Protein AF-0000000067862159 (afdb_homodimer)

InterPro domains:
  IPR000602 Glycoside hydrolase family 38, N-terminal domain [PF01074] (7-259)
  IPR011013 Galactose mutarotase-like domain superfamily [SSF74650] (370-869)
  IPR011330 Glycoside hydrolase/deacetylase, beta/alpha-barrel [SSF88713] (3-227)
  IPR011682 Glycosyl hydrolase family 38, C-terminal [PF07748] (494-708)
  IPR015341 Glycoside hydrolase family 38, central domain [SM00872] (287-357)
  IPR027291 Glycoside hydrolase 38, N-terminal domain superfamily [G3DSA:3.20.110.10] (1-276)
  IPR028995 Glycoside hydrolase families 57/38, central domain superfamily [SSF88688] (287-377)
  IPR037094 Glycoside hydrolase family 38, central domain superfamily [G3DSA:1.20.1270.50] (284-380)
  IPR041147 Glycosyl hydrolases family 38, C-terminal domain [PF17677] (812-865)

Nearest PDB structures (foldseek):
  2wyi-assembly1_A  TM=8.577E-01  e=1.475E-67  Streptococcus pyogenes M1 GAS
  2wyh-assembly1_A  TM=8.579E-01  e=8.571E-67  Streptococcus pyogenes M1 GAS
  2wyh-assembly1_B  TM=8.511E-01  e=7.339E-67  Streptococcus pyogenes M1 GAS
  5kbp-assembly1_B  TM=8.603E-01  e=1.816E-65  Enterococcus faecalis V583
  5kbp-assembly1_A  TM=8.496E-01  e=6.793E-66  Enterococcus faecalis V583

Secondary structure (DSSP, 8-state):
----EEEEEEEEEE--SSSSS-HHHHHHHHHHHHHHHHHHHHH-TT---EE-TTBSHHHHHHHHH-GGGHHHHHHHHHTTSEE--SBSS-B-SSSS-HHHHHHHHHHHHHHHHHTT----EEEESSSSSB-TTHHHHHHHTT--EEEE-SB--GGGSSSBSEEEEE-TTS-EEEEEE-TT-S-TTTT----HHHIIIIIHHHHHHHHHTBTT-SEEEEEEEEETPPP-TTHHHHHHHHHHT--SEEEEEE-HHHHHHHHTTS----EEES-B-B-SSS---TTGGGTTHHHHHHHHHHHHHIIIIIHHHHHHHHHHTPPP-HHHHHHHHHHHHHHHBHHHHHT-S-HHHHHHHHHHHHHHHHHHHHHHHHHHHHHHHHHHHHHT-SSEEEEEE-SSS-B--EEEEEEEESSS-EEEEETTEEEPEEEEEEEEE---EEEEEETTEEEEEEPPPEEEEEEEEEPPPBPTTEEEEEEEEE------B-EE-S-SEEE-SSEEEEEETTEEEEEETTTTEEESS-EEEEEEE----SS---PPTT--PEEE--EEEEEEEE-SSEEEEEEEEEEEE-SSHHHHHTT---EEEEEEEEEEEETT--SEEEEEEEE----SEEEEEEEE-S-SS--EEEEEETTEEEEEESS-TTSTTTTTTT-SS---SEEE-SSEEEEEETTEEEEEEESS--EEEEETTTTEEEEEEEE---BS--SS-SSS-SSPSS-SS---B-GGGG--SEEEEEEEEEEESSS--HHHHHHHHHHHH--EEEEE--SS-SSSSTTTTS----------SSEES--BS-TTSEEEEEEE-TTSSEEEEEEE--SSS-EEEEB--SSEEEEE-TT--EEEE-GGGEEEE-TT-EEEEEEE--/----EEEEEEEEEE--SSSSS-HHHHHHHHHHHHHHHHHHHHH-TT---EE-TTBSHHHHHHHHH-GGGHHHHHHHHHTTSEE--SBSS-B-SSSS-HHHHHHHHHHHHHHHHHTT----EEEESSSSSB-TTHHHHHHHTT--EEEE-SB--GGGSSSBSEEEEE-TTS-EEEEEE-TTTT-TTTT----HHHIIIIIHHHHHHHHHTBTT-SEEEEEEEEETPPP-TTHHHHHHHHHHT--SEEEEEE-HHHHHHHHTTS----EEES-B-B-SSS---TTGGGTTHHHHHHHHHHHHHIIIIIHHHHHHHHHHTPPP-HHHHHHHHHHHHHH-BHHHHHT-S-HHHHHHHHHHHHHHHHHHHHHHHHHHHHHHHHHHHHHT-SSEEEEEE-SSS-B--EEEEEEEESSS-EEEEETTEEEPEEEEEEEEE---EEEEEETTEEEEEEPPPEEEEEEEEEPPPBPTTEEEEEEEEE------B-EE-S-SEEE-SSEEEEEETTEEEEEETTTTEEESS-EEEEEEE----SS---PPTT--PEEE--EEEEEEEE-SSEEEEEEEEEEEE-SSHHHHHTT---EEEEEEEEEEEETT--EEEEEEEEE----SEEEEEEEE-S-SS--EEEEEETTEEEEEESS-TTGGGTTTTT-SS---SEEE-SSEEEEEETTEEEEEEESS--EEEEETTTTEEEEEEEE---BS--SS-SSS-SSPSS-SS---B-GGGG--SEEEEEEEEEEESSS--HHHHHHHHHHHH--EEEEE--SS-SSSSTTTTS----------SSEES--BS-TTSEEEEEEE-TTSSEEEEEEE--SSS-EEEEB--SSEEEEE-TT--EEEE-GGGEEEE-TT-EEEEEEE--

Sequence (1764 aa):
MKKNKIVHVVAHSHWDHEWYFTMEDSNILLIENLDYLLNVLETKDSFASYSFDGQMSVIERYLDIRPENKARVQKLIQDRRLFVGPWYTQTDSLLVKTEAVIRNLLYGYKMGEEFGHSMSIGYSPDIFGQHAYLPAIYKSFNMEHSIFQRGVYNDQVQEDLNFHWTSPDNKSIPTNNIFFGYGPGKFLSSEKSYVETRLLPILDRLAEMNTHTDVLLLPAGGDQVLVRENFPEIVAELNEMDLGYTFILSDYEAFMNDAWTSTFPNEITGELLACQKSRIHHTCRSERYDIKRLNYLVENRLVNILEPLATMANKFGIKYPKPWLDIIWKKLFDSHAHNGIGASNSDDANHDIVVRLTSALRMTDGLINLLKKQITKAVSQEMGDENIALLFNTNPVPEERTAKLTLFTPEKSFQLFSGDKEVTFSVVHQEKLDGGRKVIVTAKGEKEVAVPDYYRTEIYLKTGPIPALGYTTLQVKAVAKEMDQLISISKQTIENEKIIVQFENGKINLLNKEQQSIINDLIRFENVADAGDSFDFSPLEGDQAIYIESSELLTVEKNHLYSKMMLKHTALVPKDLEARAQKTSTETVEILTEIELFDGEEFVRVRHTIDNKVKDHRIRALIKTNVAEPKFSYADQGYSLMKRSVTNPYLANWREDKFVEAPVPIFPVENIVAVSEEDATLALLVGGIKEYEILPKTAEIALTLFRSNGLLGKDDLMWRPGRASGINNKVVPTPDGQMLEEMIFEYAVYVQPEKLNEQTLYAQSNIFEGHTETYHLQNLNTFEERLERFEVDYPIDRLPAQNSIFELDNPNVFMSTCKKSWDGTGTIIRLFNPSDKEETVRWTTNASSFEVSLAEEKIAELKENTICIPKKGFATILLEGEMKKNKIVHVVAHSHWDHEWYFTMEDSNILLIENLDYLLNVLETKDSFASYSFDGQMSVIERYLDIRPENKARVQKLIQDRRLFVGPWYTQTDSLLVKTEAVIRNLLYGYKMGEEFGHSMSIGYSPDIFGQHAYLPAIYKSFNMEHSIFQRGVYNDQVQEDLNFHWTSPDNKSIPTNNIFFGYGPGKFLSSEKSYVETRLLPILDRLAEMNTHTDVLLLPAGGDQVLVRENFPEIVAELNEMDLGYTFILSDYEAFMNDAWTSTFPNEITGELLACQKSRIHHTCRSERYDIKRLNYLVENRLVNILEPLATMANKFGIKYPKPWLDIIWKKLFDSHAHNGIGASNSDDANHDIVVRLTSALRMTDGLINLLKKQITKAVSQEMGDENIALLFNTNPVPEERTAKLTLFTPEKSFQLFSGDKEVTFSVVHQEKLDGGRKVIVTAKGEKEVAVPDYYRTEIYLKTGPIPALGYTTLQVKAVAKEMDQLISISKQTIENEKIIVQFENGKINLLNKEQQSIINDLIRFENVADAGDSFDFSPLEGDQAIYIESSELLTVEKNHLYSKMMLKHTALVPKDLEARAQKTSTETVEILTEIELFDGEEFVRVRHTIDNKVKDHRIRALIKTNVAEPKFSYADQGYSLMKRSVTNPYLANWREDKFVEAPVPIFPVENIVAVSEEDATLALLVGGIKEYEILPKTAEIALTLFRSNGLLGKDDLMWRPGRASGINNKVVPTPDGQMLEEMIFEYAVYVQPEKLNEQTLYAQSNIFEGHTETYHLQNLNTFEERLERFEVDYPIDRLPAQNSIFELDNPNVFMSTCKKSWDGTGTIIRLFNPSDKEETVRWTTNASSFEVSLAEEKIAELKENTICIPKKGFATILLEGE

Organism: Listeria monocytogenes serovar 1/2a (strain ATCC BAA-679 / EGD-e) (NCBI:txid169963)

Solvent-accessible surface area (backbone atoms only — not comparable to full-atom values): 88346 Å² total; per-residue (Å²): 124,84,73,67,25,39,34,32,33,25,38,35,27,38,71,68,64,41,30,87,45,36,48,60,58,37,50,59,51,45,45,50,44,50,55,52,42,53,50,47,56,72,72,30,78,72,49,54,36,38,36,50,54,28,23,35,49,62,54,54,56,37,36,73,67,39,56,87,45,49,66,62,52,31,51,33,22,55,68,58,33,37,40,28,11,25,22,23,44,62,50,30,53,63,83,53,59,56,63,55,53,52,49,34,34,37,53,5,33,54,52,18,47,73,39,57,40,37,41,55,40,43,68,45,64,77,30,58,26,42,44,31,50,49,35,44,53,33,44,37,62,68,26,66,34,32,39,32,40,36,17,54,47,64,83,76,34,52,53,30,40,50,30,35,35,28,14,80,53,70,31,68,28,49,28,38,48,38,83,79,44,60,42,76,29,50,77,69,58,62,47,68,66,50,34,68,69,34,50,48,46,41,50,52,51,50,50,62,24,26,69,65,42,59,56,44,81,38,35,24,14,34,75,60,50,60,82,65,86,58,51,52,60,38,42,55,51,44,47,69,63,65,76,53,47,42,61,38,75,31,47,71,67,59,45,52,60,62,39,56,75,44,77,64,89,48,72,47,69,47,57,24,76,29,21,31,84,34,65,31,46,75,46,14,55,24,27,49,40,69,53,42,35,49,48,39,53,36,51,47,44,41,47,33,39,38,33,28,47,39,43,50,40,34,75,69,67,42,83,62,62,56,62,58,51,51,52,40,49,49,44,46,41,67,33,30,21,33,42,43,60,30,43,46,30,28,49,70,29,47,51,51,40,49,51,41,47,49,51,36,35,51,46,48,50,36,50,41,47,52,52,50,51,39,52,51,51,9,22,23,55,58,69,73,41,72,48,31,31,40,42,35,26,44,38,48,48,63,43,67,47,68,43,69,46,64,45,72,34,76,52,92,31,61,48,40,23,46,81,90,39,74,48,59,58,24,35,71,46,73,46,81,42,75,40,34,38,46,80,42,80,43,67,92,37,79,42,77,41,78,39,71,54,31,24,45,34,34,30,42,28,56,47,65,73,28,34,14,33,21,28,33,44,31,39,60,40,80,39,96,50,92,72,50,52,54,39,79,50,91,55,57,60,46,70,53,88,43,41,36,42,37,58,56,95,38,28,40,30,40,33,35,60,86,73,68,43,73,39,68,56,28,58,32,34,41,37,38,58,25,58,35,25,26,40,30,66,13,67,44,90,86,66,68,76,45,71,44,60,54,40,44,82,74,50,27,35,40,41,90,48,39,30,38,38,36,34,40,32,67,46,67,36,39,45,29,59,69,35,44,77,67,72,39,58,78,35,77,47,53,40,39,36,39,37,39,44,42,51,85,50,78,48,39,39,40,36,39,41,33,68,38,83,47,35,24,26,32,40,27,44,34,34,50,48,83,41,72,71,50,61,42,35,32,26,31,58,77,48,32,66,45,80,39,58,46,62,42,89,58,48,85,51,28,70,83,67,56,32,45,27,64,52,64,50,49,41,67,29,63,41,37,40,31,39,54,45,83,62,25,21,37,33,36,34,38,61,36,54,26,29,37,33,56,38,43,94,75,15,23,45,32,37,38,63,34,43,13,24,44,28,38,31,49,60,54,28,79,39,33,56,51,70,27,55,83,57,54,44,54,81,47,75,17,66,70,39,21,48,73,43,75,48,76,47,44,36,28,49,34,75,40,86,31,43,76,50,58,53,61,51,51,53,53,37,51,60,72,72,47,37,70,50,60,50,58,49,67,86,82,68,49,69,82,48,87,56,54,66,53,67,73,78,64,92,46,71,62,38,68,62,54,48,61,73,37,42,54,76,36,90,65,50,44,75,72,37,36,33,67,34,95,87,62,66,30,38,32,39,29,35,32,20,43,37,94,48,67,46,69,41,42,49,63,71,92,39,51,40,27,36,25,36,80,63,68,45,80,75,46,77,33,69,90,39,45,51,74,29,45,34,32,20,64,48,33,35,37,37,32,80,116,122,83,72,69,25,38,33,33,32,25,39,36,26,38,75,68,63,41,29,88,47,36,48,60,58,38,50,60,51,44,46,49,43,50,56,52,43,52,49,47,58,72,72,32,78,73,50,55,37,38,35,48,55,28,23,34,48,62,54,54,56,38,36,73,67,39,57,89,45,49,65,62,52,31,49,34,23,55,67,58,33,36,41,27,10,25,22,22,43,64,49,30,53,64,83,51,58,55,63,55,54,51,50,33,34,37,54,4,32,55,53,19,45,73,39,58,40,36,41,53,40,44,67,44,64,76,31,59,28,41,44,30,50,49,35,44,53,34,45,36,62,68,25,66,34,32,38,32,37,38,17,54,48,65,82,77,35,53,52,30,40,48,29,34,36,26,14,80,52,71,32,68,28,48,29,39,49,38,82,77,44,60,42,76,28,50,77,70,59,61,47,66,67,50,35,68,68,35,50,48,46,41,50,54,53,50,50,62,23,24,68,65,41,58,55,43,82,38,35,23,14,34,74,59,49,59,81,64,86,58,50,52,60,36,40,55,51,43,46,68,64,66,76,52,47,42,60,39,74,32,48,72,67,60,44,52,60,64,38,57,74,44,76,62,89,46,72,46,69,46,55,24,76,29,20,31,83,33,66,32,47,76,46,12,56,25,27,49,40,69,52,41,35,49,49,39,53,37,51,48,45,40,46,35,38,37,34,28,48,38,44,49,40,34,75,71,68,42,83,63,60,56,61,59,51,52,53,40,49,49,45,47,41,68,34,30,22,34,44,43,60,31,43,46,29,29,50,69,30,48,50,50,41,49,51,42,46,50,51,36,35,52,45,47,52,36,51,42,46,51,51,50,51,40,52,50,51,8,22,24,55,58,69,74,43,72,48,33,31,40,43,36,25,43,38,47,46,63,42,67,47,68,44,70,45,63,45,72,35,75,54,92,31,61,48,40,23,46,80,93,40,75,48,58,58,26,37,70,45,72,47,81,42,72,39,33,37,45,80,42,79,44,65,91,38,78,41,76,42,79,39,72,55,32,26,45,35,36,30,42,28,55,45,65,74,27,34,14,33,22,28,34,45,31,40,60,40,80,39,97,51,92,73,50,53,53,40,78,48,91,56,57,60,47,69,51,89,42,41,38,42,36,58,56,95,38,28,40,28,41,32,36,59,84,73,70,43,71,40,68,56,28,59,33,35,41,38,37,59,25,58,35,26,25,39,30,66,12,66,44,90,88,66,70,77,45,73,44,63,53,38,44,81,74,49,27,35,38,42,89,49,40,31,38,39,36,33,42,32,65,46,69,36,36,45,28,59,69,35,45,76,66,71,40,60,77,34,78,48,54,40,37,35,39,38,38,43,42,50,88,50,77,48,39,39,40,36,39,42,33,68,38,83,47,35,25,27,32,41,27,45,35,35,50,49,83,39,72,70,48,60,43,34,35,25,31,59,78,48,29,67,45,80,40,58,47,63,42,88,57,49,87,51,28,70,84,67,56,32,45,27,64,52,64,52,49,42,65,30,63,41,36,41,30,40,54,43,82,61,26,20,37,33,38,34,39,60,36,54,26,29,36,34,57,39,42,93,75,17,23,46,32,38,38,63,35,41,12,23,46,29,37,32,50,60,54,27,78,42,32,57,53,70,26,56,83,56,54,45,52,80,46,74,16,67,72,38,20,48,73,43,75,48,77,48,42,35,27,47,33,73,41,84,32,43,77,49,58,52,60,51,50,52,53,39,52,59,73,71,48,37,69,50,60,47,56,47,66,85,82,69,49,70,84,48,87,58,54,66,52,68,74,75,63,91,47,73,62,38,67,63,55,49,61,74,40,42,55,77,36,90,66,50,45,75,72,38,36,33,67,34,95,88,62,65,30,39,32,40,30,35,31,20,44,36,94,48,66,45,69,42,40,48,64,70,91,38,52,38,28,36,25,36,78,63,67,44,81,75,44,75,34,67,89,39,47,51,74,29,46,35,31,19,64,48,32,35,36,36,32,79,116

Foldseek 3Di:
DLAAFAEAEAAEAAEACAFQHANVVRLVLLLVQVVQVLVLLVPPVLQQAYEYNQACLSVVSNCVVVVVCLVSQLVCLQSRRYAHHQFNFLFQQFQAAVVLRLVRSLVSLVVSVVSNDHDLEQERADFLWFFQCVLVSSVLSVRAEYEYAAFDDCVLQVQHQWAWEAHPLGRTHIYGYPDVTQDLQQPQALDPVCCVPRVLVVVVSQCRSHNFFSYHYHRHYYYSDHGDSCVSVRLVSNCVVPSSYRYDHDHPVVSSVRGVVTDDDRYDHGIGNAQFRHHSLLALSQFPLVLLQLSLLLVLLLFQPQFLLLQLLVVLPDDRPVVLNVLLSVLSSSQRHNCRSSVLHFQVNVVVNSVSSVVSNQSSQVSNVVSLQLAVQQACLFVVHQWKKKKFFSFQAWDWDWDKDKHKFQDPDKWKDQVPHTWAKEWEDKDKDFLAWDWDQDPVGIDTDGDHIMMITIMITTDDTAHGSKMFMMGIGDDDDDHWYKDWDPAQWDDAPFWIWGDDPQAIKIAGPVVRDIDTLFKKKKKAFFPFASSHGFHDPPFDIDIFRGWDWDTWIDTDFKIKTKIKTKDFAQQHPVSRVVVHTDDMWIKIKMWMDGHPAQWIKIKIKTQDRGAGMWMKMWGAFPPQAFQWKWADGDLATDTGGLDDPCQVCSVVSNRQFRPHSKHFHDFKMWTWDAFKIKMKGWNSQTIWHADRNRRIIIGTNHGHDWWSWDAQGPGGHGATPDDRPDIRTRNCSRVNGMDMTIMIMHMDRGGDDTLVRVLSSSVVSDNMDMDTRDDSDQVPGDCSVDDDDNPRNHDHSMDYAKHKPDSQKGWRGWRAQPVRQFIKTKIWHHAQAKDKIAMDHPFWKFWGRSSRHGDGTDPNRMDIAGHSGMIMMTGGDD/DLAAFAEAEAAEAAEACAFQHANVVRLVLLLVQVVQVLVLLVPPVLQQAYEYNQACLSVVSNCVVVVVCLVSQLVCLQSRRYAHHQFNFLFQQFQAAVVLRLVRSLVSLVVSVVSNDHDLEQERADFLWFFQCVLVSSVLSVRAEYEYAAFDDCVLQVQHQWAWEAHPLGRTHIYGYPDVTQDLQQPQALDPVCCVPRVLVVVVSNCRSHNFFSYHYHRHYYYSDHGDSCVSVRLVSNCVVPSSYRYDHDHPVVSSVRGVVTDDDRYDHGIGNAQFRHHSLLALSQFPLVLLQLSLLLVLLLFQPQFLLLQLLVVLPDDRPVVLNVLLSVLSSSQRHNCRSSVLHFQVRVVVNSVSSVVSNQSSQVSNVVSLQLAVQQACLFVVHLWKKKKFFSFQAWDWDWDKDKHKFQDPDKWKDQVPHTWAKEWEDKDKDFLAWDWDQDPVGIDTDGDHIMMITIMITTDDTAFGSKMFMMGIGDDDDDHWYKDWDPAQWDDAPFWIWGDDPQAIKIAGPVVRDIDTLFKKKKKAFFPFASSHGFHDPPFDIDIFRGWDWDTWIDTDFKIKTKIKTKDFAQQHPVSRVVVHTDDMWIKIKMWMDGHPAQWIKIKIKTQDRGAGMWMKMWGAFPPQAFQWKWADGDLATDTGGLDDPCQVCSVVSNRQFRPHSKHFHDFKMWTWDAFKIKMKGWNSQTIWHADRNRRIIIGTNHGHDFWSWDAQGPGGHGATPDDRPDIRTRNCSRVNGMDMTIMIMHMDRGGDDTLVRVLSSSVVSDNMDMDTRDDSDQPPGDCSVDDDDNPRNHDHSIDYAKHKPDSQKGWSGWRAQPVRQFIKTKIWHHAQAKDKIAMDHPFWKFWGRSSRHGDGTDPNRMDIAGHSGMIMMTGGDD

pLDDT: mean 95.18, std 5.13, range [32.52, 98.76]

Radius of gyration: 35.81 Å; Cα contacts (8 Å, |Δi|>4): 4487; chains: 2; bounding box: 96×97×85 Å

Structure (mmCIF, N/CA/C/O backbone):
data_AF-0000000067862159-model_v1
#
loop_
_entity.id
_entity.type
_entity.pdbx_description
1 polymer 'Lmo2734 protein'
#
loop_
_atom_site.group_PDB
_atom_site.id
_atom_site.type_symbol
_atom_site.label_atom_id
_atom_site.label_alt_id
_atom_site.label_comp_id
_atom_site.label_asym_id
_atom_site.label_entity_id
_atom_site.label_seq_id
_atom_site.pdbx_PDB_ins_code
_atom_site.Cartn_x
_atom_site.Cartn_y
_atom_site.Cartn_z
_atom_site.occupancy
_atom_site.B_iso_or_equiv
_atom_site.auth_seq_id
_atom_site.auth_comp_id
_atom_site.auth_asym_id
_atom_site.auth_atom_id
_atom_site.pdbx_PDB_model_num
ATOM 1 N N . MET A 1 1 ? -47.5 40.405 7.342 1 33.79 1 MET A N 1
ATOM 2 C CA . MET A 1 1 ? -47.37 39.452 6.244 1 33.79 1 MET A CA 1
ATOM 3 C C . MET A 1 1 ? -46.138 38.572 6.431 1 33.79 1 MET A C 1
ATOM 5 O O . MET A 1 1 ? -45.029 39.078 6.605 1 33.79 1 MET A O 1
ATOM 9 N N . LYS A 1 2 ? -46.437 37.46 7.101 1 47.48 2 LYS A N 1
ATOM 10 C CA . LYS A 1 2 ? -45.317 36.601 7.475 1 47.48 2 LYS A CA 1
ATOM 11 C C . LYS A 1 2 ? -44.295 36.507 6.346 1 47.48 2 LYS A C 1
ATOM 13 O O . LYS A 1 2 ? -44.64 36.159 5.215 1 47.48 2 LYS A O 1
ATOM 18 N N . LYS A 1 3 ? -43.18 37.337 6.365 1 57.65 3 LYS A N 1
ATOM 19 C CA . LYS A 1 3 ? -42.134 37.452 5.354 1 57.65 3 LYS A CA 1
ATOM 20 C C . LYS A 1 3 ? -41.683 36.076 4.871 1 57.65 3 LYS A C 1
ATOM 22 O O . LYS A 1 3 ? -41.383 35.196 5.68 1 57.65 3 LYS A O 1
ATOM 27 N N . ASN A 1 4 ? -41.954 35.823 3.604 1 83.53 4 ASN A N 1
ATOM 28 C CA . ASN A 1 4 ? -41.583 34.604 2.894 1 83.53 4 ASN A CA 1
ATOM 29 C C . ASN A 1 4 ? -40.068 34.458 2.784 1 83.53 4 ASN A C 1
ATOM 31 O O . ASN A 1 4 ? -39.403 35.29 2.165 1 83.53 4 ASN A O 1
ATOM 35 N N . LYS A 1 5 ? -39.489 33.696 3.668 1 94.87 5 LYS A N 1
ATOM 36 C CA . LYS A 1 5 ? -38.052 33.442 3.613 1 94.87 5 LYS A CA 1
ATOM 37 C C . LYS A 1 5 ? -37.711 32.443 2.511 1 94.87 5 LYS A C 1
ATOM 39 O O . LYS A 1 5 ? -38.53 31.588 2.167 1 94.87 5 LYS A O 1
ATOM 44 N N . ILE A 1 6 ? -36.582 32.671 1.952 1 97.76 6 ILE A N 1
ATOM 45 C CA . ILE A 1 6 ? -36.119 31.823 0.86 1 97.76 6 ILE A CA 1
ATOM 46 C C . ILE A 1 6 ? -35.178 30.749 1.403 1 97.76 6 ILE A C 1
ATOM 48 O O . ILE A 1 6 ? -34.243 31.053 2.147 1 97.76 6 ILE A O 1
ATOM 52 N N . VAL A 1 7 ? -35.448 29.5 1.09 1 98.16 7 VAL A N 1
ATOM 53 C CA . VAL A 1 7 ? -34.615 28.382 1.521 1 98.16 7 VAL A CA 1
ATOM 54 C C . VAL A 1 7 ? -33.879 27.794 0.319 1 98.16 7 VAL A C 1
ATOM 56 O O . VAL A 1 7 ? -34.501 27.219 -0.577 1 98.16 7 VAL A O 1
ATOM 59 N N . HIS A 1 8 ? -32.558 27.948 0.285 1 98.11 8 HIS A N 1
ATOM 60 C CA . HIS A 1 8 ? -31.733 27.27 -0.709 1 98.11 8 HIS A CA 1
ATOM 61 C C . HIS A 1 8 ? -31.474 25.82 -0.313 1 98.11 8 HIS A C 1
ATOM 63 O O . HIS A 1 8 ? -30.765 25.555 0.66 1 98.11 8 HIS A O 1
ATOM 69 N N . VAL A 1 9 ? -32.051 24.879 -1.031 1 97.93 9 VAL A N 1
ATOM 70 C CA . VAL A 1 9 ? -31.786 23.454 -0.86 1 97.93 9 VAL A CA 1
ATOM 71 C C . VAL A 1 9 ? -30.613 23.037 -1.744 1 97.93 9 VAL A C 1
ATOM 73 O O . VAL A 1 9 ? -30.706 23.086 -2.973 1 97.93 9 VAL A O 1
ATOM 76 N N . VAL A 1 10 ? -29.534 22.606 -1.121 1 97.61 10 VAL A N 1
ATOM 77 C CA . VAL A 1 10 ? -28.347 22.262 -1.897 1 97.61 10 VAL A CA 1
ATOM 78 C C . VAL A 1 10 ? -28.105 20.756 -1.83 1 97.61 10 VAL A C 1
ATOM 80 O O . VAL A 1 10 ? -27.64 20.24 -0.81 1 97.61 10 VAL A O 1
ATOM 83 N N . ALA A 1 11 ? -28.372 20.088 -2.918 1 97.22 11 ALA A N 1
ATOM 84 C CA . ALA A 1 11 ? -28.114 18.654 -3.018 1 97.22 11 ALA A CA 1
ATOM 85 C C . ALA A 1 11 ? -26.617 18.371 -3.098 1 97.22 11 ALA A C 1
ATOM 87 O O . ALA A 1 11 ? -25.899 19.007 -3.873 1 97.22 11 ALA A O 1
ATOM 88 N N . HIS A 1 12 ? -26.137 17.502 -2.216 1 96.41 12 HIS A N 1
ATOM 89 C CA . HIS A 1 12 ? -24.705 17.227 -2.216 1 96.41 12 HIS A CA 1
ATOM 90 C C . HIS A 1 12 ? -24.41 15.839 -1.657 1 96.41 12 HIS A C 1
ATOM 92 O O . HIS A 1 12 ? -25.306 15.173 -1.133 1 96.41 12 HIS A O 1
ATOM 98 N N . SER A 1 13 ? -23.213 15.343 -1.865 1 94.59 13 SER A N 1
ATOM 99 C CA . SER A 1 13 ? -22.642 14.206 -1.151 1 94.59 13 SER A CA 1
ATOM 100 C C . SER A 1 13 ? -21.349 14.591 -0.441 1 94.59 13 SER A C 1
ATOM 102 O O . SER A 1 13 ? -20.512 15.3 -1.005 1 94.59 13 SER A O 1
ATOM 104 N N . HIS A 1 14 ? -21.305 14.244 0.817 1 94 14 HIS A N 1
ATOM 105 C CA . HIS A 1 14 ? -20.012 14.248 1.491 1 94 14 HIS A CA 1
ATOM 106 C C . HIS A 1 14 ? -19.25 12.953 1.228 1 94 14 HIS A C 1
ATOM 108 O O . HIS A 1 14 ? -19.805 11.861 1.372 1 94 14 HIS A O 1
ATOM 114 N N . TRP A 1 15 ? -18.021 13.066 0.825 1 94.67 15 TRP A N 1
ATOM 115 C CA . TRP A 1 15 ? -17.312 11.862 0.403 1 94.67 15 TRP A CA 1
ATOM 116 C C . TRP A 1 15 ? -15.993 11.716 1.155 1 94.67 15 TRP A C 1
ATOM 118 O O . TRP A 1 15 ? -15.057 12.488 0.935 1 94.67 15 TRP A O 1
ATOM 128 N N . ASP A 1 16 ? -15.951 10.707 2.038 1 93.1 16 ASP A N 1
ATOM 129 C CA . ASP A 1 16 ? -14.703 10.364 2.712 1 93.1 16 ASP A CA 1
ATOM 130 C C . ASP A 1 16 ? -13.868 9.405 1.867 1 93.1 16 ASP A C 1
ATOM 132 O O . ASP A 1 16 ? -14.392 8.428 1.327 1 93.1 16 ASP A O 1
ATOM 136 N N . HIS A 1 17 ? -12.585 9.677 1.795 1 91.44 17 HIS A N 1
ATOM 137 C CA . HIS A 1 17 ? -11.654 8.814 1.079 1 91.44 17 HIS A CA 1
ATOM 138 C C . HIS A 1 17 ? -11.526 7.456 1.761 1 91.44 17 HIS A C 1
ATOM 140 O O . HIS A 1 17 ? -11.296 6.442 1.097 1 91.44 17 HIS A O 1
ATOM 146 N N . GLU A 1 18 ? -11.512 7.424 2.938 1 94.92 18 GLU A N 1
ATOM 147 C CA . GLU A 1 18 ? -11.413 6.272 3.829 1 94.92 18 GLU A CA 1
ATOM 148 C C . GLU A 1 18 ? -11.829 6.637 5.251 1 94.92 18 GLU A C 1
ATOM 150 O O . GLU A 1 18 ? -11.726 7.797 5.655 1 94.92 18 GLU A O 1
ATOM 155 N N . TRP A 1 19 ? -12.357 5.716 5.933 1 94.71 19 TRP A N 1
ATOM 156 C CA . TRP A 1 19 ? -12.833 5.886 7.302 1 94.71 19 TRP A CA 1
ATOM 157 C C . TRP A 1 19 ? -12.915 4.544 8.021 1 94.71 19 TRP A C 1
ATOM 159 O O . TRP A 1 19 ? -11.888 3.943 8.346 1 94.71 19 TRP A O 1
ATOM 169 N N . TYR A 1 20 ? -14.15 4.056 8.35 1 92.72 20 TYR A N 1
ATOM 170 C CA . TYR A 1 20 ? -14.257 2.691 8.853 1 92.72 20 TYR A CA 1
ATOM 171 C C . TYR A 1 20 ? -14.16 1.682 7.715 1 92.72 20 TYR A C 1
ATOM 173 O O . TYR A 1 20 ? -14.154 0.471 7.95 1 92.72 20 TYR A O 1
ATOM 181 N N . PHE A 1 21 ? -14.037 2.236 6.453 1 94.81 21 PHE A N 1
ATOM 182 C CA . PHE A 1 21 ? -13.811 1.492 5.22 1 94.81 21 PHE A CA 1
ATOM 183 C C . PHE A 1 21 ? -12.52 1.942 4.546 1 94.81 21 PHE A C 1
ATOM 185 O O . PHE A 1 21 ? -11.989 3.009 4.859 1 94.81 21 PHE A O 1
ATOM 192 N N . THR A 1 22 ? -12.035 1.253 3.624 1 96.33 22 THR A N 1
ATOM 193 C CA . THR A 1 22 ? -10.776 1.552 2.952 1 96.33 22 THR A CA 1
ATOM 194 C C . THR A 1 22 ? -11.019 2.37 1.687 1 96.33 22 THR A C 1
ATOM 196 O O . THR A 1 22 ? -12.164 2.552 1.269 1 96.33 22 THR A O 1
ATOM 199 N N . MET A 1 23 ? -9.993 2.866 1.082 1 96.29 23 MET A N 1
ATOM 200 C CA . MET A 1 23 ? -10.08 3.626 -0.162 1 96.29 23 MET A CA 1
ATOM 201 C C . MET A 1 23 ? -10.637 2.762 -1.289 1 96.29 23 MET A C 1
ATOM 203 O O . MET A 1 23 ? -11.336 3.261 -2.172 1 96.29 23 MET A O 1
ATOM 207 N N . GLU A 1 24 ? -10.283 1.458 -1.269 1 97 24 GLU A N 1
ATOM 208 C CA . GLU A 1 24 ? -10.821 0.56 -2.287 1 97 24 GLU A CA 1
ATOM 209 C C . GLU A 1 24 ? -12.345 0.518 -2.236 1 97 24 GLU A C 1
ATOM 211 O O . GLU A 1 24 ? -13.009 0.611 -3.27 1 97 24 GLU A O 1
ATOM 216 N N . ASP A 1 25 ? -12.857 0.403 -1.031 1 96.63 25 ASP A N 1
ATOM 217 C CA . ASP A 1 25 ? -14.305 0.396 -0.843 1 96.63 25 ASP A CA 1
ATOM 218 C C . ASP A 1 25 ? -14.933 1.686 -1.365 1 96.63 25 ASP A C 1
ATOM 220 O O . ASP A 1 25 ? -15.92 1.648 -2.103 1 96.63 25 ASP A O 1
ATOM 224 N N . SER A 1 26 ? -14.311 2.764 -0.976 1 96.17 26 SER A N 1
ATOM 225 C CA . SER A 1 26 ? -14.807 4.085 -1.35 1 96.17 26 SER A CA 1
ATOM 226 C C . SER A 1 26 ? -14.778 4.279 -2.862 1 96.17 26 SER A C 1
ATOM 228 O O . SER A 1 26 ? -15.722 4.821 -3.441 1 96.17 26 SER A O 1
ATOM 230 N N . ASN A 1 27 ? -13.743 3.838 -3.492 1 96.99 27 ASN A N 1
ATOM 231 C CA . ASN A 1 27 ? -13.591 4.028 -4.931 1 96.99 27 ASN A CA 1
ATOM 232 C C . ASN A 1 27 ? -14.607 3.204 -5.716 1 96.99 27 ASN A C 1
ATOM 234 O O . ASN A 1 27 ? -15.154 3.673 -6.715 1 96.99 27 ASN A O 1
ATOM 238 N N . ILE A 1 28 ? -14.81 1.98 -5.312 1 97.54 28 ILE A N 1
ATOM 239 C CA . ILE A 1 28 ? -15.785 1.138 -5.998 1 97.54 28 ILE A CA 1
ATOM 240 C C . ILE A 1 28 ? -17.175 1.758 -5.881 1 97.54 28 ILE A C 1
ATOM 242 O O . ILE A 1 28 ? -17.917 1.825 -6.864 1 97.54 28 ILE A O 1
ATOM 246 N N . LEU A 1 29 ? -17.512 2.249 -4.748 1 97.05 29 LEU A N 1
ATOM 247 C CA . LEU A 1 29 ? -18.792 2.914 -4.53 1 97.05 29 LEU A CA 1
ATOM 248 C C . LEU A 1 29 ? -18.876 4.208 -5.332 1 97.05 29 LEU A C 1
ATOM 250 O O . LEU A 1 29 ? -19.928 4.533 -5.887 1 97.05 29 LEU A O 1
ATOM 254 N N . LEU A 1 30 ? -17.785 4.941 -5.351 1 97.12 30 LEU A N 1
ATOM 255 C CA . LEU A 1 30 ? -17.711 6.226 -6.038 1 97.12 30 LEU A CA 1
ATOM 256 C C . LEU A 1 30 ? -18.08 6.076 -7.51 1 97.12 30 LEU A C 1
ATOM 258 O O . LEU A 1 30 ? -18.829 6.892 -8.052 1 97.12 30 LEU A O 1
ATOM 262 N N . ILE A 1 31 ? -17.56 5.057 -8.161 1 97.14 31 ILE A N 1
ATOM 263 C CA . ILE A 1 31 ? -17.784 4.857 -9.588 1 97.14 31 ILE A CA 1
ATOM 264 C C . ILE A 1 31 ? -19.271 4.626 -9.85 1 97.14 31 ILE A C 1
ATOM 266 O O . ILE A 1 31 ? -19.85 5.233 -10.754 1 97.14 31 ILE A O 1
ATOM 270 N N . GLU A 1 32 ? -19.852 3.819 -8.995 1 95.63 32 GLU A N 1
ATOM 271 C CA . GLU A 1 32 ? -21.28 3.548 -9.13 1 95.63 32 GLU A CA 1
ATOM 272 C C . GLU A 1 32 ? -22.107 4.805 -8.878 1 95.63 32 GLU A C 1
ATOM 274 O O . GLU A 1 32 ? -23.065 5.08 -9.603 1 95.63 32 GLU A O 1
ATOM 279 N N . ASN A 1 33 ? -21.744 5.524 -7.909 1 96.41 33 ASN A N 1
ATOM 280 C CA . ASN A 1 33 ? -22.469 6.73 -7.526 1 96.41 33 ASN A CA 1
ATOM 281 C C . ASN A 1 33 ? -22.385 7.802 -8.609 1 96.41 33 ASN A C 1
ATOM 283 O O . ASN A 1 33 ? -23.386 8.443 -8.933 1 96.41 33 ASN A O 1
ATOM 287 N N . LEU A 1 34 ? -21.218 8.006 -9.143 1 97.13 34 LEU A N 1
ATOM 288 C CA . LEU A 1 34 ? -21.035 9.064 -10.131 1 97.13 34 LEU A CA 1
ATOM 289 C C . LEU A 1 34 ? -21.686 8.686 -11.457 1 97.13 34 LEU A C 1
ATOM 291 O O . LEU A 1 34 ? -22.191 9.553 -12.175 1 97.13 34 LEU A O 1
ATOM 295 N N . ASP A 1 35 ? -21.643 7.383 -11.861 1 96.93 35 ASP A N 1
ATOM 296 C CA . ASP A 1 35 ? -22.401 6.956 -13.034 1 96.93 35 ASP A CA 1
ATOM 297 C C . ASP A 1 35 ? -23.874 7.337 -12.905 1 96.93 35 ASP A C 1
ATOM 299 O O . ASP A 1 35 ? -24.46 7.895 -13.835 1 96.93 35 ASP A O 1
ATOM 303 N N . TYR A 1 36 ? -24.417 7.021 -11.79 1 97 36 TYR A N 1
ATOM 304 C CA . TYR A 1 36 ? -25.826 7.297 -11.533 1 97 36 TYR A CA 1
ATOM 305 C C . TYR A 1 36 ? -26.093 8.797 -11.508 1 97 36 TYR A C 1
ATOM 307 O O . TYR A 1 36 ? -27.063 9.271 -12.105 1 97 36 TYR A O 1
ATOM 315 N N . LEU A 1 37 ? -25.243 9.528 -10.868 1 97.54 37 LEU A N 1
ATOM 316 C CA . LEU A 1 37 ? -25.391 10.974 -10.744 1 97.54 37 LEU A CA 1
ATOM 317 C C . LEU A 1 37 ? -25.364 11.644 -12.114 1 97.54 37 LEU A C 1
ATOM 319 O O . LEU A 1 37 ? -26.19 12.513 -12.402 1 97.54 37 LEU A O 1
ATOM 323 N N . LEU A 1 38 ? -24.378 11.307 -12.947 1 97.89 38 LEU A N 1
ATOM 324 C CA . LEU A 1 38 ? -24.277 11.887 -14.281 1 97.89 38 LEU A CA 1
ATOM 325 C C . LEU A 1 38 ? -25.557 11.649 -15.076 1 97.89 38 LEU A C 1
ATOM 327 O O . LEU A 1 38 ? -26.064 12.561 -15.733 1 97.89 38 LEU A O 1
ATOM 331 N N . ASN A 1 39 ? -26.08 10.469 -14.943 1 97.24 39 ASN A N 1
ATOM 332 C CA . ASN A 1 39 ? -27.317 10.154 -15.65 1 97.24 39 ASN A CA 1
ATOM 333 C C . ASN A 1 39 ? -28.475 11.023 -15.167 1 97.24 39 ASN A C 1
ATOM 335 O O . ASN A 1 39 ? -29.272 11.505 -15.973 1 97.24 39 ASN A O 1
ATOM 339 N N . VAL A 1 40 ? -28.568 11.204 -13.9 1 97.57 40 VAL A N 1
ATOM 340 C CA . VAL A 1 40 ? -29.638 12.011 -13.323 1 97.57 40 VAL A CA 1
ATOM 341 C C . VAL A 1 40 ? -29.521 13.452 -13.814 1 97.57 40 VAL A C 1
ATOM 343 O O . VAL A 1 40 ? -30.503 14.042 -14.269 1 97.57 40 VAL A O 1
ATOM 346 N N . LEU A 1 41 ? -28.341 14.052 -13.786 1 98.05 41 LEU A N 1
ATOM 347 C CA . LEU A 1 41 ? -28.136 15.45 -14.149 1 98.05 41 LEU A CA 1
ATOM 348 C C . LEU A 1 41 ? -28.345 15.659 -15.645 1 98.05 41 LEU A C 1
ATOM 350 O O . LEU A 1 41 ? -28.768 16.736 -16.073 1 98.05 41 LEU A O 1
ATOM 354 N N . GLU A 1 42 ? -28.073 14.635 -16.427 1 97.78 42 GLU A N 1
ATOM 355 C CA . GLU A 1 42 ? -28.195 14.752 -17.877 1 97.78 42 GLU A CA 1
ATOM 356 C C . GLU A 1 42 ? -29.636 14.537 -18.329 1 97.78 42 GLU A C 1
ATOM 358 O O . GLU A 1 42 ? -30.057 15.072 -19.357 1 97.78 42 GLU A O 1
ATOM 363 N N . THR A 1 43 ? -30.41 13.772 -17.579 1 96.69 43 THR A N 1
ATOM 364 C CA . THR A 1 43 ? -31.722 13.371 -18.075 1 96.69 43 THR A CA 1
ATOM 365 C C . THR A 1 43 ? -32.828 14.153 -17.371 1 96.69 43 THR A C 1
ATOM 367 O O . THR A 1 43 ? -33.963 14.2 -17.849 1 96.69 43 THR A O 1
ATOM 370 N N . LYS A 1 44 ? -32.496 14.747 -16.292 1 96.78 44 LYS A N 1
ATOM 371 C CA . LYS A 1 44 ? -33.497 15.506 -15.548 1 96.78 44 LYS A CA 1
ATOM 372 C C . LYS A 1 44 ? -33.135 16.988 -15.494 1 96.78 44 LYS A C 1
ATOM 374 O O . LYS A 1 44 ? -32.535 17.45 -14.521 1 96.78 44 LYS A O 1
ATOM 379 N N . ASP A 1 45 ? -33.683 17.747 -16.271 1 95.3 45 ASP A N 1
ATOM 380 C CA . ASP A 1 45 ? -33.373 19.167 -16.398 1 95.3 45 ASP A CA 1
ATOM 381 C C . ASP A 1 45 ? -33.823 19.941 -15.161 1 95.3 45 ASP A C 1
ATOM 383 O O . ASP A 1 45 ? -33.235 20.968 -14.817 1 95.3 45 ASP A O 1
ATOM 387 N N . SER A 1 46 ? -34.817 19.385 -14.533 1 96.03 46 SER A N 1
ATOM 388 C CA . SER A 1 46 ? -35.357 20.067 -13.362 1 96.03 46 SER A CA 1
ATOM 389 C C . SER A 1 46 ? -34.399 19.978 -12.179 1 96.03 46 SER A C 1
ATOM 391 O O . SER A 1 46 ? -34.559 20.694 -11.188 1 96.03 46 SER A O 1
ATOM 393 N N . PHE A 1 47 ? -33.495 19.054 -12.286 1 97.09 47 PHE A N 1
ATOM 394 C CA . PHE A 1 47 ? -32.463 18.984 -11.258 1 97.09 47 PHE A CA 1
ATOM 395 C C . PHE A 1 47 ? -31.385 20.035 -11.501 1 97.09 47 PHE A C 1
ATOM 397 O O . PHE A 1 47 ? -30.518 19.855 -12.359 1 97.09 47 PHE A O 1
ATOM 404 N N . ALA A 1 48 ? -31.377 21.038 -10.737 1 93.75 48 ALA A N 1
ATOM 405 C CA . ALA A 1 48 ? -30.612 22.251 -11.015 1 93.75 48 ALA A CA 1
ATOM 406 C C . ALA A 1 48 ? -29.112 21.983 -10.933 1 93.75 48 ALA A C 1
ATOM 408 O O . ALA A 1 48 ? -28.369 22.286 -11.87 1 93.75 48 ALA A O 1
ATOM 409 N N . SER A 1 49 ? -28.605 21.492 -9.752 1 96.03 49 SER A N 1
ATOM 410 C CA . SER A 1 49 ? -27.176 21.263 -9.567 1 96.03 49 SER A CA 1
ATOM 411 C C . SER A 1 49 ? -26.916 20.288 -8.424 1 96.03 49 SER A C 1
ATOM 413 O O . SER A 1 49 ? -27.816 19.994 -7.634 1 96.03 49 SER A O 1
ATOM 415 N N . TYR A 1 50 ? -25.747 19.732 -8.452 1 97.39 50 TYR A N 1
ATOM 416 C CA . TYR A 1 50 ? -25.257 18.827 -7.418 1 97.39 50 TYR A CA 1
ATOM 417 C C . TYR A 1 50 ? -23.834 19.188 -7.007 1 97.39 50 TYR A C 1
ATOM 419 O O . TYR A 1 50 ? -22.989 19.476 -7.857 1 97.39 50 TYR A O 1
ATOM 427 N N . SER A 1 51 ? -23.558 19.286 -5.69 1 95.7 51 SER A N 1
ATOM 428 C CA . SER A 1 51 ? -22.221 19.565 -5.177 1 95.7 51 SER A CA 1
ATOM 429 C C . SER A 1 51 ? -21.548 18.295 -4.666 1 95.7 51 SER A C 1
ATOM 431 O O . SER A 1 51 ? -21.999 17.699 -3.687 1 95.7 51 SER A O 1
ATOM 433 N N . PHE A 1 52 ? -20.484 17.982 -5.251 1 93.41 52 PHE A N 1
ATOM 434 C CA . PHE A 1 52 ? -19.858 16.728 -4.85 1 93.41 52 PHE A CA 1
ATOM 435 C C . PHE A 1 52 ? -18.648 16.987 -3.96 1 93.41 52 PHE A C 1
ATOM 437 O O . PHE A 1 52 ? -17.511 16.729 -4.36 1 93.41 52 PHE A O 1
ATOM 444 N N . ASP A 1 53 ? -18.783 17.473 -2.781 1 87.32 53 ASP A N 1
ATOM 445 C CA . ASP A 1 53 ? -18.01 17.576 -1.547 1 87.32 53 ASP A CA 1
ATOM 446 C C . ASP A 1 53 ? -16.806 18.498 -1.729 1 87.32 53 ASP A C 1
ATOM 448 O O . ASP A 1 53 ? -15.8 18.36 -1.029 1 87.32 53 ASP A O 1
ATOM 452 N N . GLY A 1 54 ? -16.791 19.306 -2.714 1 92.13 54 GLY A N 1
ATOM 453 C CA . GLY A 1 54 ? -15.701 20.247 -2.913 1 92.13 54 GLY A CA 1
ATOM 454 C C . GLY A 1 54 ? -14.37 19.571 -3.181 1 92.13 54 GLY A C 1
ATOM 455 O O . GLY A 1 54 ? -13.315 20.101 -2.826 1 92.13 54 GLY A O 1
ATOM 456 N N . GLN A 1 55 ? -14.344 18.38 -3.754 1 95.89 55 GLN A N 1
ATOM 457 C CA . GLN A 1 55 ? -13.114 17.622 -3.961 1 95.89 55 GLN A CA 1
ATOM 458 C C . GLN A 1 55 ? -12.899 17.319 -5.441 1 95.89 55 GLN A C 1
ATOM 460 O O . GLN A 1 55 ? -13.832 16.921 -6.141 1 95.89 55 GLN A O 1
ATOM 465 N N . MET A 1 56 ? -11.649 17.464 -5.898 1 97.31 56 MET A N 1
ATOM 466 C CA . MET A 1 56 ? -11.323 17.106 -7.276 1 97.31 56 MET A CA 1
ATOM 467 C C . MET A 1 56 ? -10.765 15.688 -7.352 1 97.31 56 MET A C 1
ATOM 469 O O . MET A 1 56 ? -10.751 15.079 -8.424 1 97.31 56 MET A O 1
ATOM 473 N N . SER A 1 57 ? -10.296 15.115 -6.228 1 97.08 57 SER A N 1
ATOM 474 C CA . SER A 1 57 ? -9.765 13.756 -6.212 1 97.08 57 SER A CA 1
ATOM 475 C C . SER A 1 57 ? -10.814 12.748 -6.669 1 97.08 57 SER A C 1
ATOM 477 O O . SER A 1 57 ? -10.486 11.76 -7.33 1 97.08 57 SER A O 1
ATOM 479 N N . VAL A 1 58 ? -12.102 12.982 -6.392 1 96.39 58 VAL A N 1
ATOM 480 C CA . VAL A 1 58 ? -13.18 12.063 -6.739 1 96.39 58 VAL A CA 1
ATOM 481 C C . VAL A 1 58 ? -13.346 12.011 -8.257 1 96.39 58 VAL A C 1
ATOM 483 O O . VAL A 1 58 ? -13.692 10.966 -8.814 1 96.39 58 VAL A O 1
ATOM 486 N N . ILE A 1 59 ? -13.162 13.188 -8.927 1 97.53 59 ILE A N 1
ATOM 487 C CA . ILE A 1 59 ? -13.262 13.247 -10.381 1 97.53 59 ILE A CA 1
ATOM 488 C C . ILE A 1 59 ? -12.082 12.51 -11.01 1 97.53 59 ILE A C 1
ATOM 490 O O . ILE A 1 59 ? -12.252 11.758 -11.972 1 97.53 59 ILE A O 1
ATOM 494 N N . GLU A 1 60 ? -10.949 12.783 -10.444 1 97.04 60 GLU A N 1
ATOM 495 C CA . GLU A 1 60 ? -9.759 12.109 -10.956 1 97.04 60 GLU A CA 1
ATOM 496 C C . GLU A 1 60 ? -9.892 10.593 -10.845 1 97.04 60 GLU A C 1
ATOM 498 O O . GLU A 1 60 ? -9.606 9.868 -11.8 1 97.04 60 GLU A O 1
ATOM 503 N N . ARG A 1 61 ? -10.336 10.122 -9.721 1 96.85 61 ARG A N 1
ATOM 504 C CA . ARG A 1 61 ? -10.497 8.688 -9.505 1 96.85 61 ARG A CA 1
ATOM 505 C C . ARG A 1 61 ? -11.568 8.112 -10.426 1 96.85 61 ARG A C 1
ATOM 507 O O . ARG A 1 61 ? -11.422 7 -10.937 1 96.85 61 ARG A O 1
ATOM 514 N N . TYR A 1 62 ? -12.635 8.829 -10.572 1 97.49 62 TYR A N 1
ATOM 515 C CA . TYR A 1 62 ? -13.713 8.396 -11.454 1 97.49 62 TYR A CA 1
ATOM 516 C C . TYR A 1 62 ? -13.214 8.233 -12.885 1 97.49 62 TYR A C 1
ATOM 518 O O . TYR A 1 62 ? -13.486 7.218 -13.531 1 97.49 62 TYR A O 1
ATOM 526 N N . LEU A 1 63 ? -12.425 9.182 -13.356 1 97.96 63 LEU A N 1
ATOM 527 C CA . LEU A 1 63 ? -11.995 9.189 -14.75 1 97.96 63 LEU A CA 1
ATOM 528 C C . LEU A 1 63 ? -10.886 8.168 -14.982 1 97.96 63 LEU A C 1
ATOM 530 O O . LEU A 1 63 ? -10.646 7.754 -16.119 1 97.96 63 LEU A O 1
ATOM 534 N N . ASP A 1 64 ? -10.228 7.814 -13.913 1 95.73 64 ASP A N 1
ATOM 535 C CA . ASP A 1 64 ? -9.277 6.712 -14.024 1 95.73 64 ASP A CA 1
ATOM 536 C C . ASP A 1 64 ? -9.979 5.42 -14.435 1 95.73 64 ASP A C 1
ATOM 538 O O . ASP A 1 64 ? -9.392 4.578 -15.117 1 95.73 64 ASP A O 1
ATOM 542 N N . ILE A 1 65 ? -11.22 5.292 -14.051 1 97.17 65 ILE A N 1
ATOM 543 C CA . ILE A 1 65 ? -11.979 4.071 -14.295 1 97.17 65 ILE A CA 1
ATOM 544 C C . ILE A 1 65 ? -12.887 4.262 -15.508 1 97.17 65 ILE A C 1
ATOM 546 O O . ILE A 1 65 ? -13.134 3.316 -16.261 1 97.17 65 ILE A O 1
ATOM 550 N N . ARG A 1 66 ? -13.423 5.569 -15.618 1 97.45 66 ARG A N 1
ATOM 551 C CA . ARG A 1 66 ? -14.316 5.924 -16.716 1 97.45 66 ARG A CA 1
ATOM 552 C C . ARG A 1 66 ? -13.734 7.061 -17.55 1 97.45 66 ARG A C 1
ATOM 554 O O . ARG A 1 66 ? -14.332 8.134 -17.649 1 97.45 66 ARG A O 1
ATOM 561 N N . PRO A 1 67 ? -12.641 6.779 -18.203 1 96.78 67 PRO A N 1
ATOM 562 C CA . PRO A 1 67 ? -12.066 7.877 -18.984 1 96.78 67 PRO A CA 1
ATOM 563 C C . PRO A 1 67 ? -12.989 8.349 -20.106 1 96.78 67 PRO A C 1
ATOM 565 O O . PRO A 1 67 ? -12.925 9.512 -20.514 1 96.78 67 PRO A O 1
ATOM 568 N N . GLU A 1 68 ? -13.861 7.495 -20.6 1 96.94 68 GLU A N 1
ATOM 569 C CA . GLU A 1 68 ? -14.766 7.807 -21.702 1 96.94 68 GLU A CA 1
ATOM 570 C C . GLU A 1 68 ? -15.797 8.854 -21.29 1 96.94 68 GLU A C 1
ATOM 572 O O . GLU A 1 68 ? -16.438 9.471 -22.143 1 96.94 68 GLU A O 1
ATOM 577 N N . ASN A 1 69 ? -15.951 9.098 -20.015 1 98.13 69 ASN A N 1
ATOM 578 C CA . ASN A 1 69 ? -16.967 10.021 -19.521 1 98.13 69 ASN A CA 1
ATOM 579 C C . ASN A 1 69 ? -16.389 11.412 -19.276 1 98.13 69 ASN A C 1
ATOM 581 O O . ASN A 1 69 ? -17.064 12.28 -18.719 1 98.13 69 ASN A O 1
ATOM 585 N N . LYS A 1 70 ? -15.168 11.657 -19.654 1 98.28 70 LYS A N 1
ATOM 586 C CA . LYS A 1 70 ? -14.512 12.931 -19.376 1 98.28 70 LYS A CA 1
ATOM 587 C C . LYS A 1 70 ? -15.313 14.098 -19.946 1 98.28 70 LYS A C 1
ATOM 589 O O . LYS A 1 70 ? -15.528 15.102 -19.264 1 98.28 70 LYS A O 1
ATOM 594 N N . ALA A 1 71 ? -15.793 13.962 -21.168 1 98.35 71 ALA A N 1
ATOM 595 C CA . ALA A 1 71 ? -16.547 15.034 -21.811 1 98.35 71 ALA A CA 1
ATOM 596 C C . ALA A 1 71 ? -17.862 15.294 -21.082 1 98.35 71 ALA A C 1
ATOM 598 O O . ALA A 1 71 ? -18.289 16.443 -20.948 1 98.35 71 ALA A O 1
ATOM 599 N N . ARG A 1 72 ? -18.503 14.209 -20.644 1 98.26 72 ARG A N 1
ATOM 600 C CA . ARG A 1 72 ? -19.751 14.324 -19.896 1 98.26 72 ARG A CA 1
ATOM 601 C C . ARG A 1 72 ? -19.541 15.089 -18.594 1 98.26 72 ARG A C 1
ATOM 603 O O . ARG A 1 72 ? -20.307 15.999 -18.271 1 98.26 72 ARG A O 1
ATOM 610 N N . VAL A 1 73 ? -18.49 14.787 -17.907 1 98.48 73 VAL A N 1
ATOM 611 C CA . VAL A 1 73 ? -18.169 15.415 -16.63 1 98.48 73 VAL A CA 1
ATOM 612 C C . VAL A 1 73 ? -17.829 16.888 -16.848 1 98.48 73 VAL A C 1
ATOM 614 O O . VAL A 1 73 ? -18.326 17.759 -16.13 1 98.48 73 VAL A O 1
ATOM 617 N N . GLN A 1 74 ? -16.991 17.111 -17.807 1 98.42 74 GLN A N 1
ATOM 618 C CA . GLN A 1 74 ? -16.556 18.469 -18.114 1 98.42 74 GLN A CA 1
ATOM 619 C C . GLN A 1 74 ? -17.745 19.362 -18.46 1 98.42 74 GLN A C 1
ATOM 621 O O . GLN A 1 74 ? -17.832 20.498 -17.99 1 98.42 74 GLN A O 1
ATOM 626 N N . LYS A 1 75 ? -18.657 18.9 -19.267 1 98.5 75 LYS A N 1
ATOM 627 C CA . LYS A 1 75 ? -19.829 19.672 -19.668 1 98.5 75 LYS A CA 1
ATOM 628 C C . LYS A 1 75 ? -20.69 20.032 -18.46 1 98.5 75 LYS A C 1
ATOM 630 O O . LYS A 1 75 ? -21.127 21.176 -18.322 1 98.5 75 LYS A O 1
ATOM 635 N N . LEU A 1 76 ? -20.884 19.066 -17.598 1 98.39 76 LEU A N 1
ATOM 636 C CA . LEU A 1 76 ? -21.719 19.298 -16.424 1 98.39 76 LEU A CA 1
ATOM 637 C C . LEU A 1 76 ? -21.068 20.308 -15.485 1 98.39 76 LEU A C 1
ATOM 639 O O . LEU A 1 76 ? -21.76 21.097 -14.838 1 98.39 76 LEU A O 1
ATOM 643 N N . ILE A 1 77 ? -19.74 20.303 -15.385 1 98.15 77 ILE A N 1
ATOM 644 C CA . ILE A 1 77 ? -19.017 21.249 -14.542 1 98.15 77 ILE A CA 1
ATOM 645 C C . ILE A 1 77 ? -19.08 22.644 -15.16 1 98.15 77 ILE A C 1
ATOM 647 O O . ILE A 1 77 ? -19.35 23.626 -14.465 1 98.15 77 ILE A O 1
ATOM 651 N N . GLN A 1 78 ? -18.911 22.733 -16.478 1 97.8 78 GLN A N 1
ATOM 652 C CA . GLN A 1 78 ? -18.967 24.004 -17.194 1 97.8 78 GLN A CA 1
ATOM 653 C C . GLN A 1 78 ? -20.355 24.631 -17.092 1 97.8 78 GLN A C 1
ATOM 655 O O . GLN A 1 78 ? -20.483 25.852 -16.977 1 97.8 78 GLN A O 1
ATOM 660 N N . ASP A 1 79 ? -21.316 23.751 -17.125 1 97.21 79 ASP A N 1
ATOM 661 C CA . ASP A 1 79 ? -22.7 24.216 -17.082 1 97.21 79 ASP A CA 1
ATOM 662 C C . ASP A 1 79 ? -23.134 24.517 -15.649 1 97.21 79 ASP A C 1
ATOM 664 O O . ASP A 1 79 ? -24.289 24.871 -15.407 1 97.21 79 ASP A O 1
ATOM 668 N N . ARG A 1 80 ? -22.24 24.277 -14.681 1 96.11 80 ARG A N 1
ATOM 669 C CA . ARG A 1 80 ? -22.502 24.509 -13.264 1 96.11 80 ARG A CA 1
ATOM 670 C C . ARG A 1 80 ? -23.645 23.629 -12.767 1 96.11 80 ARG A C 1
ATOM 672 O O . ARG A 1 80 ? -24.488 24.079 -11.989 1 96.11 80 ARG A O 1
ATOM 679 N N . ARG A 1 81 ? -23.772 22.505 -13.32 1 97.39 81 ARG A N 1
ATOM 680 C CA . ARG A 1 81 ? -24.716 21.494 -12.853 1 97.39 81 ARG A CA 1
ATOM 681 C C . ARG A 1 81 ? -24.04 20.513 -11.9 1 97.39 81 ARG A C 1
ATOM 683 O O . ARG A 1 81 ? -24.714 19.808 -11.146 1 97.39 81 ARG A O 1
ATOM 690 N N . LEU A 1 82 ? -22.734 20.451 -12.025 1 98.02 82 LEU A N 1
ATOM 691 C CA . LEU A 1 82 ? -21.901 19.684 -11.104 1 98.02 82 LEU A CA 1
ATOM 692 C C . LEU A 1 82 ? -20.802 20.558 -10.509 1 98.02 82 LEU A C 1
ATOM 694 O O . LEU A 1 82 ? -19.962 21.09 -11.239 1 98.02 82 LEU A O 1
ATOM 698 N N . PHE A 1 83 ? -20.86 20.736 -9.208 1 97.42 83 PHE A N 1
ATOM 699 C CA . PHE A 1 83 ? -19.854 21.534 -8.517 1 97.42 83 PHE A CA 1
ATOM 700 C C . PHE A 1 83 ? -18.804 20.639 -7.869 1 97.42 83 PHE A C 1
ATOM 702 O O . PHE A 1 83 ? -19.143 19.681 -7.172 1 97.42 83 PHE A O 1
ATOM 709 N N . VAL A 1 84 ? -17.568 20.932 -8.165 1 96.15 84 VAL A N 1
ATOM 710 C CA . VAL A 1 84 ? -16.423 20.21 -7.619 1 96.15 84 VAL A CA 1
ATOM 711 C C . VAL A 1 84 ? -15.366 21.203 -7.141 1 96.15 84 VAL A C 1
ATOM 713 O O . VAL A 1 84 ? -15.515 22.413 -7.322 1 96.15 84 VAL A O 1
ATOM 716 N N . GLY A 1 85 ? -14.21 20.638 -6.544 1 93.99 85 GLY A N 1
ATOM 717 C CA . GLY A 1 85 ? -13.249 21.571 -5.978 1 93.99 85 GLY A CA 1
ATOM 718 C C . GLY A 1 85 ? -13.836 22.443 -4.885 1 93.99 85 GLY A C 1
ATOM 719 O O . GLY A 1 85 ? -15.02 22.329 -4.561 1 93.99 85 GLY A O 1
ATOM 720 N N . PRO A 1 86 ? -13.085 23.273 -4.278 1 96.04 86 PRO A N 1
ATOM 721 C CA . PRO A 1 86 ? -11.776 23.738 -4.742 1 96.04 86 PRO A CA 1
ATOM 722 C C . PRO A 1 86 ? -10.625 22.886 -4.212 1 96.04 86 PRO A C 1
ATOM 724 O O . PRO A 1 86 ? -9.485 23.036 -4.657 1 96.04 86 PRO A O 1
ATOM 727 N N . TRP A 1 87 ? -10.865 21.979 -3.246 1 97.55 87 TRP A N 1
ATOM 728 C CA . TRP A 1 87 ? -9.838 21.124 -2.661 1 97.55 87 TRP A CA 1
ATOM 729 C C . TRP A 1 87 ? -9.513 19.954 -3.582 1 97.55 87 TRP A C 1
ATOM 731 O O . TRP A 1 87 ? -10.356 19.529 -4.377 1 97.55 87 TRP A O 1
ATOM 741 N N . TYR A 1 88 ? -8.256 19.51 -3.493 1 97.54 88 TYR A N 1
ATOM 742 C CA . TYR A 1 88 ? -8.035 18.179 -4.048 1 97.54 88 TYR A CA 1
ATOM 743 C C . TYR A 1 88 ? -8.717 17.114 -3.199 1 97.54 88 TYR A C 1
ATOM 745 O O . TYR A 1 88 ? -9.533 16.337 -3.702 1 97.54 88 TYR A O 1
ATOM 753 N N . THR A 1 89 ? -8.368 17.055 -1.956 1 96.47 89 THR A N 1
ATOM 754 C CA . THR A 1 89 ? -9.087 16.336 -0.91 1 96.47 89 THR A CA 1
ATOM 755 C C . THR A 1 89 ? -9.464 17.276 0.231 1 96.47 89 THR A C 1
ATOM 757 O O . THR A 1 89 ? -8.789 18.281 0.463 1 96.47 89 THR A O 1
ATOM 760 N N . GLN A 1 90 ? -10.492 16.982 0.935 1 93.35 90 GLN A N 1
ATOM 761 C CA . GLN A 1 90 ? -10.819 17.809 2.092 1 93.35 90 GLN A CA 1
ATOM 762 C C . GLN A 1 90 ? -9.822 17.587 3.226 1 93.35 90 GLN A C 1
ATOM 764 O O . GLN A 1 90 ? -10.029 16.725 4.082 1 93.35 90 GLN A O 1
ATOM 769 N N . THR A 1 91 ? -8.874 18.385 3.369 1 94.62 91 THR A N 1
ATOM 770 C CA . THR A 1 91 ? -7.713 18.205 4.235 1 94.62 91 THR A CA 1
ATOM 771 C C . THR A 1 91 ? -8 18.73 5.639 1 94.62 91 THR A C 1
ATOM 773 O O . THR A 1 91 ? -8.696 19.734 5.802 1 94.62 91 THR A O 1
ATOM 776 N N . ASP A 1 92 ? -7.522 18.03 6.647 1 94.2 92 ASP A N 1
ATOM 777 C CA . ASP A 1 92 ? -7.418 18.664 7.957 1 94.2 92 ASP A CA 1
ATOM 778 C C . ASP A 1 92 ? -6.428 19.827 7.928 1 94.2 92 ASP A C 1
ATOM 780 O O . ASP A 1 92 ? -5.258 19.644 7.585 1 94.2 92 ASP A O 1
ATOM 784 N N . SER A 1 93 ? -6.837 20.86 8.308 1 95.42 93 SER A N 1
ATOM 785 C CA . SER A 1 93 ? -6 22.034 8.087 1 95.42 93 SER A CA 1
ATOM 786 C C . SER A 1 93 ? -5.109 22.313 9.293 1 95.42 93 SER A C 1
ATOM 788 O O . SER A 1 93 ? -4.28 23.225 9.261 1 95.42 93 SER A O 1
ATOM 790 N N . LEU A 1 94 ? -5.218 21.5 10.364 1 96.64 94 LEU A N 1
ATOM 791 C CA . LEU A 1 94 ? -4.509 21.838 11.593 1 96.64 94 LEU A CA 1
ATOM 792 C C . LEU A 1 94 ? -3.375 20.852 11.855 1 96.64 94 LEU A C 1
ATOM 794 O O . LEU A 1 94 ? -2.496 21.116 12.679 1 96.64 94 LEU A O 1
ATOM 798 N N . LEU A 1 95 ? -3.336 19.759 11.093 1 96.26 95 LEU A N 1
ATOM 799 C CA . LEU A 1 95 ? -2.405 18.695 11.451 1 96.26 95 LEU A CA 1
ATOM 800 C C . LEU A 1 95 ? -1.315 18.548 10.394 1 96.26 95 LEU A C 1
ATOM 802 O O . LEU A 1 95 ? -0.387 17.754 10.56 1 96.26 95 LEU A O 1
ATOM 806 N N . VAL A 1 96 ? -1.402 19.289 9.341 1 96.78 96 VAL A N 1
ATOM 807 C CA . VAL A 1 96 ? -0.411 19.195 8.274 1 96.78 96 VAL A CA 1
ATOM 808 C C . VAL A 1 96 ? 0.307 20.534 8.117 1 96.78 96 VAL A C 1
ATOM 810 O O . VAL A 1 96 ? -0.12 21.545 8.679 1 96.78 96 VAL A O 1
ATOM 813 N N . LYS A 1 97 ? 1.397 20.525 7.453 1 96.82 97 LYS A N 1
ATOM 814 C CA . LYS A 1 97 ? 2.123 21.766 7.2 1 96.82 97 LYS A CA 1
ATOM 815 C C . LYS A 1 97 ? 1.269 22.75 6.405 1 96.82 97 LYS A C 1
ATOM 817 O O . LYS A 1 97 ? 0.542 22.352 5.492 1 96.82 97 LYS A O 1
ATOM 822 N N . THR A 1 98 ? 1.42 24.004 6.631 1 97.85 98 THR A N 1
ATOM 823 C CA . THR A 1 98 ? 0.689 25.06 5.94 1 97.85 98 THR A CA 1
ATOM 824 C C . THR A 1 98 ? 0.874 24.947 4.43 1 97.85 98 THR A C 1
ATOM 826 O O . THR A 1 98 ? -0.085 25.095 3.669 1 97.85 98 THR A O 1
ATOM 829 N N . GLU A 1 99 ? 2.067 24.647 4.002 1 98.02 99 GLU A N 1
ATOM 830 C CA . GLU A 1 99 ? 2.331 24.5 2.574 1 98.02 99 GLU A CA 1
ATOM 831 C C . GLU A 1 99 ? 1.518 23.355 1.977 1 98.02 99 GLU A C 1
ATOM 833 O O . GLU A 1 99 ? 1.101 23.42 0.819 1 98.02 99 GLU A O 1
ATOM 838 N N . ALA A 1 100 ? 1.334 22.328 2.723 1 98.01 100 ALA A N 1
ATOM 839 C CA . ALA A 1 100 ? 0.534 21.21 2.229 1 98.01 100 ALA A CA 1
ATOM 840 C C . ALA A 1 100 ? -0.92 21.625 2.024 1 98.01 100 ALA A C 1
ATOM 842 O O . ALA A 1 100 ? -1.577 21.164 1.087 1 98.01 100 ALA A O 1
ATOM 843 N N . VAL A 1 101 ? -1.449 22.441 2.919 1 98.08 101 VAL A N 1
ATOM 844 C CA . VAL A 1 101 ? -2.797 22.977 2.763 1 98.08 101 VAL A CA 1
ATOM 845 C C . VAL A 1 101 ? -2.889 23.776 1.465 1 98.08 101 VAL A C 1
ATOM 847 O O . VAL A 1 101 ? -3.827 23.599 0.685 1 98.08 101 VAL A O 1
ATOM 850 N N . ILE A 1 102 ? -1.937 24.594 1.247 1 98.49 102 ILE A N 1
ATOM 851 C CA . ILE A 1 102 ? -1.896 25.446 0.064 1 98.49 102 ILE A CA 1
ATOM 852 C C . ILE A 1 102 ? -1.808 24.582 -1.192 1 98.49 102 ILE A C 1
ATOM 854 O O . ILE A 1 102 ? -2.518 24.824 -2.171 1 98.49 102 ILE A O 1
ATOM 858 N N . ARG A 1 103 ? -0.916 23.579 -1.156 1 98.38 103 ARG A N 1
ATOM 859 C CA . ARG A 1 103 ? -0.725 22.701 -2.306 1 98.38 103 ARG A CA 1
ATOM 860 C C . ARG A 1 103 ? -1.987 21.895 -2.594 1 98.38 103 ARG A C 1
ATOM 862 O O . ARG A 1 103 ? -2.295 21.608 -3.753 1 98.38 103 ARG A O 1
ATOM 869 N N . ASN A 1 104 ? -2.645 21.443 -1.589 1 98.29 104 ASN A N 1
ATOM 870 C CA . ASN A 1 104 ? -3.909 20.737 -1.767 1 98.29 104 ASN A CA 1
ATOM 871 C C . ASN A 1 104 ? -4.929 21.593 -2.513 1 98.29 104 ASN A C 1
ATOM 873 O O . ASN A 1 104 ? -5.582 21.118 -3.443 1 98.29 104 ASN A O 1
ATOM 877 N N . LEU A 1 105 ? -5.017 22.835 -2.166 1 98.28 105 LEU A N 1
ATOM 878 C CA . LEU A 1 105 ? -5.919 23.773 -2.825 1 98.28 105 LEU A CA 1
ATOM 879 C C . LEU A 1 105 ? -5.439 24.089 -4.237 1 98.28 105 LEU A C 1
ATOM 881 O O . LEU A 1 105 ? -6.25 24.234 -5.155 1 98.28 105 LEU A O 1
ATOM 885 N N . LEU A 1 106 ? -4.127 24.219 -4.368 1 98.58 106 LEU A N 1
ATOM 886 C CA . LEU A 1 106 ? -3.574 24.516 -5.685 1 98.58 106 LEU A CA 1
ATOM 887 C C . LEU A 1 106 ? -3.961 23.439 -6.693 1 98.58 106 LEU A C 1
ATOM 889 O O . LEU A 1 106 ? -4.423 23.75 -7.793 1 98.58 106 LEU A O 1
ATOM 893 N N . TYR A 1 107 ? -3.792 22.192 -6.331 1 98.35 107 TYR A N 1
ATOM 894 C CA . TYR A 1 107 ? -4.158 21.084 -7.206 1 98.35 107 TYR A CA 1
ATOM 895 C C . TYR A 1 107 ? -5.655 21.087 -7.491 1 98.35 107 TYR A C 1
ATOM 897 O O . TYR A 1 107 ? -6.073 20.998 -8.648 1 98.35 107 TYR A O 1
ATOM 905 N N . GLY A 1 108 ? -6.46 21.206 -6.421 1 97.9 108 GLY A N 1
ATOM 906 C CA . GLY A 1 108 ? -7.902 21.195 -6.605 1 97.9 108 GLY A CA 1
ATOM 907 C C . GLY A 1 108 ? -8.402 22.334 -7.473 1 97.9 108 GLY A C 1
ATOM 908 O O . GLY A 1 108 ? -9.219 22.125 -8.372 1 97.9 108 GLY A O 1
ATOM 909 N N . TYR A 1 109 ? -7.904 23.522 -7.204 1 97.88 109 TYR A N 1
ATOM 910 C CA . TYR A 1 109 ? -8.311 24.737 -7.902 1 97.88 109 TYR A CA 1
ATOM 911 C C . TYR A 1 109 ? -7.936 24.67 -9.378 1 97.88 109 TYR A C 1
ATOM 913 O O . TYR A 1 109 ? -8.783 24.879 -10.25 1 97.88 109 TYR A O 1
ATOM 921 N N . LYS A 1 110 ? -6.669 24.35 -9.703 1 97.94 110 LYS A N 1
ATOM 922 C CA . LYS A 1 110 ? -6.19 24.32 -11.082 1 97.94 110 LYS A CA 1
ATOM 923 C C . LYS A 1 110 ? -6.87 23.208 -11.876 1 97.94 110 LYS A C 1
ATOM 925 O O . LYS A 1 110 ? -7.215 23.394 -13.045 1 97.94 110 LYS A O 1
ATOM 930 N N . MET A 1 111 ? -7.089 22.096 -11.309 1 97.22 111 MET A N 1
ATOM 931 C CA . MET A 1 111 ? -7.775 20.997 -11.982 1 97.22 111 MET A CA 1
ATOM 932 C C . MET A 1 111 ? -9.232 21.352 -12.256 1 97.22 111 MET A C 1
ATOM 934 O O . MET A 1 111 ? -9.763 21.035 -13.322 1 97.22 111 MET A O 1
ATOM 938 N N . GLY A 1 112 ? -9.899 21.945 -11.199 1 97.18 112 GLY A N 1
ATOM 939 C CA . GLY A 1 112 ? -11.259 22.413 -11.414 1 97.18 112 GLY A CA 1
ATOM 940 C C . GLY A 1 112 ? -11.376 23.402 -12.559 1 97.18 112 GLY A C 1
ATOM 941 O O . GLY A 1 112 ? -12.287 23.302 -13.383 1 97.18 112 GLY A O 1
ATOM 942 N N . GLU A 1 113 ? -10.408 24.295 -12.624 1 96.58 113 GLU A N 1
ATOM 943 C CA . GLU A 1 113 ? -10.397 25.28 -13.701 1 96.58 113 GLU A CA 1
ATOM 944 C C . GLU A 1 113 ? -10.226 24.61 -15.061 1 96.58 113 GLU A C 1
ATOM 946 O O . GLU A 1 113 ? -10.853 25.015 -16.042 1 96.58 113 GLU A O 1
ATOM 951 N N . GLU A 1 114 ? -9.419 23.644 -15.094 1 96.45 114 GLU A N 1
ATOM 952 C CA . GLU A 1 114 ? -9.201 22.908 -16.336 1 96.45 114 GLU A CA 1
ATOM 953 C C . GLU A 1 114 ? -10.492 22.261 -16.828 1 96.45 114 GLU A C 1
ATOM 955 O O . GLU A 1 114 ? -10.691 22.098 -18.034 1 96.45 114 GLU A O 1
ATOM 960 N N . PHE A 1 115 ? -11.337 21.943 -15.938 1 97.23 115 PHE A N 1
ATOM 961 C CA . PHE A 1 115 ? -12.614 21.345 -16.309 1 97.23 115 PHE A CA 1
ATOM 962 C C . PHE A 1 115 ? -13.664 22.421 -16.559 1 97.23 115 PHE A C 1
ATOM 964 O O . PHE A 1 115 ? -14.789 22.117 -16.961 1 97.23 115 PHE A O 1
ATOM 971 N N . GLY A 1 116 ? -13.328 23.651 -16.273 1 96.82 116 GLY A N 1
ATOM 972 C CA . GLY A 1 116 ? -14.19 24.763 -16.644 1 96.82 116 GLY A CA 1
ATOM 973 C C . GLY A 1 116 ? -14.684 25.559 -15.452 1 96.82 116 GLY A C 1
ATOM 974 O O . GLY A 1 116 ? -15.093 26.713 -15.595 1 96.82 116 GLY A O 1
ATOM 975 N N . HIS A 1 117 ? -14.618 24.891 -14.26 1 96.65 117 HIS A N 1
ATOM 976 C CA . HIS A 1 117 ? -15.075 25.622 -13.084 1 96.65 117 HIS A CA 1
ATOM 977 C C . HIS A 1 117 ? -14.624 24.936 -11.799 1 96.65 117 HIS A C 1
ATOM 979 O O . HIS A 1 117 ? -14.836 23.733 -11.625 1 96.65 117 HIS A O 1
ATOM 985 N N . SER A 1 118 ? -14.015 25.67 -10.916 1 96.04 118 SER A N 1
ATOM 986 C CA . SER A 1 118 ? -13.78 25.29 -9.527 1 96.04 118 SER A CA 1
ATOM 987 C C . SER A 1 118 ? -14.683 26.072 -8.579 1 96.04 118 SER A C 1
ATOM 989 O O . SER A 1 118 ? -14.788 27.296 -8.682 1 96.04 118 SER A O 1
ATOM 991 N N . MET A 1 119 ? -15.341 25.331 -7.697 1 96.18 119 MET A N 1
ATOM 992 C CA . MET A 1 119 ? -16.26 26.004 -6.783 1 96.18 119 MET A CA 1
ATOM 993 C C . MET A 1 119 ? -15.575 27.176 -6.088 1 96.18 119 MET A C 1
ATOM 995 O O . MET A 1 119 ? -14.493 27.02 -5.52 1 96.18 119 MET A O 1
ATOM 999 N N . SER A 1 120 ? -16.151 28.332 -6.055 1 96.05 120 SER A N 1
ATOM 1000 C CA . SER A 1 120 ? -15.552 29.563 -5.549 1 96.05 120 SER A CA 1
ATOM 1001 C C . SER A 1 120 ? -15.898 29.783 -4.081 1 96.05 120 SER A C 1
ATOM 1003 O O . SER A 1 120 ? -16.182 30.909 -3.667 1 96.05 120 SER A O 1
ATOM 1005 N N . ILE A 1 121 ? -16.019 28.772 -3.339 1 97.06 121 ILE A N 1
ATOM 1006 C CA . ILE A 1 121 ? -16.318 28.766 -1.911 1 97.06 121 ILE A CA 1
ATOM 1007 C C . ILE A 1 121 ? -15.241 27.985 -1.161 1 97.06 121 ILE A C 1
ATOM 1009 O O . ILE A 1 121 ? -14.923 26.85 -1.524 1 97.06 121 ILE A O 1
ATOM 1013 N N . GLY A 1 122 ? -14.555 28.714 -0.206 1 97.42 122 GLY A N 1
ATOM 1014 C CA . GLY A 1 122 ? -13.804 27.895 0.732 1 97.42 122 GLY A CA 1
ATOM 1015 C C . GLY A 1 122 ? -14.677 26.937 1.52 1 97.42 122 GLY A C 1
ATOM 1016 O O . GLY A 1 122 ? -15.229 27.303 2.56 1 97.42 122 GLY A O 1
ATOM 1017 N N . TYR A 1 123 ? -14.82 25.696 1.037 1 96.78 123 TYR A N 1
ATOM 1018 C CA . TYR A 1 123 ? -15.795 24.738 1.547 1 96.78 123 TYR A CA 1
ATOM 1019 C C . TYR A 1 123 ? -15.131 23.724 2.471 1 96.78 123 TYR A C 1
ATOM 1021 O O . TYR A 1 123 ? -14.296 22.929 2.034 1 96.78 123 TYR A O 1
ATOM 1029 N N . SER A 1 124 ? -15.403 23.744 3.729 1 95.24 124 SER A N 1
ATOM 1030 C CA . SER A 1 124 ? -14.876 22.813 4.721 1 95.24 124 SER A CA 1
ATOM 1031 C C . SER A 1 124 ? -15.958 22.382 5.705 1 95.24 124 SER A C 1
ATOM 1033 O O . SER A 1 124 ? -15.9 22.724 6.888 1 95.24 124 SER A O 1
ATOM 1035 N N . PRO A 1 125 ? -16.802 21.511 5.309 1 93.55 125 PRO A N 1
ATOM 1036 C CA . PRO A 1 125 ? -17.98 21.186 6.117 1 93.55 125 PRO A CA 1
ATOM 1037 C C . PRO A 1 125 ? -17.646 20.311 7.323 1 93.55 125 PRO A C 1
ATOM 1039 O O . PRO A 1 125 ? -18.367 20.331 8.323 1 93.55 125 PRO A O 1
ATOM 1042 N N . ASP A 1 126 ? -16.508 19.547 7.238 1 91.37 126 ASP A N 1
ATOM 1043 C CA . ASP A 1 126 ? -16.412 18.497 8.248 1 91.37 126 ASP A CA 1
ATOM 1044 C C . ASP A 1 126 ? -14.996 18.405 8.812 1 91.37 126 ASP A C 1
ATOM 1046 O O . ASP A 1 126 ? -14.657 17.438 9.497 1 91.37 126 ASP A O 1
ATOM 1050 N N . ILE A 1 127 ? -14.161 19.294 8.618 1 93.22 127 ILE A N 1
ATOM 1051 C CA . ILE A 1 127 ? -12.818 19.172 9.174 1 93.22 127 ILE A CA 1
ATOM 1052 C C . ILE A 1 127 ? -12.828 19.582 10.645 1 93.22 127 ILE A C 1
ATOM 1054 O O . ILE A 1 127 ? -13.773 20.224 11.11 1 93.22 127 ILE A O 1
ATOM 1058 N N . PHE A 1 128 ? -11.86 19.219 11.451 1 94.61 128 PHE A N 1
ATOM 1059 C CA . PHE A 1 128 ? -11.858 19.319 12.906 1 94.61 128 PHE A CA 1
ATOM 1060 C C . PHE A 1 128 ? -11.209 20.622 13.358 1 94.61 128 PHE A C 1
ATOM 1062 O O . PHE A 1 128 ? -10.211 20.606 14.082 1 94.61 128 PHE A O 1
ATOM 1069 N N . GLY A 1 129 ? -11.878 21.714 13.039 1 95.1 129 GLY A N 1
ATOM 1070 C CA . GLY A 1 129 ? -11.367 23.052 13.294 1 95.1 129 GLY A CA 1
ATOM 1071 C C . GLY A 1 129 ? -10.842 23.738 12.047 1 95.1 129 GLY A C 1
ATOM 1072 O O . GLY A 1 129 ? -10.676 23.101 11.005 1 95.1 129 GLY A O 1
ATOM 1073 N N . GLN A 1 130 ? -10.626 25.041 12.173 1 97.28 130 GLN A N 1
ATOM 1074 C CA . GLN A 1 130 ? -10.217 25.815 11.006 1 97.28 130 GLN A CA 1
ATOM 1075 C C . GLN A 1 130 ? -8.882 26.512 11.248 1 97.28 130 GLN A C 1
ATOM 1077 O O . GLN A 1 130 ? -8.687 27.148 12.286 1 97.28 130 GLN A O 1
ATOM 1082 N N . HIS A 1 131 ? -7.993 26.38 10.326 1 97.76 131 HIS A N 1
ATOM 1083 C CA . HIS A 1 131 ? -6.698 27.052 10.322 1 97.76 131 HIS A CA 1
ATOM 1084 C C . HIS A 1 131 ? -6.863 28.567 10.276 1 97.76 131 HIS A C 1
ATOM 1086 O O . HIS A 1 131 ? -7.688 29.083 9.519 1 97.76 131 HIS A O 1
ATOM 1092 N N . ALA A 1 132 ? -6.123 29.312 10.988 1 98.12 132 ALA A N 1
ATOM 1093 C CA . ALA A 1 132 ? -6.294 30.748 11.19 1 98.12 132 ALA A CA 1
ATOM 1094 C C . ALA A 1 132 ? -6.087 31.514 9.887 1 98.12 132 ALA A C 1
ATOM 1096 O O . ALA A 1 132 ? -6.612 32.618 9.718 1 98.12 132 ALA A O 1
ATOM 1097 N N . TYR A 1 133 ? -5.331 30.96 8.958 1 98.42 133 TYR A N 1
ATOM 1098 C CA . TYR A 1 133 ? -4.95 31.692 7.756 1 98.42 133 TYR A CA 1
ATOM 1099 C C . TYR A 1 133 ? -5.857 31.329 6.586 1 98.42 133 TYR A C 1
ATOM 1101 O O . TYR A 1 133 ? -5.655 31.803 5.465 1 98.42 133 TYR A O 1
ATOM 1109 N N . LEU A 1 134 ? -6.893 30.526 6.771 1 98.36 134 LEU A N 1
ATOM 1110 C CA . LEU A 1 134 ? -7.742 30.075 5.674 1 98.36 134 LEU A CA 1
ATOM 1111 C C . LEU A 1 134 ? -8.374 31.262 4.954 1 98.36 134 LEU A C 1
ATOM 1113 O O . LEU A 1 134 ? -8.471 31.268 3.725 1 98.36 134 LEU A O 1
ATOM 1117 N N . PRO A 1 135 ? -8.814 32.386 5.639 1 98.37 135 PRO A N 1
ATOM 1118 C CA . PRO A 1 135 ? -9.365 33.524 4.9 1 98.37 135 PRO A CA 1
ATOM 1119 C C . PRO A 1 135 ? -8.388 34.086 3.869 1 98.37 135 PRO A C 1
ATOM 1121 O O . PRO A 1 135 ? -8.763 34.307 2.715 1 98.37 135 PRO A O 1
ATOM 1124 N N . ALA A 1 136 ? -7.134 34.253 4.313 1 98.14 136 ALA A N 1
ATOM 1125 C CA . ALA A 1 136 ? -6.116 34.779 3.407 1 98.14 136 ALA A CA 1
ATOM 1126 C C . ALA A 1 136 ? -5.819 33.791 2.283 1 98.14 136 ALA A C 1
ATOM 1128 O O . ALA A 1 136 ? -5.628 34.189 1.131 1 98.14 136 ALA A O 1
ATOM 1129 N N . ILE A 1 137 ? -5.725 32.532 2.616 1 98.38 137 ILE A N 1
ATOM 1130 C CA . ILE A 1 137 ? -5.432 31.488 1.639 1 98.38 137 ILE A CA 1
ATOM 1131 C C . ILE A 1 137 ? -6.56 31.41 0.613 1 98.38 137 ILE A C 1
ATOM 1133 O O . ILE A 1 137 ? -6.31 31.399 -0.594 1 98.38 137 ILE A O 1
ATOM 1137 N N . TYR A 1 138 ? -7.847 31.383 1.092 1 98.33 138 TYR A N 1
ATOM 1138 C CA . TYR A 1 138 ? -8.992 31.313 0.191 1 98.33 138 TYR A CA 1
ATOM 1139 C C . TYR A 1 138 ? -9.02 32.512 -0.749 1 98.33 138 TYR A C 1
ATOM 1141 O O . TYR A 1 138 ? -9.232 32.358 -1.954 1 98.33 138 TYR A O 1
ATOM 1149 N N . LYS A 1 139 ? -8.78 33.664 -0.222 1 97.57 139 LYS A N 1
ATOM 1150 C CA . LYS A 1 139 ? -8.78 34.87 -1.046 1 97.57 139 LYS A CA 1
ATOM 1151 C C . LYS A 1 139 ? -7.706 34.796 -2.127 1 97.57 139 LYS A C 1
ATOM 1153 O O . LYS A 1 139 ? -7.921 35.247 -3.254 1 97.57 139 LYS A O 1
ATOM 1158 N N . SER A 1 140 ? -6.604 34.19 -1.772 1 97.7 140 SER A N 1
ATOM 1159 C CA . SER A 1 140 ? -5.495 34.058 -2.71 1 97.7 140 SER A CA 1
ATOM 1160 C C . SER A 1 140 ? -5.828 33.069 -3.823 1 97.7 140 SER A C 1
ATOM 1162 O O . SER A 1 140 ? -5.159 33.044 -4.859 1 97.7 140 SER A O 1
ATOM 1164 N N . PHE A 1 141 ? -6.83 32.268 -3.689 1 98 141 PHE A N 1
ATOM 1165 C CA . PHE A 1 141 ? -7.319 31.365 -4.724 1 98 141 PHE A CA 1
ATOM 1166 C C . PHE A 1 141 ? -8.592 31.909 -5.36 1 98 141 PHE A C 1
ATOM 1168 O O . PHE A 1 141 ? -9.387 31.149 -5.919 1 98 141 PHE A O 1
ATOM 1175 N N . ASN A 1 142 ? -8.856 33.148 -5.122 1 95.36 142 ASN A N 1
ATOM 1176 C CA . ASN A 1 142 ? -9.942 33.903 -5.739 1 95.36 142 ASN A CA 1
ATOM 1177 C C . ASN A 1 142 ? -11.306 33.424 -5.249 1 95.36 142 ASN A C 1
ATOM 1179 O O . ASN A 1 142 ? -12.281 33.44 -6.002 1 95.36 142 ASN A O 1
ATOM 1183 N N . MET A 1 143 ? -11.316 32.944 -4.08 1 96.96 143 MET A N 1
ATOM 1184 C CA . MET A 1 143 ? -12.603 32.604 -3.481 1 96.96 143 MET A CA 1
ATOM 1185 C C . MET A 1 143 ? -13.212 33.813 -2.779 1 96.96 143 MET A C 1
ATOM 1187 O O . MET A 1 143 ? -12.496 34.609 -2.17 1 96.96 143 MET A O 1
ATOM 1191 N N . GLU A 1 144 ? -14.524 33.867 -2.876 1 92.89 144 GLU A N 1
ATOM 1192 C CA . GLU A 1 144 ? -15.196 35.054 -2.356 1 92.89 144 GLU A CA 1
ATOM 1193 C C . GLU A 1 144 ? -15.857 34.77 -1.01 1 92.89 144 GLU A C 1
ATOM 1195 O O . GLU A 1 144 ? -16.174 35.696 -0.261 1 92.89 144 GLU A O 1
ATOM 1200 N N . HIS A 1 145 ? -16.119 33.583 -0.775 1 97.73 145 HIS A N 1
ATOM 1201 C CA . HIS A 1 145 ? -16.864 33.196 0.419 1 97.73 145 HIS A CA 1
ATOM 1202 C C . HIS A 1 145 ? -16.292 31.924 1.037 1 97.73 145 HIS A C 1
ATOM 1204 O O . HIS A 1 145 ? -15.475 31.241 0.416 1 97.73 145 HIS A O 1
ATOM 1210 N N . SER A 1 146 ? -16.666 31.691 2.258 1 98 146 SER A N 1
ATOM 1211 C CA . SER A 1 146 ? -16.339 30.448 2.949 1 98 146 SER A CA 1
ATOM 1212 C C . SER A 1 146 ? -17.566 29.858 3.636 1 98 146 SER A C 1
ATOM 1214 O O . SER A 1 146 ? -18.442 30.595 4.094 1 98 146 SER A O 1
ATOM 1216 N N . ILE A 1 147 ? -17.703 28.56 3.605 1 97.94 147 ILE A N 1
ATOM 1217 C CA . ILE A 1 147 ? -18.746 27.826 4.312 1 97.94 147 ILE A CA 1
ATOM 1218 C C . ILE A 1 147 ? -18.121 26.686 5.115 1 97.94 147 ILE A C 1
ATOM 1220 O O . ILE A 1 147 ? -17.338 25.899 4.579 1 97.94 147 ILE A O 1
ATOM 1224 N N . PHE A 1 148 ? -18.396 26.609 6.423 1 96.96 148 PHE A N 1
ATOM 1225 C CA . PHE A 1 148 ? -17.893 25.512 7.24 1 96.96 148 PHE A CA 1
ATOM 1226 C C . PHE A 1 148 ? -18.87 25.181 8.362 1 96.96 148 PHE A C 1
ATOM 1228 O O . PHE A 1 148 ? -19.832 25.918 8.593 1 96.96 148 PHE A O 1
ATOM 1235 N N . GLN A 1 149 ? -18.597 24.09 9.053 1 95.61 149 GLN A N 1
ATOM 1236 C CA . GLN A 1 149 ? -19.507 23.642 10.101 1 95.61 149 GLN A CA 1
ATOM 1237 C C . GLN A 1 149 ? -18.895 23.842 11.484 1 95.61 149 GLN A C 1
ATOM 1239 O O . GLN A 1 149 ? -19.579 24.272 12.416 1 95.61 149 GLN A O 1
ATOM 1244 N N . ARG A 1 150 ? -17.669 23.566 11.699 1 96.25 150 ARG A N 1
ATOM 1245 C CA . ARG A 1 150 ? -17.104 23.362 13.029 1 96.25 150 ARG A CA 1
ATOM 1246 C C . ARG A 1 150 ? -16.184 24.514 13.416 1 96.25 150 ARG A C 1
ATOM 1248 O O . ARG A 1 150 ? -15.442 25.031 12.578 1 96.25 150 ARG A O 1
ATOM 1255 N N . GLY A 1 151 ? -16.241 24.868 14.789 1 96.36 151 GLY A N 1
ATOM 1256 C CA . GLY A 1 151 ? -15.16 25.706 15.282 1 96.36 151 GLY A CA 1
ATOM 1257 C C . GLY A 1 151 ? -15.639 27.036 15.831 1 96.36 151 GLY A C 1
ATOM 1258 O O . GLY A 1 151 ? -14.832 27.864 16.258 1 96.36 151 GLY A O 1
ATOM 1259 N N . VAL A 1 152 ? -17.004 27.223 15.965 1 96.57 152 VAL A N 1
ATOM 1260 C CA . VAL A 1 152 ? -17.493 28.507 16.456 1 96.57 152 VAL A CA 1
ATOM 1261 C C . VAL A 1 152 ? -18.296 28.299 17.738 1 96.57 152 VAL A C 1
ATOM 1263 O O . VAL A 1 152 ? -18.92 27.252 17.923 1 96.57 152 VAL A O 1
ATOM 1266 N N . TYR A 1 153 ? -18.248 29.271 18.595 1 95.74 153 TYR A N 1
ATOM 1267 C CA . TYR A 1 153 ? -19.088 29.293 19.787 1 95.74 153 TYR A CA 1
ATOM 1268 C C . TYR A 1 153 ? -20.489 29.795 19.458 1 95.74 153 TYR A C 1
ATOM 1270 O O . TYR A 1 153 ? -20.668 30.598 18.539 1 95.74 153 TYR A O 1
ATOM 1278 N N . ASN A 1 154 ? -21.444 29.38 20.211 1 94.22 154 ASN A N 1
ATOM 1279 C CA . ASN A 1 154 ? -22.829 29.767 19.969 1 94.22 154 ASN A CA 1
ATOM 1280 C C . ASN A 1 154 ? -23.023 31.274 20.103 1 94.22 154 ASN A C 1
ATOM 1282 O O . ASN A 1 154 ? -23.817 31.87 19.374 1 94.22 154 ASN A O 1
ATOM 1286 N N . ASP A 1 155 ? -22.366 31.898 21.011 1 94.27 155 ASP A N 1
ATOM 1287 C CA . ASP A 1 155 ? -22.532 33.329 21.246 1 94.27 155 ASP A CA 1
ATOM 1288 C C . ASP A 1 155 ? -21.945 34.146 20.098 1 94.27 155 ASP A C 1
ATOM 1290 O O . ASP A 1 155 ? -22.312 35.307 19.904 1 94.27 155 ASP A O 1
ATOM 1294 N N . GLN A 1 156 ? -21.03 33.539 19.37 1 95.22 156 GLN A N 1
ATOM 1295 C CA . GLN A 1 156 ? -20.422 34.227 18.236 1 95.22 156 GLN A CA 1
ATOM 1296 C C . GLN A 1 156 ? -21.374 34.271 17.044 1 95.22 156 GLN A C 1
ATOM 1298 O O . GLN A 1 156 ? -21.224 35.109 16.153 1 95.22 156 GLN A O 1
ATOM 1303 N N . VAL A 1 157 ? -22.365 33.375 17.01 1 95.62 157 VAL A N 1
ATOM 1304 C CA . VAL A 1 157 ? -23.241 33.277 15.847 1 95.62 157 VAL A CA 1
ATOM 1305 C C . VAL A 1 157 ? -24.7 33.303 16.295 1 95.62 157 VAL A C 1
ATOM 1307 O O . VAL A 1 157 ? -25.574 32.755 15.618 1 95.62 157 VAL A O 1
ATOM 1310 N N . GLN A 1 158 ? -25.002 33.848 17.363 1 92.19 158 GLN A N 1
ATOM 1311 C CA . GLN A 1 158 ? -26.327 33.832 17.972 1 92.19 158 GLN A CA 1
ATOM 1312 C C . GLN A 1 158 ? -27.339 34.578 17.107 1 92.19 158 GLN A C 1
ATOM 1314 O O . GLN A 1 158 ? -28.482 34.139 16.961 1 92.19 158 GLN A O 1
ATOM 1319 N N . GLU A 1 159 ? -26.915 35.657 16.482 1 93.97 159 GLU A N 1
ATOM 1320 C CA . GLU A 1 159 ? -27.85 36.512 15.756 1 93.97 159 GLU A CA 1
ATOM 1321 C C . GLU A 1 159 ? -27.77 36.266 14.252 1 93.97 159 GLU A C 1
ATOM 1323 O O . GLU A 1 159 ? -28.736 36.51 13.526 1 93.97 159 GLU A O 1
ATOM 1328 N N . ASP A 1 160 ? -26.616 35.844 13.853 1 96.09 160 ASP A N 1
ATOM 1329 C CA . ASP A 1 160 ? -26.41 35.598 12.429 1 96.09 160 ASP A CA 1
ATOM 1330 C C . ASP A 1 160 ? -25.411 34.465 12.206 1 96.09 160 ASP A C 1
ATOM 1332 O O . ASP A 1 160 ? -24.359 34.422 12.849 1 96.09 160 ASP A O 1
ATOM 1336 N N . LEU A 1 161 ? -25.761 33.64 11.346 1 97.29 161 LEU A N 1
ATOM 1337 C CA . LEU A 1 161 ? -24.848 32.575 10.947 1 97.29 161 LEU A CA 1
ATOM 1338 C C . LEU A 1 161 ? -23.838 33.081 9.923 1 97.29 161 LEU A C 1
ATOM 1340 O O . LEU A 1 161 ? -22.832 32.418 9.656 1 97.29 161 LEU A O 1
ATOM 1344 N N . ASN A 1 162 ? -24.06 34.226 9.327 1 97.95 162 ASN A N 1
ATOM 1345 C CA . ASN A 1 162 ? -23.14 34.901 8.418 1 97.95 162 ASN A CA 1
ATOM 1346 C C . ASN A 1 162 ? -22.25 35.896 9.158 1 97.95 162 ASN A C 1
ATOM 1348 O O . ASN A 1 162 ? -22.727 36.647 10.01 1 97.95 162 ASN A O 1
ATOM 1352 N N . PHE A 1 163 ? -20.971 35.897 8.907 1 98.1 163 PHE A N 1
ATOM 1353 C CA . PHE A 1 163 ? -20.033 36.803 9.561 1 98.1 163 PHE A CA 1
ATOM 1354 C C . PHE A 1 163 ? -18.773 36.975 8.721 1 98.1 163 PHE A C 1
ATOM 1356 O O . PHE A 1 163 ? -18.539 36.214 7.78 1 98.1 163 PHE A O 1
ATOM 1363 N N . HIS A 1 164 ? -17.988 37.98 9.067 1 98.03 164 HIS A N 1
ATOM 1364 C CA . HIS A 1 164 ? -16.664 38.148 8.479 1 98.03 164 HIS A CA 1
ATOM 1365 C C . HIS A 1 164 ? -15.609 37.383 9.27 1 98.03 164 HIS A C 1
ATOM 1367 O O . HIS A 1 164 ? -15.509 37.535 10.49 1 98.03 164 HIS A O 1
ATOM 1373 N N . TRP A 1 165 ? -14.913 36.506 8.642 1 98.54 165 TRP A N 1
ATOM 1374 C CA . TRP A 1 165 ? -13.808 35.761 9.236 1 98.54 165 TRP A CA 1
ATOM 1375 C C . TRP A 1 165 ? -12.466 36.344 8.808 1 98.54 165 TRP A C 1
ATOM 1377 O O . TRP A 1 165 ? -12.175 36.439 7.614 1 98.54 165 TRP A O 1
ATOM 1387 N N . THR A 1 166 ? -11.628 36.753 9.767 1 98.3 166 THR A N 1
ATOM 1388 C CA . THR A 1 166 ? -10.415 37.506 9.468 1 98.3 166 THR A CA 1
ATOM 1389 C C . THR A 1 166 ? -9.176 36.74 9.923 1 98.3 166 THR A C 1
ATOM 1391 O O . THR A 1 166 ? -9.128 36.24 11.049 1 98.3 166 THR A O 1
ATOM 1394 N N . SER A 1 167 ? -8.156 36.657 9.046 1 97.95 167 SER A N 1
ATOM 1395 C CA . SER A 1 167 ? -6.888 36 9.345 1 97.95 167 SER A CA 1
ATOM 1396 C C . SER A 1 167 ? -5.938 36.939 10.08 1 97.95 167 SER A C 1
ATOM 1398 O O . SER A 1 167 ? -6.175 38.147 10.142 1 97.95 167 SER A O 1
ATOM 1400 N N . PRO A 1 168 ? -4.796 36.384 10.559 1 97.45 168 PRO A N 1
ATOM 1401 C CA . PRO A 1 168 ? -3.855 37.192 11.338 1 97.45 168 PRO A CA 1
ATOM 1402 C C . PRO A 1 168 ? -3.232 38.322 10.522 1 97.45 168 PRO A C 1
ATOM 1404 O O . PRO A 1 168 ? -2.814 39.337 11.085 1 97.45 168 PRO A O 1
ATOM 1407 N N . ASP A 1 169 ? -3.158 38.21 9.266 1 97.09 169 ASP A N 1
ATOM 1408 C CA . ASP A 1 169 ? -2.598 39.252 8.41 1 97.09 169 ASP A CA 1
ATOM 1409 C C . ASP A 1 169 ? -3.681 40.226 7.952 1 97.09 169 ASP A C 1
ATOM 1411 O O . ASP A 1 169 ? -3.512 40.923 6.949 1 97.09 169 ASP A O 1
ATOM 1415 N N . ASN A 1 170 ? -4.853 40.158 8.493 1 96.47 170 ASN A N 1
ATOM 1416 C CA . ASN A 1 170 ? -5.956 41.106 8.375 1 96.47 170 ASN A CA 1
ATOM 1417 C C . ASN A 1 170 ? -6.684 40.955 7.042 1 96.47 170 ASN A C 1
ATOM 1419 O O . ASN A 1 170 ? -7.187 41.936 6.491 1 96.47 170 ASN A O 1
ATOM 1423 N N . LYS A 1 171 ? -6.611 39.798 6.477 1 97.37 171 LYS A N 1
ATOM 1424 C CA . LYS A 1 171 ? -7.485 39.485 5.35 1 97.37 171 LYS A CA 1
ATOM 1425 C C . LYS A 1 171 ? -8.81 38.899 5.827 1 97.37 171 LYS A C 1
ATOM 1427 O O . LYS A 1 171 ? -8.83 38.009 6.68 1 97.37 171 LYS A O 1
ATOM 1432 N N . SER A 1 172 ? -9.922 39.416 5.331 1 97.54 172 SER A N 1
ATOM 1433 C CA . SER A 1 172 ? -11.255 39.027 5.778 1 97.54 172 SER A CA 1
ATOM 1434 C C . SER A 1 172 ? -12.053 38.388 4.646 1 97.54 172 SER A C 1
ATOM 1436 O O . SER A 1 172 ? -11.97 38.826 3.496 1 97.54 172 SER A O 1
ATOM 1438 N N . ILE A 1 173 ? -12.897 37.388 4.972 1 98.21 173 ILE A N 1
ATOM 1439 C CA . ILE A 1 173 ? -13.712 36.719 3.964 1 98.21 173 ILE A CA 1
ATOM 1440 C C . ILE A 1 173 ? -15.134 36.534 4.491 1 98.21 173 ILE A C 1
ATOM 1442 O O . ILE A 1 173 ? -15.329 36.151 5.647 1 98.21 173 ILE A O 1
ATOM 1446 N N . PRO A 1 174 ? -16.19 36.88 3.688 1 98.22 174 PRO A N 1
ATOM 1447 C CA . PRO A 1 174 ? -17.571 36.55 4.049 1 98.22 174 PRO A CA 1
ATOM 1448 C C . PRO A 1 174 ? -17.779 35.055 4.277 1 98.22 174 PRO A C 1
ATOM 1450 O O . PRO A 1 174 ? -17.37 34.237 3.449 1 98.22 174 PRO A O 1
ATOM 1453 N N . THR A 1 175 ? -18.421 34.711 5.416 1 98.42 175 THR A N 1
ATOM 1454 C CA . THR A 1 175 ? -18.468 33.308 5.811 1 98.42 175 THR A CA 1
ATOM 1455 C C . THR A 1 175 ? -19.86 32.934 6.315 1 98.42 175 THR A C 1
ATOM 1457 O O . THR A 1 175 ? -20.556 33.763 6.904 1 98.42 175 THR A O 1
ATOM 1460 N N . ASN A 1 176 ? -20.297 31.78 5.967 1 98.16 176 ASN A N 1
ATOM 1461 C CA . ASN A 1 176 ? -21.497 31.19 6.551 1 98.16 176 ASN A CA 1
ATOM 1462 C C . ASN A 1 176 ? -21.17 29.941 7.364 1 98.16 176 ASN A C 1
ATOM 1464 O O . ASN A 1 176 ? -20.362 29.113 6.939 1 98.16 176 ASN A O 1
ATOM 1468 N N . ASN A 1 177 ? -21.746 29.78 8.537 1 97.72 177 ASN A N 1
ATOM 1469 C CA . ASN A 1 177 ? -21.655 28.577 9.357 1 97.72 177 ASN A CA 1
ATOM 1470 C C . ASN A 1 177 ? -22.875 27.679 9.172 1 97.72 177 ASN A C 1
ATOM 1472 O O . ASN A 1 177 ? -24.007 28.108 9.402 1 97.72 177 ASN A O 1
ATOM 1476 N N . ILE A 1 178 ? -22.693 26.5 8.734 1 96.07 178 ILE A N 1
ATOM 1477 C CA . ILE A 1 178 ? -23.797 25.553 8.62 1 96.07 178 ILE A CA 1
ATOM 1478 C C . ILE A 1 178 ? -24.065 24.907 9.977 1 96.07 178 ILE A C 1
ATOM 1480 O O . ILE A 1 178 ? -23.69 23.755 10.208 1 96.07 178 ILE A O 1
ATOM 1484 N N . PHE A 1 179 ? -24.893 25.476 10.655 1 94.18 179 PHE A N 1
ATOM 1485 C CA . PHE A 1 179 ? -25.088 25.253 12.083 1 94.18 179 PHE A CA 1
ATOM 1486 C C . PHE A 1 179 ? -25.559 23.828 12.349 1 94.18 179 PHE A C 1
ATOM 1488 O O . PHE A 1 179 ? -25.107 23.187 13.3 1 94.18 179 PHE A O 1
ATOM 1495 N N . PHE A 1 180 ? -26.46 23.241 11.547 1 92.56 180 PHE A N 1
ATOM 1496 C CA . PHE A 1 180 ? -26.992 21.9 11.758 1 92.56 180 PHE A CA 1
ATOM 1497 C C . PHE A 1 180 ? -26.209 20.873 10.948 1 92.56 180 PHE A C 1
ATOM 1499 O O . PHE A 1 180 ? -26.635 19.723 10.816 1 92.56 180 PHE A O 1
ATOM 1506 N N . GLY A 1 181 ? -25.162 21.294 10.374 1 91.71 181 GLY A N 1
ATOM 1507 C CA . GLY A 1 181 ? -24.313 20.397 9.607 1 91.71 181 GLY A CA 1
ATOM 1508 C C . GLY A 1 181 ? -24.748 20.253 8.161 1 91.71 181 GLY A C 1
ATOM 1509 O O . GLY A 1 181 ? -25.585 21.021 7.68 1 91.71 181 GLY A O 1
ATOM 1510 N N . TYR A 1 182 ? -24.165 19.32 7.467 1 89.53 182 TYR A N 1
ATOM 1511 C CA . TYR A 1 182 ? -24.403 19.176 6.036 1 89.53 182 TYR A CA 1
ATOM 1512 C C . TYR A 1 182 ? -25.472 18.124 5.763 1 89.53 182 TYR A C 1
ATOM 1514 O O . TYR A 1 182 ? -25.702 17.748 4.612 1 89.53 182 TYR A O 1
ATOM 1522 N N . GLY A 1 183 ? -26.266 17.704 6.814 1 89.03 183 GLY A N 1
ATOM 1523 C CA . GLY A 1 183 ? -27.139 16.569 6.56 1 89.03 183 GLY A CA 1
ATOM 1524 C C . GLY A 1 183 ? -28.59 16.842 6.908 1 89.03 183 GLY A C 1
ATOM 1525 O O . GLY A 1 183 ? -29.428 15.94 6.849 1 89.03 183 GLY A O 1
ATOM 1526 N N . PRO A 1 184 ? -29.03 18.026 7.321 1 89.12 184 PRO A N 1
ATOM 1527 C CA . PRO A 1 184 ? -30.401 18.222 7.797 1 89.12 184 PRO A CA 1
ATOM 1528 C C . PRO A 1 184 ? -31.445 17.946 6.717 1 89.12 184 PRO A C 1
ATOM 1530 O O . PRO A 1 184 ? -32.577 17.567 7.03 1 89.12 184 PRO A O 1
ATOM 1533 N N . GLY A 1 185 ? -31.031 18.161 5.481 1 91.14 185 GLY A N 1
ATOM 1534 C CA . GLY A 1 185 ? -31.961 17.919 4.39 1 91.14 185 GLY A CA 1
ATOM 1535 C C . GLY A 1 185 ? -31.714 16.604 3.676 1 91.14 185 GLY A C 1
ATOM 1536 O O . GLY A 1 185 ? -32.164 16.412 2.544 1 91.14 185 GLY A O 1
ATOM 1537 N N . LYS A 1 186 ? -30.974 15.694 4.253 1 89.96 186 LYS A N 1
ATOM 1538 C CA . LYS A 1 186 ? -30.558 14.449 3.613 1 89.96 186 LYS A CA 1
ATOM 1539 C C . LYS A 1 186 ? -31.764 13.645 3.137 1 89.96 186 LYS A C 1
ATOM 1541 O O . LYS A 1 186 ? -31.75 13.085 2.039 1 89.96 186 LYS A O 1
ATOM 1546 N N . PHE A 1 187 ? -32.872 13.664 3.971 1 88.07 187 PHE A N 1
ATOM 1547 C CA . PHE A 1 187 ? -34.087 12.925 3.648 1 88.07 187 PHE A CA 1
ATOM 1548 C C . PHE A 1 187 ? -35.263 13.875 3.454 1 88.07 187 PHE A C 1
ATOM 1550 O O . PHE A 1 187 ? -36.343 13.655 4.006 1 88.07 187 PHE A O 1
ATOM 1557 N N . LEU A 1 188 ? -34.963 14.879 2.721 1 94.03 188 LEU A N 1
ATOM 1558 C CA . LEU A 1 188 ? -36.002 15.86 2.428 1 94.03 188 LEU A CA 1
ATOM 1559 C C . LEU A 1 188 ? -37.261 15.178 1.904 1 94.03 188 LEU A C 1
ATOM 1561 O O . LEU A 1 188 ? -37.188 14.329 1.013 1 94.03 188 LEU A O 1
ATOM 1565 N N . SER A 1 189 ? -38.358 15.538 2.491 1 95.32 189 SER A N 1
ATOM 1566 C CA . SER A 1 189 ? -39.639 14.92 2.164 1 95.32 189 SER A CA 1
ATOM 1567 C C . SER A 1 189 ? -40.783 15.922 2.282 1 95.32 189 SER A C 1
ATOM 1569 O O . SER A 1 189 ? -40.702 16.876 3.06 1 95.32 189 SER A O 1
ATOM 1571 N N . SER A 1 190 ? -41.823 15.691 1.498 1 96.35 190 SER A N 1
ATOM 1572 C CA . SER A 1 190 ? -43.018 16.525 1.576 1 96.35 190 SER A CA 1
ATOM 1573 C C . SER A 1 190 ? -44.093 15.871 2.437 1 96.35 190 SER A C 1
ATOM 1575 O O . SER A 1 190 ? -45.207 16.389 2.547 1 96.35 190 SER A O 1
ATOM 1577 N N . GLU A 1 191 ? -43.752 14.776 2.995 1 96.27 191 GLU A N 1
ATOM 1578 C CA . GLU A 1 191 ? -44.694 14.131 3.904 1 96.27 191 GLU A CA 1
ATOM 1579 C C . GLU A 1 191 ? -45.03 15.036 5.086 1 96.27 191 GLU A C 1
ATOM 1581 O O . GLU A 1 191 ? -44.137 15.636 5.688 1 96.27 191 GLU A O 1
ATOM 1586 N N . LYS A 1 192 ? -46.304 15.024 5.44 1 95.01 192 LYS A N 1
ATOM 1587 C CA . LYS A 1 192 ? -46.789 15.955 6.455 1 95.01 192 LYS A CA 1
ATOM 1588 C C . LYS A 1 192 ? -46.063 15.748 7.782 1 95.01 192 LYS A C 1
ATOM 1590 O O . LYS A 1 192 ? -45.681 16.715 8.443 1 95.01 192 LYS A O 1
ATOM 1595 N N . SER A 1 193 ? -45.864 14.578 8.083 1 94.17 193 SER A N 1
ATOM 1596 C CA . SER A 1 193 ? -45.204 14.285 9.351 1 94.17 193 SER A CA 1
ATOM 1597 C C . SER A 1 193 ? -43.767 14.796 9.358 1 94.17 193 SER A C 1
ATOM 1599 O O . SER A 1 193 ? -43.315 15.379 10.346 1 94.17 193 SER A O 1
ATOM 1601 N N . TYR A 1 194 ? -43.055 14.587 8.349 1 93.26 194 TYR A N 1
ATOM 1602 C CA . TYR A 1 194 ? -41.683 15.066 8.228 1 93.26 194 TYR A CA 1
ATOM 1603 C C . TYR A 1 194 ? -41.634 16.589 8.243 1 93.26 194 TYR A C 1
ATOM 1605 O O . TYR A 1 194 ? -40.803 17.183 8.935 1 93.26 194 TYR A O 1
ATOM 1613 N N . VAL A 1 195 ? -42.495 17.235 7.578 1 95.9 195 VAL A N 1
ATOM 1614 C CA . VAL A 1 195 ? -42.517 18.687 7.436 1 95.9 195 VAL A CA 1
ATOM 1615 C C . VAL A 1 195 ? -42.77 19.335 8.796 1 95.9 195 VAL A C 1
ATOM 1617 O O . VAL A 1 195 ? -42.059 20.262 9.191 1 95.9 195 VAL A O 1
ATOM 1620 N N . GLU A 1 196 ? -43.729 18.786 9.485 1 94.04 196 GLU A N 1
ATOM 1621 C CA . GLU A 1 196 ? -44.171 19.411 10.728 1 94.04 196 GLU A CA 1
ATOM 1622 C C . GLU A 1 196 ? -43.2 19.119 11.868 1 94.04 196 GLU A C 1
ATOM 1624 O O . GLU A 1 196 ? -42.958 19.977 12.72 1 94.04 196 GLU A O 1
ATOM 1629 N N . THR A 1 197 ? -42.596 17.996 11.798 1 91.19 197 THR A N 1
ATOM 1630 C CA . THR A 1 197 ? -41.851 17.573 12.978 1 91.19 197 THR A CA 1
ATOM 1631 C C . THR A 1 197 ? -40.354 17.8 12.782 1 91.19 197 THR A C 1
ATOM 1633 O O . THR A 1 197 ? -39.596 17.845 13.753 1 91.19 197 THR A O 1
ATOM 1636 N N . ARG A 1 198 ? -39.925 17.945 11.606 1 92.65 198 ARG A N 1
ATOM 1637 C CA . ARG A 1 198 ? -38.487 18.015 11.37 1 92.65 198 ARG A CA 1
ATOM 1638 C C . ARG A 1 198 ? -38.123 19.26 10.567 1 92.65 198 ARG A C 1
ATOM 1640 O O . ARG A 1 198 ? -37.447 20.157 11.075 1 92.65 198 ARG A O 1
ATOM 1647 N N . LEU A 1 199 ? -38.712 19.407 9.443 1 95.22 199 LEU A N 1
ATOM 1648 C CA . LEU A 1 199 ? -38.286 20.444 8.509 1 95.22 199 LEU A CA 1
ATOM 1649 C C . LEU A 1 199 ? -38.573 21.832 9.072 1 95.22 199 LEU A C 1
ATOM 1651 O O . LEU A 1 199 ? -37.673 22.671 9.156 1 95.22 199 LEU A O 1
ATOM 1655 N N . LEU A 1 200 ? -39.802 22.117 9.47 1 95.74 200 LEU A N 1
ATOM 1656 C CA . LEU A 1 200 ? -40.202 23.452 9.902 1 95.74 200 LEU A CA 1
ATOM 1657 C C . LEU A 1 200 ? -39.449 23.863 11.162 1 95.74 200 LEU A C 1
ATOM 1659 O O . LEU A 1 200 ? -38.97 24.995 11.262 1 95.74 200 LEU A O 1
ATOM 1663 N N . PRO A 1 201 ? -39.339 22.942 12.097 1 94.9 201 PRO A N 1
ATOM 1664 C CA . PRO A 1 201 ? -38.572 23.336 13.282 1 94.9 201 PRO A CA 1
ATOM 1665 C C . PRO A 1 201 ? -37.139 23.744 12.948 1 94.9 201 PRO A C 1
ATOM 1667 O O . PRO A 1 201 ? -36.608 24.685 13.542 1 94.9 201 PRO A O 1
ATOM 1670 N N . ILE A 1 202 ? -36.481 23.073 12.095 1 94.54 202 ILE A N 1
ATOM 1671 C CA . ILE A 1 202 ? -35.115 23.391 11.692 1 94.54 202 ILE A CA 1
ATOM 1672 C C . ILE A 1 202 ? -35.086 24.749 10.995 1 94.54 202 ILE A C 1
ATOM 1674 O O . ILE A 1 202 ? -34.235 25.59 11.296 1 94.54 202 ILE A O 1
ATOM 1678 N N . LEU A 1 203 ? -36.022 25.023 10.131 1 96.23 203 LEU A N 1
ATOM 1679 C CA . LEU A 1 203 ? -36.07 26.268 9.374 1 96.23 203 LEU A CA 1
ATOM 1680 C C . LEU A 1 203 ? -36.394 27.447 10.285 1 96.23 203 LEU A C 1
ATOM 1682 O O . LEU A 1 203 ? -35.848 28.539 10.114 1 96.23 203 LEU A O 1
ATOM 1686 N N . ASP A 1 204 ? -37.304 27.177 11.163 1 95.37 204 ASP A N 1
ATOM 1687 C CA . ASP A 1 204 ? -37.659 28.236 12.102 1 95.37 204 ASP A CA 1
ATOM 1688 C C . ASP A 1 204 ? -36.458 28.642 12.953 1 95.37 204 ASP A C 1
ATOM 1690 O O . ASP A 1 204 ? -36.229 29.831 13.185 1 95.37 204 ASP A O 1
ATOM 1694 N N . ARG A 1 205 ? -35.762 27.65 13.406 1 93.97 205 ARG A N 1
ATOM 1695 C CA . ARG A 1 205 ? -34.567 27.941 14.193 1 93.97 205 ARG A CA 1
ATOM 1696 C C . ARG A 1 205 ? -33.529 28.683 13.358 1 93.97 205 ARG A C 1
ATOM 1698 O O . ARG A 1 205 ? -32.906 29.634 13.835 1 93.97 205 ARG A O 1
ATOM 1705 N N . LEU A 1 206 ? -33.296 28.255 12.181 1 95.52 206 LEU A N 1
ATOM 1706 C CA . LEU A 1 206 ? -32.365 28.935 11.287 1 95.52 206 LEU A CA 1
ATOM 1707 C C . LEU A 1 206 ? -32.798 30.378 11.047 1 95.52 206 LEU A C 1
ATOM 1709 O O . LEU A 1 206 ? -31.961 31.283 11.009 1 95.52 206 LEU A O 1
ATOM 1713 N N . ALA A 1 207 ? -34.038 30.54 10.866 1 95.76 207 ALA A N 1
ATOM 1714 C CA . ALA A 1 207 ? -34.57 31.881 10.637 1 95.76 207 ALA A CA 1
ATOM 1715 C C . ALA A 1 207 ? -34.293 32.792 11.83 1 95.76 207 ALA A C 1
ATOM 1717 O O . ALA A 1 207 ? -34.005 33.979 11.659 1 95.76 207 ALA A O 1
ATOM 1718 N N . GLU A 1 208 ? -34.425 32.226 12.952 1 94.88 208 GLU A N 1
ATOM 1719 C CA . GLU A 1 208 ? -34.163 32.979 14.175 1 94.88 208 GLU A CA 1
ATOM 1720 C C . GLU A 1 208 ? -32.693 33.374 14.276 1 94.88 208 GLU A C 1
ATOM 1722 O O . GLU A 1 208 ? -32.362 34.419 14.84 1 94.88 208 GLU A O 1
ATOM 1727 N N . MET A 1 209 ? -31.843 32.549 13.7 1 94.89 209 MET A N 1
ATOM 1728 C CA . MET A 1 209 ? -30.403 32.769 13.796 1 94.89 209 MET A CA 1
ATOM 1729 C C . MET A 1 209 ? -29.89 33.543 12.587 1 94.89 209 MET A C 1
ATOM 1731 O O . MET A 1 209 ? -28.681 33.61 12.355 1 94.89 209 MET A O 1
ATOM 1735 N N . ASN A 1 210 ? -30.719 34.04 11.814 1 95.44 210 ASN A N 1
ATOM 1736 C CA . ASN A 1 210 ? -30.402 34.896 10.675 1 95.44 210 ASN A CA 1
ATOM 1737 C C . ASN A 1 210 ? -31.233 36.175 10.687 1 95.44 210 ASN A C 1
ATOM 1739 O O . ASN A 1 210 ? -32.161 36.325 9.89 1 95.44 210 ASN A O 1
ATOM 1743 N N . THR A 1 211 ? -30.835 37.11 11.414 1 94.47 211 THR A N 1
ATOM 1744 C CA . THR A 1 211 ? -31.638 38.302 11.662 1 94.47 211 THR A CA 1
ATOM 1745 C C . THR A 1 211 ? -31.462 39.316 10.535 1 94.47 211 THR A C 1
ATOM 1747 O O . THR A 1 211 ? -32.352 40.131 10.281 1 94.47 211 THR A O 1
ATOM 1750 N N . HIS A 1 212 ? -30.353 39.251 9.861 1 95.6 212 HIS A N 1
ATOM 1751 C CA . HIS A 1 212 ? -30.065 40.292 8.881 1 95.6 212 HIS A CA 1
ATOM 1752 C C . HIS A 1 212 ? -30.296 39.789 7.46 1 95.6 212 HIS A C 1
ATOM 1754 O O . HIS A 1 212 ? -29.859 40.421 6.495 1 95.6 212 HIS A O 1
ATOM 1760 N N . THR A 1 213 ? -30.86 38.602 7.333 1 95.68 213 THR A N 1
ATOM 1761 C CA . THR A 1 213 ? -31.194 38.107 6.002 1 95.68 213 THR A CA 1
ATOM 1762 C C . THR A 1 213 ? -32.404 37.179 6.057 1 95.68 213 THR A C 1
ATOM 1764 O O . THR A 1 213 ? -32.657 36.54 7.081 1 95.68 213 THR A O 1
ATOM 1767 N N . ASP A 1 214 ? -33.165 37.099 4.96 1 95.75 214 ASP A N 1
ATOM 1768 C CA . ASP A 1 214 ? -34.296 36.186 4.826 1 95.75 214 ASP A CA 1
ATOM 1769 C C . ASP A 1 214 ? -33.929 34.978 3.967 1 95.75 214 ASP A C 1
ATOM 1771 O O . ASP A 1 214 ? -34.802 34.204 3.571 1 95.75 214 ASP A O 1
ATOM 1775 N N . VAL A 1 215 ? -32.628 34.838 3.696 1 97.64 215 VAL A N 1
ATOM 1776 C CA . VAL A 1 215 ? -32.145 33.733 2.874 1 97.64 215 VAL A CA 1
ATOM 1777 C C . VAL A 1 215 ? -31.492 32.676 3.761 1 97.64 215 VAL A C 1
ATOM 1779 O O . VAL A 1 215 ? -30.547 32.971 4.496 1 97.64 215 VAL A O 1
ATOM 1782 N N . LEU A 1 216 ? -31.998 31.419 3.709 1 97.48 216 LEU A N 1
ATOM 1783 C CA . LEU A 1 216 ? -31.521 30.324 4.546 1 97.48 216 LEU A CA 1
ATOM 1784 C C . LEU A 1 216 ? -30.891 29.225 3.695 1 97.48 216 LEU A C 1
ATOM 1786 O O . LEU A 1 216 ? -31.223 29.079 2.517 1 97.48 216 LEU A O 1
ATOM 1790 N N . LEU A 1 217 ? -29.945 28.504 4.31 1 97.77 217 LEU A N 1
ATOM 1791 C CA . LEU A 1 217 ? -29.279 27.385 3.654 1 97.77 217 LEU A CA 1
ATOM 1792 C C . LEU A 1 217 ? -29.731 26.057 4.252 1 97.77 217 LEU A C 1
ATOM 1794 O O . LEU A 1 217 ? -29.74 25.893 5.474 1 97.77 217 LEU A O 1
ATOM 1798 N N . LEU A 1 218 ? -30.16 25.119 3.435 1 97.28 218 LEU A N 1
ATOM 1799 C CA . LEU A 1 218 ? -30.496 23.757 3.836 1 97.28 218 LEU A CA 1
ATOM 1800 C C . LEU A 1 218 ? -29.693 22.741 3.031 1 97.28 218 LEU A C 1
ATOM 1802 O O . LEU A 1 218 ? -30.148 22.27 1.987 1 97.28 218 LEU A O 1
ATOM 1806 N N . PRO A 1 219 ? -28.483 22.359 3.524 1 96.42 219 PRO A N 1
ATOM 1807 C CA . PRO A 1 219 ? -27.745 21.293 2.842 1 96.42 219 PRO A CA 1
ATOM 1808 C C . PRO A 1 219 ? -28.52 19.979 2.79 1 96.42 219 PRO A C 1
ATOM 1810 O O . PRO A 1 219 ? -29.024 19.514 3.816 1 96.42 219 PRO A O 1
ATOM 1813 N N . ALA A 1 220 ? -28.641 19.442 1.651 1 95.87 220 ALA A N 1
ATOM 1814 C CA . ALA A 1 220 ? -29.429 18.23 1.443 1 95.87 220 ALA A CA 1
ATOM 1815 C C . ALA A 1 220 ? -28.559 17.093 0.916 1 95.87 220 ALA A C 1
ATOM 1817 O O . ALA A 1 220 ? -28.61 16.762 -0.271 1 95.87 220 ALA A O 1
ATOM 1818 N N . GLY A 1 221 ? -27.814 16.471 1.689 1 93.21 221 GLY A N 1
ATOM 1819 C CA . GLY A 1 221 ? -26.939 15.351 1.379 1 93.21 221 GLY A CA 1
ATOM 1820 C C . GLY A 1 221 ? -26.32 14.718 2.611 1 93.21 221 GLY A C 1
ATOM 1821 O O . GLY A 1 221 ? -26.78 14.95 3.731 1 93.21 221 GLY A O 1
ATOM 1822 N N . GLY A 1 222 ? -25.426 13.853 2.49 1 91.05 222 GLY A N 1
ATOM 1823 C CA . GLY A 1 222 ? -24.768 13.15 3.579 1 91.05 222 GLY A CA 1
ATOM 1824 C C . GLY A 1 222 ? -23.603 12.294 3.12 1 91.05 222 GLY A C 1
ATOM 1825 O O . GLY A 1 222 ? -23.208 12.348 1.953 1 91.05 222 GLY A O 1
ATOM 1826 N N . ASP A 1 223 ? -23.16 11.458 4.054 1 90.25 223 ASP A N 1
ATOM 1827 C CA . ASP A 1 223 ? -21.982 10.633 3.803 1 90.25 223 ASP A CA 1
ATOM 1828 C C . ASP A 1 223 ? -22.276 9.56 2.758 1 90.25 223 ASP A C 1
ATOM 1830 O O . ASP A 1 223 ? -23.168 8.73 2.946 1 90.25 223 ASP A O 1
ATOM 1834 N N . GLN A 1 224 ? -21.585 9.553 1.758 1 92.72 224 GLN A N 1
ATOM 1835 C CA . GLN A 1 224 ? -21.601 8.535 0.713 1 92.72 224 GLN A CA 1
ATOM 1836 C C . GLN A 1 224 ? -23.022 8.268 0.226 1 92.72 224 GLN A C 1
ATOM 1838 O O . GLN A 1 224 ? -23.389 7.121 -0.036 1 92.72 224 GLN A O 1
ATOM 1843 N N . VAL A 1 225 ? -23.801 9.22 0.173 1 91.85 225 VAL A N 1
ATOM 1844 C CA . VAL A 1 225 ? -25.19 9.019 -0.225 1 91.85 225 VAL A CA 1
ATOM 1845 C C . VAL A 1 225 ? -25.309 9.095 -1.745 1 91.85 225 VAL A C 1
ATOM 1847 O O . VAL A 1 225 ? -24.507 9.76 -2.405 1 91.85 225 VAL A O 1
ATOM 1850 N N . LEU A 1 226 ? -26.258 8.363 -2.188 1 94.08 226 LEU A N 1
ATOM 1851 C CA . LEU A 1 226 ? -26.638 8.442 -3.594 1 94.08 226 LEU A CA 1
ATOM 1852 C C . LEU A 1 226 ? -27.557 9.634 -3.843 1 94.08 226 LEU A C 1
ATOM 1854 O O . LEU A 1 226 ? -28.35 10.004 -2.974 1 94.08 226 LEU A O 1
ATOM 1858 N N . VAL A 1 227 ? -27.469 10.243 -5.021 1 95.47 227 VAL A N 1
ATOM 1859 C CA . VAL A 1 227 ? -28.326 11.372 -5.367 1 95.47 227 VAL A CA 1
ATOM 1860 C C . VAL A 1 227 ? -29.793 10.96 -5.259 1 95.47 227 VAL A C 1
ATOM 1862 O O . VAL A 1 227 ? -30.161 9.847 -5.643 1 95.47 227 VAL A O 1
ATOM 1865 N N . ARG A 1 228 ? -30.525 11.789 -4.676 1 95.08 228 ARG A N 1
ATOM 1866 C CA . ARG A 1 228 ? -31.973 11.61 -4.643 1 95.08 228 ARG A CA 1
ATOM 1867 C C . ARG A 1 228 ? -32.632 12.261 -5.855 1 95.08 228 ARG A C 1
ATOM 1869 O O . ARG A 1 228 ? -32.977 13.444 -5.82 1 95.08 228 ARG A O 1
ATOM 1876 N N . GLU A 1 229 ? -33.01 11.501 -6.749 1 94.27 229 GLU A N 1
ATOM 1877 C CA . GLU A 1 229 ? -33.426 12.006 -8.054 1 94.27 229 GLU A CA 1
ATOM 1878 C C . GLU A 1 229 ? -34.756 12.749 -7.96 1 94.27 229 GLU A C 1
ATOM 1880 O O . GLU A 1 229 ? -35.071 13.579 -8.816 1 94.27 229 GLU A O 1
ATOM 1885 N N . ASN A 1 230 ? -35.539 12.576 -6.912 1 95.23 230 ASN A N 1
ATOM 1886 C CA . ASN A 1 230 ? -36.885 13.133 -6.826 1 95.23 230 ASN A CA 1
ATOM 1887 C C . ASN A 1 230 ? -36.891 14.474 -6.097 1 95.23 230 ASN A C 1
ATOM 1889 O O . ASN A 1 230 ? -37.955 15.02 -5.802 1 95.23 230 ASN A O 1
ATOM 1893 N N . PHE A 1 231 ? -35.756 15.068 -5.82 1 96.83 231 PHE A N 1
ATOM 1894 C CA . PHE A 1 231 ? -35.66 16.308 -5.058 1 96.83 231 PHE A CA 1
ATOM 1895 C C . PHE A 1 231 ? -36.406 17.435 -5.762 1 96.83 231 PHE A C 1
ATOM 1897 O O . PHE A 1 231 ? -37.064 18.251 -5.113 1 96.83 231 PHE A O 1
ATOM 1904 N N . PRO A 1 232 ? -36.333 17.577 -7.143 1 97.4 232 PRO A N 1
ATOM 1905 C CA . PRO A 1 232 ? -37.116 18.628 -7.797 1 97.4 232 PRO A CA 1
ATOM 1906 C C . PRO A 1 232 ? -38.613 18.509 -7.517 1 97.4 232 PRO A C 1
ATOM 1908 O O . PRO A 1 232 ? -39.278 19.515 -7.26 1 97.4 232 PRO A O 1
ATOM 1911 N N . GLU A 1 233 ? -39.131 17.327 -7.537 1 97.65 233 GLU A N 1
ATOM 1912 C CA . GLU A 1 233 ? -40.543 17.091 -7.25 1 97.65 233 GLU A CA 1
ATOM 1913 C C . GLU A 1 233 ? -40.872 17.412 -5.795 1 97.65 233 GLU A C 1
ATOM 1915 O O . GLU A 1 233 ? -41.905 18.019 -5.506 1 97.65 233 GLU A O 1
ATOM 1920 N N . ILE A 1 234 ? -40.028 17.022 -4.931 1 97.76 234 ILE A N 1
ATOM 1921 C CA . ILE A 1 234 ? -40.237 17.262 -3.508 1 97.76 234 ILE A CA 1
ATOM 1922 C C . ILE A 1 234 ? -40.246 18.764 -3.233 1 97.76 234 ILE A C 1
ATOM 1924 O O . ILE A 1 234 ? -41.085 19.258 -2.477 1 97.76 234 ILE A O 1
ATOM 1928 N N . VAL A 1 235 ? -39.322 19.553 -3.789 1 97.35 235 VAL A N 1
ATOM 1929 C CA . VAL A 1 235 ? -39.235 21 -3.622 1 97.35 235 VAL A CA 1
ATOM 1930 C C . VAL A 1 235 ? -40.511 21.659 -4.14 1 97.35 235 VAL A C 1
ATOM 1932 O O . VAL A 1 235 ? -41.046 22.574 -3.509 1 97.35 235 VAL A O 1
ATOM 1935 N N . ALA A 1 236 ? -41.03 21.193 -5.279 1 97.11 236 ALA A N 1
ATOM 1936 C CA . ALA A 1 236 ? -42.278 21.71 -5.835 1 97.11 236 ALA A CA 1
ATOM 1937 C C . ALA A 1 236 ? -43.446 21.462 -4.885 1 97.11 236 ALA A C 1
ATOM 1939 O O . ALA A 1 236 ? -44.286 22.341 -4.681 1 97.11 236 ALA A O 1
ATOM 1940 N N . GLU A 1 237 ? -43.461 20.285 -4.334 1 98 237 GLU A N 1
ATOM 1941 C CA . GLU A 1 237 ? -44.516 19.924 -3.392 1 98 237 GLU A CA 1
ATOM 1942 C C . GLU A 1 237 ? -44.46 20.795 -2.14 1 98 237 GLU A C 1
ATOM 1944 O O . GLU A 1 237 ? -45.496 21.239 -1.64 1 98 237 GLU A O 1
ATOM 1949 N N . LEU A 1 238 ? -43.315 21.008 -1.666 1 97.61 238 LEU A N 1
ATOM 1950 C CA . LEU A 1 238 ? -43.144 21.849 -0.486 1 97.61 238 LEU A CA 1
ATOM 1951 C C . LEU A 1 238 ? -43.623 23.271 -0.758 1 97.61 238 LEU A C 1
ATOM 1953 O O . LEU A 1 238 ? -44.241 23.899 0.105 1 97.61 238 LEU A O 1
ATOM 1957 N N . ASN A 1 239 ? -43.344 23.872 -1.899 1 97.11 239 ASN A N 1
ATOM 1958 C CA . ASN A 1 239 ? -43.748 25.226 -2.263 1 97.11 239 ASN A CA 1
ATOM 1959 C C . ASN A 1 239 ? -45.263 25.342 -2.397 1 97.11 239 ASN A C 1
ATOM 1961 O O . ASN A 1 239 ? -45.828 26.418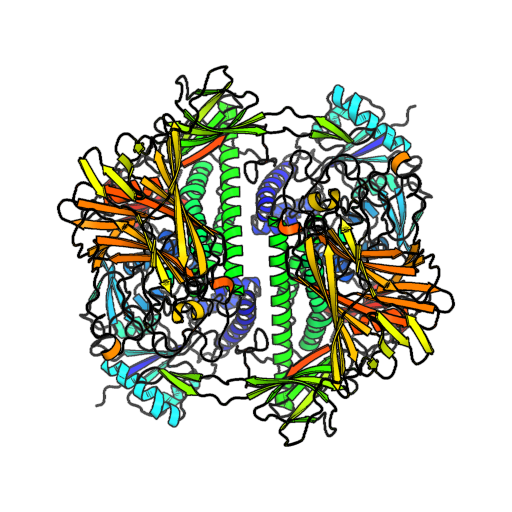 -2.196 1 97.11 239 ASN A O 1
ATOM 1965 N N . GLU A 1 240 ? -45.898 24.223 -2.658 1 96.87 240 GLU A N 1
ATOM 1966 C CA . GLU A 1 240 ? -47.354 24.216 -2.762 1 96.87 240 GLU A CA 1
ATOM 1967 C C . GLU A 1 240 ? -48.006 24.235 -1.383 1 96.87 240 GLU A C 1
ATOM 1969 O O . GLU A 1 240 ? -49.171 24.614 -1.247 1 96.87 240 GLU A O 1
ATOM 1974 N N . MET A 1 241 ? -47.336 23.872 -0.41 1 94.97 241 MET A N 1
ATOM 1975 C CA . MET A 1 241 ? -47.889 23.746 0.936 1 94.97 241 MET A CA 1
ATOM 1976 C C . MET A 1 241 ? -47.964 25.106 1.623 1 94.97 241 MET A C 1
ATOM 1978 O O . MET A 1 241 ? -48.558 25.233 2.694 1 94.97 241 MET A O 1
ATOM 1982 N N . ASP A 1 242 ? -47.54 26.121 1.08 1 88.22 242 ASP A N 1
ATOM 1983 C CA . ASP A 1 242 ? -47.579 27.489 1.588 1 88.22 242 ASP A CA 1
ATOM 1984 C C . ASP A 1 242 ? -47.102 27.55 3.037 1 88.22 242 ASP A C 1
ATOM 1986 O O . ASP A 1 242 ? -47.819 28.041 3.912 1 88.22 242 ASP A O 1
ATOM 1990 N N . LEU A 1 243 ? -45.939 27.201 3.395 1 93.92 243 LEU A N 1
ATOM 1991 C CA . LEU A 1 243 ? -45.359 27.002 4.719 1 93.92 243 LEU A CA 1
ATOM 1992 C C . LEU A 1 243 ? -44.726 28.291 5.234 1 93.92 243 LEU A C 1
ATOM 1994 O O . LEU A 1 243 ? -44.161 28.315 6.329 1 93.92 243 LEU A O 1
ATOM 1998 N N . GLY A 1 244 ? -44.76 29.43 4.479 1 94.82 244 GLY A N 1
ATOM 1999 C CA . GLY A 1 244 ? -44.047 30.652 4.818 1 94.82 244 GLY A CA 1
ATOM 2000 C C . GLY A 1 244 ? -42.611 30.659 4.329 1 94.82 244 GLY A C 1
ATOM 2001 O O . GLY A 1 244 ? -41.843 31.566 4.657 1 94.82 244 GLY A O 1
ATOM 2002 N N . TYR A 1 245 ? -42.225 29.664 3.653 1 97.08 245 TYR A N 1
ATOM 2003 C CA . TYR A 1 245 ? -40.91 29.513 3.039 1 97.08 245 TYR A CA 1
ATOM 2004 C C . TYR A 1 245 ? -41.036 29.214 1.55 1 97.08 245 TYR A C 1
ATOM 2006 O O . TYR A 1 245 ? -41.973 28.536 1.123 1 97.08 245 TYR A O 1
ATOM 2014 N N . THR A 1 246 ? -40.161 29.724 0.791 1 97.7 246 THR A N 1
ATOM 2015 C CA . THR A 1 246 ? -39.995 29.356 -0.611 1 97.7 246 THR A CA 1
ATOM 2016 C C . THR A 1 246 ? -38.714 28.552 -0.811 1 97.7 246 THR A C 1
ATOM 2018 O O . THR A 1 246 ? -37.62 29.027 -0.498 1 97.7 246 THR A O 1
ATOM 2021 N N . PHE A 1 247 ? -38.885 27.373 -1.337 1 97.66 247 PHE A N 1
ATOM 2022 C CA . PHE A 1 247 ? -37.752 26.472 -1.514 1 97.66 247 PHE A CA 1
ATOM 2023 C C . PHE A 1 247 ? -37.21 26.557 -2.936 1 97.66 247 PHE A C 1
ATOM 2025 O O . PHE A 1 247 ? -37.979 26.633 -3.896 1 97.66 247 PHE A O 1
ATOM 2032 N N . ILE A 1 248 ? -35.919 26.584 -3.028 1 97.26 248 ILE A N 1
ATOM 2033 C CA . ILE A 1 248 ? -35.252 26.572 -4.326 1 97.26 248 ILE A CA 1
ATOM 2034 C C . ILE A 1 248 ? -34.134 25.533 -4.322 1 97.26 248 ILE A C 1
ATOM 2036 O O . ILE A 1 248 ? -33.291 25.522 -3.422 1 97.26 248 ILE A O 1
ATOM 2040 N N . LEU A 1 249 ? -34.176 24.567 -5.25 1 96.75 249 LEU A N 1
ATOM 2041 C CA . LEU A 1 249 ? -33.018 23.708 -5.474 1 96.75 249 LEU A CA 1
ATOM 2042 C C . LEU A 1 249 ? -31.867 24.498 -6.088 1 96.75 249 LEU A C 1
ATOM 2044 O O . LEU A 1 249 ? -31.992 25.027 -7.195 1 96.75 249 LEU A O 1
ATOM 2048 N N . SER A 1 250 ? -30.793 24.55 -5.318 1 95.5 250 SER A N 1
ATOM 2049 C CA . SER A 1 250 ? -29.765 25.536 -5.635 1 95.5 250 SER A CA 1
ATOM 2050 C C . SER A 1 250 ? -28.37 24.989 -5.357 1 95.5 250 SER A C 1
ATOM 2052 O O . SER A 1 250 ? -28.171 23.773 -5.31 1 95.5 250 SER A O 1
ATOM 2054 N N . ASP A 1 251 ? -27.304 25.917 -5.377 1 96.53 251 ASP A N 1
ATOM 2055 C CA . ASP A 1 251 ? -25.916 25.598 -5.059 1 96.53 251 ASP A CA 1
ATOM 2056 C C . ASP A 1 251 ? -25.343 26.586 -4.045 1 96.53 251 ASP A C 1
ATOM 2058 O O . ASP A 1 251 ? -25.973 27.599 -3.734 1 96.53 251 ASP A O 1
ATOM 2062 N N . TYR A 1 252 ? -24.197 26.35 -3.565 1 97.38 252 TYR A N 1
ATOM 2063 C CA . TYR A 1 252 ? -23.61 27.137 -2.487 1 97.38 252 TYR A CA 1
ATOM 2064 C C . TYR A 1 252 ? -23.23 28.531 -2.974 1 97.38 252 TYR A C 1
ATOM 2066 O O . TYR A 1 252 ? -23.282 29.498 -2.211 1 97.38 252 TYR A O 1
ATOM 2074 N N . GLU A 1 253 ? -22.787 28.675 -4.192 1 97.58 253 GLU A N 1
ATOM 2075 C CA . GLU A 1 253 ? -22.431 29.982 -4.736 1 97.58 253 GLU A CA 1
ATOM 2076 C C . GLU A 1 253 ? -23.654 30.889 -4.84 1 97.58 253 GLU A C 1
ATOM 2078 O O . GLU A 1 253 ? -23.609 32.049 -4.427 1 97.58 253 GLU A O 1
ATOM 2083 N N . ALA A 1 254 ? -24.731 30.324 -5.353 1 97.35 254 ALA A N 1
ATOM 2084 C CA . ALA A 1 254 ? -25.971 31.087 -5.466 1 97.35 254 ALA A CA 1
ATOM 2085 C C . ALA A 1 254 ? -26.494 31.491 -4.09 1 97.35 254 ALA A C 1
ATOM 2087 O O . ALA A 1 254 ? -26.953 32.62 -3.901 1 97.35 254 ALA A O 1
ATOM 2088 N N . PHE A 1 255 ? -26.475 30.628 -3.184 1 97.62 255 PHE A N 1
ATOM 2089 C CA . PHE A 1 255 ? -26.902 30.926 -1.822 1 97.62 255 PHE A CA 1
ATOM 2090 C C . PHE A 1 255 ? -26.124 32.109 -1.258 1 97.62 255 PHE A C 1
ATOM 2092 O O . PHE A 1 255 ? -26.716 33.056 -0.736 1 97.62 255 PHE A O 1
ATOM 2099 N N . MET A 1 256 ? -24.802 32.013 -1.303 1 97.95 256 MET A N 1
ATOM 2100 C CA . MET A 1 256 ? -23.967 33.058 -0.717 1 97.95 256 MET A CA 1
ATOM 2101 C C . MET A 1 256 ? -24.198 34.395 -1.413 1 97.95 256 MET A C 1
ATOM 2103 O O . MET A 1 256 ? -24.227 35.441 -0.763 1 97.95 256 MET A O 1
ATOM 2107 N N . ASN A 1 257 ? -24.347 34.405 -2.717 1 97.07 257 ASN A N 1
ATOM 2108 C CA . ASN A 1 257 ? -24.644 35.634 -3.446 1 97.07 257 ASN A CA 1
ATOM 2109 C C . ASN A 1 257 ? -25.942 36.273 -2.961 1 97.07 257 ASN A C 1
ATOM 2111 O O . ASN A 1 257 ? -26.013 37.491 -2.79 1 97.07 257 ASN A O 1
ATOM 2115 N N . ASP A 1 258 ? -26.944 35.417 -2.755 1 97.17 258 ASP A N 1
ATOM 2116 C CA . ASP A 1 258 ? -28.256 35.912 -2.352 1 97.17 258 ASP A CA 1
ATOM 2117 C C . ASP A 1 258 ? -28.246 36.371 -0.895 1 97.17 258 ASP A C 1
ATOM 2119 O O . ASP A 1 258 ? -28.875 37.374 -0.551 1 97.17 258 ASP A O 1
ATOM 2123 N N . ALA A 1 259 ? -27.597 35.598 -0.068 1 96.89 259 ALA A N 1
ATOM 2124 C CA . ALA A 1 259 ? -27.594 35.895 1.362 1 96.89 259 ALA A CA 1
ATOM 2125 C C . ALA A 1 259 ? -26.796 37.161 1.658 1 96.89 259 ALA A C 1
ATOM 2127 O O . ALA A 1 259 ? -27.145 37.926 2.561 1 96.89 259 ALA A O 1
ATOM 2128 N N . TRP A 1 260 ? -25.779 37.489 1.002 1 96.33 260 TRP A N 1
ATOM 2129 C CA . TRP A 1 260 ? -24.845 38.563 1.324 1 96.33 260 TRP A CA 1
ATOM 2130 C C . TRP A 1 260 ? -25.181 39.828 0.542 1 96.33 260 TRP A C 1
ATOM 2132 O O . TRP A 1 260 ? -24.325 40.698 0.36 1 96.33 260 TRP A O 1
ATOM 2142 N N . THR A 1 261 ? -26.28 39.908 0.093 1 93.15 261 THR A N 1
ATOM 2143 C CA . THR A 1 261 ? -26.787 41.197 -0.364 1 93.15 261 THR A CA 1
ATOM 2144 C C . THR A 1 261 ? -27.042 42.127 0.819 1 93.15 261 THR A C 1
ATOM 2146 O O . THR A 1 261 ? -27.158 43.342 0.646 1 93.15 261 THR A O 1
ATOM 2149 N N . SER A 1 262 ? -26.974 41.525 1.928 1 90.16 262 SER A N 1
ATOM 2150 C CA . SER A 1 262 ? -27.091 42.253 3.187 1 90.16 262 SER A CA 1
ATOM 2151 C C . SER A 1 262 ? -25.722 42.497 3.814 1 90.16 262 SER A C 1
ATOM 2153 O O . SER A 1 262 ? -24.711 41.989 3.326 1 90.16 262 SER A O 1
ATOM 2155 N N . THR A 1 263 ? -25.761 43.33 4.845 1 91.87 263 THR A N 1
ATOM 2156 C CA . THR A 1 263 ? -24.549 43.562 5.623 1 91.87 263 THR A CA 1
ATOM 2157 C C . THR A 1 263 ? -24.626 42.849 6.969 1 91.87 263 THR A C 1
ATOM 2159 O O . THR A 1 263 ? -25.686 42.807 7.597 1 91.87 263 THR A O 1
ATOM 2162 N N . PHE A 1 264 ? -23.551 42.325 7.325 1 94.81 264 PHE A N 1
ATOM 2163 C CA . PHE A 1 264 ? -23.47 41.598 8.586 1 94.81 264 PHE A CA 1
ATOM 2164 C C . PHE A 1 264 ? -22.416 42.213 9.5 1 94.81 264 PHE A C 1
ATOM 2166 O O . PHE A 1 264 ? -21.255 42.353 9.111 1 94.81 264 PHE A O 1
ATOM 2173 N N . PRO A 1 265 ? -22.787 42.554 10.703 1 92.17 265 PRO A N 1
ATOM 2174 C CA . PRO A 1 265 ? -21.859 43.257 11.592 1 92.17 265 PRO A CA 1
ATOM 2175 C C . PRO A 1 265 ? -20.888 42.313 12.298 1 92.17 265 PRO A C 1
ATOM 2177 O O . PRO A 1 265 ? -19.85 42.752 12.801 1 92.17 265 PRO A O 1
ATOM 2180 N N . ASN A 1 266 ? -21.16 41.069 12.458 1 93.95 266 ASN A N 1
ATOM 2181 C CA . ASN A 1 266 ? -20.372 40.121 13.239 1 93.95 266 ASN A CA 1
ATOM 2182 C C . ASN A 1 266 ? -19.041 39.806 12.562 1 93.95 266 ASN A C 1
ATOM 2184 O O . ASN A 1 266 ? -18.983 39.649 11.341 1 93.95 266 ASN A O 1
ATOM 2188 N N . GLU A 1 267 ? -17.946 39.778 13.36 1 96.25 267 GLU A N 1
ATOM 2189 C CA . GLU A 1 267 ? -16.595 39.443 12.92 1 96.25 267 GLU A CA 1
ATOM 2190 C C . GLU A 1 267 ? -15.948 38.422 13.852 1 96.25 267 GLU A C 1
ATOM 2192 O O . GLU A 1 267 ? -16.05 38.538 15.075 1 96.25 267 GLU A O 1
ATOM 2197 N N . ILE A 1 268 ? -15.398 37.432 13.296 1 97.43 268 ILE A N 1
ATOM 2198 C CA . ILE A 1 268 ? -14.622 36.443 14.037 1 97.43 268 ILE A CA 1
ATOM 2199 C C . ILE A 1 268 ? -13.192 36.403 13.502 1 97.43 268 ILE A C 1
ATOM 2201 O O . ILE A 1 268 ? -12.975 36.445 12.289 1 97.43 268 ILE A O 1
ATOM 2205 N N . THR A 1 269 ? -12.221 36.381 14.4 1 96.49 269 THR A N 1
ATOM 2206 C CA . THR A 1 269 ? -10.824 36.452 13.985 1 96.49 269 THR A CA 1
ATOM 2207 C C . THR A 1 269 ? -10.064 35.207 14.431 1 96.49 269 THR A C 1
ATOM 2209 O O . THR A 1 269 ? -10.356 34.639 15.486 1 96.49 269 THR A O 1
ATOM 2212 N N . GLY A 1 270 ? -9.065 34.818 13.579 1 95.2 270 GLY A N 1
ATOM 2213 C CA . GLY A 1 270 ? -8.105 33.802 13.983 1 95.2 270 GLY A CA 1
ATOM 2214 C C . GLY A 1 270 ? -8.594 32.387 13.737 1 95.2 270 GLY A C 1
ATOM 2215 O O . GLY A 1 270 ? -9.348 32.141 12.793 1 95.2 270 GLY A O 1
ATOM 2216 N N . GLU A 1 271 ? -8.024 31.389 14.494 1 96.93 271 GLU A N 1
ATOM 2217 C CA . GLU A 1 271 ? -8.364 29.976 14.357 1 96.93 271 GLU A CA 1
ATOM 2218 C C . GLU A 1 271 ? -9.729 29.675 14.969 1 96.93 271 GLU A C 1
ATOM 2220 O O . GLU A 1 271 ? -10.175 30.375 15.879 1 96.93 271 GLU A O 1
ATOM 2225 N N . LEU A 1 272 ? -10.415 28.753 14.464 1 97.56 272 LEU A N 1
ATOM 2226 C CA . LEU A 1 272 ? -11.715 28.333 14.976 1 97.56 272 LEU A CA 1
ATOM 2227 C C . LEU A 1 272 ? -11.633 26.941 15.594 1 97.56 272 LEU A C 1
ATOM 2229 O O . LEU A 1 272 ? -11.724 25.936 14.885 1 97.56 272 LEU A O 1
ATOM 2233 N N . LEU A 1 273 ? -11.642 26.863 16.972 1 96.61 273 LEU A N 1
ATOM 2234 C CA . LEU A 1 273 ? -11.418 25.605 17.675 1 96.61 273 LEU A CA 1
ATOM 2235 C C . LEU A 1 273 ? -12.532 25.34 18.682 1 96.61 273 LEU A C 1
ATOM 2237 O O . LEU A 1 273 ? -12.377 24.51 19.581 1 96.61 273 LEU A O 1
ATOM 2241 N N . ALA A 1 274 ? -13.651 26.105 18.541 1 96.33 274 ALA A N 1
ATOM 2242 C CA . ALA A 1 274 ? -14.738 25.935 19.502 1 96.33 274 ALA A CA 1
ATOM 2243 C C . ALA A 1 274 ? -15.434 24.59 19.311 1 96.33 274 ALA A C 1
ATOM 2245 O O . ALA A 1 274 ? -15.643 24.148 18.179 1 96.33 274 ALA A O 1
ATOM 2246 N N . CYS A 1 275 ? -15.729 23.926 20.39 1 95.74 275 CYS A N 1
ATOM 2247 C CA . CYS A 1 275 ? -16.387 22.625 20.326 1 95.74 275 CYS A CA 1
ATOM 2248 C C . CYS A 1 275 ? -17.713 22.648 21.077 1 95.74 275 CYS A C 1
ATOM 2250 O O . CYS A 1 275 ? -17.965 21.793 21.928 1 95.74 275 CYS A O 1
ATOM 2252 N N . GLN A 1 276 ? -18.507 23.56 20.804 1 94.75 276 GLN A N 1
ATOM 2253 C CA . GLN A 1 276 ? -19.746 23.719 21.558 1 94.75 276 GLN A CA 1
ATOM 2254 C C . GLN A 1 276 ? -20.902 22.991 20.877 1 94.75 276 GLN A C 1
ATOM 2256 O O . GLN A 1 276 ? -21.383 21.973 21.379 1 94.75 276 GLN A O 1
ATOM 2261 N N . LYS A 1 277 ? -21.162 23.388 19.673 1 91.6 277 LYS A N 1
ATOM 2262 C CA . LYS A 1 277 ? -22.257 22.759 18.94 1 91.6 277 LYS A CA 1
ATOM 2263 C C . LYS A 1 277 ? -21.767 21.547 18.153 1 91.6 277 LYS A C 1
ATOM 2265 O O . LYS A 1 277 ? -22.522 20.598 17.931 1 91.6 277 LYS A O 1
ATOM 2270 N N . SER A 1 278 ? -20.613 21.684 17.645 1 92.58 278 SER A N 1
ATOM 2271 C CA . SER A 1 278 ? -20.001 20.625 16.851 1 92.58 278 SER A CA 1
ATOM 2272 C C . SER A 1 278 ? -18.653 20.208 17.43 1 92.58 278 SER A C 1
ATOM 2274 O O . SER A 1 278 ? -17.873 21.054 17.871 1 92.58 278 SER A O 1
ATOM 2276 N N . ARG A 1 279 ? -18.448 18.949 17.379 1 94.15 279 ARG A N 1
ATOM 2277 C CA . ARG A 1 279 ? -17.193 18.398 17.881 1 94.15 279 ARG A CA 1
ATOM 2278 C C . ARG A 1 279 ? -16.031 18.756 16.96 1 94.15 279 ARG A C 1
ATOM 2280 O O . ARG A 1 279 ? -16.181 18.762 15.737 1 94.15 279 ARG A O 1
ATOM 2287 N N . ILE A 1 280 ? -14.911 19.092 17.473 1 95.29 280 ILE A N 1
ATOM 2288 C CA . ILE A 1 280 ? -13.721 19.309 16.657 1 95.29 280 ILE A CA 1
ATOM 2289 C C . ILE A 1 280 ? -12.657 18.272 17.009 1 95.29 280 ILE A C 1
ATOM 2291 O O . ILE A 1 280 ? -11.589 18.235 16.392 1 95.29 280 ILE A O 1
ATOM 2295 N N . HIS A 1 281 ? -12.876 17.458 18.101 1 94.75 281 HIS A N 1
ATOM 2296 C CA . HIS A 1 281 ? -11.956 16.408 18.522 1 94.75 281 HIS A CA 1
ATOM 2297 C C . HIS A 1 281 ? -10.587 16.982 18.872 1 94.75 281 HIS A C 1
ATOM 2299 O O . HIS A 1 281 ? -9.576 16.59 18.285 1 94.75 281 HIS A O 1
ATOM 2305 N N . HIS A 1 282 ? -10.564 17.712 19.956 1 91.43 282 HIS A N 1
ATOM 2306 C CA . HIS A 1 282 ? -9.444 18.543 20.383 1 91.43 282 HIS A CA 1
ATOM 2307 C C . HIS A 1 282 ? -8.197 17.701 20.631 1 91.43 282 HIS A C 1
ATOM 2309 O O . HIS A 1 282 ? -7.076 18.212 20.574 1 91.43 282 HIS A O 1
ATOM 2315 N N . THR A 1 283 ? -8.38 16.404 20.86 1 94.3 283 THR A N 1
ATOM 2316 C CA . THR A 1 283 ? -7.233 15.636 21.333 1 94.3 283 THR A CA 1
ATOM 2317 C C . THR A 1 283 ? -6.894 14.514 20.357 1 94.3 283 THR A C 1
ATOM 2319 O O . THR A 1 283 ? -6.182 13.571 20.709 1 94.3 283 THR A O 1
ATOM 2322 N N . CYS A 1 284 ? -7.446 14.598 19.153 1 94.23 284 CYS A N 1
ATOM 2323 C CA . CYS A 1 284 ? -7.109 13.579 18.166 1 94.23 284 CYS A CA 1
ATOM 2324 C C . CYS A 1 284 ? -5.703 13.794 17.618 1 94.23 284 CYS A C 1
ATOM 2326 O O . CYS A 1 284 ? -5.176 12.943 16.898 1 94.23 284 CYS A O 1
ATOM 2328 N N . ARG A 1 285 ? -5.07 14.851 17.985 1 95.72 285 ARG A N 1
ATOM 2329 C CA . ARG A 1 285 ? -3.787 15.275 17.435 1 95.72 285 ARG A CA 1
ATOM 2330 C C . ARG A 1 285 ? -2.655 14.385 17.938 1 95.72 285 ARG A C 1
ATOM 2332 O O . ARG A 1 285 ? -1.581 14.337 17.334 1 95.72 285 ARG A O 1
ATOM 2339 N N . SER A 1 286 ? -2.861 13.683 19.014 1 96.31 286 SER A N 1
ATOM 2340 C CA . SER A 1 286 ? -1.864 12.772 19.567 1 96.31 286 SER A CA 1
ATOM 2341 C C . SER A 1 286 ? -2.23 11.318 19.289 1 96.31 286 SER A C 1
ATOM 2343 O O . SER A 1 286 ? -1.551 10.401 19.756 1 96.31 286 SER A O 1
ATOM 2345 N N . GLU A 1 287 ? -3.34 11.167 18.542 1 96.46 287 GLU A N 1
ATOM 2346 C CA . GLU A 1 287 ? -3.737 9.831 18.109 1 96.46 287 GLU A CA 1
ATOM 2347 C C . GLU A 1 287 ? -2.805 9.304 17.021 1 96.46 287 GLU A C 1
ATOM 2349 O O . GLU A 1 287 ? -2.443 10.038 16.098 1 96.46 287 GLU A O 1
ATOM 2354 N N . ARG A 1 288 ? -2.42 8.003 17.168 1 97.28 288 ARG A N 1
ATOM 2355 C CA . ARG A 1 288 ? -1.569 7.382 16.158 1 97.28 288 ARG A CA 1
ATOM 2356 C C . ARG A 1 288 ? -0.367 8.264 15.837 1 97.28 288 ARG A C 1
ATOM 2358 O O . ARG A 1 288 ? -0.212 8.723 14.704 1 97.28 288 ARG A O 1
ATOM 2365 N N . TYR A 1 289 ? 0.513 8.392 16.766 1 97.29 289 TYR A N 1
ATOM 2366 C CA . TYR A 1 289 ? 1.72 9.197 16.613 1 97.29 289 TYR A CA 1
ATOM 2367 C C . TYR A 1 289 ? 2.566 8.694 15.45 1 97.29 289 TYR A C 1
ATOM 2369 O O . TYR A 1 289 ? 3.234 9.48 14.774 1 97.29 289 TYR A O 1
ATOM 2377 N N . ASP A 1 290 ? 2.46 7.434 15.194 1 96.8 290 ASP A N 1
ATOM 2378 C CA . ASP A 1 290 ? 3.225 6.857 14.093 1 96.8 290 ASP A CA 1
ATOM 2379 C C . ASP A 1 290 ? 2.865 7.521 12.766 1 96.8 290 ASP A C 1
ATOM 2381 O O . ASP A 1 290 ? 3.746 7.834 11.963 1 96.8 290 ASP A O 1
ATOM 2385 N N . ILE A 1 291 ? 1.62 7.812 12.551 1 97.79 291 ILE A N 1
ATOM 2386 C CA . ILE A 1 291 ? 1.158 8.445 11.321 1 97.79 291 ILE A CA 1
ATOM 2387 C C . ILE A 1 291 ? 1.587 9.91 11.302 1 97.79 291 ILE A C 1
ATOM 2389 O O . ILE A 1 291 ? 2.085 10.405 10.288 1 97.79 291 ILE A O 1
ATOM 2393 N N . LYS A 1 292 ? 1.43 10.64 12.464 1 97.44 292 LYS A N 1
ATOM 2394 C CA . LYS A 1 292 ? 1.784 12.055 12.537 1 97.44 292 LYS A CA 1
ATOM 2395 C C . LYS A 1 292 ? 3.277 12.262 12.299 1 97.44 292 LYS A C 1
ATOM 2397 O O . LYS A 1 292 ? 3.675 13.188 11.589 1 97.44 292 LYS A O 1
ATOM 2402 N N . ARG A 1 293 ? 4.046 11.408 12.891 1 97.49 293 ARG A N 1
ATOM 2403 C CA . ARG A 1 293 ? 5.495 11.498 12.75 1 97.49 293 ARG A CA 1
ATOM 2404 C C . ARG A 1 293 ? 5.925 11.203 11.317 1 97.49 293 ARG A C 1
ATOM 2406 O O . ARG A 1 293 ? 6.737 11.933 10.744 1 97.49 293 ARG A O 1
ATOM 2413 N N . LEU A 1 294 ? 5.4 10.16 10.786 1 97.84 294 LEU A N 1
ATOM 2414 C CA . LEU A 1 294 ? 5.738 9.785 9.418 1 97.84 294 LEU A CA 1
ATOM 2415 C C . LEU A 1 294 ? 5.345 10.887 8.44 1 97.84 294 LEU A C 1
ATOM 2417 O O . LEU A 1 294 ? 6.104 11.209 7.523 1 97.84 294 LEU A O 1
ATOM 2421 N N . ASN A 1 295 ? 4.169 11.438 8.606 1 98.2 295 ASN A N 1
ATOM 2422 C CA . ASN A 1 295 ? 3.716 12.549 7.775 1 98.2 295 ASN A CA 1
ATOM 2423 C C . ASN A 1 295 ? 4.667 13.739 7.863 1 98.2 295 ASN A C 1
ATOM 2425 O O . ASN A 1 295 ? 5.008 14.344 6.845 1 98.2 295 ASN A O 1
ATOM 2429 N N . TYR A 1 296 ? 5.056 14.059 9.052 1 97.36 296 TYR A N 1
ATOM 2430 C CA . TYR A 1 296 ? 5.988 15.16 9.268 1 97.36 296 TYR A CA 1
ATOM 2431 C C . TYR A 1 296 ? 7.294 14.925 8.518 1 97.36 296 TYR A C 1
ATOM 2433 O O . TYR A 1 296 ? 7.82 15.835 7.874 1 97.36 296 TYR A O 1
ATOM 2441 N N . LEU A 1 297 ? 7.809 13.76 8.586 1 98.05 297 LEU A N 1
ATOM 2442 C CA . LEU A 1 297 ? 9.07 13.439 7.927 1 98.05 297 LEU A CA 1
ATOM 2443 C C . LEU A 1 297 ? 8.956 13.623 6.417 1 98.05 297 LEU A C 1
ATOM 2445 O O . LEU A 1 297 ? 9.843 14.206 5.79 1 98.05 297 LEU A O 1
ATOM 2449 N N . VAL A 1 298 ? 7.888 13.181 5.825 1 98.44 298 VAL A N 1
ATOM 2450 C CA . VAL A 1 298 ? 7.695 13.291 4.383 1 98.44 298 VAL A CA 1
ATOM 2451 C C . VAL A 1 298 ? 7.572 14.76 3.988 1 98.44 298 VAL A C 1
ATOM 2453 O O . VAL A 1 298 ? 8.255 15.223 3.071 1 98.44 298 VAL A O 1
ATOM 2456 N N . GLU A 1 299 ? 6.694 15.477 4.695 1 97.97 299 GLU A N 1
ATOM 2457 C CA . GLU A 1 299 ? 6.47 16.882 4.366 1 97.97 299 GLU A CA 1
ATOM 2458 C C . GLU A 1 299 ? 7.76 17.688 4.482 1 97.97 299 GLU A C 1
ATOM 2460 O O . GLU A 1 299 ? 8.072 18.5 3.608 1 97.97 299 GLU A O 1
ATOM 2465 N N . ASN A 1 300 ? 8.426 17.437 5.533 1 97.5 300 ASN A N 1
ATOM 2466 C CA . ASN A 1 300 ? 9.643 18.2 5.785 1 97.5 300 ASN A CA 1
ATOM 2467 C C . ASN A 1 300 ? 10.702 17.936 4.718 1 97.5 300 ASN A C 1
ATOM 2469 O O . ASN A 1 300 ? 11.304 18.873 4.19 1 97.5 300 ASN A O 1
ATOM 2473 N N . ARG A 1 301 ? 10.919 16.745 4.397 1 97.78 301 ARG A N 1
ATOM 2474 C CA . ARG A 1 301 ? 11.919 16.391 3.394 1 97.78 301 ARG A CA 1
ATOM 2475 C C . ARG A 1 301 ? 11.498 16.871 2.009 1 97.78 301 ARG A C 1
ATOM 2477 O O . ARG A 1 301 ? 12.338 17.29 1.21 1 97.78 301 ARG A O 1
ATOM 2484 N N . LEU A 1 302 ? 10.223 16.775 1.735 1 98.36 302 LEU A N 1
ATOM 2485 C CA . LEU A 1 302 ? 9.693 17.195 0.442 1 98.36 302 LEU A CA 1
ATOM 2486 C C . LEU A 1 302 ? 9.838 18.702 0.258 1 98.36 302 LEU A C 1
ATOM 2488 O O . LEU A 1 302 ? 10.375 19.159 -0.753 1 98.36 302 LEU A O 1
ATOM 2492 N N . VAL A 1 303 ? 9.455 19.479 1.266 1 98.1 303 VAL A N 1
ATOM 2493 C CA . VAL A 1 303 ? 9.339 20.928 1.144 1 98.1 303 VAL A CA 1
ATOM 2494 C C . VAL A 1 303 ? 10.699 21.579 1.386 1 98.1 303 VAL A C 1
ATOM 2496 O O . VAL A 1 303 ? 11.055 22.553 0.719 1 98.1 303 VAL A O 1
ATOM 2499 N N . ASN A 1 304 ? 11.468 21.013 2.295 1 97.74 304 ASN A N 1
ATOM 2500 C CA . ASN A 1 304 ? 12.688 21.69 2.72 1 97.74 304 ASN A CA 1
ATOM 2501 C C . ASN A 1 304 ? 13.915 21.143 1.994 1 97.74 304 ASN A C 1
ATOM 2503 O O . ASN A 1 304 ? 14.973 21.774 1.992 1 97.74 304 ASN A O 1
ATOM 2507 N N . ILE A 1 305 ? 13.757 19.965 1.349 1 98.4 305 ILE A N 1
ATOM 2508 C CA . ILE A 1 305 ? 14.953 19.36 0.775 1 98.4 305 ILE A CA 1
ATOM 2509 C C . ILE A 1 305 ? 14.712 19.038 -0.698 1 98.4 305 ILE A C 1
ATOM 2511 O O . ILE A 1 305 ? 15.315 19.652 -1.581 1 98.4 305 ILE A O 1
ATOM 2515 N N . LEU A 1 306 ? 13.798 18.222 -1.03 1 98.74 306 LEU A N 1
ATOM 2516 C CA . LEU A 1 306 ? 13.653 17.684 -2.378 1 98.74 306 LEU A CA 1
ATOM 2517 C C . LEU A 1 306 ? 13.294 18.788 -3.368 1 98.74 306 LEU A C 1
ATOM 2519 O O . LEU A 1 306 ? 13.926 18.915 -4.419 1 98.74 306 LEU A O 1
ATOM 2523 N N . GLU A 1 307 ? 12.27 19.566 -3.073 1 98.64 307 GLU A N 1
ATOM 2524 C CA . GLU A 1 307 ? 11.799 20.538 -4.055 1 98.64 307 GLU A CA 1
ATOM 2525 C C . GLU A 1 307 ? 12.839 21.628 -4.296 1 98.64 307 GLU A C 1
ATOM 2527 O O . GLU A 1 307 ? 13.145 21.959 -5.443 1 98.64 307 GLU A O 1
ATOM 2532 N N . PRO A 1 308 ? 13.443 22.185 -3.222 1 98.41 308 PRO A N 1
ATOM 2533 C CA . PRO A 1 308 ? 14.515 23.146 -3.492 1 98.41 308 PRO A CA 1
ATOM 2534 C C . PRO A 1 308 ? 15.698 22.519 -4.226 1 98.41 308 PRO A C 1
ATOM 2536 O O . PRO A 1 308 ? 16.269 23.139 -5.127 1 98.41 308 PRO A O 1
ATOM 2539 N N . LEU A 1 309 ? 16.062 21.328 -3.858 1 98.56 309 LEU A N 1
ATOM 2540 C CA . LEU A 1 309 ? 17.155 20.63 -4.526 1 98.56 309 LEU A CA 1
ATOM 2541 C C . LEU A 1 309 ? 16.827 20.389 -5.996 1 98.56 309 LEU A C 1
ATOM 2543 O O . LEU A 1 309 ? 17.692 20.542 -6.862 1 98.56 309 LEU A O 1
ATOM 2547 N N . ALA A 1 310 ? 15.63 19.99 -6.257 1 98.5 310 ALA A N 1
ATOM 2548 C CA . ALA A 1 310 ? 15.179 19.777 -7.63 1 98.5 310 ALA A CA 1
ATOM 2549 C C . ALA A 1 310 ? 15.199 21.082 -8.422 1 98.5 310 ALA A C 1
ATOM 2551 O O . ALA A 1 310 ? 15.506 21.085 -9.616 1 98.5 310 ALA A O 1
ATOM 2552 N N . THR A 1 311 ? 14.805 22.142 -7.77 1 97.71 311 THR A N 1
ATOM 2553 C CA . THR A 1 311 ? 14.845 23.452 -8.41 1 97.71 311 THR A CA 1
ATOM 2554 C C . THR A 1 311 ? 16.28 23.842 -8.754 1 97.71 311 THR A C 1
ATOM 2556 O O . THR A 1 311 ? 16.55 24.325 -9.856 1 97.71 311 THR A O 1
ATOM 2559 N N . MET A 1 312 ? 17.211 23.666 -7.838 1 97.02 312 MET A N 1
ATOM 2560 C CA . MET A 1 312 ? 18.628 23.902 -8.098 1 97.02 312 MET A CA 1
ATOM 2561 C C . MET A 1 312 ? 19.113 23.062 -9.275 1 97.02 312 MET A C 1
ATOM 2563 O O . MET A 1 312 ? 19.742 23.582 -10.198 1 97.02 312 MET A O 1
ATOM 2567 N N . ALA A 1 313 ? 18.803 21.782 -9.22 1 97.53 313 ALA A N 1
ATOM 2568 C CA . ALA A 1 313 ? 19.221 20.86 -10.273 1 97.53 313 ALA A CA 1
ATOM 2569 C C . ALA A 1 313 ? 18.669 21.29 -11.629 1 97.53 313 ALA A C 1
ATOM 2571 O O . ALA A 1 313 ? 19.363 21.204 -12.645 1 97.53 313 ALA A O 1
ATOM 2572 N N . ASN A 1 314 ? 17.454 21.713 -11.628 1 96.82 314 ASN A N 1
ATOM 2573 C CA . ASN A 1 314 ? 16.825 22.166 -12.863 1 96.82 314 ASN A CA 1
ATOM 2574 C C . ASN A 1 314 ? 17.558 23.365 -13.459 1 96.82 314 ASN A C 1
ATOM 2576 O O . ASN A 1 314 ? 17.699 23.468 -14.679 1 96.82 314 ASN A O 1
ATOM 2580 N N . LYS A 1 315 ? 17.96 24.26 -12.609 1 94.77 315 LYS A N 1
ATOM 2581 C CA . LYS A 1 315 ? 18.733 25.414 -13.059 1 94.77 315 LYS A CA 1
ATOM 2582 C C . LYS A 1 315 ? 20.069 24.981 -13.656 1 94.77 315 LYS A C 1
ATOM 2584 O O . LYS A 1 315 ? 20.631 25.678 -14.503 1 94.77 315 LYS A O 1
ATOM 2589 N N . PHE A 1 316 ? 20.607 23.861 -13.238 1 95.61 316 PHE A N 1
ATOM 2590 C CA . PHE A 1 316 ? 21.869 23.342 -13.753 1 95.61 316 PHE A CA 1
ATOM 2591 C C . PHE A 1 316 ? 21.646 22.554 -15.039 1 95.61 316 PHE A C 1
ATOM 2593 O O . PHE A 1 316 ? 22.605 22.16 -15.705 1 95.61 316 PHE A O 1
ATOM 2600 N N . GLY A 1 317 ? 20.428 22.243 -15.353 1 94.42 317 GLY A N 1
ATOM 2601 C CA . GLY A 1 317 ? 20.144 21.567 -16.608 1 94.42 317 GLY A CA 1
ATOM 2602 C C . GLY A 1 317 ? 19.547 20.185 -16.42 1 94.42 317 GLY A C 1
ATOM 2603 O O . GLY A 1 317 ? 19.262 19.488 -17.396 1 94.42 317 GLY A O 1
ATOM 2604 N N . ILE A 1 318 ? 19.333 19.757 -15.209 1 96.29 318 ILE A N 1
ATOM 2605 C CA . ILE A 1 318 ? 18.695 18.474 -14.93 1 96.29 318 ILE A CA 1
ATOM 2606 C C . ILE A 1 318 ? 17.177 18.63 -14.986 1 96.29 318 ILE A C 1
ATOM 2608 O O . ILE A 1 318 ? 16.632 19.635 -14.522 1 96.29 318 ILE A O 1
ATOM 2612 N N . LYS A 1 319 ? 16.496 17.652 -15.526 1 94.53 319 LYS A N 1
ATOM 2613 C CA . LYS A 1 319 ? 15.046 17.703 -15.686 1 94.53 319 LYS A CA 1
ATOM 2614 C C . LYS A 1 319 ? 14.345 17.754 -14.332 1 94.53 319 LYS A C 1
ATOM 2616 O O . LYS A 1 319 ? 14.674 16.985 -13.427 1 94.53 319 LYS A O 1
ATOM 2621 N N . TYR A 1 320 ? 13.415 18.736 -14.172 1 97.06 320 TYR A N 1
ATOM 2622 C CA . TYR A 1 320 ? 12.614 18.827 -12.957 1 97.06 320 TYR A CA 1
ATOM 2623 C C . TYR A 1 320 ? 11.651 17.651 -12.848 1 97.06 320 TYR A C 1
ATOM 2625 O O . TYR A 1 320 ? 10.887 17.378 -13.777 1 97.06 320 TYR A O 1
ATOM 2633 N N . PRO A 1 321 ? 11.622 16.916 -11.784 1 97.31 321 PRO A N 1
ATOM 2634 C CA . PRO A 1 321 ? 10.834 15.684 -11.692 1 97.31 321 PRO A CA 1
ATOM 2635 C C . PRO A 1 321 ? 9.376 15.942 -11.317 1 97.31 321 PRO A C 1
ATOM 2637 O O . PRO A 1 321 ? 8.842 15.291 -10.416 1 97.31 321 PRO A O 1
ATOM 2640 N N . LYS A 1 322 ? 8.7 16.738 -12.041 1 97.19 322 LYS A N 1
ATOM 2641 C CA . LYS A 1 322 ? 7.347 17.198 -11.743 1 97.19 322 LYS A CA 1
ATOM 2642 C C . LYS A 1 322 ? 6.385 16.022 -11.605 1 97.19 322 LYS A C 1
ATOM 2644 O O . LYS A 1 322 ? 5.589 15.97 -10.665 1 97.19 322 LYS A O 1
ATOM 2649 N N . PRO A 1 323 ? 6.365 15.026 -12.569 1 97.08 323 PRO A N 1
ATOM 2650 C CA . PRO A 1 323 ? 5.404 13.931 -12.425 1 97.08 323 PRO A CA 1
ATOM 2651 C C . PRO A 1 323 ? 5.576 13.163 -11.117 1 97.08 323 PRO A C 1
ATOM 2653 O O . PRO A 1 323 ? 4.587 12.753 -10.503 1 97.08 323 PRO A O 1
ATOM 2656 N N . TRP A 1 324 ? 6.866 12.963 -10.685 1 97.94 324 TRP A N 1
ATOM 2657 C CA . TRP A 1 324 ? 7.109 12.274 -9.421 1 97.94 324 TRP A CA 1
ATOM 2658 C C . TRP A 1 324 ? 6.606 13.103 -8.244 1 97.94 324 TRP A C 1
ATOM 2660 O O . TRP A 1 324 ? 6.026 12.563 -7.299 1 97.94 324 TRP A O 1
ATOM 2670 N N . LEU A 1 325 ? 6.886 14.377 -8.284 1 98.53 325 LEU A N 1
ATOM 2671 C CA . LEU A 1 325 ? 6.431 15.263 -7.219 1 98.53 325 LEU A CA 1
ATOM 2672 C C . LEU A 1 325 ? 4.909 15.262 -7.123 1 98.53 325 LEU A C 1
ATOM 2674 O O . LEU A 1 325 ? 4.352 15.289 -6.024 1 98.53 325 LEU A O 1
ATOM 2678 N N . ASP A 1 326 ? 4.259 15.245 -8.305 1 98.13 326 ASP A N 1
ATOM 2679 C CA . ASP A 1 326 ? 2.802 15.163 -8.301 1 98.13 326 ASP A CA 1
ATOM 2680 C C . ASP A 1 326 ? 2.325 13.892 -7.602 1 98.13 326 ASP A C 1
ATOM 2682 O O . ASP A 1 326 ? 1.363 13.925 -6.832 1 98.13 326 ASP A O 1
ATOM 2686 N N . ILE A 1 327 ? 2.977 12.804 -7.898 1 98.21 327 ILE A N 1
ATOM 2687 C CA . ILE A 1 327 ? 2.608 11.533 -7.284 1 98.21 327 ILE A CA 1
ATOM 2688 C C . ILE A 1 327 ? 2.799 11.616 -5.771 1 98.21 327 ILE A C 1
ATOM 2690 O O . ILE A 1 327 ? 1.935 11.183 -5.005 1 98.21 327 ILE A O 1
ATOM 2694 N N . ILE A 1 328 ? 3.931 12.15 -5.272 1 98.71 328 ILE A N 1
ATOM 2695 C CA . ILE A 1 328 ? 4.24 12.25 -3.85 1 98.71 328 ILE A CA 1
ATOM 2696 C C . ILE A 1 328 ? 3.218 13.151 -3.162 1 98.71 328 ILE A C 1
ATOM 2698 O O . ILE A 1 328 ? 2.676 12.796 -2.112 1 98.71 328 ILE A O 1
ATOM 2702 N N . TRP A 1 329 ? 2.898 14.275 -3.741 1 98.68 329 TRP A N 1
ATOM 2703 C CA . TRP A 1 329 ? 1.923 15.197 -3.168 1 98.68 329 TRP A CA 1
ATOM 2704 C C . TRP A 1 329 ? 0.545 14.548 -3.085 1 98.68 329 TRP A C 1
ATOM 2706 O O . TRP A 1 329 ? -0.159 14.697 -2.083 1 98.68 329 TRP A O 1
ATOM 2716 N N . LYS A 1 330 ? 0.15 13.927 -4.098 1 98.25 330 LYS A N 1
ATOM 2717 C CA . LYS A 1 330 ? -1.164 13.289 -4.085 1 98.25 330 LYS A CA 1
ATOM 2718 C C . LYS A 1 330 ? -1.236 12.202 -3.016 1 98.25 330 LYS A C 1
ATOM 2720 O O . LYS A 1 330 ? -2.282 12.005 -2.394 1 98.25 330 LYS A O 1
ATOM 2725 N N . LYS A 1 331 ? -0.128 11.434 -2.825 1 98.31 331 LYS A N 1
ATOM 2726 C CA . LYS A 1 331 ? -0.089 10.485 -1.716 1 98.31 331 LYS A CA 1
ATOM 2727 C C . LYS A 1 331 ? -0.285 11.193 -0.379 1 98.31 331 LYS A C 1
ATOM 2729 O O . LYS A 1 331 ? -0.949 10.666 0.517 1 98.31 331 LYS A O 1
ATOM 2734 N N . LEU A 1 332 ? 0.275 12.346 -0.241 1 98.47 332 LEU A N 1
ATOM 2735 C CA . LEU A 1 332 ? 0.086 13.145 0.965 1 98.47 332 LEU A CA 1
ATOM 2736 C C . LEU A 1 332 ? -1.363 13.601 1.094 1 98.47 332 LEU A C 1
ATOM 2738 O O . LEU A 1 332 ? -1.98 13.433 2.148 1 98.47 332 LEU A O 1
ATOM 2742 N N . PHE A 1 333 ? -1.921 14.105 -0.032 1 98.13 333 PHE A N 1
ATOM 2743 C CA . PHE A 1 333 ? -3.287 14.613 0.006 1 98.13 333 PHE A CA 1
ATOM 2744 C C . PHE A 1 333 ? -4.264 13.511 0.401 1 98.13 333 PHE A C 1
ATOM 2746 O O . PHE A 1 333 ? -5.174 13.738 1.2 1 98.13 333 PHE A O 1
ATOM 2753 N N . ASP A 1 334 ? -3.999 12.358 -0.142 1 97.33 334 ASP A N 1
ATOM 2754 C CA . ASP A 1 334 ? -4.848 11.214 0.177 1 97.33 334 ASP A CA 1
ATOM 2755 C C . ASP A 1 334 ? -4.765 10.866 1.662 1 97.33 334 ASP A C 1
ATOM 2757 O O . ASP A 1 334 ? -5.721 10.342 2.236 1 97.33 334 ASP A O 1
ATOM 2761 N N . SER A 1 335 ? -3.676 11.168 2.296 1 97.77 335 SER A N 1
ATOM 2762 C CA . SER A 1 335 ? -3.458 10.849 3.703 1 97.77 335 SER A CA 1
ATOM 2763 C C . SER A 1 335 ? -3.93 11.983 4.607 1 97.77 335 SER A C 1
ATOM 2765 O O . SER A 1 335 ? -4.092 11.795 5.815 1 97.77 335 SER A O 1
ATOM 2767 N N . HIS A 1 336 ? -4.149 13.203 4.011 1 97.26 336 HIS A N 1
ATOM 2768 C CA . HIS A 1 336 ? -4.409 14.424 4.765 1 97.26 336 HIS A CA 1
ATOM 2769 C C . HIS A 1 336 ? -5.905 14.638 4.968 1 97.26 336 HIS A C 1
ATOM 2771 O O . HIS A 1 336 ? -6.316 15.598 5.624 1 97.26 336 HIS A O 1
ATOM 2777 N N . ALA A 1 337 ? -6.75 13.75 4.353 1 94.82 337 ALA A N 1
ATOM 2778 C CA . ALA A 1 337 ? -8.173 13.875 4.656 1 94.82 337 ALA A CA 1
ATOM 2779 C C . ALA A 1 337 ? -8.409 13.944 6.162 1 94.82 337 ALA A C 1
ATOM 2781 O O . ALA A 1 337 ? -7.662 13.347 6.942 1 94.82 337 ALA A O 1
ATOM 2782 N N . HIS A 1 338 ? -9.411 14.581 6.564 1 90.54 338 HIS A N 1
ATOM 2783 C CA . HIS A 1 338 ? -9.592 14.905 7.975 1 90.54 338 HIS A CA 1
ATOM 2784 C C . HIS A 1 338 ? -9.605 13.644 8.832 1 90.54 338 HIS A C 1
ATOM 2786 O O . HIS A 1 338 ? -8.917 13.575 9.853 1 90.54 338 HIS A O 1
ATOM 2792 N N . ASN A 1 339 ? -10.251 12.579 8.401 1 91.59 339 ASN A N 1
ATOM 2793 C CA . ASN A 1 339 ? -10.208 11.332 9.157 1 91.59 339 ASN A CA 1
ATOM 2794 C C . ASN A 1 339 ? -8.867 10.623 8.995 1 91.59 339 ASN A C 1
ATOM 2796 O O . ASN A 1 339 ? -8.439 9.885 9.883 1 91.59 339 ASN A O 1
ATOM 2800 N N . GLY A 1 340 ? -8.252 10.873 7.85 1 94.14 340 GLY A N 1
ATOM 2801 C CA . GLY A 1 340 ? -6.984 10.223 7.562 1 94.14 340 GLY A CA 1
ATOM 2802 C C . GLY A 1 340 ? -5.868 10.651 8.496 1 94.14 340 GLY A C 1
ATOM 2803 O O . GLY A 1 340 ? -5.432 9.875 9.348 1 94.14 340 GLY A O 1
ATOM 2804 N N . ILE A 1 341 ? -5.537 11.9 8.491 1 96.02 341 ILE A N 1
ATOM 2805 C CA . ILE A 1 341 ? -4.421 12.405 9.283 1 96.02 341 ILE A CA 1
ATOM 2806 C C . ILE A 1 341 ? -4.83 12.496 10.751 1 96.02 341 ILE A C 1
ATOM 2808 O O . ILE A 1 341 ? -3.981 12.43 11.644 1 96.02 341 ILE A O 1
ATOM 2812 N N . GLY A 1 342 ? -6.178 12.612 11.022 1 94.39 342 GLY A N 1
ATOM 2813 C CA . GLY A 1 342 ? -6.66 12.534 12.392 1 94.39 342 GLY A CA 1
ATOM 2814 C C . GLY A 1 342 ? -6.605 11.131 12.966 1 94.39 342 GLY A C 1
ATOM 2815 O O . GLY A 1 342 ? -6.672 10.95 14.184 1 94.39 342 GLY A O 1
ATOM 2816 N N . ALA A 1 343 ? -6.534 10.172 12.065 1 94.25 343 ALA A N 1
ATOM 2817 C CA . ALA A 1 343 ? -6.379 8.753 12.372 1 94.25 343 ALA A CA 1
ATOM 2818 C C . ALA A 1 343 ? -7.593 8.22 13.128 1 94.25 343 ALA A C 1
ATOM 2820 O O . ALA A 1 343 ? -7.453 7.411 14.048 1 94.25 343 ALA A O 1
ATOM 2821 N N . SER A 1 344 ? -8.722 8.745 12.856 1 93.99 344 SER A N 1
ATOM 2822 C CA . SER A 1 344 ? -9.979 8.244 13.402 1 93.99 344 SER A CA 1
ATOM 2823 C C . SER A 1 344 ? -10.635 7.247 12.452 1 93.99 344 SER A C 1
ATOM 2825 O O . SER A 1 344 ? -11.793 7.418 12.067 1 93.99 344 SER A O 1
ATOM 2827 N N . ASN A 1 345 ? -9.845 6.29 12.026 1 95.66 345 ASN A N 1
ATOM 2828 C CA . ASN A 1 345 ? -10.247 5.285 11.047 1 95.66 345 ASN A CA 1
ATOM 2829 C C . ASN A 1 345 ? -10.116 3.873 11.609 1 95.66 345 ASN A C 1
ATOM 2831 O O . ASN A 1 345 ? -9.577 3.681 12.7 1 95.66 345 ASN A O 1
ATOM 2835 N N . SER A 1 346 ? -10.653 2.944 10.891 1 95.56 346 SER A N 1
ATOM 2836 C CA . SER A 1 346 ? -10.363 1.541 11.168 1 95.56 346 SER A CA 1
ATOM 2837 C C . SER A 1 346 ? -8.873 1.247 11.03 1 95.56 346 SER A C 1
ATOM 2839 O O . SER A 1 346 ? -8.14 2.01 10.397 1 95.56 346 SER A O 1
ATOM 2841 N N . ASP A 1 347 ? -8.449 0.146 11.607 1 97.06 347 ASP A N 1
ATOM 2842 C CA . ASP A 1 347 ? -7.047 -0.249 11.508 1 97.06 347 ASP A CA 1
ATOM 2843 C C . ASP A 1 347 ? -6.644 -0.48 10.053 1 97.06 347 ASP A C 1
ATOM 2845 O O . ASP A 1 347 ? -5.532 -0.133 9.649 1 97.06 347 ASP A O 1
ATOM 2849 N N . ASP A 1 348 ? -7.516 -1.015 9.261 1 96.36 348 ASP A N 1
ATOM 2850 C CA . ASP A 1 348 ? -7.214 -1.263 7.855 1 96.36 348 ASP A CA 1
ATOM 2851 C C . ASP A 1 348 ? -6.9 0.04 7.123 1 96.36 348 ASP A C 1
ATOM 2853 O O . ASP A 1 348 ? -5.94 0.11 6.352 1 96.36 348 ASP A O 1
ATOM 2857 N N . ALA A 1 349 ? -7.69 0.997 7.337 1 97.03 349 ALA A N 1
ATOM 2858 C CA . ALA A 1 349 ? -7.48 2.293 6.697 1 97.03 349 ALA A CA 1
ATOM 2859 C C . ALA A 1 349 ? -6.191 2.945 7.188 1 97.03 349 ALA A C 1
ATOM 2861 O O . ALA A 1 349 ? -5.438 3.518 6.398 1 97.03 349 ALA A O 1
ATOM 2862 N N . ASN A 1 350 ? -5.984 2.875 8.49 1 97.76 350 ASN A N 1
ATOM 2863 C CA . ASN A 1 350 ? -4.77 3.469 9.04 1 97.76 350 ASN A CA 1
ATOM 2864 C C . ASN A 1 350 ? -3.517 2.775 8.515 1 97.76 350 ASN A C 1
ATOM 2866 O O . ASN A 1 350 ? -2.491 3.42 8.293 1 97.76 350 ASN A O 1
ATOM 2870 N N . HIS A 1 351 ? -3.631 1.502 8.428 1 97.58 351 HIS A N 1
ATOM 2871 C CA . HIS A 1 351 ? -2.521 0.766 7.833 1 97.58 351 HIS A CA 1
ATOM 2872 C C . HIS A 1 351 ? -2.229 1.259 6.42 1 97.58 351 HIS A C 1
ATOM 2874 O O . HIS A 1 351 ? -1.066 1.421 6.043 1 97.58 351 HIS A O 1
ATOM 2880 N N . ASP A 1 352 ? -3.219 1.471 5.645 1 97.67 352 ASP A N 1
ATOM 2881 C CA . ASP A 1 352 ? -3.044 1.969 4.285 1 97.67 352 ASP A CA 1
ATOM 2882 C C . ASP A 1 352 ? -2.367 3.338 4.285 1 97.67 352 ASP A C 1
ATOM 2884 O O . ASP A 1 352 ? -1.567 3.641 3.396 1 97.67 352 ASP A O 1
ATOM 2888 N N . ILE A 1 353 ? -2.705 4.132 5.202 1 98.18 353 ILE A N 1
ATOM 2889 C CA . ILE A 1 353 ? -2.111 5.461 5.302 1 98.18 353 ILE A CA 1
ATOM 2890 C C . ILE A 1 353 ? -0.616 5.337 5.587 1 98.18 353 ILE A C 1
ATOM 2892 O O . ILE A 1 353 ? 0.2 6.019 4.962 1 98.18 353 ILE A O 1
ATOM 2896 N N . VAL A 1 354 ? -0.263 4.466 6.559 1 98.33 354 VAL A N 1
ATOM 2897 C CA . VAL A 1 354 ? 1.144 4.249 6.877 1 98.33 354 VAL A CA 1
ATOM 2898 C C . VAL A 1 354 ? 1.89 3.781 5.629 1 98.33 354 VAL A C 1
ATOM 2900 O O . VAL A 1 354 ? 2.999 4.241 5.351 1 98.33 354 VAL A O 1
ATOM 2903 N N . VAL A 1 355 ? 1.277 2.899 4.888 1 97.94 355 VAL A N 1
ATOM 2904 C CA . VAL A 1 355 ? 1.878 2.365 3.671 1 97.94 355 VAL A CA 1
ATOM 2905 C C . VAL A 1 355 ? 2.084 3.489 2.659 1 97.94 355 VAL A C 1
ATOM 2907 O O . VAL A 1 355 ? 3.141 3.582 2.031 1 97.94 355 VAL A O 1
ATOM 2910 N N . ARG A 1 356 ? 1.115 4.305 2.43 1 97.86 356 ARG A N 1
ATOM 2911 C CA . ARG A 1 356 ? 1.171 5.406 1.474 1 97.86 356 ARG A CA 1
ATOM 2912 C C . ARG A 1 356 ? 2.261 6.404 1.851 1 97.86 356 ARG A C 1
ATOM 2914 O O . ARG A 1 356 ? 3.032 6.842 0.994 1 97.86 356 ARG A O 1
ATOM 2921 N N . LEU A 1 357 ? 2.297 6.746 3.089 1 98.58 357 LEU A N 1
ATOM 2922 C CA . LEU A 1 357 ? 3.292 7.708 3.551 1 98.58 357 LEU A CA 1
ATOM 2923 C C . LEU A 1 357 ? 4.696 7.118 3.475 1 98.58 357 LEU A C 1
ATOM 2925 O O . LEU A 1 357 ? 5.657 7.827 3.166 1 98.58 357 LEU A O 1
ATOM 2929 N N . THR A 1 358 ? 4.813 5.846 3.782 1 98.51 358 THR A N 1
ATOM 2930 C CA . THR A 1 358 ? 6.1 5.171 3.648 1 98.51 358 THR A CA 1
ATOM 2931 C C . THR A 1 358 ? 6.576 5.2 2.199 1 98.51 358 THR A C 1
ATOM 2933 O O . THR A 1 358 ? 7.746 5.479 1.93 1 98.51 358 THR A O 1
ATOM 2936 N N . SER A 1 359 ? 5.682 4.872 1.316 1 98.27 359 SER A N 1
ATOM 2937 C CA . SER A 1 359 ? 5.983 4.935 -0.11 1 98.27 359 SER A CA 1
ATOM 2938 C C . SER A 1 359 ? 6.422 6.337 -0.521 1 98.27 359 SER A C 1
ATOM 2940 O O . SER A 1 359 ? 7.386 6.496 -1.272 1 98.27 359 SER A O 1
ATOM 2942 N N . ALA A 1 360 ? 5.717 7.341 -0.052 1 98.67 360 ALA A N 1
ATOM 2943 C CA . ALA A 1 360 ? 6.067 8.727 -0.352 1 98.67 360 ALA A CA 1
ATOM 2944 C C . ALA A 1 360 ? 7.468 9.06 0.153 1 98.67 360 ALA A C 1
ATOM 2946 O O . ALA A 1 360 ? 8.239 9.732 -0.537 1 98.67 360 ALA A O 1
ATOM 2947 N N . LEU A 1 361 ? 7.772 8.625 1.316 1 98.61 361 LEU A N 1
ATOM 2948 C CA . LEU A 1 361 ? 9.084 8.887 1.898 1 98.61 361 LEU A CA 1
ATOM 2949 C C . LEU A 1 361 ? 10.185 8.229 1.073 1 98.61 361 LEU A C 1
ATOM 2951 O O . LEU A 1 361 ? 11.225 8.841 0.818 1 98.61 361 LEU A O 1
ATOM 2955 N N . ARG A 1 362 ? 9.984 7.007 0.664 1 98.05 362 ARG A N 1
ATOM 2956 C CA . ARG A 1 362 ? 10.966 6.29 -0.143 1 98.05 362 ARG A CA 1
ATOM 2957 C C . ARG A 1 362 ? 11.217 7.007 -1.465 1 98.05 362 ARG A C 1
ATOM 2959 O O . ARG A 1 362 ? 12.364 7.144 -1.895 1 98.05 362 ARG A O 1
ATOM 2966 N N . MET A 1 363 ? 10.144 7.435 -2.111 1 98.45 363 MET A N 1
ATOM 2967 C CA . MET A 1 363 ? 10.28 8.161 -3.371 1 98.45 363 MET A CA 1
ATOM 2968 C C . MET A 1 363 ? 11.046 9.463 -3.168 1 98.45 363 MET A C 1
ATOM 2970 O O . MET A 1 363 ? 11.905 9.816 -3.979 1 98.45 363 MET A O 1
ATOM 2974 N N . THR A 1 364 ? 10.667 10.107 -2.062 1 98.63 364 THR A N 1
ATOM 2975 C CA . THR A 1 364 ? 11.342 11.359 -1.74 1 98.63 364 THR A CA 1
ATOM 2976 C C . THR A 1 364 ? 12.841 11.136 -1.563 1 98.63 364 THR A C 1
ATOM 2978 O O . THR A 1 364 ? 13.654 11.831 -2.176 1 98.63 364 THR A O 1
ATOM 2981 N N . ASP A 1 365 ? 13.216 10.168 -0.835 1 98.1 365 ASP A N 1
ATOM 2982 C CA . ASP A 1 365 ? 14.621 9.878 -0.565 1 98.1 365 ASP A CA 1
ATOM 2983 C C . ASP A 1 365 ? 15.333 9.392 -1.826 1 98.1 365 ASP A C 1
ATOM 2985 O O . ASP A 1 365 ? 16.508 9.699 -2.039 1 98.1 365 ASP A O 1
ATOM 2989 N N . GLY A 1 366 ? 14.625 8.62 -2.616 1 97.68 366 GLY A N 1
ATOM 2990 C CA . GLY A 1 366 ? 15.198 8.165 -3.872 1 97.68 366 GLY A CA 1
ATOM 2991 C C . GLY A 1 366 ? 15.525 9.299 -4.825 1 97.68 366 GLY A C 1
ATOM 2992 O O . GLY A 1 366 ? 16.595 9.315 -5.436 1 97.68 366 GLY A O 1
ATOM 2993 N N . LEU A 1 367 ? 14.617 10.227 -4.932 1 98.55 367 LEU A N 1
ATOM 2994 C CA . LEU A 1 367 ? 14.824 11.366 -5.819 1 98.55 367 LEU A CA 1
ATOM 2995 C C . LEU A 1 367 ? 15.938 12.267 -5.295 1 98.55 367 LEU A C 1
ATOM 2997 O O . LEU A 1 367 ? 16.737 12.791 -6.075 1 98.55 367 LEU A O 1
ATOM 3001 N N . ILE A 1 368 ? 15.972 12.427 -3.976 1 98.52 368 ILE A N 1
ATOM 3002 C CA . ILE A 1 368 ? 17.052 13.205 -3.38 1 98.52 368 ILE A CA 1
ATOM 3003 C C . ILE A 1 368 ? 18.395 12.554 -3.701 1 98.52 368 ILE A C 1
ATOM 3005 O O . ILE A 1 368 ? 19.336 13.232 -4.121 1 98.52 368 ILE A O 1
ATOM 3009 N N . ASN A 1 369 ? 18.466 11.267 -3.528 1 97.88 369 ASN A N 1
ATOM 3010 C CA . ASN A 1 369 ? 19.682 10.522 -3.839 1 97.88 369 ASN A CA 1
ATOM 3011 C C . ASN A 1 369 ? 20.089 10.698 -5.299 1 97.88 369 ASN A C 1
ATOM 3013 O O . ASN A 1 369 ? 21.26 10.943 -5.597 1 97.88 369 ASN A O 1
ATOM 3017 N N . LEU A 1 370 ? 19.158 10.588 -6.204 1 97.84 370 LEU A N 1
ATOM 3018 C CA . LEU A 1 370 ? 19.408 10.711 -7.636 1 97.84 370 LEU A CA 1
ATOM 3019 C C . LEU A 1 370 ? 19.975 12.086 -7.973 1 97.84 370 LEU A C 1
ATOM 3021 O O . LEU A 1 370 ? 20.982 12.191 -8.677 1 97.84 370 LEU A O 1
ATOM 3025 N N . LEU A 1 371 ? 19.357 13.119 -7.453 1 98.13 371 LEU A N 1
ATOM 3026 C CA . LEU A 1 371 ? 19.759 14.486 -7.763 1 98.13 371 LEU A CA 1
ATOM 3027 C C . LEU A 1 371 ? 21.133 14.795 -7.178 1 98.13 371 LEU A C 1
ATOM 3029 O O . LEU A 1 371 ? 21.983 15.381 -7.853 1 98.13 371 LEU A O 1
ATOM 3033 N N . LYS A 1 372 ? 21.37 14.384 -5.93 1 97.74 372 LYS A N 1
ATOM 3034 C CA . LYS A 1 372 ? 22.676 14.599 -5.313 1 97.74 372 LYS A CA 1
ATOM 3035 C C . LYS A 1 372 ? 23.78 13.908 -6.108 1 97.74 372 LYS A C 1
ATOM 3037 O O . LYS A 1 372 ? 24.84 14.491 -6.344 1 97.74 372 LYS A O 1
ATOM 3042 N N . LYS A 1 373 ? 23.476 12.712 -6.496 1 97 373 LYS A N 1
ATOM 3043 C CA . LYS A 1 373 ? 24.444 11.911 -7.24 1 97 373 LYS A CA 1
ATOM 3044 C C . LYS A 1 373 ? 24.775 12.557 -8.583 1 97 373 LYS A C 1
ATOM 3046 O O . LYS A 1 373 ? 25.947 12.679 -8.946 1 97 373 LYS A O 1
ATOM 3051 N N . GLN A 1 374 ? 23.787 13.014 -9.339 1 97.75 374 GLN A N 1
ATOM 3052 C CA . GLN A 1 374 ? 23.97 13.621 -10.653 1 97.75 374 GLN A CA 1
ATOM 3053 C C . GLN A 1 374 ? 24.733 14.938 -10.549 1 97.75 374 GLN A C 1
ATOM 3055 O O . GLN A 1 374 ? 25.633 15.205 -11.348 1 97.75 374 GLN A O 1
ATOM 3060 N N . ILE A 1 375 ? 24.394 15.737 -9.561 1 98.25 375 ILE A N 1
ATOM 3061 C CA . ILE A 1 375 ? 25.067 17.017 -9.371 1 98.25 375 ILE A CA 1
ATOM 3062 C C . ILE A 1 375 ? 26.522 16.78 -8.969 1 98.25 375 ILE A C 1
ATOM 3064 O O . ILE A 1 375 ? 27.434 17.398 -9.524 1 98.25 375 ILE A O 1
ATOM 3068 N N . THR A 1 376 ? 26.726 15.917 -8 1 98.12 376 THR A N 1
ATOM 3069 C CA . THR A 1 376 ? 28.067 15.68 -7.477 1 98.12 376 THR A CA 1
ATOM 3070 C C . THR A 1 376 ? 28.977 15.107 -8.56 1 98.12 376 THR A C 1
ATOM 3072 O O . THR A 1 376 ? 30.166 15.429 -8.614 1 98.12 376 THR A O 1
ATOM 3075 N N . LYS A 1 377 ? 28.469 14.246 -9.433 1 97.7 377 LYS A N 1
ATOM 3076 C CA . LYS A 1 377 ? 29.254 13.698 -10.535 1 97.7 377 LYS A CA 1
ATOM 3077 C C . LYS A 1 377 ? 29.73 14.802 -11.474 1 97.7 377 LYS A C 1
ATOM 3079 O O . LYS A 1 377 ? 30.877 14.79 -11.924 1 97.7 377 LYS A O 1
ATOM 3084 N N . ALA A 1 378 ? 28.848 15.693 -11.773 1 98.04 378 ALA A N 1
ATOM 3085 C CA . ALA A 1 378 ? 29.21 16.813 -12.639 1 98.04 378 ALA A CA 1
ATOM 3086 C C . ALA A 1 378 ? 30.311 17.66 -12.008 1 98.04 378 ALA A C 1
ATOM 3088 O O . ALA A 1 378 ? 31.222 18.121 -12.701 1 98.04 378 ALA A O 1
ATOM 3089 N N . VAL A 1 379 ? 30.21 17.916 -10.723 1 98.29 379 VAL A N 1
ATOM 3090 C CA . VAL A 1 379 ? 31.219 18.688 -10.006 1 98.29 379 VAL A CA 1
ATOM 3091 C C . VAL A 1 379 ? 32.549 17.938 -10.018 1 98.29 379 VAL A C 1
ATOM 3093 O O . VAL A 1 379 ? 33.607 18.541 -10.214 1 98.29 379 VAL A O 1
ATOM 3096 N N . SER A 1 380 ? 32.51 16.69 -9.764 1 98.13 380 SER A N 1
ATOM 3097 C CA . SER A 1 380 ? 33.705 15.852 -9.774 1 98.13 380 SER A CA 1
ATOM 3098 C C . SER A 1 380 ? 34.431 15.941 -11.112 1 98.13 380 SER A C 1
ATOM 3100 O O . SER A 1 380 ? 35.662 15.974 -11.155 1 98.13 380 SER A O 1
ATOM 3102 N N . GLN A 1 381 ? 33.728 15.922 -12.167 1 97.48 381 GLN A N 1
ATOM 3103 C CA . GLN A 1 381 ? 34.308 16.014 -13.502 1 97.48 381 GLN A CA 1
ATOM 3104 C C . GLN A 1 381 ? 35.014 17.352 -13.704 1 97.48 381 GLN A C 1
ATOM 3106 O O . GLN A 1 381 ? 36.099 17.406 -14.288 1 97.48 381 GLN A O 1
ATOM 3111 N N . GLU A 1 382 ? 34.367 18.362 -13.263 1 96.61 382 GLU A N 1
ATOM 3112 C CA . GLU A 1 382 ? 34.981 19.683 -13.359 1 96.61 382 GLU A CA 1
ATOM 3113 C C . GLU A 1 382 ? 36.265 19.756 -12.537 1 96.61 382 GLU A C 1
ATOM 3115 O O . GLU A 1 382 ? 37.264 20.323 -12.986 1 96.61 382 GLU A O 1
ATOM 3120 N N . MET A 1 383 ? 36.262 19.156 -11.403 1 96.13 383 MET A N 1
ATOM 3121 C CA . MET A 1 383 ? 37.39 19.229 -10.478 1 96.13 383 MET A CA 1
ATOM 3122 C C . MET A 1 383 ? 38.46 18.205 -10.842 1 96.13 383 MET A C 1
ATOM 3124 O O . MET A 1 383 ? 39.608 18.319 -10.409 1 96.13 383 MET A O 1
ATOM 3128 N N . GLY A 1 384 ? 38.107 17.177 -11.614 1 95.53 384 GLY A N 1
ATOM 3129 C CA . GLY A 1 384 ? 39.013 16.079 -11.913 1 95.53 384 GLY A CA 1
ATOM 3130 C C . GLY A 1 384 ? 39.351 15.236 -10.698 1 95.53 384 GLY A C 1
ATOM 3131 O O . GLY A 1 384 ? 40.476 14.749 -10.566 1 95.53 384 GLY A O 1
ATOM 3132 N N . ASP A 1 385 ? 38.428 15.214 -9.73 1 94.79 385 ASP A N 1
ATOM 3133 C CA . ASP A 1 385 ? 38.585 14.464 -8.488 1 94.79 385 ASP A CA 1
ATOM 3134 C C . ASP A 1 385 ? 37.352 13.61 -8.202 1 94.79 385 ASP A C 1
ATOM 3136 O O . ASP A 1 385 ? 36.244 14.133 -8.075 1 94.79 385 ASP A O 1
ATOM 3140 N N . GLU A 1 386 ? 37.491 12.362 -8.014 1 93.24 386 GLU A N 1
ATOM 3141 C CA . GLU A 1 386 ? 36.36 11.453 -7.848 1 93.24 386 GLU A CA 1
ATOM 3142 C C . GLU A 1 386 ? 36.079 11.185 -6.373 1 93.24 386 GLU A C 1
ATOM 3144 O O . GLU A 1 386 ? 35.135 10.467 -6.036 1 93.24 386 GLU A O 1
ATOM 3149 N N . ASN A 1 387 ? 36.863 11.671 -5.517 1 96.44 387 ASN A N 1
ATOM 3150 C CA . ASN A 1 387 ? 36.676 11.489 -4.082 1 96.44 387 ASN A CA 1
ATOM 3151 C C . ASN A 1 387 ? 36.292 12.798 -3.396 1 96.44 387 ASN A C 1
ATOM 3153 O O . ASN A 1 387 ? 37.047 13.315 -2.571 1 96.44 387 ASN A O 1
ATOM 3157 N N . ILE A 1 388 ? 35.108 13.241 -3.689 1 98.03 388 ILE A N 1
ATOM 3158 C CA . ILE A 1 388 ? 34.641 14.519 -3.162 1 98.03 388 ILE A CA 1
ATOM 3159 C C . ILE A 1 388 ? 33.291 14.331 -2.473 1 98.03 388 ILE A C 1
ATOM 3161 O O . ILE A 1 388 ? 32.594 13.344 -2.719 1 98.03 388 ILE A O 1
ATOM 3165 N N . ALA A 1 389 ? 32.943 15.228 -1.587 1 97.9 389 ALA A N 1
ATOM 3166 C CA . ALA A 1 389 ? 31.632 15.324 -0.95 1 97.9 389 ALA A CA 1
ATOM 3167 C C . ALA A 1 389 ? 31.035 16.717 -1.131 1 97.9 389 ALA A C 1
ATOM 3169 O O . ALA A 1 389 ? 31.759 17.716 -1.118 1 97.9 389 ALA A O 1
ATOM 3170 N N . LEU A 1 390 ? 29.808 16.737 -1.358 1 98.01 390 LEU A N 1
ATOM 3171 C CA . LEU A 1 390 ? 29.127 18.024 -1.447 1 98.01 390 LEU A CA 1
ATOM 3172 C C . LEU A 1 390 ? 28.245 18.258 -0.225 1 98.01 390 LEU A C 1
ATOM 3174 O O . LEU A 1 390 ? 27.631 17.321 0.291 1 98.01 390 LEU A O 1
ATOM 3178 N N . LEU A 1 391 ? 28.179 19.466 0.233 1 97.5 391 LEU A N 1
ATOM 3179 C CA . LEU A 1 391 ? 27.222 19.984 1.205 1 97.5 391 LEU A CA 1
ATOM 3180 C C . LEU A 1 391 ? 26.196 20.887 0.529 1 97.5 391 LEU A C 1
ATOM 3182 O O . LEU A 1 391 ? 26.551 21.923 -0.038 1 97.5 391 LEU A O 1
ATOM 3186 N N . PHE A 1 392 ? 24.956 20.515 0.57 1 98.08 392 PHE A N 1
ATOM 3187 C CA . PHE A 1 392 ? 23.881 21.28 -0.05 1 98.08 392 PHE A CA 1
ATOM 3188 C C . PHE A 1 392 ? 23.146 22.12 0.988 1 98.08 392 PHE A C 1
ATOM 3190 O O . PHE A 1 392 ? 22.854 21.643 2.086 1 98.08 392 PHE A O 1
ATOM 3197 N N . ASN A 1 393 ? 22.887 23.374 0.712 1 97.54 393 ASN A N 1
ATOM 3198 C CA . ASN A 1 393 ? 22.036 24.27 1.487 1 97.54 393 ASN A CA 1
ATOM 3199 C C . ASN A 1 393 ? 20.755 24.617 0.734 1 97.54 393 ASN A C 1
ATOM 3201 O O . ASN A 1 393 ? 20.798 25.299 -0.292 1 97.54 393 ASN A O 1
ATOM 3205 N N . THR A 1 394 ? 19.629 24.228 1.259 1 97.77 394 THR A N 1
ATOM 3206 C CA . THR A 1 394 ? 18.361 24.429 0.567 1 97.77 394 THR A CA 1
ATOM 3207 C C . THR A 1 394 ? 17.61 25.622 1.15 1 97.77 394 THR A C 1
ATOM 3209 O O . THR A 1 394 ? 16.428 25.819 0.862 1 97.77 394 THR A O 1
ATOM 3212 N N . ASN A 1 395 ? 18.253 26.381 2.015 1 95.96 395 ASN A N 1
ATOM 3213 C CA . ASN A 1 395 ? 17.753 27.65 2.534 1 95.96 395 ASN A CA 1
ATOM 3214 C C . ASN A 1 395 ? 18.239 28.829 1.695 1 95.96 395 ASN A C 1
ATOM 3216 O O . ASN A 1 395 ? 19.339 28.791 1.142 1 95.96 395 ASN A O 1
ATOM 3220 N N . PRO A 1 396 ? 17.464 29.891 1.592 1 95.99 396 PRO A N 1
ATOM 3221 C CA . PRO A 1 396 ? 17.829 31.01 0.719 1 95.99 396 PRO A CA 1
ATOM 3222 C C . PRO A 1 396 ? 18.795 31.987 1.386 1 95.99 396 PRO A C 1
ATOM 3224 O O . PRO A 1 396 ? 18.856 33.159 1.004 1 95.99 396 PRO A O 1
ATOM 3227 N N . VAL A 1 397 ? 19.454 31.599 2.448 1 94.67 397 VAL A N 1
ATOM 3228 C CA . VAL A 1 397 ? 20.495 32.361 3.129 1 94.67 397 VAL A CA 1
ATOM 3229 C C . VAL A 1 397 ? 21.726 31.482 3.341 1 94.67 397 VAL A C 1
ATOM 3231 O O . VAL A 1 397 ? 21.603 30.275 3.562 1 94.67 397 VAL A O 1
ATOM 3234 N N . PRO A 1 398 ? 22.893 32.074 3.182 1 94.56 398 PRO A N 1
ATOM 3235 C CA . PRO A 1 398 ? 24.075 31.271 3.502 1 94.56 398 PRO A CA 1
ATOM 3236 C C . PRO A 1 398 ? 24.061 30.747 4.936 1 94.56 398 PRO A C 1
ATOM 3238 O O . PRO A 1 398 ? 23.575 31.429 5.842 1 94.56 398 PRO A O 1
ATOM 3241 N N . GLU A 1 399 ? 24.639 29.651 5.059 1 91.5 399 GLU A N 1
ATOM 3242 C CA . GLU A 1 399 ? 24.595 29.046 6.387 1 91.5 399 GLU A CA 1
ATOM 3243 C C . GLU A 1 399 ? 25.963 28.507 6.794 1 91.5 399 GLU A C 1
ATOM 3245 O O . GLU A 1 399 ? 26.715 28.008 5.955 1 91.5 399 GLU A O 1
ATOM 3250 N N . GLU A 1 400 ? 26.31 28.785 7.985 1 91.12 400 GLU A N 1
ATOM 3251 C CA . GLU A 1 400 ? 27.42 28.131 8.672 1 91.12 400 GLU A CA 1
ATOM 3252 C C . GLU A 1 400 ? 26.925 27.286 9.841 1 91.12 400 GLU A C 1
ATOM 3254 O O . GLU A 1 400 ? 26.326 27.81 10.783 1 91.12 400 GLU A O 1
ATOM 3259 N N . ARG A 1 401 ? 27.151 25.97 9.684 1 87.73 401 ARG A N 1
ATOM 3260 C CA . ARG A 1 401 ? 26.608 25.083 10.709 1 87.73 401 ARG A CA 1
ATOM 3261 C C . ARG A 1 401 ? 27.441 23.812 10.83 1 87.73 401 ARG A C 1
ATOM 3263 O O . ARG A 1 401 ? 28.417 23.631 10.098 1 87.73 401 ARG A O 1
ATOM 3270 N N . THR A 1 402 ? 27.08 23.102 11.856 1 91.97 402 THR A N 1
ATOM 3271 C CA . THR A 1 402 ? 27.575 21.733 11.949 1 91.97 402 THR A CA 1
ATOM 3272 C C . THR A 1 402 ? 26.736 20.795 11.085 1 91.97 402 THR A C 1
ATOM 3274 O O . THR A 1 402 ? 25.511 20.754 11.213 1 91.97 402 THR A O 1
ATOM 3277 N N . ALA A 1 403 ? 27.352 20.177 10.135 1 94.22 403 ALA A N 1
ATOM 3278 C CA . ALA A 1 403 ? 26.643 19.281 9.225 1 94.22 403 ALA A CA 1
ATOM 3279 C C . ALA A 1 403 ? 27.083 17.834 9.427 1 94.22 403 ALA A C 1
ATOM 3281 O O . ALA A 1 403 ? 28.254 17.567 9.707 1 94.22 403 ALA A O 1
ATOM 3282 N N . LYS A 1 404 ? 26.172 16.938 9.347 1 95.8 404 LYS A N 1
ATOM 3283 C CA . LYS A 1 404 ? 26.479 15.511 9.382 1 95.8 404 LYS A CA 1
ATOM 3284 C C . LYS A 1 404 ? 26.894 15.004 8.004 1 95.8 404 LYS A C 1
ATOM 3286 O O . LYS A 1 404 ? 26.298 15.38 6.993 1 95.8 404 LYS A O 1
ATOM 3291 N N . LEU A 1 405 ? 27.91 14.227 7.904 1 97.49 405 LEU A N 1
ATOM 3292 C CA . LEU A 1 405 ? 28.41 13.639 6.666 1 97.49 405 LEU A CA 1
ATOM 3293 C C . LEU A 1 405 ? 28.908 12.217 6.902 1 97.49 405 LEU A C 1
ATOM 3295 O O . LEU A 1 405 ? 29.602 11.954 7.887 1 97.49 405 LEU A O 1
ATOM 3299 N N . THR A 1 406 ? 28.512 11.287 6.132 1 97.83 406 THR A N 1
ATOM 3300 C CA . THR A 1 406 ? 29.021 9.92 6.143 1 97.83 406 THR A CA 1
ATOM 3301 C C . THR A 1 406 ? 30.022 9.707 5.011 1 97.83 406 THR A C 1
ATOM 3303 O O . THR A 1 406 ? 29.73 10.009 3.852 1 97.83 406 THR A O 1
ATOM 3306 N N . LEU A 1 407 ? 31.195 9.194 5.388 1 97.69 407 LEU A N 1
ATOM 3307 C CA . LEU A 1 407 ? 32.259 8.986 4.413 1 97.69 407 LEU A CA 1
ATOM 3308 C C . LEU A 1 407 ? 32.66 7.516 4.35 1 97.69 407 LEU A C 1
ATOM 3310 O O . LEU A 1 407 ? 32.577 6.802 5.352 1 97.69 407 LEU A O 1
ATOM 3314 N N . PHE A 1 408 ? 33.143 7.131 3.263 1 96.91 408 PHE A N 1
ATOM 3315 C CA . PHE A 1 408 ? 33.685 5.797 3.031 1 96.91 408 PHE A CA 1
ATOM 3316 C C . PHE A 1 408 ? 35.108 5.876 2.493 1 96.91 408 PHE A C 1
ATOM 3318 O O . PHE A 1 408 ? 35.356 6.518 1.47 1 96.91 408 PHE A O 1
ATOM 3325 N N . THR A 1 409 ? 36.026 5.281 3.143 1 96.84 409 THR A N 1
ATOM 3326 C CA . THR A 1 409 ? 37.433 5.37 2.767 1 96.84 409 THR A CA 1
ATOM 3327 C C . THR A 1 409 ? 38.12 4.016 2.92 1 96.84 409 THR A C 1
ATOM 3329 O O . THR A 1 409 ? 37.764 3.229 3.799 1 96.84 409 THR A O 1
ATOM 3332 N N . PRO A 1 410 ? 39.09 3.802 2.041 1 94.99 410 PRO A N 1
ATOM 3333 C CA . PRO A 1 410 ? 39.872 2.578 2.232 1 94.99 410 PRO A CA 1
ATOM 3334 C C . PRO A 1 410 ? 40.693 2.597 3.519 1 94.99 410 PRO A C 1
ATOM 3336 O O . PRO A 1 410 ? 40.863 1.559 4.163 1 94.99 410 PRO A O 1
ATOM 3339 N N . GLU A 1 411 ? 41.198 3.816 3.876 1 95.48 411 GLU A N 1
ATOM 3340 C CA . GLU A 1 411 ? 42.002 3.977 5.084 1 95.48 411 GLU A CA 1
ATOM 3341 C C . GLU A 1 411 ? 41.151 4.464 6.253 1 95.48 411 GLU A C 1
ATOM 3343 O O . GLU A 1 411 ? 40.139 5.139 6.052 1 95.48 411 GLU A O 1
ATOM 3348 N N . LYS A 1 412 ? 41.611 4.202 7.403 1 95.98 412 LYS A N 1
ATOM 3349 C CA . LYS A 1 412 ? 40.905 4.536 8.637 1 95.98 412 LYS A CA 1
ATOM 3350 C C . LYS A 1 412 ? 40.846 6.046 8.845 1 95.98 412 LYS A C 1
ATOM 3352 O O . LYS A 1 412 ? 39.846 6.572 9.339 1 95.98 412 LYS A O 1
ATOM 3357 N N . SER A 1 413 ? 41.923 6.731 8.464 1 96.89 413 SER A N 1
ATOM 3358 C CA . SER A 1 413 ? 42.008 8.163 8.73 1 96.89 413 SER A CA 1
ATOM 3359 C C . SER A 1 413 ? 42.008 8.967 7.434 1 96.89 413 SER A C 1
ATOM 3361 O O . SER A 1 413 ? 42.459 8.48 6.396 1 96.89 413 SER A O 1
ATOM 3363 N N . PHE A 1 414 ? 41.518 10.201 7.504 1 97.31 414 PHE A N 1
ATOM 3364 C CA . PHE A 1 414 ? 41.428 11.106 6.365 1 97.31 414 PHE A CA 1
ATOM 3365 C C . PHE A 1 414 ? 41.365 12.557 6.829 1 97.31 414 PHE A C 1
ATOM 3367 O O . PHE A 1 414 ? 41.279 12.827 8.028 1 97.31 414 PHE A O 1
ATOM 3374 N N . GLN A 1 415 ? 41.558 13.47 5.929 1 96.07 415 GLN A N 1
ATOM 3375 C CA . GLN A 1 415 ? 41.352 14.904 6.104 1 96.07 415 GLN A CA 1
ATOM 3376 C C . GLN A 1 415 ? 40.395 15.454 5.051 1 96.07 415 GLN A C 1
ATOM 3378 O O . GLN A 1 415 ? 40.228 14.859 3.984 1 96.07 415 GLN A O 1
ATOM 3383 N N . LEU A 1 416 ? 39.725 16.477 5.37 1 96.61 416 LEU A N 1
ATOM 3384 C CA . LEU A 1 416 ? 38.796 17.15 4.468 1 96.61 416 LEU A CA 1
ATOM 3385 C C . LEU A 1 416 ? 39.298 18.545 4.111 1 96.61 416 LEU A C 1
ATOM 3387 O O . LEU A 1 416 ? 39.845 19.249 4.963 1 96.61 416 LEU A O 1
ATOM 3391 N N . PHE A 1 417 ? 39.117 18.889 2.868 1 95.16 417 PHE A N 1
ATOM 3392 C CA . PHE A 1 417 ? 39.553 20.2 2.402 1 95.16 417 PHE A CA 1
ATOM 3393 C C . PHE A 1 417 ? 38.448 20.888 1.609 1 95.16 417 PHE A C 1
ATOM 3395 O O . PHE A 1 417 ? 37.757 20.249 0.814 1 95.16 417 PHE A O 1
ATOM 3402 N N . SER A 1 418 ? 38.203 22.076 1.838 1 93.43 418 SER A N 1
ATOM 3403 C CA . SER A 1 418 ? 37.452 22.976 0.969 1 93.43 418 SER A CA 1
ATOM 3404 C C . SER A 1 418 ? 38.377 23.957 0.256 1 93.43 418 SER A C 1
ATOM 3406 O O . SER A 1 418 ? 38.841 24.929 0.855 1 93.43 418 SER A O 1
ATOM 3408 N N . GLY A 1 419 ? 38.571 23.71 -0.93 1 87.94 419 GLY A N 1
ATOM 3409 C CA . GLY A 1 419 ? 39.703 24.378 -1.552 1 87.94 419 GLY A CA 1
ATOM 3410 C C . GLY A 1 419 ? 41.031 24.024 -0.91 1 87.94 419 GLY A C 1
ATOM 3411 O O . GLY A 1 419 ? 41.368 22.846 -0.777 1 87.94 419 GLY A O 1
ATOM 3412 N N . ASP A 1 420 ? 41.682 25.079 -0.486 1 88.68 420 ASP A N 1
ATOM 3413 C CA . ASP A 1 420 ? 42.988 24.854 0.126 1 88.68 420 ASP A CA 1
ATOM 3414 C C . ASP A 1 420 ? 42.888 24.858 1.65 1 88.68 420 ASP A C 1
ATOM 3416 O O . ASP A 1 420 ? 43.885 24.643 2.343 1 88.68 420 ASP A O 1
ATOM 3420 N N . LYS A 1 421 ? 41.756 24.94 2.092 1 92.56 421 LYS A N 1
ATOM 3421 C CA . LYS A 1 421 ? 41.59 25.059 3.538 1 92.56 421 LYS A CA 1
ATOM 3422 C C . LYS A 1 421 ? 41.121 23.741 4.148 1 92.56 421 LYS A C 1
ATOM 3424 O O . LYS A 1 421 ? 40.16 23.136 3.667 1 92.56 421 LYS A O 1
ATOM 3429 N N . GLU A 1 422 ? 41.716 23.414 5.171 1 93.84 422 GLU A N 1
ATOM 3430 C CA . GLU A 1 422 ? 41.31 22.217 5.902 1 93.84 422 GLU A CA 1
ATOM 3431 C C . GLU A 1 422 ? 40.022 22.458 6.684 1 93.84 422 GLU A C 1
ATOM 3433 O O . GLU A 1 422 ? 39.842 23.521 7.281 1 93.84 422 GLU A O 1
ATOM 3438 N N . VAL A 1 423 ? 39.167 21.541 6.655 1 95.12 423 VAL A N 1
ATOM 3439 C CA . VAL A 1 423 ? 37.886 21.62 7.35 1 95.12 423 VAL A CA 1
ATOM 3440 C C . VAL A 1 423 ? 37.938 20.782 8.625 1 95.12 423 VAL A C 1
ATOM 3442 O O . VAL A 1 423 ? 38.335 19.615 8.593 1 95.12 423 VAL A O 1
ATOM 3445 N N . THR A 1 424 ? 37.542 21.356 9.759 1 94.29 424 THR A N 1
ATOM 3446 C CA . THR A 1 424 ? 37.508 20.666 11.044 1 94.29 424 THR A CA 1
ATOM 3447 C C . THR A 1 424 ? 36.285 19.759 11.139 1 94.29 424 THR A C 1
ATOM 3449 O O . THR A 1 424 ? 35.179 20.16 10.772 1 94.29 424 THR A O 1
ATOM 3452 N N . PHE A 1 425 ? 36.492 18.535 11.581 1 97.13 425 PHE A N 1
ATOM 3453 C CA . PHE A 1 425 ? 35.387 17.607 11.788 1 97.13 425 PHE A CA 1
ATOM 3454 C C . PHE A 1 425 ? 35.646 16.717 12.998 1 97.13 425 PHE A C 1
ATOM 3456 O O . PHE A 1 425 ? 36.763 16.678 13.518 1 97.13 425 PHE A O 1
ATOM 3463 N N . SER A 1 426 ? 34.622 16.115 13.553 1 97.44 426 SER A N 1
ATOM 3464 C CA . SER A 1 426 ? 34.671 15.133 14.631 1 97.44 426 SER A CA 1
ATOM 3465 C C . SER A 1 426 ? 33.993 13.83 14.223 1 97.44 426 SER A C 1
ATOM 3467 O O . SER A 1 426 ? 32.944 13.846 13.575 1 97.44 426 SER A O 1
ATOM 3469 N N . VAL A 1 427 ? 34.6 12.715 14.593 1 97.97 427 VAL A N 1
ATOM 3470 C CA . VAL A 1 427 ? 34.072 11.399 14.247 1 97.97 427 VAL A CA 1
ATOM 3471 C C . VAL A 1 427 ? 33.09 10.937 15.322 1 97.97 427 VAL A C 1
ATOM 3473 O O . VAL A 1 427 ? 33.414 10.947 16.512 1 97.97 427 VAL A O 1
ATOM 3476 N N . VAL A 1 428 ? 31.951 10.555 14.902 1 97 428 VAL A N 1
ATOM 3477 C CA . VAL A 1 428 ? 30.929 10.093 15.835 1 97 428 VAL A CA 1
ATOM 3478 C C . VAL A 1 428 ? 30.907 8.566 15.864 1 97 428 VAL A C 1
ATOM 3480 O O . VAL A 1 428 ? 30.539 7.963 16.875 1 97 428 VAL A O 1
ATOM 3483 N N . HIS A 1 429 ? 31.114 7.96 14.735 1 97 429 HIS A N 1
ATOM 3484 C CA . HIS A 1 429 ? 31.117 6.508 14.599 1 97 429 HIS A CA 1
ATOM 3485 C C . HIS A 1 429 ? 31.954 6.068 13.403 1 97 429 HIS A C 1
ATOM 3487 O O . HIS A 1 429 ? 31.907 6.695 12.343 1 97 429 HIS A O 1
ATOM 3493 N N . GLN A 1 430 ? 32.736 5.039 13.586 1 97.47 430 GLN A N 1
ATOM 3494 C CA . GLN A 1 430 ? 33.506 4.452 12.495 1 97.47 430 GLN A CA 1
ATOM 3495 C C . GLN A 1 430 ? 33.489 2.928 12.567 1 97.47 430 GLN A C 1
ATOM 3497 O O . GLN A 1 430 ? 33.622 2.351 13.648 1 97.47 430 GLN A O 1
ATOM 3502 N N . GLU A 1 431 ? 33.243 2.318 11.55 1 96.65 431 GLU A N 1
ATOM 3503 C CA . GLU A 1 431 ? 33.265 0.859 11.509 1 96.65 431 GLU A CA 1
ATOM 3504 C C . GLU A 1 431 ? 33.973 0.352 10.256 1 96.65 431 GLU A C 1
ATOM 3506 O O . GLU A 1 431 ? 33.902 0.982 9.199 1 96.65 431 GLU A O 1
ATOM 3511 N N . LYS A 1 432 ? 34.652 -0.732 10.433 1 96.49 432 LYS A N 1
ATOM 3512 C CA . LYS A 1 432 ? 35.25 -1.442 9.306 1 96.49 432 LYS A CA 1
ATOM 3513 C C . LYS A 1 432 ? 34.242 -2.383 8.652 1 96.49 432 LYS A C 1
ATOM 3515 O O . LYS A 1 432 ? 33.631 -3.213 9.329 1 96.49 432 LYS A O 1
ATOM 3520 N N . LEU A 1 433 ? 34.015 -2.21 7.396 1 93.18 433 LEU A N 1
ATOM 3521 C CA . LEU A 1 433 ? 33.059 -3.034 6.663 1 93.18 433 LEU A CA 1
ATOM 3522 C C . LEU A 1 433 ? 33.778 -3.977 5.704 1 93.18 433 LEU A C 1
ATOM 3524 O O . LEU A 1 433 ? 34.808 -3.618 5.129 1 93.18 433 LEU A O 1
ATOM 3528 N N . ASP A 1 434 ? 33.198 -5.137 5.563 1 88.87 434 ASP A N 1
ATOM 3529 C CA . ASP A 1 434 ? 33.686 -6.113 4.593 1 88.87 434 ASP A CA 1
ATOM 3530 C C . ASP A 1 434 ? 33.32 -5.703 3.169 1 88.87 434 ASP A C 1
ATOM 3532 O O . ASP A 1 434 ? 32.162 -5.389 2.886 1 88.87 434 ASP A O 1
ATOM 3536 N N . GLY A 1 435 ? 34.31 -5.652 2.37 1 87.05 435 GLY A N 1
ATOM 3537 C CA . GLY A 1 435 ? 34.048 -5.259 0.995 1 87.05 435 GLY A CA 1
ATOM 3538 C C . GLY A 1 435 ? 33.287 -6.309 0.208 1 87.05 435 GLY A C 1
ATOM 3539 O O . GLY A 1 435 ? 32.76 -6.024 -0.87 1 87.05 435 GLY A O 1
ATOM 3540 N N . GLY A 1 436 ? 33.186 -7.41 0.786 1 81.07 436 GLY A N 1
ATOM 3541 C CA . GLY A 1 436 ? 32.45 -8.488 0.144 1 81.07 436 GLY A CA 1
ATOM 3542 C C . GLY A 1 436 ? 33.208 -9.127 -1.004 1 81.07 436 GLY A C 1
ATOM 3543 O O . GLY A 1 436 ? 34.431 -9.275 -0.942 1 81.07 436 GLY A O 1
ATOM 3544 N N . ARG A 1 437 ? 32.47 -9.796 -2 1 80.99 437 ARG A N 1
ATOM 3545 C CA . ARG A 1 437 ? 33.031 -10.491 -3.155 1 80.99 437 ARG A CA 1
ATOM 3546 C C . ARG A 1 437 ? 32.372 -10.022 -4.448 1 80.99 437 ARG A C 1
ATOM 3548 O O . ARG A 1 437 ? 31.177 -9.723 -4.469 1 80.99 437 ARG A O 1
ATOM 3555 N N . LYS A 1 438 ? 33.047 -9.881 -5.426 1 79.96 438 LYS A N 1
ATOM 3556 C CA . LYS A 1 438 ? 32.55 -9.602 -6.77 1 79.96 438 LYS A CA 1
ATOM 3557 C C . LYS A 1 438 ? 32.53 -10.868 -7.622 1 79.96 438 LYS A C 1
ATOM 3559 O O . LYS A 1 438 ? 33.441 -11.694 -7.538 1 79.96 438 LYS A O 1
ATOM 3564 N N . VAL A 1 439 ? 31.417 -11.053 -8.397 1 76.48 439 VAL A N 1
ATOM 3565 C CA . VAL A 1 439 ? 31.263 -12.233 -9.242 1 76.48 439 VAL A CA 1
ATOM 3566 C C . VAL A 1 439 ? 31.681 -11.903 -10.673 1 76.48 439 VAL A C 1
ATOM 3568 O O . VAL A 1 439 ? 31.228 -10.909 -11.245 1 76.48 439 VAL A O 1
ATOM 3571 N N . ILE A 1 440 ? 32.6 -12.692 -11.122 1 73.76 440 ILE A N 1
ATOM 3572 C CA . ILE A 1 440 ? 33.019 -12.573 -12.514 1 73.76 440 ILE A CA 1
ATOM 3573 C C . ILE A 1 440 ? 32.648 -13.844 -13.275 1 73.76 440 ILE A C 1
ATOM 3575 O O . ILE A 1 440 ? 32.918 -14.954 -12.81 1 73.76 440 ILE A O 1
ATOM 3579 N N . VAL A 1 441 ? 31.922 -13.702 -14.42 1 74.18 441 VAL A N 1
ATOM 3580 C CA . VAL A 1 441 ? 31.544 -14.848 -15.241 1 74.18 441 VAL A CA 1
ATOM 3581 C C . VAL A 1 441 ? 32.738 -15.299 -16.079 1 74.18 441 VAL A C 1
ATOM 3583 O O . VAL A 1 441 ? 33.36 -14.49 -16.771 1 74.18 441 VAL A O 1
ATOM 3586 N N . THR A 1 442 ? 33.103 -16.592 -15.924 1 74.45 442 THR A N 1
ATOM 3587 C CA . THR A 1 442 ? 34.2 -17.17 -16.693 1 74.45 442 THR A CA 1
ATOM 3588 C C . THR A 1 442 ? 33.734 -18.41 -17.451 1 74.45 442 THR A C 1
ATOM 3590 O O . THR A 1 442 ? 32.616 -18.886 -17.245 1 74.45 442 THR A O 1
ATOM 3593 N N . ALA A 1 443 ? 34.548 -18.917 -18.322 1 71.26 443 ALA A N 1
ATOM 3594 C CA . ALA A 1 443 ? 34.262 -20.137 -19.073 1 71.26 443 ALA A CA 1
ATOM 3595 C C . ALA A 1 443 ? 34.092 -21.33 -18.136 1 71.26 443 ALA A C 1
ATOM 3597 O O . ALA A 1 443 ? 33.455 -22.323 -18.495 1 71.26 443 ALA A O 1
ATOM 3598 N N . LYS A 1 444 ? 34.764 -21.24 -17.084 1 73.61 444 LYS A N 1
ATOM 3599 C CA . LYS A 1 444 ? 34.679 -22.341 -16.128 1 73.61 444 LYS A CA 1
ATOM 3600 C C . LYS A 1 444 ? 33.569 -22.098 -15.109 1 73.61 444 LYS A C 1
ATOM 3602 O O . LYS A 1 444 ? 33.48 -22.803 -14.101 1 73.61 444 LYS A O 1
ATOM 3607 N N . GLY A 1 445 ? 32.796 -21.039 -15.373 1 71.07 445 GLY A N 1
ATOM 3608 C CA . GLY A 1 445 ? 31.729 -20.69 -14.449 1 71.07 445 GLY A CA 1
ATOM 3609 C C . GLY A 1 445 ? 31.969 -19.376 -13.729 1 71.07 445 GLY A C 1
ATOM 3610 O O . GLY A 1 445 ? 32.809 -18.577 -14.148 1 71.07 445 GLY A O 1
ATOM 3611 N N . GLU A 1 446 ? 31.212 -19.134 -12.714 1 75.01 446 GLU A N 1
ATOM 3612 C CA . GLU A 1 446 ? 31.324 -17.907 -11.93 1 75.01 446 GLU A CA 1
ATOM 3613 C C . GLU A 1 446 ? 32.495 -17.981 -10.954 1 75.01 446 GLU A C 1
ATOM 3615 O O . GLU A 1 446 ? 32.755 -19.034 -10.368 1 75.01 446 GLU A O 1
ATOM 3620 N N . LYS A 1 447 ? 33.332 -16.912 -10.973 1 76.99 447 LYS A N 1
ATOM 3621 C CA . LYS A 1 447 ? 34.44 -16.776 -10.031 1 76.99 447 LYS A CA 1
ATOM 3622 C C . LYS A 1 447 ? 34.222 -15.593 -9.093 1 76.99 447 LYS A C 1
ATOM 3624 O O . LYS A 1 447 ? 33.779 -14.526 -9.523 1 76.99 447 LYS A O 1
ATOM 3629 N N . GLU A 1 448 ? 34.457 -15.858 -7.851 1 80.53 448 GLU A N 1
ATOM 3630 C CA . GLU A 1 448 ? 34.324 -14.799 -6.855 1 80.53 448 GLU A CA 1
ATOM 3631 C C . GLU A 1 448 ? 35.681 -14.192 -6.509 1 80.53 448 GLU A C 1
ATOM 3633 O O . GLU A 1 448 ? 36.665 -14.915 -6.341 1 80.53 448 GLU A O 1
ATOM 3638 N N . VAL A 1 449 ? 35.751 -12.922 -6.56 1 82.18 449 VAL A N 1
ATOM 3639 C CA . VAL A 1 449 ? 36.949 -12.198 -6.146 1 82.18 449 VAL A CA 1
ATOM 3640 C C . VAL A 1 449 ? 36.639 -11.344 -4.919 1 82.18 449 VAL A C 1
ATOM 3642 O O . VAL A 1 449 ? 35.649 -10.61 -4.9 1 82.18 449 VAL A O 1
ATOM 3645 N N . ALA A 1 450 ? 37.504 -11.396 -3.987 1 84.86 450 ALA A N 1
ATOM 3646 C CA . ALA A 1 450 ? 37.304 -10.635 -2.756 1 84.86 450 ALA A CA 1
ATOM 3647 C C . ALA A 1 450 ? 37.535 -9.145 -2.988 1 84.86 450 ALA A C 1
ATOM 3649 O O . ALA A 1 450 ? 38.463 -8.758 -3.703 1 84.86 450 ALA A O 1
ATOM 3650 N N . VAL A 1 451 ? 36.798 -8.303 -2.509 1 88.45 451 VAL A N 1
ATOM 3651 C CA . VAL A 1 451 ? 36.949 -6.852 -2.501 1 88.45 451 VAL A CA 1
ATOM 3652 C C . VAL A 1 451 ? 37.509 -6.398 -1.155 1 88.45 451 VAL A C 1
ATOM 3654 O O . VAL A 1 451 ? 37.06 -6.857 -0.102 1 88.45 451 VAL A O 1
ATOM 3657 N N . PRO A 1 452 ? 38.501 -5.515 -1.166 1 90.65 452 PRO A N 1
ATOM 3658 C CA . PRO A 1 452 ? 39.113 -5.084 0.093 1 90.65 452 PRO A CA 1
ATOM 3659 C C . PRO A 1 452 ? 38.114 -4.419 1.037 1 90.65 452 PRO A C 1
ATOM 3661 O O . PRO A 1 452 ? 37.183 -3.747 0.584 1 90.65 452 PRO A O 1
ATOM 3664 N N . ASP A 1 453 ? 38.393 -4.558 2.297 1 94.05 453 ASP A N 1
ATOM 3665 C CA . ASP A 1 453 ? 37.611 -3.887 3.332 1 94.05 453 ASP A CA 1
ATOM 3666 C C . ASP A 1 453 ? 37.733 -2.369 3.215 1 94.05 453 ASP A C 1
ATOM 3668 O O . ASP A 1 453 ? 38.67 -1.863 2.595 1 94.05 453 ASP A O 1
ATOM 3672 N N . TYR A 1 454 ? 36.836 -1.651 3.736 1 95.4 454 TYR A N 1
ATOM 3673 C CA . TYR A 1 454 ? 36.843 -0.193 3.792 1 95.4 454 TYR A CA 1
ATOM 3674 C C . TYR A 1 454 ? 36.176 0.307 5.067 1 95.4 454 TYR A C 1
ATOM 3676 O O . TYR A 1 454 ? 35.711 -0.49 5.886 1 95.4 454 TYR A O 1
ATOM 3684 N N . TYR A 1 455 ? 36.243 1.609 5.329 1 97.07 455 TYR A N 1
ATOM 3685 C CA . TYR A 1 455 ? 35.715 2.198 6.555 1 97.07 455 TYR A CA 1
ATOM 3686 C C . TYR A 1 455 ? 34.519 3.095 6.257 1 97.07 455 TYR A C 1
ATOM 3688 O O . TYR A 1 455 ? 34.536 3.863 5.292 1 97.07 455 TYR A O 1
ATOM 3696 N N . ARG A 1 456 ? 33.479 2.927 6.954 1 97.39 456 ARG A N 1
ATOM 3697 C CA . ARG A 1 456 ? 32.362 3.865 7.018 1 97.39 456 ARG A CA 1
ATOM 3698 C C . ARG A 1 456 ? 32.489 4.785 8.228 1 97.39 456 ARG A C 1
ATOM 3700 O O . ARG A 1 456 ? 32.558 4.317 9.366 1 97.39 456 ARG A O 1
ATOM 3707 N N . THR A 1 457 ? 32.559 6.065 8.055 1 98.13 457 THR A N 1
ATOM 3708 C CA . THR A 1 457 ? 32.787 7.025 9.128 1 98.13 457 THR A CA 1
ATOM 3709 C C . THR A 1 457 ? 31.702 8.099 9.133 1 98.13 457 THR A C 1
ATOM 3711 O O . THR A 1 457 ? 31.478 8.767 8.122 1 98.13 457 THR A O 1
ATOM 3714 N N . GLU A 1 458 ? 30.994 8.204 10.191 1 98.13 458 GLU A N 1
ATOM 3715 C CA . GLU A 1 458 ? 30.049 9.294 10.416 1 98.13 458 GLU A CA 1
ATOM 3716 C C . GLU A 1 458 ? 30.713 10.458 11.147 1 98.13 458 GLU A C 1
ATOM 3718 O O . GLU A 1 458 ? 31.3 10.273 12.216 1 98.13 458 GLU A O 1
ATOM 3723 N N . ILE A 1 459 ? 30.602 11.613 10.568 1 97.96 459 ILE A N 1
ATOM 3724 C CA . ILE A 1 459 ? 31.28 12.753 11.175 1 97.96 459 ILE A CA 1
ATOM 3725 C C . ILE A 1 459 ? 30.314 13.93 11.285 1 97.96 459 ILE A C 1
ATOM 3727 O O . ILE A 1 459 ? 29.296 13.973 10.59 1 97.96 459 ILE A O 1
ATOM 3731 N N . TYR A 1 460 ? 30.583 14.847 12.228 1 97.47 460 TYR A N 1
ATOM 3732 C CA . TYR A 1 460 ? 30.083 16.217 12.217 1 97.47 460 TYR A CA 1
ATOM 3733 C C . TYR A 1 460 ? 31.18 17.194 11.81 1 97.47 460 TYR A C 1
ATOM 3735 O O . TYR A 1 460 ? 32.324 17.073 12.254 1 97.47 460 TYR A O 1
ATOM 3743 N N . LEU A 1 461 ? 30.939 18.045 10.92 1 95.82 461 LEU A N 1
ATOM 3744 C CA . LEU A 1 461 ? 31.955 18.997 10.486 1 95.82 461 LEU A CA 1
ATOM 3745 C C . LEU A 1 461 ? 31.448 20.43 10.617 1 95.82 461 LEU A C 1
ATOM 3747 O O . LEU A 1 461 ? 30.243 20.677 10.531 1 95.82 461 LEU A O 1
ATOM 3751 N N . LYS A 1 462 ? 32.321 21.303 10.929 1 91.82 462 LYS A N 1
ATOM 3752 C CA . LYS A 1 462 ? 32.041 22.735 10.878 1 91.82 462 LYS A CA 1
ATOM 3753 C C . LYS A 1 462 ? 32.152 23.267 9.452 1 91.82 462 LYS A C 1
ATOM 3755 O O . LYS A 1 462 ? 33.244 23.301 8.88 1 91.82 462 LYS A O 1
ATOM 3760 N N . THR A 1 463 ? 31.045 23.654 9.07 1 83.51 463 THR A N 1
ATOM 3761 C CA . THR A 1 463 ? 31.055 24.099 7.681 1 83.51 463 THR A CA 1
ATOM 3762 C C . THR A 1 463 ? 31.518 25.549 7.58 1 83.51 463 THR A C 1
ATOM 3764 O O . THR A 1 463 ? 31.328 26.333 8.513 1 83.51 463 THR A O 1
ATOM 3767 N N . GLY A 1 464 ? 32.35 25.942 6.616 1 85.85 464 GLY A N 1
ATOM 3768 C CA . GLY A 1 464 ? 32.287 27.341 6.223 1 85.85 464 GLY A CA 1
ATOM 3769 C C . GLY A 1 464 ? 30.941 27.739 5.648 1 85.85 464 GLY A C 1
ATOM 3770 O O . GLY A 1 464 ? 30.014 26.927 5.604 1 85.85 464 GLY A O 1
ATOM 3771 N N . PRO A 1 465 ? 30.715 28.906 5.422 1 90.91 465 PRO A N 1
ATOM 3772 C CA . PRO A 1 465 ? 29.448 29.306 4.805 1 90.91 465 PRO A CA 1
ATOM 3773 C C . PRO A 1 465 ? 29.118 28.495 3.554 1 90.91 465 PRO A C 1
ATOM 3775 O O . PRO A 1 465 ? 29.896 28.485 2.597 1 90.91 465 PRO A O 1
ATOM 3778 N N . ILE A 1 466 ? 28.072 27.789 3.63 1 95.25 466 ILE A N 1
ATOM 3779 C CA . ILE A 1 466 ? 27.534 27.162 2.428 1 95.25 466 ILE A CA 1
ATOM 3780 C C . ILE A 1 466 ? 26.665 28.162 1.668 1 95.25 466 ILE A C 1
ATOM 3782 O O . ILE A 1 466 ? 25.77 28.781 2.248 1 95.25 466 ILE A O 1
ATOM 3786 N N . PRO A 1 467 ? 26.809 28.273 0.445 1 96.12 467 PRO A N 1
ATOM 3787 C CA . PRO A 1 467 ? 26.028 29.245 -0.323 1 96.12 467 PRO A CA 1
ATOM 3788 C C . PRO A 1 467 ? 24.523 29.017 -0.208 1 96.12 467 PRO A C 1
ATOM 3790 O O . PRO A 1 467 ? 24.077 27.874 -0.074 1 96.12 467 PRO A O 1
ATOM 3793 N N . ALA A 1 468 ? 23.755 30.196 -0.296 1 96.38 468 ALA A N 1
ATOM 3794 C CA . ALA A 1 468 ? 22.296 30.154 -0.259 1 96.38 468 ALA A CA 1
ATOM 3795 C C . ALA A 1 468 ? 21.739 29.388 -1.455 1 96.38 468 ALA A C 1
ATOM 3797 O O . ALA A 1 468 ? 22.142 29.627 -2.596 1 96.38 468 ALA A O 1
ATOM 3798 N N . LEU A 1 469 ? 20.777 28.483 -1.162 1 96.47 469 LEU A N 1
ATOM 3799 C CA . LEU A 1 469 ? 20.214 27.642 -2.213 1 96.47 469 LEU A CA 1
ATOM 3800 C C . LEU A 1 469 ? 21.3 27.171 -3.174 1 96.47 469 LEU A C 1
ATOM 3802 O O . LEU A 1 469 ? 21.196 27.379 -4.385 1 96.47 469 LEU A O 1
ATOM 3806 N N . GLY A 1 470 ? 22.247 26.467 -2.606 1 96.75 470 GLY A N 1
ATOM 3807 C CA . GLY A 1 470 ? 23.448 26.083 -3.332 1 96.75 470 GLY A CA 1
ATOM 3808 C C . GLY A 1 470 ? 24.242 24.993 -2.637 1 96.75 470 GLY A C 1
ATOM 3809 O O . GLY A 1 470 ? 23.677 24.174 -1.909 1 96.75 470 GLY A O 1
ATOM 3810 N N . TYR A 1 471 ? 25.505 24.844 -3.055 1 97.78 471 TYR A N 1
ATOM 3811 C CA . TYR A 1 471 ? 26.327 23.794 -2.464 1 97.78 471 TYR A CA 1
ATOM 3812 C C . TYR A 1 471 ? 27.793 24.209 -2.42 1 97.78 471 TYR A C 1
ATOM 3814 O O . TYR A 1 471 ? 28.19 25.176 -3.074 1 97.78 471 TYR A O 1
ATOM 3822 N N . THR A 1 472 ? 28.553 23.609 -1.572 1 96.72 472 THR A N 1
ATOM 3823 C CA . THR A 1 472 ? 30.01 23.67 -1.535 1 96.72 472 THR A CA 1
ATOM 3824 C C . THR A 1 472 ? 30.611 22.268 -1.571 1 96.72 472 THR A C 1
ATOM 3826 O O . THR A 1 472 ? 29.913 21.281 -1.327 1 96.72 472 THR A O 1
ATOM 3829 N N . THR A 1 473 ? 31.885 22.167 -1.969 1 97.51 473 THR A N 1
ATOM 3830 C CA . THR A 1 473 ? 32.515 20.872 -2.198 1 97.51 473 THR A CA 1
ATOM 3831 C C . THR A 1 473 ? 33.644 20.634 -1.199 1 97.51 473 THR A C 1
ATOM 3833 O O . THR A 1 473 ? 34.391 21.557 -0.868 1 97.51 473 THR A O 1
ATOM 3836 N N . LEU A 1 474 ? 33.738 19.448 -0.758 1 97.25 474 LEU A N 1
ATOM 3837 C CA . LEU A 1 474 ? 34.85 18.987 0.066 1 97.25 474 LEU A CA 1
ATOM 3838 C C . LEU A 1 474 ? 35.648 17.905 -0.654 1 97.25 474 LEU A C 1
ATOM 3840 O O . LEU A 1 474 ? 35.072 17.048 -1.328 1 97.25 474 LEU A O 1
ATOM 3844 N N . GLN A 1 475 ? 36.911 17.975 -0.55 1 97.18 475 GLN A N 1
ATOM 3845 C CA . GLN A 1 475 ? 37.784 16.896 -1.002 1 97.18 475 GLN A CA 1
ATOM 3846 C C . GLN A 1 475 ? 38.173 15.982 0.157 1 97.18 475 GLN A C 1
ATOM 3848 O O . GLN A 1 475 ? 38.446 16.454 1.262 1 97.18 475 GLN A O 1
ATOM 3853 N N . VAL A 1 476 ? 38.157 14.765 -0.04 1 97.07 476 VAL A N 1
ATOM 3854 C CA . VAL A 1 476 ? 38.504 13.767 0.966 1 97.07 476 VAL A CA 1
ATOM 3855 C C . VAL A 1 476 ? 39.88 13.179 0.658 1 97.07 476 VAL A C 1
ATOM 3857 O O . VAL A 1 476 ? 40.081 12.572 -0.396 1 97.07 476 VAL A O 1
ATOM 3860 N N . LYS A 1 477 ? 40.77 13.328 1.528 1 94.6 477 LYS A N 1
ATOM 3861 C CA . LYS A 1 477 ? 42.128 12.838 1.305 1 94.6 477 LYS A CA 1
ATOM 3862 C C . LYS A 1 477 ? 42.564 11.899 2.426 1 94.6 477 LYS A C 1
ATOM 3864 O O . LYS A 1 477 ? 42.418 12.223 3.606 1 94.6 477 LYS A O 1
ATOM 3869 N N . ALA A 1 478 ? 43.08 10.81 2.028 1 90.53 478 ALA A N 1
ATOM 3870 C CA . ALA A 1 478 ? 43.614 9.873 3.013 1 90.53 478 ALA A CA 1
ATOM 3871 C C . ALA A 1 478 ? 44.902 10.405 3.634 1 90.53 478 ALA A C 1
ATOM 3873 O O . ALA A 1 478 ? 45.792 10.88 2.924 1 90.53 478 ALA A O 1
ATOM 3874 N N . VAL A 1 479 ? 44.89 10.399 4.934 1 89.49 479 VAL A N 1
ATOM 3875 C CA . VAL A 1 479 ? 46.098 10.802 5.647 1 89.49 479 VAL A CA 1
ATOM 3876 C C . VAL A 1 479 ? 46.281 9.931 6.888 1 89.49 479 VAL A C 1
ATOM 3878 O O . VAL A 1 479 ? 45.314 9.371 7.409 1 89.49 479 VAL A O 1
ATOM 3881 N N . ALA A 1 480 ? 47.468 9.826 7.256 1 87.27 480 ALA A N 1
ATOM 3882 C CA . ALA A 1 480 ? 47.753 9.139 8.513 1 87.27 480 ALA A CA 1
ATOM 3883 C C . ALA A 1 480 ? 47.769 10.12 9.682 1 87.27 480 ALA A C 1
ATOM 3885 O O . ALA A 1 480 ? 48.833 10.591 10.091 1 87.27 480 ALA A O 1
ATOM 3886 N N . LYS A 1 481 ? 46.683 10.533 10.144 1 89.8 481 LYS A N 1
ATOM 3887 C CA . LYS A 1 481 ? 46.532 11.461 11.261 1 89.8 481 LYS A CA 1
ATOM 3888 C C . LYS A 1 481 ? 45.395 11.03 12.183 1 89.8 481 LYS A C 1
ATOM 3890 O O . LYS A 1 481 ? 44.379 10.506 11.722 1 89.8 481 LYS A O 1
ATOM 3895 N N . GLU A 1 482 ? 45.659 11.261 13.443 1 92.39 482 GLU A N 1
ATOM 3896 C CA . GLU A 1 482 ? 44.603 10.964 14.407 1 92.39 482 GLU A CA 1
ATOM 3897 C C . GLU A 1 482 ? 43.419 11.912 14.238 1 92.39 482 GLU A C 1
ATOM 3899 O O . GLU A 1 482 ? 43.603 13.11 14.015 1 92.39 482 GLU A O 1
ATOM 3904 N N . MET A 1 483 ? 42.21 11.361 14.271 1 96.02 483 MET A N 1
ATOM 3905 C CA . MET A 1 483 ? 40.989 12.147 14.123 1 96.02 483 MET A CA 1
ATOM 3906 C C . MET A 1 483 ? 40.292 12.327 15.467 1 96.02 483 MET A C 1
ATOM 3908 O O . MET A 1 483 ? 40.478 11.521 16.381 1 96.02 483 MET A O 1
ATOM 3912 N N . ASP A 1 484 ? 39.563 13.422 15.687 1 96.64 484 ASP A N 1
ATOM 3913 C CA . ASP A 1 484 ? 38.793 13.7 16.895 1 96.64 484 ASP A CA 1
ATOM 3914 C C . ASP A 1 484 ? 37.623 12.728 17.036 1 96.64 484 ASP A C 1
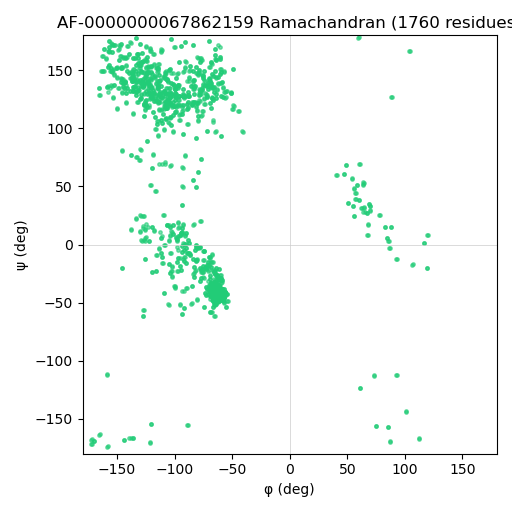ATOM 3916 O O . ASP A 1 484 ? 36.599 12.879 16.367 1 96.64 484 ASP A O 1
ATOM 3920 N N . GLN A 1 485 ? 37.694 11.772 17.928 1 96.75 485 GLN A N 1
ATOM 3921 C CA . GLN A 1 485 ? 36.7 10.716 18.091 1 96.75 485 GLN A CA 1
ATOM 3922 C C . GLN A 1 485 ? 35.78 11.005 19.274 1 96.75 485 GLN A C 1
ATOM 3924 O O . GLN A 1 485 ? 36.188 11.653 20.24 1 96.75 485 GLN A O 1
ATOM 3929 N N . LEU A 1 486 ? 34.568 10.577 19.14 1 96.7 486 LEU A N 1
ATOM 3930 C CA . LEU A 1 486 ? 33.637 10.63 20.262 1 96.7 486 LEU A CA 1
ATOM 3931 C C . LEU A 1 486 ? 34.061 9.667 21.366 1 96.7 486 LEU A C 1
ATOM 3933 O O . LEU A 1 486 ? 34.244 8.473 21.118 1 96.7 486 LEU A O 1
ATOM 3937 N N . ILE A 1 487 ? 34.224 10.097 22.571 1 96.48 487 ILE A N 1
ATOM 3938 C CA . ILE A 1 487 ? 34.678 9.248 23.668 1 96.48 487 ILE A CA 1
ATOM 3939 C C . ILE A 1 487 ? 33.729 9.389 24.856 1 96.48 487 ILE A C 1
ATOM 3941 O O . ILE A 1 487 ? 33.114 10.441 25.046 1 96.48 487 ILE A O 1
ATOM 3945 N N . SER A 1 488 ? 33.618 8.347 25.579 1 96.46 488 SER A N 1
ATOM 3946 C CA . SER A 1 488 ? 32.866 8.383 26.829 1 96.46 488 SER A CA 1
ATOM 3947 C C . SER A 1 488 ? 33.658 9.077 27.932 1 96.46 488 SER A C 1
ATOM 3949 O O . SER A 1 488 ? 34.856 8.831 28.091 1 96.46 488 SER A O 1
ATOM 3951 N N . ILE A 1 489 ? 32.958 9.934 28.617 1 94.27 489 ILE A N 1
ATOM 3952 C CA . ILE A 1 489 ? 33.641 10.62 29.707 1 94.27 489 ILE A CA 1
ATOM 3953 C C . ILE A 1 489 ? 32.886 10.393 31.015 1 94.27 489 ILE A C 1
ATOM 3955 O O . ILE A 1 489 ? 31.7 10.055 31.003 1 94.27 489 ILE A O 1
ATOM 3959 N N . SER A 1 490 ? 33.512 10.594 32.105 1 91.37 490 SER A N 1
ATOM 3960 C CA . SER A 1 490 ? 32.929 10.332 33.417 1 91.37 490 SER A CA 1
ATOM 3961 C C . SER A 1 490 ? 32.177 11.551 33.941 1 91.37 490 SER A C 1
ATOM 3963 O O . SER A 1 490 ? 31.451 11.459 34.933 1 91.37 490 SER A O 1
ATOM 3965 N N . LYS A 1 491 ? 32.078 12.534 33.216 1 89.07 491 LYS A N 1
ATOM 3966 C CA . LYS A 1 491 ? 31.381 13.739 33.655 1 89.07 491 LYS A CA 1
ATOM 3967 C C . LYS A 1 491 ? 29.868 13.561 33.569 1 89.07 491 LYS A C 1
ATOM 3969 O O . LYS A 1 491 ? 29.379 12.722 32.809 1 89.07 491 LYS A O 1
ATOM 3974 N N . GLN A 1 492 ? 29.204 14.361 34.353 1 96.74 492 GLN A N 1
ATOM 3975 C CA . GLN A 1 492 ? 27.745 14.343 34.355 1 96.74 492 GLN A CA 1
ATOM 3976 C C . GLN A 1 492 ? 27.179 15.616 33.731 1 96.74 492 GLN A C 1
ATOM 3978 O O . GLN A 1 492 ? 26.154 16.131 34.182 1 96.74 492 GLN A O 1
ATOM 3983 N N . THR A 1 493 ? 28.012 16.189 32.876 1 97.22 493 THR A N 1
ATOM 3984 C CA . THR A 1 493 ? 27.64 17.433 32.21 1 97.22 493 THR A CA 1
ATOM 3985 C C . THR A 1 493 ? 28.024 17.392 30.734 1 97.22 493 THR A C 1
ATOM 3987 O O . THR A 1 493 ? 29.011 16.754 30.361 1 97.22 493 THR A O 1
ATOM 3990 N N . ILE A 1 494 ? 27.225 17.959 29.937 1 97.95 494 ILE A N 1
ATOM 3991 C CA . ILE A 1 494 ? 27.61 18.305 28.573 1 97.95 494 ILE A CA 1
ATOM 3992 C C . ILE A 1 494 ? 27.409 19.801 28.343 1 97.95 494 ILE A C 1
ATOM 3994 O O . ILE A 1 494 ? 26.538 20.418 28.96 1 97.95 494 ILE A O 1
ATOM 3998 N N . GLU A 1 495 ? 28.252 20.4 27.513 1 96.36 495 GLU A N 1
ATOM 3999 C CA . GLU A 1 495 ? 28.16 21.842 27.308 1 96.36 495 GLU A CA 1
ATOM 4000 C C . GLU A 1 495 ? 28.697 22.24 25.936 1 96.36 495 GLU A C 1
ATOM 4002 O O . GLU A 1 495 ? 29.489 21.509 25.338 1 96.36 495 GLU A O 1
ATOM 4007 N N . ASN A 1 496 ? 28.222 23.229 25.368 1 95.05 496 ASN A N 1
ATOM 4008 C CA . ASN A 1 496 ? 28.814 23.964 24.256 1 95.05 496 ASN A CA 1
ATOM 4009 C C . ASN A 1 496 ? 29.06 25.426 24.618 1 95.05 496 ASN A C 1
ATOM 4011 O O . ASN A 1 496 ? 29.232 25.759 25.792 1 95.05 496 ASN A O 1
ATOM 4015 N N . GLU A 1 497 ? 29.098 26.295 23.667 1 92.82 497 GLU A N 1
ATOM 4016 C CA . GLU A 1 497 ? 29.472 27.683 23.923 1 92.82 497 GLU A CA 1
ATOM 4017 C C . GLU A 1 497 ? 28.366 28.425 24.668 1 92.82 497 GLU A C 1
ATOM 4019 O O . GLU A 1 497 ? 28.632 29.4 25.374 1 92.82 497 GLU A O 1
ATOM 4024 N N . LYS A 1 498 ? 27.176 27.888 24.557 1 93.51 498 LYS A N 1
ATOM 4025 C CA . LYS A 1 498 ? 26.038 28.686 25.003 1 93.51 498 LYS A CA 1
ATOM 4026 C C . LYS A 1 498 ? 25.284 27.986 26.131 1 93.51 498 LYS A C 1
ATOM 4028 O O . LYS A 1 498 ? 24.595 28.636 26.92 1 93.51 498 LYS A O 1
ATOM 4033 N N . ILE A 1 499 ? 25.372 26.68 26.262 1 95.65 499 ILE A N 1
ATOM 4034 C CA . ILE A 1 499 ? 24.458 25.904 27.092 1 95.65 499 ILE A CA 1
ATOM 4035 C C . ILE A 1 499 ? 25.243 24.874 27.901 1 95.65 499 ILE A C 1
ATOM 4037 O O . ILE A 1 499 ? 26.228 24.313 27.414 1 95.65 499 ILE A O 1
ATOM 4041 N N . ILE A 1 500 ? 24.848 24.693 29.14 1 97.06 500 ILE A N 1
ATOM 4042 C CA . ILE A 1 500 ? 25.296 23.569 29.955 1 97.06 500 ILE A CA 1
ATOM 4043 C C . ILE A 1 500 ? 24.094 22.731 30.385 1 97.06 500 ILE A C 1
ATOM 4045 O O . ILE A 1 500 ? 23.092 23.27 30.861 1 97.06 500 ILE A O 1
ATOM 4049 N N . VAL A 1 501 ? 24.093 21.466 30.139 1 97.99 501 VAL A N 1
ATOM 4050 C CA . VAL A 1 501 ? 23.134 20.511 30.684 1 97.99 501 VAL A CA 1
ATOM 4051 C C . VAL A 1 501 ? 23.804 19.663 31.763 1 97.99 501 VAL A C 1
ATOM 4053 O O . VAL A 1 501 ? 24.806 18.993 31.501 1 97.99 501 VAL A O 1
ATOM 4056 N N . GLN A 1 502 ? 23.251 19.652 32.925 1 97.63 502 GLN A N 1
ATOM 4057 C CA . GLN A 1 502 ? 23.856 18.976 34.068 1 97.63 502 GLN A CA 1
ATOM 4058 C C . GLN A 1 502 ? 22.912 17.93 34.652 1 97.63 502 GLN A C 1
ATOM 4060 O O . GLN A 1 502 ? 21.711 18.175 34.785 1 97.63 502 GLN A O 1
ATOM 4065 N N . PHE A 1 503 ? 23.49 16.794 34.905 1 97.89 503 PHE A N 1
ATOM 4066 C CA . PHE A 1 503 ? 22.766 15.735 35.598 1 97.89 503 PHE A CA 1
ATOM 4067 C C . PHE A 1 503 ? 23.124 15.715 37.079 1 97.89 503 PHE A C 1
ATOM 4069 O O . PHE A 1 503 ? 24.294 15.567 37.439 1 97.89 503 PHE A O 1
ATOM 4076 N N . GLU A 1 504 ? 22.163 15.929 37.954 1 95.82 504 GLU A N 1
ATOM 4077 C CA . GLU A 1 504 ? 22.379 15.962 39.397 1 95.82 504 GLU A CA 1
ATOM 4078 C C . GLU A 1 504 ? 21.218 15.311 40.144 1 95.82 504 GLU A C 1
ATOM 4080 O O . GLU A 1 504 ? 20.069 15.734 40.005 1 95.82 504 GLU A O 1
ATOM 4085 N N . ASN A 1 505 ? 21.508 14.295 40.921 1 95.01 505 ASN A N 1
ATOM 4086 C CA . ASN A 1 505 ? 20.537 13.639 41.791 1 95.01 505 ASN A CA 1
ATOM 4087 C C . ASN A 1 505 ? 19.338 13.12 41.003 1 95.01 505 ASN A C 1
ATOM 4089 O O . ASN A 1 505 ? 18.19 13.368 41.376 1 95.01 505 ASN A O 1
ATOM 4093 N N . GLY A 1 506 ? 19.641 12.595 39.845 1 95.98 506 GLY A N 1
ATOM 4094 C CA . GLY A 1 506 ? 18.594 11.962 39.059 1 95.98 506 GLY A CA 1
ATOM 4095 C C . GLY A 1 506 ? 17.809 12.945 38.211 1 95.98 506 GLY A C 1
ATOM 4096 O O . GLY A 1 506 ? 16.821 12.572 37.574 1 95.98 506 GLY A O 1
ATOM 4097 N N . LYS A 1 507 ? 18.25 14.175 38.214 1 96.63 507 LYS A N 1
ATOM 4098 C CA . LYS A 1 507 ? 17.525 15.216 37.492 1 96.63 507 LYS A CA 1
ATOM 4099 C C . LYS A 1 507 ? 18.435 15.932 36.498 1 96.63 507 LYS A C 1
ATOM 4101 O O . LYS A 1 507 ? 19.66 15.898 36.634 1 96.63 507 LYS A O 1
ATOM 4106 N N . ILE A 1 508 ? 17.726 16.549 35.49 1 97.1 508 ILE A N 1
ATOM 4107 C CA . ILE A 1 508 ? 18.437 17.299 34.459 1 97.1 508 ILE A CA 1
ATOM 4108 C C . ILE A 1 508 ? 18.25 18.797 34.689 1 97.1 508 ILE A C 1
ATOM 4110 O O . ILE A 1 508 ? 17.126 19.265 34.889 1 97.1 508 ILE A O 1
ATOM 4114 N N . ASN A 1 509 ? 19.329 19.513 34.694 1 96.92 509 ASN A N 1
ATOM 4115 C CA . ASN A 1 509 ? 19.3 20.968 34.789 1 96.92 509 ASN A CA 1
ATOM 4116 C C . ASN A 1 509 ? 19.887 21.623 33.542 1 96.92 509 ASN A C 1
ATOM 4118 O O . ASN A 1 509 ? 20.847 21.113 32.961 1 96.92 509 ASN A O 1
ATOM 4122 N N . LEU A 1 510 ? 19.304 22.729 33.161 1 97.12 510 LEU A N 1
ATOM 4123 C CA . LEU A 1 510 ? 19.757 23.478 31.994 1 97.12 510 LEU A CA 1
ATOM 4124 C C . LEU A 1 510 ? 20.235 24.87 32.394 1 97.12 510 LEU A C 1
ATOM 4126 O O . LEU A 1 510 ? 19.49 25.632 33.014 1 97.12 510 LEU A O 1
ATOM 4130 N N . LEU A 1 511 ? 21.445 25.158 32.053 1 95.04 511 LEU A N 1
ATOM 4131 C CA . LEU A 1 511 ? 22.016 26.474 32.317 1 95.04 511 LEU A CA 1
ATOM 4132 C C . LEU A 1 511 ? 22.315 27.208 31.014 1 95.04 511 LEU A C 1
ATOM 4134 O O . LEU A 1 511 ? 22.981 26.666 30.129 1 95.04 511 LEU A O 1
ATOM 4138 N N . ASN A 1 512 ? 21.753 28.323 30.894 1 91.15 512 ASN A N 1
ATOM 4139 C CA . ASN A 1 512 ? 22.148 29.241 29.831 1 91.15 512 ASN A CA 1
ATOM 4140 C C . ASN A 1 512 ? 23.343 30.095 30.243 1 91.15 512 ASN A C 1
ATOM 4142 O O . ASN A 1 512 ? 23.241 30.915 31.157 1 91.15 512 ASN A O 1
ATOM 4146 N N . LYS A 1 513 ? 24.364 29.983 29.54 1 90.31 513 LYS A N 1
ATOM 4147 C CA . LYS A 1 513 ? 25.619 30.604 29.953 1 90.31 513 LYS A CA 1
ATOM 4148 C C . LYS A 1 513 ? 25.555 32.122 29.807 1 90.31 513 LYS A C 1
ATOM 4150 O O . LYS A 1 513 ? 26.166 32.852 30.59 1 90.31 513 LYS A O 1
ATOM 4155 N N . GLU A 1 514 ? 24.96 32.502 28.827 1 84.05 514 GLU A N 1
ATOM 4156 C CA . GLU A 1 514 ? 24.89 33.937 28.57 1 84.05 514 GLU A CA 1
ATOM 4157 C C . GLU A 1 514 ? 24.067 34.65 29.64 1 84.05 514 GLU A C 1
ATOM 4159 O O . GLU A 1 514 ? 24.478 35.692 30.155 1 84.05 514 GLU A O 1
ATOM 4164 N N . GLN A 1 515 ? 23.026 34.047 30.003 1 80.58 515 GLN A N 1
ATOM 4165 C CA . GLN A 1 515 ? 22.114 34.679 30.95 1 80.58 515 GLN A CA 1
ATOM 4166 C C . GLN A 1 515 ? 22.383 34.203 32.374 1 80.58 515 GLN A C 1
ATOM 4168 O O . GLN A 1 515 ? 21.865 34.777 33.335 1 80.58 515 GLN A O 1
ATOM 4173 N N . GLN A 1 516 ? 23.111 33.273 32.489 1 85.12 516 GLN A N 1
ATOM 4174 C CA . GLN A 1 516 ? 23.388 32.655 33.781 1 85.12 516 GLN A CA 1
ATOM 4175 C C . GLN A 1 516 ? 22.097 32.242 34.481 1 85.12 516 GLN A C 1
ATOM 4177 O O . GLN A 1 516 ? 21.946 32.445 35.688 1 85.12 516 GLN A O 1
ATOM 4182 N N . SER A 1 517 ? 21.18 31.883 33.708 1 86.84 517 SER A N 1
ATOM 4183 C CA . SER A 1 517 ? 19.922 31.373 34.243 1 86.84 517 SER A CA 1
ATOM 4184 C C . SER A 1 517 ? 19.893 29.848 34.228 1 86.84 517 SER A C 1
ATOM 4186 O O . SER A 1 517 ? 20.424 29.221 33.31 1 86.84 517 SER A O 1
ATOM 4188 N N . ILE A 1 518 ? 19.263 29.336 35.291 1 92.31 518 ILE A N 1
ATOM 4189 C CA . ILE A 1 518 ? 19.206 27.885 35.435 1 92.31 518 ILE A CA 1
ATOM 4190 C C . ILE A 1 518 ? 17.75 27.43 35.501 1 92.31 518 ILE A C 1
ATOM 4192 O O . ILE A 1 518 ? 16.922 28.071 36.153 1 92.31 518 ILE A O 1
ATOM 4196 N N . ILE A 1 519 ? 17.387 26.485 34.751 1 95.49 519 ILE A N 1
ATOM 4197 C CA . ILE A 1 519 ? 16.125 25.764 34.879 1 95.49 519 ILE A CA 1
ATOM 4198 C C . ILE A 1 519 ? 16.376 24.394 35.505 1 95.49 519 ILE A C 1
ATOM 4200 O O . ILE A 1 519 ? 16.987 23.522 34.882 1 95.49 519 ILE A O 1
ATOM 4204 N N . ASN A 1 520 ? 15.938 24.211 36.737 1 95.46 520 ASN A N 1
ATOM 4205 C CA . ASN A 1 520 ? 16.099 22.94 37.436 1 95.46 520 ASN A CA 1
ATOM 4206 C C . ASN A 1 520 ? 14.987 21.958 37.079 1 95.46 520 ASN A C 1
ATOM 4208 O O . ASN A 1 520 ? 13.855 22.366 36.812 1 95.46 520 ASN A O 1
ATOM 4212 N N . ASP A 1 521 ? 15.315 20.736 37.115 1 96.54 521 ASP A N 1
ATOM 4213 C CA . ASP A 1 521 ? 14.342 19.677 36.864 1 96.54 521 ASP A CA 1
ATOM 4214 C C . ASP A 1 521 ? 13.626 19.893 35.533 1 96.54 521 ASP A C 1
ATOM 4216 O O . ASP A 1 521 ? 12.395 19.926 35.482 1 96.54 521 ASP A O 1
ATOM 4220 N N . LEU A 1 522 ? 14.391 19.975 34.554 1 97.33 522 LEU A N 1
ATOM 4221 C CA . LEU A 1 522 ? 13.966 20.42 33.232 1 97.33 522 LEU A CA 1
ATOM 4222 C C . LEU A 1 522 ? 12.866 19.518 32.682 1 97.33 522 LEU A C 1
ATOM 4224 O O . LEU A 1 522 ? 11.912 20 32.067 1 97.33 522 LEU A O 1
ATOM 4228 N N . ILE A 1 523 ? 12.987 18.175 32.8 1 98.15 523 ILE A N 1
ATOM 4229 C CA . ILE A 1 523 ? 12.087 17.257 32.111 1 98.15 523 ILE A CA 1
ATOM 4230 C C . ILE A 1 523 ? 11.568 16.209 33.093 1 98.15 523 ILE A C 1
ATOM 4232 O O . ILE A 1 523 ? 12.341 15.634 33.863 1 98.15 523 ILE A O 1
ATOM 4236 N N . ARG A 1 524 ? 10.364 15.916 33.147 1 97.71 524 ARG A N 1
ATOM 4237 C CA . ARG A 1 524 ? 9.721 14.753 33.75 1 97.71 524 ARG A CA 1
ATOM 4238 C C . ARG A 1 524 ? 8.561 14.261 32.891 1 97.71 524 ARG A C 1
ATOM 4240 O O . ARG A 1 524 ? 8.213 14.891 31.889 1 97.71 524 ARG A O 1
ATOM 4247 N N . PHE A 1 525 ? 7.993 13.088 33.205 1 98.69 525 PHE A N 1
ATOM 4248 C CA . PHE A 1 525 ? 6.945 12.507 32.374 1 98.69 525 PHE A CA 1
ATOM 4249 C C . PHE A 1 525 ? 5.683 12.256 33.19 1 98.69 525 PHE A C 1
ATOM 4251 O O . PHE A 1 525 ? 5.755 12.027 34.4 1 98.69 525 PHE A O 1
ATOM 4258 N N . GLU A 1 526 ? 4.567 12.357 32.535 1 98.68 526 GLU A N 1
ATOM 4259 C CA . GLU A 1 526 ? 3.262 12.074 33.125 1 98.68 526 GLU A CA 1
ATOM 4260 C C . GLU A 1 526 ? 2.58 10.904 32.422 1 98.68 526 GLU A C 1
ATOM 4262 O O . GLU A 1 526 ? 2.506 10.871 31.192 1 98.68 526 GLU A O 1
ATOM 4267 N N . ASN A 1 527 ? 2.19 9.948 33.169 1 98.5 527 ASN A N 1
ATOM 4268 C CA . ASN A 1 527 ? 1.385 8.828 32.693 1 98.5 527 ASN A CA 1
ATOM 4269 C C . ASN A 1 527 ? -0.013 8.843 33.304 1 98.5 527 ASN A C 1
ATOM 4271 O O . ASN A 1 527 ? -0.161 8.877 34.526 1 98.5 527 ASN A O 1
ATOM 4275 N N . VAL A 1 528 ? -1.038 8.883 32.464 1 98.17 528 VAL A N 1
ATOM 4276 C CA . VAL A 1 528 ? -2.421 8.825 32.925 1 98.17 528 VAL A CA 1
ATOM 4277 C C . VAL A 1 528 ? -3.202 7.809 32.093 1 98.17 528 VAL A C 1
ATOM 4279 O O . VAL A 1 528 ? -2.74 7.38 31.033 1 98.17 528 VAL A O 1
ATOM 4282 N N . ALA A 1 529 ? -4.377 7.402 32.603 1 97.98 529 ALA A N 1
ATOM 4283 C CA . ALA A 1 529 ? -5.27 6.536 31.838 1 97.98 529 ALA A CA 1
ATOM 4284 C C . ALA A 1 529 ? -5.872 7.281 30.65 1 97.98 529 ALA A C 1
ATOM 4286 O O . ALA A 1 529 ? -6.198 8.466 30.753 1 97.98 529 ALA A O 1
ATOM 4287 N N . ASP A 1 530 ? -5.991 6.642 29.572 1 98.26 530 ASP A N 1
ATOM 4288 C CA . ASP A 1 530 ? -6.8 7.13 28.459 1 98.26 530 ASP A CA 1
ATOM 4289 C C . ASP A 1 530 ? -8.063 6.289 28.29 1 98.26 530 ASP A C 1
ATOM 4291 O O . ASP A 1 530 ? -8.041 5.253 27.622 1 98.26 530 ASP A O 1
ATOM 4295 N N . ALA A 1 531 ? -9.12 6.75 28.778 1 97.82 531 ALA A N 1
ATOM 4296 C CA . ALA A 1 531 ? -10.41 6.08 28.64 1 97.82 531 ALA A CA 1
ATOM 4297 C C . ALA A 1 531 ? -11.169 6.597 27.421 1 97.82 531 ALA A C 1
ATOM 4299 O O . ALA A 1 531 ? -12.398 6.515 27.366 1 97.82 531 ALA A O 1
ATOM 4300 N N . GLY A 1 532 ? -10.533 7.222 26.553 1 97.02 532 GLY A N 1
ATOM 4301 C CA . GLY A 1 532 ? -11.137 7.783 25.355 1 97.02 532 GLY A CA 1
ATOM 4302 C C . GLY A 1 532 ? -11.177 6.807 24.194 1 97.02 532 GLY A C 1
ATOM 4303 O O . GLY A 1 532 ? -11.345 5.602 24.394 1 97.02 532 GLY A O 1
ATOM 4304 N N . ASP A 1 533 ? -11.217 7.336 22.959 1 96.45 533 ASP A N 1
ATOM 4305 C CA . ASP A 1 533 ? -11.245 6.6 21.698 1 96.45 533 ASP A CA 1
ATOM 4306 C C . ASP A 1 533 ? -10.35 7.264 20.655 1 96.45 533 ASP A C 1
ATOM 4308 O O . ASP A 1 533 ? -9.482 8.07 20.996 1 96.45 533 ASP A O 1
ATOM 4312 N N . SER A 1 534 ? -10.479 6.884 19.416 1 96.04 534 SER A N 1
ATOM 4313 C CA . SER A 1 534 ? -9.58 7.369 18.374 1 96.04 534 SER A CA 1
ATOM 4314 C C . SER A 1 534 ? -9.795 8.855 18.105 1 96.04 534 SER A C 1
ATOM 4316 O O . SER A 1 534 ? -8.939 9.514 17.511 1 96.04 534 SER A O 1
ATOM 4318 N N . PHE A 1 535 ? -10.886 9.431 18.569 1 96.03 535 PHE A N 1
ATOM 4319 C CA . PHE A 1 535 ? -11.192 10.836 18.329 1 96.03 535 PHE A CA 1
ATOM 4320 C C . PHE A 1 535 ? -10.695 11.704 19.479 1 96.03 535 PHE A C 1
ATOM 4322 O O . PHE A 1 535 ? -10.174 12.799 19.258 1 96.03 535 PHE A O 1
ATOM 4329 N N . ASP A 1 536 ? -10.896 11.137 20.689 1 96.63 536 ASP A N 1
ATOM 4330 C CA . ASP A 1 536 ? -10.653 12.015 21.829 1 96.63 536 ASP A CA 1
ATOM 4331 C C . ASP A 1 536 ? -10.018 11.248 22.987 1 96.63 536 ASP A C 1
ATOM 4333 O O . ASP A 1 536 ? -10.401 10.111 23.269 1 96.63 536 ASP A O 1
ATOM 4337 N N . PHE A 1 537 ? -9.08 11.902 23.625 1 97.41 537 PHE A N 1
ATOM 4338 C CA . PHE A 1 537 ? -8.685 11.509 24.973 1 97.41 537 PHE A CA 1
ATOM 4339 C C . PHE A 1 537 ? -9.821 11.745 25.961 1 97.41 537 PHE A C 1
ATOM 4341 O O . PHE A 1 537 ? -10.552 12.732 25.85 1 97.41 537 PHE A O 1
ATOM 4348 N N . SER A 1 538 ? -9.911 10.887 26.911 1 97.76 538 SER A N 1
ATOM 4349 C CA . SER A 1 538 ? -10.825 11.073 28.033 1 97.76 538 SER A CA 1
ATOM 4350 C C . SER A 1 538 ? -10.239 10.508 29.323 1 97.76 538 SER A C 1
ATOM 4352 O O . SER A 1 538 ? -9.715 9.392 29.336 1 97.76 538 SER A O 1
ATOM 4354 N N . PRO A 1 539 ? -10.297 11.33 30.364 1 96.51 539 PRO A N 1
ATOM 4355 C CA . PRO A 1 539 ? -9.785 10.813 31.635 1 96.51 539 PRO A CA 1
ATOM 4356 C C . PRO A 1 539 ? -10.65 9.693 32.208 1 96.51 539 PRO A C 1
ATOM 4358 O O . PRO A 1 539 ? -11.811 9.544 31.818 1 96.51 539 PRO A O 1
ATOM 4361 N N . LEU A 1 540 ? -10.069 8.913 32.993 1 96.36 540 LEU A N 1
ATOM 4362 C CA . LEU A 1 540 ? -10.778 7.923 33.798 1 96.36 540 LEU A CA 1
ATOM 4363 C C . LEU A 1 540 ? -11.125 8.488 35.171 1 96.36 540 LEU A C 1
ATOM 4365 O O . LEU A 1 540 ? -10.259 9.03 35.861 1 96.36 540 LEU A O 1
ATOM 4369 N N . GLU A 1 541 ? -12.356 8.386 35.543 1 93.74 541 GLU A N 1
ATOM 4370 C CA . GLU A 1 541 ? -12.774 8.893 36.847 1 93.74 541 GLU A CA 1
ATOM 4371 C C . GLU A 1 541 ? -11.95 8.271 37.971 1 93.74 541 GLU A C 1
ATOM 4373 O O . GLU A 1 541 ? -11.788 7.05 38.026 1 93.74 541 GLU A O 1
ATOM 4378 N N . GLY A 1 542 ? -11.393 9.09 38.76 1 92.93 542 GLY A N 1
ATOM 4379 C CA . GLY A 1 542 ? -10.657 8.636 39.929 1 92.93 542 GLY A CA 1
ATOM 4380 C C . GLY A 1 542 ? -9.204 8.314 39.632 1 92.93 542 GLY A C 1
ATOM 4381 O O . GLY A 1 542 ? -8.438 7.983 40.539 1 92.93 542 GLY A O 1
ATOM 4382 N N . ASP A 1 543 ? -8.808 8.405 38.434 1 95.79 543 ASP A N 1
ATOM 4383 C CA . ASP A 1 543 ? -7.423 8.124 38.067 1 95.79 543 ASP A CA 1
ATOM 4384 C C . ASP A 1 543 ? -6.47 9.132 38.704 1 95.79 543 ASP A C 1
ATOM 4386 O O . ASP A 1 543 ? -6.868 10.255 39.023 1 95.79 543 ASP A O 1
ATOM 4390 N N . GLN A 1 544 ? -5.271 8.67 38.991 1 95.07 544 GLN A N 1
ATOM 4391 C CA . GLN A 1 544 ? -4.194 9.522 39.482 1 95.07 544 GLN A CA 1
ATOM 4392 C C . GLN A 1 544 ? -2.988 9.477 38.549 1 95.07 544 GLN A C 1
ATOM 4394 O O . GLN A 1 544 ? -2.562 8.399 38.128 1 95.07 544 GLN A O 1
ATOM 4399 N N . ALA A 1 545 ? -2.475 10.615 38.291 1 97.07 545 ALA A N 1
ATOM 4400 C CA . ALA A 1 545 ? -1.298 10.701 37.43 1 97.07 545 ALA A CA 1
ATOM 4401 C C . ALA A 1 545 ? -0.09 10.038 38.085 1 97.07 545 ALA A C 1
ATOM 4403 O O . ALA A 1 545 ? 0.115 10.163 39.295 1 97.07 545 ALA A O 1
ATOM 4404 N N . ILE A 1 546 ? 0.615 9.272 37.316 1 97.79 546 ILE A N 1
ATOM 4405 C CA . ILE A 1 546 ? 1.912 8.742 37.721 1 97.79 546 ILE A CA 1
ATOM 4406 C C . ILE A 1 546 ? 3.028 9.569 37.088 1 97.79 546 ILE A C 1
ATOM 4408 O O . ILE A 1 546 ? 3.123 9.66 35.862 1 97.79 546 ILE A O 1
ATOM 4412 N N . TYR A 1 547 ? 3.836 10.167 37.897 1 97.9 547 TYR A N 1
ATOM 4413 C CA . TYR A 1 547 ? 4.929 11.006 37.418 1 97.9 547 TYR A CA 1
ATOM 4414 C C . TYR A 1 547 ? 6.25 10.247 37.445 1 97.9 547 TYR A C 1
ATOM 4416 O O . TYR A 1 547 ? 6.552 9.548 38.415 1 97.9 547 TYR A O 1
ATOM 4424 N N . ILE A 1 548 ? 6.945 10.295 36.359 1 97.82 548 ILE A N 1
ATOM 4425 C CA . ILE A 1 548 ? 8.29 9.743 36.245 1 97.82 548 ILE A CA 1
ATOM 4426 C C . ILE A 1 548 ? 9.318 10.872 36.295 1 97.82 548 ILE A C 1
ATOM 4428 O O . ILE A 1 548 ? 9.626 11.486 35.271 1 97.82 548 ILE A O 1
ATOM 4432 N N . GLU A 1 549 ? 9.992 11.065 37.432 1 94.85 549 GLU A N 1
ATOM 4433 C CA . GLU A 1 549 ? 10.725 12.302 37.682 1 94.85 549 GLU A CA 1
ATOM 4434 C C . GLU A 1 549 ? 12.224 12.041 37.801 1 94.85 549 GLU A C 1
ATOM 4436 O O . GLU A 1 549 ? 13.032 12.962 37.667 1 94.85 549 GLU A O 1
ATOM 4441 N N . SER A 1 550 ? 12.566 10.821 38.13 1 94.27 550 SER A N 1
ATOM 4442 C CA . SER A 1 550 ? 13.981 10.5 38.292 1 94.27 550 SER A CA 1
ATOM 4443 C C . SER A 1 550 ? 14.486 9.634 37.143 1 94.27 550 SER A C 1
ATOM 4445 O O . SER A 1 550 ? 13.716 8.884 36.539 1 94.27 550 SER A O 1
ATOM 4447 N N . SER A 1 551 ? 15.756 9.853 36.834 1 97.22 551 SER A N 1
ATOM 4448 C CA . SER A 1 551 ? 16.383 9.098 35.755 1 97.22 551 SER A CA 1
ATOM 4449 C C . SER A 1 551 ? 17.762 8.59 36.164 1 97.22 551 SER A C 1
ATOM 4451 O O . SER A 1 551 ? 18.307 9.015 37.184 1 97.22 551 SER A O 1
ATOM 4453 N N . GLU A 1 552 ? 18.216 7.625 35.472 1 97.88 552 GLU A N 1
ATOM 4454 C CA . GLU A 1 552 ? 19.571 7.095 35.586 1 97.88 552 GLU A CA 1
ATOM 4455 C C . GLU A 1 552 ? 20.445 7.558 34.424 1 97.88 552 GLU A C 1
ATOM 4457 O O . GLU A 1 552 ? 20.021 7.517 33.267 1 97.88 552 GLU A O 1
ATOM 4462 N N . LEU A 1 553 ? 21.582 8.097 34.776 1 98.07 553 LEU A N 1
ATOM 4463 C CA . LEU A 1 553 ? 22.543 8.467 33.743 1 98.07 553 LEU A CA 1
ATOM 4464 C C . LEU A 1 553 ? 23.222 7.231 33.164 1 98.07 553 LEU A C 1
ATOM 4466 O O . LEU A 1 553 ? 23.811 6.437 33.902 1 98.07 553 LEU A O 1
ATOM 4470 N N . LEU A 1 554 ? 23.138 6.975 31.941 1 97.67 554 LEU A N 1
ATOM 4471 C CA . LEU A 1 554 ? 23.75 5.813 31.307 1 97.67 554 LEU A CA 1
ATOM 4472 C C . LEU A 1 554 ? 25.143 6.149 30.785 1 97.67 554 LEU A C 1
ATOM 4474 O O . LEU A 1 554 ? 26.114 5.461 31.108 1 97.67 554 LEU A O 1
ATOM 4478 N N . THR A 1 555 ? 25.259 7.206 29.936 1 97.82 555 THR A N 1
ATOM 4479 C CA . THR A 1 555 ? 26.542 7.569 29.344 1 97.82 555 THR A CA 1
ATOM 4480 C C . THR A 1 555 ? 26.603 9.067 29.062 1 97.82 555 THR A C 1
ATOM 4482 O O . THR A 1 555 ? 25.567 9.718 28.907 1 97.82 555 THR A O 1
ATOM 4485 N N . VAL A 1 556 ? 27.718 9.665 29.068 1 98.3 556 VAL A N 1
ATOM 4486 C CA . VAL A 1 556 ? 28.063 10.978 28.533 1 98.3 556 VAL A CA 1
ATOM 4487 C C . VAL A 1 556 ? 29.229 10.847 27.555 1 98.3 556 VAL A C 1
ATOM 4489 O O . VAL A 1 556 ? 30.26 10.256 27.883 1 98.3 556 VAL A O 1
ATOM 4492 N N . GLU A 1 557 ? 29.042 11.295 26.387 1 98.3 557 GLU A N 1
ATOM 4493 C CA . GLU A 1 557 ? 30.068 11.243 25.349 1 98.3 557 GLU A CA 1
ATOM 4494 C C . GLU A 1 557 ? 30.314 12.624 24.747 1 98.3 557 GLU A C 1
ATOM 4496 O O . GLU A 1 557 ? 29.398 13.446 24.67 1 98.3 557 GLU A O 1
ATOM 4501 N N . LYS A 1 558 ? 31.533 12.87 24.35 1 97.25 558 LYS A N 1
ATOM 4502 C CA . LYS A 1 558 ? 31.831 14.194 23.812 1 97.25 558 LYS A CA 1
ATOM 4503 C C . LYS A 1 558 ? 33.016 14.143 22.852 1 97.25 558 LYS A C 1
ATOM 4505 O O . LYS A 1 558 ? 33.886 13.279 22.977 1 97.25 558 LYS A O 1
ATOM 4510 N N . ASN A 1 559 ? 33.075 14.956 21.878 1 97.15 559 ASN A N 1
ATOM 4511 C CA . ASN A 1 559 ? 34.229 15.401 21.104 1 97.15 559 ASN A CA 1
ATOM 4512 C C . ASN A 1 559 ? 34.201 16.909 20.872 1 97.15 559 ASN A C 1
ATOM 4514 O O . ASN A 1 559 ? 33.473 17.633 21.553 1 97.15 559 ASN A O 1
ATOM 4518 N N . HIS A 1 560 ? 34.99 17.419 20.008 1 95.71 560 HIS A N 1
ATOM 4519 C CA . HIS A 1 560 ? 35.167 18.86 19.871 1 95.71 560 HIS A CA 1
ATOM 4520 C C . HIS A 1 560 ? 33.884 19.529 19.389 1 95.71 560 HIS A C 1
ATOM 4522 O O . HIS A 1 560 ? 33.626 20.691 19.711 1 95.71 560 HIS A O 1
ATOM 4528 N N . LEU A 1 561 ? 33.046 18.813 18.547 1 96.92 561 LEU A N 1
ATOM 4529 C CA . LEU A 1 561 ? 31.926 19.479 17.891 1 96.92 561 LEU A CA 1
ATOM 4530 C C . LEU A 1 561 ? 30.596 18.967 18.433 1 96.92 561 LEU A C 1
ATOM 4532 O O . LEU A 1 561 ? 29.543 19.543 18.152 1 96.92 561 LEU A O 1
ATOM 4536 N N . TYR A 1 562 ? 30.615 17.958 19.251 1 96.43 562 TYR A N 1
ATOM 4537 C CA . TYR A 1 562 ? 29.384 17.244 19.574 1 96.43 562 TYR A CA 1
ATOM 4538 C C . TYR A 1 562 ? 29.467 16.613 20.958 1 96.43 562 TYR A C 1
ATOM 4540 O O . TYR A 1 562 ? 30.512 16.084 21.345 1 96.43 562 TYR A O 1
ATOM 4548 N N . SER A 1 563 ? 28.434 16.687 21.765 1 97.45 563 SER A N 1
ATOM 4549 C CA . SER A 1 563 ? 28.309 15.975 23.032 1 97.45 563 SER A CA 1
ATOM 4550 C C . SER A 1 563 ? 26.922 15.359 23.185 1 97.45 563 SER A C 1
ATOM 4552 O O . SER A 1 563 ? 25.94 15.892 22.664 1 97.45 563 SER A O 1
ATOM 4554 N N . LYS A 1 564 ? 26.822 14.295 23.894 1 97.77 564 LYS A N 1
ATOM 4555 C CA . LYS A 1 564 ? 25.585 13.537 24.058 1 97.77 564 LYS A CA 1
ATOM 4556 C C . LYS A 1 564 ? 25.478 12.957 25.466 1 97.77 564 LYS A C 1
ATOM 4558 O O . LYS A 1 564 ? 26.472 12.493 26.029 1 97.77 564 LYS A O 1
ATOM 4563 N N . MET A 1 565 ? 24.325 13.066 26.05 1 98.29 565 MET A N 1
ATOM 4564 C CA . MET A 1 565 ? 23.977 12.468 27.335 1 98.29 565 MET A CA 1
ATOM 4565 C C . MET A 1 565 ? 22.801 11.507 27.188 1 98.29 565 MET A C 1
ATOM 4567 O O . MET A 1 565 ? 21.784 11.852 26.584 1 98.29 565 MET A O 1
ATOM 4571 N N . MET A 1 566 ? 22.925 10.255 27.643 1 98.25 566 MET A N 1
ATOM 4572 C CA . MET A 1 566 ? 21.865 9.251 27.591 1 98.25 566 MET A CA 1
ATOM 4573 C C . MET A 1 566 ? 21.327 8.956 28.987 1 98.25 566 MET A C 1
ATOM 4575 O O . MET A 1 566 ? 22.098 8.688 29.91 1 98.25 566 MET A O 1
ATOM 4579 N N . LEU A 1 567 ? 20.029 8.996 29.089 1 98.33 567 LEU A N 1
ATOM 4580 C CA . LEU A 1 567 ? 19.358 8.756 30.362 1 98.33 567 LEU A CA 1
ATOM 4581 C C . LEU A 1 567 ? 18.256 7.713 30.208 1 98.33 567 LEU A C 1
ATOM 4583 O O . LEU A 1 567 ? 17.72 7.527 29.113 1 98.33 567 LEU A O 1
ATOM 4587 N N . LYS A 1 568 ? 17.938 7.04 31.253 1 98.44 568 LYS A N 1
ATOM 4588 C CA . LYS A 1 568 ? 16.846 6.071 31.282 1 98.44 568 LYS A CA 1
ATOM 4589 C C . LYS A 1 568 ? 15.864 6.382 32.408 1 98.44 568 LYS A C 1
ATOM 4591 O O . LYS A 1 568 ? 16.263 6.518 33.566 1 98.44 568 LYS A O 1
ATOM 4596 N N . HIS A 1 569 ? 14.618 6.634 32.059 1 98.41 569 HIS A N 1
ATOM 4597 C CA . HIS A 1 569 ? 13.52 6.768 33.009 1 98.41 569 HIS A CA 1
ATOM 4598 C C . HIS A 1 569 ? 12.712 5.477 33.104 1 98.41 569 HIS A C 1
ATOM 4600 O O . HIS A 1 569 ? 12.411 4.853 32.084 1 98.41 569 HIS A O 1
ATOM 4606 N N . THR A 1 570 ? 12.4 5.063 34.343 1 97.32 570 THR A N 1
ATOM 4607 C CA . THR A 1 570 ? 11.649 3.827 34.532 1 97.32 570 THR A CA 1
ATOM 4608 C C . THR A 1 570 ? 10.542 4.018 35.564 1 97.32 570 THR A C 1
ATOM 4610 O O . THR A 1 570 ? 10.736 4.704 36.57 1 97.32 570 THR A O 1
ATOM 4613 N N . ALA A 1 571 ? 9.438 3.417 35.335 1 97.22 571 ALA A N 1
ATOM 4614 C CA . ALA A 1 571 ? 8.343 3.394 36.3 1 97.22 571 ALA A CA 1
ATOM 4615 C C . ALA A 1 571 ? 7.443 2.181 36.08 1 97.22 571 ALA A C 1
ATOM 4617 O O . ALA A 1 571 ? 7.343 1.67 34.962 1 97.22 571 ALA A O 1
ATOM 4618 N N . LEU A 1 572 ? 6.825 1.717 37.096 1 97.13 572 LEU A N 1
ATOM 4619 C CA . LEU A 1 572 ? 5.764 0.721 36.993 1 97.13 572 LEU A CA 1
ATOM 4620 C C . LEU A 1 572 ? 4.406 1.39 36.812 1 97.13 572 LEU A C 1
ATOM 4622 O O . LEU A 1 572 ? 4.047 2.292 37.573 1 97.13 572 LEU A O 1
ATOM 4626 N N . VAL A 1 573 ? 3.674 0.984 35.816 1 97.97 573 VAL A N 1
ATOM 4627 C CA . VAL A 1 573 ? 2.368 1.571 35.535 1 97.97 573 VAL A CA 1
ATOM 4628 C C . VAL A 1 573 ? 1.338 0.464 35.323 1 97.97 573 VAL A C 1
ATOM 4630 O O . VAL A 1 573 ? 1.699 -0.702 35.146 1 97.97 573 VAL A O 1
ATOM 4633 N N . PRO A 1 574 ? -0.003 0.741 35.447 1 97.7 574 PRO A N 1
ATOM 4634 C CA . PRO A 1 574 ? -1.029 -0.255 35.127 1 97.7 574 PRO A CA 1
ATOM 4635 C C . PRO A 1 574 ? -0.998 -0.684 33.662 1 97.7 574 PRO A C 1
ATOM 4637 O O . PRO A 1 574 ? -0.791 0.149 32.775 1 97.7 574 PRO A O 1
ATOM 4640 N N . LYS A 1 575 ? -1.271 -1.939 33.411 1 97.64 575 LYS A N 1
ATOM 4641 C CA . LYS A 1 575 ? -1.126 -2.499 32.07 1 97.64 575 LYS A CA 1
ATOM 4642 C C . LYS A 1 575 ? -2.284 -2.078 31.17 1 97.64 575 LYS A C 1
ATOM 4644 O O . LYS A 1 575 ? -2.163 -2.098 29.943 1 97.64 575 LYS A O 1
ATOM 4649 N N . ASP A 1 576 ? -3.468 -1.829 31.758 1 97.21 576 ASP A N 1
ATOM 4650 C CA . ASP A 1 576 ? -4.661 -1.421 31.022 1 97.21 576 ASP A CA 1
ATOM 4651 C C . ASP A 1 576 ? -5.656 -0.713 31.939 1 97.21 576 ASP A C 1
ATOM 4653 O O . ASP A 1 576 ? -5.332 -0.391 33.084 1 97.21 576 ASP A O 1
ATOM 4657 N N . LEU A 1 577 ? -6.851 -0.399 31.408 1 96.9 577 LEU A N 1
ATOM 4658 C CA . LEU A 1 577 ? -7.848 0.364 32.151 1 96.9 577 LEU A CA 1
ATOM 4659 C C . LEU A 1 577 ? -8.332 -0.416 33.369 1 96.9 577 LEU A C 1
ATOM 4661 O O . LEU A 1 577 ? -8.604 0.17 34.419 1 96.9 577 LEU A O 1
ATOM 4665 N N . GLU A 1 578 ? -8.454 -1.712 33.168 1 95.83 578 GLU A N 1
ATOM 4666 C CA . GLU A 1 578 ? -8.907 -2.544 34.279 1 95.83 578 GLU A CA 1
ATOM 4667 C C . GLU A 1 578 ? -7.904 -2.521 35.43 1 95.83 578 GLU A C 1
ATOM 4669 O O . GLU A 1 578 ? -8.286 -2.349 36.589 1 95.83 578 GLU A O 1
ATOM 4674 N N . ALA A 1 579 ? -6.657 -2.745 35.06 1 96.63 579 ALA A N 1
ATOM 4675 C CA . ALA A 1 579 ? -5.603 -2.684 36.069 1 96.63 579 ALA A CA 1
ATOM 4676 C C . ALA A 1 579 ? -5.529 -1.298 36.702 1 96.63 579 ALA A C 1
ATOM 4678 O O . ALA A 1 579 ? -5.241 -1.168 37.894 1 96.63 579 ALA A O 1
ATOM 4679 N N . ARG A 1 580 ? -5.747 -0.251 35.995 1 95.87 580 ARG A N 1
ATOM 4680 C CA . ARG A 1 580 ? -5.731 1.122 36.489 1 95.87 580 ARG A CA 1
ATOM 4681 C C . ARG A 1 580 ? -6.847 1.353 37.502 1 95.87 580 ARG A C 1
ATOM 4683 O O . ARG A 1 580 ? -6.631 1.98 38.541 1 95.87 580 ARG A O 1
ATOM 4690 N N . ALA A 1 581 ? -8.005 0.924 37.16 1 94.32 581 ALA A N 1
ATOM 4691 C CA . ALA A 1 581 ? -9.144 1.04 38.066 1 94.32 581 ALA A CA 1
ATOM 4692 C C . ALA A 1 581 ? -8.874 0.32 39.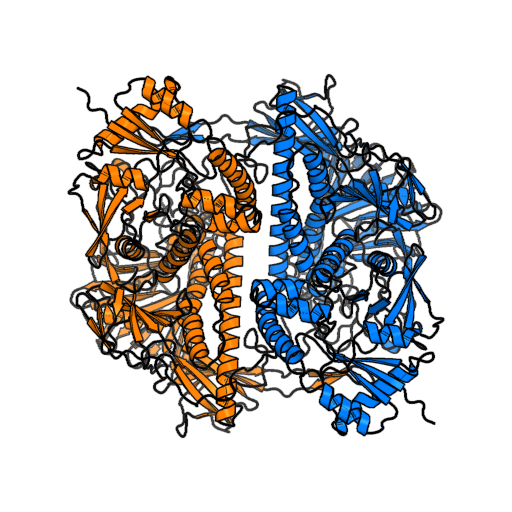384 1 94.32 581 ALA A C 1
ATOM 4694 O O . ALA A 1 581 ? -9.326 0.76 40.443 1 94.32 581 ALA A O 1
ATOM 4695 N N . GLN A 1 582 ? -8.094 -0.718 39.294 1 94.24 582 GLN A N 1
ATOM 4696 C CA . GLN A 1 582 ? -7.771 -1.507 40.478 1 94.24 582 GLN A CA 1
ATOM 4697 C C . GLN A 1 582 ? -6.514 -0.98 41.163 1 94.24 582 GLN A C 1
ATOM 4699 O O . GLN A 1 582 ? -6.102 -1.501 42.203 1 94.24 582 GLN A O 1
ATOM 4704 N N . LYS A 1 583 ? -5.888 0.003 40.62 1 93.81 583 LYS A N 1
ATOM 4705 C CA . LYS A 1 583 ? -4.685 0.627 41.164 1 93.81 583 LYS A CA 1
ATOM 4706 C C . LYS A 1 583 ? -3.547 -0.382 41.28 1 93.81 583 LYS A C 1
ATOM 4708 O O . LYS A 1 583 ? -2.863 -0.439 42.304 1 93.81 583 LYS A O 1
ATOM 4713 N N . THR A 1 584 ? -3.504 -1.234 40.269 1 94.85 584 THR A N 1
ATOM 4714 C CA . THR A 1 584 ? -2.427 -2.214 40.185 1 94.85 584 THR A CA 1
ATOM 4715 C C . THR A 1 584 ? -1.445 -1.846 39.077 1 94.85 584 THR A C 1
ATOM 4717 O O . THR A 1 584 ? -1.832 -1.722 37.913 1 94.85 584 THR A O 1
ATOM 4720 N N . SER A 1 585 ? -0.226 -1.603 39.485 1 95.23 585 SER A N 1
ATOM 4721 C CA . SER A 1 585 ? 0.838 -1.272 38.542 1 95.23 585 SER A CA 1
ATOM 4722 C C . SER A 1 585 ? 1.817 -2.431 38.383 1 95.23 585 SER A C 1
ATOM 4724 O O . SER A 1 585 ? 2.609 -2.709 39.286 1 95.23 585 SER A O 1
ATOM 4726 N N . THR A 1 586 ? 1.711 -3.058 37.144 1 93.53 586 THR A N 1
ATOM 4727 C CA . THR A 1 586 ? 2.521 -4.264 37.01 1 93.53 586 THR A CA 1
ATOM 4728 C C . THR A 1 586 ? 3.428 -4.173 35.787 1 93.53 586 THR A C 1
ATOM 4730 O O . THR A 1 586 ? 4.343 -4.983 35.624 1 93.53 586 THR A O 1
ATOM 4733 N N . GLU A 1 587 ? 3.231 -3.256 34.918 1 96.7 587 GLU A N 1
ATOM 4734 C CA . GLU A 1 587 ? 4.012 -3.169 33.688 1 96.7 587 GLU A CA 1
ATOM 4735 C C . GLU A 1 587 ? 5.065 -2.069 33.779 1 96.7 587 GLU A C 1
ATOM 4737 O O . GLU A 1 587 ? 4.8 -0.992 34.317 1 96.7 587 GLU A O 1
ATOM 4742 N N . THR A 1 588 ? 6.248 -2.379 33.258 1 97.08 588 THR A N 1
ATOM 4743 C CA . THR A 1 588 ? 7.34 -1.412 33.292 1 97.08 588 THR A CA 1
ATOM 4744 C C . THR A 1 588 ? 7.342 -0.554 32.031 1 97.08 588 THR A C 1
ATOM 4746 O O . THR A 1 588 ? 7.302 -1.079 30.916 1 97.08 588 THR A O 1
ATOM 4749 N N . VAL A 1 589 ? 7.358 0.701 32.263 1 97.38 589 VAL A N 1
ATOM 4750 C CA . VAL A 1 589 ? 7.584 1.656 31.182 1 97.38 589 VAL A CA 1
ATOM 4751 C C . VAL A 1 589 ? 9.007 2.204 31.266 1 97.38 589 VAL A C 1
ATOM 4753 O O . VAL A 1 589 ? 9.455 2.624 32.336 1 97.38 589 VAL A O 1
ATOM 4756 N N . GLU A 1 590 ? 9.71 2.108 30.196 1 98.04 590 GLU A N 1
ATOM 4757 C CA . GLU A 1 590 ? 11.059 2.655 30.081 1 98.04 590 GLU A CA 1
ATOM 4758 C C . GLU A 1 590 ? 11.127 3.734 29.004 1 98.04 590 GLU A C 1
ATOM 4760 O O . GLU A 1 590 ? 10.669 3.525 27.879 1 98.04 590 GLU A O 1
ATOM 4765 N N . ILE A 1 591 ? 11.668 4.854 29.336 1 98.64 591 ILE A N 1
ATOM 4766 C CA . ILE A 1 591 ? 11.886 5.953 28.401 1 98.64 591 ILE A CA 1
ATOM 4767 C C . ILE A 1 591 ? 13.378 6.258 28.302 1 98.64 591 ILE A C 1
ATOM 4769 O O . ILE A 1 591 ? 14.002 6.666 29.284 1 98.64 591 ILE A O 1
ATOM 4773 N N . LEU A 1 592 ? 13.942 6.03 27.176 1 98.71 592 LEU A N 1
ATOM 4774 C CA . LEU A 1 592 ? 15.329 6.404 26.92 1 98.71 592 LEU A CA 1
ATOM 4775 C C . LEU A 1 592 ? 15.416 7.826 26.377 1 98.71 592 LEU A C 1
ATOM 4777 O O . LEU A 1 592 ? 14.805 8.143 25.354 1 98.71 592 LEU A O 1
ATOM 4781 N N . THR A 1 593 ? 16.087 8.655 27.04 1 98.6 593 THR A N 1
ATOM 4782 C CA . THR A 1 593 ? 16.233 10.051 26.641 1 98.6 593 THR A CA 1
ATOM 4783 C C . THR A 1 593 ? 17.668 10.344 26.213 1 98.6 593 THR A C 1
ATOM 4785 O O . THR A 1 593 ? 18.612 10.068 26.957 1 98.6 593 THR A O 1
ATOM 4788 N N . GLU A 1 594 ? 17.793 10.857 25.095 1 98.51 594 GLU A N 1
ATOM 4789 C CA . GLU A 1 594 ? 19.067 11.347 24.576 1 98.51 594 GLU A CA 1
ATOM 4790 C C . GLU A 1 594 ? 19.069 12.868 24.464 1 98.51 594 GLU A C 1
ATOM 4792 O O . GLU A 1 594 ? 18.155 13.454 23.878 1 98.51 594 GLU A O 1
ATOM 4797 N N . ILE A 1 595 ? 20.034 13.492 25.043 1 98.49 595 ILE A N 1
ATOM 4798 C CA . ILE A 1 595 ? 20.225 14.935 24.948 1 98.49 595 ILE A CA 1
ATOM 4799 C C . ILE A 1 595 ? 21.504 15.236 24.17 1 98.49 595 ILE A C 1
ATOM 4801 O O . ILE A 1 595 ? 22.571 14.706 24.489 1 98.49 595 ILE A O 1
ATOM 4805 N N . GLU A 1 596 ? 21.395 16.095 23.196 1 98.15 596 GLU A N 1
ATOM 4806 C CA . GLU A 1 596 ? 22.535 16.388 22.333 1 98.15 596 GLU A CA 1
ATOM 4807 C C . GLU A 1 596 ? 22.801 17.889 22.259 1 98.15 596 GLU A C 1
ATOM 4809 O O . GLU A 1 596 ? 21.864 18.689 22.223 1 98.15 596 GLU A O 1
ATOM 4814 N N . LEU A 1 597 ? 24.048 18.214 22.219 1 97.73 597 LEU A N 1
ATOM 4815 C CA . LEU A 1 597 ? 24.503 19.579 21.979 1 97.73 597 LEU A CA 1
ATOM 4816 C C . LEU A 1 597 ? 25.512 19.623 20.836 1 97.73 597 LEU A C 1
ATOM 4818 O O . LEU A 1 597 ? 26.401 18.772 20.755 1 97.73 597 LEU A O 1
ATOM 4822 N N . PHE A 1 598 ? 25.339 20.549 20.019 1 96.24 598 PHE A N 1
ATOM 4823 C CA . PHE A 1 598 ? 26.263 20.791 18.917 1 96.24 598 PHE A CA 1
ATOM 4824 C C . PHE A 1 598 ? 26.981 22.123 19.095 1 96.24 598 PHE A C 1
ATOM 4826 O O . PHE A 1 598 ? 26.395 23.09 19.586 1 96.24 598 PHE A O 1
ATOM 4833 N N . ASP A 1 599 ? 28.197 22.099 18.656 1 93.38 599 ASP A N 1
ATOM 4834 C CA . ASP A 1 599 ? 28.939 23.356 18.635 1 93.38 599 ASP A CA 1
ATOM 4835 C C . ASP A 1 599 ? 28.218 24.405 17.792 1 93.38 599 ASP A C 1
ATOM 4837 O O . ASP A 1 599 ? 27.775 24.117 16.679 1 93.38 599 ASP A O 1
ATOM 4841 N N . GLY A 1 600 ? 27.986 25.514 18.328 1 89.44 600 GLY A N 1
ATOM 4842 C CA . GLY A 1 600 ? 27.421 26.634 17.592 1 89.44 600 GLY A CA 1
ATOM 4843 C C . GLY A 1 600 ? 25.908 26.696 17.67 1 89.44 600 GLY A C 1
ATOM 4844 O O . GLY A 1 600 ? 25.301 27.694 17.275 1 89.44 600 GLY A O 1
ATOM 4845 N N . GLU A 1 601 ? 25.282 25.697 18.133 1 93.02 601 GLU A N 1
ATOM 4846 C CA . GLU A 1 601 ? 23.826 25.712 18.241 1 93.02 601 GLU A CA 1
ATOM 4847 C C . GLU A 1 601 ? 23.376 26.331 19.561 1 93.02 601 GLU A C 1
ATOM 4849 O O . GLU A 1 601 ? 24.059 26.2 20.579 1 93.02 601 GLU A O 1
ATOM 4854 N N . GLU A 1 602 ? 22.175 26.887 19.559 1 93.55 602 GLU A N 1
ATOM 4855 C CA . GLU A 1 602 ? 21.712 27.64 20.721 1 93.55 602 GLU A CA 1
ATOM 4856 C C . GLU A 1 602 ? 20.571 26.916 21.43 1 93.55 602 GLU A C 1
ATOM 4858 O O . GLU A 1 602 ? 19.905 27.491 22.293 1 93.55 602 GLU A O 1
ATOM 4863 N N . PHE A 1 603 ? 20.229 25.743 21.041 1 96.09 603 PHE A N 1
ATOM 4864 C CA . PHE A 1 603 ? 19.179 24.958 21.681 1 96.09 603 PHE A CA 1
ATOM 4865 C C . PHE A 1 603 ? 19.684 23.564 22.034 1 96.09 603 PHE A C 1
ATOM 4867 O O . PHE A 1 603 ? 20.747 23.147 21.569 1 96.09 603 PHE A O 1
ATOM 4874 N N . VAL A 1 604 ? 18.953 22.874 22.88 1 97.44 604 VAL A N 1
ATOM 4875 C CA . VAL A 1 604 ? 19.24 21.516 23.33 1 97.44 604 VAL A CA 1
ATOM 4876 C C . VAL A 1 604 ? 18.334 20.527 22.601 1 97.44 604 VAL A C 1
ATOM 4878 O O . VAL A 1 604 ? 17.107 20.634 22.668 1 97.44 604 VAL A O 1
ATOM 4881 N N . ARG A 1 605 ? 18.913 19.617 21.884 1 98 605 ARG A N 1
ATOM 4882 C CA . ARG A 1 605 ? 18.109 18.588 21.232 1 98 605 ARG A CA 1
ATOM 4883 C C . ARG A 1 605 ? 17.768 17.463 22.204 1 98 605 ARG A C 1
ATOM 4885 O O . ARG A 1 605 ? 18.632 16.995 22.949 1 98 605 ARG A O 1
ATOM 4892 N N . VAL A 1 606 ? 16.515 17.037 22.164 1 98.65 606 VAL A N 1
ATOM 4893 C CA . VAL A 1 606 ? 16.034 15.973 23.039 1 98.65 606 VAL A CA 1
ATOM 4894 C C . VAL A 1 606 ? 15.325 14.904 22.211 1 98.65 606 VAL A C 1
ATOM 4896 O O . VAL A 1 606 ? 14.485 15.22 21.366 1 98.65 606 VAL A O 1
ATOM 4899 N N . ARG A 1 607 ? 15.693 13.676 22.394 1 98.33 607 ARG A N 1
ATOM 4900 C CA . ARG A 1 607 ? 15.051 12.537 21.745 1 98.33 607 ARG A CA 1
ATOM 4901 C C . ARG A 1 607 ? 14.625 11.491 22.77 1 98.33 607 ARG A C 1
ATOM 4903 O O . ARG A 1 607 ? 15.413 11.108 23.638 1 98.33 607 ARG A O 1
ATOM 4910 N N . HIS A 1 608 ? 13.377 11.025 22.733 1 98.67 608 HIS A N 1
ATOM 4911 C CA . HIS A 1 608 ? 12.891 9.932 23.567 1 98.67 608 HIS A CA 1
ATOM 4912 C C . HIS A 1 608 ? 12.59 8.693 22.731 1 98.67 608 HIS A C 1
ATOM 4914 O O . HIS A 1 608 ? 12.049 8.799 21.628 1 98.67 608 HIS A O 1
ATOM 4920 N N . THR A 1 609 ? 12.969 7.534 23.183 1 98.56 609 THR A N 1
ATOM 4921 C CA . THR A 1 609 ? 12.557 6.252 22.623 1 98.56 609 THR A CA 1
ATOM 4922 C C . THR A 1 609 ? 11.737 5.458 23.635 1 98.56 609 THR A C 1
ATOM 4924 O O . THR A 1 609 ? 12.186 5.226 24.76 1 98.56 609 THR A O 1
ATOM 4927 N N . ILE A 1 610 ? 10.581 5.092 23.261 1 98.47 610 ILE A N 1
ATOM 4928 C CA . ILE A 1 610 ? 9.691 4.318 24.119 1 98.47 610 ILE A CA 1
ATOM 4929 C C . ILE A 1 610 ? 9.234 3.058 23.387 1 98.47 610 ILE A C 1
ATOM 4931 O O . ILE A 1 610 ? 8.675 3.138 22.29 1 98.47 610 ILE A O 1
ATOM 4935 N N . ASP A 1 611 ? 9.481 1.894 23.894 1 97.84 611 ASP A N 1
ATOM 4936 C CA . ASP A 1 611 ? 8.85 0.655 23.448 1 97.84 611 ASP A CA 1
ATOM 4937 C C . ASP A 1 611 ? 7.609 0.34 24.279 1 97.84 611 ASP A C 1
ATOM 4939 O O . ASP A 1 611 ? 7.702 -0.312 25.321 1 97.84 611 ASP A O 1
ATOM 4943 N N . ASN A 1 612 ? 6.473 0.736 23.773 1 98.1 612 ASN A N 1
ATOM 4944 C CA . ASN A 1 612 ? 5.241 0.696 24.553 1 98.1 612 ASN A CA 1
ATOM 4945 C C . ASN A 1 612 ? 4.658 -0.713 24.607 1 98.1 612 ASN A C 1
ATOM 4947 O O . ASN A 1 612 ? 4.471 -1.353 23.571 1 98.1 612 ASN A O 1
ATOM 4951 N N . LYS A 1 613 ? 4.36 -1.168 25.811 1 97.07 613 LYS A N 1
ATOM 4952 C CA . LYS A 1 613 ? 3.724 -2.462 26.039 1 97.07 613 LYS A CA 1
ATOM 4953 C C . LYS A 1 613 ? 2.453 -2.311 26.87 1 97.07 613 LYS A C 1
ATOM 4955 O O . LYS A 1 613 ? 1.865 -3.305 27.302 1 97.07 613 LYS A O 1
ATOM 4960 N N . VAL A 1 614 ? 2.073 -1.095 27.137 1 98.05 614 VAL A N 1
ATOM 4961 C CA . VAL A 1 614 ? 0.947 -0.765 28.004 1 98.05 614 VAL A CA 1
ATOM 4962 C C . VAL A 1 614 ? -0.23 -0.279 27.161 1 98.05 614 VAL A C 1
ATOM 4964 O O . VAL A 1 614 ? -0.04 0.421 26.164 1 98.05 614 VAL A O 1
ATOM 4967 N N . LYS A 1 615 ? -1.486 -0.684 27.559 1 98.11 615 LYS A N 1
ATOM 4968 C CA . LYS A 1 615 ? -2.68 -0.286 26.819 1 98.11 615 LYS A CA 1
ATOM 4969 C C . LYS A 1 615 ? -3.434 0.822 27.548 1 98.11 615 LYS A C 1
ATOM 4971 O O . LYS A 1 615 ? -3.301 0.975 28.764 1 98.11 615 LYS A O 1
ATOM 4976 N N . ASP A 1 616 ? -4.151 1.692 26.816 1 98.1 616 ASP A N 1
ATOM 4977 C CA . ASP A 1 616 ? -5.157 2.622 27.319 1 98.1 616 ASP A CA 1
ATOM 4978 C C . ASP A 1 616 ? -4.53 3.657 28.251 1 98.1 616 ASP A C 1
ATOM 4980 O O . ASP A 1 616 ? -5 3.855 29.373 1 98.1 616 ASP A O 1
ATOM 4984 N N . HIS A 1 617 ? -3.495 4.302 27.72 1 98.37 617 HIS A N 1
ATOM 4985 C CA . HIS A 1 617 ? -2.848 5.338 28.517 1 98.37 617 HIS A CA 1
ATOM 4986 C C . HIS A 1 617 ? -2.284 6.444 27.631 1 98.37 617 HIS A C 1
ATOM 4988 O O . HIS A 1 617 ? -2.312 6.335 26.403 1 98.37 617 HIS A O 1
ATOM 4994 N N . ARG A 1 618 ? -1.921 7.477 28.208 1 98.51 618 ARG A N 1
ATOM 4995 C CA . ARG A 1 618 ? -1.285 8.633 27.586 1 98.51 618 ARG A CA 1
ATOM 4996 C C . ARG A 1 618 ? 0.013 8.995 28.301 1 98.51 618 ARG A C 1
ATOM 4998 O O . ARG A 1 618 ? 0.08 8.959 29.532 1 98.51 618 ARG A O 1
ATOM 5005 N N . ILE A 1 619 ? 1.051 9.303 27.52 1 98.64 619 ILE A N 1
ATOM 5006 C CA . ILE A 1 619 ? 2.308 9.794 28.075 1 98.64 619 ILE A CA 1
ATOM 5007 C C . ILE A 1 619 ? 2.584 11.205 27.56 1 98.64 619 ILE A C 1
ATOM 5009 O O . ILE A 1 619 ? 2.476 11.467 26.36 1 98.64 619 ILE A O 1
ATOM 5013 N N . ARG A 1 620 ? 2.903 12.096 28.469 1 98.72 620 ARG A N 1
ATOM 5014 C CA . ARG A 1 620 ? 3.307 13.453 28.116 1 98.72 620 ARG A CA 1
ATOM 5015 C C . ARG A 1 620 ? 4.68 13.783 28.69 1 98.72 620 ARG A C 1
ATOM 5017 O O . ARG A 1 620 ? 5.014 13.358 29.798 1 98.72 620 ARG A O 1
ATOM 5024 N N . ALA A 1 621 ? 5.511 14.46 27.94 1 98.76 621 ALA A N 1
ATOM 5025 C CA . ALA A 1 621 ? 6.726 15.086 28.456 1 98.76 621 ALA A CA 1
ATOM 5026 C C . ALA A 1 621 ? 6.431 16.47 29.025 1 98.76 621 ALA A C 1
ATOM 5028 O O . ALA A 1 621 ? 5.878 17.328 28.333 1 98.76 621 ALA A O 1
ATOM 5029 N N . LEU A 1 622 ? 6.719 16.653 30.273 1 98.72 622 LEU A N 1
ATOM 5030 C CA . LEU A 1 622 ? 6.544 17.938 30.943 1 98.72 622 LEU A CA 1
ATOM 5031 C C . LEU A 1 622 ? 7.867 18.692 31.026 1 98.72 622 LEU A C 1
ATOM 5033 O O . LEU A 1 622 ? 8.794 18.253 31.711 1 98.72 622 LEU A O 1
ATOM 5037 N N . ILE A 1 623 ? 7.988 19.797 30.356 1 98.48 623 ILE A N 1
ATOM 5038 C CA . ILE A 1 623 ? 9.216 20.583 30.313 1 98.48 623 ILE A CA 1
ATOM 5039 C C . ILE A 1 623 ? 9.063 21.827 31.185 1 98.48 623 ILE A C 1
ATOM 5041 O O . ILE A 1 623 ? 8.183 22.657 30.944 1 98.48 623 ILE A O 1
ATOM 5045 N N . LYS A 1 624 ? 9.92 21.938 32.133 1 97.07 624 LYS A N 1
ATOM 5046 C CA . LYS A 1 624 ? 9.906 23.084 33.038 1 97.07 624 LYS A CA 1
ATOM 5047 C C . LYS A 1 624 ? 10.299 24.366 32.309 1 97.07 624 LYS A C 1
ATOM 5049 O O . LYS A 1 624 ? 11.209 24.358 31.477 1 97.07 624 LYS A O 1
ATOM 5054 N N . THR A 1 625 ? 9.61 25.466 32.6 1 95.13 625 THR A N 1
ATOM 5055 C CA . THR A 1 625 ? 9.923 26.734 31.949 1 95.13 625 THR A CA 1
ATOM 5056 C C . THR A 1 625 ? 10.506 27.726 32.952 1 95.13 625 THR A C 1
ATOM 5058 O O . THR A 1 625 ? 10.464 27.492 34.161 1 95.13 625 THR A O 1
ATOM 5061 N N . ASN A 1 626 ? 11.076 28.763 32.446 1 89.77 626 ASN A N 1
ATOM 5062 C CA . ASN A 1 626 ? 11.581 29.849 33.279 1 89.77 626 ASN A CA 1
ATOM 5063 C C . ASN A 1 626 ? 10.542 30.955 33.449 1 89.77 626 ASN A C 1
ATOM 5065 O O . ASN A 1 626 ? 10.86 32.041 33.935 1 89.77 626 ASN A O 1
ATOM 5069 N N . VAL A 1 627 ? 9.369 30.636 33.033 1 91.59 627 VAL A N 1
ATOM 5070 C CA . VAL A 1 627 ? 8.249 31.561 33.176 1 91.59 627 VAL A CA 1
ATOM 5071 C C . VAL A 1 627 ? 7.348 31.11 34.323 1 91.59 627 VAL A C 1
ATOM 5073 O O . VAL A 1 627 ? 6.741 30.039 34.259 1 91.59 627 VAL A O 1
ATOM 5076 N N . ALA A 1 628 ? 7.256 31.69 35.384 1 86.16 628 ALA A N 1
ATOM 5077 C CA . ALA A 1 628 ? 6.647 31.256 36.639 1 86.16 628 ALA A CA 1
ATOM 5078 C C . ALA A 1 628 ? 5.142 31.064 36.48 1 86.16 628 ALA A C 1
ATOM 5080 O O . ALA A 1 628 ? 4.587 30.058 36.929 1 86.16 628 ALA A O 1
ATOM 5081 N N . GLU A 1 629 ? 4.383 32.011 35.96 1 89.22 629 GLU A N 1
ATOM 5082 C CA . GLU A 1 629 ? 2.93 31.932 35.84 1 89.22 629 GLU A CA 1
ATOM 5083 C C . GLU A 1 629 ? 2.468 32.349 34.447 1 89.22 629 GLU A C 1
ATOM 5085 O O . GLU A 1 629 ? 1.798 33.371 34.29 1 89.22 629 GLU A O 1
ATOM 5090 N N . PRO A 1 630 ? 2.719 31.406 33.607 1 94.29 630 PRO A N 1
ATOM 5091 C CA . PRO A 1 630 ? 2.318 31.776 32.248 1 94.29 630 PRO A CA 1
ATOM 5092 C C . PRO A 1 630 ? 0.804 31.907 32.094 1 94.29 630 PRO A C 1
ATOM 5094 O O . PRO A 1 630 ? 0.055 31.06 32.587 1 94.29 630 PRO A O 1
ATOM 5097 N N . LYS A 1 631 ? 0.339 32.923 31.457 1 94.33 631 LYS A N 1
ATOM 5098 C CA . LYS A 1 631 ? -1.077 33.163 31.196 1 94.33 631 LYS A CA 1
ATOM 5099 C C . LYS A 1 631 ? -1.431 32.842 29.747 1 94.33 631 LYS A C 1
ATOM 5101 O O . LYS A 1 631 ? -2.591 32.568 29.431 1 94.33 631 LYS A O 1
ATOM 5106 N N . PHE A 1 632 ? -0.439 32.915 28.908 1 96.25 632 PHE A N 1
ATOM 5107 C CA . PHE A 1 632 ? -0.629 32.672 27.483 1 96.25 632 PHE A CA 1
ATOM 5108 C C . PHE A 1 632 ? 0.45 31.741 26.943 1 96.25 632 PHE A C 1
ATOM 5110 O O . PHE A 1 632 ? 1.543 31.657 27.507 1 96.25 632 PHE A O 1
ATOM 5117 N N . SER A 1 633 ? 0.11 31.019 26.003 1 97.23 633 SER A N 1
ATOM 5118 C CA . SER A 1 633 ? 1.053 30.253 25.194 1 97.23 633 SER A CA 1
ATOM 5119 C C . SER A 1 633 ? 1.086 30.759 23.756 1 97.23 633 SER A C 1
ATOM 5121 O O . SER A 1 633 ? 0.144 31.411 23.3 1 97.23 633 SER A O 1
ATOM 5123 N N . TYR A 1 634 ? 2.137 30.546 23.087 1 97.65 634 TYR A N 1
ATOM 5124 C CA . TYR A 1 634 ? 2.354 30.918 21.693 1 97.65 634 TYR A CA 1
ATOM 5125 C C . TYR A 1 634 ? 2.779 29.71 20.866 1 97.65 634 TYR A C 1
ATOM 5127 O O . TYR A 1 634 ? 3.738 29.018 21.214 1 97.65 634 TYR A O 1
ATOM 5135 N N . ALA A 1 635 ? 2.069 29.364 19.876 1 97.92 635 ALA A N 1
ATOM 5136 C CA . ALA A 1 635 ? 2.437 28.279 18.97 1 97.92 635 ALA A CA 1
ATOM 5137 C C . ALA A 1 635 ? 2.17 28.663 17.518 1 97.92 635 ALA A C 1
ATOM 5139 O O . ALA A 1 635 ? 1.234 29.413 17.229 1 97.92 635 ALA A O 1
ATOM 5140 N N . ASP A 1 636 ? 2.981 28.123 16.68 1 97.02 636 ASP A N 1
ATOM 5141 C CA . ASP A 1 636 ? 2.874 28.566 15.293 1 97.02 636 ASP A CA 1
ATOM 5142 C C . ASP A 1 636 ? 1.713 27.871 14.583 1 97.02 636 ASP A C 1
ATOM 5144 O O . ASP A 1 636 ? 1.395 26.719 14.884 1 97.02 636 ASP A O 1
ATOM 5148 N N . GLN A 1 637 ? 1.109 28.536 13.718 1 96.32 637 GLN A N 1
ATOM 5149 C CA . GLN A 1 637 ? 0.149 28.127 12.697 1 96.32 637 GLN A CA 1
ATOM 5150 C C . GLN A 1 637 ? 0.229 29.033 11.472 1 96.32 637 GLN A C 1
ATOM 5152 O O . GLN A 1 637 ? 0.034 30.246 11.576 1 96.32 637 GLN A O 1
ATOM 5157 N N . GLY A 1 638 ? 0.578 28.42 10.397 1 95.94 638 GLY A N 1
ATOM 5158 C CA . GLY A 1 638 ? 0.77 29.225 9.201 1 95.94 638 GLY A CA 1
ATOM 5159 C C . GLY A 1 638 ? 2.036 30.059 9.24 1 95.94 638 GLY A C 1
ATOM 5160 O O . GLY A 1 638 ? 3.139 29.518 9.34 1 95.94 638 GLY A O 1
ATOM 5161 N N . TYR A 1 639 ? 1.842 31.438 9.299 1 97.41 639 TYR A N 1
ATOM 5162 C CA . TYR A 1 639 ? 2.985 32.319 9.09 1 97.41 639 TYR A CA 1
ATOM 5163 C C . TYR A 1 639 ? 3.261 33.158 10.332 1 97.41 639 TYR A C 1
ATOM 5165 O O . TYR A 1 639 ? 4.019 34.13 10.277 1 97.41 639 TYR A O 1
ATOM 5173 N N . SER A 1 640 ? 2.608 32.775 11.465 1 97.45 640 SER A N 1
ATOM 5174 C CA . SER A 1 640 ? 2.853 33.515 12.699 1 97.45 640 SER A CA 1
ATOM 5175 C C . SER A 1 640 ? 2.565 32.656 13.926 1 97.45 640 SER A C 1
ATOM 5177 O O . SER A 1 640 ? 2.088 31.526 13.8 1 97.45 640 SER A O 1
ATOM 5179 N N . LEU A 1 641 ? 2.886 33.178 15.092 1 97.59 641 LEU A N 1
ATOM 5180 C CA . LEU A 1 641 ? 2.569 32.531 16.361 1 97.59 641 LEU A CA 1
ATOM 5181 C C . LEU A 1 641 ? 1.176 32.928 16.84 1 97.59 641 LEU A C 1
ATOM 5183 O O . LEU A 1 641 ? 0.832 34.112 16.849 1 97.59 641 LEU A O 1
ATOM 5187 N N . MET A 1 642 ? 0.357 31.962 17.153 1 97.08 642 MET A N 1
ATOM 5188 C CA . MET A 1 642 ? -0.956 32.197 17.748 1 97.08 642 MET A CA 1
ATOM 5189 C C . MET A 1 642 ? -0.844 32.381 19.258 1 97.08 642 MET A C 1
ATOM 5191 O O . MET A 1 642 ? -0.266 31.539 19.949 1 97.08 642 MET A O 1
ATOM 5195 N N . LYS A 1 643 ? -1.322 33.514 19.741 1 96.79 643 LYS A N 1
ATOM 5196 C CA . LYS A 1 643 ? -1.436 33.716 21.183 1 96.79 643 LYS A CA 1
ATOM 5197 C C . LYS A 1 643 ? -2.691 33.046 21.735 1 96.79 643 LYS A C 1
ATOM 5199 O O . LYS A 1 643 ? -3.806 33.369 21.322 1 96.79 643 LYS A O 1
ATOM 5204 N N . ARG A 1 644 ? -2.558 32.164 22.65 1 97.27 644 ARG A N 1
ATOM 5205 C CA . ARG A 1 644 ? -3.672 31.391 23.19 1 97.27 644 ARG A CA 1
ATOM 5206 C C . ARG A 1 644 ? -3.687 31.444 24.714 1 97.27 644 ARG A C 1
ATOM 5208 O O . ARG A 1 644 ? -2.638 31.353 25.354 1 97.27 644 ARG A O 1
ATOM 5215 N N . SER A 1 645 ? -4.862 31.574 25.269 1 96.33 645 SER A N 1
ATOM 5216 C CA . SER A 1 645 ? -4.974 31.521 26.723 1 96.33 645 SER A CA 1
ATOM 5217 C C . SER A 1 645 ? -4.722 30.111 27.247 1 96.33 645 SER A C 1
ATOM 5219 O O . SER A 1 645 ? -5.142 29.13 26.63 1 96.33 645 SER A O 1
ATOM 5221 N N . VAL A 1 646 ? -4.051 30.016 28.401 1 96.22 646 VAL A N 1
ATOM 5222 C CA . VAL A 1 646 ? -3.751 28.707 28.97 1 96.22 646 VAL A CA 1
ATOM 5223 C C . VAL A 1 646 ? -4.967 28.184 29.732 1 96.22 646 VAL A C 1
ATOM 5225 O O . VAL A 1 646 ? -4.97 27.044 30.202 1 96.22 646 VAL A O 1
ATOM 5228 N N . THR A 1 647 ? -5.944 28.99 29.813 1 94.43 647 THR A N 1
ATOM 5229 C CA . THR A 1 647 ? -7.24 28.618 30.371 1 94.43 647 THR A CA 1
ATOM 5230 C C . THR A 1 647 ? -8.355 28.868 29.36 1 94.43 647 THR A C 1
ATOM 5232 O O . THR A 1 647 ? -8.225 29.725 28.483 1 94.43 647 THR A O 1
ATOM 5235 N N . ASN A 1 648 ? -9.356 28.103 29.399 1 94.53 648 ASN A N 1
ATOM 5236 C CA . ASN A 1 648 ? -10.552 28.327 28.596 1 94.53 648 ASN A CA 1
ATOM 5237 C C . ASN A 1 648 ? -11.733 28.765 29.458 1 94.53 648 ASN A C 1
ATOM 5239 O O . ASN A 1 648 ? -12.165 28.029 30.346 1 94.53 648 ASN A O 1
ATOM 5243 N N . PRO A 1 649 ? -12.253 29.87 29.251 1 92.67 649 PRO A N 1
ATOM 5244 C CA . PRO A 1 649 ? -13.312 30.396 30.115 1 92.67 649 PRO A CA 1
ATOM 5245 C C . PRO A 1 649 ? -14.581 29.547 30.077 1 92.67 649 PRO A C 1
ATOM 5247 O O . PRO A 1 649 ? -15.396 29.608 31.001 1 92.67 649 PRO A O 1
ATOM 5250 N N . TYR A 1 650 ? -14.743 28.764 29.065 1 95.41 650 TYR A N 1
ATOM 5251 C CA . TYR A 1 650 ? -15.955 27.966 28.916 1 95.41 650 TYR A CA 1
ATOM 5252 C C . TYR A 1 650 ? -15.828 26.638 29.652 1 95.41 650 TYR A C 1
ATOM 5254 O O . TYR A 1 650 ? -16.809 25.904 29.796 1 95.41 650 TYR A O 1
ATOM 5262 N N . LEU A 1 651 ? -14.667 26.315 30.136 1 95.95 651 LEU A N 1
ATOM 5263 C CA . LEU A 1 651 ? -14.393 24.989 30.679 1 95.95 651 LEU A CA 1
ATOM 5264 C C . LEU A 1 651 ? -15.161 24.764 31.977 1 95.95 651 LEU A C 1
ATOM 5266 O O . LEU A 1 651 ? -15.611 23.649 32.252 1 95.95 651 LEU A O 1
ATOM 5270 N N . ALA A 1 652 ? -15.371 25.762 32.76 1 93.88 652 ALA A N 1
ATOM 5271 C CA . ALA A 1 652 ? -15.946 25.652 34.098 1 93.88 652 ALA A CA 1
ATOM 5272 C C . ALA A 1 652 ? -17.393 25.172 34.035 1 93.88 652 ALA A C 1
ATOM 5274 O O . ALA A 1 652 ? -17.832 24.392 34.884 1 93.88 652 ALA A O 1
ATOM 5275 N N . ASN A 1 653 ? -18.197 25.57 33.061 1 94.8 653 ASN A N 1
ATOM 5276 C CA . ASN A 1 653 ? -19.62 25.254 32.986 1 94.8 653 ASN A CA 1
ATOM 5277 C C . ASN A 1 653 ? -19.985 24.627 31.643 1 94.8 653 ASN A C 1
ATOM 5279 O O . ASN A 1 653 ? -21.118 24.762 31.178 1 94.8 653 ASN A O 1
ATOM 5283 N N . TRP A 1 654 ? -19.019 24.029 31.019 1 96.83 654 TRP A N 1
ATOM 5284 C CA . TRP A 1 654 ? -19.205 23.578 29.644 1 96.83 654 TRP A CA 1
ATOM 5285 C C . TRP A 1 654 ? -20.307 22.528 29.56 1 96.83 654 TRP A C 1
ATOM 5287 O O . TRP A 1 654 ? -21.055 22.48 28.58 1 96.83 654 TRP A O 1
ATOM 5297 N N . ARG A 1 655 ? -20.453 21.677 30.562 1 94.95 655 ARG A N 1
ATOM 5298 C CA . ARG A 1 655 ? -21.506 20.667 30.548 1 94.95 655 ARG A CA 1
ATOM 5299 C C . ARG A 1 655 ? -22.884 21.31 30.666 1 94.95 655 ARG A C 1
ATOM 5301 O O . ARG A 1 655 ? -23.808 20.949 29.935 1 94.95 655 ARG A O 1
ATOM 5308 N N . GLU A 1 656 ? -23.003 22.293 31.585 1 94.55 656 GLU A N 1
ATOM 5309 C CA . GLU A 1 656 ? -24.251 23.027 31.771 1 94.55 656 GLU A CA 1
ATOM 5310 C C . GLU A 1 656 ? -24.633 23.796 30.509 1 94.55 656 GLU A C 1
ATOM 5312 O O . GLU A 1 656 ? -25.817 23.933 30.193 1 94.55 656 GLU A O 1
ATOM 5317 N N . ASP A 1 657 ? -23.612 24.178 29.895 1 94.36 657 ASP A N 1
ATOM 5318 C CA . ASP A 1 657 ? -23.843 24.952 28.679 1 94.36 657 ASP A CA 1
ATOM 5319 C C . ASP A 1 657 ? -24.002 24.037 27.467 1 94.36 657 ASP A C 1
ATOM 5321 O O . ASP A 1 657 ? -24.058 24.508 26.33 1 94.36 657 ASP A O 1
ATOM 5325 N N . LYS A 1 658 ? -23.943 22.758 27.696 1 91.24 658 LYS A N 1
ATOM 5326 C CA . LYS A 1 658 ? -24.282 21.723 26.723 1 91.24 658 LYS A CA 1
ATOM 5327 C C . LYS A 1 658 ? -23.249 21.662 25.602 1 91.24 658 LYS A C 1
ATOM 5329 O O . LYS A 1 658 ? -23.603 21.502 24.432 1 91.24 658 LYS A O 1
ATOM 5334 N N . PHE A 1 659 ? -21.995 21.951 25.987 1 94.89 659 PHE A N 1
ATOM 5335 C CA . PHE A 1 659 ? -20.93 21.676 25.031 1 94.89 659 PHE A CA 1
ATOM 5336 C C . PHE A 1 659 ? -20.909 20.199 24.653 1 94.89 659 PHE A C 1
ATOM 5338 O O . PHE A 1 659 ? -21.112 19.332 25.505 1 94.89 659 PHE A O 1
ATOM 5345 N N . VAL A 1 660 ? -20.681 19.908 23.407 1 93.58 660 VAL A N 1
ATOM 5346 C CA . VAL A 1 660 ? -20.666 18.523 22.948 1 93.58 660 VAL A CA 1
ATOM 5347 C C . VAL A 1 660 ? -19.315 17.887 23.268 1 93.58 660 VAL A C 1
ATOM 5349 O O . VAL A 1 660 ? -19.178 16.661 23.245 1 93.58 660 VAL A O 1
ATOM 5352 N N . GLU A 1 661 ? -18.363 18.665 23.624 1 95.86 661 GLU A N 1
ATOM 5353 C CA . GLU A 1 661 ? -17.005 18.274 23.989 1 95.86 661 GLU A CA 1
ATOM 5354 C C . GLU A 1 661 ? -16.384 19.276 24.958 1 95.86 661 GLU A C 1
ATOM 5356 O O . GLU A 1 661 ? -16.672 20.473 24.891 1 95.86 661 GLU A O 1
ATOM 5361 N N . ALA A 1 662 ? -15.537 18.738 25.869 1 96.92 662 ALA A N 1
ATOM 5362 C CA . ALA A 1 662 ? -14.886 19.635 26.82 1 96.92 662 ALA A CA 1
ATOM 5363 C C . ALA A 1 662 ? -13.91 20.571 26.113 1 96.92 662 ALA A C 1
ATOM 5365 O O . ALA A 1 662 ? -13.034 20.119 25.372 1 96.92 662 ALA A O 1
ATOM 5366 N N . PRO A 1 663 ? -14.049 21.86 26.256 1 97.12 663 PRO A N 1
ATOM 5367 C CA . PRO A 1 663 ? -13.131 22.801 25.609 1 97.12 663 PRO A CA 1
ATOM 5368 C C . PRO A 1 663 ? -11.813 22.953 26.364 1 97.12 663 PRO A C 1
ATOM 5370 O O . PRO A 1 663 ? -11.45 24.062 26.764 1 97.12 663 PRO A O 1
ATOM 5373 N N . VAL A 1 664 ? -11.067 21.882 26.478 1 96.31 664 VAL A N 1
ATOM 5374 C CA . VAL A 1 664 ? -9.804 21.848 27.209 1 96.31 664 VAL A CA 1
ATOM 5375 C C . VAL A 1 664 ? -8.763 22.694 26.48 1 96.31 664 VAL A C 1
ATOM 5377 O O . VAL A 1 664 ? -8.79 22.802 25.252 1 96.31 664 VAL A O 1
ATOM 5380 N N . PRO A 1 665 ? -7.875 23.318 27.196 1 96.51 665 PRO A N 1
ATOM 5381 C CA . PRO A 1 665 ? -6.859 24.158 26.558 1 96.51 665 PRO A CA 1
ATOM 5382 C C . PRO A 1 665 ? -5.681 23.35 26.018 1 96.51 665 PRO A C 1
ATOM 5384 O O . PRO A 1 665 ? -4.525 23.662 26.318 1 96.51 665 PRO A O 1
ATOM 5387 N N . ILE A 1 666 ? -5.902 22.345 25.301 1 97.28 666 ILE A N 1
ATOM 5388 C CA . ILE A 1 666 ? -4.953 21.549 24.529 1 97.28 666 ILE A CA 1
ATOM 5389 C C . ILE A 1 666 ? -4.987 21.983 23.066 1 97.28 666 ILE A C 1
ATOM 5391 O O . ILE A 1 666 ? -6.06 22.087 22.467 1 97.28 666 ILE A O 1
ATOM 5395 N N . PHE A 1 667 ? -3.833 22.302 22.511 1 97.39 667 PHE A N 1
ATOM 5396 C CA . PHE A 1 667 ? -3.815 23.001 21.232 1 97.39 667 PHE A CA 1
ATOM 5397 C C . PHE A 1 667 ? -2.907 22.288 20.237 1 97.39 667 PHE A C 1
ATOM 5399 O O . PHE A 1 667 ? -2.061 21.481 20.629 1 97.39 667 PHE A O 1
ATOM 5406 N N . PRO A 1 668 ? -3.151 22.519 18.957 1 96.52 668 PRO A N 1
ATOM 5407 C CA . PRO A 1 668 ? -2.256 22.011 17.915 1 96.52 668 PRO A CA 1
ATOM 5408 C C . PRO A 1 668 ? -0.979 22.837 17.78 1 96.52 668 PRO A C 1
ATOM 5410 O O . PRO A 1 668 ? -0.926 23.98 18.241 1 96.52 668 PRO A O 1
ATOM 5413 N N . VAL A 1 669 ? 0.017 22.273 17.188 1 97.31 669 VAL A N 1
ATOM 5414 C CA . VAL A 1 669 ? 1.288 22.936 16.917 1 97.31 669 VAL A CA 1
ATOM 5415 C C . VAL A 1 669 ? 1.875 22.413 15.607 1 97.31 669 VAL A C 1
ATOM 5417 O O . VAL A 1 669 ? 1.739 21.23 15.288 1 97.31 669 VAL A O 1
ATOM 5420 N N . GLU A 1 670 ? 2.487 23.305 14.884 1 96.03 670 GLU A N 1
ATOM 5421 C CA . GLU A 1 670 ? 3.166 22.88 13.664 1 96.03 670 GLU A CA 1
ATOM 5422 C C . GLU A 1 670 ? 4.648 22.619 13.919 1 96.03 670 GLU A C 1
ATOM 5424 O O . GLU A 1 670 ? 5.152 21.534 13.621 1 96.03 670 GLU A O 1
ATOM 5429 N N . ASN A 1 671 ? 5.372 23.678 14.571 1 97.03 671 ASN A N 1
ATOM 5430 C CA . ASN A 1 671 ? 6.806 23.484 14.754 1 97.03 671 ASN A CA 1
ATOM 5431 C C . ASN A 1 671 ? 7.297 24.12 16.051 1 97.03 671 ASN A C 1
ATOM 5433 O O . ASN A 1 671 ? 8.384 23.797 16.533 1 97.03 671 ASN A O 1
ATOM 5437 N N . ILE A 1 672 ? 6.568 25.1 16.667 1 98.09 672 ILE A N 1
ATOM 5438 C CA . ILE A 1 672 ? 7.062 25.895 17.786 1 98.09 672 ILE A CA 1
ATOM 5439 C C . ILE A 1 672 ? 5.978 26.012 18.855 1 98.09 672 ILE A C 1
ATOM 5441 O O . ILE A 1 672 ? 4.822 26.307 18.546 1 98.09 672 ILE A O 1
ATOM 5445 N N . VAL A 1 673 ? 6.348 25.835 20.039 1 98.17 673 VAL A N 1
ATOM 5446 C CA . VAL A 1 673 ? 5.543 26.188 21.203 1 98.17 673 VAL A CA 1
ATOM 5447 C C . VAL A 1 673 ? 6.368 27.041 22.163 1 98.17 673 VAL A C 1
ATOM 5449 O O . VAL A 1 673 ? 7.54 26.748 22.413 1 98.17 673 VAL A O 1
ATOM 5452 N N . ALA A 1 674 ? 5.731 28.118 22.679 1 97.82 674 ALA A N 1
ATOM 5453 C CA . ALA A 1 674 ? 6.503 28.981 23.57 1 97.82 674 ALA A CA 1
ATOM 5454 C C . ALA A 1 674 ? 5.62 29.565 24.669 1 97.82 674 ALA A C 1
ATOM 5456 O O . ALA A 1 674 ? 4.404 29.683 24.5 1 97.82 674 ALA A O 1
ATOM 5457 N N . VAL A 1 675 ? 6.2 29.865 25.775 1 97.36 675 VAL A N 1
ATOM 5458 C CA . VAL A 1 675 ? 5.652 30.725 26.819 1 97.36 675 VAL A CA 1
ATOM 5459 C C . VAL A 1 675 ? 6.585 31.911 27.054 1 97.36 675 VAL A C 1
ATOM 5461 O O . VAL A 1 675 ? 7.802 31.793 26.895 1 97.36 675 VAL A O 1
ATOM 5464 N N . SER A 1 676 ? 6.026 32.987 27.28 1 94.85 676 SER A N 1
ATOM 5465 C CA . SER A 1 676 ? 6.844 34.192 27.38 1 94.85 676 SER A CA 1
ATOM 5466 C C . SER A 1 676 ? 6.259 35.175 28.388 1 94.85 676 SER A C 1
ATOM 5468 O O . SER A 1 676 ? 5.038 35.309 28.495 1 94.85 676 SER A O 1
ATOM 5470 N N . GLU A 1 677 ? 7.074 35.793 29.148 1 89.12 677 GLU A N 1
ATOM 5471 C CA . GLU A 1 677 ? 6.82 37.001 29.927 1 89.12 677 GLU A CA 1
ATOM 5472 C C . GLU A 1 677 ? 7.779 38.121 29.537 1 89.12 677 GLU A C 1
ATOM 5474 O O . GLU A 1 677 ? 8.539 37.988 28.575 1 89.12 677 GLU A O 1
ATOM 5479 N N . GLU A 1 678 ? 7.793 39.176 30.275 1 83.44 678 GLU A N 1
ATOM 5480 C CA . GLU A 1 678 ? 8.53 40.378 29.895 1 83.44 678 GLU A CA 1
ATOM 5481 C C . GLU A 1 678 ? 10.03 40.107 29.828 1 83.44 678 GLU A C 1
ATOM 5483 O O . GLU A 1 678 ? 10.734 40.686 28.998 1 83.44 678 GLU A O 1
ATOM 5488 N N . ASP A 1 679 ? 10.499 39.18 30.545 1 83.65 679 ASP A N 1
ATOM 5489 C CA . ASP A 1 679 ? 11.955 39.082 30.592 1 83.65 679 ASP A CA 1
ATOM 5490 C C . ASP A 1 679 ? 12.418 37.654 30.316 1 83.65 679 ASP A C 1
ATOM 5492 O O . ASP A 1 679 ? 13.599 37.336 30.478 1 83.65 679 ASP A O 1
ATOM 5496 N N . ALA A 1 680 ? 11.552 36.857 29.875 1 89.19 680 ALA A N 1
ATOM 5497 C CA . ALA A 1 680 ? 11.951 35.465 29.687 1 89.19 680 ALA A CA 1
ATOM 5498 C C . ALA A 1 680 ? 11.023 34.757 28.704 1 89.19 680 ALA A C 1
ATOM 5500 O O . ALA A 1 680 ? 9.809 34.97 28.723 1 89.19 680 ALA A O 1
ATOM 5501 N N . THR A 1 681 ? 11.615 34 27.804 1 93.68 681 THR A N 1
ATOM 5502 C CA . THR A 1 681 ? 10.876 33.148 26.879 1 93.68 681 THR A CA 1
ATOM 5503 C C . THR A 1 681 ? 11.494 31.754 26.816 1 93.68 681 THR A C 1
ATOM 5505 O O . THR A 1 681 ? 12.716 31.614 26.74 1 93.68 681 THR A O 1
ATOM 5508 N N . LEU A 1 682 ? 10.755 30.707 26.977 1 96.06 682 LEU A N 1
ATOM 5509 C CA . LEU A 1 682 ? 11.161 29.341 26.666 1 96.06 682 LEU A CA 1
ATOM 5510 C C . LEU A 1 682 ? 10.329 28.774 25.52 1 96.06 682 LEU A C 1
ATOM 5512 O O . LEU A 1 682 ? 9.102 28.905 25.515 1 96.06 682 LEU A O 1
ATOM 5516 N N . ALA A 1 683 ? 11.034 28.227 24.509 1 97.42 683 ALA A N 1
ATOM 5517 C CA . ALA A 1 683 ? 10.357 27.658 23.346 1 97.42 683 ALA A CA 1
ATOM 5518 C C . ALA A 1 683 ? 10.78 26.209 23.121 1 97.42 683 ALA A C 1
ATOM 5520 O O . ALA A 1 683 ? 11.914 25.832 23.424 1 97.42 683 ALA A O 1
ATOM 5521 N N . LEU A 1 684 ? 9.887 25.395 22.692 1 98.37 684 LEU A N 1
ATOM 5522 C CA . LEU A 1 684 ? 10.159 24.057 22.181 1 98.37 684 LEU A CA 1
ATOM 5523 C C . LEU A 1 684 ? 10.013 24.015 20.663 1 98.37 684 LEU A C 1
ATOM 5525 O O . LEU A 1 684 ? 9.01 24.482 20.119 1 98.37 684 LEU A O 1
ATOM 5529 N N . LEU A 1 685 ? 11.016 23.572 19.992 1 98.21 685 LEU A N 1
ATOM 5530 C CA . LEU A 1 685 ? 10.972 23.249 18.57 1 98.21 685 LEU A CA 1
ATOM 5531 C C . LEU A 1 685 ? 10.649 21.773 18.358 1 98.21 685 LEU A C 1
ATOM 5533 O O . LEU A 1 685 ? 11.447 20.902 18.709 1 98.21 685 LEU A O 1
ATOM 5537 N N . VAL A 1 686 ? 9.478 21.495 17.736 1 96.37 686 VAL A N 1
ATOM 5538 C CA . VAL A 1 686 ? 8.996 20.12 17.801 1 96.37 686 VAL A CA 1
ATOM 5539 C C . VAL A 1 686 ? 9.171 19.446 16.441 1 96.37 686 VAL A C 1
ATOM 5541 O O . VAL A 1 686 ? 9.022 20.089 15.4 1 96.37 686 VAL A O 1
ATOM 5544 N N . GLY A 1 687 ? 9.529 18.174 16.42 1 91.53 687 GLY A N 1
ATOM 5545 C CA . GLY A 1 687 ? 9.689 17.358 15.227 1 91.53 687 GLY A CA 1
ATOM 5546 C C . GLY A 1 687 ? 8.597 16.318 15.064 1 91.53 687 GLY A C 1
ATOM 5547 O O . GLY A 1 687 ? 8.861 15.116 15.132 1 91.53 687 GLY A O 1
ATOM 5548 N N . GLY A 1 688 ? 7.342 16.784 14.764 1 93.03 688 GLY A N 1
ATOM 5549 C CA . GLY A 1 688 ? 6.284 15.836 14.451 1 93.03 688 GLY A CA 1
ATOM 5550 C C . GLY A 1 688 ? 5.256 15.703 15.558 1 93.03 688 GLY A C 1
ATOM 5551 O O . GLY A 1 688 ? 4.189 15.121 15.355 1 93.03 688 GLY A O 1
ATOM 5552 N N . ILE A 1 689 ? 5.541 16.153 16.819 1 97.43 689 ILE A N 1
ATOM 5553 C CA . ILE A 1 689 ? 4.551 16.208 17.889 1 97.43 689 ILE A CA 1
ATOM 5554 C C . ILE A 1 689 ? 3.533 17.308 17.595 1 97.43 689 ILE A C 1
ATOM 5556 O O . ILE A 1 689 ? 3.905 18.423 17.224 1 97.43 689 ILE A O 1
ATOM 5560 N N . LYS A 1 690 ? 2.225 16.994 17.811 1 97.5 690 LYS A N 1
ATOM 5561 C CA . LYS A 1 690 ? 1.213 17.896 17.269 1 97.5 690 LYS A CA 1
ATOM 5562 C C . LYS A 1 690 ? 0.296 18.419 18.371 1 97.5 690 LYS A C 1
ATOM 5564 O O . LYS A 1 690 ? -0.636 19.18 18.102 1 97.5 690 LYS A O 1
ATOM 5569 N N . GLU A 1 691 ? 0.583 18.047 19.623 1 98.2 691 GLU A N 1
ATOM 5570 C CA . GLU A 1 691 ? -0.327 18.408 20.707 1 98.2 691 GLU A CA 1
ATOM 5571 C C . GLU A 1 691 ? 0.44 18.913 21.926 1 98.2 691 GLU A C 1
ATOM 5573 O O . GLU A 1 691 ? 1.4 18.279 22.368 1 98.2 691 GLU A O 1
ATOM 5578 N N . TYR A 1 692 ? -0.047 20.102 22.48 1 98.38 692 TYR A N 1
ATOM 5579 C CA . TYR A 1 692 ? 0.59 20.623 23.685 1 98.38 692 TYR A CA 1
ATOM 5580 C C . TYR A 1 692 ? -0.44 21.247 24.619 1 98.38 692 TYR A C 1
ATOM 5582 O O . TYR A 1 692 ? -1.557 21.56 24.202 1 98.38 692 TYR A O 1
ATOM 5590 N N . GLU A 1 693 ? -0.095 21.384 25.797 1 98.44 693 GLU A N 1
ATOM 5591 C CA . GLU A 1 693 ? -0.833 22.075 26.85 1 98.44 693 GLU A CA 1
ATOM 5592 C C . GLU A 1 693 ? 0.114 22.788 27.811 1 98.44 693 GLU A C 1
ATOM 5594 O O . GLU A 1 693 ? 1.191 22.276 28.122 1 98.44 693 GLU A O 1
ATOM 5599 N N . ILE A 1 694 ? -0.255 24.012 28.216 1 98.23 694 ILE A N 1
ATOM 5600 C CA . ILE A 1 694 ? 0.504 24.682 29.266 1 98.23 694 ILE A CA 1
ATOM 5601 C C . ILE A 1 694 ? -0.124 24.387 30.626 1 98.23 694 ILE A C 1
ATOM 5603 O O . ILE A 1 694 ? -1.344 24.469 30.784 1 98.23 694 ILE A O 1
ATOM 5607 N N . LEU A 1 695 ? 0.685 23.975 31.529 1 97.37 695 LEU A N 1
ATOM 5608 C CA . LEU A 1 695 ? 0.266 23.774 32.911 1 97.37 695 LEU A CA 1
ATOM 5609 C C . LEU A 1 695 ? 0.717 24.935 33.791 1 97.37 695 LEU A C 1
ATOM 5611 O O . LEU A 1 695 ? 1.822 24.912 34.337 1 97.37 695 LEU A O 1
ATOM 5615 N N . PRO A 1 696 ? -0.138 25.846 34.022 1 94.02 696 PRO A N 1
ATOM 5616 C CA . PRO A 1 696 ? 0.298 27.075 34.688 1 94.02 696 PRO A CA 1
ATOM 5617 C C . PRO A 1 696 ? 0.707 26.847 36.141 1 94.02 696 PRO A C 1
ATOM 5619 O O . PRO A 1 696 ? 1.601 27.529 36.649 1 94.02 696 PRO A O 1
ATOM 5622 N N . LYS A 1 697 ? 0.084 25.924 36.826 1 93.47 697 LYS A N 1
ATOM 5623 C CA . LYS A 1 697 ? 0.373 25.681 38.236 1 93.47 697 LYS A CA 1
ATOM 5624 C C . LYS A 1 697 ? 1.824 25.25 38.433 1 93.47 697 LYS A C 1
ATOM 5626 O O . LYS A 1 697 ? 2.454 25.611 39.43 1 93.47 697 LYS A O 1
ATOM 5631 N N . THR A 1 698 ? 2.3 24.51 37.501 1 95.33 698 THR A N 1
ATOM 5632 C CA . THR A 1 698 ? 3.661 24.004 37.636 1 95.33 698 THR A CA 1
ATOM 5633 C C . THR A 1 698 ? 4.597 24.699 36.651 1 95.33 698 THR A C 1
ATOM 5635 O O . THR A 1 698 ? 5.794 24.406 36.612 1 95.33 698 THR A O 1
ATOM 5638 N N . ALA A 1 699 ? 4.092 25.614 35.83 1 95.3 699 ALA A N 1
ATOM 5639 C CA . ALA A 1 699 ? 4.851 26.347 34.821 1 95.3 699 ALA A CA 1
ATOM 5640 C C . ALA A 1 699 ? 5.561 25.391 33.867 1 95.3 699 ALA A C 1
ATOM 5642 O O . ALA A 1 699 ? 6.768 25.509 33.644 1 95.3 699 ALA A O 1
ATOM 5643 N N . GLU A 1 700 ? 4.871 24.468 33.377 1 97.9 700 GLU A N 1
ATOM 5644 C CA . GLU A 1 700 ? 5.422 23.464 32.472 1 97.9 700 GLU A CA 1
ATOM 5645 C C . GLU A 1 700 ? 4.693 23.47 31.131 1 97.9 700 GLU A C 1
ATOM 5647 O O . GLU A 1 700 ? 3.498 23.764 31.07 1 97.9 700 GLU A O 1
ATOM 5652 N N . ILE A 1 701 ? 5.438 23.248 30.04 1 98.43 701 ILE A N 1
ATOM 5653 C CA . ILE A 1 701 ? 4.849 22.885 28.755 1 98.43 701 ILE A CA 1
ATOM 5654 C C . ILE A 1 701 ? 4.697 21.368 28.667 1 98.43 701 ILE A C 1
ATOM 5656 O O . ILE A 1 701 ? 5.684 20.633 28.75 1 98.43 701 ILE A O 1
ATOM 5660 N N . ALA A 1 702 ? 3.479 20.893 28.542 1 98.57 702 ALA A N 1
ATOM 5661 C CA . ALA A 1 702 ? 3.211 19.468 28.367 1 98.57 702 ALA A CA 1
ATOM 5662 C C . ALA A 1 702 ? 3.101 19.108 26.888 1 98.57 702 ALA A C 1
ATOM 5664 O O . ALA A 1 702 ? 2.179 19.556 26.202 1 98.57 702 ALA A O 1
ATOM 5665 N N . LEU A 1 703 ? 4.039 18.344 26.365 1 98.49 703 LEU A N 1
ATOM 5666 C CA . LEU A 1 703 ? 3.938 17.753 25.036 1 98.49 703 LEU A CA 1
ATOM 5667 C C . LEU A 1 703 ? 3.333 16.355 25.107 1 98.49 703 LEU A C 1
ATOM 5669 O O . LEU A 1 703 ? 3.87 15.474 25.782 1 98.49 703 LEU A O 1
ATOM 5673 N N . THR A 1 704 ? 2.267 16.19 24.461 1 98.51 704 THR A N 1
ATOM 5674 C CA . THR A 1 704 ? 1.728 14.836 24.408 1 98.51 704 THR A CA 1
ATOM 5675 C C . THR A 1 704 ? 2.524 13.976 23.43 1 98.51 704 THR A C 1
ATOM 5677 O O . THR A 1 704 ? 2.499 14.215 22.221 1 98.51 704 THR A O 1
ATOM 5680 N N . LEU A 1 705 ? 3.171 12.991 23.961 1 98.43 705 LEU A N 1
ATOM 5681 C CA . LEU A 1 705 ? 3.953 12.117 23.094 1 98.43 705 LEU A CA 1
ATOM 5682 C C . LEU A 1 705 ? 3.045 11.185 22.298 1 98.43 705 LEU A C 1
ATOM 5684 O O . LEU A 1 705 ? 3.124 11.136 21.069 1 98.43 705 LEU A O 1
ATOM 5688 N N . PHE A 1 706 ? 2.189 10.465 23.011 1 98.17 706 PHE A N 1
ATOM 5689 C CA . PHE A 1 706 ? 1.215 9.629 22.319 1 98.17 706 PHE A CA 1
ATOM 5690 C C . PHE A 1 706 ? 0.08 9.233 23.256 1 98.17 706 PHE A C 1
ATOM 5692 O O . PHE A 1 706 ? 0.182 9.41 24.472 1 98.17 706 PHE A O 1
ATOM 5699 N N . ARG A 1 707 ? -0.956 8.831 22.659 1 97.35 707 ARG A N 1
ATOM 5700 C CA . ARG A 1 707 ? -2.088 8.184 23.315 1 97.35 707 ARG A CA 1
ATOM 5701 C C . ARG A 1 707 ? -2.236 6.738 22.852 1 97.35 707 ARG A C 1
ATOM 5703 O O . ARG A 1 707 ? -1.91 6.41 21.71 1 97.35 707 ARG A O 1
ATOM 5710 N N . SER A 1 708 ? -2.727 5.916 23.737 1 97.08 708 SER A N 1
ATOM 5711 C CA . SER A 1 708 ? -3.061 4.532 23.419 1 97.08 708 SER A CA 1
ATOM 5712 C C . SER A 1 708 ? -4.531 4.239 23.701 1 97.08 708 SER A C 1
ATOM 5714 O O . SER A 1 708 ? -4.998 4.409 24.829 1 97.08 708 SER A O 1
ATOM 5716 N N . ASN A 1 709 ? -5.251 3.874 22.663 1 96.49 709 ASN A N 1
ATOM 5717 C CA . ASN A 1 709 ? -6.644 3.458 22.787 1 96.49 709 ASN A CA 1
ATOM 5718 C C . ASN A 1 709 ? -7 2.383 21.765 1 96.49 709 ASN A C 1
ATOM 5720 O O . ASN A 1 709 ? -6.296 2.209 20.768 1 96.49 709 ASN A O 1
ATOM 5724 N N . GLY A 1 710 ? -8.127 1.647 21.983 1 96.06 710 GLY A N 1
ATOM 5725 C CA . GLY A 1 710 ? -8.365 0.485 21.142 1 96.06 710 GLY A CA 1
ATOM 5726 C C . GLY A 1 710 ? -9.712 0.519 20.444 1 96.06 710 GLY A C 1
ATOM 5727 O O . GLY A 1 710 ? -10.2 -0.511 19.975 1 96.06 710 GLY A O 1
ATOM 5728 N N . LEU A 1 711 ? -10.38 1.754 20.359 1 95.69 711 LEU A N 1
ATOM 5729 C CA . LEU A 1 711 ? -11.71 1.82 19.762 1 95.69 711 LEU A CA 1
ATOM 5730 C C . LEU A 1 711 ? -11.824 3.011 18.818 1 95.69 711 LEU A C 1
ATOM 5732 O O . LEU A 1 711 ? -11.303 4.091 19.108 1 95.69 711 LEU A O 1
ATOM 5736 N N . LEU A 1 712 ? -12.505 2.899 17.696 1 94.38 712 LEU A N 1
ATOM 5737 C CA . LEU A 1 712 ? -12.771 3.996 16.771 1 94.38 712 LEU A CA 1
ATOM 5738 C C . LEU A 1 712 ? -13.772 4.98 17.367 1 94.38 712 LEU A C 1
ATOM 5740 O O . LEU A 1 712 ? -13.634 6.193 17.195 1 94.38 712 LEU A O 1
ATOM 5744 N N . GLY A 1 713 ? -14.694 4.62 18.174 1 92.71 713 GLY A N 1
ATOM 5745 C CA . GLY A 1 713 ? -15.719 5.408 18.84 1 92.71 713 GLY A CA 1
ATOM 5746 C C . GLY A 1 713 ? -16.268 4.742 20.087 1 92.71 713 GLY A C 1
ATOM 5747 O O . GLY A 1 713 ? -16.447 3.523 20.118 1 92.71 713 GLY A O 1
ATOM 5748 N N . LYS A 1 714 ? -16.37 5.574 21.006 1 92.32 714 LYS A N 1
ATOM 5749 C CA . LYS A 1 714 ? -16.891 5.105 22.286 1 92.32 714 LYS A CA 1
ATOM 5750 C C . LYS A 1 714 ? -17.973 6.042 22.816 1 92.32 714 LYS A C 1
ATOM 5752 O O . LYS A 1 714 ? -17.856 7.263 22.697 1 92.32 714 LYS A O 1
ATOM 5757 N N . ASP A 1 715 ? -18.983 5.517 23.366 1 90.79 715 ASP A N 1
ATOM 5758 C CA . ASP A 1 715 ? -20.082 6.303 23.918 1 90.79 715 ASP A CA 1
ATOM 5759 C C . ASP A 1 715 ? -19.714 6.879 25.284 1 90.79 715 ASP A C 1
ATOM 5761 O O . ASP A 1 715 ? -18.924 6.285 26.021 1 90.79 715 ASP A O 1
ATOM 5765 N N . ASP A 1 716 ? -20.253 8.028 25.539 1 91.21 716 ASP A N 1
ATOM 5766 C CA . ASP A 1 716 ? -20.366 8.627 26.865 1 91.21 716 ASP A CA 1
ATOM 5767 C C . ASP A 1 716 ? -18.992 8.794 27.511 1 91.21 716 ASP A C 1
ATOM 5769 O O . ASP A 1 716 ? -18.771 8.343 28.637 1 91.21 716 ASP A O 1
ATOM 5773 N N . LEU A 1 717 ? -18.124 9.362 26.837 1 94.68 717 LEU A N 1
ATOM 5774 C CA . LEU A 1 717 ? -16.832 9.742 27.399 1 94.68 717 LEU A CA 1
ATOM 5775 C C . LEU A 1 717 ? -16.988 10.884 28.397 1 94.68 717 LEU A C 1
ATOM 5777 O O . LEU A 1 717 ? -17.897 11.708 28.268 1 94.68 717 LEU A O 1
ATOM 5781 N N . MET A 1 718 ? -16.095 10.953 29.325 1 95.89 718 MET A N 1
ATOM 5782 C CA . MET A 1 718 ? -16.129 12.038 30.301 1 95.89 718 MET A CA 1
ATOM 5783 C C . MET A 1 718 ? -15.968 13.391 29.616 1 95.89 718 MET A C 1
ATOM 5785 O O . MET A 1 718 ? -16.607 14.37 30.006 1 95.89 718 MET A O 1
ATOM 5789 N N . TRP A 1 719 ? -15.093 13.516 28.622 1 96.82 719 TRP A N 1
ATOM 5790 C CA . TRP A 1 719 ? -14.823 14.781 27.946 1 96.82 719 TRP A CA 1
ATOM 5791 C C . TRP A 1 719 ? -15.692 14.93 26.701 1 96.82 719 TRP A C 1
ATOM 5793 O O . TRP A 1 719 ? -15.662 15.968 26.037 1 96.82 719 TRP A O 1
ATOM 5803 N N . ARG A 1 720 ? -16.426 13.93 26.33 1 95.76 720 ARG A N 1
ATOM 5804 C CA . ARG A 1 720 ? -17.365 13.975 25.214 1 95.76 720 ARG A CA 1
ATOM 5805 C C . ARG A 1 720 ? -18.59 13.11 25.494 1 95.76 720 ARG A C 1
ATOM 5807 O O . ARG A 1 720 ? -18.692 11.988 24.993 1 95.76 720 ARG A O 1
ATOM 5814 N N . PRO A 1 721 ? -19.497 13.588 26.209 1 91.75 721 PRO A N 1
ATOM 5815 C CA . PRO A 1 721 ? -20.67 12.791 26.576 1 91.75 721 PRO A CA 1
ATOM 5816 C C . PRO A 1 721 ? -21.575 12.49 25.384 1 91.75 721 PRO A C 1
ATOM 5818 O O . PRO A 1 721 ? -21.521 13.192 24.371 1 91.75 721 PRO A O 1
ATOM 5821 N N . GLY A 1 722 ? -22.325 11.476 25.522 1 88.38 722 GLY A N 1
ATOM 5822 C CA . GLY A 1 722 ? -23.294 11.144 24.49 1 88.38 722 GLY A CA 1
ATOM 5823 C C . GLY A 1 722 ? -22.832 10.027 23.574 1 88.38 722 GLY A C 1
ATOM 5824 O O . GLY A 1 722 ? -22.138 9.106 24.01 1 88.38 722 GLY A O 1
ATOM 5825 N N . ARG A 1 723 ? -23.191 10.148 22.347 1 85.76 723 ARG A N 1
ATOM 5826 C CA . ARG A 1 723 ? -22.949 9.071 21.392 1 85.76 723 ARG A CA 1
ATOM 5827 C C . ARG A 1 723 ? -21.484 9.033 20.97 1 85.76 723 ARG A C 1
ATOM 5829 O O . ARG A 1 723 ? -20.792 10.052 21.018 1 85.76 723 ARG A O 1
ATOM 5836 N N . ALA A 1 724 ? -21.15 7.866 20.488 1 87.81 724 ALA A N 1
ATOM 5837 C CA . ALA A 1 724 ? -19.823 7.722 19.895 1 87.81 724 ALA A CA 1
ATOM 5838 C C . ALA A 1 724 ? -19.679 8.601 18.656 1 87.81 724 ALA A C 1
ATOM 5840 O O . ALA A 1 724 ? -20.658 8.858 17.952 1 87.81 724 ALA A O 1
ATOM 5841 N N . SER A 1 725 ? -18.581 9.121 18.49 1 84.88 725 SER A N 1
ATOM 5842 C CA . SER A 1 725 ? -18.275 9.748 17.208 1 84.88 725 SER A CA 1
ATOM 5843 C C . SER A 1 725 ? -18.042 8.702 16.123 1 84.88 725 SER A C 1
ATOM 5845 O O . SER A 1 725 ? -17.455 7.649 16.384 1 84.88 725 SER A O 1
ATOM 5847 N N . GLY A 1 726 ? -18.522 9.026 15.053 1 76.81 726 GLY A N 1
ATOM 5848 C CA . GLY A 1 726 ? -18.4 8.1 13.939 1 76.81 726 GLY A CA 1
ATOM 5849 C C . GLY A 1 726 ? -19.595 7.175 13.798 1 76.81 726 GLY A C 1
ATOM 5850 O O . GLY A 1 726 ? -20.732 7.635 13.682 1 76.81 726 GLY A O 1
ATOM 5851 N N . ILE A 1 727 ? -19.268 5.857 14.082 1 77.06 727 ILE A N 1
ATOM 5852 C CA . ILE A 1 727 ? -20.287 4.845 13.827 1 77.06 727 ILE A CA 1
ATOM 5853 C C . ILE A 1 727 ? -21.081 4.579 15.105 1 77.06 727 ILE A C 1
ATOM 5855 O O . ILE A 1 727 ? -20.514 4.178 16.123 1 77.06 727 ILE A O 1
ATOM 5859 N N . ASN A 1 728 ? -22.362 4.802 15.07 1 70.55 728 ASN A N 1
ATOM 5860 C CA . ASN A 1 728 ? -23.152 4.738 16.295 1 70.55 728 ASN A CA 1
ATOM 5861 C C . ASN A 1 728 ? -23.801 3.369 16.472 1 70.55 728 ASN A C 1
ATOM 5863 O O . ASN A 1 728 ? -24.263 3.032 17.564 1 70.55 728 ASN A O 1
ATOM 5867 N N . ASN A 1 729 ? -23.746 2.636 15.487 1 73.92 729 ASN A N 1
ATOM 5868 C CA . ASN A 1 729 ? -24.519 1.408 15.634 1 73.92 729 ASN A CA 1
ATOM 5869 C C . ASN A 1 729 ? -23.613 0.184 15.74 1 73.92 729 ASN A C 1
ATOM 5871 O O . ASN A 1 729 ? -24.092 -0.951 15.727 1 73.92 729 ASN A O 1
ATOM 5875 N N . LYS A 1 730 ? -22.369 0.454 15.828 1 78.8 730 LYS A N 1
ATOM 5876 C CA . LYS A 1 730 ? -21.43 -0.657 15.949 1 78.8 730 LYS A CA 1
ATOM 5877 C C . LYS A 1 730 ? -20.127 -0.207 16.604 1 78.8 730 LYS A C 1
ATOM 5879 O O . LYS A 1 730 ? -19.624 0.881 16.315 1 78.8 730 LYS A O 1
ATOM 5884 N N . VAL A 1 731 ? -19.706 -1.023 17.528 1 83.71 731 VAL A N 1
ATOM 5885 C CA . VAL A 1 731 ? -18.376 -0.799 18.085 1 83.71 731 VAL A CA 1
ATOM 5886 C C . VAL A 1 731 ? -17.32 -1.384 17.15 1 83.71 731 VAL A C 1
ATOM 5888 O O . VAL A 1 731 ? -17.378 -2.564 16.798 1 83.71 731 VAL A O 1
ATOM 5891 N N . VAL A 1 732 ? -16.427 -0.6 16.71 1 90.17 732 VAL A N 1
ATOM 5892 C CA . VAL A 1 732 ? -15.363 -1.051 15.82 1 90.17 732 VAL A CA 1
ATOM 5893 C C . VAL A 1 732 ? -14.036 -1.084 16.576 1 90.17 732 VAL A C 1
ATOM 5895 O O . VAL A 1 732 ? -13.455 -0.037 16.869 1 90.17 732 VAL A O 1
ATOM 5898 N N . PRO A 1 733 ? -13.508 -2.275 16.884 1 94.23 733 PRO A N 1
ATOM 5899 C CA . PRO A 1 733 ? -12.207 -2.366 17.552 1 94.23 733 PRO A CA 1
ATOM 5900 C C . PRO A 1 733 ? -11.051 -1.935 16.653 1 94.23 733 PRO A C 1
ATOM 5902 O O . PRO A 1 733 ? -11.03 -2.269 15.465 1 94.23 733 PRO A O 1
ATOM 5905 N N . THR A 1 734 ? -10.135 -1.214 17.162 1 96.32 734 THR A N 1
ATOM 5906 C CA . THR A 1 734 ? -8.9 -0.792 16.511 1 96.32 734 THR A CA 1
ATOM 5907 C C . THR A 1 734 ? -7.695 -1.07 17.406 1 96.32 734 THR A C 1
ATOM 5909 O O . THR A 1 734 ? -7.053 -0.141 17.899 1 96.32 734 THR A O 1
ATOM 5912 N N . PRO A 1 735 ? -7.325 -2.29 17.553 1 97.38 735 PRO A N 1
ATOM 5913 C CA . PRO A 1 735 ? -6.263 -2.665 18.49 1 97.38 735 PRO A CA 1
ATOM 5914 C C . PRO A 1 735 ? -4.928 -1.999 18.166 1 97.38 735 PRO A C 1
ATOM 5916 O O . PRO A 1 735 ? -4.114 -1.77 19.065 1 97.38 735 PRO A O 1
ATOM 5919 N N . ASP A 1 736 ? -4.68 -1.645 16.968 1 97.21 736 ASP A N 1
ATOM 5920 C CA . ASP A 1 736 ? -3.412 -1.015 16.612 1 97.21 736 ASP A CA 1
ATOM 5921 C C . ASP A 1 736 ? -3.304 0.382 17.217 1 97.21 736 ASP A C 1
ATOM 5923 O O . ASP A 1 736 ? -2.208 0.938 17.319 1 97.21 736 ASP A O 1
ATOM 5927 N N . GLY A 1 737 ? -4.45 0.976 17.598 1 97.61 737 GLY A N 1
ATOM 5928 C CA . GLY A 1 737 ? -4.443 2.27 18.261 1 97.61 737 GLY A CA 1
ATOM 5929 C C . GLY A 1 737 ? -3.836 2.226 19.65 1 97.61 737 GLY A C 1
ATOM 5930 O O . GLY A 1 737 ? -3.508 3.266 20.224 1 97.61 737 GLY A O 1
ATOM 5931 N N . GLN A 1 738 ? -3.555 0.993 20.142 1 98.24 738 GLN A N 1
ATOM 5932 C CA . GLN A 1 738 ? -2.889 0.836 21.431 1 98.24 738 GLN A CA 1
ATOM 5933 C C . GLN A 1 738 ? -1.403 1.169 21.326 1 98.24 738 GLN A C 1
ATOM 5935 O O . GLN A 1 738 ? -0.729 1.348 22.343 1 98.24 738 GLN A O 1
ATOM 5940 N N . MET A 1 739 ? -0.875 1.273 20.141 1 98.03 739 MET A N 1
ATOM 5941 C CA . MET A 1 739 ? 0.495 1.7 19.873 1 98.03 739 MET A CA 1
ATOM 5942 C C . MET A 1 739 ? 1.495 0.805 20.597 1 98.03 739 MET A C 1
ATOM 5944 O O . MET A 1 739 ? 2.403 1.298 21.269 1 98.03 739 MET A O 1
ATOM 5948 N N . LEU A 1 740 ? 1.273 -0.484 20.546 1 97.65 740 LEU A N 1
ATOM 5949 C CA . LEU A 1 740 ? 2.207 -1.435 21.138 1 97.65 740 LEU A CA 1
ATOM 5950 C C . LEU A 1 740 ? 3.429 -1.626 20.245 1 97.65 740 LEU A C 1
ATOM 5952 O O . LEU A 1 740 ? 3.595 -2.682 19.63 1 97.65 740 LEU A O 1
ATOM 5956 N N . GLU A 1 741 ? 4.308 -0.638 20.213 1 96.56 741 GLU A N 1
ATOM 5957 C CA . GLU A 1 741 ? 5.479 -0.603 19.342 1 96.56 741 GLU A CA 1
ATOM 5958 C C . GLU A 1 741 ? 6.512 0.401 19.847 1 96.56 741 GLU A C 1
ATOM 5960 O O . GLU A 1 741 ? 6.242 1.162 20.778 1 96.56 741 GLU A O 1
ATOM 5965 N N . GLU A 1 742 ? 7.679 0.349 19.287 1 97.54 742 GLU A N 1
ATOM 5966 C CA . GLU A 1 742 ? 8.72 1.33 19.576 1 97.54 742 GLU A CA 1
ATOM 5967 C C . GLU A 1 742 ? 8.46 2.643 18.842 1 97.54 742 GLU A C 1
ATOM 5969 O O . GLU A 1 742 ? 8.143 2.642 17.651 1 97.54 742 GLU A O 1
ATOM 5974 N N . MET A 1 743 ? 8.492 3.758 19.501 1 98.06 743 MET A N 1
ATOM 5975 C CA . MET A 1 743 ? 8.277 5.086 18.935 1 98.06 743 MET A CA 1
ATOM 5976 C C . MET A 1 743 ? 9.407 6.033 19.325 1 98.06 743 MET A C 1
ATOM 5978 O O . MET A 1 743 ? 9.993 5.897 20.4 1 98.06 743 MET A O 1
ATOM 5982 N N . ILE A 1 744 ? 9.721 6.98 18.477 1 98.2 744 ILE A N 1
ATOM 5983 C CA . ILE A 1 744 ? 10.765 7.976 18.692 1 98.2 744 ILE A CA 1
ATOM 5984 C C . ILE A 1 744 ? 10.155 9.376 18.667 1 98.2 744 ILE A C 1
ATOM 5986 O O . ILE A 1 744 ? 9.413 9.721 17.744 1 98.2 744 ILE A O 1
ATOM 5990 N N . PHE A 1 745 ? 10.452 10.174 19.652 1 98.53 745 PHE A N 1
ATOM 5991 C CA . PHE A 1 745 ? 9.959 11.54 19.783 1 98.53 745 PHE A CA 1
ATOM 5992 C C . PHE A 1 745 ? 11.116 12.532 19.816 1 98.53 745 PHE A C 1
ATOM 5994 O O . PHE A 1 745 ? 12.111 12.311 20.51 1 98.53 745 PHE A O 1
ATOM 6001 N N . GLU A 1 746 ? 11.022 13.639 19.078 1 98.16 746 GLU A N 1
ATOM 6002 C CA . GLU A 1 746 ? 12.119 14.599 18.999 1 98.16 746 GLU A CA 1
ATOM 6003 C C . GLU A 1 746 ? 11.613 16.029 19.161 1 98.16 746 GLU A C 1
ATOM 6005 O O . GLU A 1 746 ? 10.563 16.387 18.622 1 98.16 746 GLU A O 1
ATOM 6010 N N . TYR A 1 747 ? 12.302 16.769 19.914 1 98.5 747 TYR A N 1
ATOM 6011 C CA . TYR A 1 747 ? 12.112 18.211 20.027 1 98.5 747 TYR A CA 1
ATOM 6012 C C . TYR A 1 747 ? 13.379 18.889 20.535 1 98.5 747 TYR A C 1
ATOM 6014 O O . TYR A 1 747 ? 14.393 18.228 20.771 1 98.5 747 TYR A O 1
ATOM 6022 N N . ALA A 1 748 ? 13.41 20.23 20.603 1 98.38 748 ALA A N 1
ATOM 6023 C CA . ALA A 1 748 ? 14.521 21.011 21.142 1 98.38 748 ALA A CA 1
ATOM 6024 C C . ALA A 1 748 ? 14.023 22.064 22.128 1 98.38 748 ALA A C 1
ATOM 6026 O O . ALA A 1 748 ? 12.907 22.573 21.991 1 98.38 748 ALA A O 1
ATOM 6027 N N . VAL A 1 749 ? 14.816 22.327 23.088 1 97.83 749 VAL A N 1
ATOM 6028 C CA . VAL A 1 749 ? 14.515 23.355 24.078 1 97.83 749 VAL A CA 1
ATOM 6029 C C . VAL A 1 749 ? 15.364 24.596 23.809 1 97.83 749 VAL A C 1
ATOM 6031 O O . VAL A 1 749 ? 16.595 24.519 23.779 1 97.83 749 VAL A O 1
ATOM 6034 N N . TYR A 1 750 ? 14.763 25.72 23.609 1 96.54 750 TYR A N 1
ATOM 6035 C CA . TYR A 1 750 ? 15.436 26.986 23.342 1 96.54 750 TYR A CA 1
ATOM 6036 C C . TYR A 1 750 ? 15.015 28.05 24.349 1 96.54 750 TYR A C 1
ATOM 6038 O O . TYR A 1 750 ? 13.822 28.246 24.593 1 96.54 750 TYR A O 1
ATOM 6046 N N . VAL A 1 751 ? 15.971 28.761 24.992 1 93.55 751 VAL A N 1
ATOM 6047 C CA . VAL A 1 751 ? 15.692 29.793 25.985 1 93.55 751 VAL A CA 1
ATOM 6048 C C . VAL A 1 751 ? 16.14 31.153 25.455 1 93.55 751 VAL A C 1
ATOM 6050 O O . VAL A 1 751 ? 17.287 31.316 25.035 1 93.55 751 VAL A O 1
ATOM 6053 N N . GLN A 1 752 ? 15.166 32.063 25.433 1 86.81 752 GLN A N 1
ATOM 6054 C CA . GLN A 1 752 ? 15.449 33.46 25.12 1 86.81 752 GLN A CA 1
ATOM 6055 C C . GLN A 1 752 ? 15.43 34.321 26.379 1 86.81 752 GLN A C 1
ATOM 6057 O O . GLN A 1 752 ? 14.437 34.34 27.109 1 86.81 752 GLN A O 1
ATOM 6062 N N . PRO A 1 753 ? 16.543 35.115 26.657 1 80.59 753 PRO A N 1
ATOM 6063 C CA . PRO A 1 753 ? 16.54 35.985 27.835 1 80.59 753 PRO A CA 1
ATOM 6064 C C . PRO A 1 753 ? 15.736 37.265 27.622 1 80.59 753 PRO A C 1
ATOM 6066 O O . PRO A 1 753 ? 16.132 38.334 28.094 1 80.59 753 PRO A O 1
ATOM 6069 N N . GLU A 1 754 ? 14.899 37.238 26.697 1 87.22 754 GLU A N 1
ATOM 6070 C CA . GLU A 1 754 ? 14.052 38.383 26.377 1 87.22 754 GLU A CA 1
ATOM 6071 C C . GLU A 1 754 ? 12.621 37.945 26.077 1 87.22 754 GLU A C 1
ATOM 6073 O O . GLU A 1 754 ? 12.297 36.76 26.171 1 87.22 754 GLU A O 1
ATOM 6078 N N . LYS A 1 755 ? 11.905 39.036 25.937 1 91.28 755 LYS A N 1
ATOM 6079 C CA . LYS A 1 755 ? 10.526 38.793 25.523 1 91.28 755 LYS A CA 1
ATOM 6080 C C . LYS A 1 755 ? 10.474 38.081 24.175 1 91.28 755 LYS A C 1
ATOM 6082 O O . LYS A 1 755 ? 11.419 38.161 23.387 1 91.28 755 LYS A O 1
ATOM 6087 N N . LEU A 1 756 ? 9.394 37.531 24.005 1 93.97 756 LEU A N 1
ATOM 6088 C CA . LEU A 1 756 ? 9.168 36.757 22.79 1 93.97 756 LEU A CA 1
ATOM 6089 C C . LEU A 1 756 ? 9.585 37.549 21.555 1 93.97 756 LEU A C 1
ATOM 6091 O O . LEU A 1 756 ? 9.126 38.675 21.351 1 93.97 756 LEU A O 1
ATOM 6095 N N . ASN A 1 757 ? 10.516 37.005 20.878 1 94.79 757 ASN A N 1
ATOM 6096 C CA . ASN A 1 757 ? 10.926 37.483 19.562 1 94.79 757 ASN A CA 1
ATOM 6097 C C . ASN A 1 757 ? 10.62 36.458 18.473 1 94.79 757 ASN A C 1
ATOM 6099 O O . ASN A 1 757 ? 11.327 35.458 18.34 1 94.79 757 ASN A O 1
ATOM 6103 N N . GLU A 1 758 ? 9.616 36.725 17.681 1 95.73 758 GLU A N 1
ATOM 6104 C CA . GLU A 1 758 ? 9.117 35.769 16.697 1 95.73 758 GLU A CA 1
ATOM 6105 C C . GLU A 1 758 ? 10.187 35.434 15.661 1 95.73 758 GLU A C 1
ATOM 6107 O O . GLU A 1 758 ? 10.348 34.273 15.28 1 95.73 758 GLU A O 1
ATOM 6112 N N . GLN A 1 759 ? 10.921 36.396 15.179 1 95.6 759 GLN A N 1
ATOM 6113 C CA . GLN A 1 759 ? 11.924 36.179 14.141 1 95.6 759 GLN A CA 1
ATOM 6114 C C . GLN A 1 759 ? 13.035 35.258 14.635 1 95.6 759 GLN A C 1
ATOM 6116 O O . GLN A 1 759 ? 13.465 34.354 13.915 1 95.6 759 GLN A O 1
ATOM 6121 N N . THR A 1 760 ? 13.429 35.49 15.835 1 95.2 760 THR A N 1
ATOM 6122 C CA . THR A 1 760 ? 14.462 34.639 16.416 1 95.2 760 THR A CA 1
ATOM 6123 C C . THR A 1 760 ? 13.959 33.206 16.568 1 95.2 760 THR A C 1
ATOM 6125 O O . THR A 1 760 ? 14.686 32.254 16.278 1 95.2 760 THR A O 1
ATOM 6128 N N . LEU A 1 761 ? 12.755 33.062 17.007 1 96.44 761 LEU A N 1
ATOM 6129 C CA . LEU A 1 761 ? 12.191 31.732 17.208 1 96.44 761 LEU A CA 1
ATOM 6130 C C . LEU A 1 761 ? 12.07 30.986 15.884 1 96.44 761 LEU A C 1
ATOM 6132 O O . LEU A 1 761 ? 12.398 29.801 15.801 1 96.44 761 LEU A O 1
ATOM 6136 N N . TYR A 1 762 ? 11.614 31.682 14.869 1 97.06 762 TYR A N 1
ATOM 6137 C CA . TYR A 1 762 ? 11.483 31.043 13.565 1 97.06 762 TYR A CA 1
ATOM 6138 C C . TYR A 1 762 ? 12.849 30.689 12.991 1 97.06 762 TYR A C 1
ATOM 6140 O O . TYR A 1 762 ? 12.997 29.676 12.302 1 97.06 762 TYR A O 1
ATOM 6148 N N . ALA A 1 763 ? 13.838 31.512 13.218 1 95.84 763 ALA A N 1
ATOM 6149 C CA . ALA A 1 763 ? 15.193 31.2 12.77 1 95.84 763 ALA A CA 1
ATOM 6150 C C . ALA A 1 763 ? 15.701 29.914 13.415 1 95.84 763 ALA A C 1
ATOM 6152 O O . ALA A 1 763 ? 16.282 29.061 12.74 1 95.84 763 ALA A O 1
ATOM 6153 N N . GLN A 1 764 ? 15.47 29.819 14.744 1 95.9 764 GLN A N 1
ATOM 6154 C CA . GLN A 1 764 ? 15.903 28.62 15.455 1 95.9 764 GLN A CA 1
ATOM 6155 C C . GLN A 1 764 ? 15.129 27.392 14.987 1 95.9 764 GLN A C 1
ATOM 6157 O O . GLN A 1 764 ? 15.701 26.311 14.834 1 95.9 764 GLN A O 1
ATOM 6162 N N . SER A 1 765 ? 13.845 27.559 14.774 1 96.64 765 SER A N 1
ATOM 6163 C CA . SER A 1 765 ? 13.027 26.46 14.273 1 96.64 765 SER A CA 1
ATOM 6164 C C . SER A 1 765 ? 13.489 26.013 12.89 1 96.64 765 SER A C 1
ATOM 6166 O O . SER A 1 765 ? 13.5 24.817 12.59 1 96.64 765 SER A O 1
ATOM 6168 N N . ASN A 1 766 ? 13.808 26.909 12.101 1 95.57 766 ASN A N 1
ATOM 6169 C CA . ASN A 1 766 ? 14.306 26.636 10.758 1 95.57 766 ASN A CA 1
ATOM 6170 C C . ASN A 1 766 ? 15.583 25.8 10.792 1 95.57 766 ASN A C 1
ATOM 6172 O O . ASN A 1 766 ? 15.779 24.924 9.948 1 95.57 766 ASN A O 1
ATOM 6176 N N . ILE A 1 767 ? 16.434 26.075 11.722 1 94.7 767 ILE A N 1
ATOM 6177 C CA . ILE A 1 767 ? 17.658 25.303 11.91 1 94.7 767 ILE A CA 1
ATOM 6178 C C . ILE A 1 767 ? 17.31 23.886 12.361 1 94.7 767 ILE A C 1
ATOM 6180 O O . ILE A 1 767 ? 17.852 22.911 11.835 1 94.7 767 ILE A O 1
ATOM 6184 N N . PHE A 1 768 ? 16.41 23.736 13.256 1 95.96 768 PHE A N 1
ATOM 6185 C CA . PHE A 1 768 ? 16.02 22.438 13.795 1 95.96 768 PHE A CA 1
ATOM 6186 C C . PHE A 1 768 ? 15.359 21.582 12.722 1 95.96 768 PHE A C 1
ATOM 6188 O O . PHE A 1 768 ? 15.578 20.37 12.665 1 95.96 768 PHE A O 1
ATOM 6195 N N . GLU A 1 769 ? 14.502 22.185 11.854 1 94.11 769 GLU A N 1
ATOM 6196 C CA . GLU A 1 769 ? 13.824 21.46 10.784 1 94.11 769 GLU A CA 1
ATOM 6197 C C . GLU A 1 769 ? 14.822 20.912 9.769 1 94.11 769 GLU A C 1
ATOM 6199 O O . GLU A 1 769 ? 14.576 19.878 9.144 1 94.11 769 GLU A O 1
ATOM 6204 N N . GLY A 1 770 ? 15.91 21.584 9.568 1 91.7 770 GLY A N 1
ATOM 6205 C CA . GLY A 1 770 ? 16.997 21.087 8.739 1 91.7 770 GLY A CA 1
ATOM 6206 C C . GLY A 1 770 ? 16.844 21.45 7.275 1 91.7 770 GLY A C 1
ATOM 6207 O O . GLY A 1 770 ? 15.804 21.186 6.669 1 91.7 770 GLY A O 1
ATOM 6208 N N . HIS A 1 771 ? 17.801 22.039 6.64 1 95.83 771 HIS A N 1
ATOM 6209 C CA . HIS A 1 771 ? 17.857 22.451 5.241 1 95.83 771 HIS A CA 1
ATOM 6210 C C . HIS A 1 771 ? 19.179 22.043 4.6 1 95.83 771 HIS A C 1
ATOM 6212 O O . HIS A 1 771 ? 19.626 22.671 3.637 1 95.83 771 HIS A O 1
ATOM 6218 N N . THR A 1 772 ? 19.838 21.057 5.169 1 95.35 772 THR A N 1
ATOM 6219 C CA . THR A 1 772 ? 21.151 20.652 4.68 1 95.35 772 THR A CA 1
ATOM 6220 C C . THR A 1 772 ? 21.151 19.177 4.29 1 95.35 772 THR A C 1
ATOM 6222 O O . THR A 1 772 ? 20.584 18.342 4.998 1 95.35 772 THR A O 1
ATOM 6225 N N . GLU A 1 773 ? 21.763 18.899 3.176 1 95.89 773 GLU A N 1
ATOM 6226 C CA . GLU A 1 773 ? 22.006 17.535 2.715 1 95.89 773 GLU A CA 1
ATOM 6227 C C . GLU A 1 773 ? 23.466 17.339 2.315 1 95.89 773 GLU A C 1
ATOM 6229 O O . GLU A 1 773 ? 24.153 18.301 1.965 1 95.89 773 GLU A O 1
ATOM 6234 N N . THR A 1 774 ? 23.966 16.122 2.435 1 97.38 774 THR A N 1
ATOM 6235 C CA . THR A 1 774 ? 25.345 15.815 2.073 1 97.38 774 THR A CA 1
ATOM 6236 C C . THR A 1 774 ? 25.414 14.543 1.233 1 97.38 774 THR A C 1
ATOM 6238 O O . THR A 1 774 ? 24.503 13.714 1.278 1 97.38 774 THR A O 1
ATOM 6241 N N . TYR A 1 775 ? 26.418 14.428 0.454 1 97.89 775 TYR A N 1
ATOM 6242 C CA . TYR A 1 775 ? 26.605 13.246 -0.379 1 97.89 775 TYR A CA 1
ATOM 6243 C C . TYR A 1 775 ? 28.08 13.028 -0.694 1 97.89 775 TYR A C 1
ATOM 6245 O O . TYR A 1 775 ? 28.761 13.94 -1.169 1 97.89 775 TYR A O 1
ATOM 6253 N N . HIS A 1 776 ? 28.581 11.884 -0.423 1 98.08 776 HIS A N 1
ATOM 6254 C CA . HIS A 1 776 ? 29.944 11.489 -0.758 1 98.08 776 HIS A CA 1
ATOM 6255 C C . HIS A 1 776 ? 29.978 10.649 -2.03 1 98.08 776 HIS A C 1
ATOM 6257 O O . HIS A 1 776 ? 29.415 9.553 -2.071 1 98.08 776 HIS A O 1
ATOM 6263 N N . LEU A 1 777 ? 30.584 11.163 -3.037 1 97.48 777 LEU A N 1
ATOM 6264 C CA . LEU A 1 777 ? 30.8 10.391 -4.255 1 97.48 777 LEU A CA 1
ATOM 6265 C C . LEU A 1 777 ? 31.944 9.399 -4.074 1 97.48 777 LEU A C 1
ATOM 6267 O O . LEU A 1 777 ? 33.095 9.799 -3.89 1 97.48 777 LEU A O 1
ATOM 6271 N N . GLN A 1 778 ? 31.653 8.17 -4.035 1 94.2 778 GLN A N 1
ATOM 6272 C CA . GLN A 1 778 ? 32.629 7.112 -3.797 1 94.2 778 GLN A CA 1
ATOM 6273 C C . GLN A 1 778 ? 32.143 5.778 -4.356 1 94.2 778 GLN A C 1
ATOM 6275 O O . GLN A 1 778 ? 31.008 5.673 -4.826 1 94.2 778 GLN A O 1
ATOM 6280 N N . ASN A 1 779 ? 32.971 4.785 -4.406 1 91.4 779 ASN A N 1
ATOM 6281 C CA . ASN A 1 779 ? 32.627 3.521 -5.048 1 91.4 779 ASN A CA 1
ATOM 6282 C C . ASN A 1 779 ? 32.825 2.34 -4.102 1 91.4 779 ASN A C 1
ATOM 6284 O O . ASN A 1 779 ? 32.85 1.187 -4.537 1 91.4 779 ASN A O 1
ATOM 6288 N N . LEU A 1 780 ? 33.015 2.613 -2.848 1 92.86 780 LEU A N 1
ATOM 6289 C CA . LEU A 1 780 ? 33.282 1.556 -1.879 1 92.86 780 LEU A CA 1
ATOM 6290 C C . LEU A 1 780 ? 31.981 0.944 -1.371 1 92.86 780 LEU A C 1
ATOM 6292 O O . LEU A 1 780 ? 31.846 -0.281 -1.316 1 92.86 780 LEU A O 1
ATOM 6296 N N . ASN A 1 781 ? 31.041 1.778 -0.933 1 92.82 781 ASN A N 1
ATOM 6297 C CA . ASN A 1 781 ? 29.738 1.323 -0.46 1 92.82 781 ASN A CA 1
ATOM 6298 C C . ASN A 1 781 ? 28.626 1.692 -1.438 1 92.82 781 ASN A C 1
ATOM 6300 O O . ASN A 1 781 ? 28.358 2.874 -1.662 1 92.82 781 ASN A O 1
ATOM 6304 N N . THR A 1 782 ? 28.032 0.698 -1.953 1 89.14 782 THR A N 1
ATOM 6305 C CA . THR A 1 782 ? 27.016 0.972 -2.964 1 89.14 782 THR A CA 1
ATOM 6306 C C . THR A 1 782 ? 25.616 0.77 -2.393 1 89.14 782 THR A C 1
ATOM 6308 O O . THR A 1 782 ? 24.645 0.649 -3.143 1 89.14 782 THR A O 1
ATOM 6311 N N . PHE A 1 783 ? 25.426 0.716 -1.017 1 90.02 783 PHE A N 1
ATOM 6312 C CA . PHE A 1 783 ? 24.136 0.374 -0.428 1 90.02 783 PHE A CA 1
ATOM 6313 C C . PHE A 1 783 ? 23.715 1.42 0.598 1 90.02 783 PHE A C 1
ATOM 6315 O O . PHE A 1 783 ? 22.674 1.28 1.243 1 90.02 783 PHE A O 1
ATOM 6322 N N . GLU A 1 784 ? 24.521 2.468 0.732 1 91.94 784 GLU A N 1
ATOM 6323 C CA . GLU A 1 784 ? 24.241 3.444 1.781 1 91.94 784 GLU A CA 1
ATOM 6324 C C . GLU A 1 784 ? 22.928 4.175 1.519 1 91.94 784 GLU A C 1
ATOM 6326 O O . GLU A 1 784 ? 22.104 4.326 2.425 1 91.94 784 GLU A O 1
ATOM 6331 N N . GLU A 1 785 ? 22.794 4.627 0.302 1 93.62 785 GLU A N 1
ATOM 6332 C CA . GLU A 1 785 ? 21.56 5.306 -0.081 1 93.62 785 GLU A CA 1
ATOM 6333 C C . GLU A 1 785 ? 20.751 4.467 -1.067 1 93.62 785 GLU A C 1
ATOM 6335 O O . GLU A 1 785 ? 21.269 3.51 -1.645 1 93.62 785 GLU A O 1
ATOM 6340 N N . ARG A 1 786 ? 19.566 4.787 -1.32 1 90.25 786 ARG A N 1
ATOM 6341 C CA . ARG A 1 786 ? 18.577 3.909 -1.937 1 90.25 786 ARG A CA 1
ATOM 6342 C C . ARG A 1 786 ? 18.974 3.556 -3.367 1 90.25 786 ARG A C 1
ATOM 6344 O O . ARG A 1 786 ? 18.837 2.405 -3.789 1 90.25 786 ARG A O 1
ATOM 6351 N N . LEU A 1 787 ? 19.427 4.52 -4.18 1 94.11 787 LEU A N 1
ATOM 6352 C CA . LEU A 1 787 ? 19.693 4.268 -5.592 1 94.11 787 LEU A CA 1
ATOM 6353 C C . LEU A 1 787 ? 21.193 4.22 -5.862 1 94.11 787 LEU A C 1
ATOM 6355 O O . LEU A 1 787 ? 21.622 4.259 -7.017 1 94.11 787 LEU A O 1
ATOM 6359 N N . GLU A 1 788 ? 21.925 4.068 -4.83 1 92.62 788 GLU A N 1
ATOM 6360 C CA . GLU A 1 788 ? 23.372 4.235 -4.918 1 92.62 788 GLU A CA 1
ATOM 6361 C C . GLU A 1 788 ? 23.995 3.183 -5.83 1 92.62 788 GLU A C 1
ATOM 6363 O O . GLU A 1 788 ? 24.929 3.478 -6.579 1 92.62 788 GLU A O 1
ATOM 6368 N N . ARG A 1 789 ? 23.525 2.024 -5.875 1 90.24 789 ARG A N 1
ATOM 6369 C CA . ARG A 1 789 ? 24.142 0.888 -6.552 1 90.24 789 ARG A CA 1
ATOM 6370 C C . ARG A 1 789 ? 23.84 0.912 -8.047 1 90.24 789 ARG A C 1
ATOM 6372 O O . ARG A 1 789 ? 24.541 0.276 -8.837 1 90.24 789 ARG A O 1
ATOM 6379 N N . PHE A 1 790 ? 22.946 1.696 -8.443 1 92.66 790 PHE A N 1
ATOM 6380 C CA . PHE A 1 790 ? 22.463 1.598 -9.815 1 92.66 790 PHE A CA 1
ATOM 6381 C C . PHE A 1 790 ? 23.156 2.621 -10.707 1 92.66 790 PHE A C 1
ATOM 6383 O O . PHE A 1 790 ? 23.494 3.718 -10.257 1 92.66 790 PHE A O 1
ATOM 6390 N N . GLU A 1 791 ? 23.298 2.168 -11.897 1 90.97 791 GLU A N 1
ATOM 6391 C CA . GLU A 1 791 ? 23.794 3.091 -12.914 1 90.97 791 GLU A CA 1
ATOM 6392 C C . GLU A 1 791 ? 22.691 4.033 -13.389 1 90.97 791 GLU A C 1
ATOM 6394 O O . GLU A 1 791 ? 21.556 3.606 -13.611 1 90.97 791 GLU A O 1
ATOM 6399 N N . VAL A 1 792 ? 23.077 5.279 -13.427 1 91.97 792 VAL A N 1
ATOM 6400 C CA . VAL A 1 792 ? 22.125 6.278 -13.9 1 91.97 792 VAL A CA 1
ATOM 6401 C C . VAL A 1 792 ? 22.791 7.175 -14.941 1 91.97 792 VAL A C 1
ATOM 6403 O O . VAL A 1 792 ? 24.016 7.171 -15.08 1 91.97 792 VAL A O 1
ATOM 6406 N N . ASP A 1 793 ? 21.918 7.86 -15.636 1 92.22 793 ASP A N 1
ATOM 6407 C CA . ASP A 1 793 ? 22.426 8.84 -16.592 1 92.22 793 ASP A CA 1
ATOM 6408 C C . ASP A 1 793 ? 22.932 10.091 -15.879 1 92.22 793 ASP A C 1
ATOM 6410 O O . ASP A 1 793 ? 22.421 10.458 -14.819 1 92.22 793 ASP A O 1
ATOM 6414 N N . TYR A 1 794 ? 23.983 10.695 -16.416 1 94.9 794 TYR A N 1
ATOM 6415 C CA . TYR A 1 794 ? 24.514 11.972 -15.953 1 94.9 794 TYR A CA 1
ATOM 6416 C C . TYR A 1 794 ? 24.353 13.049 -17.019 1 94.9 794 TYR A C 1
ATOM 6418 O O . TYR A 1 794 ? 25.259 13.275 -17.824 1 94.9 794 TYR A O 1
ATOM 6426 N N . PRO A 1 795 ? 23.283 13.759 -16.909 1 93.68 795 PRO A N 1
ATOM 6427 C CA . PRO A 1 795 ? 22.911 14.658 -18.004 1 93.68 795 PRO A CA 1
ATOM 6428 C C . PRO A 1 795 ? 23.773 15.917 -18.053 1 93.68 795 PRO A C 1
ATOM 6430 O O . PRO A 1 795 ? 23.781 16.625 -19.063 1 93.68 795 PRO A O 1
ATOM 6433 N N . ILE A 1 796 ? 24.47 16.262 -16.937 1 95.17 796 ILE A N 1
ATOM 6434 C CA . ILE A 1 796 ? 25.306 17.456 -16.869 1 95.17 796 ILE A CA 1
ATOM 6435 C C . ILE A 1 796 ? 26.779 17.054 -16.846 1 95.17 796 ILE A C 1
ATOM 6437 O O . ILE A 1 796 ? 27.188 16.217 -16.039 1 95.17 796 ILE A O 1
ATOM 6441 N N . ASP A 1 797 ? 27.534 17.725 -17.707 1 94.57 797 ASP A N 1
ATOM 6442 C CA . ASP A 1 797 ? 28.93 17.328 -17.865 1 94.57 797 ASP A CA 1
ATOM 6443 C C . ASP A 1 797 ? 29.794 17.904 -16.745 1 94.57 797 ASP A C 1
ATOM 6445 O O . ASP A 1 797 ? 30.591 17.187 -16.138 1 94.57 797 ASP A O 1
ATOM 6449 N N . ARG A 1 798 ? 29.563 19.251 -16.534 1 97.07 798 ARG A N 1
ATOM 6450 C CA . ARG A 1 798 ? 30.425 19.91 -15.558 1 97.07 798 ARG A CA 1
ATOM 6451 C C . ARG A 1 798 ? 29.659 20.976 -14.782 1 97.07 798 ARG A C 1
ATOM 6453 O O . ARG A 1 798 ? 28.803 21.664 -15.342 1 97.07 798 ARG A O 1
ATOM 6460 N N . LEU A 1 799 ? 29.941 21.086 -13.542 1 97.95 799 LEU A N 1
ATOM 6461 C CA . LEU A 1 799 ? 29.458 22.124 -12.638 1 97.95 799 LEU A CA 1
ATOM 6462 C C . LEU A 1 799 ? 30.587 22.646 -11.756 1 97.95 799 LEU A C 1
ATOM 6464 O O . LEU A 1 799 ? 31.506 21.899 -11.411 1 97.95 799 LEU A O 1
ATOM 6468 N N . PRO A 1 800 ? 30.575 23.936 -11.373 1 97.46 800 PRO A N 1
ATOM 6469 C CA . PRO A 1 800 ? 31.628 24.469 -10.506 1 97.46 800 PRO A CA 1
ATOM 6470 C C . PRO A 1 800 ? 31.623 23.838 -9.115 1 97.46 800 PRO A C 1
ATOM 6472 O O . PRO A 1 800 ? 30.617 23.256 -8.701 1 97.46 800 PRO A O 1
ATOM 6475 N N . ALA A 1 801 ? 32.69 23.992 -8.429 1 97.05 801 ALA A N 1
ATOM 6476 C CA . ALA A 1 801 ? 32.875 23.415 -7.1 1 97.05 801 ALA A CA 1
ATOM 6477 C C . ALA A 1 801 ? 31.923 24.049 -6.089 1 97.05 801 ALA A C 1
ATOM 6479 O O . ALA A 1 801 ? 31.671 23.481 -5.024 1 97.05 801 ALA A O 1
ATOM 6480 N N . GLN A 1 802 ? 31.434 25.244 -6.368 1 96.27 802 GLN A N 1
ATOM 6481 C CA . GLN A 1 802 ? 30.44 25.948 -5.564 1 96.27 802 GLN A CA 1
ATOM 6482 C C . GLN A 1 802 ? 29.442 26.69 -6.449 1 96.27 802 GLN A C 1
ATOM 6484 O O . GLN A 1 802 ? 29.79 27.14 -7.543 1 96.27 802 GLN A O 1
ATOM 6489 N N . ASN A 1 803 ? 28.239 26.823 -5.969 1 95.61 803 ASN A N 1
ATOM 6490 C CA . ASN A 1 803 ? 27.19 27.503 -6.721 1 95.61 803 ASN A CA 1
ATOM 6491 C C . ASN A 1 803 ? 26.077 28.002 -5.805 1 95.61 803 ASN A C 1
ATOM 6493 O O . ASN A 1 803 ? 25.947 27.54 -4.671 1 95.61 803 ASN A O 1
ATOM 6497 N N . SER A 1 804 ? 25.367 29.045 -6.152 1 95.41 804 SER A N 1
ATOM 6498 C CA . SER A 1 804 ? 24.184 29.614 -5.515 1 95.41 804 SER A CA 1
ATOM 6499 C C . SER A 1 804 ? 23.179 30.103 -6.552 1 95.41 804 SER A C 1
ATOM 6501 O O . SER A 1 804 ? 23.551 30.777 -7.515 1 95.41 804 SER A O 1
ATOM 6503 N N . ILE A 1 805 ? 21.927 29.81 -6.386 1 93.89 805 ILE A N 1
ATOM 6504 C CA . ILE A 1 805 ? 20.998 30.172 -7.451 1 93.89 805 ILE A CA 1
ATOM 6505 C C . ILE A 1 805 ? 20.079 31.294 -6.975 1 93.89 805 ILE A C 1
ATOM 6507 O O . ILE A 1 805 ? 19.379 31.914 -7.779 1 93.89 805 ILE A O 1
ATOM 6511 N N . PHE A 1 806 ? 19.985 31.568 -5.69 1 94.35 806 PHE A N 1
ATOM 6512 C CA . PHE A 1 806 ? 19.071 32.548 -5.115 1 94.35 806 PHE A CA 1
ATOM 6513 C C . PHE A 1 806 ? 19.459 32.87 -3.676 1 94.35 806 PHE A C 1
ATOM 6515 O O . PHE A 1 806 ? 19.737 31.966 -2.886 1 94.35 806 PHE A O 1
ATOM 6522 N N . GLU A 1 807 ? 19.486 34.161 -3.289 1 95.42 807 GLU A N 1
ATOM 6523 C CA . GLU A 1 807 ? 19.856 34.581 -1.94 1 95.42 807 GLU A CA 1
ATOM 6524 C C . GLU A 1 807 ? 19.019 35.773 -1.485 1 95.42 807 GLU A C 1
ATOM 6526 O O . GLU A 1 807 ? 18.796 36.711 -2.252 1 95.42 807 GLU A O 1
ATOM 6531 N N . LEU A 1 808 ? 18.512 35.718 -0.299 1 96.08 808 LEU A N 1
ATOM 6532 C CA . LEU A 1 808 ? 17.802 36.828 0.328 1 96.08 808 LEU A CA 1
ATOM 6533 C C . LEU A 1 808 ? 18.761 37.705 1.127 1 96.08 808 LEU A C 1
ATOM 6535 O O . LEU A 1 808 ? 19.728 37.206 1.706 1 96.08 808 LEU A O 1
ATOM 6539 N N . ASP A 1 809 ? 18.44 38.973 1.272 1 95.88 809 ASP A N 1
ATOM 6540 C CA . ASP A 1 809 ? 19.322 39.89 1.986 1 95.88 809 ASP A CA 1
ATOM 6541 C C . ASP A 1 809 ? 18.788 40.186 3.386 1 95.88 809 ASP A C 1
ATOM 6543 O O . ASP A 1 809 ? 19.395 40.952 4.138 1 95.88 809 ASP A O 1
ATOM 6547 N N . ASN A 1 810 ? 17.578 39.71 3.652 1 95.84 810 ASN A N 1
ATOM 6548 C CA . ASN A 1 810 ? 16.935 40.003 4.929 1 95.84 810 ASN A CA 1
ATOM 6549 C C . ASN A 1 810 ? 16.7 38.733 5.742 1 95.84 810 ASN A C 1
ATOM 6551 O O . ASN A 1 810 ? 15.816 37.938 5.418 1 95.84 810 ASN A O 1
ATOM 6555 N N . PRO A 1 811 ? 17.357 38.483 6.809 1 92.09 811 PRO A N 1
ATOM 6556 C CA . PRO A 1 811 ? 17.247 37.252 7.595 1 92.09 811 PRO A CA 1
ATOM 6557 C C . PRO A 1 811 ? 15.953 37.181 8.403 1 92.09 811 PRO A C 1
ATOM 6559 O O . PRO A 1 811 ? 15.637 36.137 8.979 1 92.09 811 PRO A O 1
ATOM 6562 N N . ASN A 1 812 ? 15.14 38.271 8.398 1 94.86 812 ASN A N 1
ATOM 6563 C CA . ASN A 1 812 ? 13.892 38.293 9.153 1 94.86 812 ASN A CA 1
ATOM 6564 C C . ASN A 1 812 ? 12.734 37.724 8.339 1 94.86 812 ASN A C 1
ATOM 6566 O O . ASN A 1 812 ? 11.628 37.557 8.857 1 94.86 812 ASN A O 1
ATOM 6570 N N . VAL A 1 813 ? 13.036 37.475 7.126 1 97.15 813 VAL A N 1
ATOM 6571 C CA . VAL A 1 813 ? 12.052 36.888 6.223 1 97.15 813 VAL A CA 1
ATOM 6572 C C . VAL A 1 813 ? 12.411 35.43 5.944 1 97.15 813 VAL A C 1
ATOM 6574 O O . VAL A 1 813 ? 13.584 35.098 5.757 1 97.15 813 VAL A O 1
ATOM 6577 N N . PHE A 1 814 ? 11.423 34.593 6.001 1 97.63 814 PHE A N 1
ATOM 6578 C CA . PHE A 1 814 ? 11.663 33.16 5.879 1 97.63 814 PHE A CA 1
ATOM 6579 C C . PHE A 1 814 ? 11.018 32.609 4.612 1 97.63 814 PHE A C 1
ATOM 6581 O O . PHE A 1 814 ? 10.037 33.167 4.116 1 97.63 814 PHE A O 1
ATOM 6588 N N . MET A 1 815 ? 11.569 31.546 4.05 1 97.56 815 MET A N 1
ATOM 6589 C CA . MET A 1 815 ? 11.032 30.849 2.885 1 97.56 815 MET A CA 1
ATOM 6590 C C . MET A 1 815 ? 10.2 29.643 3.308 1 97.56 815 MET A C 1
ATOM 6592 O O . MET A 1 815 ? 10.649 28.825 4.112 1 97.56 815 MET A O 1
ATOM 6596 N N . SER A 1 816 ? 9.015 29.603 2.793 1 96.84 816 SER A N 1
ATOM 6597 C CA . SER A 1 816 ? 8.163 28.461 3.109 1 96.84 816 SER A CA 1
ATOM 6598 C C . SER A 1 816 ? 8.214 27.411 2.004 1 96.84 816 SER A C 1
ATOM 6600 O O . SER A 1 816 ? 7.887 26.244 2.234 1 96.84 816 SER A O 1
ATOM 6602 N N . THR A 1 817 ? 8.579 27.83 0.803 1 97.2 817 THR A N 1
ATOM 6603 C CA . THR A 1 817 ? 8.671 26.85 -0.274 1 97.2 817 THR A CA 1
ATOM 6604 C C . THR A 1 817 ? 9.517 27.388 -1.424 1 97.2 817 THR A C 1
ATOM 6606 O O . THR A 1 817 ? 9.631 28.602 -1.603 1 97.2 817 THR A O 1
ATOM 6609 N N . CYS A 1 818 ? 10.171 26.553 -2.103 1 98.1 818 CYS A N 1
ATOM 6610 C CA . CYS A 1 818 ? 10.885 26.767 -3.357 1 98.1 818 CYS A CA 1
ATOM 6611 C C . CYS A 1 818 ? 10.627 25.626 -4.334 1 98.1 818 CYS A C 1
ATOM 6613 O O . CYS A 1 818 ? 11.027 24.488 -4.084 1 98.1 818 CYS A O 1
ATOM 6615 N N . LYS A 1 819 ? 9.941 25.933 -5.394 1 98.1 819 LYS A N 1
ATOM 6616 C CA . LYS A 1 819 ? 9.539 24.887 -6.33 1 98.1 819 LYS A CA 1
ATOM 6617 C C . LYS A 1 819 ? 9.346 25.451 -7.735 1 98.1 819 LYS A C 1
ATOM 6619 O O . LYS A 1 819 ? 9.308 26.67 -7.92 1 98.1 819 LYS A O 1
ATOM 6624 N N . LYS A 1 820 ? 9.145 24.59 -8.69 1 97.6 820 LYS A N 1
ATOM 6625 C CA . LYS A 1 820 ? 8.742 25.007 -10.03 1 97.6 820 LYS A CA 1
ATOM 6626 C C . LYS A 1 820 ? 7.273 25.418 -10.06 1 97.6 820 LYS A C 1
ATOM 6628 O O . LYS A 1 820 ? 6.449 24.848 -9.341 1 97.6 820 LYS A O 1
ATOM 6633 N N . SER A 1 821 ? 6.959 26.435 -10.852 1 97.57 821 SER A N 1
ATOM 6634 C CA . SER A 1 821 ? 5.584 26.911 -10.96 1 97.57 821 SER A CA 1
ATOM 6635 C C . SER A 1 821 ? 4.676 25.848 -11.569 1 97.57 821 SER A C 1
ATOM 6637 O O . SER A 1 821 ? 5.151 24.931 -12.242 1 97.57 821 SER A O 1
ATOM 6639 N N . TRP A 1 822 ? 3.393 25.941 -11.364 1 96.73 822 TRP A N 1
ATOM 6640 C CA . TRP A 1 822 ? 2.395 25.003 -11.868 1 96.73 822 TRP A CA 1
ATOM 6641 C C . TRP A 1 822 ? 2.507 24.85 -13.381 1 96.73 822 TRP A C 1
ATOM 6643 O O . TRP A 1 822 ? 2.448 23.735 -13.905 1 96.73 822 TRP A O 1
ATOM 6653 N N . ASP A 1 823 ? 2.71 25.987 -14.095 1 94.3 823 ASP A N 1
ATOM 6654 C CA . ASP A 1 823 ? 2.751 25.973 -15.554 1 94.3 823 ASP A CA 1
ATOM 6655 C C . ASP A 1 823 ? 4.164 25.692 -16.061 1 94.3 823 ASP A C 1
ATOM 6657 O O . ASP A 1 823 ? 4.389 25.607 -17.27 1 94.3 823 ASP A O 1
ATOM 6661 N N . GLY A 1 824 ? 5.105 25.656 -15.128 1 92.81 824 GLY A N 1
ATOM 6662 C CA . GLY A 1 824 ? 6.461 25.263 -15.477 1 92.81 824 GLY A CA 1
ATOM 6663 C C . GLY A 1 824 ? 7.282 26.4 -16.056 1 92.81 824 GLY A C 1
ATOM 6664 O O . GLY A 1 824 ? 8.388 26.184 -16.554 1 92.81 824 GLY A O 1
ATOM 6665 N N . THR A 1 825 ? 6.852 27.581 -15.92 1 91.87 825 THR A N 1
ATOM 6666 C CA . THR A 1 825 ? 7.48 28.695 -16.623 1 91.87 825 THR A CA 1
ATOM 6667 C C . THR A 1 825 ? 8.57 29.33 -15.765 1 91.87 825 THR A C 1
ATOM 6669 O O . THR A 1 825 ? 9.388 30.104 -16.265 1 91.87 825 THR A O 1
ATOM 6672 N N . GLY A 1 826 ? 8.517 28.979 -14.55 1 95.83 826 GLY A N 1
ATOM 6673 C CA . GLY A 1 826 ? 9.511 29.584 -13.677 1 95.83 826 GLY A CA 1
ATOM 6674 C C . GLY A 1 826 ? 9.561 28.949 -12.3 1 95.83 826 GLY A C 1
ATOM 6675 O O . GLY A 1 826 ? 9.056 27.842 -12.102 1 95.83 826 GLY A O 1
ATOM 6676 N N . THR A 1 827 ? 10.302 29.631 -11.359 1 97.26 827 THR A N 1
ATOM 6677 C CA . THR A 1 827 ? 10.484 29.178 -9.985 1 97.26 827 THR A CA 1
ATOM 6678 C C . THR A 1 827 ? 9.6 29.976 -9.03 1 97.26 827 THR A C 1
ATOM 6680 O O . THR A 1 827 ? 9.554 31.206 -9.101 1 97.26 827 THR A O 1
ATOM 6683 N N . ILE A 1 828 ? 8.873 29.28 -8.221 1 98.16 828 ILE A N 1
ATOM 6684 C CA . ILE A 1 828 ? 8.062 29.881 -7.168 1 98.16 828 ILE A CA 1
ATOM 6685 C C . ILE A 1 828 ? 8.86 29.931 -5.867 1 98.16 828 ILE A C 1
ATOM 6687 O O . ILE A 1 828 ? 9.396 28.913 -5.421 1 98.16 828 ILE A O 1
ATOM 6691 N N . ILE A 1 829 ? 8.955 31.01 -5.254 1 97.84 829 ILE A N 1
ATOM 6692 C CA . ILE A 1 829 ? 9.5 31.195 -3.914 1 97.84 829 ILE A CA 1
ATOM 6693 C C . ILE A 1 829 ? 8.463 31.876 -3.024 1 97.84 829 ILE A C 1
ATOM 6695 O O . ILE A 1 829 ? 8.018 32.988 -3.317 1 97.84 829 ILE A O 1
ATOM 6699 N N . ARG A 1 830 ? 8.058 31.281 -2.035 1 98.48 830 ARG A N 1
ATOM 6700 C CA . ARG A 1 830 ? 7.111 31.858 -1.086 1 98.48 830 ARG A CA 1
ATOM 6701 C C . ARG A 1 830 ? 7.816 32.286 0.197 1 98.48 830 ARG A C 1
ATOM 6703 O O . ARG A 1 830 ? 8.544 31.499 0.805 1 98.48 830 ARG A O 1
ATOM 6710 N N . LEU A 1 831 ? 7.616 33.489 0.554 1 98.22 831 LEU A N 1
ATOM 6711 C CA . LEU A 1 831 ? 8.246 34.103 1.718 1 98.22 831 LEU A CA 1
ATOM 6712 C C . LEU A 1 831 ? 7.199 34.533 2.739 1 98.22 831 LEU A C 1
ATOM 6714 O O . LEU A 1 831 ? 6.048 34.797 2.382 1 98.22 831 LEU A O 1
ATOM 6718 N N . PHE A 1 832 ? 7.554 34.625 3.973 1 98.32 832 PHE A N 1
ATOM 6719 C CA . PHE A 1 832 ? 6.619 35.117 4.978 1 98.32 832 PHE A CA 1
ATOM 6720 C C . PHE A 1 832 ? 7.35 35.904 6.059 1 98.32 832 PHE A C 1
ATOM 6722 O O . PHE A 1 832 ? 8.557 35.737 6.246 1 98.32 832 PHE A O 1
ATOM 6729 N N . ASN A 1 833 ? 6.673 36.837 6.677 1 98.11 833 ASN A N 1
ATOM 6730 C CA . ASN A 1 833 ? 7.095 37.71 7.768 1 98.11 833 ASN A CA 1
ATOM 6731 C C . ASN A 1 833 ? 6.296 37.443 9.04 1 98.11 833 ASN A C 1
ATOM 6733 O O . ASN A 1 833 ? 5.139 37.853 9.149 1 98.11 833 ASN A O 1
ATOM 6737 N N . PRO A 1 834 ? 6.918 36.758 9.98 1 97.61 834 PRO A N 1
ATOM 6738 C CA . PRO A 1 834 ? 6.145 36.393 11.169 1 97.61 834 PRO A CA 1
ATOM 6739 C C . PRO A 1 834 ? 6.041 37.534 12.178 1 97.61 834 PRO A C 1
ATOM 6741 O O . PRO A 1 834 ? 5.38 37.393 13.21 1 97.61 834 PRO A O 1
ATOM 6744 N N . SER A 1 835 ? 6.599 38.661 11.937 1 95.5 835 SER A N 1
ATOM 6745 C CA . SER A 1 835 ? 6.722 39.722 12.932 1 95.5 835 SER A CA 1
ATOM 6746 C C . SER A 1 835 ? 5.525 40.665 12.885 1 95.5 835 SER A C 1
ATOM 6748 O O . SER A 1 835 ? 4.677 40.556 11.997 1 95.5 835 SER A O 1
ATOM 6750 N N . ASP A 1 836 ? 5.483 41.596 13.832 1 94.63 836 ASP A N 1
ATOM 6751 C CA . ASP A 1 836 ? 4.408 42.576 13.945 1 94.63 836 ASP A CA 1
ATOM 6752 C C . ASP A 1 836 ? 4.764 43.868 13.213 1 94.63 836 ASP A C 1
ATOM 6754 O O . ASP A 1 836 ? 4.105 44.894 13.397 1 94.63 836 ASP A O 1
ATOM 6758 N N . LYS A 1 837 ? 5.798 43.712 12.416 1 95.6 837 LYS A N 1
ATOM 6759 C CA . LYS A 1 837 ? 6.198 44.856 11.602 1 95.6 837 LYS A CA 1
ATOM 6760 C C . LYS A 1 837 ? 6.376 44.456 10.14 1 95.6 837 LYS A C 1
ATOM 6762 O O . LYS A 1 837 ? 6.626 43.287 9.837 1 95.6 837 LYS A O 1
ATOM 6767 N N . GLU A 1 838 ? 6.235 45.335 9.34 1 96.82 838 GLU A N 1
ATOM 6768 C CA . GLU A 1 838 ? 6.476 45.091 7.921 1 96.82 838 GLU A CA 1
ATOM 6769 C C . GLU A 1 838 ? 7.961 44.876 7.643 1 96.82 838 GLU A C 1
ATOM 6771 O O . GLU A 1 838 ? 8.813 45.514 8.265 1 96.82 838 GLU A O 1
ATOM 6776 N N . GLU A 1 839 ? 8.307 44.04 6.779 1 97.51 839 GLU A N 1
ATOM 6777 C CA . GLU A 1 839 ? 9.685 43.747 6.397 1 97.51 839 GLU A CA 1
ATOM 6778 C C . GLU A 1 839 ? 9.873 43.853 4.886 1 97.51 839 GLU A C 1
ATOM 6780 O O . GLU A 1 839 ? 9.026 43.395 4.116 1 97.51 839 GLU A O 1
ATOM 6785 N N . THR A 1 840 ? 10.949 44.488 4.478 1 97.26 840 THR A N 1
ATOM 6786 C CA . THR A 1 840 ? 11.336 44.534 3.072 1 97.26 840 THR A CA 1
ATOM 6787 C C . THR A 1 840 ? 12.451 43.533 2.784 1 97.26 840 THR A C 1
ATOM 6789 O O . THR A 1 840 ? 13.376 43.379 3.585 1 97.26 840 THR A O 1
ATOM 6792 N N . VAL A 1 841 ? 12.386 42.85 1.719 1 97.03 841 VAL A N 1
ATOM 6793 C CA . VAL A 1 841 ? 13.4 41.87 1.341 1 97.03 841 VAL A CA 1
ATOM 6794 C C . VAL A 1 841 ? 13.785 42.064 -0.124 1 97.03 841 VAL A C 1
ATOM 6796 O O . VAL A 1 841 ? 12.948 42.435 -0.949 1 97.03 841 VAL A O 1
ATOM 6799 N N . ARG A 1 842 ? 15.032 41.954 -0.438 1 96.71 842 ARG A N 1
ATOM 6800 C CA . ARG A 1 842 ? 15.597 42.007 -1.782 1 96.71 842 ARG A CA 1
ATOM 6801 C C . ARG A 1 842 ? 16.337 40.717 -2.117 1 96.71 842 ARG A C 1
ATOM 6803 O O . ARG A 1 842 ? 16.739 39.975 -1.219 1 96.71 842 ARG A O 1
ATOM 6810 N N . TRP A 1 843 ? 16.426 40.356 -3.33 1 95.36 843 TRP A N 1
ATOM 6811 C CA . TRP A 1 843 ? 17.164 39.18 -3.781 1 95.36 843 TRP A CA 1
ATOM 6812 C C . TRP A 1 843 ? 17.886 39.462 -5.094 1 95.36 843 TRP A C 1
ATOM 6814 O O . TRP A 1 843 ? 17.605 40.459 -5.763 1 95.36 843 TRP A O 1
ATOM 6824 N N . THR A 1 844 ? 18.834 38.69 -5.433 1 86.17 844 THR A N 1
ATOM 6825 C CA . THR A 1 844 ? 19.606 38.796 -6.666 1 86.17 844 THR A CA 1
ATOM 6826 C C . THR A 1 844 ? 19.231 37.679 -7.636 1 86.17 844 THR A C 1
ATOM 6828 O O . THR A 1 844 ? 19.261 36.501 -7.276 1 86.17 844 THR A O 1
ATOM 6831 N N . THR A 1 845 ? 18.818 38.067 -8.756 1 86.52 845 THR A N 1
ATOM 6832 C CA . THR A 1 845 ? 18.52 37.116 -9.821 1 86.52 845 THR A CA 1
ATOM 6833 C C . THR A 1 845 ? 18.585 37.795 -11.186 1 86.52 845 THR A C 1
ATOM 6835 O O . THR A 1 845 ? 18.538 39.023 -11.278 1 86.52 845 THR A O 1
ATOM 6838 N N . ASN A 1 846 ? 18.833 37.075 -12.158 1 82.26 846 ASN A N 1
ATOM 6839 C CA . ASN A 1 846 ? 18.786 37.587 -13.524 1 82.26 846 ASN A CA 1
ATOM 6840 C C . ASN A 1 846 ? 17.416 37.365 -14.159 1 82.26 846 ASN A C 1
ATOM 6842 O O . ASN A 1 846 ? 17.167 37.812 -15.28 1 82.26 846 ASN A O 1
ATOM 6846 N N . ALA A 1 847 ? 16.516 36.797 -13.431 1 90.23 847 ALA A N 1
ATOM 6847 C CA . ALA A 1 847 ? 15.181 36.494 -13.939 1 90.23 847 ALA A CA 1
ATOM 6848 C C . ALA A 1 847 ? 14.221 37.652 -13.683 1 90.23 847 ALA A C 1
ATOM 6850 O O . ALA A 1 847 ? 14.485 38.511 -12.839 1 90.23 847 ALA A O 1
ATOM 6851 N N . SER A 1 848 ? 13.111 37.699 -14.503 1 94.01 848 SER A N 1
ATOM 6852 C CA . SER A 1 848 ? 12.01 38.603 -14.187 1 94.01 848 SER A CA 1
ATOM 6853 C C . SER A 1 848 ? 11.234 38.123 -12.965 1 94.01 848 SER A C 1
ATOM 6855 O O . SER A 1 848 ? 10.926 36.935 -12.846 1 94.01 848 SER A O 1
ATOM 6857 N N . SER A 1 849 ? 10.978 39.032 -12.121 1 96.69 849 SER A N 1
ATOM 6858 C CA . SER A 1 849 ? 10.296 38.69 -10.877 1 96.69 849 SER A CA 1
ATOM 6859 C C . SER A 1 849 ? 8.87 39.231 -10.862 1 96.69 849 SER A C 1
ATOM 6861 O O . SER A 1 849 ? 8.635 40.387 -11.223 1 96.69 849 SER A O 1
ATOM 6863 N N . PHE A 1 850 ? 7.917 38.428 -10.508 1 97.73 850 PHE A N 1
ATOM 6864 C CA . PHE A 1 850 ? 6.518 38.813 -10.365 1 97.73 850 PHE A CA 1
ATOM 6865 C C . PHE A 1 850 ? 5.983 38.409 -8.996 1 97.73 850 PHE A C 1
ATOM 6867 O O . PHE A 1 850 ? 6.321 37.341 -8.482 1 97.73 850 PHE A O 1
ATOM 6874 N N . GLU A 1 851 ? 5.209 39.233 -8.36 1 97.99 851 GLU A N 1
ATOM 6875 C CA . GLU A 1 851 ? 4.352 38.786 -7.265 1 97.99 851 GLU A CA 1
ATOM 6876 C C . GLU A 1 851 ? 3.162 37.986 -7.787 1 97.99 851 GLU A C 1
ATOM 6878 O O . GLU A 1 851 ? 2.497 38.401 -8.738 1 97.99 851 GLU A O 1
ATOM 6883 N N . VAL A 1 852 ? 2.926 36.881 -7.245 1 98.13 852 VAL A N 1
ATOM 6884 C CA . VAL A 1 852 ? 1.825 36.034 -7.692 1 98.13 852 VAL A CA 1
ATOM 6885 C C . VAL A 1 852 ? 0.982 35.607 -6.493 1 98.13 852 VAL A C 1
ATOM 6887 O O . VAL A 1 852 ? 1.446 35.654 -5.352 1 98.13 852 VAL A O 1
ATOM 6890 N N . SER A 1 853 ? -0.295 35.246 -6.709 1 98.31 853 SER A N 1
ATOM 6891 C CA . SER A 1 853 ? -1.152 34.672 -5.677 1 98.31 853 SER A CA 1
ATOM 6892 C C . SER A 1 853 ? -0.711 33.257 -5.317 1 98.31 853 SER A C 1
ATOM 6894 O O . SER A 1 853 ? 0.209 32.713 -5.93 1 98.31 853 SER A O 1
ATOM 6896 N N . LEU A 1 854 ? -1.31 32.649 -4.343 1 98.44 854 LEU A N 1
ATOM 6897 C CA . LEU A 1 854 ? -1.034 31.255 -4.012 1 98.44 854 LEU A CA 1
ATOM 6898 C C . LEU A 1 854 ? -1.466 30.331 -5.145 1 98.44 854 LEU A C 1
ATOM 6900 O O . LEU A 1 854 ? -0.955 29.215 -5.271 1 98.44 854 LEU A O 1
ATOM 6904 N N . ALA A 1 855 ? -2.379 30.756 -6.005 1 98.13 855 ALA A N 1
ATOM 6905 C CA . ALA A 1 855 ? -2.763 30.024 -7.209 1 98.13 855 ALA A CA 1
ATOM 6906 C C . ALA A 1 855 ? -1.739 30.223 -8.322 1 98.13 855 ALA A C 1
ATOM 6908 O O . ALA A 1 855 ? -1.9 29.694 -9.425 1 98.13 855 ALA A O 1
ATOM 6909 N N . GLU A 1 856 ? -0.704 31.074 -8.02 1 97.84 856 GLU A N 1
ATOM 6910 C CA . GLU A 1 856 ? 0.421 31.347 -8.909 1 97.84 856 GLU A CA 1
ATOM 6911 C C . GLU A 1 856 ? -0.023 32.143 -10.133 1 97.84 856 GLU A C 1
ATOM 6913 O O . GLU A 1 856 ? 0.419 31.871 -11.251 1 97.84 856 GLU A O 1
ATOM 6918 N N . GLU A 1 857 ? -0.972 32.999 -9.893 1 97.8 857 GLU A N 1
ATOM 6919 C CA . GLU A 1 857 ? -1.414 33.962 -10.897 1 97.8 857 GLU A CA 1
ATOM 6920 C C . GLU A 1 857 ? -0.746 35.319 -10.692 1 97.8 857 GLU A C 1
ATOM 6922 O O . GLU A 1 857 ? -0.676 35.818 -9.567 1 97.8 857 GLU A O 1
ATOM 6927 N N . LYS A 1 858 ? -0.267 35.968 -11.69 1 97.31 858 LYS A N 1
ATOM 6928 C CA . LYS A 1 858 ? 0.507 37.203 -11.604 1 97.31 858 LYS A CA 1
ATOM 6929 C C . LYS A 1 858 ? -0.345 38.349 -11.067 1 97.31 858 LYS A C 1
ATOM 6931 O O . LYS A 1 858 ? -1.485 38.537 -11.498 1 97.31 858 LYS A O 1
ATOM 6936 N N . ILE A 1 859 ? 0.12 39.036 -10.147 1 97.28 859 ILE A N 1
ATOM 6937 C CA . ILE A 1 859 ? -0.516 40.202 -9.544 1 97.28 859 ILE A CA 1
ATOM 6938 C C . ILE A 1 859 ? 0.182 41.475 -10.019 1 97.28 859 ILE A C 1
ATOM 6940 O O . ILE A 1 859 ? -0.473 42.422 -10.459 1 97.28 859 ILE A O 1
ATOM 6944 N N . ALA A 1 860 ? 1.576 41.481 -9.874 1 96.84 860 ALA A N 1
ATOM 6945 C CA . ALA A 1 860 ? 2.351 42.661 -10.248 1 96.84 860 ALA A CA 1
ATOM 6946 C C . ALA A 1 860 ? 3.793 42.288 -10.58 1 96.84 860 ALA A C 1
ATOM 6948 O O . ALA A 1 860 ? 4.351 41.357 -9.993 1 96.84 860 ALA A O 1
ATOM 6949 N N . GLU A 1 861 ? 4.35 43 -11.429 1 96.71 861 GLU A N 1
ATOM 6950 C CA . GLU A 1 861 ? 5.781 42.859 -11.68 1 96.71 861 GLU A CA 1
ATOM 6951 C C . GLU A 1 861 ? 6.602 43.503 -10.566 1 96.71 861 GLU A C 1
ATOM 6953 O O . GLU A 1 861 ? 6.261 44.584 -10.082 1 96.71 861 GLU A O 1
ATOM 6958 N N . LEU A 1 862 ? 7.537 42.855 -10.101 1 96.83 862 LEU A N 1
ATOM 6959 C CA . LEU A 1 862 ? 8.406 43.375 -9.051 1 96.83 862 LEU A CA 1
ATOM 6960 C C . LEU A 1 862 ? 9.674 43.98 -9.644 1 96.83 862 LEU A C 1
ATOM 6962 O O . LEU A 1 862 ? 10.596 43.253 -10.021 1 96.83 862 LEU A O 1
ATOM 6966 N N . LYS A 1 863 ? 9.702 45.316 -9.498 1 89.18 863 LYS A N 1
ATOM 6967 C CA . LYS A 1 863 ? 10.85 46.046 -10.029 1 89.18 863 LYS A CA 1
ATOM 6968 C C . LYS A 1 863 ? 12.019 46.019 -9.049 1 89.18 863 LYS A C 1
ATOM 6970 O O . LYS A 1 863 ? 11.817 46.047 -7.833 1 89.18 863 LYS A O 1
ATOM 6975 N N . GLU A 1 864 ? 13.223 45.893 -9.462 1 90.97 864 GLU A N 1
ATOM 6976 C CA . GLU A 1 864 ? 14.463 45.933 -8.693 1 90.97 864 GLU A CA 1
ATOM 6977 C C . GLU A 1 864 ? 14.58 44.722 -7.771 1 90.97 864 GLU A C 1
ATOM 6979 O O . GLU A 1 864 ? 15.338 44.746 -6.799 1 90.97 864 GLU A O 1
ATOM 6984 N N . ASN A 1 865 ? 13.682 43.755 -7.894 1 95.34 865 ASN A N 1
ATOM 6985 C CA . ASN A 1 865 ? 13.729 42.523 -7.114 1 95.34 865 ASN A CA 1
ATOM 6986 C C . ASN A 1 865 ? 13.563 42.797 -5.622 1 95.34 865 ASN A C 1
ATOM 6988 O O . ASN A 1 865 ? 14.375 42.35 -4.811 1 95.34 865 ASN A O 1
ATOM 6992 N N . THR A 1 866 ? 12.559 43.515 -5.294 1 96.43 866 THR A N 1
ATOM 6993 C CA . THR A 1 866 ? 12.245 43.899 -3.922 1 96.43 866 THR A CA 1
ATOM 6994 C C . THR A 1 866 ? 10.752 43.744 -3.645 1 96.43 866 THR A C 1
ATOM 6996 O O . THR A 1 866 ? 9.926 43.949 -4.536 1 96.43 866 THR A O 1
ATOM 6999 N N . ILE A 1 867 ? 10.421 43.397 -2.457 1 97.08 867 ILE A N 1
ATOM 7000 C CA . ILE A 1 867 ? 9.017 43.312 -2.07 1 97.08 867 ILE A CA 1
ATOM 7001 C C . ILE A 1 867 ? 8.873 43.618 -0.581 1 97.08 867 ILE A C 1
ATOM 7003 O O . ILE A 1 867 ? 9.765 43.308 0.212 1 97.08 867 ILE A O 1
ATOM 7007 N N . CYS A 1 868 ? 7.847 44.256 -0.215 1 97.03 868 CYS A N 1
ATOM 7008 C CA . CYS A 1 868 ? 7.489 44.503 1.177 1 97.03 868 CYS A CA 1
ATOM 7009 C C . CYS A 1 868 ? 6.429 43.516 1.652 1 97.03 868 CYS A C 1
ATOM 7011 O O . CYS A 1 868 ? 5.359 43.411 1.05 1 97.03 868 CYS A O 1
ATOM 7013 N N . ILE A 1 869 ? 6.683 42.812 2.691 1 98 869 ILE A N 1
ATOM 7014 C CA . ILE A 1 869 ? 5.75 41.844 3.256 1 98 869 ILE A CA 1
ATOM 7015 C C . ILE A 1 869 ? 5.138 42.403 4.538 1 98 869 ILE A C 1
ATOM 7017 O O . ILE A 1 869 ? 5.857 42.729 5.486 1 98 869 ILE A O 1
ATOM 7021 N N . PRO A 1 870 ? 3.834 42.517 4.603 1 96.94 870 PRO A N 1
ATOM 7022 C CA . PRO A 1 870 ? 3.18 43.067 5.792 1 96.94 870 PRO A CA 1
ATOM 7023 C C . PRO A 1 870 ? 3.369 42.19 7.028 1 96.94 870 PRO A C 1
ATOM 7025 O O . PRO A 1 870 ? 3.873 41.069 6.923 1 96.94 870 PRO A O 1
ATOM 7028 N N . LYS A 1 871 ? 2.985 42.84 8.185 1 96.99 871 LYS A N 1
ATOM 7029 C CA . LYS A 1 871 ? 3.058 42.104 9.443 1 96.99 871 LYS A CA 1
ATOM 7030 C C . LYS A 1 871 ? 2.273 40.797 9.363 1 96.99 871 LYS A C 1
ATOM 7032 O O . LYS A 1 871 ? 1.121 40.785 8.922 1 96.99 871 LYS A O 1
ATOM 7037 N N . LYS A 1 872 ? 2.884 39.744 9.78 1 97.84 872 LYS A N 1
ATOM 7038 C CA . LYS A 1 872 ? 2.304 38.405 9.821 1 97.84 872 LYS A CA 1
ATOM 7039 C C . LYS A 1 872 ? 1.793 37.985 8.445 1 97.84 872 LYS A C 1
ATOM 7041 O O . LYS A 1 872 ? 0.859 37.187 8.341 1 97.84 872 LYS A O 1
ATOM 7046 N N . GLY A 1 873 ? 2.381 38.607 7.431 1 97.69 873 GLY A N 1
ATOM 7047 C CA . GLY A 1 873 ? 1.936 38.337 6.073 1 97.69 873 GLY A CA 1
ATOM 7048 C C . GLY A 1 873 ? 2.872 37.42 5.309 1 97.69 873 GLY A C 1
ATOM 7049 O O . GLY A 1 873 ? 3.872 36.949 5.856 1 97.69 873 GLY A O 1
ATOM 7050 N N . PHE A 1 874 ? 2.5 37.071 4.076 1 98.24 874 PHE A N 1
ATOM 7051 C CA . PHE A 1 874 ? 3.298 36.267 3.159 1 98.24 874 PHE A CA 1
ATOM 7052 C C . PHE A 1 874 ? 3.266 36.858 1.754 1 98.24 874 PHE A C 1
ATOM 7054 O O . PHE A 1 874 ? 2.413 37.692 1.445 1 98.24 874 PHE A O 1
ATOM 7061 N N . ALA A 1 875 ? 4.208 36.492 0.973 1 97.85 875 ALA A N 1
ATOM 7062 C CA . ALA A 1 875 ? 4.293 36.863 -0.437 1 97.85 875 ALA A CA 1
ATOM 7063 C C . ALA A 1 875 ? 4.849 35.715 -1.275 1 97.85 875 ALA A C 1
ATOM 7065 O O . ALA A 1 875 ? 5.737 34.985 -0.827 1 97.85 875 ALA A O 1
ATOM 7066 N N . THR A 1 876 ? 4.323 35.518 -2.403 1 98.27 876 THR A N 1
ATOM 7067 C CA . THR A 1 876 ? 4.806 34.521 -3.351 1 98.27 876 THR A CA 1
ATOM 7068 C C . THR A 1 876 ? 5.393 35.192 -4.589 1 98.27 876 THR A C 1
ATOM 7070 O O . THR A 1 876 ? 4.751 36.048 -5.201 1 98.27 876 THR A O 1
ATOM 7073 N N . ILE A 1 877 ? 6.555 34.791 -4.921 1 97.8 877 ILE A N 1
ATOM 7074 C CA . ILE A 1 877 ? 7.283 35.379 -6.04 1 97.8 877 ILE A CA 1
ATOM 7075 C C . ILE A 1 877 ? 7.467 34.336 -7.141 1 97.8 877 ILE A C 1
ATOM 7077 O O . ILE A 1 877 ? 7.727 33.164 -6.857 1 97.8 877 ILE A O 1
ATOM 7081 N N . LEU A 1 878 ? 7.275 34.705 -8.318 1 97.89 878 LEU A N 1
ATOM 7082 C CA . LEU A 1 878 ? 7.586 33.911 -9.503 1 97.89 878 LEU A CA 1
ATOM 7083 C C . LEU A 1 878 ? 8.806 34.472 -10.227 1 97.89 878 LEU A C 1
ATOM 7085 O O . LEU A 1 878 ? 8.83 35.649 -10.591 1 97.89 878 LEU A O 1
ATOM 7089 N N . LEU A 1 879 ? 9.856 33.72 -10.33 1 96.91 879 LEU A N 1
ATOM 7090 C CA . LEU A 1 879 ? 11.04 34.052 -11.116 1 96.91 879 LEU A CA 1
ATOM 7091 C C . LEU A 1 879 ? 10.973 33.409 -12.497 1 96.91 879 LEU A C 1
ATOM 7093 O O . LEU A 1 879 ? 11.078 32.187 -12.623 1 96.91 879 LEU A O 1
ATOM 7097 N N . GLU A 1 880 ? 10.742 34.192 -13.503 1 93.52 880 GLU A N 1
ATOM 7098 C CA . GLU A 1 880 ? 10.561 33.675 -14.856 1 93.52 880 GLU A CA 1
ATOM 7099 C C . GLU A 1 880 ? 11.767 33.995 -15.735 1 93.52 880 GLU A C 1
ATOM 7101 O O . GLU A 1 880 ? 12.309 35.101 -15.676 1 93.52 880 GLU A O 1
ATOM 7106 N N . GLY A 1 881 ? 12.159 33.157 -16.786 1 79.79 881 GLY A N 1
ATOM 7107 C CA . GLY A 1 881 ? 13.211 33.37 -17.767 1 79.79 881 GLY A CA 1
ATOM 7108 C C . GLY A 1 881 ? 14.569 32.881 -17.302 1 79.79 881 GLY A C 1
ATOM 7109 O O . GLY A 1 881 ? 15.601 33.303 -17.828 1 79.79 881 GLY A O 1
ATOM 7110 N N . GLU A 1 882 ? 14.647 32.083 -16.28 1 63.4 882 GLU A N 1
ATOM 7111 C CA . GLU A 1 882 ? 15.94 31.563 -15.845 1 63.4 882 GLU A CA 1
ATOM 7112 C C . GLU A 1 882 ? 16.225 30.2 -16.468 1 63.4 882 GLU A C 1
ATOM 7114 O O . GLU A 1 882 ? 15.299 29.444 -16.772 1 63.4 882 GLU A O 1
ATOM 7119 N N . MET B 1 1 ? 39.759 -24.598 -43.025 1 32.52 1 MET B N 1
ATOM 7120 C CA . MET B 1 1 ? 39.374 -23.194 -42.909 1 32.52 1 MET B CA 1
ATOM 7121 C C . MET B 1 1 ? 38.472 -22.976 -41.699 1 32.52 1 MET B C 1
ATOM 7123 O O . MET B 1 1 ? 37.444 -23.641 -41.558 1 32.52 1 MET B O 1
ATOM 7127 N N . LYS B 1 2 ? 39.158 -22.658 -40.602 1 47.28 2 LYS B N 1
ATOM 7128 C CA . LYS B 1 2 ? 38.42 -22.572 -39.345 1 47.28 2 LYS B CA 1
ATOM 7129 C C . LYS B 1 2 ? 37.079 -21.872 -39.541 1 47.28 2 LYS B C 1
ATOM 7131 O O . LYS B 1 2 ? 37.025 -20.757 -40.064 1 47.28 2 LYS B O 1
ATOM 7136 N N . LYS B 1 3 ? 35.947 -22.634 -39.702 1 57.82 3 LYS B N 1
ATOM 7137 C CA . LYS B 1 3 ? 34.594 -22.163 -39.982 1 57.82 3 LYS B CA 1
ATOM 7138 C C . LYS B 1 3 ? 34.233 -20.97 -39.101 1 57.82 3 LYS B C 1
ATOM 7140 O O . LYS B 1 3 ? 34.419 -21.013 -37.883 1 57.82 3 LYS B O 1
ATOM 7145 N N . ASN B 1 4 ? 34.033 -19.844 -39.753 1 83.64 4 ASN B N 1
ATOM 7146 C CA . ASN B 1 4 ? 33.63 -18.576 -39.154 1 83.64 4 ASN B CA 1
ATOM 7147 C C . ASN B 1 4 ? 32.234 -18.664 -38.543 1 83.64 4 ASN B C 1
ATOM 7149 O O . ASN B 1 4 ? 31.254 -18.894 -39.253 1 83.64 4 ASN B O 1
ATOM 7153 N N . LYS B 1 5 ? 32.163 -18.893 -37.249 1 94.91 5 LYS B N 1
ATOM 7154 C CA . LYS B 1 5 ? 30.879 -18.933 -36.556 1 94.91 5 LYS B CA 1
ATOM 7155 C C . LYS B 1 5 ? 30.32 -17.528 -36.353 1 94.91 5 LYS B C 1
ATOM 7157 O O . LYS B 1 5 ? 31.079 -16.562 -36.245 1 94.91 5 LYS B O 1
ATOM 7162 N N . ILE B 1 6 ? 29.046 -17.48 -36.417 1 97.79 6 ILE B N 1
ATOM 7163 C CA . ILE B 1 6 ? 28.354 -16.204 -36.27 1 97.79 6 ILE B CA 1
ATOM 7164 C C . ILE B 1 6 ? 27.892 -16.031 -34.825 1 97.79 6 ILE B C 1
ATOM 7166 O O . ILE B 1 6 ? 27.277 -16.932 -34.251 1 97.79 6 ILE B O 1
ATOM 7170 N N . VAL B 1 7 ? 28.226 -14.916 -34.21 1 98.17 7 VAL B N 1
ATOM 7171 C CA . VAL B 1 7 ? 27.822 -14.614 -32.841 1 98.17 7 VAL B CA 1
ATOM 7172 C C . VAL B 1 7 ? 26.8 -13.48 -32.842 1 98.17 7 VAL B C 1
ATOM 7174 O O . VAL B 1 7 ? 27.128 -12.34 -33.179 1 98.17 7 VAL B O 1
ATOM 7177 N N . HIS B 1 8 ? 25.553 -13.78 -32.477 1 98.11 8 HIS B N 1
ATOM 7178 C CA . HIS B 1 8 ? 24.542 -12.751 -32.259 1 98.11 8 HIS B CA 1
ATOM 7179 C C . HIS B 1 8 ? 24.706 -12.099 -30.89 1 98.11 8 HIS B C 1
ATOM 7181 O O . HIS B 1 8 ? 24.476 -12.74 -29.861 1 98.11 8 HIS B O 1
ATOM 7187 N N . VAL B 1 9 ? 25.121 -10.849 -30.855 1 97.91 9 VAL B N 1
ATOM 7188 C CA . VAL B 1 9 ? 25.19 -10.055 -29.633 1 97.91 9 VAL B CA 1
ATOM 7189 C C . VAL B 1 9 ? 23.861 -9.338 -29.407 1 97.91 9 VAL B C 1
ATOM 7191 O O . VAL B 1 9 ? 23.473 -8.473 -30.196 1 97.91 9 VAL B O 1
ATOM 7194 N N . VAL B 1 10 ? 23.19 -9.672 -28.328 1 97.58 10 VAL B N 1
ATOM 7195 C CA . VAL B 1 10 ? 21.877 -9.084 -28.084 1 97.58 10 VAL B CA 1
ATOM 7196 C C . VAL B 1 10 ? 21.944 -8.154 -26.875 1 97.58 10 VAL B C 1
ATOM 7198 O O . VAL B 1 10 ? 21.999 -8.615 -25.732 1 97.58 10 VAL B O 1
ATOM 7201 N N . ALA B 1 11 ? 21.888 -6.88 -27.135 1 97.18 11 ALA B N 1
ATOM 7202 C CA . ALA B 1 11 ? 21.863 -5.883 -26.068 1 97.18 11 ALA B CA 1
ATOM 7203 C C . ALA B 1 11 ? 20.521 -5.891 -25.342 1 97.18 11 ALA B C 1
ATOM 7205 O O . ALA B 1 11 ? 19.464 -5.89 -25.978 1 97.18 11 ALA B O 1
ATOM 7206 N N . HIS B 1 12 ? 20.573 -6.012 -24.024 1 96.37 12 HIS B N 1
ATOM 7207 C CA . HIS B 1 12 ? 19.319 -6.07 -23.28 1 96.37 12 HIS B CA 1
ATOM 7208 C C . HIS B 1 12 ? 19.506 -5.585 -21.847 1 96.37 12 HIS B C 1
ATOM 7210 O O . HIS B 1 12 ? 20.635 -5.351 -21.408 1 96.37 12 HIS B O 1
ATOM 7216 N N . SER B 1 13 ? 18.431 -5.312 -21.157 1 94.5 13 SER B N 1
ATOM 7217 C CA . SER B 1 13 ? 18.381 -5.158 -19.707 1 94.5 13 SER B CA 1
ATOM 7218 C C . SER B 1 13 ? 17.403 -6.146 -19.079 1 94.5 13 SER B C 1
ATOM 7220 O O . SER B 1 13 ? 16.306 -6.356 -19.6 1 94.5 13 SER B O 1
ATOM 7222 N N . HIS B 1 14 ? 17.897 -6.83 -18.078 1 93.84 14 HIS B N 1
ATOM 7223 C CA . HIS B 1 14 ? 16.974 -7.536 -17.197 1 93.84 14 HIS B CA 1
ATOM 7224 C C . HIS B 1 14 ? 16.403 -6.602 -16.136 1 93.84 14 HIS B C 1
ATOM 7226 O O . HIS B 1 14 ? 17.148 -5.869 -15.482 1 93.84 14 HIS B O 1
ATOM 7232 N N . TRP B 1 15 ? 15.111 -6.599 -15.991 1 94.59 15 TRP B N 1
ATOM 7233 C CA . TRP B 1 15 ? 14.514 -5.603 -15.106 1 94.59 15 TRP B CA 1
ATOM 7234 C C . TRP B 1 15 ? 13.622 -6.267 -14.063 1 94.59 15 TRP B C 1
ATOM 7236 O O . TRP B 1 15 ? 12.555 -6.79 -14.391 1 94.59 15 TRP B O 1
ATOM 7246 N N . ASP B 1 16 ? 14.086 -6.225 -12.805 1 93.11 16 ASP B N 1
ATOM 7247 C CA . ASP B 1 16 ? 13.263 -6.689 -11.693 1 93.11 16 ASP B CA 1
ATOM 7248 C C . ASP B 1 16 ? 12.347 -5.576 -11.186 1 93.11 16 ASP B C 1
ATOM 7250 O O . ASP B 1 16 ? 12.787 -4.44 -10.999 1 93.11 16 ASP B O 1
ATOM 7254 N N . HIS B 1 17 ? 11.109 -5.927 -10.934 1 91.39 17 HIS B N 1
ATOM 7255 C CA . HIS B 1 17 ? 10.14 -4.988 -10.38 1 91.39 17 HIS B CA 1
ATOM 7256 C C . HIS B 1 17 ? 10.517 -4.581 -8.959 1 91.39 17 HIS B C 1
ATOM 7258 O O . HIS B 1 17 ? 10.233 -3.458 -8.535 1 91.39 17 HIS B O 1
ATOM 7264 N N . GLU B 1 18 ? 10.946 -5.411 -8.245 1 94.92 18 GLU B N 1
ATOM 7265 C CA . GLU B 1 18 ? 11.394 -5.29 -6.861 1 94.92 18 GLU B CA 1
ATOM 7266 C C . GLU B 1 18 ? 12.245 -6.488 -6.45 1 94.92 18 GLU B C 1
ATOM 7268 O O . GLU B 1 18 ? 12.105 -7.577 -7.01 1 94.92 18 GLU B O 1
ATOM 7273 N N . TRP B 1 19 ? 13.147 -6.274 -5.588 1 94.78 19 TRP B N 1
ATOM 7274 C CA . TRP B 1 19 ? 14.066 -7.293 -5.092 1 94.78 19 TRP B CA 1
ATOM 7275 C C . TRP B 1 19 ? 14.644 -6.892 -3.739 1 94.78 19 TRP B C 1
ATOM 7277 O O . TRP B 1 19 ? 13.939 -6.905 -2.728 1 94.78 19 TRP B O 1
ATOM 7287 N N . TYR B 1 20 ? 15.974 -6.576 -3.665 1 92.86 20 TYR B N 1
ATOM 7288 C CA . TYR B 1 20 ? 16.497 -5.998 -2.432 1 92.86 20 TYR B CA 1
ATOM 7289 C C . TYR B 1 20 ? 16.152 -4.517 -2.335 1 92.86 20 TYR B C 1
ATOM 7291 O O . TYR B 1 20 ? 16.441 -3.871 -1.325 1 92.86 20 TYR B O 1
ATOM 7299 N N . PHE B 1 21 ? 15.465 -4.008 -3.425 1 94.95 21 PHE B N 1
ATOM 7300 C CA . PHE B 1 21 ? 14.921 -2.659 -3.527 1 94.95 21 PHE B CA 1
ATOM 7301 C C . PHE B 1 21 ? 13.415 -2.699 -3.759 1 94.95 21 PHE B C 1
ATOM 7303 O O . PHE B 1 21 ? 12.867 -3.737 -4.136 1 94.95 21 PHE B O 1
ATOM 7310 N N . THR B 1 22 ? 12.743 -1.651 -3.624 1 96.38 22 THR B N 1
ATOM 7311 C CA . THR B 1 22 ? 11.292 -1.588 -3.756 1 96.38 22 THR B CA 1
ATOM 7312 C C . THR B 1 22 ? 10.894 -1.189 -5.175 1 96.38 22 THR B C 1
ATOM 7314 O O . THR B 1 22 ? 11.748 -0.817 -5.983 1 96.38 22 THR B O 1
ATOM 7317 N N . MET B 1 23 ? 9.645 -1.266 -5.5 1 96.34 23 MET B N 1
ATOM 7318 C CA . MET B 1 23 ? 9.123 -0.868 -6.804 1 96.34 23 MET B CA 1
ATOM 7319 C C . MET B 1 23 ? 9.348 0.62 -7.05 1 96.34 23 MET B C 1
ATOM 7321 O O . MET B 1 23 ? 9.564 1.039 -8.189 1 96.34 23 MET B O 1
ATOM 7325 N N . GLU B 1 24 ? 9.25 1.427 -5.972 1 97.01 24 GLU B N 1
ATOM 7326 C CA . GLU B 1 24 ? 9.507 2.856 -6.122 1 97.01 24 GLU B CA 1
ATOM 7327 C C . GLU B 1 24 ? 10.921 3.111 -6.636 1 97.01 24 GLU B C 1
ATOM 7329 O O . GLU B 1 24 ? 11.118 3.904 -7.559 1 97.01 24 GLU B O 1
ATOM 7334 N N . ASP B 1 25 ? 11.865 2.407 -6.039 1 96.71 25 ASP B N 1
ATOM 7335 C CA . ASP B 1 25 ? 13.255 2.527 -6.469 1 96.71 25 ASP B CA 1
ATOM 7336 C C . ASP B 1 25 ? 13.411 2.141 -7.938 1 96.71 25 ASP B C 1
ATOM 7338 O O . ASP B 1 25 ? 14.038 2.866 -8.713 1 96.71 25 ASP B O 1
ATOM 7342 N N . SER B 1 26 ? 12.811 1.024 -8.245 1 96.18 26 SER B N 1
ATOM 7343 C CA . SER B 1 26 ? 12.897 0.483 -9.598 1 96.18 26 SER B CA 1
ATOM 7344 C C . SER B 1 26 ? 12.265 1.43 -10.613 1 96.18 26 SER B C 1
ATOM 7346 O O . SER B 1 26 ? 12.812 1.641 -11.697 1 96.18 26 SER B O 1
ATOM 7348 N N . ASN B 1 27 ? 11.159 2.001 -10.278 1 97.03 27 ASN B N 1
ATOM 7349 C CA . ASN B 1 27 ? 10.444 2.877 -11.2 1 97.03 27 ASN B CA 1
ATOM 7350 C C . ASN B 1 27 ? 11.211 4.172 -11.451 1 97.03 27 ASN B C 1
ATOM 7352 O O . ASN B 1 27 ? 11.248 4.668 -12.579 1 97.03 27 ASN B O 1
ATOM 7356 N N . ILE B 1 28 ? 11.757 4.745 -10.413 1 97.56 28 ILE B N 1
ATOM 7357 C CA . ILE B 1 28 ? 12.526 5.974 -10.58 1 97.56 28 ILE B CA 1
ATOM 7358 C C . ILE B 1 28 ? 13.731 5.71 -11.48 1 97.56 28 ILE B C 1
ATOM 7360 O O . ILE B 1 28 ? 14.023 6.498 -12.383 1 97.56 28 ILE B O 1
ATOM 7364 N N . LEU B 1 29 ? 14.385 4.614 -11.295 1 97.07 29 LEU B N 1
ATOM 7365 C CA . LEU B 1 29 ? 15.518 4.229 -12.13 1 97.07 29 LEU B CA 1
ATOM 7366 C C . LEU B 1 29 ? 15.068 3.945 -13.559 1 97.07 29 LEU B C 1
ATOM 7368 O O . LEU B 1 29 ? 15.759 4.306 -14.515 1 97.07 29 LEU B O 1
ATOM 7372 N N . LEU B 1 30 ? 13.946 3.286 -13.689 1 97.1 30 LEU B N 1
ATOM 7373 C CA . LEU B 1 30 ? 13.399 2.897 -14.985 1 97.1 30 LEU B CA 1
ATOM 7374 C C . LEU B 1 30 ? 13.201 4.117 -15.879 1 97.1 30 LEU B C 1
ATOM 7376 O O . LEU B 1 30 ? 13.536 4.083 -17.065 1 97.1 30 LEU B O 1
ATOM 7380 N N . ILE B 1 31 ? 12.65 5.182 -15.333 1 97.12 31 ILE B N 1
ATOM 7381 C CA . ILE B 1 31 ? 12.346 6.379 -16.109 1 97.12 31 ILE B CA 1
ATOM 7382 C C . ILE B 1 31 ? 13.638 6.977 -16.663 1 97.12 31 ILE B C 1
ATOM 7384 O O . ILE B 1 31 ? 13.715 7.315 -17.846 1 97.12 31 ILE B O 1
ATOM 7388 N N . GLU B 1 32 ? 14.634 7.007 -15.796 1 95.58 32 GLU B N 1
ATOM 7389 C CA . GLU B 1 32 ? 15.927 7.533 -16.225 1 95.58 32 GLU B CA 1
ATOM 7390 C C . GLU B 1 32 ? 16.559 6.642 -17.29 1 95.58 32 GLU B C 1
ATOM 7392 O O . GLU B 1 32 ? 17.104 7.138 -18.278 1 95.58 32 GLU B O 1
ATOM 7397 N N . ASN B 1 33 ? 16.47 5.399 -17.1 1 96.39 33 ASN B N 1
ATOM 7398 C CA . ASN B 1 33 ? 17.069 4.432 -18.014 1 96.39 33 ASN B CA 1
ATOM 7399 C C . ASN B 1 33 ? 16.398 4.465 -19.384 1 96.39 33 ASN B C 1
ATOM 7401 O O . ASN B 1 33 ? 17.076 4.436 -20.413 1 96.39 33 ASN B O 1
ATOM 7405 N N . LEU B 1 34 ? 15.099 4.513 -19.396 1 97.1 34 LEU B N 1
ATOM 7406 C CA . LEU B 1 34 ? 14.376 4.472 -20.662 1 97.1 34 LEU B CA 1
ATOM 7407 C C . LEU B 1 34 ? 14.529 5.788 -21.418 1 97.1 34 LEU B C 1
ATOM 7409 O O . LEU B 1 34 ? 14.566 5.801 -22.65 1 97.1 34 LEU B O 1
ATOM 7413 N N . ASP B 1 35 ? 14.552 6.95 -20.713 1 96.92 35 ASP B N 1
ATOM 7414 C CA . ASP B 1 35 ? 14.865 8.208 -21.383 1 96.92 35 ASP B CA 1
ATOM 7415 C C . ASP B 1 35 ? 16.188 8.113 -22.139 1 96.92 35 ASP B C 1
ATOM 7417 O O . ASP B 1 35 ? 16.272 8.502 -23.306 1 96.92 35 ASP B O 1
ATOM 7421 N N . TYR B 1 36 ? 17.172 7.625 -21.461 1 96.97 36 TYR B N 1
ATOM 7422 C CA . TYR B 1 36 ? 18.502 7.497 -22.044 1 96.97 36 TYR B CA 1
ATOM 7423 C C . TYR B 1 36 ? 18.497 6.51 -23.205 1 96.97 36 TYR B C 1
ATOM 7425 O O . TYR B 1 36 ? 19.07 6.782 -24.262 1 96.97 36 TYR B O 1
ATOM 7433 N N . LEU B 1 37 ? 17.84 5.412 -23.034 1 97.5 37 LEU B N 1
ATOM 7434 C CA . LEU B 1 37 ? 17.773 4.37 -24.053 1 97.5 37 LEU B CA 1
ATOM 7435 C C . LEU B 1 37 ? 17.113 4.893 -25.324 1 97.5 37 LEU B C 1
ATOM 7437 O O . LEU B 1 37 ? 17.605 4.653 -26.428 1 97.5 37 LEU B O 1
ATOM 7441 N N . LEU B 1 38 ? 15.959 5.549 -25.2 1 97.87 38 LEU B N 1
ATOM 7442 C CA . LEU B 1 38 ? 15.26 6.094 -26.359 1 97.87 38 LEU B CA 1
ATOM 7443 C C . LEU B 1 38 ? 16.161 7.045 -27.139 1 97.87 38 LEU B C 1
ATOM 7445 O O . LEU B 1 38 ? 16.214 6.986 -28.37 1 97.87 38 LEU B O 1
ATOM 7449 N N . ASN B 1 39 ? 16.885 7.837 -26.41 1 97.22 39 ASN B N 1
ATOM 7450 C CA . ASN B 1 39 ? 17.795 8.767 -27.068 1 97.22 39 ASN B CA 1
ATOM 7451 C C . ASN B 1 39 ? 18.881 8.032 -27.848 1 97.22 39 ASN B C 1
ATOM 7453 O O . ASN B 1 39 ? 19.218 8.42 -28.968 1 97.22 39 ASN B O 1
ATOM 7457 N N . VAL B 1 40 ? 19.427 7.02 -27.269 1 97.55 40 VAL B N 1
ATOM 7458 C CA . VAL B 1 40 ? 20.481 6.244 -27.915 1 97.55 40 VAL B CA 1
ATOM 7459 C C . VAL B 1 40 ? 19.942 5.6 -29.19 1 97.55 40 VAL B C 1
ATOM 7461 O O . VAL B 1 40 ? 20.56 5.698 -30.252 1 97.55 40 VAL B O 1
ATOM 7464 N N . LEU B 1 41 ? 18.775 4.977 -29.158 1 98.04 41 LEU B N 1
ATOM 7465 C CA . LEU B 1 41 ? 18.211 4.257 -30.295 1 98.04 41 LEU B CA 1
ATOM 7466 C C . LEU B 1 41 ? 17.799 5.224 -31.4 1 98.04 41 LEU B C 1
ATOM 7468 O O . LEU B 1 41 ? 17.84 4.875 -32.582 1 98.04 41 LEU B O 1
ATOM 7472 N N . GLU B 1 42 ? 17.422 6.423 -31.016 1 97.76 42 GLU B N 1
ATOM 7473 C CA . GLU B 1 42 ? 16.961 7.403 -31.995 1 97.76 42 GLU B CA 1
ATOM 7474 C C . GLU B 1 42 ? 18.137 8.12 -32.653 1 97.76 42 GLU B C 1
ATOM 7476 O O . GLU B 1 42 ? 18.036 8.566 -33.798 1 97.76 42 GLU B O 1
ATOM 7481 N N . THR B 1 43 ? 19.261 8.232 -31.958 1 96.66 43 THR B N 1
ATOM 7482 C CA . THR B 1 43 ? 20.335 9.081 -32.462 1 96.66 43 THR B CA 1
ATOM 7483 C C . THR B 1 43 ? 21.471 8.235 -33.032 1 96.66 43 THR B C 1
ATOM 7485 O O . THR B 1 43 ? 22.311 8.737 -33.781 1 96.66 43 THR B O 1
ATOM 7488 N N . LYS B 1 44 ? 21.485 7.005 -32.697 1 96.73 44 LYS B N 1
ATOM 7489 C CA . LYS B 1 44 ? 22.545 6.129 -33.187 1 96.73 44 LYS B CA 1
ATOM 7490 C C . LYS B 1 44 ? 21.981 5.027 -34.079 1 96.73 44 LYS B C 1
ATOM 7492 O O . LYS B 1 44 ? 21.724 3.915 -33.613 1 96.73 44 LYS B O 1
ATOM 7497 N N . ASP B 1 45 ? 22.048 5.166 -35.284 1 95.27 45 ASP B N 1
ATOM 7498 C CA . ASP B 1 45 ? 21.472 4.244 -36.258 1 95.27 45 ASP B CA 1
ATOM 7499 C C . ASP B 1 45 ? 22.218 2.912 -36.26 1 95.27 45 ASP B C 1
ATOM 7501 O O . ASP B 1 45 ? 21.638 1.871 -36.577 1 95.27 45 ASP B O 1
ATOM 7505 N N . SER B 1 46 ? 23.468 3.005 -35.883 1 95.99 46 SER B N 1
ATOM 7506 C CA . SER B 1 46 ? 24.286 1.797 -35.894 1 95.99 46 SER B CA 1
ATOM 7507 C C . SER B 1 46 ? 23.881 0.845 -34.773 1 95.99 46 SER B C 1
ATOM 7509 O O . SER B 1 46 ? 24.281 -0.321 -34.768 1 95.99 46 SER B O 1
ATOM 7511 N N . PHE B 1 47 ? 23.173 1.396 -33.829 1 97.07 47 PHE B N 1
ATOM 7512 C CA . PHE B 1 47 ? 22.637 0.53 -32.786 1 97.07 47 PHE B CA 1
ATOM 7513 C C . PHE B 1 47 ? 21.387 -0.193 -33.272 1 97.07 47 PHE B C 1
ATOM 7515 O O . PHE B 1 47 ? 20.304 0.394 -33.323 1 97.07 47 PHE B O 1
ATOM 7522 N N . ALA B 1 48 ? 21.495 -1.417 -33.528 1 93.71 48 ALA B N 1
ATOM 7523 C CA . ALA B 1 48 ? 20.486 -2.172 -34.267 1 93.71 48 ALA B CA 1
ATOM 7524 C C . ALA B 1 48 ? 19.199 -2.306 -33.457 1 93.71 48 ALA B C 1
ATOM 7526 O O . ALA B 1 48 ? 18.117 -1.966 -33.939 1 93.71 48 ALA B O 1
ATOM 7527 N N . SER B 1 49 ? 19.267 -2.907 -32.221 1 96 49 SER B N 1
ATOM 7528 C CA . SER B 1 49 ? 18.077 -3.129 -31.407 1 96 49 SER B CA 1
ATOM 7529 C C . SER B 1 49 ? 18.441 -3.335 -29.94 1 96 49 SER B C 1
ATOM 7531 O O . SER B 1 49 ? 19.608 -3.552 -29.61 1 96 49 SER B O 1
ATOM 7533 N N . TYR B 1 50 ? 17.468 -3.131 -29.123 1 97.36 50 TYR B N 1
ATOM 7534 C CA . TYR B 1 50 ? 17.567 -3.343 -27.683 1 97.36 50 TYR B CA 1
ATOM 7535 C C . TYR B 1 50 ? 16.368 -4.127 -27.163 1 97.36 50 TYR B C 1
ATOM 7537 O O . TYR B 1 50 ? 15.229 -3.862 -27.552 1 97.36 50 TYR B O 1
ATOM 7545 N N . SER B 1 51 ? 16.595 -5.181 -26.348 1 95.59 51 SER B N 1
ATOM 7546 C CA . SER B 1 51 ? 15.525 -5.97 -25.747 1 95.59 51 SER B CA 1
ATOM 7547 C C . SER B 1 51 ? 15.32 -5.6 -24.282 1 95.59 51 SER B C 1
ATOM 7549 O O . SER B 1 51 ? 16.2 -5.829 -23.449 1 95.59 51 SER B O 1
ATOM 7551 N N . PHE B 1 52 ? 14.193 -5.147 -23.998 1 93.15 52 PHE B N 1
ATOM 7552 C CA . PHE B 1 52 ? 13.987 -4.7 -22.625 1 93.15 52 PHE B CA 1
ATOM 7553 C C . PHE B 1 52 ? 13.183 -5.727 -21.836 1 93.15 52 PHE B C 1
ATOM 7555 O O . PHE B 1 52 ? 12.04 -5.467 -21.454 1 93.15 52 PHE B O 1
ATOM 7562 N N . ASP B 1 53 ? 13.68 -6.876 -21.543 1 86.68 53 ASP B N 1
ATOM 7563 C CA . ASP B 1 53 ? 13.432 -7.963 -20.601 1 86.68 53 ASP B CA 1
ATOM 7564 C C . ASP B 1 53 ? 12.113 -8.667 -20.911 1 86.68 53 ASP B C 1
ATOM 7566 O O . ASP B 1 53 ? 11.493 -9.255 -20.021 1 86.68 53 ASP B O 1
ATOM 7570 N N . GLY B 1 54 ? 11.572 -8.496 -22.056 1 91.78 54 GLY B N 1
ATOM 7571 C CA . GLY B 1 54 ? 10.345 -9.183 -22.428 1 91.78 54 GLY B CA 1
ATOM 7572 C C . GLY B 1 54 ? 9.149 -8.759 -21.597 1 91.78 54 GLY B C 1
ATOM 7573 O O . GLY B 1 54 ? 8.23 -9.549 -21.374 1 91.78 54 GLY B O 1
ATOM 7574 N N . GLN B 1 55 ? 9.112 -7.546 -21.066 1 95.78 55 GLN B N 1
ATOM 7575 C CA . GLN B 1 55 ? 8.046 -7.095 -20.178 1 95.78 55 GLN B CA 1
ATOM 7576 C C . GLN B 1 55 ? 7.341 -5.866 -20.745 1 95.78 55 GLN B C 1
ATOM 7578 O O . GLN B 1 55 ? 7.994 -4.928 -21.208 1 95.78 55 GLN B O 1
ATOM 7583 N N . MET B 1 56 ? 6.012 -5.847 -20.651 1 97.25 56 MET B N 1
ATOM 7584 C CA . MET B 1 56 ? 5.255 -4.673 -21.076 1 97.25 56 MET B CA 1
ATOM 7585 C C . MET B 1 56 ? 4.963 -3.756 -19.894 1 97.25 56 MET B C 1
ATOM 7587 O O . MET B 1 56 ? 4.651 -2.578 -20.078 1 97.25 56 MET B O 1
ATOM 7591 N N . SER B 1 57 ? 5.061 -4.265 -18.651 1 97.02 57 SER B N 1
ATOM 7592 C CA . SER B 1 57 ? 4.819 -3.449 -17.465 1 97.02 57 SER B CA 1
ATOM 7593 C C . SER B 1 57 ? 5.772 -2.26 -17.409 1 97.02 57 SER B C 1
ATOM 7595 O O . SER B 1 57 ? 5.392 -1.175 -16.964 1 97.02 57 SER B O 1
ATOM 7597 N N . VAL B 1 58 ? 7.009 -2.391 -17.905 1 96.27 58 VAL B N 1
ATOM 7598 C CA . VAL B 1 58 ? 8.016 -1.336 -17.859 1 96.27 58 VAL B CA 1
ATOM 7599 C C . VAL B 1 58 ? 7.599 -0.184 -18.77 1 96.27 58 VAL B C 1
ATOM 7601 O O . VAL B 1 58 ? 7.878 0.981 -18.476 1 96.27 58 VAL B O 1
ATOM 7604 N N . ILE B 1 59 ? 6.979 -0.53 -19.937 1 97.49 59 ILE B N 1
ATOM 7605 C CA . ILE B 1 59 ? 6.507 0.491 -20.866 1 97.49 59 ILE B CA 1
ATOM 7606 C C . ILE B 1 59 ? 5.321 1.236 -20.256 1 97.49 59 ILE B C 1
ATOM 7608 O O . ILE B 1 59 ? 5.24 2.463 -20.342 1 97.49 59 ILE B O 1
ATOM 7612 N N . GLU B 1 60 ? 4.462 0.451 -19.697 1 97.06 60 GLU B N 1
ATOM 7613 C CA . GLU B 1 60 ? 3.301 1.067 -19.061 1 97.06 60 GLU B CA 1
ATOM 7614 C C . GLU B 1 60 ? 3.723 2.031 -17.957 1 97.06 60 GLU B C 1
ATOM 7616 O O . GLU B 1 60 ? 3.225 3.157 -17.885 1 97.06 60 GLU B O 1
ATOM 7621 N N . ARG B 1 61 ? 4.629 1.619 -17.128 1 96.84 61 ARG B N 1
ATOM 7622 C CA . ARG B 1 61 ? 5.104 2.459 -16.033 1 96.84 61 ARG B CA 1
ATOM 7623 C C . ARG B 1 61 ? 5.824 3.695 -16.563 1 96.84 61 ARG B C 1
ATOM 7625 O O . ARG B 1 61 ? 5.685 4.786 -16.007 1 96.84 61 ARG B O 1
ATOM 7632 N N . TYR B 1 62 ? 6.641 3.51 -17.551 1 97.51 62 TYR B N 1
ATOM 7633 C CA . TYR B 1 62 ? 7.357 4.621 -18.168 1 97.51 62 TYR B CA 1
ATOM 7634 C C . TYR B 1 62 ? 6.386 5.669 -18.698 1 97.51 62 TYR B C 1
ATOM 7636 O O . TYR B 1 62 ? 6.562 6.866 -18.457 1 97.51 62 TYR B O 1
ATOM 7644 N N . LEU B 1 63 ? 5.308 5.229 -19.368 1 97.94 63 LEU B N 1
ATOM 7645 C CA . LEU B 1 63 ? 4.385 6.149 -20.026 1 97.94 63 LEU B CA 1
ATOM 7646 C C . LEU B 1 63 ? 3.463 6.813 -19.009 1 97.94 63 LEU B C 1
ATOM 7648 O O . LEU B 1 63 ? 2.887 7.868 -19.284 1 97.94 63 LEU B O 1
ATOM 7652 N N . ASP B 1 64 ? 3.334 6.172 -17.882 1 95.79 64 ASP B N 1
ATOM 7653 C CA . ASP B 1 64 ? 2.617 6.832 -16.796 1 95.79 64 ASP B CA 1
ATOM 7654 C C . ASP B 1 64 ? 3.319 8.123 -16.379 1 95.79 64 ASP B C 1
ATOM 7656 O O . ASP B 1 64 ? 2.668 9.082 -15.959 1 95.79 64 ASP B O 1
ATOM 7660 N N . ILE B 1 65 ? 4.611 8.141 -16.534 1 97.2 65 ILE B N 1
ATOM 7661 C CA . ILE B 1 65 ? 5.416 9.275 -16.092 1 97.2 65 ILE B CA 1
ATOM 7662 C C . ILE B 1 65 ? 5.745 10.171 -17.284 1 97.2 65 ILE B C 1
ATOM 7664 O O . ILE B 1 65 ? 5.845 11.392 -17.142 1 97.2 65 ILE B O 1
ATOM 7668 N N . ARG B 1 66 ? 5.971 9.46 -18.485 1 97.47 66 ARG B N 1
ATOM 7669 C CA . ARG B 1 66 ? 6.305 10.161 -19.721 1 97.47 66 ARG B CA 1
ATOM 7670 C C . ARG B 1 66 ? 5.265 9.889 -20.803 1 97.47 66 ARG B C 1
ATOM 7672 O O . ARG B 1 66 ? 5.588 9.34 -21.858 1 97.47 66 ARG B O 1
ATOM 7679 N N . PRO B 1 67 ? 4.073 10.357 -20.569 1 96.84 67 PRO B N 1
ATOM 7680 C CA . PRO B 1 67 ? 3.066 10.076 -21.595 1 96.84 67 PRO B CA 1
ATOM 7681 C C . PRO B 1 67 ? 3.399 10.718 -22.94 1 96.84 67 PRO B C 1
ATOM 7683 O O . PRO B 1 67 ? 2.989 10.213 -23.988 1 96.84 67 PRO B O 1
ATOM 7686 N N . GLU B 1 68 ? 4.144 11.806 -22.949 1 96.94 68 GLU B N 1
ATOM 7687 C CA . GLU B 1 68 ? 4.495 12.54 -24.161 1 96.94 68 GLU B CA 1
ATOM 7688 C C . GLU B 1 68 ? 5.408 11.714 -25.061 1 96.94 68 GLU B C 1
ATOM 7690 O O . GLU B 1 68 ? 5.56 12.017 -26.247 1 96.94 68 GLU B O 1
ATOM 7695 N N . ASN B 1 69 ? 5.992 10.655 -24.549 1 98.12 69 ASN B N 1
ATOM 7696 C CA . ASN B 1 69 ? 6.945 9.853 -25.308 1 98.12 69 ASN B CA 1
ATOM 7697 C C . ASN B 1 69 ? 6.276 8.636 -25.94 1 98.12 69 ASN B C 1
ATOM 7699 O O . ASN B 1 69 ? 6.954 7.762 -26.485 1 98.12 69 ASN B O 1
ATOM 7703 N N . LYS B 1 70 ? 4.979 8.534 -25.873 1 98.27 70 LYS B N 1
ATOM 7704 C CA . LYS B 1 70 ? 4.27 7.36 -26.375 1 98.27 70 LYS B CA 1
ATOM 7705 C C . LYS B 1 70 ? 4.584 7.116 -27.848 1 98.27 70 LYS B C 1
ATOM 7707 O O . LYS B 1 70 ? 4.866 5.985 -28.249 1 98.27 70 LYS B O 1
ATOM 7712 N N . ALA B 1 71 ? 4.574 8.162 -28.646 1 98.35 71 ALA B N 1
ATOM 7713 C CA . ALA B 1 71 ? 4.833 8.026 -30.077 1 98.35 71 ALA B CA 1
ATOM 7714 C C . ALA B 1 71 ? 6.261 7.554 -30.334 1 98.35 71 ALA B C 1
ATOM 7716 O O . ALA B 1 71 ? 6.504 6.754 -31.241 1 98.35 71 ALA B O 1
ATOM 7717 N N . ARG B 1 72 ? 7.202 8.086 -29.546 1 98.25 72 ARG B N 1
ATOM 7718 C CA . ARG B 1 72 ? 8.601 7.686 -29.664 1 98.25 72 ARG B CA 1
ATOM 7719 C C . ARG B 1 72 ? 8.771 6.199 -29.372 1 98.25 72 ARG B C 1
ATOM 7721 O O . ARG B 1 72 ? 9.432 5.485 -30.128 1 98.25 72 ARG B O 1
ATOM 7728 N N . VAL B 1 73 ? 8.131 5.733 -28.353 1 98.46 73 VAL B N 1
ATOM 7729 C CA . VAL B 1 73 ? 8.216 4.337 -27.934 1 98.46 73 VAL B CA 1
ATOM 7730 C C . VAL B 1 73 ? 7.571 3.441 -28.989 1 98.46 73 VAL B C 1
ATOM 7732 O O . VAL B 1 73 ? 8.145 2.423 -29.382 1 98.46 73 VAL B O 1
ATOM 7735 N N . GLN B 1 74 ? 6.403 3.834 -29.395 1 98.4 74 GLN B N 1
ATOM 7736 C CA . GLN B 1 74 ? 5.659 3.062 -30.385 1 98.4 74 GLN B CA 1
ATOM 7737 C C . GLN B 1 74 ? 6.457 2.911 -31.677 1 98.4 74 GLN B C 1
ATOM 7739 O O . GLN B 1 74 ? 6.523 1.82 -32.247 1 98.4 74 GLN B O 1
ATOM 7744 N N . LYS B 1 75 ? 7.061 3.96 -32.164 1 98.49 75 LYS B N 1
ATOM 7745 C CA . LYS B 1 75 ? 7.842 3.926 -33.397 1 98.49 75 LYS B CA 1
ATOM 7746 C C . LYS B 1 75 ? 9.021 2.965 -33.273 1 98.49 75 LYS B C 1
ATOM 7748 O O . LYS B 1 75 ? 9.278 2.169 -34.179 1 98.49 75 LYS B O 1
ATOM 7753 N N . LEU B 1 76 ? 9.691 3.033 -32.149 1 98.38 76 LEU B N 1
ATOM 7754 C CA . LEU B 1 76 ? 10.857 2.18 -31.947 1 98.38 76 LEU B CA 1
ATOM 7755 C C . LEU B 1 76 ? 10.45 0.712 -31.872 1 98.38 76 LEU B C 1
ATOM 7757 O O . LEU B 1 76 ? 11.191 -0.166 -32.319 1 98.38 76 LEU B O 1
ATOM 7761 N N . ILE B 1 77 ? 9.277 0.416 -31.31 1 98.12 77 ILE B N 1
ATOM 7762 C CA . ILE B 1 77 ? 8.778 -0.952 -31.22 1 98.12 77 ILE B CA 1
ATOM 7763 C C . ILE B 1 77 ? 8.364 -1.442 -32.606 1 98.12 77 ILE B C 1
ATOM 7765 O O . ILE B 1 77 ? 8.708 -2.558 -33.005 1 98.12 77 ILE B O 1
ATOM 7769 N N . GLN B 1 78 ? 7.691 -0.581 -33.369 1 97.79 78 GLN B N 1
ATOM 7770 C CA . GLN B 1 78 ? 7.254 -0.919 -34.719 1 97.79 78 GLN B CA 1
ATOM 7771 C C . GLN B 1 78 ? 8.447 -1.177 -35.635 1 97.79 78 GLN B C 1
ATOM 7773 O O . GLN B 1 78 ? 8.398 -2.062 -36.492 1 97.79 78 GLN B O 1
ATOM 7778 N N . ASP B 1 79 ? 9.463 -0.395 -35.397 1 97.19 79 ASP B N 1
ATOM 7779 C CA . ASP B 1 79 ? 10.659 -0.503 -36.227 1 97.19 79 ASP B CA 1
ATOM 7780 C C . ASP B 1 79 ? 11.544 -1.66 -35.768 1 97.19 79 ASP B C 1
ATOM 7782 O O . ASP B 1 79 ? 12.628 -1.873 -36.314 1 97.19 79 ASP B O 1
ATOM 7786 N N . ARG B 1 80 ? 11.137 -2.35 -34.699 1 96.05 80 ARG B N 1
ATOM 7787 C CA . ARG B 1 80 ? 11.872 -3.477 -34.132 1 96.05 80 ARG B CA 1
ATOM 7788 C C . ARG B 1 80 ? 13.248 -3.041 -33.639 1 96.05 80 ARG B C 1
ATOM 7790 O O . ARG B 1 80 ? 14.235 -3.755 -33.825 1 96.05 80 ARG B O 1
ATOM 7797 N N . ARG B 1 81 ? 13.351 -1.86 -33.205 1 97.34 81 ARG B N 1
ATOM 7798 C CA . ARG B 1 81 ? 14.558 -1.347 -32.565 1 97.34 81 ARG B CA 1
ATOM 7799 C C . ARG B 1 81 ? 14.474 -1.483 -31.048 1 97.34 81 ARG B C 1
ATOM 7801 O O . ARG B 1 81 ? 15.493 -1.425 -30.357 1 97.34 81 ARG B O 1
ATOM 7808 N N . LEU B 1 82 ? 13.246 -1.58 -30.576 1 97.99 82 LEU B N 1
ATOM 7809 C CA . LEU B 1 82 ? 12.97 -1.862 -29.172 1 97.99 82 LEU B CA 1
ATOM 7810 C C . LEU B 1 82 ? 12.045 -3.067 -29.031 1 97.99 82 LEU B C 1
ATOM 7812 O O . LEU B 1 82 ? 10.912 -3.045 -29.516 1 97.99 82 LEU B O 1
ATOM 7816 N N . PHE B 1 83 ? 12.563 -4.106 -28.424 1 97.36 83 PHE B N 1
ATOM 7817 C CA . PHE B 1 83 ? 11.771 -5.311 -28.21 1 97.36 83 PHE B CA 1
ATOM 7818 C C . PHE B 1 83 ? 11.215 -5.349 -26.791 1 97.36 83 PHE B C 1
ATOM 7820 O O . PHE B 1 83 ? 11.95 -5.139 -25.824 1 97.36 83 PHE B O 1
ATOM 7827 N N . VAL B 1 84 ? 9.931 -5.553 -26.709 1 96.01 84 VAL B N 1
ATOM 7828 C CA . VAL B 1 84 ? 9.22 -5.65 -25.438 1 96.01 84 VAL B CA 1
ATOM 7829 C C . VAL B 1 84 ? 8.275 -6.849 -25.466 1 96.01 84 VAL B C 1
ATOM 7831 O O . VAL B 1 84 ? 8.142 -7.52 -26.492 1 96.01 84 VAL B O 1
ATOM 7834 N N . GLY B 1 85 ? 7.556 -7.092 -24.27 1 93.95 85 GLY B N 1
ATOM 7835 C CA . GLY B 1 85 ? 6.735 -8.292 -24.238 1 93.95 85 GLY B CA 1
ATOM 7836 C C . GLY B 1 85 ? 7.533 -9.566 -24.442 1 93.95 85 GLY B C 1
ATOM 7837 O O . GLY B 1 85 ? 8.752 -9.52 -24.617 1 93.95 85 GLY B O 1
ATOM 7838 N N . PRO B 1 86 ? 6.942 -10.697 -24.412 1 95.98 86 PRO B N 1
ATOM 7839 C CA . PRO B 1 86 ? 5.495 -10.897 -24.523 1 95.98 86 PRO B CA 1
ATOM 7840 C C . PRO B 1 86 ? 4.793 -10.897 -23.167 1 95.98 86 PRO B C 1
ATOM 7842 O O . PRO B 1 86 ? 3.562 -10.864 -23.106 1 95.98 86 PRO B O 1
ATOM 7845 N N . TRP B 1 87 ? 5.528 -10.94 -22.042 1 97.52 87 TRP B N 1
ATOM 7846 C CA . TRP B 1 87 ? 4.96 -10.956 -20.698 1 97.52 87 TRP B CA 1
ATOM 7847 C C . TRP B 1 87 ? 4.519 -9.558 -20.276 1 97.52 87 TRP B C 1
ATOM 7849 O O . TRP B 1 87 ? 5.058 -8.559 -20.757 1 97.52 87 TRP B O 1
ATOM 7859 N N . TYR B 1 88 ? 3.492 -9.536 -19.426 1 97.51 88 TYR B N 1
ATOM 7860 C CA . TYR B 1 88 ? 3.308 -8.276 -18.715 1 97.51 88 TYR B CA 1
ATOM 7861 C C . TYR B 1 88 ? 4.432 -8.046 -17.712 1 97.51 88 TYR B C 1
ATOM 7863 O O . TYR B 1 88 ? 5.114 -7.019 -17.759 1 97.51 88 TYR B O 1
ATOM 7871 N N . THR B 1 89 ? 4.595 -8.962 -16.808 1 96.45 89 THR B N 1
ATOM 7872 C CA . THR B 1 89 ? 5.77 -9.102 -15.955 1 96.45 89 THR B CA 1
ATOM 7873 C C . THR B 1 89 ? 6.388 -10.489 -16.108 1 96.45 89 THR B C 1
ATOM 7875 O O . THR B 1 89 ? 5.695 -11.449 -16.451 1 96.45 89 THR B O 1
ATOM 7878 N N . GLN B 1 90 ? 7.645 -10.607 -15.864 1 93.38 90 GLN B N 1
ATOM 7879 C CA . GLN B 1 90 ? 8.241 -11.938 -15.902 1 93.38 90 GLN B CA 1
ATOM 7880 C C . GLN B 1 90 ? 7.8 -12.772 -14.703 1 93.38 90 GLN B C 1
ATOM 7882 O O . GLN B 1 90 ? 8.454 -12.761 -13.658 1 93.38 90 GLN B O 1
ATOM 7887 N N . THR B 1 91 ? 6.859 -13.589 -14.838 1 94.58 91 THR B N 1
ATOM 7888 C CA . THR B 1 91 ? 6.158 -14.283 -13.763 1 94.58 91 THR B CA 1
ATOM 7889 C C . THR B 1 91 ? 6.855 -15.598 -13.425 1 94.58 91 THR B C 1
ATOM 7891 O O . THR B 1 91 ? 7.376 -16.277 -14.312 1 94.58 91 THR B O 1
ATOM 7894 N N . ASP B 1 92 ? 6.92 -15.926 -12.145 1 94.18 92 ASP B N 1
ATOM 7895 C CA . ASP B 1 92 ? 7.205 -17.313 -11.79 1 94.18 92 ASP B CA 1
ATOM 7896 C C . ASP B 1 92 ? 6.094 -18.243 -12.272 1 94.18 92 ASP B C 1
ATOM 7898 O O . ASP B 1 92 ? 4.929 -18.068 -11.906 1 94.18 92 ASP B O 1
ATOM 7902 N N . SER B 1 93 ? 6.435 -19.153 -12.945 1 95.39 93 SER B N 1
ATOM 7903 C CA . SER B 1 93 ? 5.389 -19.932 -13.6 1 95.39 93 SER B CA 1
ATOM 7904 C C . SER B 1 93 ? 4.984 -21.134 -12.754 1 95.39 93 SER B C 1
ATOM 7906 O O . SER B 1 93 ? 4.061 -21.868 -13.111 1 95.39 93 SER B O 1
ATOM 7908 N N . LEU B 1 94 ? 5.628 -21.328 -11.586 1 96.67 94 LEU B N 1
ATOM 7909 C CA . LEU B 1 94 ? 5.391 -22.558 -10.839 1 96.67 94 LEU B CA 1
ATOM 7910 C C . LEU B 1 94 ? 4.622 -22.273 -9.553 1 96.67 94 LEU B C 1
ATOM 7912 O O . LEU B 1 94 ? 4.09 -23.192 -8.926 1 96.67 94 LEU B O 1
ATOM 7916 N N . LEU B 1 95 ? 4.485 -20.998 -9.198 1 96.26 95 LEU B N 1
ATOM 7917 C CA . LEU B 1 95 ? 3.955 -20.696 -7.873 1 96.26 95 LEU B CA 1
ATOM 7918 C C . LEU B 1 95 ? 2.593 -20.016 -7.975 1 96.26 95 LEU B C 1
ATOM 7920 O O . LEU B 1 95 ? 1.957 -19.736 -6.957 1 96.26 95 LEU B O 1
ATOM 7924 N N . VAL B 1 96 ? 2.139 -19.762 -9.153 1 96.7 96 VAL B N 1
ATOM 7925 C CA . VAL B 1 96 ? 0.85 -19.104 -9.336 1 96.7 96 VAL B CA 1
ATOM 7926 C C . VAL B 1 96 ? -0.092 -20.019 -10.116 1 96.7 96 VAL B C 1
ATOM 7928 O O . VAL B 1 96 ? 0.338 -21.03 -10.676 1 96.7 96 VAL B O 1
ATOM 7931 N N . LYS B 1 97 ? -1.33 -19.719 -10.08 1 96.8 97 LYS B N 1
ATOM 7932 C CA . LYS B 1 97 ? -2.298 -20.498 -10.846 1 96.8 97 LYS B CA 1
ATOM 7933 C C . LYS B 1 97 ? -1.989 -20.446 -12.339 1 96.8 97 LYS B C 1
ATOM 7935 O O . LYS B 1 97 ? -1.601 -19.399 -12.862 1 96.8 97 LYS B O 1
ATOM 7940 N N . THR B 1 98 ? -2.256 -21.485 -13.055 1 97.84 98 THR B N 1
ATOM 7941 C CA . THR B 1 98 ? -2.032 -21.575 -14.493 1 97.84 98 THR B CA 1
ATOM 7942 C C . THR B 1 98 ? -2.752 -20.446 -15.225 1 97.84 98 THR B C 1
ATOM 7944 O O . THR B 1 98 ? -2.194 -19.836 -16.139 1 97.84 98 THR B O 1
ATOM 7947 N N . GLU B 1 99 ? -3.945 -20.136 -14.807 1 98.03 99 GLU B N 1
ATOM 7948 C CA . GLU B 1 99 ? -4.7 -19.058 -15.438 1 98.03 99 GLU B CA 1
ATOM 7949 C C . GLU B 1 99 ? -3.99 -17.717 -15.272 1 98.03 99 GLU B C 1
ATOM 7951 O O . GLU B 1 99 ? -4.06 -16.859 -16.154 1 98.03 99 GLU B O 1
ATOM 7956 N N . ALA B 1 100 ? -3.369 -17.53 -14.167 1 98 100 ALA B N 1
ATOM 7957 C CA . ALA B 1 100 ? -2.636 -16.285 -13.956 1 98 100 ALA B CA 1
ATOM 7958 C C . ALA B 1 100 ? -1.463 -16.168 -14.925 1 98 100 ALA B C 1
ATOM 7960 O O . ALA B 1 100 ? -1.143 -15.072 -15.392 1 98 100 ALA B O 1
ATOM 7961 N N . VAL B 1 101 ? -0.783 -17.263 -15.189 1 98.07 101 VAL B N 1
ATOM 7962 C CA . VAL B 1 101 ? 0.292 -17.284 -16.176 1 98.07 101 VAL B CA 1
ATOM 7963 C C . VAL B 1 101 ? -0.254 -16.878 -17.543 1 98.07 101 VAL B C 1
ATOM 7965 O O . VAL B 1 101 ? 0.334 -16.038 -18.228 1 98.07 101 VAL B O 1
ATOM 7968 N N . ILE B 1 102 ? -1.34 -17.448 -17.896 1 98.5 102 ILE B N 1
ATOM 7969 C CA . ILE B 1 102 ? -1.973 -17.182 -19.184 1 98.5 102 ILE B CA 1
ATOM 7970 C C . ILE B 1 102 ? -2.378 -15.712 -19.266 1 98.5 102 ILE B C 1
ATOM 7972 O O . ILE B 1 102 ? -2.14 -15.052 -20.281 1 98.5 102 ILE B O 1
ATOM 7976 N N . ARG B 1 103 ? -3.01 -15.208 -18.196 1 98.38 103 ARG B N 1
ATOM 7977 C CA . ARG B 1 103 ? -3.468 -13.823 -18.169 1 98.38 103 ARG B CA 1
ATOM 7978 C C . ARG B 1 103 ? -2.291 -12.855 -18.236 1 98.38 103 ARG B C 1
ATOM 7980 O O . ARG B 1 103 ? -2.4 -11.777 -18.824 1 98.38 103 ARG B O 1
ATOM 7987 N N . ASN B 1 104 ? -1.231 -13.161 -17.567 1 98.3 104 ASN B N 1
ATOM 7988 C CA . ASN B 1 104 ? -0.026 -12.342 -17.644 1 98.3 104 ASN B CA 1
ATOM 7989 C C . ASN B 1 104 ? 0.473 -12.213 -19.08 1 98.3 104 ASN B C 1
ATOM 7991 O O . ASN B 1 104 ? 0.801 -11.115 -19.532 1 98.3 104 ASN B O 1
ATOM 7995 N N . LEU B 1 105 ? 0.468 -13.28 -19.799 1 98.27 105 LEU B N 1
ATOM 7996 C CA . LEU B 1 105 ? 0.878 -13.29 -21.199 1 98.27 105 LEU B CA 1
ATOM 7997 C C . LEU B 1 105 ? -0.146 -12.571 -22.071 1 98.27 105 LEU B C 1
ATOM 7999 O O . LEU B 1 105 ? 0.221 -11.87 -23.016 1 98.27 105 LEU B O 1
ATOM 8003 N N . LEU B 1 106 ? -1.409 -12.792 -21.751 1 98.58 106 LEU B N 1
ATOM 8004 C CA . LEU B 1 106 ? -2.463 -12.146 -22.526 1 98.58 106 LEU B CA 1
ATOM 8005 C C . LEU B 1 106 ? -2.311 -10.629 -22.49 1 98.58 106 LEU B C 1
ATOM 8007 O O . LEU B 1 106 ? -2.359 -9.971 -23.531 1 98.58 106 LEU B O 1
ATOM 8011 N N . TYR B 1 107 ? -2.121 -10.075 -21.314 1 98.35 107 TYR B N 1
ATOM 8012 C CA . TYR B 1 107 ? -1.932 -8.636 -21.171 1 98.35 107 TYR B CA 1
ATOM 8013 C C . TYR B 1 107 ? -0.679 -8.175 -21.907 1 98.35 107 TYR B C 1
ATOM 8015 O O . TYR B 1 107 ? -0.723 -7.216 -22.682 1 98.35 107 TYR B O 1
ATOM 8023 N N . GLY B 1 108 ? 0.439 -8.884 -21.665 1 97.89 108 GLY B N 1
ATOM 8024 C CA . GLY B 1 108 ? 1.683 -8.495 -22.31 1 97.89 108 GLY B CA 1
ATOM 8025 C C . GLY B 1 108 ? 1.616 -8.558 -23.824 1 97.89 108 GLY B C 1
ATOM 8026 O O . GLY B 1 108 ? 2.053 -7.631 -24.509 1 97.89 108 GLY B O 1
ATOM 8027 N N . TYR B 1 109 ? 1.062 -9.636 -24.331 1 97.89 109 TYR B N 1
ATOM 8028 C CA . TYR B 1 109 ? 0.962 -9.886 -25.765 1 97.89 109 TYR B CA 1
ATOM 8029 C C . TYR B 1 109 ? 0.072 -8.849 -26.439 1 97.89 109 TYR B C 1
ATOM 8031 O O . TYR B 1 109 ? 0.475 -8.22 -27.42 1 97.89 109 TYR B O 1
ATOM 8039 N N . LYS B 1 110 ? -1.149 -8.621 -25.926 1 97.95 110 LYS B N 1
ATOM 8040 C CA . LYS B 1 110 ? -2.102 -7.694 -26.53 1 97.95 110 LYS B CA 1
ATOM 8041 C C . LYS B 1 110 ? -1.593 -6.257 -26.455 1 97.95 110 LYS B C 1
ATOM 8043 O O . LYS B 1 110 ? -1.753 -5.487 -27.404 1 97.95 110 LYS B O 1
ATOM 8048 N N . MET B 1 111 ? -0.988 -5.877 -25.41 1 97.23 111 MET B N 1
ATOM 8049 C CA . MET B 1 111 ? -0.43 -4.534 -25.276 1 97.23 111 MET B CA 1
ATOM 8050 C C . MET B 1 111 ? 0.731 -4.328 -26.243 1 97.23 111 MET B C 1
ATOM 8052 O O . MET B 1 111 ? 0.863 -3.26 -26.842 1 97.23 111 MET B O 1
ATOM 8056 N N . GLY B 1 112 ? 1.637 -5.374 -26.302 1 97.17 112 GLY B N 1
ATOM 8057 C CA . GLY B 1 112 ? 2.712 -5.304 -27.279 1 97.17 112 GLY B CA 1
ATOM 8058 C C . GLY B 1 112 ? 2.214 -5.135 -28.702 1 97.17 112 GLY B C 1
ATOM 8059 O O . GLY B 1 112 ? 2.745 -4.318 -29.458 1 97.17 112 GLY B O 1
ATOM 8060 N N . GLU B 1 113 ? 1.157 -5.852 -29.007 1 96.57 113 GLU B N 1
ATOM 8061 C CA . GLU B 1 113 ? 0.568 -5.75 -30.339 1 96.57 113 GLU B CA 1
ATOM 8062 C C . GLU B 1 113 ? 0.012 -4.352 -30.591 1 96.57 113 GLU B C 1
ATOM 8064 O O . GLU B 1 113 ? 0.142 -3.815 -31.694 1 96.57 113 GLU B O 1
ATOM 8069 N N . GLU B 1 114 ? -0.567 -3.818 -29.614 1 96.42 114 GLU B N 1
ATOM 8070 C CA . GLU B 1 114 ? -1.112 -2.468 -29.732 1 96.42 114 GLU B CA 1
ATOM 8071 C C . GLU B 1 114 ? -0.014 -1.456 -30.046 1 96.42 114 GLU B C 1
ATOM 8073 O O . GLU B 1 114 ? -0.263 -0.448 -30.711 1 96.42 114 GLU B O 1
ATOM 8078 N N . PHE B 1 115 ? 1.149 -1.728 -29.619 1 97.21 115 PHE B N 1
ATOM 8079 C CA . PHE B 1 115 ? 2.271 -0.838 -29.892 1 97.21 115 PHE B CA 1
ATOM 8080 C C . PHE B 1 115 ? 2.946 -1.205 -31.208 1 97.21 115 PHE B C 1
ATOM 8082 O O . PHE B 1 115 ? 3.863 -0.513 -31.656 1 97.21 115 PHE B O 1
ATOM 8089 N N . GLY B 1 116 ? 2.538 -2.298 -31.789 1 96.77 116 GLY B N 1
ATOM 8090 C CA . GLY B 1 116 ? 2.991 -2.635 -33.13 1 96.77 116 GLY B CA 1
ATOM 8091 C C . GLY B 1 116 ? 3.754 -3.945 -33.19 1 96.77 116 GLY B C 1
ATOM 8092 O O . GLY B 1 116 ? 3.871 -4.552 -34.257 1 96.77 116 GLY B O 1
ATOM 8093 N N . HIS B 1 117 ? 4.259 -4.366 -31.994 1 96.6 117 HIS B N 1
ATOM 8094 C CA . HIS B 1 117 ? 4.993 -5.627 -32.005 1 96.6 117 HIS B CA 1
ATOM 8095 C C . HIS B 1 117 ? 5.193 -6.16 -30.59 1 96.6 117 HIS B C 1
ATOM 8097 O O . HIS B 1 117 ? 5.658 -5.434 -29.708 1 96.6 117 HIS B O 1
ATOM 8103 N N . SER B 1 118 ? 4.847 -7.392 -30.369 1 96.02 118 SER B N 1
ATOM 8104 C CA . SER B 1 118 ? 5.227 -8.169 -29.194 1 96.02 118 SER B CA 1
ATOM 8105 C C . SER B 1 118 ? 6.275 -9.222 -29.542 1 96.02 118 SER B C 1
ATOM 8107 O O . SER B 1 118 ? 6.123 -9.956 -30.521 1 96.02 118 SER B O 1
ATOM 8109 N N . MET B 1 119 ? 7.339 -9.236 -28.745 1 96.15 119 MET B N 1
ATOM 8110 C CA . MET B 1 119 ? 8.404 -10.191 -29.04 1 96.15 119 MET B CA 1
ATOM 8111 C C . MET B 1 119 ? 7.842 -11.598 -29.212 1 96.15 119 MET B C 1
ATOM 8113 O O . MET B 1 119 ? 7.102 -12.084 -28.356 1 96.15 119 MET B O 1
ATOM 8117 N N . SER B 1 120 ? 8.178 -12.302 -30.246 1 96.01 120 SER B N 1
ATOM 8118 C CA . SER B 1 120 ? 7.609 -13.597 -30.603 1 96.01 120 SER B CA 1
ATOM 8119 C C . SER B 1 120 ? 8.442 -14.742 -30.035 1 96.01 120 SER B C 1
ATOM 8121 O O . SER B 1 120 ? 8.656 -15.753 -30.707 1 96.01 120 SER B O 1
ATOM 8123 N N . ILE B 1 121 ? 9.009 -14.571 -28.915 1 97.07 121 ILE B N 1
ATOM 8124 C CA . ILE B 1 121 ? 9.82 -15.543 -28.19 1 97.07 121 ILE B CA 1
ATOM 8125 C C . ILE B 1 121 ? 9.261 -15.734 -26.782 1 97.07 121 ILE B C 1
ATOM 8127 O O . ILE B 1 121 ? 9.039 -14.76 -26.058 1 97.07 121 ILE B O 1
ATOM 8131 N N . GLY B 1 122 ? 8.869 -17.03 -26.483 1 97.38 122 GLY B N 1
ATOM 8132 C CA . GLY B 1 122 ? 8.682 -17.277 -25.062 1 97.38 122 GLY B CA 1
ATOM 8133 C C . GLY B 1 122 ? 9.94 -17.045 -24.246 1 97.38 122 GLY B C 1
ATOM 8134 O O . GLY B 1 122 ? 10.77 -17.946 -24.106 1 97.38 122 GLY B O 1
ATOM 8135 N N . TYR B 1 123 ? 10.101 -15.836 -23.694 1 96.75 123 TYR B N 1
ATOM 8136 C CA . TYR B 1 123 ? 11.347 -15.388 -23.081 1 96.75 123 TYR B CA 1
ATOM 8137 C C . TYR B 1 123 ? 11.27 -15.477 -21.561 1 96.75 123 TYR B C 1
ATOM 8139 O O . TYR B 1 123 ? 10.482 -14.768 -20.931 1 96.75 123 TYR B O 1
ATOM 8147 N N . SER B 1 124 ? 11.987 -16.349 -20.942 1 95.18 124 SER B N 1
ATOM 8148 C CA . SER B 1 124 ? 12.045 -16.52 -19.494 1 95.18 124 SER B CA 1
ATOM 8149 C C . SER B 1 124 ? 13.476 -16.75 -19.02 1 95.18 124 SER B C 1
ATOM 8151 O O . SER B 1 124 ? 13.815 -17.841 -18.557 1 95.18 124 SER B O 1
ATOM 8153 N N . PRO B 1 125 ? 14.246 -15.727 -18.951 1 93.47 125 PRO B N 1
ATOM 8154 C CA . PRO B 1 125 ? 15.68 -15.885 -18.696 1 93.47 125 PRO B CA 1
ATOM 8155 C C . PRO B 1 125 ? 15.986 -16.224 -17.239 1 93.47 125 PRO B C 1
ATOM 8157 O O . PRO B 1 125 ? 17.018 -16.835 -16.948 1 93.47 125 PRO B O 1
ATOM 8160 N N . ASP B 1 126 ? 15.046 -15.845 -16.31 1 91.36 126 ASP B N 1
ATOM 8161 C CA . ASP B 1 126 ? 15.528 -15.88 -14.932 1 91.36 126 ASP B CA 1
ATOM 8162 C C . ASP B 1 126 ? 14.475 -16.472 -13.997 1 91.36 126 ASP B C 1
ATOM 8164 O O . ASP B 1 126 ? 14.604 -16.385 -12.774 1 91.36 126 ASP B O 1
ATOM 8168 N N . ILE B 1 127 ? 13.48 -17.065 -14.431 1 93.26 127 ILE B N 1
ATOM 8169 C CA . ILE B 1 127 ? 12.49 -17.609 -13.508 1 93.26 127 ILE B CA 1
ATOM 8170 C C . ILE B 1 127 ? 12.984 -18.94 -12.947 1 93.26 127 ILE B C 1
ATOM 8172 O O . ILE B 1 127 ? 13.902 -19.551 -13.499 1 93.26 127 ILE B O 1
ATOM 8176 N N . PHE B 1 128 ? 12.483 -19.432 -11.84 1 94.7 128 PHE B N 1
ATOM 8177 C CA . PHE B 1 128 ? 13.014 -20.542 -11.058 1 94.7 128 PHE B CA 1
ATOM 8178 C C . PHE B 1 128 ? 12.371 -21.858 -11.479 1 94.7 128 PHE B C 1
ATOM 8180 O O . PHE B 1 128 ? 11.75 -22.541 -10.661 1 94.7 128 PHE B O 1
ATOM 8187 N N . GLY B 1 129 ? 12.663 -22.244 -12.705 1 95.21 129 GLY B N 1
ATOM 8188 C CA . GLY B 1 129 ? 12.066 -23.421 -13.317 1 95.21 129 GLY B CA 1
ATOM 8189 C C . GLY B 1 129 ? 10.998 -23.084 -14.34 1 95.21 129 GLY B C 1
ATOM 8190 O O . GLY B 1 129 ? 10.561 -21.935 -14.434 1 95.21 129 GLY B O 1
ATOM 8191 N N . GLN B 1 130 ? 10.622 -24.096 -15.116 1 97.31 130 GLN B N 1
ATOM 8192 C CA . GLN B 1 130 ? 9.675 -23.855 -16.199 1 97.31 130 GLN B CA 1
ATOM 8193 C C . GLN B 1 130 ? 8.433 -24.73 -16.049 1 97.31 130 GLN B C 1
ATOM 8195 O O . GLN B 1 130 ? 8.541 -25.937 -15.823 1 97.31 130 GLN B O 1
ATOM 8200 N N . HIS B 1 131 ? 7.298 -24.127 -16.163 1 97.76 131 HIS B N 1
ATOM 8201 C CA . HIS B 1 131 ? 6.005 -24.802 -16.154 1 97.76 131 HIS B CA 1
ATOM 8202 C C . HIS B 1 131 ? 5.875 -25.761 -17.332 1 97.76 131 HIS B C 1
ATOM 8204 O O . HIS B 1 131 ? 6.248 -25.423 -18.457 1 97.76 131 HIS B O 1
ATOM 8210 N N . ALA B 1 132 ? 5.35 -26.906 -17.166 1 98.11 132 ALA B N 1
ATOM 8211 C CA . ALA B 1 132 ? 5.334 -27.99 -18.144 1 98.11 132 ALA B CA 1
ATOM 8212 C C . ALA B 1 132 ? 4.521 -27.606 -19.377 1 98.11 132 ALA B C 1
ATOM 8214 O O . ALA B 1 132 ? 4.745 -28.138 -20.467 1 98.11 132 ALA B O 1
ATOM 8215 N N . TYR B 1 133 ? 3.574 -26.699 -19.233 1 98.42 133 TYR B N 1
ATOM 8216 C CA . TYR B 1 133 ? 2.646 -26.395 -20.317 1 98.42 133 TYR B CA 1
ATOM 8217 C C . TYR B 1 133 ? 3.09 -25.154 -21.083 1 98.42 133 TYR B C 1
ATOM 8219 O O . TYR B 1 133 ? 2.398 -24.701 -21.997 1 98.42 133 TYR B O 1
ATOM 8227 N N . LEU B 1 134 ? 4.237 -24.569 -20.79 1 98.35 134 LEU B N 1
ATOM 8228 C CA . LEU B 1 134 ? 4.671 -23.332 -21.429 1 98.35 134 LEU B CA 1
ATOM 8229 C C . LEU B 1 134 ? 4.772 -23.508 -22.941 1 98.35 134 LEU B C 1
ATOM 8231 O O . LEU B 1 134 ? 4.391 -22.615 -23.701 1 98.35 134 LEU B O 1
ATOM 8235 N N . PRO B 1 135 ? 5.237 -24.683 -23.512 1 98.38 135 PRO B N 1
ATOM 8236 C CA . PRO B 1 135 ? 5.264 -24.826 -24.97 1 98.38 135 PRO B CA 1
ATOM 8237 C C . PRO B 1 135 ? 3.89 -24.634 -25.607 1 98.38 135 PRO B C 1
ATOM 8239 O O . PRO B 1 135 ? 3.757 -23.891 -26.583 1 98.38 135 PRO B O 1
ATOM 8242 N N . ALA B 1 136 ? 2.891 -25.281 -24.995 1 98.16 136 ALA B N 1
ATOM 8243 C CA . ALA B 1 136 ? 1.533 -25.159 -25.518 1 98.16 136 ALA B CA 1
ATOM 8244 C C . ALA B 1 136 ? 1.007 -23.736 -25.354 1 98.16 136 ALA B C 1
ATOM 8246 O O . ALA B 1 136 ? 0.331 -23.211 -26.242 1 98.16 136 ALA B O 1
ATOM 8247 N N . ILE B 1 137 ? 1.263 -23.144 -24.221 1 98.38 137 ILE B N 1
ATOM 8248 C CA . ILE B 1 137 ? 0.806 -21.789 -23.932 1 98.38 137 ILE B CA 1
ATOM 8249 C C . ILE B 1 137 ? 1.458 -20.807 -24.902 1 98.38 137 ILE B C 1
ATOM 8251 O O . ILE B 1 137 ? 0.776 -19.976 -25.507 1 98.38 137 ILE B O 1
ATOM 8255 N N . TYR B 1 138 ? 2.818 -20.911 -25.088 1 98.34 138 TYR B N 1
ATOM 8256 C CA . TYR B 1 138 ? 3.53 -20.022 -25.999 1 98.34 138 TYR B CA 1
ATOM 8257 C C . TYR B 1 138 ? 2.993 -20.153 -27.419 1 98.34 138 TYR B C 1
ATOM 8259 O O . TYR B 1 138 ? 2.755 -19.148 -28.095 1 98.34 138 TYR B O 1
ATOM 8267 N N . LYS B 1 139 ? 2.775 -21.353 -27.843 1 97.59 139 LYS B N 1
ATOM 8268 C CA . LYS B 1 139 ? 2.256 -21.577 -29.189 1 97.59 139 LYS B CA 1
ATOM 8269 C C . LYS B 1 139 ? 0.882 -20.935 -29.363 1 97.59 139 LYS B C 1
ATOM 8271 O O . LYS B 1 139 ? 0.575 -20.392 -30.426 1 97.59 139 LYS B O 1
ATOM 8276 N N . SER B 1 140 ? 0.122 -20.963 -28.306 1 97.71 140 SER B N 1
ATOM 8277 C CA . SER B 1 140 ? -1.22 -20.389 -28.339 1 97.71 140 SER B CA 1
ATOM 8278 C C . SER B 1 140 ? -1.168 -18.867 -28.404 1 97.71 140 SER B C 1
ATOM 8280 O O . SER B 1 140 ? -2.168 -18.22 -28.724 1 97.71 140 SER B O 1
ATOM 8282 N N . PHE B 1 141 ? -0.068 -18.249 -28.139 1 98 141 PHE B N 1
ATOM 8283 C CA . PHE B 1 141 ? 0.139 -16.813 -28.283 1 98 141 PHE B CA 1
ATOM 8284 C C . PHE B 1 141 ? 0.971 -16.508 -29.523 1 98 141 PHE B C 1
ATOM 8286 O O . PHE B 1 141 ? 1.618 -15.462 -29.601 1 98 141 PHE B O 1
ATOM 8293 N N . ASN B 1 142 ? 1.09 -17.469 -30.381 1 95.4 142 ASN B N 1
ATOM 8294 C CA . ASN B 1 142 ? 1.72 -17.35 -31.691 1 95.4 142 ASN B CA 1
ATOM 8295 C C . ASN B 1 142 ? 3.228 -17.15 -31.572 1 95.4 142 ASN B C 1
ATOM 8297 O O . ASN B 1 142 ? 3.832 -16.452 -32.388 1 95.4 142 ASN B O 1
ATOM 8301 N N . MET B 1 143 ? 3.755 -17.671 -30.55 1 96.96 143 MET B N 1
ATOM 8302 C CA . MET B 1 143 ? 5.211 -17.655 -30.439 1 96.96 143 MET B CA 1
ATOM 8303 C C . MET B 1 143 ? 5.822 -18.872 -31.125 1 96.96 143 MET B C 1
ATOM 8305 O O . MET B 1 143 ? 5.265 -19.969 -31.064 1 96.96 143 MET B O 1
ATOM 8309 N N . GLU B 1 144 ? 6.954 -18.615 -31.734 1 93 144 GLU B N 1
ATOM 8310 C CA . GLU B 1 144 ? 7.556 -19.679 -32.531 1 93 144 GLU B CA 1
ATOM 8311 C C . GLU B 1 144 ? 8.716 -20.336 -31.788 1 93 144 GLU B C 1
ATOM 8313 O O . GLU B 1 144 ? 9.129 -21.447 -32.128 1 93 144 GLU B O 1
ATOM 8318 N N . HIS B 1 145 ? 9.253 -19.654 -30.904 1 97.75 145 HIS B N 1
ATOM 8319 C CA . HIS B 1 145 ? 10.448 -20.119 -30.209 1 97.75 145 HIS B CA 1
ATOM 8320 C C . HIS B 1 145 ? 10.38 -19.797 -28.72 1 97.75 145 HIS B C 1
ATOM 8322 O O . HIS B 1 145 ? 9.519 -19.029 -28.285 1 97.75 145 HIS B O 1
ATOM 8328 N N . SER B 1 146 ? 11.223 -20.448 -27.977 1 98.01 146 SER B N 1
ATOM 8329 C CA . SER B 1 146 ? 11.399 -20.156 -26.558 1 98.01 146 SER B CA 1
ATOM 8330 C C . SER B 1 146 ? 12.876 -20.043 -26.195 1 98.01 146 SER B C 1
ATOM 8332 O O . SER B 1 146 ? 13.72 -20.72 -26.787 1 98.01 146 SER B O 1
ATOM 8334 N N . ILE B 1 147 ? 13.211 -19.118 -25.336 1 97.95 147 ILE B N 1
ATOM 8335 C CA . ILE B 1 147 ? 14.554 -18.951 -24.792 1 97.95 147 ILE B CA 1
ATOM 8336 C C . ILE B 1 147 ? 14.487 -18.861 -23.27 1 97.95 147 ILE B C 1
ATOM 8338 O O . ILE B 1 147 ? 13.71 -18.075 -22.722 1 97.95 147 ILE B O 1
ATOM 8342 N N . PHE B 1 148 ? 15.237 -19.706 -22.557 1 96.96 148 PHE B N 1
ATOM 8343 C CA . PHE B 1 148 ? 15.279 -19.633 -21.101 1 96.96 148 PHE B CA 1
ATOM 8344 C C . PHE B 1 148 ? 16.649 -20.046 -20.577 1 96.96 148 PHE B C 1
ATOM 8346 O O . PHE B 1 148 ? 17.483 -20.548 -21.333 1 96.96 148 PHE B O 1
ATOM 8353 N N . GLN B 1 149 ? 16.854 -19.842 -19.285 1 95.64 149 GLN B N 1
ATOM 8354 C CA . GLN B 1 149 ? 18.156 -20.135 -18.695 1 95.64 149 GLN B CA 1
ATOM 8355 C C . GLN B 1 149 ? 18.089 -21.368 -17.799 1 95.64 149 GLN B C 1
ATOM 8357 O O . GLN B 1 149 ? 18.991 -22.208 -17.822 1 95.64 149 GLN B O 1
ATOM 8362 N N . ARG B 1 150 ? 17.102 -21.551 -17.011 1 96.31 150 ARG B N 1
ATOM 8363 C CA . ARG B 1 150 ? 17.128 -22.464 -15.872 1 96.31 150 ARG B CA 1
ATOM 8364 C C . ARG B 1 150 ? 16.241 -23.679 -16.124 1 96.31 150 ARG B C 1
ATOM 8366 O O . ARG B 1 150 ? 15.162 -23.556 -16.707 1 96.31 150 ARG B O 1
ATOM 8373 N N . GLY B 1 151 ? 16.747 -24.89 -15.59 1 96.43 151 GLY B N 1
ATOM 8374 C CA . GLY B 1 151 ? 15.804 -25.993 -15.493 1 96.43 151 GLY B CA 1
ATOM 8375 C C . GLY B 1 151 ? 16.22 -27.206 -16.303 1 96.43 151 GLY B C 1
ATOM 8376 O O . GLY B 1 151 ? 15.503 -28.209 -16.341 1 96.43 151 GLY B O 1
ATOM 8377 N N . VAL B 1 152 ? 17.481 -27.195 -16.877 1 96.61 152 VAL B N 1
ATOM 8378 C CA . VAL B 1 152 ? 17.891 -28.334 -17.692 1 96.61 152 VAL B CA 1
ATOM 8379 C C . VAL B 1 152 ? 19.144 -28.971 -17.096 1 96.61 152 VAL B C 1
ATOM 8381 O O . VAL B 1 152 ? 19.96 -28.287 -16.473 1 96.61 152 VAL B O 1
ATOM 8384 N N . TYR B 1 153 ? 19.27 -30.251 -17.271 1 95.75 153 TYR B N 1
ATOM 8385 C CA . TYR B 1 153 ? 20.483 -30.975 -16.908 1 95.75 153 TYR B CA 1
ATOM 8386 C C . TYR B 1 153 ? 21.546 -30.836 -17.99 1 95.75 153 TYR B C 1
ATOM 8388 O O . TYR B 1 153 ? 21.224 -30.683 -19.171 1 95.75 153 TYR B O 1
ATOM 8396 N N . ASN B 1 154 ? 22.767 -30.935 -17.619 1 94.27 154 ASN B N 1
ATOM 8397 C CA . ASN B 1 154 ? 23.869 -30.783 -18.564 1 94.27 154 ASN B CA 1
ATOM 8398 C C . ASN B 1 154 ? 23.839 -31.866 -19.639 1 94.27 154 ASN B C 1
ATOM 8400 O O . ASN B 1 154 ? 24.184 -31.61 -20.793 1 94.27 154 ASN B O 1
ATOM 8404 N N . ASP B 1 155 ? 23.473 -33.044 -19.305 1 94.28 155 ASP B N 1
ATOM 8405 C CA . ASP B 1 155 ? 23.47 -34.151 -20.256 1 94.28 155 ASP B CA 1
ATOM 8406 C C . ASP B 1 155 ? 22.36 -33.983 -21.291 1 94.28 155 ASP B C 1
ATOM 8408 O O . ASP B 1 155 ? 22.422 -34.566 -22.376 1 94.28 155 ASP B O 1
ATOM 8412 N N . GLN B 1 156 ? 21.355 -33.221 -20.936 1 95.24 156 GLN B N 1
ATOM 8413 C CA . GLN B 1 156 ? 20.255 -32.979 -21.863 1 95.24 156 GLN B CA 1
ATOM 8414 C C . GLN B 1 156 ? 20.661 -31.99 -22.953 1 95.24 156 GLN B C 1
ATOM 8416 O O . GLN B 1 156 ? 20.045 -31.946 -24.019 1 95.24 156 GLN B O 1
ATOM 8421 N N . VAL B 1 157 ? 21.7 -31.18 -22.7 1 95.68 157 VAL B N 1
ATOM 8422 C CA . VAL B 1 157 ? 22.068 -30.129 -23.643 1 95.68 157 VAL B CA 1
ATOM 8423 C C . VAL B 1 157 ? 23.56 -30.216 -23.957 1 95.68 157 VAL B C 1
ATOM 8425 O O . VAL B 1 157 ? 24.189 -29.212 -24.299 1 95.68 157 VAL B O 1
ATOM 8428 N N . GLN B 1 158 ? 24.156 -31.3 -23.828 1 92.2 158 GLN B N 1
ATOM 8429 C CA . GLN B 1 158 ? 25.596 -31.496 -23.96 1 92.2 158 GLN B CA 1
ATOM 8430 C C . GLN B 1 158 ? 26.062 -31.207 -25.384 1 92.2 158 GLN B C 1
ATOM 8432 O O . GLN B 1 158 ? 27.117 -30.601 -25.587 1 92.2 158 GLN B O 1
ATOM 8437 N N . GLU B 1 159 ? 25.266 -31.563 -26.368 1 94.06 159 GLU B N 1
ATOM 8438 C CA . GLU B 1 159 ? 25.697 -31.459 -27.759 1 94.06 159 GLU B CA 1
ATOM 8439 C C . GLU B 1 159 ? 25.091 -30.233 -28.435 1 94.06 159 GLU B C 1
ATOM 8441 O O . GLU B 1 159 ? 25.65 -29.71 -29.401 1 94.06 159 GLU B O 1
ATOM 8446 N N . ASP B 1 160 ? 23.957 -29.858 -27.927 1 96.18 160 ASP B N 1
ATOM 8447 C CA . ASP B 1 160 ? 23.266 -28.712 -28.509 1 96.18 160 ASP B CA 1
ATOM 8448 C C . ASP B 1 160 ? 22.465 -27.958 -27.449 1 96.18 160 ASP B C 1
ATOM 8450 O O . ASP B 1 160 ? 21.752 -28.569 -26.651 1 96.18 160 ASP B O 1
ATOM 8454 N N . LEU B 1 161 ? 22.6 -26.731 -27.49 1 97.33 161 LEU B N 1
ATOM 8455 C CA . LEU B 1 161 ? 21.798 -25.882 -26.615 1 97.33 161 LEU B CA 1
ATOM 8456 C C . LEU B 1 161 ? 20.405 -25.666 -27.195 1 97.33 161 LEU B C 1
ATOM 8458 O O . LEU B 1 161 ? 19.503 -25.199 -26.496 1 97.33 161 LEU B O 1
ATOM 8462 N N . ASN B 1 162 ? 20.187 -25.975 -28.452 1 97.98 162 ASN B N 1
ATOM 8463 C CA . ASN B 1 162 ? 18.889 -25.938 -29.118 1 97.98 162 ASN B CA 1
ATOM 8464 C C . ASN B 1 162 ? 18.19 -27.293 -29.06 1 97.98 162 ASN B C 1
ATOM 8466 O O . ASN B 1 162 ? 18.818 -28.33 -29.278 1 97.98 162 ASN B O 1
ATOM 8470 N N . PHE B 1 163 ? 16.929 -27.331 -28.721 1 98.14 163 PHE B N 1
ATOM 8471 C CA . PHE B 1 163 ? 16.166 -28.571 -28.633 1 98.14 163 PHE B CA 1
ATOM 8472 C C . PHE B 1 163 ? 14.673 -28.299 -28.773 1 98.14 163 PHE B C 1
ATOM 8474 O O . PHE B 1 163 ? 14.236 -27.15 -28.69 1 98.14 163 PHE B O 1
ATOM 8481 N N . HIS B 1 164 ? 13.918 -29.358 -28.995 1 98.06 164 HIS B N 1
ATOM 8482 C CA . HIS B 1 164 ? 12.462 -29.274 -28.958 1 98.06 164 HIS B CA 1
ATOM 8483 C C . HIS B 1 164 ? 11.933 -29.506 -27.546 1 98.06 164 HIS B C 1
ATOM 8485 O O . HIS B 1 164 ? 12.273 -30.505 -26.908 1 98.06 164 HIS B O 1
ATOM 8491 N N . TRP B 1 165 ? 11.215 -28.581 -27.021 1 98.55 165 TRP B N 1
ATOM 8492 C CA . TRP B 1 165 ? 10.563 -28.695 -25.721 1 98.55 165 TRP B CA 1
ATOM 8493 C C . TRP B 1 165 ? 9.08 -29.012 -25.881 1 98.55 165 TRP B C 1
ATOM 8495 O O . TRP B 1 165 ? 8.346 -28.266 -26.535 1 98.55 165 TRP B O 1
ATOM 8505 N N . THR B 1 166 ? 8.612 -30.114 -25.291 1 98.31 166 THR B N 1
ATOM 8506 C CA . THR B 1 166 ? 7.266 -30.614 -25.547 1 98.31 166 THR B CA 1
ATOM 8507 C C . THR B 1 166 ? 6.443 -30.636 -24.261 1 98.31 166 THR B C 1
ATOM 8509 O O . THR B 1 166 ? 6.911 -31.116 -23.227 1 98.31 166 THR B O 1
ATOM 8512 N N . SER B 1 167 ? 5.195 -30.119 -24.333 1 97.96 167 SER B N 1
ATOM 8513 C CA . SER B 1 167 ? 4.269 -30.106 -23.205 1 97.96 167 SER B CA 1
ATOM 8514 C C . SER B 1 167 ? 3.521 -31.43 -23.09 1 97.96 167 SER B C 1
ATOM 8516 O O . SER B 1 167 ? 3.549 -32.247 -24.012 1 97.96 167 SER B O 1
ATOM 8518 N N . PRO B 1 168 ? 2.76 -31.601 -21.976 1 97.46 168 PRO B N 1
ATOM 8519 C CA . PRO B 1 168 ? 2.063 -32.868 -21.743 1 97.46 168 PRO B CA 1
ATOM 8520 C C . PRO B 1 168 ? 0.991 -33.153 -22.794 1 97.46 168 PRO B C 1
ATOM 8522 O O . PRO B 1 168 ? 0.648 -34.314 -23.031 1 97.46 168 PRO B O 1
ATOM 8525 N N . ASP B 1 169 ? 0.466 -32.191 -23.421 1 97.08 169 ASP B N 1
ATOM 8526 C CA . ASP B 1 169 ? -0.545 -32.377 -24.457 1 97.08 169 ASP B CA 1
ATOM 8527 C C . ASP B 1 169 ? 0.1 -32.527 -25.833 1 97.08 169 ASP B C 1
ATOM 8529 O O . ASP B 1 169 ? -0.552 -32.313 -26.857 1 97.08 169 ASP B O 1
ATOM 8533 N N . ASN B 1 170 ? 1.391 -32.665 -25.91 1 96.49 170 ASN B N 1
ATOM 8534 C CA . ASN B 1 170 ? 2.187 -33.034 -27.075 1 96.49 170 ASN B CA 1
ATOM 8535 C C . ASN B 1 170 ? 2.371 -31.855 -28.026 1 96.49 170 ASN B C 1
ATOM 8537 O O . ASN B 1 170 ? 2.458 -32.039 -29.241 1 96.49 170 ASN B O 1
ATOM 8541 N N . LYS B 1 171 ? 2.283 -30.681 -27.501 1 97.36 171 LYS B N 1
ATOM 8542 C CA . LYS B 1 171 ? 2.704 -29.513 -28.269 1 97.36 171 LYS B CA 1
ATOM 8543 C C . LYS B 1 171 ? 4.19 -29.23 -28.07 1 97.36 171 LYS B C 1
ATOM 8545 O O . LYS B 1 171 ? 4.683 -29.24 -26.94 1 97.36 171 LYS B O 1
ATOM 8550 N N . SER B 1 172 ? 4.927 -29.027 -29.152 1 97.56 172 SER B N 1
ATOM 8551 C CA . SER B 1 172 ? 6.376 -28.854 -29.115 1 97.56 172 SER B CA 1
ATOM 8552 C C . SER B 1 172 ? 6.781 -27.473 -29.618 1 97.56 172 SER B C 1
ATOM 8554 O O . SER B 1 172 ? 6.189 -26.954 -30.567 1 97.56 172 SER B O 1
ATOM 8556 N N . ILE B 1 173 ? 7.841 -26.892 -29.037 1 98.22 173 ILE B N 1
ATOM 8557 C CA . ILE B 1 173 ? 8.316 -25.578 -29.456 1 98.22 173 ILE B CA 1
ATOM 8558 C C . ILE B 1 173 ? 9.84 -25.587 -29.556 1 98.22 173 ILE B C 1
ATOM 8560 O O . ILE B 1 173 ? 10.522 -26.123 -28.679 1 98.22 173 ILE B O 1
ATOM 8564 N N . PRO B 1 174 ? 10.439 -25.064 -30.668 1 98.25 174 PRO B N 1
ATOM 8565 C CA . PRO B 1 174 ? 11.888 -24.864 -30.746 1 98.25 174 PRO B CA 1
ATOM 8566 C C . PRO B 1 174 ? 12.423 -23.98 -29.621 1 98.25 174 PRO B C 1
ATOM 8568 O O . PRO B 1 174 ? 11.88 -22.902 -29.368 1 98.25 174 PRO B O 1
ATOM 8571 N N . THR B 1 175 ? 13.492 -24.448 -28.951 1 98.45 175 THR B N 1
ATOM 8572 C CA . THR B 1 175 ? 13.926 -23.773 -27.733 1 98.45 175 THR B CA 1
ATOM 8573 C C . THR B 1 175 ? 15.446 -23.643 -27.699 1 98.45 175 THR B C 1
ATOM 8575 O O . THR B 1 175 ? 16.16 -24.506 -28.213 1 98.45 175 THR B O 1
ATOM 8578 N N . ASN B 1 176 ? 15.922 -22.546 -27.245 1 98.2 176 ASN B N 1
ATOM 8579 C CA . ASN B 1 176 ? 17.336 -22.36 -26.937 1 98.2 176 ASN B CA 1
ATOM 8580 C C . ASN B 1 176 ? 17.562 -22.156 -25.442 1 98.2 176 ASN B C 1
ATOM 8582 O O . ASN B 1 176 ? 16.814 -21.423 -24.792 1 98.2 176 ASN B O 1
ATOM 8586 N N . ASN B 1 177 ? 18.544 -22.792 -24.854 1 97.75 177 ASN B N 1
ATOM 8587 C CA . ASN B 1 177 ? 18.978 -22.583 -23.477 1 97.75 177 ASN B CA 1
ATOM 8588 C C . ASN B 1 177 ? 20.171 -21.635 -23.403 1 97.75 177 ASN B C 1
ATOM 8590 O O . ASN B 1 177 ? 21.215 -21.896 -24.003 1 97.75 177 ASN B O 1
ATOM 8594 N N . ILE B 1 178 ? 20.036 -20.55 -22.754 1 96.09 178 ILE B N 1
ATOM 8595 C CA . ILE B 1 178 ? 21.158 -19.638 -22.561 1 96.09 178 ILE B CA 1
ATOM 8596 C C . ILE B 1 178 ? 22.025 -20.125 -21.403 1 96.09 178 ILE B C 1
ATOM 8598 O O . ILE B 1 178 ? 21.971 -19.57 -20.302 1 96.09 178 ILE B O 1
ATOM 8602 N N . PHE B 1 179 ? 22.938 -20.864 -21.722 1 94.23 179 PHE B N 1
ATOM 8603 C CA . PHE B 1 179 ? 23.694 -21.7 -20.798 1 94.23 179 PHE B CA 1
ATOM 8604 C C . PHE B 1 179 ? 24.466 -20.844 -19.8 1 94.23 179 PHE B C 1
ATOM 8606 O O . PHE B 1 179 ? 24.526 -21.169 -18.613 1 94.23 179 PHE B O 1
ATOM 8613 N N . PHE B 1 180 ? 25.085 -19.716 -20.199 1 92.51 180 PHE B N 1
ATOM 8614 C CA . PHE B 1 180 ? 25.877 -18.866 -19.318 1 92.51 180 PHE B CA 1
ATOM 8615 C C . PHE B 1 180 ? 25.033 -17.726 -18.762 1 92.51 180 PHE B C 1
ATOM 8617 O O . PHE B 1 180 ? 25.565 -16.777 -18.183 1 92.51 180 PHE B O 1
ATOM 8624 N N . GLY B 1 181 ? 23.78 -17.778 -19.001 1 91.71 181 GLY B N 1
ATOM 8625 C CA . GLY B 1 181 ? 22.868 -16.769 -18.485 1 91.71 181 GLY B CA 1
ATOM 8626 C C . GLY B 1 181 ? 22.744 -15.559 -19.391 1 91.71 181 GLY B C 1
ATOM 8627 O O . GLY B 1 181 ? 23.183 -15.591 -20.542 1 91.71 181 GLY B O 1
ATOM 8628 N N . TYR B 1 182 ? 22.127 -14.528 -18.904 1 89.56 182 TYR B N 1
ATOM 8629 C CA . TYR B 1 182 ? 21.83 -13.36 -19.726 1 89.56 182 TYR B CA 1
ATOM 8630 C C . TYR B 1 182 ? 22.887 -12.279 -19.539 1 89.56 182 TYR B C 1
ATOM 8632 O O . TYR B 1 182 ? 22.737 -11.162 -20.041 1 89.56 182 TYR B O 1
ATOM 8640 N N . GLY B 1 183 ? 24.067 -12.614 -18.916 1 89.1 183 GLY B N 1
ATOM 8641 C CA . GLY B 1 183 ? 24.963 -11.52 -18.578 1 89.1 183 GLY B CA 1
ATOM 8642 C C . GLY B 1 183 ? 26.364 -11.704 -19.128 1 89.1 183 GLY B C 1
ATOM 8643 O O . GLY B 1 183 ? 27.26 -10.907 -18.841 1 89.1 183 GLY B O 1
ATOM 8644 N N . PRO B 1 184 ? 26.719 -12.727 -19.903 1 89.21 184 PRO B N 1
ATOM 8645 C CA . PRO B 1 184 ? 28.112 -12.965 -20.289 1 89.21 184 PRO B CA 1
ATOM 8646 C C . PRO B 1 184 ? 28.696 -11.826 -21.122 1 89.21 184 PRO B C 1
ATOM 8648 O O . PRO B 1 184 ? 29.908 -11.597 -21.097 1 89.21 184 PRO B O 1
ATOM 8651 N N . GLY B 1 185 ? 27.815 -11.156 -21.839 1 91.22 185 GLY B N 1
ATOM 8652 C CA . GLY B 1 185 ? 28.287 -10.053 -22.661 1 91.22 185 GLY B CA 1
ATOM 8653 C C . GLY B 1 185 ? 28.022 -8.693 -22.044 1 91.22 185 GLY B C 1
ATOM 8654 O O . GLY B 1 185 ? 28.038 -7.676 -22.74 1 91.22 185 GLY B O 1
ATOM 8655 N N . LYS B 1 186 ? 27.729 -8.616 -20.776 1 90.03 186 LYS B N 1
ATOM 8656 C CA . LYS B 1 186 ? 27.326 -7.385 -20.102 1 90.03 186 LYS B CA 1
ATOM 8657 C C . LYS B 1 186 ? 28.384 -6.297 -20.265 1 90.03 186 LYS B C 1
ATOM 8659 O O . LYS B 1 186 ? 28.054 -5.135 -20.507 1 90.03 186 LYS B O 1
ATOM 8664 N N . PHE B 1 187 ? 29.705 -6.721 -20.201 1 88.21 187 PHE B N 1
ATOM 8665 C CA . PHE B 1 187 ? 30.816 -5.784 -20.32 1 88.21 187 PHE B CA 1
ATOM 8666 C C . PHE B 1 187 ? 31.646 -6.084 -21.563 1 88.21 187 PHE B C 1
ATOM 8668 O O . PHE B 1 187 ? 32.875 -6.155 -21.494 1 88.21 187 PHE B O 1
ATOM 8675 N N . LEU B 1 188 ? 30.914 -6.287 -22.599 1 94.07 188 LEU B N 1
ATOM 8676 C CA . LEU B 1 188 ? 31.577 -6.562 -23.869 1 94.07 188 LEU B CA 1
ATOM 8677 C C . LEU B 1 188 ? 32.642 -5.511 -24.165 1 94.07 188 LEU B C 1
ATOM 8679 O O . LEU B 1 188 ? 32.384 -4.311 -24.047 1 94.07 188 LEU B O 1
ATOM 8683 N N . SER B 1 189 ? 33.802 -5.983 -24.503 1 95.31 189 SER B N 1
ATOM 8684 C CA . SER B 1 189 ? 34.95 -5.113 -24.737 1 95.31 189 SER B CA 1
ATOM 8685 C C . SER B 1 189 ? 35.862 -5.679 -25.819 1 95.31 189 SER B C 1
ATOM 8687 O O . SER B 1 189 ? 35.919 -6.895 -26.017 1 95.31 189 SER B O 1
ATOM 8689 N N . SER B 1 190 ? 36.549 -4.793 -26.497 1 96.38 190 SER B N 1
ATOM 8690 C CA . SER B 1 190 ? 37.521 -5.21 -27.502 1 96.38 190 SER B CA 1
ATOM 8691 C C . SER B 1 190 ? 38.938 -5.203 -26.936 1 96.38 190 SER B C 1
ATOM 8693 O O . SER B 1 190 ? 39.903 -5.447 -27.663 1 96.38 190 SER B O 1
ATOM 8695 N N . GLU B 1 191 ? 39.033 -4.909 -25.711 1 96.29 191 GLU B N 1
ATOM 8696 C CA . GLU B 1 191 ? 40.345 -4.962 -25.075 1 96.29 191 GLU B CA 1
ATOM 8697 C C . GLU B 1 191 ? 40.942 -6.365 -25.155 1 96.29 191 GLU B C 1
ATOM 8699 O O . GLU B 1 191 ? 40.254 -7.353 -24.89 1 96.29 191 GLU B O 1
ATOM 8704 N N . LYS B 1 192 ? 42.239 -6.407 -25.424 1 94.97 192 LYS B N 1
ATOM 8705 C CA . LYS B 1 192 ? 42.903 -7.682 -25.679 1 94.97 192 LYS B CA 1
ATOM 8706 C C . LYS B 1 192 ? 42.781 -8.615 -24.478 1 94.97 192 LYS B C 1
ATOM 8708 O O . LYS B 1 192 ? 42.511 -9.808 -24.636 1 94.97 192 LYS B O 1
ATOM 8713 N N . SER B 1 193 ? 42.922 -8.071 -23.387 1 94.14 193 SER B N 1
ATOM 8714 C CA . SER B 1 193 ? 42.852 -8.894 -22.184 1 94.14 193 SER B CA 1
ATOM 8715 C C . SER B 1 193 ? 41.46 -9.489 -22.001 1 94.14 193 SER B C 1
ATOM 8717 O O . SER B 1 193 ? 41.322 -10.669 -21.671 1 94.14 193 SER B O 1
ATOM 8719 N N . TYR B 1 194 ? 40.459 -8.748 -22.173 1 93.23 194 TYR B N 1
ATOM 8720 C CA . TYR B 1 194 ? 39.083 -9.218 -22.065 1 93.23 194 TYR B CA 1
ATOM 8721 C C . TYR B 1 194 ? 38.78 -10.266 -23.129 1 93.23 194 TYR B C 1
ATOM 8723 O O . TYR B 1 194 ? 38.185 -11.306 -22.834 1 93.23 194 TYR B O 1
ATOM 8731 N N . VAL B 1 195 ? 39.201 -10.08 -24.31 1 95.87 195 VAL B N 1
ATOM 8732 C CA . VAL B 1 195 ? 38.914 -10.956 -25.441 1 95.87 195 VAL B CA 1
ATOM 8733 C C . VAL B 1 195 ? 39.546 -12.326 -25.206 1 95.87 195 VAL B C 1
ATOM 8735 O O . VAL B 1 195 ? 38.887 -13.356 -25.367 1 95.87 195 VAL B O 1
ATOM 8738 N N . GLU B 1 196 ? 40.772 -12.284 -24.779 1 94.01 196 GLU B N 1
ATOM 8739 C CA . GLU B 1 196 ? 41.536 -13.523 -24.667 1 94.01 196 GLU B CA 1
ATOM 8740 C C . GLU B 1 196 ? 41.136 -14.308 -23.421 1 94.01 196 GLU B C 1
ATOM 8742 O O . GLU B 1 196 ? 41.089 -15.539 -23.444 1 94.01 196 GLU B O 1
ATOM 8747 N N . THR B 1 197 ? 40.761 -13.599 -22.425 1 91.07 197 THR B N 1
ATOM 8748 C CA . THR B 1 197 ? 40.603 -14.286 -21.148 1 91.07 197 THR B CA 1
ATOM 8749 C C . THR B 1 197 ? 39.13 -14.555 -20.857 1 91.07 197 THR B C 1
ATOM 8751 O O . THR B 1 197 ? 38.801 -15.41 -20.032 1 91.07 197 THR B O 1
ATOM 8754 N N . ARG B 1 198 ? 38.264 -13.883 -21.482 1 92.62 198 ARG B N 1
ATOM 8755 C CA . ARG B 1 198 ? 36.854 -14.008 -21.124 1 92.62 198 ARG B CA 1
ATOM 8756 C C . ARG B 1 198 ? 36.006 -14.335 -22.349 1 92.62 198 ARG B C 1
ATOM 8758 O O . ARG B 1 198 ? 35.433 -15.422 -22.441 1 92.62 198 ARG B O 1
ATOM 8765 N N . LEU B 1 199 ? 36.091 -13.527 -23.332 1 95.16 199 LEU B N 1
ATOM 8766 C CA . LEU B 1 199 ? 35.172 -13.632 -24.46 1 95.16 199 LEU B CA 1
ATOM 8767 C C . LEU B 1 199 ? 35.407 -14.925 -25.234 1 95.16 199 LEU B C 1
ATOM 8769 O O . LEU B 1 199 ? 34.477 -15.707 -25.442 1 95.16 199 LEU B O 1
ATOM 8773 N N . LEU B 1 200 ? 36.626 -15.192 -25.672 1 95.71 200 LEU B N 1
ATOM 8774 C CA . LEU B 1 200 ? 36.925 -16.337 -26.525 1 95.71 200 LEU B CA 1
ATOM 8775 C C . LEU B 1 200 ? 36.644 -17.646 -25.796 1 95.71 200 LEU B C 1
ATOM 8777 O O . LEU B 1 200 ? 36.047 -18.563 -26.365 1 95.71 200 LEU B O 1
ATOM 8781 N N . PRO B 1 201 ? 37.062 -17.715 -24.543 1 94.82 201 PRO B N 1
ATOM 8782 C CA . PRO B 1 201 ? 36.743 -18.96 -23.841 1 94.82 201 PRO B CA 1
ATOM 8783 C C . PRO B 1 201 ? 35.243 -19.239 -23.787 1 94.82 201 PRO B C 1
ATOM 8785 O O . PRO B 1 201 ? 34.822 -20.392 -23.913 1 94.82 201 PRO B O 1
ATOM 8788 N N . ILE B 1 202 ? 34.429 -18.286 -23.56 1 94.49 202 ILE B N 1
ATOM 8789 C CA . ILE B 1 202 ? 32.979 -18.443 -23.508 1 94.49 202 ILE B CA 1
ATOM 8790 C C . ILE B 1 202 ? 32.457 -18.868 -24.878 1 94.49 202 ILE B C 1
ATOM 8792 O O . ILE B 1 202 ? 31.655 -19.799 -24.983 1 94.49 202 ILE B O 1
ATOM 8796 N N . LEU B 1 203 ? 32.938 -18.271 -25.936 1 96.21 203 LEU B N 1
ATOM 8797 C CA . LEU B 1 203 ? 32.479 -18.564 -27.289 1 96.21 203 LEU B CA 1
ATOM 8798 C C . LEU B 1 203 ? 32.917 -19.959 -27.722 1 96.21 203 LEU B C 1
ATOM 8800 O O . LEU B 1 203 ? 32.167 -20.668 -28.397 1 96.21 203 LEU B O 1
ATOM 8804 N N . ASP B 1 204 ? 34.13 -20.256 -27.361 1 95.39 204 ASP B N 1
ATOM 8805 C CA . ASP B 1 204 ? 34.628 -21.585 -27.703 1 95.39 204 ASP B CA 1
ATOM 8806 C C . ASP B 1 204 ? 33.785 -22.674 -27.041 1 95.39 204 ASP B C 1
ATOM 8808 O O . ASP B 1 204 ? 33.459 -23.682 -27.671 1 95.39 204 ASP B O 1
ATOM 8812 N N . ARG B 1 205 ? 33.489 -22.442 -25.797 1 93.98 205 ARG B N 1
ATOM 8813 C CA . ARG B 1 205 ? 32.65 -23.406 -25.092 1 93.98 205 ARG B CA 1
ATOM 8814 C C . ARG B 1 205 ? 31.263 -23.487 -25.719 1 93.98 205 ARG B C 1
ATOM 8816 O O . ARG B 1 205 ? 30.714 -24.578 -25.885 1 93.98 205 ARG B O 1
ATOM 8823 N N . LEU B 1 206 ? 30.674 -22.396 -26.015 1 95.53 206 LEU B N 1
ATOM 8824 C CA . LEU B 1 206 ? 29.373 -22.375 -26.674 1 95.53 206 LEU B CA 1
ATOM 8825 C C . LEU B 1 206 ? 29.429 -23.106 -28.012 1 95.53 206 LEU B C 1
ATOM 8827 O O . LEU B 1 206 ? 28.501 -23.836 -28.365 1 95.53 206 LEU B O 1
ATOM 8831 N N . ALA B 1 207 ? 30.466 -22.871 -28.704 1 95.78 207 ALA B N 1
ATOM 8832 C CA . ALA B 1 207 ? 30.635 -23.524 -29.999 1 95.78 207 ALA B CA 1
ATOM 8833 C C . ALA B 1 207 ? 30.68 -25.042 -29.847 1 95.78 207 ALA B C 1
ATOM 8835 O O . ALA B 1 207 ? 30.15 -25.772 -30.688 1 95.78 207 ALA B O 1
ATOM 8836 N N . GLU B 1 208 ? 31.32 -25.442 -28.837 1 94.94 208 GLU B N 1
ATOM 8837 C CA . GLU B 1 208 ? 31.415 -26.872 -28.559 1 94.94 208 GLU B CA 1
ATOM 8838 C C . GLU B 1 208 ? 30.048 -27.462 -28.227 1 94.94 208 GLU B C 1
ATOM 8840 O O . GLU B 1 208 ? 29.779 -28.628 -28.526 1 94.94 208 GLU B O 1
ATOM 8845 N N . MET B 1 209 ? 29.202 -26.639 -27.645 1 94.97 209 MET B N 1
ATOM 8846 C CA . MET B 1 209 ? 27.891 -27.104 -27.201 1 94.97 209 MET B CA 1
ATOM 8847 C C . MET B 1 209 ? 26.833 -26.85 -28.269 1 94.97 209 MET B C 1
ATOM 8849 O O . MET B 1 209 ? 25.634 -26.946 -27.997 1 94.97 209 MET B O 1
ATOM 8853 N N . ASN B 1 210 ? 27.206 -26.47 -29.386 1 95.49 210 ASN B N 1
ATOM 8854 C CA . ASN B 1 210 ? 26.338 -26.286 -30.544 1 95.49 210 ASN B CA 1
ATOM 8855 C C . ASN B 1 210 ? 26.881 -27.011 -31.772 1 95.49 210 ASN B C 1
ATOM 8857 O O . ASN B 1 210 ? 27.38 -26.376 -32.702 1 95.49 210 ASN B O 1
ATOM 8861 N N . THR B 1 211 ? 26.656 -28.232 -31.858 1 94.56 211 THR B N 1
ATOM 8862 C CA . THR B 1 211 ? 27.285 -29.072 -32.872 1 94.56 211 THR B CA 1
ATOM 8863 C C . THR B 1 211 ? 26.522 -28.991 -34.191 1 94.56 211 THR B C 1
ATOM 8865 O O . THR B 1 211 ? 27.095 -29.214 -35.26 1 94.56 211 THR B O 1
ATOM 8868 N N . HIS B 1 212 ? 25.274 -28.655 -34.119 1 95.64 212 HIS B N 1
ATOM 8869 C CA . HIS B 1 212 ? 24.463 -28.71 -35.33 1 95.64 212 HIS B CA 1
ATOM 8870 C C . HIS B 1 212 ? 24.219 -27.314 -35.894 1 95.64 212 HIS B C 1
ATOM 8872 O O . HIS B 1 212 ? 23.353 -27.129 -36.752 1 95.64 212 HIS B O 1
ATOM 8878 N N . THR B 1 213 ? 24.875 -26.318 -35.33 1 95.79 213 THR B N 1
ATOM 8879 C CA . THR B 1 213 ? 24.753 -24.974 -35.883 1 95.79 213 THR B CA 1
ATOM 8880 C C . THR B 1 213 ? 26.03 -24.173 -35.645 1 95.79 213 THR B C 1
ATOM 8882 O O . THR B 1 213 ? 26.757 -24.426 -34.682 1 95.79 213 THR B O 1
ATOM 8885 N N . ASP B 1 214 ? 26.324 -23.204 -36.527 1 95.82 214 ASP B N 1
ATOM 8886 C CA . ASP B 1 214 ? 27.457 -22.294 -36.382 1 95.82 214 ASP B CA 1
ATOM 8887 C C . ASP B 1 214 ? 27.001 -20.925 -35.882 1 95.82 214 ASP B C 1
ATOM 8889 O O . ASP B 1 214 ? 27.774 -19.965 -35.896 1 95.82 214 ASP B O 1
ATOM 8893 N N . VAL B 1 215 ? 25.735 -20.871 -35.45 1 97.7 215 VAL B N 1
ATOM 8894 C CA . VAL B 1 215 ? 25.172 -19.618 -34.958 1 97.7 215 VAL B CA 1
ATOM 8895 C C . VAL B 1 215 ? 25.095 -19.649 -33.433 1 97.7 215 VAL B C 1
ATOM 8897 O O . VAL B 1 215 ? 24.456 -20.532 -32.856 1 97.7 215 VAL B O 1
ATOM 8900 N N . LEU B 1 216 ? 25.755 -18.677 -32.756 1 97.53 216 LEU B N 1
ATOM 8901 C CA . LEU B 1 216 ? 25.824 -18.618 -31.3 1 97.53 216 LEU B CA 1
ATOM 8902 C C . LEU B 1 216 ? 25.119 -17.373 -30.773 1 97.53 216 LEU B C 1
ATOM 8904 O O . LEU B 1 216 ? 24.997 -16.374 -31.486 1 97.53 216 LEU B O 1
ATOM 8908 N N . LEU B 1 217 ? 24.611 -17.488 -29.536 1 97.79 217 LEU B N 1
ATOM 8909 C CA . LEU B 1 217 ? 23.948 -16.374 -28.865 1 97.79 217 LEU B CA 1
ATOM 8910 C C . LEU B 1 217 ? 24.813 -15.83 -27.734 1 97.79 217 LEU B C 1
ATOM 8912 O O . LEU B 1 217 ? 25.311 -16.594 -26.904 1 97.79 217 LEU B O 1
ATOM 8916 N N . LEU B 1 218 ? 25.057 -14.535 -27.699 1 97.27 218 LEU B N 1
ATOM 8917 C CA . LEU B 1 218 ? 25.747 -13.845 -26.614 1 97.27 218 LEU B CA 1
ATOM 8918 C C . LEU B 1 218 ? 24.886 -12.719 -26.051 1 97.27 218 LEU B C 1
ATOM 8920 O O . LEU B 1 218 ? 24.982 -11.575 -26.501 1 97.27 218 LEU B O 1
ATOM 8924 N N . PRO B 1 219 ? 24.04 -13.021 -25.037 1 96.41 219 PRO B N 1
ATOM 8925 C CA . PRO B 1 219 ? 23.293 -11.94 -24.39 1 96.41 219 PRO B CA 1
ATOM 8926 C C . PRO B 1 219 ? 24.204 -10.882 -23.771 1 96.41 219 PRO B C 1
ATOM 8928 O O . PRO B 1 219 ? 25.131 -11.217 -23.03 1 96.41 219 PRO B O 1
ATOM 8931 N N . ALA B 1 220 ? 23.975 -9.676 -24.096 1 95.85 220 ALA B N 1
ATOM 8932 C CA . ALA B 1 220 ? 24.823 -8.575 -23.647 1 95.85 220 ALA B CA 1
ATOM 8933 C C . ALA B 1 220 ? 24.028 -7.577 -22.809 1 95.85 220 ALA B C 1
ATOM 8935 O O . ALA B 1 220 ? 23.676 -6.496 -23.288 1 95.85 220 ALA B O 1
ATOM 8936 N N . GLY B 1 221 ? 23.755 -7.841 -21.622 1 93.24 221 GLY B N 1
ATOM 8937 C CA . GLY B 1 221 ? 23.038 -7.01 -20.668 1 93.24 221 GLY B CA 1
ATOM 8938 C C . GLY B 1 221 ? 23.05 -7.573 -19.26 1 93.24 221 GLY B C 1
ATOM 8939 O O . GLY B 1 221 ? 23.854 -8.453 -18.944 1 93.24 221 GLY B O 1
ATOM 8940 N N . GLY B 1 222 ? 22.341 -7.058 -18.369 1 91 222 GLY B N 1
ATOM 8941 C CA . GLY B 1 222 ? 22.272 -7.479 -16.979 1 91 222 GLY B CA 1
ATOM 8942 C C . GLY B 1 222 ? 21.18 -6.775 -16.196 1 91 222 GLY B C 1
ATOM 8943 O O . GLY B 1 222 ? 20.363 -6.053 -16.772 1 91 222 GLY B O 1
ATOM 8944 N N . ASP B 1 223 ? 21.271 -6.948 -14.881 1 90.37 223 ASP B N 1
ATOM 8945 C CA . ASP B 1 223 ? 20.244 -6.411 -13.994 1 90.37 223 ASP B CA 1
ATOM 8946 C C . ASP B 1 223 ? 20.299 -4.886 -13.95 1 90.37 223 ASP B C 1
ATOM 8948 O O . ASP B 1 223 ? 21.321 -4.307 -13.576 1 90.37 223 ASP B O 1
ATOM 8952 N N . GLN B 1 224 ? 19.298 -4.281 -14.273 1 92.72 224 GLN B N 1
ATOM 8953 C CA . GLN B 1 224 ? 19.09 -2.841 -14.164 1 92.72 224 GLN B CA 1
ATOM 8954 C C . GLN B 1 224 ? 20.246 -2.069 -14.794 1 92.72 224 GLN B C 1
ATOM 8956 O O . GLN B 1 224 ? 20.682 -1.048 -14.258 1 92.72 224 GLN B O 1
ATOM 8961 N N . VAL B 1 225 ? 20.773 -2.546 -15.802 1 91.84 225 VAL B N 1
ATOM 8962 C CA . VAL B 1 225 ? 21.922 -1.887 -16.415 1 91.84 225 VAL B CA 1
ATOM 8963 C C . VAL B 1 225 ? 21.444 -0.835 -17.413 1 91.84 225 VAL B C 1
ATOM 8965 O O . VAL B 1 225 ? 20.36 -0.963 -17.987 1 91.84 225 VAL B O 1
ATOM 8968 N N . LEU B 1 226 ? 22.255 0.152 -17.499 1 94.06 226 LEU B N 1
ATOM 8969 C CA . LEU B 1 226 ? 22.051 1.17 -18.523 1 94.06 226 LEU B CA 1
ATOM 8970 C C . LEU B 1 226 ? 22.583 0.697 -19.872 1 94.06 226 LEU B C 1
ATOM 8972 O O . LEU B 1 226 ? 23.567 -0.045 -19.931 1 94.06 226 LEU B O 1
ATOM 8976 N N . VAL B 1 227 ? 21.959 1.121 -20.967 1 95.47 227 VAL B N 1
ATOM 8977 C CA . VAL B 1 227 ? 22.411 0.751 -22.304 1 95.47 227 VAL B CA 1
ATOM 8978 C C . VAL B 1 227 ? 23.858 1.198 -22.502 1 95.47 227 VAL B C 1
ATOM 8980 O O . VAL B 1 227 ? 24.243 2.286 -22.068 1 95.47 227 VAL B O 1
ATOM 8983 N N . ARG B 1 228 ? 24.593 0.347 -23.034 1 95 228 ARG B N 1
ATOM 8984 C CA . ARG B 1 228 ? 25.953 0.689 -23.435 1 95 228 ARG B CA 1
ATOM 8985 C C . ARG B 1 228 ? 25.984 1.231 -24.861 1 95 228 ARG B C 1
ATOM 8987 O O . ARG B 1 228 ? 26.119 0.466 -25.818 1 95 228 ARG B O 1
ATOM 8994 N N . GLU B 1 229 ? 26.119 2.443 -24.984 1 94.24 229 GLU B N 1
ATOM 8995 C CA . GLU B 1 229 ? 25.917 3.112 -26.265 1 94.24 229 GLU B CA 1
ATOM 8996 C C . GLU B 1 229 ? 27.032 2.77 -27.249 1 94.24 229 GLU B C 1
ATOM 8998 O O . GLU B 1 229 ? 26.851 2.879 -28.463 1 94.24 229 GLU B O 1
ATOM 9003 N N . ASN B 1 230 ? 28.178 2.276 -26.803 1 95.19 230 ASN B N 1
ATOM 9004 C CA . ASN B 1 230 ? 29.337 2.068 -27.663 1 95.19 230 ASN B CA 1
ATOM 9005 C C . ASN B 1 230 ? 29.388 0.641 -28.201 1 95.19 230 ASN B C 1
ATOM 9007 O O . ASN B 1 230 ? 30.372 0.243 -28.826 1 95.19 230 ASN B O 1
ATOM 9011 N N . PHE B 1 231 ? 28.357 -0.158 -28.038 1 96.8 231 PHE B N 1
ATOM 9012 C CA . PHE B 1 231 ? 28.346 -1.558 -28.445 1 96.8 231 PHE B CA 1
ATOM 9013 C C . PHE B 1 231 ? 28.564 -1.686 -29.948 1 96.8 231 PHE B C 1
ATOM 9015 O O . PHE B 1 231 ? 29.269 -2.589 -30.403 1 96.8 231 PHE B O 1
ATOM 9022 N N . PRO B 1 232 ? 27.955 -0.796 -30.83 1 97.39 232 PRO B N 1
ATOM 9023 C CA . PRO B 1 232 ? 28.24 -0.903 -32.263 1 97.39 232 PRO B CA 1
ATOM 9024 C C . PRO B 1 232 ? 29.728 -0.767 -32.58 1 97.39 232 PRO B C 1
ATOM 9026 O O . PRO B 1 232 ? 30.258 -1.519 -33.402 1 97.39 232 PRO B O 1
ATOM 9029 N N . GLU B 1 233 ? 30.395 0.132 -31.943 1 97.66 233 GLU B N 1
ATOM 9030 C CA . GLU B 1 233 ? 31.828 0.327 -32.14 1 97.66 233 GLU B CA 1
ATOM 9031 C C . GLU B 1 233 ? 32.623 -0.877 -31.643 1 97.66 233 GLU B C 1
ATOM 9033 O O . GLU B 1 233 ? 33.568 -1.318 -32.301 1 97.66 233 GLU B O 1
ATOM 9038 N N . ILE B 1 234 ? 32.242 -1.377 -30.535 1 97.74 234 ILE B N 1
ATOM 9039 C CA . ILE B 1 234 ? 32.93 -2.524 -29.953 1 97.74 234 ILE B CA 1
ATOM 9040 C C . ILE B 1 234 ? 32.785 -3.734 -30.872 1 97.74 234 ILE B C 1
ATOM 9042 O O . ILE B 1 234 ? 33.75 -4.468 -31.1 1 97.74 234 ILE B O 1
ATOM 9046 N N . VAL B 1 235 ? 31.602 -4.03 -31.417 1 97.35 235 VAL B N 1
ATOM 9047 C CA . VAL B 1 235 ? 31.339 -5.144 -32.323 1 97.35 235 VAL B CA 1
ATOM 9048 C C . VAL B 1 235 ? 32.191 -4.999 -33.581 1 97.35 235 VAL B C 1
ATOM 9050 O O . VAL B 1 235 ? 32.761 -5.978 -34.068 1 97.35 235 VAL B O 1
ATOM 9053 N N . ALA B 1 236 ? 32.313 -3.781 -34.11 1 97.12 236 ALA B N 1
ATOM 9054 C CA . ALA B 1 236 ? 33.149 -3.518 -35.278 1 97.12 236 ALA B CA 1
ATOM 9055 C C . ALA B 1 236 ? 34.614 -3.831 -34.986 1 97.12 236 ALA B C 1
ATOM 9057 O O . ALA B 1 236 ? 35.305 -4.427 -35.816 1 97.12 236 ALA B O 1
ATOM 9058 N N . GLU B 1 237 ? 35.038 -3.423 -33.826 1 97.98 237 GLU B N 1
ATOM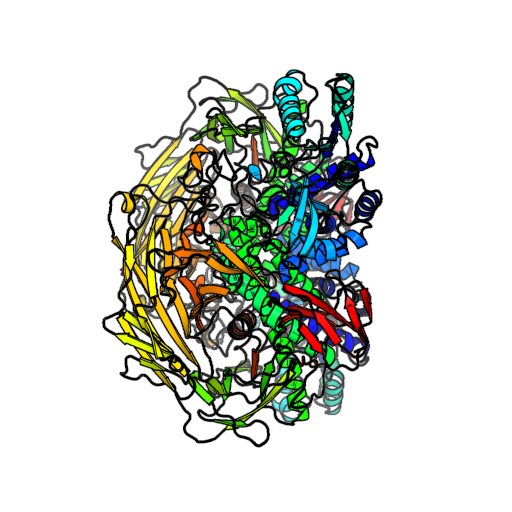 9059 C CA . GLU B 1 237 ? 36.417 -3.673 -33.416 1 97.98 237 GLU B CA 1
ATOM 9060 C C . GLU B 1 237 ? 36.691 -5.169 -33.285 1 97.98 237 GLU B C 1
ATOM 9062 O O . GLU B 1 237 ? 37.746 -5.651 -33.703 1 97.98 237 GLU B O 1
ATOM 9067 N N . LEU B 1 238 ? 35.795 -5.849 -32.727 1 97.61 238 LEU B N 1
ATOM 9068 C CA . LEU B 1 238 ? 35.944 -7.292 -32.574 1 97.61 238 LEU B CA 1
ATOM 9069 C C . LEU B 1 238 ? 36.035 -7.976 -33.934 1 97.61 238 LEU B C 1
ATOM 9071 O O . LEU B 1 238 ? 36.819 -8.911 -34.113 1 97.61 238 LEU B O 1
ATOM 9075 N N . ASN B 1 239 ? 35.243 -7.609 -34.929 1 97.11 239 ASN B N 1
ATOM 9076 C CA . ASN B 1 239 ? 35.243 -8.194 -36.265 1 97.11 239 ASN B CA 1
ATOM 9077 C C . ASN B 1 239 ? 36.55 -7.915 -37 1 97.11 239 ASN B C 1
ATOM 9079 O O . ASN B 1 239 ? 36.958 -8.69 -37.867 1 97.11 239 ASN B O 1
ATOM 9083 N N . GLU B 1 240 ? 37.215 -6.857 -36.589 1 96.86 240 GLU B N 1
ATOM 9084 C CA . GLU B 1 240 ? 38.501 -6.525 -37.195 1 96.86 240 GLU B CA 1
ATOM 9085 C C . GLU B 1 240 ? 39.613 -7.417 -36.651 1 96.86 240 GLU B C 1
ATOM 9087 O O . GLU B 1 240 ? 40.658 -7.573 -37.287 1 96.86 240 GLU B O 1
ATOM 9092 N N . MET B 1 241 ? 39.436 -7.991 -35.565 1 94.95 241 MET B N 1
ATOM 9093 C CA . MET B 1 241 ? 40.47 -8.779 -34.9 1 94.95 241 MET B CA 1
ATOM 9094 C C . MET B 1 241 ? 40.561 -10.177 -35.502 1 94.95 241 MET B C 1
ATOM 9096 O O . MET B 1 241 ? 41.487 -10.93 -35.196 1 94.95 241 MET B O 1
ATOM 9100 N N . ASP B 1 242 ? 39.789 -10.543 -36.394 1 88.2 242 ASP B N 1
ATOM 9101 C CA . ASP B 1 242 ? 39.776 -11.823 -37.096 1 88.2 242 ASP B CA 1
ATOM 9102 C C . ASP B 1 242 ? 39.887 -12.989 -36.115 1 88.2 242 ASP B C 1
ATOM 9104 O O . ASP B 1 242 ? 40.784 -13.825 -36.236 1 88.2 242 ASP B O 1
ATOM 9108 N N . LEU B 1 243 ? 39.029 -13.205 -35.203 1 93.87 243 LEU B N 1
ATOM 9109 C CA . LEU B 1 243 ? 39.043 -14.12 -34.067 1 93.87 243 LEU B CA 1
ATOM 9110 C C . LEU B 1 243 ? 38.443 -15.469 -34.449 1 93.87 243 LEU B C 1
ATOM 9112 O O . LEU B 1 243 ? 38.339 -16.367 -33.609 1 93.87 243 LEU B O 1
ATOM 9116 N N . GLY B 1 244 ? 37.984 -15.691 -35.713 1 94.81 244 GLY B N 1
ATOM 9117 C CA . GLY B 1 244 ? 37.254 -16.882 -36.119 1 94.81 244 GLY B CA 1
ATOM 9118 C C . GLY B 1 244 ? 35.762 -16.782 -35.865 1 94.81 244 GLY B C 1
ATOM 9119 O O . GLY B 1 244 ? 35.033 -17.763 -36.026 1 94.81 244 GLY B O 1
ATOM 9120 N N . TYR B 1 245 ? 35.329 -15.694 -35.406 1 97.04 245 TYR B N 1
ATOM 9121 C CA . TYR B 1 245 ? 33.928 -15.375 -35.158 1 97.04 245 TYR B CA 1
ATOM 9122 C C . TYR B 1 245 ? 33.529 -14.085 -35.865 1 97.04 245 TYR B C 1
ATOM 9124 O O . TYR B 1 245 ? 34.337 -13.161 -35.987 1 97.04 245 TYR B O 1
ATOM 9132 N N . THR B 1 246 ? 32.362 -14.034 -36.342 1 97.71 246 THR B N 1
ATOM 9133 C CA . THR B 1 246 ? 31.744 -12.81 -36.839 1 97.71 246 THR B CA 1
ATOM 9134 C C . THR B 1 246 ? 30.64 -12.34 -35.895 1 97.71 246 THR B C 1
ATOM 9136 O O . THR B 1 246 ? 29.679 -13.07 -35.644 1 97.71 246 THR B O 1
ATOM 9139 N N . PHE B 1 247 ? 30.795 -11.151 -35.417 1 97.66 247 PHE B N 1
ATOM 9140 C CA . PHE B 1 247 ? 29.853 -10.609 -34.445 1 97.66 247 PHE B CA 1
ATOM 9141 C C . PHE B 1 247 ? 28.807 -9.74 -35.132 1 97.66 247 PHE B C 1
ATOM 9143 O O . PHE B 1 247 ? 29.13 -8.972 -36.041 1 97.66 247 PHE B O 1
ATOM 9150 N N . ILE B 1 248 ? 27.593 -9.905 -34.713 1 97.24 248 ILE B N 1
ATOM 9151 C CA . ILE B 1 248 ? 26.497 -9.081 -35.211 1 97.24 248 ILE B CA 1
ATOM 9152 C C . ILE B 1 248 ? 25.659 -8.573 -34.039 1 97.24 248 ILE B C 1
ATOM 9154 O O . ILE B 1 248 ? 25.232 -9.356 -33.188 1 97.24 248 ILE B O 1
ATOM 9158 N N . LEU B 1 249 ? 25.511 -7.252 -33.906 1 96.72 249 LEU B N 1
ATOM 9159 C CA . LEU B 1 249 ? 24.52 -6.71 -32.983 1 96.72 249 LEU B CA 1
ATOM 9160 C C . LEU B 1 249 ? 23.105 -7.004 -33.471 1 96.72 249 LEU B C 1
ATOM 9162 O O . LEU B 1 249 ? 22.707 -6.548 -34.546 1 96.72 249 LEU B O 1
ATOM 9166 N N . SER B 1 250 ? 22.409 -7.768 -32.653 1 95.47 250 SER B N 1
ATOM 9167 C CA . SER B 1 250 ? 21.186 -8.388 -33.154 1 95.47 250 SER B CA 1
ATOM 9168 C C . SER B 1 250 ? 20.116 -8.457 -32.07 1 95.47 250 SER B C 1
ATOM 9170 O O . SER B 1 250 ? 20.165 -7.704 -31.094 1 95.47 250 SER B O 1
ATOM 9172 N N . ASP B 1 251 ? 18.987 -9.249 -32.346 1 96.5 251 ASP B N 1
ATOM 9173 C CA . ASP B 1 251 ? 17.899 -9.498 -31.404 1 96.5 251 ASP B CA 1
ATOM 9174 C C . ASP B 1 251 ? 17.592 -10.99 -31.302 1 96.5 251 ASP B C 1
ATOM 9176 O O . ASP B 1 251 ? 18.107 -11.791 -32.086 1 96.5 251 ASP B O 1
ATOM 9180 N N . TYR B 1 252 ? 16.774 -11.373 -30.414 1 97.37 252 TYR B N 1
ATOM 9181 C CA . TYR B 1 252 ? 16.512 -12.779 -30.124 1 97.37 252 TYR B CA 1
ATOM 9182 C C . TYR B 1 252 ? 15.74 -13.436 -31.262 1 97.37 252 TYR B C 1
ATOM 9184 O O . TYR B 1 252 ? 15.91 -14.628 -31.529 1 97.37 252 TYR B O 1
ATOM 9192 N N . GLU B 1 253 ? 14.857 -12.737 -31.914 1 97.56 253 GLU B N 1
ATOM 9193 C CA . GLU B 1 253 ? 14.102 -13.293 -33.034 1 97.56 253 GLU B CA 1
ATOM 9194 C C . GLU B 1 253 ? 15.02 -13.625 -34.207 1 97.56 253 GLU B C 1
ATOM 9196 O O . GLU B 1 253 ? 14.936 -14.715 -34.777 1 97.56 253 GLU B O 1
ATOM 9201 N N . ALA B 1 254 ? 15.9 -12.691 -34.516 1 97.35 254 ALA B N 1
ATOM 9202 C CA . ALA B 1 254 ? 16.855 -12.915 -35.598 1 97.35 254 ALA B CA 1
ATOM 9203 C C . ALA B 1 254 ? 17.781 -14.085 -35.279 1 97.35 254 ALA B C 1
ATOM 9205 O O . ALA B 1 254 ? 18.076 -14.907 -36.149 1 97.35 254 ALA B O 1
ATOM 9206 N N . PHE B 1 255 ? 18.257 -14.159 -34.117 1 97.64 255 PHE B N 1
ATOM 9207 C CA . PHE B 1 255 ? 19.11 -15.264 -33.696 1 97.64 255 PHE B CA 1
ATOM 9208 C C . PHE B 1 255 ? 18.413 -16.601 -33.917 1 97.64 255 PHE B C 1
ATOM 9210 O O . PHE B 1 255 ? 18.985 -17.514 -34.517 1 97.64 255 PHE B O 1
ATOM 9217 N N . MET B 1 256 ? 17.204 -16.72 -33.377 1 97.99 256 MET B N 1
ATOM 9218 C CA . MET B 1 256 ? 16.487 -17.989 -33.465 1 97.99 256 MET B CA 1
ATOM 9219 C C . MET B 1 256 ? 16.206 -18.355 -34.918 1 97.99 256 MET B C 1
ATOM 9221 O O . MET B 1 256 ? 16.305 -19.523 -35.299 1 97.99 256 MET B O 1
ATOM 9225 N N . ASN B 1 257 ? 15.842 -17.406 -35.745 1 97.14 257 ASN B N 1
ATOM 9226 C CA . ASN B 1 257 ? 15.625 -17.663 -37.164 1 97.14 257 ASN B CA 1
ATOM 9227 C C . ASN B 1 257 ? 16.88 -18.221 -37.831 1 97.14 257 ASN B C 1
ATOM 9229 O O . ASN B 1 257 ? 16.8 -19.154 -38.631 1 97.14 257 ASN B O 1
ATOM 9233 N N . ASP B 1 258 ? 18.018 -17.62 -37.482 1 97.22 258 ASP B N 1
ATOM 9234 C CA . ASP B 1 258 ? 19.279 -18.02 -38.098 1 97.22 258 ASP B CA 1
ATOM 9235 C C . ASP B 1 258 ? 19.742 -19.376 -37.571 1 97.22 258 ASP B C 1
ATOM 9237 O O . ASP B 1 258 ? 20.269 -20.195 -38.327 1 97.22 258 ASP B O 1
ATOM 9241 N N . ALA B 1 259 ? 19.601 -19.558 -36.277 1 96.94 259 ALA B N 1
ATOM 9242 C CA . ALA B 1 259 ? 20.085 -20.787 -35.654 1 96.94 259 ALA B CA 1
ATOM 9243 C C . ALA B 1 259 ? 19.252 -21.988 -36.091 1 96.94 259 ALA B C 1
ATOM 9245 O O . ALA B 1 259 ? 19.78 -23.09 -36.257 1 96.94 259 ALA B O 1
ATOM 9246 N N . TRP B 1 260 ? 18.024 -21.907 -36.314 1 96.38 260 TRP B N 1
ATOM 9247 C CA . TRP B 1 260 ? 17.112 -23.023 -36.541 1 96.38 260 TRP B CA 1
ATOM 9248 C C . TRP B 1 260 ? 16.903 -23.26 -38.033 1 96.38 260 TRP B C 1
ATOM 9250 O O . TRP B 1 260 ? 15.918 -23.882 -38.438 1 96.38 260 TRP B O 1
ATOM 9260 N N . THR B 1 261 ? 17.717 -22.78 -38.781 1 93.41 261 THR B N 1
ATOM 9261 C CA . THR B 1 261 ? 17.791 -23.243 -40.162 1 93.41 261 THR B CA 1
ATOM 9262 C C . THR B 1 261 ? 18.327 -24.671 -40.226 1 93.41 261 THR B C 1
ATOM 9264 O O . THR B 1 261 ? 18.168 -25.354 -41.24 1 93.41 261 THR B O 1
ATOM 9267 N N . SER B 1 262 ? 18.797 -25.057 -39.11 1 90.5 262 SER B N 1
ATOM 9268 C CA . SER B 1 262 ? 19.269 -26.427 -38.932 1 90.5 262 SER B CA 1
ATOM 9269 C C . SER B 1 262 ? 18.223 -27.284 -38.226 1 90.5 262 SER B C 1
ATOM 9271 O O . SER B 1 262 ? 17.196 -26.773 -37.775 1 90.5 262 SER B O 1
ATOM 9273 N N . THR B 1 263 ? 18.516 -28.58 -38.237 1 92.14 263 THR B N 1
ATOM 9274 C CA . THR B 1 263 ? 17.666 -29.509 -37.502 1 92.14 263 THR B CA 1
ATOM 9275 C C . THR B 1 263 ? 18.361 -29.986 -36.229 1 92.14 263 THR B C 1
ATOM 9277 O O . THR B 1 263 ? 19.569 -30.23 -36.229 1 92.14 263 THR B O 1
ATOM 9280 N N . PHE B 1 264 ? 17.599 -30.068 -35.24 1 94.88 264 PHE B N 1
ATOM 9281 C CA . PHE B 1 264 ? 18.119 -30.499 -33.948 1 94.88 264 PHE B CA 1
ATOM 9282 C C . PHE B 1 264 ? 17.391 -31.746 -33.46 1 94.88 264 PHE B C 1
ATOM 9284 O O . PHE B 1 264 ? 16.164 -31.746 -33.336 1 94.88 264 PHE B O 1
ATOM 9291 N N . PRO B 1 265 ? 18.115 -32.785 -33.152 1 92.34 265 PRO B N 1
ATOM 9292 C CA . PRO B 1 265 ? 17.474 -34.051 -32.788 1 92.34 265 PRO B CA 1
ATOM 9293 C C . PRO B 1 265 ? 17.023 -34.086 -31.329 1 92.34 265 PRO B C 1
ATOM 9295 O O . PRO B 1 265 ? 16.19 -34.916 -30.956 1 92.34 265 PRO B O 1
ATOM 9298 N N . ASN B 1 266 ? 17.544 -33.316 -30.454 1 94.16 266 ASN B N 1
ATOM 9299 C CA . ASN B 1 266 ? 17.294 -33.365 -29.018 1 94.16 266 ASN B CA 1
ATOM 9300 C C . ASN B 1 266 ? 15.879 -32.903 -28.679 1 94.16 266 ASN B C 1
ATOM 9302 O O . ASN B 1 266 ? 15.383 -31.935 -29.258 1 94.16 266 ASN B O 1
ATOM 9306 N N . GLU B 1 267 ? 15.192 -33.647 -27.765 1 96.34 267 GLU B N 1
ATOM 9307 C CA . GLU B 1 267 ? 13.855 -33.339 -27.267 1 96.34 267 GLU B CA 1
ATOM 9308 C C . GLU B 1 267 ? 13.797 -33.434 -25.745 1 96.34 267 GLU B C 1
ATOM 9310 O O . GLU B 1 267 ? 14.332 -34.375 -25.156 1 96.34 267 GLU B O 1
ATOM 9315 N N . ILE B 1 268 ? 13.256 -32.463 -25.152 1 97.45 268 ILE B N 1
ATOM 9316 C CA . ILE B 1 268 ? 13.001 -32.463 -23.715 1 97.45 268 ILE B CA 1
ATOM 9317 C C . ILE B 1 268 ? 11.505 -32.295 -23.457 1 97.45 268 ILE B C 1
ATOM 9319 O O . ILE B 1 268 ? 10.843 -31.484 -24.109 1 97.45 268 ILE B O 1
ATOM 9323 N N . THR B 1 269 ? 10.966 -33.088 -22.542 1 96.53 269 THR B N 1
ATOM 9324 C CA . THR B 1 269 ? 9.527 -33.078 -22.309 1 96.53 269 THR B CA 1
ATOM 9325 C C . THR B 1 269 ? 9.215 -32.684 -20.867 1 96.53 269 THR B C 1
ATOM 9327 O O . THR B 1 269 ? 9.977 -33.004 -19.953 1 96.53 269 THR B O 1
ATOM 9330 N N . GLY B 1 270 ? 8.055 -31.984 -20.711 1 95.3 270 GLY B N 1
ATOM 9331 C CA . GLY B 1 270 ? 7.507 -31.752 -19.384 1 95.3 270 GLY B CA 1
ATOM 9332 C C . GLY B 1 270 ? 8.102 -30.537 -18.697 1 95.3 270 GLY B C 1
ATOM 9333 O O . GLY B 1 270 ? 8.466 -29.561 -19.356 1 95.3 270 GLY B O 1
ATOM 9334 N N . GLU B 1 271 ? 8.047 -30.505 -17.324 1 96.98 271 GLU B N 1
ATOM 9335 C CA . GLU B 1 271 ? 8.546 -29.394 -16.519 1 96.98 271 GLU B CA 1
ATOM 9336 C C . GLU B 1 271 ? 10.071 -29.393 -16.464 1 96.98 271 GLU B C 1
ATOM 9338 O O . GLU B 1 271 ? 10.703 -30.443 -16.603 1 96.98 271 GLU B O 1
ATOM 9343 N N . LEU B 1 272 ? 10.662 -28.287 -16.355 1 97.62 272 LEU B N 1
ATOM 9344 C CA . LEU B 1 272 ? 12.11 -28.146 -16.25 1 97.62 272 LEU B CA 1
ATOM 9345 C C . LEU B 1 272 ? 12.509 -27.663 -14.86 1 97.62 272 LEU B C 1
ATOM 9347 O O . LEU B 1 272 ? 12.507 -26.459 -14.592 1 97.62 272 LEU B O 1
ATOM 9351 N N . LEU B 1 273 ? 13.047 -28.603 -14.007 1 96.65 273 LEU B N 1
ATOM 9352 C CA . LEU B 1 273 ? 13.325 -28.293 -12.608 1 96.65 273 LEU B CA 1
ATOM 9353 C C . LEU B 1 273 ? 14.764 -28.647 -12.249 1 96.65 273 LEU B C 1
ATOM 9355 O O . LEU B 1 273 ? 15.102 -28.769 -11.07 1 96.65 273 LEU B O 1
ATOM 9359 N N . ALA B 1 274 ? 15.61 -28.856 -13.299 1 96.38 274 ALA B N 1
ATOM 9360 C CA . ALA B 1 274 ? 16.992 -29.244 -13.027 1 96.38 274 ALA B CA 1
ATOM 9361 C C . ALA B 1 274 ? 17.785 -28.078 -12.446 1 96.38 274 ALA B C 1
ATOM 9363 O O . ALA B 1 274 ? 17.626 -26.934 -12.878 1 96.38 274 ALA B O 1
ATOM 9364 N N . CYS B 1 275 ? 18.569 -28.345 -11.452 1 95.83 275 CYS B N 1
ATOM 9365 C CA . CYS B 1 275 ? 19.365 -27.304 -10.811 1 95.83 275 CYS B CA 1
ATOM 9366 C C . CYS B 1 275 ? 20.852 -27.627 -10.89 1 95.83 275 CYS B C 1
ATOM 9368 O O . CYS B 1 275 ? 21.551 -27.605 -9.876 1 95.83 275 CYS B O 1
ATOM 9370 N N . GLN B 1 276 ? 21.317 -27.911 -12.002 1 94.86 276 GLN B N 1
ATOM 9371 C CA . GLN B 1 276 ? 22.703 -28.346 -12.139 1 94.86 276 GLN B CA 1
ATOM 9372 C C . GLN B 1 276 ? 23.621 -27.168 -12.452 1 94.86 276 GLN B C 1
ATOM 9374 O O . GLN B 1 276 ? 24.419 -26.755 -11.607 1 94.86 276 GLN B O 1
ATOM 9379 N N . LYS B 1 277 ? 23.336 -26.53 -13.548 1 91.8 277 LYS B N 1
ATOM 9380 C CA . LYS B 1 277 ? 24.161 -25.39 -13.937 1 91.8 277 LYS B CA 1
ATOM 9381 C C . LYS B 1 277 ? 23.621 -24.092 -13.343 1 91.8 277 LYS B C 1
ATOM 9383 O O . LYS B 1 277 ? 24.384 -23.163 -13.07 1 91.8 277 LYS B O 1
ATOM 9388 N N . SER B 1 278 ? 22.353 -24.021 -13.302 1 92.63 278 SER B N 1
ATOM 9389 C CA . SER B 1 278 ? 21.674 -22.842 -12.774 1 92.63 278 SER B CA 1
ATOM 9390 C C . SER B 1 278 ? 20.738 -23.21 -11.628 1 92.63 278 SER B C 1
ATOM 9392 O O . SER B 1 278 ? 20.053 -24.234 -11.683 1 92.63 278 SER B O 1
ATOM 9394 N N . ARG B 1 279 ? 20.744 -22.364 -10.677 1 94.2 279 ARG B N 1
ATOM 9395 C CA . ARG B 1 279 ? 19.888 -22.569 -9.513 1 94.2 279 ARG B CA 1
ATOM 9396 C C . ARG B 1 279 ? 18.42 -22.355 -9.869 1 94.2 279 ARG B C 1
ATOM 9398 O O . ARG B 1 279 ? 18.089 -21.458 -10.647 1 94.2 279 ARG B O 1
ATOM 9405 N N . ILE B 1 280 ? 17.542 -23.145 -9.376 1 95.35 280 ILE B N 1
ATOM 9406 C CA . ILE B 1 280 ? 16.113 -22.913 -9.559 1 95.35 280 ILE B CA 1
ATOM 9407 C C . ILE B 1 280 ? 15.456 -22.65 -8.206 1 95.35 280 ILE B C 1
ATOM 9409 O O . ILE B 1 280 ? 14.258 -22.366 -8.135 1 95.35 280 ILE B O 1
ATOM 9413 N N . HIS B 1 281 ? 16.211 -22.85 -7.064 1 94.83 281 HIS B N 1
ATOM 9414 C CA . HIS B 1 281 ? 15.715 -22.599 -5.715 1 94.83 281 HIS B CA 1
ATOM 9415 C C . HIS B 1 281 ? 14.505 -23.472 -5.402 1 94.83 281 HIS B C 1
ATOM 9417 O O . HIS B 1 281 ? 13.429 -22.959 -5.087 1 94.83 281 HIS B O 1
ATOM 9423 N N . HIS B 1 282 ? 14.765 -24.742 -5.274 1 91.68 282 HIS B N 1
ATOM 9424 C CA . HIS B 1 282 ? 13.764 -25.799 -5.188 1 91.68 282 HIS B CA 1
ATOM 9425 C C . HIS B 1 282 ? 12.872 -25.614 -3.965 1 91.68 282 HIS B C 1
ATOM 9427 O O . HIS B 1 282 ? 11.744 -26.112 -3.934 1 91.68 282 HIS B O 1
ATOM 9433 N N . THR B 1 283 ? 13.355 -24.869 -2.982 1 94.45 283 THR B N 1
ATOM 9434 C CA . THR B 1 283 ? 12.624 -24.879 -1.72 1 94.45 283 THR B CA 1
ATOM 9435 C C . THR B 1 283 ? 12.144 -23.475 -1.362 1 94.45 283 THR B C 1
ATOM 9437 O O . THR B 1 283 ? 11.799 -23.206 -0.21 1 94.45 283 THR B O 1
ATOM 9440 N N . CYS B 1 284 ? 12.172 -22.578 -2.338 1 94.33 284 CYS B N 1
ATOM 9441 C CA . CYS B 1 284 ? 11.668 -21.238 -2.06 1 94.33 284 CYS B CA 1
ATOM 9442 C C . CYS B 1 284 ? 10.145 -21.228 -2.004 1 94.33 284 CYS B C 1
ATOM 9444 O O . CYS B 1 284 ? 9.54 -20.227 -1.618 1 94.33 284 CYS B O 1
ATOM 9446 N N . ARG B 1 285 ? 9.531 -22.308 -2.305 1 95.77 285 ARG B N 1
ATOM 9447 C CA . ARG B 1 285 ? 8.083 -22.42 -2.448 1 95.77 285 ARG B CA 1
ATOM 9448 C C . ARG B 1 285 ? 7.393 -22.372 -1.089 1 95.77 285 ARG B C 1
ATOM 9450 O O . ARG B 1 285 ? 6.197 -22.089 -1.004 1 95.77 285 ARG B O 1
ATOM 9457 N N . SER B 1 286 ? 8.107 -22.646 -0.031 1 96.35 286 SER B N 1
ATOM 9458 C CA . SER B 1 286 ? 7.562 -22.6 1.322 1 96.35 286 SER B CA 1
ATOM 9459 C C . SER B 1 286 ? 8.038 -21.358 2.068 1 96.35 286 SER B C 1
ATOM 9461 O O . SER B 1 286 ? 7.758 -21.196 3.257 1 96.35 286 SER B O 1
ATOM 9463 N N . GLU B 1 287 ? 8.783 -20.524 1.32 1 96.55 287 GLU B N 1
ATOM 9464 C CA . GLU B 1 287 ? 9.208 -19.244 1.879 1 96.55 287 GLU B CA 1
ATOM 9465 C C . GLU B 1 287 ? 8.04 -18.266 1.97 1 96.55 287 GLU B C 1
ATOM 9467 O O . GLU B 1 287 ? 7.23 -18.171 1.045 1 96.55 287 GLU B O 1
ATOM 9472 N N . ARG B 1 288 ? 7.967 -17.558 3.132 1 97.32 288 ARG B N 1
ATOM 9473 C CA . ARG B 1 288 ? 6.917 -16.56 3.305 1 97.32 288 ARG B CA 1
ATOM 9474 C C . ARG B 1 288 ? 5.552 -17.132 2.939 1 97.32 288 ARG B C 1
ATOM 9476 O O . ARG B 1 288 ? 4.903 -16.657 2.005 1 97.32 288 ARG B O 1
ATOM 9483 N N . TYR B 1 289 ? 5.084 -18.035 3.727 1 97.31 289 TYR B N 1
ATOM 9484 C CA . TYR B 1 289 ? 3.79 -18.675 3.52 1 97.31 289 TYR B CA 1
ATOM 9485 C C . TYR B 1 289 ? 2.666 -17.646 3.521 1 97.31 289 TYR B C 1
ATOM 9487 O O . TYR B 1 289 ? 1.666 -17.809 2.817 1 97.31 289 TYR B O 1
ATOM 9495 N N . ASP B 1 290 ? 2.883 -16.602 4.237 1 96.82 290 ASP B N 1
ATOM 9496 C CA . ASP B 1 290 ? 1.871 -15.552 4.296 1 96.82 290 ASP B CA 1
ATOM 9497 C C . ASP B 1 290 ? 1.584 -14.987 2.907 1 96.82 290 ASP B C 1
ATOM 9499 O O . ASP B 1 290 ? 0.425 -14.771 2.546 1 96.82 290 ASP B O 1
ATOM 9503 N N . ILE B 1 291 ? 2.582 -14.809 2.099 1 97.79 291 ILE B N 1
ATOM 9504 C CA . ILE B 1 291 ? 2.427 -14.276 0.75 1 97.79 291 ILE B CA 1
ATOM 9505 C C . ILE B 1 291 ? 1.778 -15.326 -0.149 1 97.79 291 ILE B C 1
ATOM 9507 O O . ILE B 1 291 ? 0.855 -15.018 -0.907 1 97.79 291 ILE B O 1
ATOM 9511 N N . LYS B 1 292 ? 2.235 -16.625 -0.051 1 97.44 292 LYS B N 1
ATOM 9512 C CA . LYS B 1 292 ? 1.698 -17.694 -0.889 1 97.44 292 LYS B CA 1
ATOM 9513 C C . LYS B 1 292 ? 0.215 -17.919 -0.609 1 97.44 292 LYS B C 1
ATOM 9515 O O . LYS B 1 292 ? -0.576 -18.107 -1.536 1 97.44 292 LYS B O 1
ATOM 9520 N N . ARG B 1 293 ? -0.109 -17.908 0.634 1 97.47 293 ARG B N 1
ATOM 9521 C CA . ARG B 1 293 ? -1.496 -18.114 1.037 1 97.47 293 ARG B CA 1
ATOM 9522 C C . ARG B 1 293 ? -2.378 -16.96 0.572 1 97.47 293 ARG B C 1
ATOM 9524 O O . ARG B 1 293 ? -3.459 -17.181 0.021 1 97.47 293 ARG B O 1
ATOM 9531 N N . LEU B 1 294 ? -1.924 -15.781 0.81 1 97.82 294 LEU B N 1
ATOM 9532 C CA . LEU B 1 294 ? -2.686 -14.605 0.405 1 97.82 294 LEU B CA 1
ATOM 9533 C C . LEU B 1 294 ? -2.887 -14.581 -1.106 1 97.82 294 LEU B C 1
ATOM 9535 O O . LEU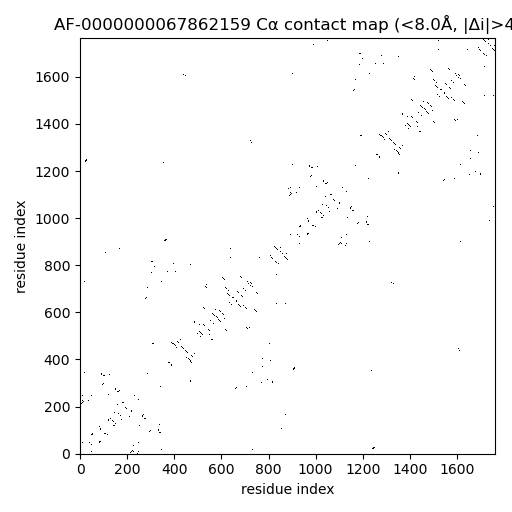 B 1 294 ? -3.98 -14.271 -1.586 1 97.82 294 LEU B O 1
ATOM 9539 N N . ASN B 1 295 ? -1.85 -14.87 -1.85 1 98.19 295 ASN B N 1
ATOM 9540 C CA . ASN B 1 295 ? -1.944 -14.948 -3.303 1 98.19 295 ASN B CA 1
ATOM 9541 C C . ASN B 1 295 ? -2.981 -15.978 -3.744 1 98.19 295 ASN B C 1
ATOM 9543 O O . ASN B 1 295 ? -3.78 -15.715 -4.644 1 98.19 295 ASN B O 1
ATOM 9547 N N . TYR B 1 296 ? -2.937 -17.111 -3.13 1 97.34 296 TYR B N 1
ATOM 9548 C CA . TYR B 1 296 ? -3.892 -18.169 -3.439 1 97.34 296 TYR B CA 1
ATOM 9549 C C . TYR B 1 296 ? -5.323 -17.695 -3.213 1 97.34 296 TYR B C 1
ATOM 9551 O O . TYR B 1 296 ? -6.202 -17.937 -4.044 1 97.34 296 TYR B O 1
ATOM 9559 N N . LEU B 1 297 ? -5.567 -17.045 -2.147 1 98.04 297 LEU B N 1
ATOM 9560 C CA . LEU B 1 297 ? -6.909 -16.569 -1.826 1 98.04 297 LEU B CA 1
ATOM 9561 C C . LEU B 1 297 ? -7.407 -15.593 -2.887 1 98.04 297 LEU B C 1
ATOM 9563 O O . LEU B 1 297 ? -8.552 -15.688 -3.335 1 98.04 297 LEU B O 1
ATOM 9567 N N . VAL B 1 298 ? -6.583 -14.69 -3.32 1 98.45 298 VAL B N 1
ATOM 9568 C CA . VAL B 1 298 ? -6.973 -13.698 -4.317 1 98.45 298 VAL B CA 1
ATOM 9569 C C . VAL B 1 298 ? -7.264 -14.39 -5.647 1 98.45 298 VAL B C 1
ATOM 9571 O O . VAL B 1 298 ? -8.314 -14.165 -6.254 1 98.45 298 VAL B O 1
ATOM 9574 N N . GLU B 1 299 ? -6.32 -15.227 -6.077 1 97.99 299 GLU B N 1
ATOM 9575 C CA . GLU B 1 299 ? -6.482 -15.902 -7.361 1 97.99 299 GLU B CA 1
ATOM 9576 C C . GLU B 1 299 ? -7.749 -16.753 -7.381 1 97.99 299 GLU B C 1
ATOM 9578 O O . GLU B 1 299 ? -8.503 -16.73 -8.357 1 97.99 299 GLU B O 1
ATOM 9583 N N . ASN B 1 300 ? -7.911 -17.451 -6.334 1 97.51 300 ASN B N 1
ATOM 9584 C CA . ASN B 1 300 ? -9.053 -18.357 -6.27 1 97.51 300 ASN B CA 1
ATOM 9585 C C . ASN B 1 300 ? -10.375 -17.595 -6.308 1 97.51 300 ASN B C 1
ATOM 9587 O O . ASN B 1 300 ? -11.282 -17.954 -7.061 1 97.51 300 ASN B O 1
ATOM 9591 N N . ARG B 1 301 ? -10.491 -16.598 -5.562 1 97.78 301 ARG B N 1
ATOM 9592 C CA . ARG B 1 301 ? -11.721 -15.812 -5.518 1 97.78 301 ARG B CA 1
ATOM 9593 C C . ARG B 1 301 ? -11.944 -15.069 -6.831 1 97.78 301 ARG B C 1
ATOM 9595 O O . ARG B 1 301 ? -13.082 -14.923 -7.281 1 97.78 301 ARG B O 1
ATOM 9602 N N . LEU B 1 302 ? -10.873 -14.586 -7.406 1 98.37 302 LEU B N 1
ATOM 9603 C CA . LEU B 1 302 ? -10.953 -13.852 -8.664 1 98.37 302 LEU B CA 1
ATOM 9604 C C . LEU B 1 302 ? -11.411 -14.764 -9.797 1 98.37 302 LEU B C 1
ATOM 9606 O O . LEU B 1 302 ? -12.364 -14.444 -10.511 1 98.37 302 LEU B O 1
ATOM 9610 N N . VAL B 1 303 ? -10.811 -15.944 -9.911 1 98.12 303 VAL B N 1
ATOM 9611 C CA . VAL B 1 303 ? -10.999 -16.815 -11.067 1 98.12 303 VAL B CA 1
ATOM 9612 C C . VAL B 1 303 ? -12.256 -17.661 -10.878 1 98.12 303 VAL B C 1
ATOM 9614 O O . VAL B 1 303 ? -12.999 -17.903 -11.833 1 98.12 303 VAL B O 1
ATOM 9617 N N . ASN B 1 304 ? -12.519 -18.068 -9.65 1 97.75 304 ASN B N 1
ATOM 9618 C CA . ASN B 1 304 ? -13.584 -19.04 -9.426 1 97.75 304 ASN B CA 1
ATOM 9619 C C . ASN B 1 304 ? -14.881 -18.361 -8.996 1 97.75 304 ASN B C 1
ATOM 9621 O O . ASN B 1 304 ? -15.952 -18.967 -9.052 1 97.75 304 ASN B O 1
ATOM 9625 N N . ILE B 1 305 ? -14.782 -17.077 -8.591 1 98.41 305 ILE B N 1
ATOM 9626 C CA . ILE B 1 305 ? -15.985 -16.462 -8.043 1 98.41 305 ILE B CA 1
ATOM 9627 C C . ILE B 1 305 ? -16.267 -15.146 -8.765 1 98.41 305 ILE B C 1
ATOM 9629 O O . ILE B 1 305 ? -17.253 -15.03 -9.495 1 98.41 305 ILE B O 1
ATOM 9633 N N . LEU B 1 306 ? -15.419 -14.202 -8.713 1 98.74 306 LEU B N 1
ATOM 9634 C CA . LEU B 1 306 ? -15.703 -12.846 -9.171 1 98.74 306 LEU B CA 1
ATOM 9635 C C . LEU B 1 306 ? -15.939 -12.82 -10.677 1 98.74 306 LEU B C 1
ATOM 9637 O O . LEU B 1 306 ? -16.935 -12.263 -11.144 1 98.74 306 LEU B O 1
ATOM 9641 N N . GLU B 1 307 ? -15.026 -13.381 -11.451 1 98.64 307 GLU B N 1
ATOM 9642 C CA . GLU B 1 307 ? -15.136 -13.254 -12.901 1 98.64 307 GLU B CA 1
ATOM 9643 C C . GLU B 1 307 ? -16.361 -13.996 -13.429 1 98.64 307 GLU B C 1
ATOM 9645 O O . GLU B 1 307 ? -17.131 -13.449 -14.221 1 98.64 307 GLU B O 1
ATOM 9650 N N . PRO B 1 308 ? -16.601 -15.242 -12.969 1 98.41 308 PRO B N 1
ATOM 9651 C CA . PRO B 1 308 ? -17.843 -15.882 -13.409 1 98.41 308 PRO B CA 1
ATOM 9652 C C . PRO B 1 308 ? -19.09 -15.134 -12.943 1 98.41 308 PRO B C 1
ATOM 9654 O O . PRO B 1 308 ? -20.055 -15.004 -13.7 1 98.41 308 PRO B O 1
ATOM 9657 N N . LEU B 1 309 ? -19.08 -14.659 -11.738 1 98.56 309 LEU B N 1
ATOM 9658 C CA . LEU B 1 309 ? -20.208 -13.895 -11.215 1 98.56 309 LEU B CA 1
ATOM 9659 C C . LEU B 1 309 ? -20.425 -12.622 -12.027 1 98.56 309 LEU B C 1
ATOM 9661 O O . LEU B 1 309 ? -21.565 -12.252 -12.315 1 98.56 309 LEU B O 1
ATOM 9665 N N . ALA B 1 310 ? -19.365 -11.964 -12.347 1 98.5 310 ALA B N 1
ATOM 9666 C CA . ALA B 1 310 ? -19.439 -10.759 -13.169 1 98.5 310 ALA B CA 1
ATOM 9667 C C . ALA B 1 310 ? -19.982 -11.076 -14.559 1 98.5 310 ALA B C 1
ATOM 9669 O O . ALA B 1 310 ? -20.716 -10.276 -15.143 1 98.5 310 ALA B O 1
ATOM 9670 N N . THR B 1 311 ? -19.559 -12.192 -15.086 1 97.71 311 THR B N 1
ATOM 9671 C CA . THR B 1 311 ? -20.063 -12.623 -16.385 1 97.71 311 THR B CA 1
ATOM 9672 C C . THR B 1 311 ? -21.564 -12.889 -16.322 1 97.71 311 THR B C 1
ATOM 9674 O O . THR B 1 311 ? -22.312 -12.473 -17.21 1 97.71 311 THR B O 1
ATOM 9677 N N . MET B 1 312 ? -22.034 -13.583 -15.308 1 97.03 312 MET B N 1
ATOM 9678 C CA . MET B 1 312 ? -23.462 -13.799 -15.092 1 97.03 312 MET B CA 1
ATOM 9679 C C . MET B 1 312 ? -24.204 -12.47 -14.995 1 97.03 312 MET B C 1
ATOM 9681 O O . MET B 1 312 ? -25.216 -12.269 -15.669 1 97.03 312 MET B O 1
ATOM 9685 N N . ALA B 1 313 ? -23.681 -11.598 -14.161 1 97.56 313 ALA B N 1
ATOM 9686 C CA . ALA B 1 313 ? -24.302 -10.292 -13.957 1 97.56 313 ALA B CA 1
ATOM 9687 C C . ALA B 1 313 ? -24.389 -9.515 -15.268 1 97.56 313 ALA B C 1
ATOM 9689 O O . ALA B 1 313 ? -25.391 -8.847 -15.536 1 97.56 313 ALA B O 1
ATOM 9690 N N . ASN B 1 314 ? -23.358 -9.594 -16.034 1 96.83 314 ASN B N 1
ATOM 9691 C CA . ASN B 1 314 ? -23.334 -8.906 -17.321 1 96.83 314 ASN B CA 1
ATOM 9692 C C . ASN B 1 314 ? -24.434 -9.415 -18.249 1 96.83 314 ASN B C 1
ATOM 9694 O O . ASN B 1 314 ? -25.043 -8.634 -18.982 1 96.83 314 ASN B O 1
ATOM 9698 N N . LYS B 1 315 ? -24.633 -10.694 -18.235 1 94.77 315 LYS B N 1
ATOM 9699 C CA . LYS B 1 315 ? -25.705 -11.284 -19.032 1 94.77 315 LYS B CA 1
ATOM 9700 C C . LYS B 1 315 ? -27.072 -10.794 -18.563 1 94.77 315 LYS B C 1
ATOM 9702 O O . LYS B 1 315 ? -28.026 -10.76 -19.343 1 94.77 315 LYS B O 1
ATOM 9707 N N . PHE B 1 316 ? -27.208 -10.428 -17.315 1 95.61 316 PHE B N 1
ATOM 9708 C CA . PHE B 1 316 ? -28.461 -9.925 -16.765 1 95.61 316 PHE B CA 1
ATOM 9709 C C . PHE B 1 316 ? -28.61 -8.433 -17.037 1 95.61 316 PHE B C 1
ATOM 9711 O O . PHE B 1 316 ? -29.666 -7.852 -16.776 1 95.61 316 PHE B O 1
ATOM 9718 N N . GLY B 1 317 ? -27.566 -7.785 -17.461 1 94.42 317 GLY B N 1
ATOM 9719 C CA . GLY B 1 317 ? -27.666 -6.379 -17.816 1 94.42 317 GLY B CA 1
ATOM 9720 C C . GLY B 1 317 ? -26.815 -5.48 -16.939 1 94.42 317 GLY B C 1
ATOM 9721 O O . GLY B 1 317 ? -26.808 -4.259 -17.114 1 94.42 317 GLY B O 1
ATOM 9722 N N . ILE B 1 318 ? -26.087 -6.023 -16.007 1 96.33 318 ILE B N 1
ATOM 9723 C CA . ILE B 1 318 ? -25.182 -5.249 -15.164 1 96.33 318 ILE B CA 1
ATOM 9724 C C . ILE B 1 318 ? -23.848 -5.054 -15.882 1 96.33 318 ILE B C 1
ATOM 9726 O O . ILE B 1 318 ? -23.35 -5.971 -16.54 1 96.33 318 ILE B O 1
ATOM 9730 N N . LYS B 1 319 ? -23.258 -3.89 -15.749 1 94.55 319 LYS B N 1
ATOM 9731 C CA . LYS B 1 319 ? -22.01 -3.559 -16.43 1 94.55 319 LYS B CA 1
ATOM 9732 C C . LYS B 1 319 ? -20.867 -4.446 -15.943 1 94.55 319 LYS B C 1
ATOM 9734 O O . LYS B 1 319 ? -20.692 -4.636 -14.738 1 94.55 319 LYS B O 1
ATOM 9739 N N . TYR B 1 320 ? -20.134 -5.066 -16.911 1 97.08 320 TYR B N 1
ATOM 9740 C CA . TYR B 1 320 ? -18.958 -5.86 -16.573 1 97.08 320 TYR B CA 1
ATOM 9741 C C . TYR B 1 320 ? -17.84 -4.977 -16.032 1 97.08 320 TYR B C 1
ATOM 9743 O O . TYR B 1 320 ? -17.453 -3.995 -16.67 1 97.08 320 TYR B O 1
ATOM 9751 N N . PRO B 1 321 ? -17.286 -5.233 -14.891 1 97.3 321 PRO B N 1
ATOM 9752 C CA . PRO B 1 321 ? -16.324 -4.33 -14.254 1 97.3 321 PRO B CA 1
ATOM 9753 C C . PRO B 1 321 ? -14.901 -4.524 -14.771 1 97.3 321 PRO B C 1
ATOM 9755 O O . PRO B 1 321 ? -13.962 -4.637 -13.978 1 97.3 321 PRO B O 1
ATOM 9758 N N . LYS B 1 322 ? -14.692 -4.429 -16.026 1 97.19 322 LYS B N 1
ATOM 9759 C CA . LYS B 1 322 ? -13.426 -4.721 -16.693 1 97.19 322 LYS B CA 1
ATOM 9760 C C . LYS B 1 322 ? -12.297 -3.861 -16.132 1 97.19 322 LYS B C 1
ATOM 9762 O O . LYS B 1 322 ? -11.21 -4.366 -15.844 1 97.19 322 LYS B O 1
ATOM 9767 N N . PRO B 1 323 ? -12.477 -2.492 -15.981 1 97.07 323 PRO B N 1
ATOM 9768 C CA . PRO B 1 323 ? -11.36 -1.691 -15.474 1 97.07 323 PRO B CA 1
ATOM 9769 C C . PRO B 1 323 ? -10.89 -2.142 -14.093 1 97.07 323 PRO B C 1
ATOM 9771 O O . PRO B 1 323 ? -9.687 -2.141 -13.816 1 97.07 323 PRO B O 1
ATOM 9774 N N . TRP B 1 324 ? -11.863 -2.538 -13.213 1 97.92 324 TRP B N 1
ATOM 9775 C CA . TRP B 1 324 ? -11.489 -3.022 -11.888 1 97.92 324 TRP B CA 1
ATOM 9776 C C . TRP B 1 324 ? -10.728 -4.341 -11.986 1 97.92 324 TRP B C 1
ATOM 9778 O O . TRP B 1 324 ? -9.751 -4.556 -11.265 1 97.92 324 TRP B O 1
ATOM 9788 N N . LEU B 1 325 ? -11.218 -5.218 -12.818 1 98.54 325 LEU B N 1
ATOM 9789 C CA . LEU B 1 325 ? -10.554 -6.503 -13.003 1 98.54 325 LEU B CA 1
ATOM 9790 C C . LEU B 1 325 ? -9.133 -6.311 -13.522 1 98.54 325 LEU B C 1
ATOM 9792 O O . LEU B 1 325 ? -8.215 -7.021 -13.107 1 98.54 325 LEU B O 1
ATOM 9796 N N . ASP B 1 326 ? -8.985 -5.34 -14.443 1 98.13 326 ASP B N 1
ATOM 9797 C CA . ASP B 1 326 ? -7.644 -5.038 -14.933 1 98.13 326 ASP B CA 1
ATOM 9798 C C . ASP B 1 326 ? -6.729 -4.598 -13.793 1 98.13 326 ASP B C 1
ATOM 9800 O O . ASP B 1 326 ? -5.568 -5.009 -13.728 1 98.13 326 ASP B O 1
ATOM 9804 N N . ILE B 1 327 ? -7.243 -3.761 -12.936 1 98.21 327 ILE B N 1
ATOM 9805 C CA . ILE B 1 327 ? -6.458 -3.278 -11.805 1 98.21 327 ILE B CA 1
ATOM 9806 C C . ILE B 1 327 ? -6.071 -4.45 -10.907 1 98.21 327 ILE B C 1
ATOM 9808 O O . ILE B 1 327 ? -4.92 -4.557 -10.476 1 98.21 327 ILE B O 1
ATOM 9812 N N . ILE B 1 328 ? -7.005 -5.368 -10.576 1 98.71 328 ILE B N 1
ATOM 9813 C CA . ILE B 1 328 ? -6.764 -6.508 -9.698 1 98.71 328 ILE B CA 1
ATOM 9814 C C . ILE B 1 328 ? -5.728 -7.436 -10.329 1 98.71 328 ILE B C 1
ATOM 9816 O O . ILE B 1 328 ? -4.775 -7.853 -9.666 1 98.71 328 ILE B O 1
ATOM 9820 N N . TRP B 1 329 ? -5.849 -7.724 -11.595 1 98.69 329 TRP B N 1
ATOM 9821 C CA . TRP B 1 329 ? -4.903 -8.591 -12.29 1 98.69 329 TRP B CA 1
ATOM 9822 C C . TRP B 1 329 ? -3.507 -7.977 -12.299 1 98.69 329 TRP B C 1
ATOM 9824 O O . TRP B 1 329 ? -2.513 -8.675 -12.084 1 98.69 329 TRP B O 1
ATOM 9834 N N . LYS B 1 330 ? -3.427 -6.763 -12.596 1 98.24 330 LYS B N 1
ATOM 9835 C CA . LYS B 1 330 ? -2.119 -6.116 -12.629 1 98.24 330 LYS B CA 1
ATOM 9836 C C . LYS B 1 330 ? -1.462 -6.132 -11.252 1 98.24 330 LYS B C 1
ATOM 9838 O O . LYS B 1 330 ? -0.241 -6.265 -11.142 1 98.24 330 LYS B O 1
ATOM 9843 N N . LYS B 1 331 ? -2.27 -5.946 -10.172 1 98.31 331 LYS B N 1
ATOM 9844 C CA . LYS B 1 331 ? -1.724 -6.104 -8.827 1 98.31 331 LYS B CA 1
ATOM 9845 C C . LYS B 1 331 ? -1.16 -7.507 -8.624 1 98.31 331 LYS B C 1
ATOM 9847 O O . LYS B 1 331 ? -0.13 -7.679 -7.968 1 98.31 331 LYS B O 1
ATOM 9852 N N . LEU B 1 332 ? -1.81 -8.477 -9.157 1 98.47 332 LEU B N 1
ATOM 9853 C CA . LEU B 1 332 ? -1.319 -9.849 -9.093 1 98.47 332 LEU B CA 1
ATOM 9854 C C . LEU B 1 332 ? -0.03 -10.003 -9.893 1 98.47 332 LEU B C 1
ATOM 9856 O O . LEU B 1 332 ? 0.959 -10.54 -9.388 1 98.47 332 LEU B O 1
ATOM 9860 N N . PHE B 1 333 ? -0.036 -9.446 -11.122 1 98.14 333 PHE B N 1
ATOM 9861 C CA . PHE B 1 333 ? 1.134 -9.583 -11.982 1 98.14 333 PHE B CA 1
ATOM 9862 C C . PHE B 1 333 ? 2.36 -8.953 -11.333 1 98.14 333 PHE B C 1
ATOM 9864 O O . PHE B 1 333 ? 3.452 -9.523 -11.373 1 98.14 333 PHE B O 1
ATOM 9871 N N . ASP B 1 334 ? 2.112 -7.823 -10.726 1 97.32 334 ASP B N 1
ATOM 9872 C CA . ASP B 1 334 ? 3.199 -7.133 -10.038 1 97.32 334 ASP B CA 1
ATOM 9873 C C . ASP B 1 334 ? 3.746 -7.977 -8.889 1 97.32 334 ASP B C 1
ATOM 9875 O O . ASP B 1 334 ? 4.923 -7.871 -8.539 1 97.32 334 ASP B O 1
ATOM 9879 N N . SER B 1 335 ? 2.946 -8.824 -8.32 1 97.77 335 SER B N 1
ATOM 9880 C CA . SER B 1 335 ? 3.334 -9.654 -7.184 1 97.77 335 SER B CA 1
ATOM 9881 C C . SER B 1 335 ? 3.911 -10.988 -7.646 1 97.77 335 SER B C 1
ATOM 9883 O O . SER B 1 335 ? 4.545 -11.7 -6.864 1 97.77 335 SER B O 1
ATOM 9885 N N . HIS B 1 336 ? 3.676 -11.345 -8.95 1 97.24 336 HIS B N 1
ATOM 9886 C CA . HIS B 1 336 ? 3.989 -12.667 -9.481 1 97.24 336 HIS B CA 1
ATOM 9887 C C . HIS B 1 336 ? 5.389 -12.701 -10.085 1 97.24 336 HIS B C 1
ATOM 9889 O O . HIS B 1 336 ? 5.842 -13.749 -10.552 1 97.24 336 HIS B O 1
ATOM 9895 N N . ALA B 1 337 ? 6.078 -11.518 -10.132 1 94.81 337 ALA B N 1
ATOM 9896 C CA . ALA B 1 337 ? 7.465 -11.58 -10.585 1 94.81 337 ALA B CA 1
ATOM 9897 C C . ALA B 1 337 ? 8.235 -12.67 -9.847 1 94.81 337 ALA B C 1
ATOM 9899 O O . ALA B 1 337 ? 7.955 -12.956 -8.68 1 94.81 337 ALA B O 1
ATOM 9900 N N . HIS B 1 338 ? 9.182 -13.218 -10.445 1 90.47 338 HIS B N 1
ATOM 9901 C CA . HIS B 1 338 ? 9.823 -14.42 -9.924 1 90.47 338 HIS B CA 1
ATOM 9902 C C . HIS B 1 338 ? 10.38 -14.184 -8.524 1 90.47 338 HIS B C 1
ATOM 9904 O O . HIS B 1 338 ? 10.156 -14.99 -7.618 1 90.47 338 HIS B O 1
ATOM 9910 N N . ASN B 1 339 ? 10.991 -13.049 -8.256 1 91.59 339 ASN B N 1
ATOM 9911 C CA . ASN B 1 339 ? 11.453 -12.758 -6.903 1 91.59 339 ASN B CA 1
ATOM 9912 C C . ASN B 1 339 ? 10.294 -12.394 -5.98 1 91.59 339 ASN B C 1
ATOM 9914 O O . ASN B 1 339 ? 10.365 -12.614 -4.77 1 91.59 339 ASN B O 1
ATOM 9918 N N . GLY B 1 340 ? 9.26 -11.837 -6.594 1 94.1 340 GLY B N 1
ATOM 9919 C CA . GLY B 1 340 ? 8.11 -11.404 -5.816 1 94.1 340 GLY B CA 1
ATOM 9920 C C . GLY B 1 340 ? 7.374 -12.552 -5.151 1 94.1 340 GLY B C 1
ATOM 9921 O O . GLY B 1 340 ? 7.43 -12.708 -3.929 1 94.1 340 GLY B O 1
ATOM 9922 N N . ILE B 1 341 ? 6.862 -13.458 -5.923 1 96.02 341 ILE B N 1
ATOM 9923 C CA . ILE B 1 341 ? 6.059 -14.556 -5.396 1 96.02 341 ILE B CA 1
ATOM 9924 C C . ILE B 1 341 ? 6.971 -15.603 -4.759 1 96.02 341 ILE B C 1
ATOM 9926 O O . ILE B 1 341 ? 6.549 -16.342 -3.866 1 96.02 341 ILE B O 1
ATOM 9930 N N . GLY B 1 342 ? 8.276 -15.64 -5.196 1 94.45 342 GLY B N 1
ATOM 9931 C CA . GLY B 1 342 ? 9.247 -16.487 -4.523 1 94.45 342 GLY B CA 1
ATOM 9932 C C . GLY B 1 342 ? 9.654 -15.961 -3.16 1 94.45 342 GLY B C 1
ATOM 9933 O O . GLY B 1 342 ? 10.206 -16.701 -2.342 1 94.45 342 GLY B O 1
ATOM 9934 N N . ALA B 1 343 ? 9.417 -14.687 -2.97 1 94.39 343 ALA B N 1
ATOM 9935 C CA . ALA B 1 343 ? 9.636 -13.973 -1.715 1 94.39 343 ALA B CA 1
ATOM 9936 C C . ALA B 1 343 ? 11.118 -13.945 -1.351 1 94.39 343 ALA B C 1
ATOM 9938 O O . ALA B 1 343 ? 11.478 -14.066 -0.178 1 94.39 343 ALA B O 1
ATOM 9939 N N . SER B 1 344 ? 11.962 -13.928 -2.312 1 94.2 344 SER B N 1
ATOM 9940 C CA . SER B 1 344 ? 13.398 -13.758 -2.115 1 94.2 344 SER B CA 1
ATOM 9941 C C . SER B 1 344 ? 13.8 -12.29 -2.21 1 94.2 344 SER B C 1
ATOM 9943 O O . SER B 1 344 ? 14.665 -11.928 -3.01 1 94.2 344 SER B O 1
ATOM 9945 N N . ASN B 1 345 ? 13.075 -11.471 -1.475 1 95.67 345 ASN B N 1
ATOM 9946 C CA . ASN B 1 345 ? 13.233 -10.02 -1.48 1 95.67 345 ASN B CA 1
ATOM 9947 C C . ASN B 1 345 ? 13.571 -9.489 -0.091 1 95.67 345 ASN B C 1
ATOM 9949 O O . ASN B 1 345 ? 13.523 -10.231 0.892 1 95.67 345 ASN B O 1
ATOM 9953 N N . SER B 1 346 ? 13.952 -8.25 -0.053 1 95.6 346 SER B N 1
ATOM 9954 C CA . SER B 1 346 ? 14.035 -7.547 1.223 1 95.6 346 SER B CA 1
ATOM 9955 C C . SER B 1 346 ? 12.678 -7.5 1.917 1 95.6 346 SER B C 1
ATOM 9957 O O . SER B 1 346 ? 11.64 -7.682 1.276 1 95.6 346 SER B O 1
ATOM 9959 N N . ASP B 1 347 ? 12.7 -7.238 3.201 1 97.1 347 ASP B N 1
ATOM 9960 C CA . ASP B 1 347 ? 11.455 -7.135 3.956 1 97.1 347 ASP B CA 1
ATOM 9961 C C . ASP B 1 347 ? 10.58 -6.003 3.422 1 97.1 347 ASP B C 1
ATOM 9963 O O . ASP B 1 347 ? 9.356 -6.134 3.36 1 97.1 347 ASP B O 1
ATOM 9967 N N . ASP B 1 348 ? 11.167 -4.926 3.01 1 96.35 348 ASP B N 1
ATOM 9968 C CA . ASP B 1 348 ? 10.404 -3.803 2.474 1 96.35 348 ASP B CA 1
ATOM 9969 C C . ASP B 1 348 ? 9.615 -4.217 1.234 1 96.35 348 ASP B C 1
ATOM 9971 O O . ASP B 1 348 ? 8.439 -3.874 1.096 1 96.35 348 ASP B O 1
ATOM 9975 N N . ALA B 1 349 ? 10.25 -4.885 0.379 1 97.05 349 ALA B N 1
ATOM 9976 C CA . ALA B 1 349 ? 9.592 -5.341 -0.842 1 97.05 349 ALA B CA 1
ATOM 9977 C C . ALA B 1 349 ? 8.491 -6.35 -0.528 1 97.05 349 ALA B C 1
ATOM 9979 O O . ALA B 1 349 ? 7.406 -6.296 -1.111 1 97.05 349 ALA B O 1
ATOM 9980 N N . ASN B 1 350 ? 8.805 -7.266 0.367 1 97.8 350 ASN B N 1
ATOM 9981 C CA . ASN B 1 350 ? 7.805 -8.266 0.727 1 97.8 350 ASN B CA 1
ATOM 9982 C C . ASN B 1 350 ? 6.589 -7.629 1.392 1 97.8 350 ASN B C 1
ATOM 9984 O O . ASN B 1 350 ? 5.46 -8.081 1.194 1 97.8 350 ASN B O 1
ATOM 9988 N N . HIS B 1 351 ? 6.887 -6.688 2.204 1 97.6 351 HIS B N 1
ATOM 9989 C CA . HIS B 1 351 ? 5.78 -5.95 2.803 1 97.6 351 HIS B CA 1
ATOM 9990 C C . HIS B 1 351 ? 4.894 -5.321 1.733 1 97.6 351 HIS B C 1
ATOM 9992 O O . HIS B 1 351 ? 3.666 -5.355 1.839 1 97.6 351 HIS B O 1
ATOM 9998 N N . ASP B 1 352 ? 5.463 -4.739 0.748 1 97.71 352 ASP B N 1
ATOM 9999 C CA . ASP B 1 352 ? 4.702 -4.134 -0.341 1 97.71 352 ASP B CA 1
ATOM 10000 C C . ASP B 1 352 ? 3.849 -5.176 -1.06 1 97.71 352 ASP B C 1
ATOM 10002 O O . ASP B 1 352 ? 2.732 -4.881 -1.491 1 97.71 352 ASP B O 1
ATOM 10006 N N . ILE B 1 353 ? 4.371 -6.317 -1.221 1 98.18 353 ILE B N 1
ATOM 10007 C CA . ILE B 1 353 ? 3.639 -7.389 -1.886 1 98.18 353 ILE B CA 1
ATOM 10008 C C . ILE B 1 353 ? 2.409 -7.763 -1.061 1 98.18 353 ILE B C 1
ATOM 10010 O O . ILE B 1 353 ? 1.312 -7.913 -1.604 1 98.18 353 ILE B O 1
ATOM 10014 N N . VAL B 1 354 ? 2.603 -7.926 0.266 1 98.34 354 VAL B N 1
ATOM 10015 C CA . VAL B 1 354 ? 1.481 -8.246 1.142 1 98.34 354 VAL B CA 1
ATOM 10016 C C . VAL B 1 354 ? 0.411 -7.162 1.027 1 98.34 354 VAL B C 1
ATOM 10018 O O . VAL B 1 354 ? -0.783 -7.465 0.956 1 98.34 354 VAL B O 1
ATOM 10021 N N . VAL B 1 355 ? 0.844 -5.936 0.993 1 97.94 355 VAL B N 1
ATOM 10022 C CA . VAL B 1 355 ? -0.073 -4.806 0.891 1 97.94 355 VAL B CA 1
ATOM 10023 C C . VAL B 1 355 ? -0.837 -4.878 -0.429 1 97.94 355 VAL B C 1
ATOM 10025 O O . VAL B 1 355 ? -2.053 -4.674 -0.462 1 97.94 355 VAL B O 1
ATOM 10028 N N . ARG B 1 356 ? -0.187 -5.099 -1.518 1 97.87 356 ARG B N 1
ATOM 10029 C CA . ARG B 1 356 ? -0.792 -5.17 -2.844 1 97.87 356 ARG B CA 1
ATOM 10030 C C . ARG B 1 356 ? -1.812 -6.302 -2.92 1 97.87 356 ARG B C 1
ATOM 10032 O O . ARG B 1 356 ? -2.914 -6.117 -3.44 1 97.87 356 ARG B O 1
ATOM 10039 N N . LEU B 1 357 ? -1.433 -7.427 -2.426 1 98.58 357 LEU B N 1
ATOM 10040 C CA . LEU B 1 357 ? -2.328 -8.579 -2.467 1 98.58 357 LEU B CA 1
ATOM 10041 C C . LEU B 1 357 ? -3.53 -8.366 -1.554 1 98.58 357 LEU B C 1
ATOM 10043 O O . LEU B 1 357 ? -4.643 -8.789 -1.876 1 98.58 357 LEU B O 1
ATOM 10047 N N . THR B 1 358 ? -3.298 -7.748 -0.417 1 98.52 358 THR B N 1
ATOM 10048 C CA . THR B 1 358 ? -4.403 -7.417 0.476 1 98.52 358 THR B CA 1
ATOM 10049 C C . THR B 1 358 ? -5.392 -6.48 -0.212 1 98.52 358 THR B C 1
ATOM 10051 O O . THR B 1 358 ? -6.606 -6.68 -0.127 1 98.52 358 THR B O 1
ATOM 10054 N N . SER B 1 359 ? -4.86 -5.473 -0.834 1 98.27 359 SER B N 1
ATOM 10055 C CA . SER B 1 359 ? -5.688 -4.546 -1.6 1 98.27 359 SER B CA 1
ATOM 10056 C C . SER B 1 359 ? -6.482 -5.275 -2.678 1 98.27 359 SER B C 1
ATOM 10058 O O . SER B 1 359 ? -7.672 -5.012 -2.864 1 98.27 359 SER B O 1
ATOM 10060 N N . ALA B 1 360 ? -5.83 -6.167 -3.388 1 98.67 360 ALA B N 1
ATOM 10061 C CA . ALA B 1 360 ? -6.499 -6.949 -4.425 1 98.67 360 ALA B CA 1
ATOM 10062 C C . ALA B 1 360 ? -7.639 -7.777 -3.838 1 98.67 360 ALA B C 1
ATOM 10064 O O . ALA B 1 360 ? -8.717 -7.868 -4.43 1 98.67 360 ALA B O 1
ATOM 10065 N N . LEU B 1 361 ? -7.406 -8.369 -2.732 1 98.61 361 LEU B N 1
ATOM 10066 C CA . LEU B 1 361 ? -8.424 -9.188 -2.084 1 98.61 361 LEU B CA 1
ATOM 10067 C C . LEU B 1 361 ? -9.625 -8.341 -1.677 1 98.61 361 LEU B C 1
ATOM 10069 O O . LEU B 1 361 ? -10.773 -8.749 -1.87 1 98.61 361 LEU B O 1
ATOM 10073 N N . ARG B 1 362 ? -9.382 -7.191 -1.118 1 98.03 362 ARG B N 1
ATOM 10074 C CA . ARG B 1 362 ? -10.458 -6.296 -0.704 1 98.03 362 ARG B CA 1
ATOM 10075 C C . ARG B 1 362 ? -11.31 -5.876 -1.897 1 98.03 362 ARG B C 1
ATOM 10077 O O . ARG B 1 362 ? -12.54 -5.857 -1.812 1 98.03 362 ARG B O 1
ATOM 10084 N N . MET B 1 363 ? -10.653 -5.517 -2.988 1 98.45 363 MET B N 1
ATOM 10085 C CA . MET B 1 363 ? -11.379 -5.128 -4.194 1 98.45 363 MET B CA 1
ATOM 10086 C C . MET B 1 363 ? -12.222 -6.285 -4.719 1 98.45 363 MET B C 1
ATOM 10088 O O . MET B 1 363 ? -13.371 -6.09 -5.12 1 98.45 363 MET B O 1
ATOM 10092 N N . THR B 1 364 ? -11.563 -7.447 -4.675 1 98.63 364 THR B N 1
ATOM 10093 C CA . THR B 1 364 ? -12.269 -8.64 -5.13 1 98.63 364 THR B CA 1
ATOM 10094 C C . THR B 1 364 ? -13.528 -8.873 -4.299 1 98.63 364 THR B C 1
ATOM 10096 O O . THR B 1 364 ? -14.618 -9.041 -4.849 1 98.63 364 THR B O 1
ATOM 10099 N N . ASP B 1 365 ? -13.433 -8.808 -3.037 1 98.1 365 ASP B N 1
ATOM 10100 C CA . ASP B 1 365 ? -14.56 -9.048 -2.141 1 98.1 365 ASP B CA 1
ATOM 10101 C C . ASP B 1 365 ? -15.601 -7.937 -2.259 1 98.1 365 ASP B C 1
ATOM 10103 O O . ASP B 1 365 ? -16.802 -8.191 -2.156 1 98.1 365 ASP B O 1
ATOM 10107 N N . GLY B 1 366 ? -15.122 -6.725 -2.435 1 97.68 366 GLY B N 1
ATOM 10108 C CA . GLY B 1 366 ? -16.041 -5.615 -2.627 1 97.68 366 GLY B CA 1
ATOM 10109 C C . GLY B 1 366 ? -16.894 -5.756 -3.874 1 97.68 366 GLY B C 1
ATOM 10110 O O . GLY B 1 366 ? -18.103 -5.518 -3.836 1 97.68 366 GLY B O 1
ATOM 10111 N N . LEU B 1 367 ? -16.267 -6.146 -4.947 1 98.55 367 LEU B N 1
ATOM 10112 C CA . LEU B 1 367 ? -16.987 -6.316 -6.204 1 98.55 367 LEU B CA 1
ATOM 10113 C C . LEU B 1 367 ? -17.955 -7.492 -6.122 1 98.55 367 LEU B C 1
ATOM 10115 O O . LEU B 1 367 ? -19.067 -7.424 -6.65 1 98.55 367 LEU B O 1
ATOM 10119 N N . ILE B 1 368 ? -17.518 -8.555 -5.453 1 98.52 368 ILE B N 1
ATOM 10120 C CA . ILE B 1 368 ? -18.408 -9.694 -5.255 1 98.52 368 ILE B CA 1
ATOM 10121 C C . ILE B 1 368 ? -19.64 -9.255 -4.466 1 98.52 368 ILE B C 1
ATOM 10123 O O . ILE B 1 368 ? -20.771 -9.571 -4.843 1 98.52 368 ILE B O 1
ATOM 10127 N N . ASN B 1 369 ? -19.415 -8.525 -3.417 1 97.88 369 ASN B N 1
ATOM 10128 C CA . ASN B 1 369 ? -20.511 -8.009 -2.605 1 97.88 369 ASN B CA 1
ATOM 10129 C C . ASN B 1 369 ? -21.464 -7.149 -3.431 1 97.88 369 ASN B C 1
ATOM 10131 O O . ASN B 1 369 ? -22.683 -7.302 -3.34 1 97.88 369 ASN B O 1
ATOM 10135 N N . LEU B 1 370 ? -20.943 -6.261 -4.234 1 97.86 370 LEU B N 1
ATOM 10136 C CA . LEU B 1 370 ? -21.733 -5.359 -5.065 1 97.86 370 LEU B CA 1
ATOM 10137 C C . LEU B 1 370 ? -22.611 -6.143 -6.035 1 97.86 370 LEU B C 1
ATOM 10139 O O . LEU B 1 370 ? -23.811 -5.879 -6.144 1 97.86 370 LEU B O 1
ATOM 10143 N N . LEU B 1 371 ? -22.028 -7.112 -6.701 1 98.15 371 LEU B N 1
ATOM 10144 C CA . LEU B 1 371 ? -22.747 -7.88 -7.712 1 98.15 371 LEU B CA 1
ATOM 10145 C C . LEU B 1 371 ? -23.828 -8.744 -7.071 1 98.15 371 LEU B C 1
ATOM 10147 O O . LEU B 1 371 ? -24.957 -8.801 -7.565 1 98.15 371 LEU B O 1
ATOM 10151 N N . LYS B 1 372 ? -23.501 -9.398 -5.953 1 97.77 372 LYS B N 1
ATOM 10152 C CA . LYS B 1 372 ? -24.493 -10.209 -5.253 1 97.77 372 LYS B CA 1
ATOM 10153 C C . LYS B 1 372 ? -25.679 -9.361 -4.803 1 97.77 372 LYS B C 1
ATOM 10155 O O . LYS B 1 372 ? -26.833 -9.765 -4.959 1 97.77 372 LYS B O 1
ATOM 10160 N N . LYS B 1 373 ? -25.344 -8.225 -4.292 1 97.04 373 LYS B N 1
ATOM 10161 C CA . LYS B 1 373 ? -26.367 -7.313 -3.788 1 97.04 373 LYS B CA 1
ATOM 10162 C C . LYS B 1 373 ? -27.287 -6.844 -4.91 1 97.04 373 LYS B C 1
ATOM 10164 O O . LYS B 1 373 ? -28.511 -6.865 -4.766 1 97.04 373 LYS B O 1
ATOM 10169 N N . GLN B 1 374 ? -26.75 -6.439 -6.054 1 97.78 374 GLN B N 1
ATOM 10170 C CA . GLN B 1 374 ? -27.518 -5.937 -7.189 1 97.78 374 GLN B CA 1
ATOM 10171 C C . GLN B 1 374 ? -28.399 -7.032 -7.784 1 97.78 374 GLN B C 1
ATOM 10173 O O . GLN B 1 374 ? -29.566 -6.793 -8.101 1 97.78 374 GLN B O 1
ATOM 10178 N N . ILE B 1 375 ? -27.854 -8.226 -7.91 1 98.27 375 ILE B N 1
ATOM 10179 C CA . ILE B 1 375 ? -28.614 -9.342 -8.461 1 98.27 375 ILE B CA 1
ATOM 10180 C C . ILE B 1 375 ? -29.744 -9.719 -7.506 1 98.27 375 ILE B C 1
ATOM 10182 O O . ILE B 1 375 ? -30.89 -9.894 -7.928 1 98.27 375 ILE B O 1
ATOM 10186 N N . THR B 1 376 ? -29.413 -9.866 -6.241 1 98.15 376 THR B N 1
ATOM 10187 C CA . THR B 1 376 ? -30.393 -10.309 -5.256 1 98.15 376 THR B CA 1
ATOM 10188 C C . THR B 1 376 ? -31.532 -9.301 -5.135 1 98.15 376 THR B C 1
ATOM 10190 O O . THR B 1 376 ? -32.689 -9.683 -4.947 1 98.15 376 THR B O 1
ATOM 10193 N N . LYS B 1 377 ? -31.25 -8.01 -5.222 1 97.72 377 LYS B N 1
ATOM 10194 C CA . LYS B 1 377 ? -32.287 -6.984 -5.175 1 97.72 377 LYS B CA 1
ATOM 10195 C C . LYS B 1 377 ? -33.267 -7.138 -6.335 1 97.72 377 LYS B C 1
ATOM 10197 O O . LYS B 1 377 ? -34.478 -7.001 -6.154 1 97.72 377 LYS B O 1
ATOM 10202 N N . ALA B 1 378 ? -32.737 -7.374 -7.486 1 98.07 378 ALA B N 1
ATOM 10203 C CA . ALA B 1 378 ? -33.588 -7.574 -8.656 1 98.07 378 ALA B CA 1
ATOM 10204 C C . ALA B 1 378 ? -34.496 -8.786 -8.473 1 98.07 378 ALA B C 1
ATOM 10206 O O . ALA B 1 378 ? -35.668 -8.756 -8.858 1 98.07 378 ALA B O 1
ATOM 10207 N N . VAL B 1 379 ? -33.961 -9.864 -7.946 1 98.3 379 VAL B N 1
ATOM 10208 C CA . VAL B 1 379 ? -34.739 -11.073 -7.695 1 98.3 379 VAL B CA 1
ATOM 10209 C C . VAL B 1 379 ? -35.824 -10.784 -6.66 1 98.3 379 VAL B C 1
ATOM 10211 O O . VAL B 1 379 ? -36.964 -11.233 -6.804 1 98.3 379 VAL B O 1
ATOM 10214 N N . SER B 1 380 ? -35.478 -10.12 -5.629 1 98.12 380 SER B N 1
ATOM 10215 C CA . SER B 1 380 ? -36.425 -9.75 -4.582 1 98.12 380 SER B CA 1
ATOM 10216 C C . SER B 1 380 ? -37.606 -8.974 -5.154 1 98.12 380 SER B C 1
ATOM 10218 O O . SER B 1 380 ? -38.748 -9.172 -4.734 1 98.12 380 SER B O 1
ATOM 10220 N N . GLN B 1 381 ? -37.358 -8.085 -6.032 1 97.49 381 GLN B N 1
ATOM 10221 C CA . GLN B 1 381 ? -38.408 -7.289 -6.658 1 97.49 381 GLN B CA 1
ATOM 10222 C C . GLN B 1 381 ? -39.358 -8.169 -7.466 1 97.49 381 GLN B C 1
ATOM 10224 O O . GLN B 1 381 ? -40.575 -7.972 -7.432 1 97.49 381 GLN B O 1
ATOM 10229 N N . GLU B 1 382 ? -38.781 -9.059 -8.173 1 96.61 382 GLU B N 1
ATOM 10230 C CA . GLU B 1 382 ? -39.605 -9.989 -8.939 1 96.61 382 GLU B CA 1
ATOM 10231 C C . GLU B 1 382 ? -40.474 -10.843 -8.02 1 96.61 382 GLU B C 1
ATOM 10233 O O . GLU B 1 382 ? -41.65 -11.074 -8.307 1 96.61 382 GLU B O 1
ATOM 10238 N N . MET B 1 383 ? -39.931 -11.248 -6.924 1 96.12 383 MET B N 1
ATOM 10239 C CA . MET B 1 383 ? -40.618 -12.15 -6.004 1 96.12 383 MET B CA 1
ATOM 10240 C C . MET B 1 383 ? -41.55 -11.376 -5.078 1 96.12 383 MET B C 1
ATOM 10242 O O . MET B 1 383 ? -42.448 -11.957 -4.466 1 96.12 383 MET B O 1
ATOM 10246 N N . GLY B 1 384 ? -41.343 -10.069 -4.924 1 95.56 384 GLY B N 1
ATOM 10247 C CA . GLY B 1 384 ? -42.089 -9.264 -3.97 1 95.56 384 GLY B CA 1
ATOM 10248 C C . GLY B 1 384 ? -41.788 -9.62 -2.526 1 95.56 384 GLY B C 1
ATOM 10249 O O . GLY B 1 384 ? -42.677 -9.577 -1.673 1 95.56 384 GLY B O 1
ATOM 10250 N N . ASP B 1 385 ? -40.581 -10.142 -2.296 1 94.82 385 ASP B N 1
ATOM 10251 C CA . ASP B 1 385 ? -40.123 -10.555 -0.972 1 94.82 385 ASP B CA 1
ATOM 10252 C C . ASP B 1 385 ? -38.748 -9.969 -0.659 1 94.82 385 ASP B C 1
ATOM 10254 O O . ASP B 1 385 ? -37.781 -10.223 -1.38 1 94.82 385 ASP B O 1
ATOM 10258 N N . GLU B 1 386 ? -38.588 -9.286 0.403 1 93.34 386 GLU B N 1
ATOM 10259 C CA . GLU B 1 386 ? -37.342 -8.598 0.726 1 93.34 386 GLU B CA 1
ATOM 10260 C C . GLU B 1 386 ? -36.488 -9.423 1.685 1 93.34 386 GLU B C 1
ATOM 10262 O O . GLU B 1 386 ? -35.396 -9.002 2.071 1 93.34 386 GLU B O 1
ATOM 10267 N N . ASN B 1 387 ? -36.948 -10.506 2.099 1 96.45 387 ASN B N 1
ATOM 10268 C CA . ASN B 1 387 ? -36.208 -11.383 3 1 96.45 387 ASN B CA 1
ATOM 10269 C C . ASN B 1 387 ? -35.828 -12.695 2.319 1 96.45 387 ASN B C 1
ATOM 10271 O O . ASN B 1 387 ? -36.295 -13.764 2.717 1 96.45 387 ASN B O 1
ATOM 10275 N N . ILE B 1 388 ? -34.941 -12.585 1.389 1 98.03 388 ILE B N 1
ATOM 10276 C CA . ILE B 1 388 ? -34.539 -13.748 0.605 1 98.03 388 ILE B CA 1
ATOM 10277 C C . ILE B 1 388 ? -33.019 -13.885 0.627 1 98.03 388 ILE B C 1
ATOM 10279 O O . ILE B 1 388 ? -32.307 -12.922 0.92 1 98.03 388 ILE B O 1
ATOM 10283 N N . ALA B 1 389 ? -32.523 -15.069 0.372 1 97.93 389 ALA B N 1
ATOM 10284 C CA . ALA B 1 389 ? -31.106 -15.366 0.178 1 97.93 389 ALA B CA 1
ATOM 10285 C C . ALA B 1 389 ? -30.871 -16.07 -1.155 1 97.93 389 ALA B C 1
ATOM 10287 O O . ALA B 1 389 ? -31.69 -16.885 -1.587 1 97.93 389 ALA B O 1
ATOM 10288 N N . LEU B 1 390 ? -29.847 -15.705 -1.767 1 98.02 390 LEU B N 1
ATOM 10289 C CA . LEU B 1 390 ? -29.48 -16.392 -3.001 1 98.02 390 LEU B CA 1
ATOM 10290 C C . LEU B 1 390 ? -28.255 -17.274 -2.788 1 98.02 390 LEU B C 1
ATOM 10292 O O . LEU B 1 390 ? -27.339 -16.905 -2.05 1 98.02 390 LEU B O 1
ATOM 10296 N N . LEU B 1 391 ? -28.227 -18.415 -3.414 1 97.55 391 LEU B N 1
ATOM 10297 C CA . LEU B 1 391 ? -27.079 -19.3 -3.576 1 97.55 391 LEU B CA 1
ATOM 10298 C C . LEU B 1 391 ? -26.555 -19.255 -5.008 1 97.55 391 LEU B C 1
ATOM 10300 O O . LEU B 1 391 ? -27.271 -19.611 -5.947 1 97.55 391 LEU B O 1
ATOM 10304 N N . PHE B 1 392 ? -25.349 -18.82 -5.187 1 98.11 392 PHE B N 1
ATOM 10305 C CA . PHE B 1 392 ? -24.736 -18.711 -6.506 1 98.11 392 PHE B CA 1
ATOM 10306 C C . PHE B 1 392 ? -2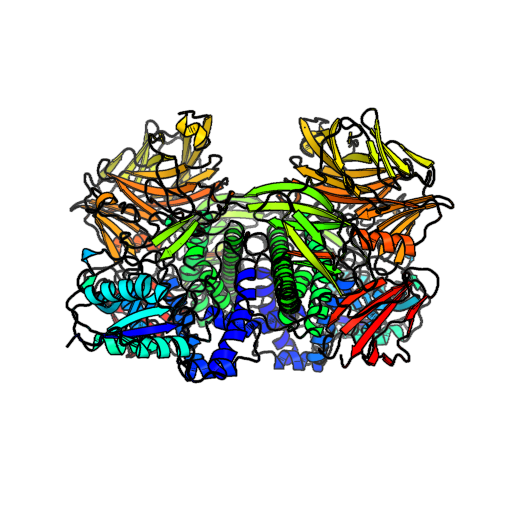3.82 -19.898 -6.777 1 98.11 392 PHE B C 1
ATOM 10308 O O . PHE B 1 392 ? -23.062 -20.318 -5.9 1 98.11 392 PHE B O 1
ATOM 10315 N N . ASN B 1 393 ? -23.9 -20.499 -7.932 1 97.56 393 ASN B N 1
ATOM 10316 C CA . ASN B 1 393 ? -22.986 -21.514 -8.445 1 97.56 393 ASN B CA 1
ATOM 10317 C C . ASN B 1 393 ? -22.169 -20.99 -9.623 1 97.56 393 ASN B C 1
ATOM 10319 O O . ASN B 1 393 ? -22.716 -20.731 -10.696 1 97.56 393 ASN B O 1
ATOM 10323 N N . THR B 1 394 ? -20.882 -20.902 -9.459 1 97.75 394 THR B N 1
ATOM 10324 C CA . THR B 1 394 ? -20.03 -20.324 -10.492 1 97.75 394 THR B CA 1
ATOM 10325 C C . THR B 1 394 ? -19.328 -21.42 -11.29 1 97.75 394 THR B C 1
ATOM 10327 O O . THR B 1 394 ? -18.403 -21.141 -12.055 1 97.75 394 THR B O 1
ATOM 10330 N N . ASN B 1 395 ? -19.709 -22.665 -11.078 1 95.83 395 ASN B N 1
ATOM 10331 C CA . ASN B 1 395 ? -19.273 -23.81 -11.87 1 95.83 395 ASN B CA 1
ATOM 10332 C C . ASN B 1 395 ? -20.231 -24.091 -13.025 1 95.83 395 ASN B C 1
ATOM 10334 O O . ASN B 1 395 ? -21.434 -23.851 -12.911 1 95.83 395 ASN B O 1
ATOM 10338 N N . PRO B 1 396 ? -19.747 -24.614 -14.139 1 95.86 396 PRO B N 1
ATOM 10339 C CA . PRO B 1 396 ? -20.596 -24.808 -15.317 1 95.86 396 PRO B CA 1
ATOM 10340 C C . PRO B 1 396 ? -21.395 -26.108 -15.26 1 95.86 396 PRO B C 1
ATOM 10342 O O . PRO B 1 396 ? -21.806 -26.631 -16.299 1 95.86 396 PRO B O 1
ATOM 10345 N N . VAL B 1 397 ? -21.518 -26.718 -14.109 1 94.49 397 VAL B N 1
ATOM 10346 C CA . VAL B 1 397 ? -22.34 -27.899 -13.866 1 94.49 397 VAL B CA 1
ATOM 10347 C C . VAL B 1 397 ? -23.23 -27.667 -12.648 1 94.49 397 VAL B C 1
ATOM 10349 O O . VAL B 1 397 ? -22.829 -26.991 -11.698 1 94.49 397 VAL B O 1
ATOM 10352 N N . PRO B 1 398 ? -24.457 -28.151 -12.727 1 94.58 398 PRO B N 1
ATOM 10353 C CA . PRO B 1 398 ? -25.276 -28.042 -11.517 1 94.58 398 PRO B CA 1
ATOM 10354 C C . PRO B 1 398 ? -24.632 -28.713 -10.306 1 94.58 398 PRO B C 1
ATOM 10356 O O . PRO B 1 398 ? -23.96 -29.738 -10.449 1 94.58 398 PRO B O 1
ATOM 10359 N N . GLU B 1 399 ? -24.923 -28.159 -9.227 1 91.67 399 GLU B N 1
ATOM 10360 C CA . GLU B 1 399 ? -24.278 -28.693 -8.031 1 91.67 399 GLU B CA 1
ATOM 10361 C C . GLU B 1 399 ? -25.276 -28.851 -6.888 1 91.67 399 GLU B C 1
ATOM 10363 O O . GLU B 1 399 ? -26.191 -28.039 -6.74 1 91.67 399 GLU B O 1
ATOM 10368 N N . GLU B 1 400 ? -25.18 -29.946 -6.254 1 91.27 400 GLU B N 1
ATOM 10369 C CA . GLU B 1 400 ? -25.814 -30.182 -4.961 1 91.27 400 GLU B CA 1
ATOM 10370 C C . GLU B 1 400 ? -24.773 -30.364 -3.86 1 91.27 400 GLU B C 1
ATOM 10372 O O . GLU B 1 400 ? -23.956 -31.285 -3.917 1 91.27 400 GLU B O 1
ATOM 10377 N N . ARG B 1 401 ? -24.82 -29.41 -2.915 1 88.02 401 ARG B N 1
ATOM 10378 C CA . ARG B 1 401 ? -23.786 -29.458 -1.885 1 88.02 401 ARG B CA 1
ATOM 10379 C C . ARG B 1 401 ? -24.276 -28.824 -0.588 1 88.02 401 ARG B C 1
ATOM 10381 O O . ARG B 1 401 ? -25.408 -28.343 -0.515 1 88.02 401 ARG B O 1
ATOM 10388 N N . THR B 1 402 ? -23.436 -29.009 0.395 1 91.95 402 THR B N 1
ATOM 10389 C CA . THR B 1 402 ? -23.615 -28.239 1.621 1 91.95 402 THR B CA 1
ATOM 10390 C C . THR B 1 402 ? -23.016 -26.843 1.475 1 91.95 402 THR B C 1
ATOM 10392 O O . THR B 1 402 ? -21.845 -26.699 1.12 1 91.95 402 THR B O 1
ATOM 10395 N N . ALA B 1 403 ? -23.837 -25.85 1.589 1 94.25 403 ALA B N 1
ATOM 10396 C CA . ALA B 1 403 ? -23.379 -24.472 1.43 1 94.25 403 ALA B CA 1
ATOM 10397 C C . ALA B 1 403 ? -23.459 -23.711 2.75 1 94.25 403 ALA B C 1
ATOM 10399 O O . ALA B 1 403 ? -24.379 -23.925 3.542 1 94.25 403 ALA B O 1
ATOM 10400 N N . LYS B 1 404 ? -22.507 -22.893 3.003 1 95.82 404 LYS B N 1
ATOM 10401 C CA . LYS B 1 404 ? -22.531 -22.005 4.161 1 95.82 404 LYS B CA 1
ATOM 10402 C C . LYS B 1 404 ? -23.344 -20.746 3.872 1 95.82 404 LYS B C 1
ATOM 10404 O O . LYS B 1 404 ? -23.245 -20.172 2.786 1 95.82 404 LYS B O 1
ATOM 10409 N N . LEU B 1 405 ? -24.181 -20.323 4.744 1 97.51 405 LEU B N 1
ATOM 10410 C CA . LEU B 1 405 ? -25.005 -19.125 4.627 1 97.51 405 LEU B CA 1
ATOM 10411 C C . LEU B 1 405 ? -25.128 -18.417 5.972 1 97.51 405 LEU B C 1
ATOM 10413 O O . LEU B 1 405 ? -25.341 -19.062 7.001 1 97.51 405 LEU B O 1
ATOM 10417 N N . THR B 1 406 ? -24.897 -17.165 6.041 1 97.83 406 THR B N 1
ATOM 10418 C CA . THR B 1 406 ? -25.123 -16.335 7.219 1 97.83 406 THR B CA 1
ATOM 10419 C C . THR B 1 406 ? -26.426 -15.552 7.088 1 97.83 406 THR B C 1
ATOM 10421 O O . THR B 1 406 ? -26.651 -14.875 6.083 1 97.83 406 THR B O 1
ATOM 10424 N N . LEU B 1 407 ? -27.264 -15.675 8.119 1 97.68 407 LEU B N 1
ATOM 10425 C CA . LEU B 1 407 ? -28.568 -15.022 8.099 1 97.68 407 LEU B CA 1
ATOM 10426 C C . LEU B 1 407 ? -28.708 -14.05 9.266 1 97.68 407 LEU B C 1
ATOM 10428 O O . LEU B 1 407 ? -28.127 -14.267 10.333 1 97.68 407 LEU B O 1
ATOM 10432 N N . PHE B 1 408 ? -29.494 -13.096 9.088 1 96.88 408 PHE B N 1
ATOM 10433 C CA . PHE B 1 408 ? -29.849 -12.123 10.113 1 96.88 408 PHE B CA 1
ATOM 10434 C C . PHE B 1 408 ? -31.362 -12.036 10.277 1 96.88 408 PHE B C 1
ATOM 10436 O O . PHE B 1 408 ? -32.083 -11.776 9.311 1 96.88 408 PHE B O 1
ATOM 10443 N N . THR B 1 409 ? -31.852 -12.252 11.429 1 96.82 409 THR B N 1
ATOM 10444 C CA . THR B 1 409 ? -33.289 -12.283 11.676 1 96.82 409 THR B CA 1
ATOM 10445 C C . THR B 1 409 ? -33.626 -11.595 12.995 1 96.82 409 THR B C 1
ATOM 10447 O O . THR B 1 409 ? -32.835 -11.631 13.94 1 96.82 409 THR B O 1
ATOM 10450 N N . PRO B 1 410 ? -34.807 -10.989 13 1 94.92 410 PRO B N 1
ATOM 10451 C CA . PRO B 1 410 ? -35.237 -10.43 14.284 1 94.92 410 PRO B CA 1
ATOM 10452 C C . PRO B 1 410 ? -35.5 -11.504 15.337 1 94.92 410 PRO B C 1
ATOM 10454 O O . PRO B 1 410 ? -35.235 -11.289 16.523 1 94.92 410 PRO B O 1
ATOM 10457 N N . GLU B 1 411 ? -36.031 -12.672 14.865 1 95.43 411 GLU B N 1
ATOM 10458 C CA . GLU B 1 411 ? -36.329 -13.784 15.763 1 95.43 411 GLU B CA 1
ATOM 10459 C C . GLU B 1 411 ? -35.192 -14.802 15.776 1 95.43 411 GLU B C 1
ATOM 10461 O O . GLU B 1 411 ? -34.462 -14.939 14.792 1 95.43 411 GLU B O 1
ATOM 10466 N N . LYS B 1 412 ? -35.132 -15.527 16.807 1 95.96 412 LYS B N 1
ATOM 10467 C CA . LYS B 1 412 ? -34.075 -16.511 17.023 1 95.96 412 LYS B CA 1
ATOM 10468 C C . LYS B 1 412 ? -34.198 -17.673 16.042 1 95.96 412 LYS B C 1
ATOM 10470 O O . LYS B 1 412 ? -33.19 -18.205 15.572 1 95.96 412 LYS B O 1
ATOM 10475 N N . SER B 1 413 ? -35.436 -18.049 15.743 1 96.86 413 SER B N 1
ATOM 10476 C CA . SER B 1 413 ? -35.656 -19.223 14.905 1 96.86 413 SER B CA 1
ATOM 10477 C C . SER B 1 413 ? -36.286 -18.84 13.571 1 96.86 413 SER B C 1
ATOM 10479 O O . SER B 1 413 ? -37.006 -17.843 13.482 1 96.86 413 SER B O 1
ATOM 10481 N N . PHE B 1 414 ? -36.024 -19.64 12.547 1 97.26 414 PHE B N 1
ATOM 10482 C CA . PHE B 1 414 ? -36.528 -19.419 11.196 1 97.26 414 PHE B CA 1
ATOM 10483 C C . PHE B 1 414 ? -36.544 -20.722 10.405 1 97.26 414 PHE B C 1
ATOM 10485 O O . PHE B 1 414 ? -36.06 -21.75 10.882 1 97.26 414 PHE B O 1
ATOM 10492 N N . GLN B 1 415 ? -37.216 -20.726 9.285 1 96.07 415 GLN B N 1
ATOM 10493 C CA . GLN B 1 415 ? -37.21 -21.786 8.282 1 96.07 415 GLN B CA 1
ATOM 10494 C C . GLN B 1 415 ? -36.832 -21.242 6.908 1 96.07 415 GLN B C 1
ATOM 10496 O O . GLN B 1 415 ? -36.984 -20.047 6.644 1 96.07 415 GLN B O 1
ATOM 10501 N N . LEU B 1 416 ? -36.278 -22.052 6.117 1 96.61 416 LEU B N 1
ATOM 10502 C CA . LEU B 1 416 ? -35.889 -21.704 4.754 1 96.61 416 LEU B CA 1
ATOM 10503 C C . LEU B 1 416 ? -36.72 -22.478 3.737 1 96.61 416 LEU B C 1
ATOM 10505 O O . LEU B 1 416 ? -37.018 -23.657 3.941 1 96.61 416 LEU B O 1
ATOM 10509 N N . PHE B 1 417 ? -37.078 -21.791 2.689 1 95.15 417 PHE B N 1
ATOM 10510 C CA . PHE B 1 417 ? -37.877 -22.418 1.643 1 95.15 417 PHE B CA 1
ATOM 10511 C C . PHE B 1 417 ? -37.29 -22.127 0.266 1 95.15 417 PHE B C 1
ATOM 10513 O O . PHE B 1 417 ? -36.852 -21.007 -0.004 1 95.15 417 PHE B O 1
ATOM 10520 N N . SER B 1 418 ? -37.197 -23.059 -0.545 1 93.4 418 SER B N 1
ATOM 10521 C CA . SER B 1 418 ? -36.997 -22.917 -1.983 1 93.4 418 SER B CA 1
ATOM 10522 C C . SER B 1 418 ? -38.277 -23.225 -2.752 1 93.4 418 SER B C 1
ATOM 10524 O O . SER B 1 418 ? -38.639 -24.39 -2.926 1 93.4 418 SER B O 1
ATOM 10526 N N . GLY B 1 419 ? -38.851 -22.239 -3.197 1 87.85 419 GLY B N 1
ATOM 10527 C CA . GLY B 1 419 ? -40.23 -22.436 -3.612 1 87.85 419 GLY B CA 1
ATOM 10528 C C . GLY B 1 419 ? -41.136 -22.882 -2.48 1 87.85 419 GLY B C 1
ATOM 10529 O O . GLY B 1 419 ? -41.19 -22.238 -1.43 1 87.85 419 GLY B O 1
ATOM 10530 N N . ASP B 1 420 ? -41.756 -24.019 -2.748 1 88.82 420 ASP B N 1
ATOM 10531 C CA . ASP B 1 420 ? -42.675 -24.528 -1.735 1 88.82 420 ASP B CA 1
ATOM 10532 C C . ASP B 1 420 ? -42.01 -25.606 -0.882 1 88.82 420 ASP B C 1
ATOM 10534 O O . ASP B 1 420 ? -42.62 -26.131 0.051 1 88.82 420 ASP B O 1
ATOM 10538 N N . LYS B 1 421 ? -40.812 -25.775 -1.104 1 92.55 421 LYS B N 1
ATOM 10539 C CA . LYS B 1 421 ? -40.136 -26.863 -0.404 1 92.55 421 LYS B CA 1
ATOM 10540 C C . LYS B 1 421 ? -39.255 -26.329 0.721 1 92.55 421 LYS B C 1
ATOM 10542 O O . LYS B 1 421 ? -38.459 -25.411 0.511 1 92.55 421 LYS B O 1
ATOM 10547 N N . GLU B 1 422 ? -39.357 -26.944 1.78 1 93.82 422 GLU B N 1
ATOM 10548 C CA . GLU B 1 422 ? -38.508 -26.59 2.914 1 93.82 422 GLU B CA 1
ATOM 10549 C C . GLU B 1 422 ? -37.081 -27.092 2.713 1 93.82 422 GLU B C 1
ATOM 10551 O O . GLU B 1 422 ? -36.873 -28.207 2.23 1 93.82 422 GLU B O 1
ATOM 10556 N N . VAL B 1 423 ? -36.162 -26.312 3.036 1 95.11 423 VAL B N 1
ATOM 10557 C CA . VAL B 1 423 ? -34.748 -26.643 2.902 1 95.11 423 VAL B CA 1
ATOM 10558 C C . VAL B 1 423 ? -34.168 -26.997 4.269 1 95.11 423 VAL B C 1
ATOM 10560 O O . VAL B 1 423 ? -34.34 -26.25 5.236 1 95.11 423 VAL B O 1
ATOM 10563 N N . THR B 1 424 ? -33.469 -28.125 4.373 1 94.22 424 THR B N 1
ATOM 10564 C CA . THR B 1 424 ? -32.833 -28.573 5.607 1 94.22 424 THR B CA 1
ATOM 10565 C C . THR B 1 424 ? -31.527 -27.821 5.846 1 94.22 424 THR B C 1
ATOM 10567 O O . THR B 1 424 ? -30.728 -27.646 4.924 1 94.22 424 THR B O 1
ATOM 10570 N N . PHE B 1 425 ? -31.333 -27.349 7.056 1 97.15 425 PHE B N 1
ATOM 10571 C CA . PHE B 1 425 ? -30.089 -26.682 7.422 1 97.15 425 PHE B CA 1
ATOM 10572 C C . PHE B 1 425 ? -29.714 -26.99 8.867 1 97.15 425 PHE B C 1
ATOM 10574 O O . PHE B 1 425 ? -30.526 -27.527 9.623 1 97.15 425 PHE B O 1
ATOM 10581 N N . SER B 1 426 ? -28.468 -26.797 9.238 1 97.45 426 SER B N 1
ATOM 10582 C CA . SER B 1 426 ? -27.934 -26.917 10.591 1 97.45 426 SER B CA 1
ATOM 10583 C C . SER B 1 426 ? -27.247 -25.628 11.03 1 97.45 426 SER B C 1
ATOM 10585 O O . SER B 1 426 ? -26.535 -24.999 10.244 1 97.45 426 SER B O 1
ATOM 10587 N N . VAL B 1 427 ? -27.472 -25.242 12.274 1 97.97 427 VAL B N 1
ATOM 10588 C CA . VAL B 1 427 ? -26.897 -24.014 12.814 1 97.97 427 VAL B CA 1
ATOM 10589 C C . VAL B 1 427 ? -25.519 -24.304 13.404 1 97.97 427 VAL B C 1
ATOM 10591 O O . VAL B 1 427 ? -25.365 -25.216 14.22 1 97.97 427 VAL B O 1
ATOM 10594 N N . VAL B 1 428 ? -24.58 -23.547 13 1 96.97 428 VAL B N 1
ATOM 10595 C CA . VAL B 1 428 ? -23.218 -23.73 13.491 1 96.97 428 VAL B CA 1
ATOM 10596 C C . VAL B 1 428 ? -22.924 -22.714 14.591 1 96.97 428 VAL B C 1
ATOM 10598 O O . VAL B 1 428 ? -22.109 -22.97 15.48 1 96.97 428 VAL B O 1
ATOM 10601 N N . HIS B 1 429 ? -23.435 -21.521 14.446 1 97 429 HIS B N 1
ATOM 10602 C CA . HIS B 1 429 ? -23.238 -20.442 15.407 1 97 429 HIS B CA 1
ATOM 10603 C C . HIS B 1 429 ? -24.377 -19.43 15.34 1 97 429 HIS B C 1
ATOM 10605 O O . HIS B 1 429 ? -24.843 -19.085 14.251 1 97 429 HIS B O 1
ATOM 10611 N N . GLN B 1 430 ? -24.849 -19.008 16.477 1 97.45 430 GLN B N 1
ATOM 10612 C CA . GLN B 1 430 ? -25.863 -17.962 16.55 1 97.45 430 GLN B CA 1
ATOM 10613 C C . GLN B 1 430 ? -25.561 -16.981 17.679 1 97.45 430 GLN B C 1
ATOM 10615 O O . GLN B 1 430 ? -25.176 -17.389 18.777 1 97.45 430 GLN B O 1
ATOM 10620 N N . GLU B 1 431 ? -25.618 -15.782 17.435 1 96.63 431 GLU B N 1
ATOM 10621 C CA . GLU B 1 431 ? -25.403 -14.771 18.466 1 96.63 431 GLU B CA 1
ATOM 10622 C C . GLU B 1 431 ? -26.433 -13.65 18.362 1 96.63 431 GLU B C 1
ATOM 10624 O O . GLU B 1 431 ? -26.874 -13.304 17.264 1 96.63 431 GLU B O 1
ATOM 10629 N N . LYS B 1 432 ? -26.8 -13.169 19.488 1 96.45 432 LYS B N 1
ATOM 10630 C CA . LYS B 1 432 ? -27.645 -11.98 19.561 1 96.45 432 LYS B CA 1
ATOM 10631 C C . LYS B 1 432 ? -26.811 -10.706 19.466 1 96.45 432 LYS B C 1
ATOM 10633 O O . LYS B 1 432 ? -25.856 -10.524 20.224 1 96.45 432 LYS B O 1
ATOM 10638 N N . LEU B 1 433 ? -27.118 -9.897 18.517 1 93.11 433 LEU B N 1
ATOM 10639 C CA . LEU B 1 433 ? -26.385 -8.652 18.312 1 93.11 433 LEU B CA 1
ATOM 10640 C C . LEU B 1 433 ? -27.234 -7.449 18.709 1 93.11 433 LEU B C 1
ATOM 10642 O O . LEU B 1 433 ? -28.451 -7.452 18.513 1 93.11 433 LEU B O 1
ATOM 10646 N N . ASP B 1 434 ? -26.544 -6.453 19.239 1 88.91 434 ASP B N 1
ATOM 10647 C CA . ASP B 1 434 ? -27.183 -5.181 19.561 1 88.91 434 ASP B CA 1
ATOM 10648 C C . ASP B 1 434 ? -27.467 -4.373 18.297 1 88.91 434 ASP B C 1
ATOM 10650 O O . ASP B 1 434 ? -26.579 -4.179 17.465 1 88.91 434 ASP B O 1
ATOM 10654 N N . GLY B 1 435 ? -28.685 -4.018 18.172 1 87.1 435 GLY B N 1
ATOM 10655 C CA . GLY B 1 435 ? -29.041 -3.249 16.989 1 87.1 435 GLY B CA 1
ATOM 10656 C C . GLY B 1 435 ? -28.466 -1.846 16.994 1 87.1 435 GLY B C 1
ATOM 10657 O O . GLY B 1 435 ? -28.435 -1.179 15.958 1 87.1 435 GLY B O 1
ATOM 10658 N N . GLY B 1 436 ? -27.977 -1.49 18.085 1 81.35 436 GLY B N 1
ATOM 10659 C CA . GLY B 1 436 ? -27.366 -0.176 18.207 1 81.35 436 GLY B CA 1
ATOM 10660 C C . GLY B 1 436 ? -28.381 0.95 18.273 1 81.35 436 GLY B C 1
ATOM 10661 O O . GLY B 1 436 ? -29.448 0.798 18.872 1 81.35 436 GLY B O 1
ATOM 10662 N N . ARG B 1 437 ? -27.971 2.236 17.886 1 81.31 437 ARG B N 1
ATOM 10663 C CA . ARG B 1 437 ? -28.799 3.437 17.9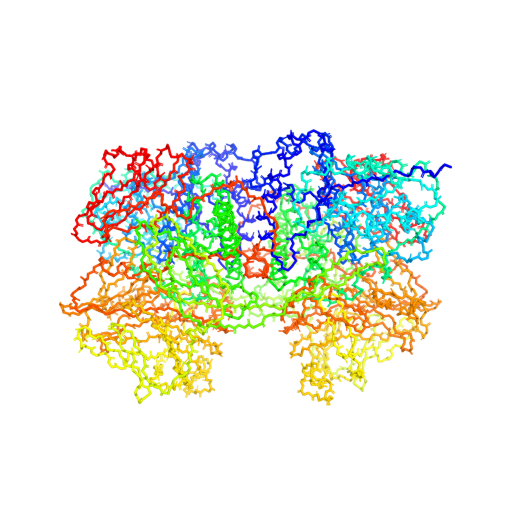13 1 81.31 437 ARG B CA 1
ATOM 10664 C C . ARG B 1 437 ? -28.761 4.158 16.57 1 81.31 437 ARG B C 1
ATOM 10666 O O . ARG B 1 437 ? -27.732 4.166 15.892 1 81.31 437 ARG B O 1
ATOM 10673 N N . LYS B 1 438 ? -29.774 4.653 16.146 1 80.25 438 LYS B N 1
ATOM 10674 C CA . LYS B 1 438 ? -29.872 5.513 14.97 1 80.25 438 LYS B CA 1
ATOM 10675 C C . LYS B 1 438 ? -29.958 6.983 15.371 1 80.25 438 LYS B C 1
ATOM 10677 O O . LYS B 1 438 ? -30.62 7.327 16.353 1 80.25 438 LYS B O 1
ATOM 10682 N N . VAL B 1 439 ? -29.187 7.854 14.64 1 76.71 439 VAL B N 1
ATOM 10683 C CA . VAL B 1 439 ? -29.163 9.283 14.933 1 76.71 439 VAL B CA 1
ATOM 10684 C C . VAL B 1 439 ? -30.133 10.017 14.01 1 76.71 439 VAL B C 1
ATOM 10686 O O . VAL B 1 439 ? -30.103 9.828 12.791 1 76.71 439 VAL B O 1
ATOM 10689 N N . ILE B 1 440 ? -31.004 10.718 14.659 1 74.43 440 ILE B N 1
ATOM 10690 C CA . ILE B 1 440 ? -31.929 11.563 13.912 1 74.43 440 ILE B CA 1
ATOM 10691 C C . ILE B 1 440 ? -31.662 13.032 14.234 1 74.43 440 ILE B C 1
ATOM 10693 O O . ILE B 1 440 ? -31.544 13.406 15.404 1 74.43 440 ILE B O 1
ATOM 10697 N N . VAL B 1 441 ? -31.469 13.876 13.194 1 74.85 441 VAL B N 1
ATOM 10698 C CA . VAL B 1 441 ? -31.241 15.304 13.389 1 74.85 441 VAL B CA 1
ATOM 10699 C C . VAL B 1 441 ? -32.567 16.005 13.672 1 74.85 441 VAL B C 1
ATOM 10701 O O . VAL B 1 441 ? -33.532 15.849 12.921 1 74.85 441 VAL B O 1
ATOM 10704 N N . THR B 1 442 ? -32.61 16.719 14.83 1 75.33 442 THR B N 1
ATOM 10705 C CA . THR B 1 442 ? -33.801 17.473 15.208 1 75.33 442 THR B CA 1
ATOM 10706 C C . THR B 1 442 ? -33.453 18.934 15.475 1 75.33 442 THR B C 1
ATOM 10708 O O . THR B 1 442 ? -32.277 19.301 15.513 1 75.33 442 THR B O 1
ATOM 10711 N N . ALA B 1 443 ? -34.436 19.748 15.624 1 72.2 443 ALA B N 1
ATOM 10712 C CA . ALA B 1 443 ? -34.253 21.16 15.95 1 72.2 443 ALA B CA 1
ATOM 10713 C C . ALA B 1 443 ? -33.543 21.327 17.29 1 72.2 443 ALA B C 1
ATOM 10715 O O . ALA B 1 443 ? -32.93 22.365 17.55 1 72.2 443 ALA B O 1
ATOM 10716 N N . LYS B 1 444 ? -33.777 20.4 18.096 1 74.54 444 LYS B N 1
ATOM 10717 C CA . LYS B 1 444 ? -33.151 20.473 19.413 1 74.54 444 LYS B CA 1
ATOM 10718 C C . LYS B 1 444 ? -31.798 19.767 19.419 1 74.54 444 LYS B C 1
ATOM 10720 O O . LYS B 1 444 ? -31.214 19.543 20.481 1 74.54 444 LYS B O 1
ATOM 10725 N N . GLY B 1 445 ? -31.383 19.375 18.227 1 71.65 445 GLY B N 1
ATOM 10726 C CA . GLY B 1 445 ? -30.121 18.659 18.117 1 71.65 445 GLY B CA 1
ATOM 10727 C C . GLY B 1 445 ? -30.292 17.212 17.695 1 71.65 445 GLY B C 1
ATOM 10728 O O . GLY B 1 445 ? -31.355 16.823 17.208 1 71.65 445 GLY B O 1
ATOM 10729 N N . GLU B 1 446 ? -29.268 16.46 17.818 1 75.29 446 GLU B N 1
ATOM 10730 C CA . GLU B 1 446 ? -29.284 15.049 17.443 1 75.29 446 GLU B CA 1
ATOM 10731 C C . GLU B 1 446 ? -29.97 14.202 18.511 1 75.29 446 GLU B C 1
ATOM 10733 O O . GLU B 1 446 ? -29.808 14.452 19.707 1 75.29 446 GLU B O 1
ATOM 10738 N N . LYS B 1 447 ? -30.91 13.34 18.043 1 77.27 447 LYS B N 1
ATOM 10739 C CA . LYS B 1 447 ? -31.588 12.385 18.916 1 77.27 447 LYS B CA 1
ATOM 10740 C C . LYS B 1 447 ? -31.238 10.949 18.537 1 77.27 447 LYS B C 1
ATOM 10742 O O . LYS B 1 447 ? -31.176 10.612 17.353 1 77.27 447 LYS B O 1
ATOM 10747 N N . GLU B 1 448 ? -30.955 10.19 19.555 1 80.88 448 GLU B N 1
ATOM 10748 C CA . GLU B 1 448 ? -30.64 8.782 19.33 1 80.88 448 GLU B CA 1
ATOM 10749 C C . GLU B 1 448 ? -31.851 7.895 19.602 1 80.88 448 GLU B C 1
ATOM 10751 O O . GLU B 1 448 ? -32.564 8.094 20.588 1 80.88 448 GLU B O 1
ATOM 10756 N N . VAL B 1 449 ? -32.14 7.065 18.679 1 82.43 449 VAL B N 1
ATOM 10757 C CA . VAL B 1 449 ? -33.201 6.077 18.85 1 82.43 449 VAL B CA 1
ATOM 10758 C C . VAL B 1 449 ? -32.604 4.672 18.844 1 82.43 449 VAL B C 1
ATOM 10760 O O . VAL B 1 449 ? -31.818 4.328 17.959 1 82.43 449 VAL B O 1
ATOM 10763 N N . ALA B 1 450 ? -33.037 3.887 19.748 1 85.2 450 ALA B N 1
ATOM 10764 C CA . ALA B 1 450 ? -32.523 2.523 19.851 1 85.2 450 ALA B CA 1
ATOM 10765 C C . ALA B 1 450 ? -33.072 1.644 18.732 1 85.2 450 ALA B C 1
ATOM 10767 O O . ALA B 1 450 ? -34.25 1.74 18.38 1 85.2 450 ALA B O 1
ATOM 10768 N N . VAL B 1 451 ? -32.358 0.858 18.141 1 88.49 451 VAL B N 1
ATOM 10769 C CA . VAL B 1 451 ? -32.738 -0.155 17.162 1 88.49 451 VAL B CA 1
ATOM 10770 C C . VAL B 1 451 ? -32.818 -1.522 17.837 1 88.49 451 VAL B C 1
ATOM 10772 O O . VAL B 1 451 ? -31.934 -1.89 18.614 1 88.49 451 VAL B O 1
ATOM 10775 N N . PRO B 1 452 ? -33.879 -2.276 17.568 1 90.69 452 PRO B N 1
ATOM 10776 C CA . PRO B 1 452 ? -34.032 -3.576 18.227 1 90.69 452 PRO B CA 1
ATOM 10777 C C . PRO B 1 452 ? -32.88 -4.531 17.922 1 90.69 452 PRO B C 1
ATOM 10779 O O . PRO B 1 452 ? -32.327 -4.505 16.82 1 90.69 452 PRO B O 1
ATOM 10782 N N . ASP B 1 453 ? -32.633 -5.384 18.866 1 94.07 453 ASP B N 1
ATOM 10783 C CA . ASP B 1 453 ? -31.644 -6.444 18.694 1 94.07 453 ASP B CA 1
ATOM 10784 C C . ASP B 1 453 ? -32.061 -7.411 17.589 1 94.07 453 ASP B C 1
ATOM 10786 O O . ASP B 1 453 ? -33.236 -7.471 17.22 1 94.07 453 ASP B O 1
ATOM 10790 N N . TYR B 1 454 ? -31.17 -8.116 17.043 1 95.35 454 TYR B N 1
ATOM 10791 C CA . TYR B 1 454 ? -31.407 -9.144 16.036 1 95.35 454 TYR B CA 1
ATOM 10792 C C . TYR B 1 454 ? -30.4 -10.281 16.171 1 95.35 454 TYR B C 1
ATOM 10794 O O . TYR B 1 454 ? -29.527 -10.245 17.041 1 95.35 454 TYR B O 1
ATOM 10802 N N . TYR B 1 455 ? -30.584 -11.363 15.427 1 97.06 455 TYR B N 1
ATOM 10803 C CA . TYR B 1 455 ? -29.739 -12.548 15.524 1 97.06 455 TYR B CA 1
ATOM 10804 C C . TYR B 1 455 ? -28.917 -12.737 14.255 1 97.06 455 TYR B C 1
ATOM 10806 O O . TYR B 1 455 ? -29.428 -12.568 13.146 1 97.06 455 TYR B O 1
ATOM 10814 N N . ARG B 1 456 ? -27.682 -12.951 14.392 1 97.39 456 ARG B N 1
ATOM 10815 C CA . ARG B 1 456 ? -26.801 -13.44 13.336 1 97.39 456 ARG B CA 1
ATOM 10816 C C . ARG B 1 456 ? -26.616 -14.951 13.432 1 97.39 456 ARG B C 1
ATOM 10818 O O . ARG B 1 456 ? -26.168 -15.462 14.46 1 97.39 456 ARG B O 1
ATOM 10825 N N . THR B 1 457 ? -26.958 -15.699 12.44 1 98.14 457 THR B N 1
ATOM 10826 C CA . THR B 1 457 ? -26.923 -17.157 12.467 1 98.14 457 THR B CA 1
ATOM 10827 C C . THR B 1 457 ? -26.119 -17.701 11.29 1 98.14 457 THR B C 1
ATOM 10829 O O . THR B 1 457 ? -26.415 -17.395 10.134 1 98.14 457 THR B O 1
ATOM 10832 N N . GLU B 1 458 ? -25.102 -18.421 11.569 1 98.13 458 GLU B N 1
ATOM 10833 C CA . GLU B 1 458 ? -24.344 -19.157 10.562 1 98.13 458 GLU B CA 1
ATOM 10834 C C . GLU B 1 458 ? -24.873 -20.581 10.406 1 98.13 458 GLU B C 1
ATOM 10836 O O . GLU B 1 458 ? -24.97 -21.323 11.385 1 98.13 458 GLU B O 1
ATOM 10841 N N . ILE B 1 459 ? -25.177 -20.934 9.201 1 97.97 459 ILE B N 1
ATOM 10842 C CA . ILE B 1 459 ? -25.758 -22.256 8.994 1 97.97 459 ILE B CA 1
ATOM 10843 C C . ILE B 1 459 ? -25.037 -22.963 7.849 1 97.97 459 ILE B C 1
ATOM 10845 O O . ILE B 1 459 ? -24.385 -22.318 7.025 1 97.97 459 ILE B O 1
ATOM 10849 N N . TYR B 1 460 ? -25.088 -24.3 7.839 1 97.47 460 TYR B N 1
ATOM 10850 C CA . TYR B 1 460 ? -24.87 -25.132 6.661 1 97.47 460 TYR B CA 1
ATOM 10851 C C . TYR B 1 460 ? -26.187 -25.694 6.139 1 97.47 460 TYR B C 1
ATOM 10853 O O . TYR B 1 460 ? -27.034 -26.134 6.919 1 97.47 460 TYR B O 1
ATOM 10861 N N . LEU B 1 461 ? -26.442 -25.593 4.925 1 95.82 461 LEU B N 1
ATOM 10862 C CA . LEU B 1 461 ? -27.691 -26.104 4.371 1 95.82 461 LEU B CA 1
ATOM 10863 C C . LEU B 1 461 ? -27.421 -27.075 3.226 1 95.82 461 LEU B C 1
ATOM 10865 O O . LEU B 1 461 ? -26.4 -26.968 2.544 1 95.82 461 LEU B O 1
ATOM 10869 N N . LYS B 1 462 ? -28.239 -28.032 3.094 1 91.89 462 LYS B N 1
ATOM 10870 C CA . LYS B 1 462 ? -28.245 -28.905 1.923 1 91.89 462 LYS B CA 1
ATOM 10871 C C . LYS B 1 462 ? -28.969 -28.248 0.752 1 91.89 462 LYS B C 1
ATOM 10873 O O . LYS B 1 462 ? -30.183 -28.043 0.802 1 91.89 462 LYS B O 1
ATOM 10878 N N . THR B 1 463 ? -28.154 -28.063 -0.166 1 83.77 463 THR B N 1
ATOM 10879 C CA . THR B 1 463 ? -28.757 -27.362 -1.293 1 83.77 463 THR B CA 1
ATOM 10880 C C . THR B 1 463 ? -29.485 -28.339 -2.212 1 83.77 463 THR B C 1
ATOM 10882 O O . THR B 1 463 ? -29.106 -29.508 -2.308 1 83.77 463 THR B O 1
ATOM 10885 N N . GLY B 1 464 ? -30.692 -28.063 -2.718 1 86.33 464 GLY B N 1
ATOM 10886 C CA . GLY B 1 464 ? -31.042 -28.707 -3.974 1 86.33 464 GLY B CA 1
ATOM 10887 C C . GLY B 1 464 ? -30.109 -28.341 -5.113 1 86.33 464 GLY B C 1
ATOM 10888 O O . GLY B 1 464 ? -29.135 -27.613 -4.914 1 86.33 464 GLY B O 1
ATOM 10889 N N . PRO B 1 465 ? -30.188 -28.949 -6.165 1 91.03 465 PRO B N 1
ATOM 10890 C CA . PRO B 1 465 ? -29.342 -28.566 -7.298 1 91.03 465 PRO B CA 1
ATOM 10891 C C . PRO B 1 465 ? -29.374 -27.065 -7.578 1 91.03 465 PRO B C 1
ATOM 10893 O O . PRO B 1 465 ? -30.442 -26.505 -7.839 1 91.03 465 PRO B O 1
ATOM 10896 N N . ILE B 1 466 ? -28.273 -26.462 -7.43 1 95.25 466 ILE B N 1
ATOM 10897 C CA . ILE B 1 466 ? -28.132 -25.084 -7.889 1 95.25 466 ILE B CA 1
ATOM 10898 C C . ILE B 1 466 ? -27.799 -25.068 -9.379 1 95.25 466 ILE B C 1
ATOM 10900 O O . ILE B 1 466 ? -26.874 -25.753 -9.822 1 95.25 466 ILE B O 1
ATOM 10904 N N . PRO B 1 467 ? -28.41 -24.287 -10.117 1 96.12 467 PRO B N 1
ATOM 10905 C CA . PRO B 1 467 ? -28.154 -24.26 -11.559 1 96.12 467 PRO B CA 1
ATOM 10906 C C . PRO B 1 467 ? -26.702 -23.929 -11.894 1 96.12 467 PRO B C 1
ATOM 10908 O O . PRO B 1 467 ? -26.052 -23.176 -11.164 1 96.12 467 PRO B O 1
ATOM 10911 N N . ALA B 1 468 ? -26.231 -24.532 -13.081 1 96.32 468 ALA B N 1
ATOM 10912 C CA . ALA B 1 468 ? -24.883 -24.279 -13.581 1 96.32 468 ALA B CA 1
ATOM 10913 C C . ALA B 1 468 ? -24.7 -22.809 -13.947 1 96.32 468 ALA B C 1
ATOM 10915 O O . ALA B 1 468 ? -25.541 -22.225 -14.636 1 96.32 468 ALA B O 1
ATOM 10916 N N . LEU B 1 469 ? -23.564 -22.234 -13.484 1 96.47 469 LEU B N 1
ATOM 10917 C CA . LEU B 1 469 ? -23.307 -20.816 -13.714 1 96.47 469 LEU B CA 1
ATOM 10918 C C . LEU B 1 469 ? -24.579 -19.996 -13.528 1 96.47 469 LEU B C 1
ATOM 10920 O O . LEU B 1 469 ? -24.981 -19.254 -14.427 1 96.47 469 LEU B O 1
ATOM 10924 N N . GLY B 1 470 ? -25.099 -20.088 -12.335 1 96.77 470 GLY B N 1
ATOM 10925 C CA . GLY B 1 470 ? -26.401 -19.516 -12.032 1 96.77 470 GLY B CA 1
ATOM 10926 C C . GLY B 1 470 ? -26.676 -19.413 -10.544 1 96.77 470 GLY B C 1
ATOM 10927 O O . GLY B 1 470 ? -25.747 -19.292 -9.743 1 96.77 470 GLY B O 1
ATOM 10928 N N . TYR B 1 471 ? -27.96 -19.225 -10.202 1 97.8 471 TYR B N 1
ATOM 10929 C CA . TYR B 1 471 ? -28.308 -19.08 -8.793 1 97.8 471 TYR B CA 1
ATOM 10930 C C . TYR B 1 471 ? -29.695 -19.645 -8.513 1 97.8 471 TYR B C 1
ATOM 10932 O O . TYR B 1 471 ? -30.469 -19.897 -9.44 1 97.8 471 TYR B O 1
ATOM 10940 N N . THR B 1 472 ? -29.963 -19.973 -7.293 1 96.76 472 THR B N 1
ATOM 10941 C CA . THR B 1 472 ? -31.285 -20.291 -6.766 1 96.76 472 THR B CA 1
ATOM 10942 C C . THR B 1 472 ? -31.608 -19.422 -5.554 1 96.76 472 THR B C 1
ATOM 10944 O O . THR B 1 472 ? -30.713 -18.807 -4.969 1 96.76 472 THR B O 1
ATOM 10947 N N . THR B 1 473 ? -32.898 -19.302 -5.232 1 97.55 473 THR B N 1
ATOM 10948 C CA . THR B 1 473 ? -33.337 -18.371 -4.198 1 97.55 473 THR B CA 1
ATOM 10949 C C . THR B 1 473 ? -33.947 -19.121 -3.018 1 97.55 473 THR B C 1
ATOM 10951 O O . THR B 1 473 ? -34.661 -20.108 -3.205 1 97.55 473 THR B O 1
ATOM 10954 N N . LEU B 1 474 ? -33.663 -18.653 -1.869 1 97.3 474 LEU B N 1
ATOM 10955 C CA . LEU B 1 474 ? -34.284 -19.124 -0.636 1 97.3 474 LEU B CA 1
ATOM 10956 C C . LEU B 1 474 ? -35.096 -18.013 0.022 1 97.3 474 LEU B C 1
ATOM 10958 O O . LEU B 1 474 ? -34.68 -16.852 0.025 1 97.3 474 LEU B O 1
ATOM 10962 N N . GLN B 1 475 ? -36.219 -18.348 0.507 1 97.19 475 GLN B N 1
ATOM 10963 C CA . GLN B 1 475 ? -36.999 -17.443 1.344 1 97.19 475 GLN B CA 1
ATOM 10964 C C . GLN B 1 475 ? -36.758 -17.72 2.826 1 97.19 475 GLN B C 1
ATOM 10966 O O . GLN B 1 475 ? -36.659 -18.877 3.238 1 97.19 475 GLN B O 1
ATOM 10971 N N . VAL B 1 476 ? -36.614 -16.755 3.575 1 97.08 476 VAL B N 1
ATOM 10972 C CA . VAL B 1 476 ? -36.378 -16.858 5.012 1 97.08 476 VAL B CA 1
ATOM 10973 C C . VAL B 1 476 ? -37.646 -16.476 5.772 1 97.08 476 VAL B C 1
ATOM 10975 O O . VAL B 1 476 ? -38.126 -15.345 5.662 1 97.08 476 VAL B O 1
ATOM 10978 N N . LYS B 1 477 ? -38.144 -17.348 6.518 1 94.53 477 LYS B N 1
ATOM 10979 C CA . LYS B 1 477 ? -39.378 -17.089 7.253 1 94.53 477 LYS B CA 1
ATOM 10980 C C . LYS B 1 477 ? -39.188 -17.329 8.748 1 94.53 477 LYS B C 1
ATOM 10982 O O . LYS B 1 477 ? -38.66 -18.367 9.153 1 94.53 477 LYS B O 1
ATOM 10987 N N . ALA B 1 478 ? -39.623 -16.395 9.485 1 90.42 478 ALA B N 1
ATOM 10988 C CA . ALA B 1 478 ? -39.575 -16.556 10.936 1 90.42 478 ALA B CA 1
ATOM 10989 C C . ALA B 1 478 ? -40.602 -17.581 11.409 1 90.42 478 ALA B C 1
ATOM 10991 O O . ALA B 1 478 ? -41.762 -17.545 10.99 1 90.42 478 ALA B O 1
ATOM 10992 N N . VAL B 1 479 ? -40.098 -18.504 12.164 1 89.22 479 VAL B N 1
ATOM 10993 C CA . VAL B 1 479 ? -40.996 -19.492 12.752 1 89.22 479 VAL B CA 1
ATOM 10994 C C . VAL B 1 479 ? -40.54 -19.825 14.171 1 89.22 479 VAL B C 1
ATOM 10996 O O . VAL B 1 479 ? -39.365 -19.664 14.506 1 89.22 479 VAL B O 1
ATOM 10999 N N . ALA B 1 480 ? -41.455 -20.224 14.911 1 86.98 480 ALA B N 1
ATOM 11000 C CA . ALA B 1 480 ? -41.118 -20.707 16.248 1 86.98 480 ALA B CA 1
ATOM 11001 C C . ALA B 1 480 ? -40.86 -22.211 16.239 1 86.98 480 ALA B C 1
ATOM 11003 O O . ALA B 1 480 ? -41.748 -23.002 16.566 1 86.98 480 ALA B O 1
ATOM 11004 N N . LYS B 1 481 ? -39.787 -22.641 15.792 1 89.72 481 LYS B N 1
ATOM 11005 C CA . LYS B 1 481 ? -39.386 -24.043 15.726 1 89.72 481 LYS B CA 1
ATOM 11006 C C . LYS B 1 481 ? -37.928 -24.218 16.142 1 89.72 481 LYS B C 1
ATOM 11008 O O . LYS B 1 481 ? -37.089 -23.361 15.856 1 89.72 481 LYS B O 1
ATOM 11013 N N . GLU B 1 482 ? -37.73 -25.322 16.817 1 92.37 482 GLU B N 1
ATOM 11014 C CA . GLU B 1 482 ? -36.354 -25.631 17.197 1 92.37 482 GLU B CA 1
ATOM 11015 C C . GLU B 1 482 ? -35.502 -25.948 15.972 1 92.37 482 GLU B C 1
ATOM 11017 O O . GLU B 1 482 ? -35.958 -26.627 15.05 1 92.37 482 GLU B O 1
ATOM 11022 N N . MET B 1 483 ? -34.294 -25.396 15.928 1 96.04 483 MET B N 1
ATOM 11023 C CA . MET B 1 483 ? -33.37 -25.613 14.818 1 96.04 483 MET B CA 1
ATOM 11024 C C . MET B 1 483 ? -32.26 -26.581 15.214 1 96.04 483 MET B C 1
ATOM 11026 O O . MET B 1 483 ? -31.949 -26.723 16.398 1 96.04 483 MET B O 1
ATOM 11030 N N . ASP B 1 484 ? -31.705 -27.358 14.291 1 96.66 484 ASP B N 1
ATOM 11031 C CA . ASP B 1 484 ? -30.591 -28.276 14.51 1 96.66 484 ASP B CA 1
ATOM 11032 C C . ASP B 1 484 ? -29.311 -27.515 14.846 1 96.66 484 ASP B C 1
ATOM 11034 O O . ASP B 1 484 ? -28.667 -26.95 13.96 1 96.66 484 ASP B O 1
ATOM 11038 N N . GLN B 1 485 ? -28.86 -27.54 16.075 1 96.76 485 GLN B N 1
ATOM 11039 C CA . GLN B 1 485 ? -27.714 -26.771 16.549 1 96.76 485 GLN B CA 1
ATOM 11040 C C . GLN B 1 485 ? -26.478 -27.655 16.688 1 96.76 485 GLN B C 1
ATOM 11042 O O . GLN B 1 485 ? -26.592 -28.854 16.948 1 96.76 485 GLN B O 1
ATOM 11047 N N . LEU B 1 486 ? -25.346 -27.055 16.456 1 96.67 486 LEU B N 1
ATOM 11048 C CA . LEU B 1 486 ? -2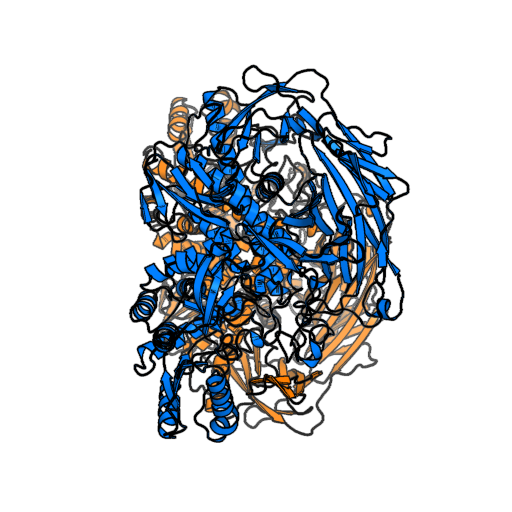4.083 -27.734 16.723 1 96.67 486 LEU B CA 1
ATOM 11049 C C . LEU B 1 486 ? -23.886 -27.948 18.22 1 96.67 486 LEU B C 1
ATOM 11051 O O . LEU B 1 486 ? -23.946 -26.995 19 1 96.67 486 LEU B O 1
ATOM 11055 N N . ILE B 1 487 ? -23.647 -29.121 18.677 1 96.49 487 ILE B N 1
ATOM 11056 C CA . ILE B 1 487 ? -23.498 -29.411 20.099 1 96.49 487 ILE B CA 1
ATOM 11057 C C . ILE B 1 487 ? -22.209 -30.194 20.333 1 96.49 487 ILE B C 1
ATOM 11059 O O . ILE B 1 487 ? -21.757 -30.935 19.457 1 96.49 487 ILE B O 1
ATOM 11063 N N . SER B 1 488 ? -21.662 -29.994 21.458 1 96.43 488 SER B N 1
ATOM 11064 C CA . SER B 1 488 ? -20.511 -30.785 21.879 1 96.43 488 SER B CA 1
ATOM 11065 C C . SER B 1 488 ? -20.934 -32.179 22.331 1 96.43 488 SER B C 1
ATOM 11067 O O . SER B 1 488 ? -21.918 -32.33 23.057 1 96.43 488 SER B O 1
ATOM 11069 N N . ILE B 1 489 ? -20.184 -33.127 21.853 1 94.31 489 ILE B N 1
ATOM 11070 C CA . ILE B 1 489 ? -20.511 -34.49 22.26 1 94.31 489 ILE B CA 1
ATOM 11071 C C . ILE B 1 489 ? -19.289 -35.145 22.898 1 94.31 489 ILE B C 1
ATOM 11073 O O . ILE B 1 489 ? -18.156 -34.709 22.677 1 94.31 489 ILE B O 1
ATOM 11077 N N . SER B 1 490 ? -19.47 -36.179 23.631 1 91.31 490 SER B N 1
ATOM 11078 C CA . SER B 1 490 ? -18.397 -36.844 24.363 1 91.31 490 SER B CA 1
ATOM 11079 C C . SER B 1 490 ? -17.725 -37.914 23.509 1 91.31 490 SER B C 1
ATOM 11081 O O . SER B 1 490 ? -16.673 -38.44 23.879 1 91.31 490 SER B O 1
ATOM 11083 N N . LYS B 1 491 ? -18.082 -38.038 22.34 1 89.04 491 LYS B N 1
ATOM 11084 C CA . LYS B 1 491 ? -17.49 -39.047 21.466 1 89.04 491 LYS B CA 1
ATOM 11085 C C . LYS B 1 491 ? -16.116 -38.607 20.97 1 89.04 491 LYS B C 1
ATOM 11087 O O . LYS B 1 491 ? -15.814 -37.412 20.941 1 89.04 491 LYS B O 1
ATOM 11092 N N . GLN B 1 492 ? -15.36 -39.598 20.614 1 96.75 492 GLN B N 1
ATOM 11093 C CA . GLN B 1 492 ? -14.029 -39.338 20.077 1 96.75 492 GLN B CA 1
ATOM 11094 C C . GLN B 1 492 ? -13.966 -39.651 18.585 1 96.75 492 GLN B C 1
ATOM 11096 O O . GLN B 1 492 ? -12.948 -40.139 18.09 1 96.75 492 GLN B O 1
ATOM 11101 N N . THR B 1 493 ? -15.148 -39.564 17.984 1 97.22 493 THR B N 1
ATOM 11102 C CA . THR B 1 493 ? -15.274 -39.86 16.561 1 97.22 493 THR B CA 1
ATOM 11103 C C . THR B 1 493 ? -16.174 -38.838 15.873 1 97.22 493 THR B C 1
ATOM 11105 O O . THR B 1 493 ? -17.103 -38.309 16.487 1 97.22 493 THR B O 1
ATOM 11108 N N . ILE B 1 494 ? -15.854 -38.517 14.701 1 97.94 494 ILE B N 1
ATOM 11109 C CA . ILE B 1 494 ? -16.779 -37.839 13.8 1 97.94 494 ILE B CA 1
ATOM 11110 C C . ILE B 1 494 ? -16.94 -38.652 12.517 1 97.94 494 ILE B C 1
ATOM 11112 O O . ILE B 1 494 ? -16.021 -39.364 12.107 1 97.94 494 ILE B O 1
ATOM 11116 N N . GLU B 1 495 ? -18.117 -38.596 11.913 1 96.37 495 GLU B N 1
ATOM 11117 C CA . GLU B 1 495 ? -18.357 -39.41 10.725 1 96.37 495 GLU B CA 1
ATOM 11118 C C . GLU B 1 495 ? -19.434 -38.79 9.84 1 96.37 495 GLU B C 1
ATOM 11120 O O . GLU B 1 495 ? -20.257 -38.003 10.313 1 96.37 495 GLU B O 1
ATOM 11125 N N . ASN B 1 496 ? -19.388 -38.98 8.623 1 95.05 496 ASN B N 1
ATOM 11126 C CA . ASN B 1 496 ? -20.474 -38.784 7.669 1 95.05 496 ASN B CA 1
ATOM 11127 C C . ASN B 1 496 ? -20.811 -40.076 6.93 1 95.05 496 ASN B C 1
ATOM 11129 O O . ASN B 1 496 ? -20.577 -41.17 7.445 1 95.05 496 ASN B O 1
ATOM 11133 N N . GLU B 1 497 ? -21.358 -39.989 5.761 1 92.89 497 GLU B N 1
ATOM 11134 C CA . GLU B 1 497 ? -21.839 -41.176 5.062 1 92.89 497 GLU B CA 1
ATOM 11135 C C . GLU B 1 497 ? -20.677 -42.021 4.545 1 92.89 497 GLU B C 1
ATOM 11137 O O . GLU B 1 497 ? -20.818 -43.231 4.358 1 92.89 497 GLU B O 1
ATOM 11142 N N . LYS B 1 498 ? -19.541 -41.372 4.414 1 93.47 498 LYS B N 1
ATOM 11143 C CA . LYS B 1 498 ? -18.473 -42.035 3.671 1 93.47 498 LYS B CA 1
ATOM 11144 C C . LYS B 1 498 ? -17.24 -42.241 4.548 1 93.47 498 LYS B C 1
ATOM 11146 O O . LYS B 1 498 ? -16.426 -43.128 4.284 1 93.47 498 LYS B O 1
ATOM 11151 N N . ILE B 1 499 ? -17.044 -41.468 5.6 1 95.64 499 ILE B N 1
ATOM 11152 C CA . ILE B 1 499 ? -15.765 -41.382 6.297 1 95.64 499 ILE B CA 1
ATOM 11153 C C . ILE B 1 499 ? -15.997 -41.397 7.806 1 95.64 499 ILE B C 1
ATOM 11155 O O . ILE B 1 499 ? -16.98 -40.834 8.295 1 95.64 499 ILE B O 1
ATOM 11159 N N . ILE B 1 500 ? -15.14 -42.092 8.515 1 97.04 500 ILE B N 1
ATOM 11160 C CA . ILE B 1 500 ? -15.046 -41.99 9.967 1 97.04 500 ILE B CA 1
ATOM 11161 C C . ILE B 1 500 ? -13.646 -41.527 10.363 1 97.04 500 ILE B C 1
ATOM 11163 O O . ILE B 1 500 ? -12.647 -42.065 9.879 1 97.04 500 ILE B O 1
ATOM 11167 N N . VAL B 1 501 ? -13.519 -40.505 11.12 1 97.99 501 VAL B N 1
ATOM 11168 C CA . VAL B 1 501 ? -12.277 -40.085 11.761 1 97.99 501 VAL B CA 1
ATOM 11169 C C . VAL B 1 501 ? -12.332 -40.4 13.254 1 97.99 501 VAL B C 1
ATOM 11171 O O . VAL B 1 501 ? -13.226 -39.928 13.961 1 97.99 501 VAL B O 1
ATOM 11174 N N . GLN B 1 502 ? -11.385 -41.12 13.731 1 97.63 502 GLN B N 1
ATOM 11175 C CA . GLN B 1 502 ? -11.388 -41.586 15.114 1 97.63 502 GLN B CA 1
ATOM 11176 C C . GLN B 1 502 ? -10.129 -41.135 15.849 1 97.63 502 GLN B C 1
ATOM 11178 O O . GLN B 1 502 ? -9.028 -41.188 15.296 1 97.63 502 GLN B O 1
ATOM 11183 N N . PHE B 1 503 ? -10.362 -40.662 17.033 1 97.91 503 PHE B N 1
ATOM 11184 C CA . PHE B 1 503 ? -9.26 -40.319 17.924 1 97.91 503 PHE B CA 1
ATOM 11185 C C . PHE B 1 503 ? -9.021 -41.427 18.942 1 97.91 503 PHE B C 1
ATOM 11187 O O . PHE B 1 503 ? -9.922 -41.78 19.707 1 97.91 503 PHE B O 1
ATOM 11194 N N . GLU B 1 504 ? -7.855 -42.025 18.942 1 95.83 504 GLU B N 1
ATOM 11195 C CA . GLU B 1 504 ? -7.511 -43.116 19.849 1 95.83 504 GLU B CA 1
ATOM 11196 C C . GLU B 1 504 ? -6.059 -43.015 20.308 1 95.83 504 GLU B C 1
ATOM 11198 O O . GLU B 1 504 ? -5.141 -43.006 19.484 1 95.83 504 GLU B O 1
ATOM 11203 N N . ASN B 1 505 ? -5.853 -42.948 21.592 1 95.05 505 ASN B N 1
ATOM 11204 C CA . ASN B 1 505 ? -4.526 -42.963 22.199 1 95.05 505 ASN B CA 1
ATOM 11205 C C . ASN B 1 505 ? -3.648 -41.838 21.655 1 95.05 505 ASN B C 1
ATOM 11207 O O . ASN B 1 505 ? -2.507 -42.074 21.256 1 95.05 505 ASN B O 1
ATOM 11211 N N . GLY B 1 506 ? -4.274 -40.699 21.472 1 95.97 506 GLY B N 1
ATOM 11212 C CA . GLY B 1 506 ? -3.516 -39.526 21.068 1 95.97 506 GLY B CA 1
ATOM 11213 C C . GLY B 1 506 ? -3.29 -39.448 19.57 1 95.97 506 GLY B C 1
ATOM 11214 O O . GLY B 1 506 ? -2.563 -38.575 19.091 1 95.97 506 GLY B O 1
ATOM 11215 N N . LYS B 1 507 ? -3.899 -40.364 18.861 1 96.64 507 LYS B N 1
ATOM 11216 C CA . LYS B 1 507 ? -3.691 -40.427 17.417 1 96.64 507 LYS B CA 1
ATOM 11217 C C . LYS B 1 507 ? -5.018 -40.35 16.667 1 96.64 507 LYS B C 1
ATOM 11219 O O . LYS B 1 507 ? -6.075 -40.631 17.234 1 96.64 507 LYS B O 1
ATOM 11224 N N . ILE B 1 508 ? -4.859 -39.924 15.368 1 97.12 508 ILE B N 1
ATOM 11225 C CA . ILE B 1 508 ? -6.024 -39.811 14.496 1 97.12 508 ILE B CA 1
ATOM 11226 C C . ILE B 1 508 ? -6.024 -40.956 13.486 1 97.12 508 ILE B C 1
ATOM 11228 O O . ILE B 1 508 ? -5.007 -41.224 12.842 1 97.12 508 ILE B O 1
ATOM 11232 N N . ASN B 1 509 ? -7.128 -41.623 13.379 1 96.92 509 ASN B N 1
ATOM 11233 C CA . ASN B 1 509 ? -7.315 -42.67 12.381 1 96.92 509 ASN B CA 1
ATOM 11234 C C . ASN B 1 509 ? -8.434 -42.319 11.404 1 96.92 509 ASN B C 1
ATOM 11236 O O . ASN B 1 509 ? -9.439 -41.721 11.793 1 96.92 509 ASN B O 1
ATOM 11240 N N . LEU B 1 510 ? -8.238 -42.698 10.166 1 97.13 510 LEU B N 1
ATOM 11241 C CA . LEU B 1 510 ? -9.222 -42.447 9.118 1 97.13 510 LEU B CA 1
ATOM 11242 C C . LEU B 1 510 ? -9.742 -43.757 8.536 1 97.13 510 LEU B C 1
ATOM 11244 O O . LEU B 1 510 ? -8.961 -44.587 8.067 1 97.13 510 LEU B O 1
ATOM 11248 N N . LEU B 1 511 ? -11.02 -43.918 8.593 1 95.06 511 LEU B N 1
ATOM 11249 C CA . LEU B 1 511 ? -11.665 -45.096 8.023 1 95.06 511 LEU B CA 1
ATOM 11250 C C . LEU B 1 511 ? -12.556 -44.713 6.847 1 95.06 511 LEU B C 1
ATOM 11252 O O . LEU B 1 511 ? -13.407 -43.829 6.97 1 95.06 511 LEU B O 1
ATOM 11256 N N . ASN B 1 512 ? -12.277 -45.276 5.757 1 91.08 512 ASN B N 1
ATOM 11257 C CA . ASN B 1 512 ? -13.195 -45.205 4.626 1 91.08 512 ASN B CA 1
ATOM 11258 C C . ASN B 1 512 ? -14.272 -46.283 4.709 1 91.08 512 ASN B C 1
ATOM 11260 O O . ASN B 1 512 ? -13.972 -47.475 4.62 1 91.08 512 ASN B O 1
ATOM 11264 N N . LYS B 1 513 ? -15.454 -45.878 4.766 1 90.44 513 LYS B N 1
ATOM 11265 C CA . LYS B 1 513 ? -16.546 -46.809 5.038 1 90.44 513 LYS B CA 1
ATOM 11266 C C . LYS B 1 513 ? -16.803 -47.719 3.84 1 90.44 513 LYS B C 1
ATOM 11268 O O . LYS B 1 513 ? -17.189 -48.878 4.006 1 90.44 513 LYS B O 1
ATOM 11273 N N . GLU B 1 514 ? -16.699 -47.176 2.766 1 84.06 514 GLU B N 1
ATOM 11274 C CA . GLU B 1 514 ? -16.977 -47.951 1.561 1 84.06 514 GLU B CA 1
ATOM 11275 C C . GLU B 1 514 ? -15.948 -49.06 1.368 1 84.06 514 GLU B C 1
ATOM 11277 O O . GLU B 1 514 ? -16.306 -50.203 1.076 1 84.06 514 GLU B O 1
ATOM 11282 N N . GLN B 1 515 ? -14.758 -48.737 1.622 1 80.67 515 GLN B N 1
ATOM 11283 C CA . GLN B 1 515 ? -13.68 -49.69 1.381 1 80.67 515 GLN B CA 1
ATOM 11284 C C . GLN B 1 515 ? -13.307 -50.433 2.661 1 80.67 515 GLN B C 1
ATOM 11286 O O . GLN B 1 515 ? -12.575 -51.424 2.618 1 80.67 515 GLN B O 1
ATOM 11291 N N . GLN B 1 516 ? -13.76 -50.01 3.669 1 85.39 516 GLN B N 1
ATOM 11292 C CA . GLN B 1 516 ? -13.419 -50.563 4.976 1 85.39 516 GLN B CA 1
ATOM 11293 C C . GLN B 1 516 ? -11.909 -50.567 5.194 1 85.39 516 GLN B C 1
ATOM 11295 O O . GLN B 1 516 ? -11.351 -51.543 5.7 1 85.39 516 GLN B O 1
ATOM 11300 N N . SER B 1 517 ? -11.299 -49.612 4.651 1 87.09 517 SER B N 1
ATOM 11301 C CA . SER B 1 517 ? -9.865 -49.438 4.854 1 87.09 517 SER B CA 1
ATOM 11302 C C . SER B 1 517 ? -9.581 -48.388 5.922 1 87.09 517 SER B C 1
ATOM 11304 O O . SER B 1 517 ? -10.302 -47.394 6.03 1 87.09 517 SER B O 1
ATOM 11306 N N . ILE B 1 518 ? -8.523 -48.697 6.675 1 92.42 518 ILE B N 1
ATOM 11307 C CA . ILE B 1 518 ? -8.168 -47.806 7.774 1 92.42 518 ILE B CA 1
ATOM 11308 C C . ILE B 1 518 ? -6.74 -47.298 7.586 1 92.42 518 ILE B C 1
ATOM 11310 O O . ILE B 1 518 ? -5.85 -48.059 7.198 1 92.42 518 ILE B O 1
ATOM 11314 N N . ILE B 1 519 ? -6.528 -46.057 7.682 1 95.5 519 ILE B N 1
ATOM 11315 C CA . ILE B 1 519 ? -5.209 -45.445 7.796 1 95.5 519 ILE B CA 1
ATOM 11316 C C . ILE B 1 519 ? -4.965 -45.01 9.239 1 95.5 519 ILE B C 1
ATOM 11318 O O . ILE B 1 519 ? -5.609 -44.08 9.731 1 95.5 519 ILE B O 1
ATOM 11322 N N . ASN B 1 520 ? -4.067 -45.69 9.932 1 95.45 520 ASN B N 1
ATOM 11323 C CA . ASN B 1 520 ? -3.73 -45.359 11.313 1 95.45 520 ASN B CA 1
ATOM 11324 C C . ASN B 1 520 ? -2.685 -44.25 11.386 1 95.45 520 ASN B C 1
ATOM 11326 O O . ASN B 1 520 ? -1.826 -44.142 10.509 1 95.45 520 ASN B O 1
ATOM 11330 N N . ASP B 1 521 ? -2.763 -43.502 12.402 1 96.56 521 ASP B N 1
ATOM 11331 C CA . ASP B 1 521 ? -1.791 -42.44 12.643 1 96.56 521 ASP B CA 1
ATOM 11332 C C . ASP B 1 521 ? -1.681 -41.512 11.435 1 96.56 521 ASP B C 1
ATOM 11334 O O . ASP B 1 521 ? -0.586 -41.29 10.915 1 96.56 521 ASP B O 1
ATOM 11338 N N . LEU B 1 522 ? -2.762 -40.992 11.096 1 97.35 522 LEU B N 1
ATOM 11339 C CA . LEU B 1 522 ? -2.953 -40.274 9.841 1 97.35 522 LEU B CA 1
ATOM 11340 C C . LEU B 1 522 ? -2.007 -39.081 9.748 1 97.35 522 LEU B C 1
ATOM 11342 O O . LEU B 1 522 ? -1.458 -38.801 8.68 1 97.35 522 LEU B O 1
ATOM 11346 N N . ILE B 1 523 ? -1.843 -38.288 10.828 1 98.18 523 ILE B N 1
ATOM 11347 C CA . ILE B 1 523 ? -1.129 -37.019 10.74 1 98.18 523 ILE B CA 1
ATOM 11348 C C . ILE B 1 523 ? -0.105 -36.924 11.869 1 98.18 523 ILE B C 1
ATOM 11350 O O . ILE B 1 523 ? -0.419 -37.214 13.026 1 98.18 523 ILE B O 1
ATOM 11354 N N . ARG B 1 524 ? 1.063 -36.559 11.658 1 97.71 524 ARG B N 1
ATOM 11355 C CA . ARG B 1 524 ? 2.075 -36.093 12.6 1 97.71 524 ARG B CA 1
ATOM 11356 C C . ARG B 1 524 ? 2.886 -34.945 12.009 1 97.71 524 ARG B C 1
ATOM 11358 O O . ARG B 1 524 ? 2.715 -34.595 10.839 1 97.71 524 ARG B O 1
ATOM 11365 N N . PHE B 1 525 ? 3.721 -34.284 12.813 1 98.69 525 PHE B N 1
ATOM 11366 C CA . PHE B 1 525 ? 4.456 -33.115 12.346 1 98.69 525 PHE B CA 1
ATOM 11367 C C . PHE B 1 525 ? 5.956 -33.312 12.524 1 98.69 525 PHE B C 1
ATOM 11369 O O . PHE B 1 525 ? 6.391 -34.032 13.426 1 98.69 525 PHE B O 1
ATOM 11376 N N . GLU B 1 526 ? 6.712 -32.713 11.646 1 98.67 526 GLU B N 1
ATOM 11377 C CA . GLU B 1 526 ? 8.171 -32.722 11.696 1 98.67 526 GLU B CA 1
ATOM 11378 C C . GLU B 1 526 ? 8.725 -31.311 11.865 1 98.67 526 GLU B C 1
ATOM 11380 O O . GLU B 1 526 ? 8.334 -30.393 11.142 1 98.67 526 GLU B O 1
ATOM 11385 N N . ASN B 1 527 ? 9.526 -31.14 12.834 1 98.5 527 ASN B N 1
ATOM 11386 C CA . ASN B 1 527 ? 10.267 -29.903 13.055 1 98.5 527 ASN B CA 1
ATOM 11387 C C . ASN B 1 527 ? 11.768 -30.108 12.872 1 98.5 527 ASN B C 1
ATOM 11389 O O . ASN B 1 527 ? 12.361 -30.984 13.505 1 98.5 527 ASN B O 1
ATOM 11393 N N . VAL B 1 528 ? 12.379 -29.355 11.97 1 98.15 528 VAL B N 1
ATOM 11394 C CA . VAL B 1 528 ? 13.822 -29.406 11.759 1 98.15 528 VAL B CA 1
ATOM 11395 C C . VAL B 1 528 ? 14.386 -27.988 11.705 1 98.15 528 VAL B C 1
ATOM 11397 O O . VAL B 1 528 ? 13.636 -27.019 11.569 1 98.15 528 VAL B O 1
ATOM 11400 N N . ALA B 1 529 ? 15.713 -27.875 11.849 1 97.98 529 ALA B N 1
ATOM 11401 C CA . ALA B 1 529 ? 16.381 -26.587 11.684 1 97.98 529 ALA B CA 1
ATOM 11402 C C . ALA B 1 529 ? 16.352 -26.137 10.226 1 97.98 529 ALA B C 1
ATOM 11404 O O . ALA B 1 529 ? 16.487 -26.956 9.314 1 97.98 529 ALA B O 1
ATOM 11405 N N . ASP B 1 530 ? 16.162 -24.906 10.004 1 98.28 530 ASP B N 1
ATOM 11406 C CA . ASP B 1 530 ? 16.392 -24.299 8.696 1 98.28 530 ASP B CA 1
ATOM 11407 C C . ASP B 1 530 ? 17.618 -23.389 8.721 1 98.28 530 ASP B C 1
ATOM 11409 O O . ASP B 1 530 ? 17.518 -22.214 9.081 1 98.28 530 ASP B O 1
ATOM 11413 N N . ALA B 1 531 ? 18.686 -23.864 8.281 1 97.86 531 ALA B N 1
ATOM 11414 C CA . ALA B 1 531 ? 19.921 -23.089 8.193 1 97.86 531 ALA B CA 1
ATOM 11415 C C . ALA B 1 531 ? 20.063 -22.437 6.821 1 97.86 531 ALA B C 1
ATOM 11417 O O . ALA B 1 531 ? 21.176 -22.146 6.377 1 97.86 531 ALA B O 1
ATOM 11418 N N . GLY B 1 532 ? 19.044 -22.341 6.11 1 97.08 532 GLY B N 1
ATOM 11419 C CA . GLY B 1 532 ? 19.046 -21.762 4.775 1 97.08 532 GLY B CA 1
ATOM 11420 C C . GLY B 1 532 ? 18.809 -20.264 4.775 1 97.08 532 GLY B C 1
ATOM 11421 O O . GLY B 1 532 ? 19.238 -19.562 5.693 1 97.08 532 GLY B O 1
ATOM 11422 N N . ASP B 1 533 ? 18.305 -19.726 3.659 1 96.55 533 ASP B N 1
ATOM 11423 C CA . ASP B 1 533 ? 17.97 -18.323 3.433 1 96.55 533 ASP B CA 1
ATOM 11424 C C . ASP B 1 533 ? 16.645 -18.188 2.686 1 96.55 533 ASP B C 1
ATOM 11426 O O . ASP B 1 533 ? 15.854 -19.132 2.639 1 96.55 533 ASP B O 1
ATOM 11430 N N . SER B 1 534 ? 16.343 -17.033 2.185 1 96.26 534 SER B N 1
ATOM 11431 C CA . SER B 1 534 ? 15.037 -16.79 1.58 1 96.26 534 SER B CA 1
ATOM 11432 C C . SER B 1 534 ? 14.88 -17.564 0.275 1 96.26 534 SER B C 1
ATOM 11434 O O . SER B 1 534 ? 13.762 -17.755 -0.208 1 96.26 534 SER B O 1
ATOM 11436 N N . PHE B 1 535 ? 15.954 -18.068 -0.29 1 96.13 535 PHE B N 1
ATOM 11437 C CA . PHE B 1 535 ? 15.905 -18.795 -1.553 1 96.13 535 PHE B CA 1
ATOM 11438 C C . PHE B 1 535 ? 15.743 -20.291 -1.312 1 96.13 535 PHE B C 1
ATOM 11440 O O . PHE B 1 535 ? 15.001 -20.965 -2.03 1 96.13 535 PHE B O 1
ATOM 11447 N N . ASP B 1 536 ? 16.483 -20.743 -0.275 1 96.72 536 ASP B N 1
ATOM 11448 C CA . ASP B 1 536 ? 16.546 -22.195 -0.145 1 96.72 536 ASP B CA 1
ATOM 11449 C C . ASP B 1 536 ? 16.541 -22.616 1.323 1 96.72 536 ASP B C 1
ATOM 11451 O O . ASP B 1 536 ? 17.198 -21.989 2.157 1 96.72 536 ASP B O 1
ATOM 11455 N N . PHE B 1 537 ? 15.812 -23.676 1.585 1 97.53 537 PHE B N 1
ATOM 11456 C CA . PHE B 1 537 ? 16.031 -24.442 2.806 1 97.53 537 PHE B CA 1
ATOM 11457 C C . PHE B 1 537 ? 17.399 -25.114 2.786 1 97.53 537 PHE B C 1
ATOM 11459 O O . PHE B 1 537 ? 17.853 -25.579 1.738 1 97.53 537 PHE B O 1
ATOM 11466 N N . SER B 1 538 ? 17.992 -25.194 3.926 1 97.82 538 SER B N 1
ATOM 11467 C CA . SER B 1 538 ? 19.218 -25.964 4.101 1 97.82 538 SER B CA 1
ATOM 11468 C C . SER B 1 538 ? 19.273 -26.61 5.482 1 97.82 538 SER B C 1
ATOM 11470 O O . SER B 1 538 ? 19.004 -25.954 6.491 1 97.82 538 SER B O 1
ATOM 11472 N N . PRO B 1 539 ? 19.565 -27.91 5.476 1 96.54 539 PRO B N 1
ATOM 11473 C CA . PRO B 1 539 ? 19.669 -28.561 6.784 1 96.54 539 PRO B CA 1
ATOM 11474 C C . PRO B 1 539 ? 20.867 -28.07 7.594 1 96.54 539 PRO B C 1
ATOM 11476 O O . PRO B 1 539 ? 21.808 -27.506 7.03 1 96.54 539 PRO B O 1
ATOM 11479 N N . LEU B 1 540 ? 20.768 -28.189 8.829 1 96.38 540 LEU B N 1
ATOM 11480 C CA . LEU B 1 540 ? 21.887 -27.976 9.741 1 96.38 540 LEU B CA 1
ATOM 11481 C C . LEU B 1 540 ? 22.627 -29.282 10.007 1 96.38 540 LEU B C 1
ATOM 11483 O O . LEU B 1 540 ? 22.009 -30.291 10.356 1 96.38 540 LEU B O 1
ATOM 11487 N N . GLU B 1 541 ? 23.895 -29.268 9.827 1 93.78 541 GLU B N 1
ATOM 11488 C CA . GLU B 1 541 ? 24.681 -30.475 10.066 1 93.78 541 GLU B CA 1
ATOM 11489 C C . GLU B 1 541 ? 24.466 -31.002 11.482 1 93.78 541 GLU B C 1
ATOM 11491 O O . GLU B 1 541 ? 24.554 -30.245 12.452 1 93.78 541 GLU B O 1
ATOM 11496 N N . GLY B 1 542 ? 24.13 -32.228 11.576 1 92.91 542 GLY B N 1
ATOM 11497 C CA . GLY B 1 542 ? 23.984 -32.886 12.864 1 92.91 542 GLY B CA 1
ATOM 11498 C C . GLY B 1 542 ? 22.606 -32.705 13.474 1 92.91 542 GLY B C 1
ATOM 11499 O O . GLY B 1 542 ? 22.314 -33.259 14.536 1 92.91 542 GLY B O 1
ATOM 11500 N N . ASP B 1 543 ? 21.775 -31.969 12.853 1 95.74 543 ASP B N 1
ATOM 11501 C CA . ASP B 1 543 ? 20.426 -31.754 13.367 1 95.74 543 ASP B CA 1
ATOM 11502 C C . ASP B 1 543 ? 19.627 -33.056 13.374 1 95.74 543 ASP B C 1
ATOM 11504 O O . ASP B 1 543 ? 19.919 -33.974 12.604 1 95.74 543 ASP B O 1
ATOM 11508 N N . GLN B 1 544 ? 18.721 -33.153 14.329 1 95.01 544 GLN B N 1
ATOM 11509 C CA . GLN B 1 544 ? 17.782 -34.267 14.411 1 95.01 544 GLN B CA 1
ATOM 11510 C C . GLN B 1 544 ? 16.338 -33.775 14.36 1 95.01 544 GLN B C 1
ATOM 11512 O O . GLN B 1 544 ? 15.979 -32.816 15.047 1 95.01 544 GLN B O 1
ATOM 11517 N N . ALA B 1 545 ? 15.59 -34.459 13.586 1 97.05 545 ALA B N 1
ATOM 11518 C CA . ALA B 1 545 ? 14.179 -34.102 13.471 1 97.05 545 ALA B CA 1
ATOM 11519 C C . ALA B 1 545 ? 13.445 -34.332 14.789 1 97.05 545 ALA B C 1
ATOM 11521 O O . ALA B 1 545 ? 13.697 -35.321 15.483 1 97.05 545 ALA B O 1
ATOM 11522 N N . ILE B 1 546 ? 12.644 -33.372 15.154 1 97.77 546 ILE B N 1
ATOM 11523 C CA . ILE B 1 546 ? 11.709 -33.53 16.263 1 97.77 546 ILE B CA 1
ATOM 11524 C C . ILE B 1 546 ? 10.312 -33.825 15.723 1 97.77 546 ILE B C 1
ATOM 11526 O O . ILE B 1 546 ? 9.745 -33.021 14.98 1 97.77 546 ILE B O 1
ATOM 11530 N N . TYR B 1 547 ? 9.781 -34.953 16.08 1 97.89 547 TYR B N 1
ATOM 11531 C CA . TYR B 1 547 ? 8.461 -35.361 15.613 1 97.89 547 TYR B CA 1
ATOM 11532 C C . TYR B 1 547 ? 7.4 -35.095 16.674 1 97.89 547 TYR B C 1
ATOM 11534 O O . TYR B 1 547 ? 7.615 -35.37 17.857 1 97.89 547 TYR B O 1
ATOM 11542 N N . ILE B 1 548 ? 6.352 -34.472 16.267 1 97.79 548 ILE B N 1
ATOM 11543 C CA . ILE B 1 548 ? 5.179 -34.251 17.106 1 97.79 548 ILE B CA 1
ATOM 11544 C C . ILE B 1 548 ? 4.074 -35.229 16.716 1 97.79 548 ILE B C 1
ATOM 11546 O O . ILE B 1 548 ? 3.297 -34.963 15.795 1 97.79 548 ILE B O 1
ATOM 11550 N N . GLU B 1 549 ? 3.855 -36.285 17.502 1 94.77 549 GLU B N 1
ATOM 11551 C CA . GLU B 1 549 ? 3.071 -37.427 17.04 1 94.77 549 GLU B CA 1
ATOM 11552 C C . GLU B 1 549 ? 1.797 -37.592 17.864 1 94.77 549 GLU B C 1
ATOM 11554 O O . GLU B 1 549 ? 0.854 -38.257 17.432 1 94.77 549 GLU B O 1
ATOM 11559 N N . SER B 1 550 ? 1.82 -37.058 19.06 1 94.16 550 SER B N 1
ATOM 11560 C CA . SER B 1 550 ? 0.649 -37.199 19.92 1 94.16 550 SER B CA 1
ATOM 11561 C C . SER B 1 550 ? -0.096 -35.876 20.06 1 94.16 550 SER B C 1
ATOM 11563 O O . SER B 1 550 ? 0.503 -34.805 19.945 1 94.16 550 SER B O 1
ATOM 11565 N N . SER B 1 551 ? -1.411 -36.028 20.206 1 97.24 551 SER B N 1
ATOM 11566 C CA . SER B 1 551 ? -2.261 -34.851 20.354 1 97.24 551 SER B CA 1
ATOM 11567 C C . SER B 1 551 ? -3.273 -35.038 21.48 1 97.24 551 SER B C 1
ATOM 11569 O O . SER B 1 551 ? -3.449 -36.149 21.985 1 97.24 551 SER B O 1
ATOM 11571 N N . GLU B 1 552 ? -3.779 -33.965 21.938 1 97.88 552 GLU B N 1
ATOM 11572 C CA . GLU B 1 552 ? -4.877 -33.921 22.898 1 97.88 552 GLU B CA 1
ATOM 11573 C C . GLU B 1 552 ? -6.191 -33.55 22.218 1 97.88 552 GLU B C 1
ATOM 11575 O O . GLU B 1 552 ? -6.237 -32.619 21.411 1 97.88 552 GLU B O 1
ATOM 11580 N N . LEU B 1 553 ? -7.19 -34.371 22.463 1 98.07 553 LEU B N 1
ATOM 11581 C CA . LEU B 1 553 ? -8.519 -34.044 21.957 1 98.07 553 LEU B CA 1
ATOM 11582 C C . LEU B 1 553 ? -9.143 -32.908 22.762 1 98.07 553 LEU B C 1
ATOM 11584 O O . LEU B 1 553 ? -9.268 -33.004 23.984 1 98.07 553 LEU B O 1
ATOM 11588 N N . LEU B 1 554 ? -9.486 -31.84 22.202 1 97.64 554 LEU B N 1
ATOM 11589 C CA . LEU B 1 554 ? -10.082 -30.704 22.896 1 97.64 554 LEU B CA 1
ATOM 11590 C C . LEU B 1 554 ? -11.605 -30.793 22.877 1 97.64 554 LEU B C 1
ATOM 11592 O O . LEU B 1 554 ? -12.248 -30.728 23.927 1 97.64 554 LEU B O 1
ATOM 11596 N N . THR B 1 555 ? -12.211 -30.918 21.664 1 97.81 555 THR B N 1
ATOM 11597 C CA . THR B 1 555 ? -13.664 -30.959 21.542 1 97.81 555 THR B CA 1
ATOM 11598 C C . THR B 1 555 ? -14.083 -31.782 20.327 1 97.81 555 THR B C 1
ATOM 11600 O O . THR B 1 555 ? -13.309 -31.939 19.381 1 97.81 555 THR B O 1
ATOM 11603 N N . VAL B 1 556 ? -15.202 -32.381 20.326 1 98.31 556 VAL B N 1
ATOM 11604 C CA . VAL B 1 556 ? -15.943 -32.943 19.202 1 98.31 556 VAL B CA 1
ATOM 11605 C C . VAL B 1 556 ? -17.351 -32.353 19.164 1 98.31 556 VAL B C 1
ATOM 11607 O O . VAL B 1 556 ? -18.065 -32.372 20.169 1 98.31 556 VAL B O 1
ATOM 11610 N N . GLU B 1 557 ? -17.699 -31.792 18.089 1 98.29 557 GLU B N 1
ATOM 11611 C CA . GLU B 1 557 ? -19.016 -31.19 17.909 1 98.29 557 GLU B CA 1
ATOM 11612 C C . GLU B 1 557 ? -19.705 -31.734 16.66 1 98.29 557 GLU B C 1
ATOM 11614 O O . GLU B 1 557 ? -19.042 -32.082 15.681 1 98.29 557 GLU B O 1
ATOM 11619 N N . LYS B 1 558 ? -21.014 -31.816 16.711 1 97.25 558 LYS B N 1
ATOM 11620 C CA . LYS B 1 558 ? -21.717 -32.378 15.561 1 97.25 558 LYS B CA 1
ATOM 11621 C C . LYS B 1 558 ? -23.15 -31.857 15.485 1 97.25 558 LYS B C 1
ATOM 11623 O O . LYS B 1 558 ? -23.746 -31.514 16.508 1 97.25 558 LYS B O 1
ATOM 11628 N N . ASN B 1 559 ? -23.709 -31.718 14.353 1 97.11 559 ASN B N 1
ATOM 11629 C CA . ASN B 1 559 ? -25.128 -31.663 14.019 1 97.11 559 ASN B CA 1
ATOM 11630 C C . ASN B 1 559 ? -25.447 -32.505 12.787 1 97.11 559 ASN B C 1
ATOM 11632 O O . ASN B 1 559 ? -24.647 -33.351 12.384 1 97.11 559 ASN B O 1
ATOM 11636 N N . HIS B 1 560 ? -26.58 -32.366 12.215 1 95.7 560 HIS B N 1
ATOM 11637 C CA . HIS B 1 560 ? -27.04 -33.272 11.168 1 95.7 560 HIS B CA 1
ATOM 11638 C C . HIS B 1 560 ? -26.169 -33.159 9.921 1 95.7 560 HIS B C 1
ATOM 11640 O O . HIS B 1 560 ? -26.005 -34.134 9.184 1 95.7 560 HIS B O 1
ATOM 11646 N N . LEU B 1 561 ? -25.605 -31.93 9.622 1 96.93 561 LEU B N 1
ATOM 11647 C CA . LEU B 1 561 ? -24.946 -31.72 8.338 1 96.93 561 LEU B CA 1
ATOM 11648 C C . LEU B 1 561 ? -23.444 -31.535 8.52 1 96.93 561 LEU B C 1
ATOM 11650 O O . LEU B 1 561 ? -22.689 -31.548 7.545 1 96.93 561 LEU B O 1
ATOM 11654 N N . TYR B 1 562 ? -22.979 -31.445 9.735 1 96.46 562 TYR B N 1
ATOM 11655 C CA . TYR B 1 562 ? -21.616 -30.982 9.97 1 96.46 562 TYR B CA 1
ATOM 11656 C C . TYR B 1 562 ? -21.059 -31.562 11.265 1 96.46 562 TYR B C 1
ATOM 11658 O O . TYR B 1 562 ? -21.774 -31.666 12.264 1 96.46 562 TYR B O 1
ATOM 11666 N N . SER B 1 563 ? -19.823 -32.008 11.295 1 97.4 563 SER B N 1
ATOM 11667 C CA . SER B 1 563 ? -19.108 -32.413 12.501 1 97.4 563 SER B CA 1
ATOM 11668 C C . SER B 1 563 ? -17.683 -31.87 12.506 1 97.4 563 SER B C 1
ATOM 11670 O O . SER B 1 563 ? -17.077 -31.692 11.447 1 97.4 563 SER B O 1
ATOM 11672 N N . LYS B 1 564 ? -17.146 -31.648 13.639 1 97.75 564 LYS B N 1
ATOM 11673 C CA . LYS B 1 564 ? -15.829 -31.042 13.808 1 97.75 564 LYS B CA 1
ATOM 11674 C C . LYS B 1 564 ? -15.098 -31.64 15.007 1 97.75 564 LYS B C 1
ATOM 11676 O O . LYS B 1 564 ? -15.709 -31.9 16.046 1 97.75 564 LYS B O 1
ATOM 11681 N N . MET B 1 565 ? -13.841 -31.927 14.839 1 98.28 565 MET B N 1
ATOM 11682 C CA . MET B 1 565 ? -12.935 -32.385 15.888 1 98.28 565 MET B CA 1
ATOM 11683 C C . MET B 1 565 ? -11.757 -31.43 16.045 1 98.28 565 MET B C 1
ATOM 11685 O O . MET B 1 565 ? -11.119 -31.056 15.058 1 98.28 565 MET B O 1
ATOM 11689 N N . MET B 1 566 ? -11.487 -30.941 17.252 1 98.25 566 MET B N 1
ATOM 11690 C CA . MET B 1 566 ? -10.372 -30.044 17.54 1 98.25 566 MET B CA 1
ATOM 11691 C C . MET B 1 566 ? -9.303 -30.752 18.366 1 98.25 566 MET B C 1
ATOM 11693 O O . MET B 1 566 ? -9.609 -31.363 19.391 1 98.25 566 MET B O 1
ATOM 11697 N N . LEU B 1 567 ? -8.087 -30.627 17.912 1 98.33 567 LEU B N 1
ATOM 11698 C CA . LEU B 1 567 ? -6.954 -31.264 18.574 1 98.33 567 LEU B CA 1
ATOM 11699 C C . LEU B 1 567 ? -5.831 -30.26 18.814 1 98.33 567 LEU B C 1
ATOM 11701 O O . LEU B 1 567 ? -5.727 -29.258 18.104 1 98.33 567 LEU B O 1
ATOM 11705 N N . LYS B 1 568 ? -5.03 -30.512 19.783 1 98.44 568 LYS B N 1
ATOM 11706 C CA . LYS B 1 568 ? -3.861 -29.69 20.08 1 98.44 568 LYS B CA 1
ATOM 11707 C C . LYS B 1 568 ? -2.594 -30.539 20.141 1 98.44 568 LYS B C 1
ATOM 11709 O O . LYS B 1 568 ? -2.539 -31.53 20.873 1 98.44 568 LYS B O 1
ATOM 11714 N N . HIS B 1 569 ? -1.631 -30.235 19.289 1 98.38 569 HIS B N 1
ATOM 11715 C CA . HIS B 1 569 ? -0.294 -30.818 19.331 1 98.38 569 HIS B CA 1
ATOM 11716 C C . HIS B 1 569 ? 0.697 -29.875 20.004 1 98.38 569 HIS B C 1
ATOM 11718 O O . HIS B 1 569 ? 0.691 -28.67 19.743 1 98.38 569 HIS B O 1
ATOM 11724 N N . THR B 1 570 ? 1.519 -30.433 20.905 1 97.31 570 THR B N 1
ATOM 11725 C CA . THR B 1 570 ? 2.487 -29.604 21.616 1 97.31 570 THR B CA 1
ATOM 11726 C C . THR B 1 570 ? 3.851 -30.285 21.664 1 97.31 570 THR B C 1
ATOM 11728 O O . THR B 1 570 ? 3.937 -31.503 21.833 1 97.31 570 THR B O 1
ATOM 11731 N N . ALA B 1 571 ? 4.872 -29.525 21.539 1 97.19 571 ALA B N 1
ATOM 11732 C CA . ALA B 1 571 ? 6.238 -30.015 21.704 1 97.19 571 ALA B CA 1
ATOM 11733 C C . ALA B 1 571 ? 7.182 -28.885 22.103 1 97.19 571 ALA B C 1
ATOM 11735 O O . ALA B 1 571 ? 6.938 -27.72 21.779 1 97.19 571 ALA B O 1
ATOM 11736 N N . LEU B 1 572 ? 8.209 -29.193 22.798 1 97.08 572 LEU B N 1
ATOM 11737 C CA . LEU B 1 572 ? 9.306 -28.265 23.051 1 97.08 572 LEU B CA 1
ATOM 11738 C C . LEU B 1 572 ? 10.358 -28.354 21.95 1 97.08 572 LEU B C 1
ATOM 11740 O O . LEU B 1 572 ? 10.812 -29.447 21.607 1 97.08 572 LEU B O 1
ATOM 11744 N N . VAL B 1 573 ? 10.715 -27.239 21.385 1 97.95 573 VAL B N 1
ATOM 11745 C CA . VAL B 1 573 ? 11.696 -27.21 20.305 1 97.95 573 VAL B CA 1
ATOM 11746 C C . VAL B 1 573 ? 12.74 -26.131 20.584 1 97.95 573 VAL B C 1
ATOM 11748 O O . VAL B 1 573 ? 12.546 -25.281 21.456 1 97.95 573 VAL B O 1
ATOM 11751 N N . PRO B 1 574 ? 13.959 -26.176 19.951 1 97.68 574 PRO B N 1
ATOM 11752 C CA . PRO B 1 574 ? 14.939 -25.097 20.089 1 97.68 574 PRO B CA 1
ATOM 11753 C C . PRO B 1 574 ? 14.427 -23.762 19.551 1 97.68 574 PRO B C 1
ATOM 11755 O O . PRO B 1 574 ? 13.759 -23.726 18.515 1 97.68 574 PRO B O 1
ATOM 11758 N N . LYS B 1 575 ? 14.8 -22.69 20.2 1 97.62 575 LYS B N 1
ATOM 11759 C CA . LYS B 1 575 ? 14.253 -21.377 19.872 1 97.62 575 LYS B CA 1
ATOM 11760 C C . LYS B 1 575 ? 14.891 -20.816 18.604 1 97.62 575 LYS B C 1
ATOM 11762 O O . LYS B 1 575 ? 14.319 -19.942 17.95 1 97.62 575 LYS B O 1
ATOM 11767 N N . ASP B 1 576 ? 16.146 -21.202 18.324 1 97.2 576 ASP B N 1
ATOM 11768 C CA . ASP B 1 576 ? 16.881 -20.744 17.149 1 97.2 576 ASP B CA 1
ATOM 11769 C C . ASP B 1 576 ? 18.013 -21.707 16.8 1 97.2 576 ASP B C 1
ATOM 11771 O O . ASP B 1 576 ? 18.099 -22.801 17.361 1 97.2 576 ASP B O 1
ATOM 11775 N N . LEU B 1 577 ? 18.852 -21.332 15.815 1 96.91 577 LEU B N 1
ATOM 11776 C CA . LEU B 1 577 ? 19.911 -22.208 15.324 1 96.91 577 LEU B CA 1
ATOM 11777 C C . LEU B 1 577 ? 20.946 -22.472 16.413 1 96.91 577 LEU B C 1
ATOM 11779 O O . LEU B 1 577 ? 21.489 -23.575 16.505 1 96.91 577 LEU B O 1
ATOM 11783 N N . GLU B 1 578 ? 21.197 -21.428 17.177 1 95.83 578 GLU B N 1
ATOM 11784 C CA . GLU B 1 578 ? 22.173 -21.587 18.252 1 95.83 578 GLU B CA 1
ATOM 11785 C C . GLU B 1 578 ? 21.693 -22.6 19.287 1 95.83 578 GLU B C 1
ATOM 11787 O O . GLU B 1 578 ? 22.45 -23.483 19.697 1 95.83 578 GLU B O 1
ATOM 11792 N N . ALA B 1 579 ? 20.455 -22.397 19.694 1 96.62 579 ALA B N 1
ATOM 11793 C CA . ALA B 1 579 ? 19.869 -23.342 20.64 1 96.62 579 ALA B CA 1
ATOM 11794 C C . ALA B 1 579 ? 19.807 -24.746 20.045 1 96.62 579 ALA B C 1
ATOM 11796 O O . ALA B 1 579 ? 19.978 -25.738 20.758 1 96.62 579 ALA B O 1
ATOM 11797 N N . ARG B 1 580 ? 19.561 -24.918 18.802 1 95.88 580 ARG B N 1
ATOM 11798 C CA . ARG B 1 580 ? 19.502 -26.202 18.112 1 95.88 580 ARG B CA 1
ATOM 11799 C C . ARG B 1 580 ? 20.863 -26.89 18.117 1 95.88 580 ARG B C 1
ATOM 11801 O O . ARG B 1 580 ? 20.954 -28.095 18.359 1 95.88 580 ARG B O 1
ATOM 11808 N N . ALA B 1 581 ? 21.86 -26.156 17.786 1 94.32 581 ALA B N 1
ATOM 11809 C CA . ALA B 1 581 ? 23.221 -26.686 17.802 1 94.32 581 ALA B CA 1
ATOM 11810 C C . ALA B 1 581 ? 23.598 -27.186 19.194 1 94.32 581 ALA B C 1
ATOM 11812 O O . ALA B 1 581 ? 24.337 -28.163 19.33 1 94.32 581 ALA B O 1
ATOM 11813 N N . GLN B 1 582 ? 23.021 -26.549 20.183 1 94.29 582 GLN B N 1
ATOM 11814 C CA . GLN B 1 582 ? 23.311 -26.915 21.565 1 94.29 582 GLN B CA 1
ATOM 11815 C C . GLN B 1 582 ? 22.339 -27.979 22.067 1 94.29 582 GLN B C 1
ATOM 11817 O O . GLN B 1 582 ? 22.452 -28.444 23.203 1 94.29 582 GLN B O 1
ATOM 11822 N N . LYS B 1 583 ? 21.4 -28.363 21.278 1 93.83 583 LYS B N 1
ATOM 11823 C CA . LYS B 1 583 ? 20.408 -29.382 21.609 1 93.83 583 LYS B CA 1
ATOM 11824 C C . LYS B 1 583 ? 19.592 -28.978 22.834 1 93.83 583 LYS B C 1
ATOM 11826 O O . LYS B 1 583 ? 19.379 -29.787 23.739 1 93.83 583 LYS B O 1
ATOM 11831 N N . THR B 1 584 ? 19.316 -27.691 22.867 1 94.83 584 THR B N 1
ATOM 11832 C CA . THR B 1 584 ? 18.471 -27.153 23.928 1 94.83 584 THR B CA 1
ATOM 11833 C C . THR B 1 584 ? 17.095 -26.779 23.386 1 94.83 584 THR B C 1
ATOM 11835 O O . THR B 1 584 ? 16.984 -25.967 22.465 1 94.83 584 THR B O 1
ATOM 11838 N N . SER B 1 585 ? 16.095 -27.441 23.915 1 95.18 585 SER B N 1
ATOM 11839 C CA . SER B 1 585 ? 14.713 -27.174 23.528 1 95.18 585 SER B CA 1
ATOM 11840 C C . SER B 1 585 ? 13.961 -26.444 24.636 1 95.18 585 SER B C 1
ATOM 11842 O O . SER B 1 585 ? 13.627 -27.039 25.663 1 95.18 585 SER B O 1
ATOM 11844 N N . THR B 1 586 ? 13.694 -25.103 24.322 1 93.46 586 THR B N 1
ATOM 11845 C CA . THR B 1 586 ? 13.109 -24.332 25.413 1 93.46 586 THR B CA 1
ATOM 11846 C C . THR B 1 586 ? 11.807 -23.67 24.972 1 93.46 586 THR B C 1
ATOM 11848 O O . THR B 1 586 ? 11.05 -23.163 25.802 1 93.46 586 THR B O 1
ATOM 11851 N N . GLU B 1 587 ? 11.501 -23.641 23.725 1 96.69 587 GLU B N 1
ATOM 11852 C CA . GLU B 1 587 ? 10.31 -22.953 23.236 1 96.69 587 GLU B CA 1
ATOM 11853 C C . GLU B 1 587 ? 9.199 -23.944 22.9 1 96.69 587 GLU B C 1
ATOM 11855 O O . GLU B 1 587 ? 9.46 -25.013 22.345 1 96.69 587 GLU B O 1
ATOM 11860 N N . THR B 1 588 ? 7.978 -23.565 23.267 1 97.06 588 THR B N 1
ATOM 11861 C CA . THR B 1 588 ? 6.834 -24.432 23.009 1 97.06 588 THR B CA 1
ATOM 11862 C C . THR B 1 588 ? 6.206 -24.11 21.656 1 97.06 588 THR B C 1
ATOM 11864 O O . THR B 1 588 ? 5.904 -22.951 21.366 1 97.06 588 THR B O 1
ATOM 11867 N N . VAL B 1 589 ? 6.063 -25.135 20.904 1 97.37 589 VAL B N 1
ATOM 11868 C CA . VAL B 1 589 ? 5.285 -25.047 19.673 1 97.37 589 VAL B CA 1
ATOM 11869 C C . VAL B 1 589 ? 3.927 -25.717 19.871 1 97.37 589 VAL B C 1
ATOM 11871 O O . VAL B 1 589 ? 3.851 -26.844 20.365 1 97.37 589 VAL B O 1
ATOM 11874 N N . GLU B 1 590 ? 2.907 -24.997 19.58 1 98.03 590 GLU B N 1
ATOM 11875 C CA . GLU B 1 590 ? 1.541 -25.511 19.635 1 98.03 590 GLU B CA 1
ATOM 11876 C C . GLU B 1 590 ? 0.884 -25.48 18.258 1 98.03 590 GLU B C 1
ATOM 11878 O O . GLU B 1 590 ? 0.912 -24.455 17.574 1 98.03 590 GLU B O 1
ATOM 11883 N N . ILE B 1 591 ? 0.322 -26.573 17.852 1 98.63 591 ILE B N 1
ATOM 11884 C CA . ILE B 1 591 ? -0.418 -26.683 16.6 1 98.63 591 ILE B CA 1
ATOM 11885 C C . ILE B 1 591 ? -1.866 -27.072 16.889 1 98.63 591 ILE B C 1
ATOM 11887 O O . ILE B 1 591 ? -2.131 -28.159 17.408 1 98.63 591 ILE B O 1
ATOM 11891 N N . LEU B 1 592 ? -2.76 -26.205 16.6 1 98.7 592 LEU B N 1
ATOM 11892 C CA . LEU B 1 592 ? -4.182 -26.512 16.707 1 98.7 592 LEU B CA 1
ATOM 11893 C C . LEU B 1 592 ? -4.711 -27.099 15.403 1 98.7 592 LEU B C 1
ATOM 11895 O O . LEU B 1 592 ? -4.6 -26.474 14.346 1 98.7 592 LEU B O 1
ATOM 11899 N N . THR B 1 593 ? -5.216 -28.252 15.454 1 98.59 593 THR B N 1
ATOM 11900 C CA . THR B 1 593 ? -5.739 -28.933 14.275 1 98.59 593 THR B CA 1
ATOM 11901 C C . THR B 1 593 ? -7.257 -29.07 14.359 1 98.59 593 THR B C 1
ATOM 11903 O O . THR B 1 593 ? -7.786 -29.578 15.349 1 98.59 593 THR B O 1
ATOM 11906 N N . GLU B 1 594 ? -7.881 -28.638 13.388 1 98.5 594 GLU B N 1
ATOM 11907 C CA . GLU B 1 594 ? -9.32 -28.814 13.218 1 98.5 594 GLU B CA 1
ATOM 11908 C C . GLU B 1 594 ? -9.628 -29.761 12.061 1 98.5 594 GLU B C 1
ATOM 11910 O O . GLU B 1 594 ? -9.118 -29.582 10.953 1 98.5 594 GLU B O 1
ATOM 11915 N N . ILE B 1 595 ? -10.398 -30.767 12.314 1 98.48 595 ILE B N 1
ATOM 11916 C CA . ILE B 1 595 ? -10.856 -31.705 11.296 1 98.48 595 ILE B CA 1
ATOM 11917 C C . ILE B 1 595 ? -12.366 -31.569 11.111 1 98.48 595 ILE B C 1
ATOM 11919 O O . ILE B 1 595 ? -13.123 -31.62 12.083 1 98.48 595 ILE B O 1
ATOM 11923 N N . GLU B 1 596 ? -12.783 -31.434 9.887 1 98.14 596 GLU B N 1
ATOM 11924 C CA . GLU B 1 596 ? -14.197 -31.208 9.604 1 98.14 596 GLU B CA 1
ATOM 11925 C C . GLU B 1 596 ? -14.724 -32.216 8.587 1 98.14 596 GLU B C 1
ATOM 11927 O O . GLU B 1 596 ? -14.023 -32.571 7.637 1 98.14 596 GLU B O 1
ATOM 11932 N N . LEU B 1 597 ? -15.93 -32.618 8.799 1 97.73 597 LEU B N 1
ATOM 11933 C CA . LEU B 1 597 ? -16.668 -33.448 7.853 1 97.73 597 LEU B CA 1
ATOM 11934 C C . LEU B 1 597 ? -18.027 -32.834 7.536 1 97.73 597 LEU B C 1
ATOM 11936 O O . LEU B 1 597 ? -18.724 -32.359 8.436 1 97.73 597 LEU B O 1
ATOM 11940 N N . PHE B 1 598 ? -18.335 -32.849 6.327 1 96.25 598 PHE B N 1
ATOM 11941 C CA . PHE B 1 598 ? -19.637 -32.385 5.862 1 96.25 598 PHE B CA 1
ATOM 11942 C C . PHE B 1 598 ? -20.447 -33.538 5.283 1 96.25 598 PHE B C 1
ATOM 11944 O O . PHE B 1 598 ? -19.891 -34.44 4.653 1 96.25 598 PHE B O 1
ATOM 11951 N N . ASP B 1 599 ? -21.71 -33.416 5.503 1 93.22 599 ASP B N 1
ATOM 11952 C CA . ASP B 1 599 ? -22.604 -34.381 4.871 1 93.22 599 ASP B CA 1
ATOM 11953 C C . ASP B 1 599 ? -22.452 -34.357 3.351 1 93.22 599 ASP B C 1
ATOM 11955 O O . ASP B 1 599 ? -22.429 -33.286 2.742 1 93.22 599 ASP B O 1
ATOM 11959 N N . GLY B 1 600 ? -22.228 -35.446 2.774 1 89.39 600 GLY B N 1
ATOM 11960 C CA . GLY B 1 600 ? -22.185 -35.571 1.325 1 89.39 600 GLY B CA 1
ATOM 11961 C C . GLY B 1 600 ? -20.788 -35.418 0.755 1 89.39 600 GLY B C 1
ATOM 11962 O O . GLY B 1 600 ? -20.555 -35.715 -0.419 1 89.39 600 GLY B O 1
ATOM 11963 N N . GLU B 1 601 ? -19.867 -34.968 1.51 1 93.02 601 GLU B N 1
ATOM 11964 C CA . GLU B 1 601 ? -18.504 -34.809 1.01 1 93.02 601 GLU B CA 1
ATOM 11965 C C . GLU B 1 601 ? -17.704 -36.099 1.169 1 93.02 601 GLU B C 1
ATOM 11967 O O . GLU B 1 601 ? -17.923 -36.858 2.116 1 93.02 601 GLU B O 1
ATOM 11972 N N . GLU B 1 602 ? -16.71 -36.262 0.312 1 93.54 602 GLU B N 1
ATOM 11973 C CA . GLU B 1 602 ? -15.976 -37.523 0.28 1 93.54 602 GLU B CA 1
ATOM 11974 C C . GLU B 1 602 ? -14.546 -37.343 0.784 1 93.54 602 GLU B C 1
ATOM 11976 O O . GLU B 1 602 ? -13.711 -38.236 0.63 1 93.54 602 GLU B O 1
ATOM 11981 N N . PHE B 1 603 ? -14.18 -36.217 1.266 1 96.1 603 PHE B N 1
ATOM 11982 C CA . PHE B 1 603 ? -12.849 -35.962 1.805 1 96.1 603 PHE B CA 1
ATOM 11983 C C . PHE B 1 603 ? -12.938 -35.363 3.203 1 96.1 603 PHE B C 1
ATOM 11985 O O . PHE B 1 603 ? -14.01 -34.933 3.634 1 96.1 603 PHE B O 1
ATOM 11992 N N . VAL B 1 604 ? -11.84 -35.369 3.915 1 97.43 604 VAL B N 1
ATOM 11993 C CA . VAL B 1 604 ? -11.697 -34.824 5.261 1 97.43 604 VAL B CA 1
ATOM 11994 C C . VAL B 1 604 ? -10.979 -33.478 5.2 1 97.43 604 VAL B C 1
ATOM 11996 O O . VAL B 1 604 ? -9.858 -33.388 4.693 1 97.43 604 VAL B O 1
ATOM 11999 N N . ARG B 1 605 ? -11.621 -32.456 5.658 1 97.98 605 ARG B N 1
ATOM 12000 C CA . ARG B 1 605 ? -10.962 -31.155 5.708 1 97.98 605 ARG B CA 1
ATOM 12001 C C . ARG B 1 605 ? -10.089 -31.031 6.953 1 97.98 605 ARG B C 1
ATOM 12003 O O . ARG B 1 605 ? -10.512 -31.395 8.053 1 97.98 605 ARG B O 1
ATOM 12010 N N . VAL B 1 606 ? -8.896 -30.491 6.761 1 98.65 606 VAL B N 1
ATOM 12011 C CA . VAL B 1 606 ? -7.944 -30.318 7.853 1 98.65 606 VAL B CA 1
ATOM 12012 C C . VAL B 1 606 ? -7.429 -28.881 7.867 1 98.65 606 VAL B C 1
ATOM 12014 O O . VAL B 1 606 ? -7.033 -28.346 6.829 1 98.65 606 VAL B O 1
ATOM 12017 N N . ARG B 1 607 ? -7.485 -28.251 8.989 1 98.33 607 ARG B N 1
ATOM 12018 C CA . ARG B 1 607 ? -6.949 -26.908 9.181 1 98.33 607 ARG B CA 1
ATOM 12019 C C . ARG B 1 607 ? -5.994 -26.865 10.369 1 98.33 607 ARG B C 1
ATOM 12021 O O . ARG B 1 607 ? -6.315 -27.365 11.449 1 98.33 607 ARG B O 1
ATOM 12028 N N . HIS B 1 608 ? -4.793 -26.306 10.212 1 98.66 608 HIS B N 1
ATOM 12029 C CA . HIS B 1 608 ? -3.847 -26.082 11.299 1 98.66 608 HIS B CA 1
ATOM 12030 C C . HIS B 1 608 ? -3.677 -24.594 11.584 1 98.66 608 HIS B C 1
ATOM 12032 O O . HIS B 1 608 ? -3.619 -23.782 10.658 1 98.66 608 HIS B O 1
ATOM 12038 N N . THR B 1 609 ? -3.653 -24.205 12.825 1 98.55 609 THR B N 1
ATOM 12039 C CA . THR B 1 609 ? -3.271 -22.866 13.259 1 98.55 609 THR B CA 1
ATOM 12040 C C . THR B 1 609 ? -2.005 -22.914 14.111 1 98.55 609 THR B C 1
ATOM 12042 O O . THR B 1 609 ? -1.948 -23.64 15.106 1 98.55 609 THR B O 1
ATOM 12045 N N . ILE B 1 610 ? -1.028 -22.189 13.716 1 98.48 610 ILE B N 1
ATOM 12046 C CA . ILE B 1 610 ? 0.239 -22.128 14.436 1 98.48 610 ILE B CA 1
ATOM 12047 C C . ILE B 1 610 ? 0.591 -20.673 14.738 1 98.48 610 ILE B C 1
ATOM 12049 O O . ILE B 1 610 ? 0.674 -19.846 13.827 1 98.48 610 ILE B O 1
ATOM 12053 N N . ASP B 1 611 ? 0.753 -20.294 15.962 1 97.85 611 ASP B N 1
ATOM 12054 C CA . ASP B 1 611 ? 1.37 -19.03 16.351 1 97.85 611 ASP B CA 1
ATOM 12055 C C . ASP B 1 611 ? 2.868 -19.202 16.593 1 97.85 611 ASP B C 1
ATOM 12057 O O . ASP B 1 611 ? 3.289 -19.527 17.705 1 97.85 611 ASP B O 1
ATOM 12061 N N . ASN B 1 612 ? 3.642 -18.914 15.584 1 98.11 612 ASN B N 1
ATOM 12062 C CA . ASN B 1 612 ? 5.065 -19.236 15.6 1 98.11 612 ASN B CA 1
ATOM 12063 C C . ASN B 1 612 ? 5.86 -18.226 16.423 1 98.11 612 ASN B C 1
ATOM 12065 O O . ASN B 1 612 ? 5.755 -17.018 16.201 1 98.11 612 ASN B O 1
ATOM 12069 N N . LYS B 1 613 ? 6.65 -18.73 17.335 1 97.07 613 LYS B N 1
ATOM 12070 C CA . LYS B 1 613 ? 7.537 -17.912 18.158 1 97.07 613 LYS B CA 1
ATOM 12071 C C . LYS B 1 613 ? 8.981 -18.393 18.054 1 97.07 613 LYS B C 1
ATOM 12073 O O . LYS B 1 613 ? 9.848 -17.938 18.803 1 97.07 613 LYS B O 1
ATOM 12078 N N . VAL B 1 614 ? 9.228 -19.336 17.191 1 98.06 614 VAL B N 1
ATOM 12079 C CA . VAL B 1 614 ? 10.524 -19.987 17.032 1 98.06 614 VAL B CA 1
ATOM 12080 C C . VAL B 1 614 ? 11.189 -19.506 15.745 1 98.06 614 VAL B C 1
ATOM 12082 O O . VAL B 1 614 ? 10.517 -19.291 14.734 1 98.06 614 VAL B O 1
ATOM 12085 N N . LYS B 1 615 ? 12.553 -19.308 15.799 1 98.1 615 LYS B N 1
ATOM 12086 C CA . LYS B 1 615 ? 13.289 -18.842 14.627 1 98.1 615 LYS B CA 1
ATOM 12087 C C . LYS B 1 615 ? 14.06 -19.984 13.972 1 98.1 615 LYS B C 1
ATOM 12089 O O . LYS B 1 615 ? 14.371 -20.984 14.623 1 98.1 615 LYS B O 1
ATOM 12094 N N . ASP B 1 616 ? 14.288 -19.913 12.651 1 98.12 616 ASP B N 1
ATOM 12095 C CA . ASP B 1 616 ? 15.233 -20.73 11.896 1 98.12 616 ASP B CA 1
ATOM 12096 C C . ASP B 1 616 ? 14.838 -22.205 11.936 1 98.12 616 ASP B C 1
ATOM 12098 O O . ASP B 1 616 ? 15.657 -23.063 12.269 1 98.12 616 ASP B O 1
ATOM 12102 N N . HIS B 1 617 ? 13.587 -22.439 11.549 1 98.38 617 HIS B N 1
ATOM 12103 C CA . HIS B 1 617 ? 13.123 -23.822 11.52 1 98.38 617 HIS B CA 1
ATOM 12104 C C . HIS B 1 617 ? 12.085 -24.031 10.422 1 98.38 617 HIS B C 1
ATOM 12106 O O . HIS B 1 617 ? 11.66 -23.073 9.773 1 98.38 617 HIS B O 1
ATOM 12112 N N . ARG B 1 618 ? 11.797 -25.206 10.153 1 98.52 618 ARG B N 1
ATOM 12113 C CA . ARG B 1 618 ? 10.783 -25.651 9.203 1 98.52 618 ARG B CA 1
ATOM 12114 C C . ARG B 1 618 ? 9.811 -26.629 9.856 1 98.52 618 ARG B C 1
ATOM 12116 O O . ARG B 1 618 ? 10.222 -27.497 10.628 1 98.52 618 ARG B O 1
ATOM 12123 N N . ILE B 1 619 ? 8.52 -26.455 9.571 1 98.64 619 ILE B N 1
ATOM 12124 C CA . ILE B 1 619 ? 7.503 -27.4 10.019 1 98.64 619 ILE B CA 1
ATOM 12125 C C . ILE B 1 619 ? 6.816 -28.031 8.81 1 98.64 619 ILE B C 1
ATOM 12127 O O . ILE B 1 619 ? 6.412 -27.328 7.881 1 98.64 619 ILE B O 1
ATOM 12131 N N . ARG B 1 620 ? 6.721 -29.343 8.818 1 98.71 620 ARG B N 1
ATOM 12132 C CA . ARG B 1 620 ? 5.986 -30.077 7.793 1 98.71 620 ARG B CA 1
ATOM 12133 C C . ARG B 1 620 ? 4.898 -30.945 8.415 1 98.71 620 ARG B C 1
ATOM 12135 O O . ARG B 1 620 ? 5.087 -31.508 9.495 1 98.71 620 ARG B O 1
ATOM 12142 N N . ALA B 1 621 ? 3.744 -31.007 7.808 1 98.75 621 ALA B N 1
ATOM 12143 C CA . ALA B 1 621 ? 2.73 -32.01 8.123 1 98.75 621 ALA B CA 1
ATOM 12144 C C . ALA B 1 621 ? 2.978 -33.303 7.351 1 98.75 621 ALA B C 1
ATOM 12146 O O . ALA B 1 621 ? 3.076 -33.29 6.122 1 98.75 621 ALA B O 1
ATOM 12147 N N . LEU B 1 622 ? 3.152 -34.366 8.061 1 98.71 622 LEU B N 1
ATOM 12148 C CA . LEU B 1 622 ? 3.345 -35.683 7.464 1 98.71 622 LEU B CA 1
ATOM 12149 C C . LEU B 1 622 ? 2.045 -36.479 7.473 1 98.71 622 LEU B C 1
ATOM 12151 O O . LEU B 1 622 ? 1.536 -36.834 8.539 1 98.71 622 LEU B O 1
ATOM 12155 N N . ILE B 1 623 ? 1.496 -36.77 6.332 1 98.48 623 ILE B N 1
ATOM 12156 C CA . ILE B 1 623 ? 0.228 -37.48 6.21 1 98.48 623 ILE B CA 1
ATOM 12157 C C . ILE B 1 623 ? 0.484 -38.92 5.77 1 98.48 623 ILE B C 1
ATOM 12159 O O . ILE B 1 623 ? 1.045 -39.157 4.698 1 98.48 623 ILE B O 1
ATOM 12163 N N . LYS B 1 624 ? 0.044 -39.821 6.571 1 97.08 624 LYS B N 1
ATOM 12164 C CA . LYS B 1 624 ? 0.204 -41.241 6.274 1 97.08 624 LYS B CA 1
ATOM 12165 C C . LYS B 1 624 ? -0.652 -41.653 5.08 1 97.08 624 LYS B C 1
ATOM 12167 O O . LYS B 1 624 ? -1.795 -41.21 4.946 1 97.08 624 LYS B O 1
ATOM 12172 N N . THR B 1 625 ? -0.104 -42.485 4.198 1 95.16 625 THR B N 1
ATOM 12173 C CA . THR B 1 625 ? -0.855 -42.925 3.028 1 95.16 625 THR B CA 1
ATOM 12174 C C . THR B 1 625 ? -1.182 -44.413 3.123 1 95.16 625 THR B C 1
ATOM 12176 O O . THR B 1 625 ? -0.65 -45.116 3.985 1 95.16 625 THR B O 1
ATOM 12179 N N . ASN B 1 626 ? -2.065 -44.848 2.287 1 89.73 626 ASN B N 1
ATOM 12180 C CA . ASN B 1 626 ? -2.403 -46.264 2.187 1 89.73 626 ASN B CA 1
ATOM 12181 C C . ASN B 1 626 ? -1.582 -46.961 1.106 1 89.73 626 ASN B C 1
ATOM 12183 O O . ASN B 1 626 ? -1.877 -48.098 0.733 1 89.73 626 ASN B O 1
ATOM 12187 N N . VAL B 1 627 ? -0.619 -46.252 0.643 1 91.68 627 VAL B N 1
ATOM 12188 C CA . VAL B 1 627 ? 0.298 -46.795 -0.354 1 91.68 627 VAL B CA 1
ATOM 12189 C C . VAL B 1 627 ? 1.624 -47.161 0.31 1 91.68 627 VAL B C 1
ATOM 12191 O O . VAL B 1 627 ? 2.336 -46.288 0.812 1 91.68 627 VAL B O 1
ATOM 12194 N N . ALA B 1 628 ? 2.007 -48.305 0.472 1 86.63 628 ALA B N 1
ATOM 12195 C CA . ALA B 1 628 ? 3.104 -48.811 1.293 1 86.63 628 ALA B CA 1
ATOM 12196 C C . ALA B 1 628 ? 4.451 -48.314 0.775 1 86.63 628 ALA B C 1
ATOM 12198 O O . ALA B 1 628 ? 5.292 -47.858 1.552 1 86.63 628 ALA B O 1
ATOM 12199 N N . GLU B 1 629 ? 4.774 -48.44 -0.5 1 89.45 629 GLU B N 1
ATOM 12200 C CA . GLU B 1 629 ? 6.065 -48.054 -1.061 1 89.45 629 GLU B CA 1
ATOM 12201 C C . GLU B 1 629 ? 5.891 -47.245 -2.343 1 89.45 629 GLU B C 1
ATOM 12203 O O . GLU B 1 629 ? 6.259 -47.702 -3.427 1 89.45 629 GLU B O 1
ATOM 12208 N N . PRO B 1 630 ? 5.51 -46.052 -2.065 1 94.37 630 PRO B N 1
ATOM 12209 C CA . PRO B 1 630 ? 5.3 -45.248 -3.271 1 94.37 630 PRO B CA 1
ATOM 12210 C C . PRO B 1 630 ? 6.597 -44.971 -4.029 1 94.37 630 PRO B C 1
ATOM 12212 O O . PRO B 1 630 ? 7.613 -44.631 -3.418 1 94.37 630 PRO B O 1
ATOM 12215 N N . LYS B 1 631 ? 6.609 -45.124 -5.307 1 94.5 631 LYS B N 1
ATOM 12216 C CA . LYS B 1 631 ? 7.757 -44.862 -6.169 1 94.5 631 LYS B CA 1
ATOM 12217 C C . LYS B 1 631 ? 7.589 -43.547 -6.924 1 94.5 631 LYS B C 1
ATOM 12219 O O . LYS B 1 631 ? 8.573 -42.939 -7.35 1 94.5 631 LYS B O 1
ATOM 12224 N N . PHE B 1 632 ? 6.355 -43.163 -7.096 1 96.33 632 PHE B N 1
ATOM 12225 C CA . PHE B 1 632 ? 6.033 -41.945 -7.829 1 96.33 632 PHE B CA 1
ATOM 12226 C C . PHE B 1 632 ? 5.004 -41.113 -7.072 1 96.33 632 PHE B C 1
ATOM 12228 O O . PHE B 1 632 ? 4.236 -41.647 -6.269 1 96.33 632 PHE B O 1
ATOM 12235 N N . SER B 1 633 ? 5.082 -39.888 -7.234 1 97.25 633 SER B N 1
ATOM 12236 C CA . SER B 1 633 ? 4.046 -38.954 -6.805 1 97.25 633 SER B CA 1
ATOM 12237 C C . SER B 1 633 ? 3.385 -38.275 -7.999 1 97.25 633 SER B C 1
ATOM 12239 O O . SER B 1 633 ? 3.957 -38.232 -9.091 1 97.25 633 SER B O 1
ATOM 12241 N N . TYR B 1 634 ? 2.207 -37.836 -7.845 1 97.65 634 TYR B N 1
ATOM 12242 C CA . TYR B 1 634 ? 1.418 -37.13 -8.848 1 97.65 634 TYR B CA 1
ATOM 12243 C C . TYR B 1 634 ? 0.922 -35.793 -8.31 1 97.65 634 TYR B C 1
ATOM 12245 O O . TYR B 1 634 ? 0.286 -35.739 -7.255 1 97.65 634 TYR B O 1
ATOM 12253 N N . ALA B 1 635 ? 1.254 -34.724 -8.905 1 97.9 635 ALA B N 1
ATOM 12254 C CA . ALA B 1 635 ? 0.764 -33.404 -8.517 1 97.9 635 ALA B CA 1
ATOM 12255 C C . ALA B 1 635 ? 0.393 -32.574 -9.742 1 97.9 635 ALA B C 1
ATOM 12257 O O . ALA B 1 635 ? 1.009 -32.71 -10.802 1 97.9 635 ALA B O 1
ATOM 12258 N N . ASP B 1 636 ? -0.568 -31.743 -9.54 1 96.97 636 ASP B N 1
ATOM 12259 C CA . ASP B 1 636 ? -1.072 -31.027 -10.708 1 96.97 636 ASP B CA 1
ATOM 12260 C C . ASP B 1 636 ? -0.162 -29.854 -11.068 1 96.97 636 ASP B C 1
ATOM 12262 O O . ASP B 1 636 ? 0.444 -29.239 -10.188 1 96.97 636 ASP B O 1
ATOM 12266 N N . GLN B 1 637 ? -0.056 -29.585 -12.276 1 96.19 637 GLN B N 1
ATOM 12267 C CA . GLN B 1 637 ? 0.505 -28.413 -12.941 1 96.19 637 GLN B CA 1
ATOM 12268 C C . GLN B 1 637 ? -0.188 -28.154 -14.276 1 96.19 637 GLN B C 1
ATOM 12270 O O . GLN B 1 637 ? -0.167 -29.005 -15.167 1 96.19 637 GLN B O 1
ATOM 12275 N N . GLY B 1 638 ? -0.814 -27.036 -14.336 1 95.84 638 GLY B N 1
ATOM 12276 C CA . GLY B 1 638 ? -1.579 -26.748 -15.538 1 95.84 638 GLY B CA 1
ATOM 12277 C C . GLY B 1 638 ? -2.86 -27.555 -15.638 1 95.84 638 GLY B C 1
ATOM 12278 O O . GLY B 1 638 ? -3.738 -27.446 -14.779 1 95.84 638 GLY B O 1
ATOM 12279 N N . TYR B 1 639 ? -2.897 -28.499 -16.654 1 97.42 639 TYR B N 1
ATOM 12280 C CA . TYR B 1 639 ? -4.167 -29.141 -16.978 1 97.42 639 TYR B CA 1
ATOM 12281 C C . TYR B 1 639 ? -4.093 -30.645 -16.746 1 97.42 639 TYR B C 1
ATOM 12283 O O . TYR B 1 639 ? -4.976 -31.39 -17.177 1 97.42 639 TYR B O 1
ATOM 12291 N N . SER B 1 640 ? -2.998 -31.097 -16.072 1 97.47 640 SER B N 1
ATOM 12292 C CA . SER B 1 640 ? -2.88 -32.523 -15.787 1 97.47 640 SER B CA 1
ATOM 12293 C C . SER B 1 640 ? -2.004 -32.772 -14.563 1 97.47 640 SER B C 1
ATOM 12295 O O . SER B 1 640 ? -1.421 -31.837 -14.01 1 97.47 640 SER B O 1
ATOM 12297 N N . LEU B 1 641 ? -1.949 -34.016 -14.13 1 97.59 641 LEU B N 1
ATOM 12298 C CA . LEU B 1 641 ? -1.072 -34.435 -13.042 1 97.59 641 LEU B CA 1
ATOM 12299 C C . LEU B 1 641 ? 0.308 -34.813 -13.571 1 97.59 641 LEU B C 1
ATOM 12301 O O . LEU B 1 641 ? 0.42 -35.573 -14.536 1 97.59 641 LEU B O 1
ATOM 12305 N N . MET B 1 642 ? 1.339 -34.243 -13.012 1 97.09 642 MET B N 1
ATOM 12306 C CA . MET B 1 642 ? 2.717 -34.604 -13.332 1 97.09 642 MET B CA 1
ATOM 12307 C C . MET B 1 642 ? 3.158 -35.826 -12.533 1 97.09 642 MET B C 1
ATOM 12309 O O . MET B 1 642 ? 3.038 -35.848 -11.307 1 97.09 642 MET B O 1
ATOM 12313 N N . LYS B 1 643 ? 3.58 -36.859 -13.239 1 96.81 643 LYS B N 1
ATOM 12314 C CA . LYS B 1 643 ? 4.196 -38.007 -12.58 1 96.81 643 LYS B CA 1
ATOM 12315 C C . LYS B 1 643 ? 5.66 -37.731 -12.251 1 96.81 643 LYS B C 1
ATOM 12317 O O . LYS B 1 643 ? 6.465 -37.468 -13.147 1 96.81 643 LYS B O 1
ATOM 12322 N N . ARG B 1 644 ? 6.039 -37.804 -11.034 1 97.29 644 ARG B N 1
ATOM 12323 C CA . ARG B 1 644 ? 7.388 -37.474 -10.585 1 97.29 644 ARG B CA 1
ATOM 12324 C C . ARG B 1 644 ? 7.972 -38.597 -9.735 1 97.29 644 ARG B C 1
ATOM 12326 O O . ARG B 1 644 ? 7.281 -39.163 -8.885 1 97.29 644 ARG B O 1
ATOM 12333 N N . SER B 1 645 ? 9.233 -38.885 -9.951 1 96.36 645 SER B N 1
ATOM 12334 C CA . SER B 1 645 ? 9.896 -39.871 -9.104 1 96.36 645 SER B CA 1
ATOM 12335 C C . SER B 1 645 ? 10.108 -39.334 -7.692 1 96.36 645 SER B C 1
ATOM 12337 O O . SER B 1 645 ? 10.422 -38.156 -7.511 1 96.36 645 SER B O 1
ATOM 12339 N N . VAL B 1 646 ? 9.951 -40.219 -6.691 1 96.27 646 VAL B N 1
ATOM 12340 C CA . VAL B 1 646 ? 10.118 -39.789 -5.307 1 96.27 646 VAL B CA 1
ATOM 12341 C C . VAL B 1 646 ? 11.602 -39.773 -4.946 1 96.27 646 VAL B C 1
ATOM 12343 O O . VAL B 1 646 ? 11.977 -39.339 -3.855 1 96.27 646 VAL B O 1
ATOM 12346 N N . THR B 1 647 ? 12.39 -40.205 -5.844 1 94.41 647 THR B N 1
ATOM 12347 C CA . THR B 1 647 ? 13.843 -40.129 -5.742 1 94.41 647 THR B CA 1
ATOM 12348 C C . THR B 1 647 ? 14.431 -39.386 -6.939 1 94.41 647 THR B C 1
ATOM 12350 O O . THR B 1 647 ? 13.844 -39.382 -8.023 1 94.41 647 THR B O 1
ATOM 12353 N N . ASN B 1 648 ? 15.473 -38.712 -6.747 1 94.49 648 ASN B N 1
ATOM 12354 C CA . ASN B 1 648 ? 16.217 -38.084 -7.835 1 94.49 648 ASN B CA 1
ATOM 12355 C C . ASN B 1 648 ? 17.542 -38.795 -8.091 1 94.49 648 ASN B C 1
ATOM 12357 O O . ASN B 1 648 ? 18.399 -38.857 -7.208 1 94.49 648 ASN B O 1
ATOM 12361 N N . PRO B 1 649 ? 17.749 -39.3 -9.192 1 92.63 649 PRO B N 1
ATOM 12362 C CA . PRO B 1 649 ? 18.95 -40.093 -9.466 1 92.63 649 PRO B CA 1
ATOM 12363 C C . PRO B 1 649 ? 20.235 -39.275 -9.361 1 92.63 649 PRO B C 1
ATOM 12365 O O . PRO B 1 649 ? 21.315 -39.838 -9.169 1 92.63 649 PRO B O 1
ATOM 12368 N N . TYR B 1 650 ? 20.136 -37.995 -9.46 1 95.37 650 TYR B N 1
ATOM 12369 C CA . TYR B 1 650 ? 21.318 -37.141 -9.437 1 95.37 650 TYR B CA 1
ATOM 12370 C C . TYR B 1 650 ? 21.711 -36.792 -8.006 1 95.37 650 TYR B C 1
ATOM 12372 O O . TYR B 1 650 ? 22.785 -36.234 -7.769 1 95.37 650 TYR B O 1
ATOM 12380 N N . LEU B 1 651 ? 20.886 -37.114 -7.05 1 95.95 651 LEU B N 1
ATOM 12381 C CA . LEU B 1 651 ? 21.073 -36.655 -5.678 1 95.95 651 LEU B CA 1
ATOM 12382 C C . LEU B 1 651 ? 22.302 -37.304 -5.05 1 95.95 651 LEU B C 1
ATOM 12384 O O . LEU B 1 651 ? 23.011 -36.671 -4.264 1 95.95 651 LEU B O 1
ATOM 12388 N N . ALA B 1 652 ? 22.617 -38.512 -5.388 1 93.88 652 ALA B N 1
ATOM 12389 C CA . ALA B 1 652 ? 23.665 -39.3 -4.746 1 93.88 652 ALA B CA 1
ATOM 12390 C C . ALA B 1 652 ? 25.041 -38.686 -4.99 1 93.88 652 ALA B C 1
ATOM 12392 O O . ALA B 1 652 ? 25.898 -38.695 -4.104 1 93.88 652 ALA B O 1
ATOM 12393 N N . ASN B 1 653 ? 25.329 -38.114 -6.156 1 94.83 653 ASN B N 1
ATOM 12394 C CA . ASN B 1 653 ? 26.648 -37.605 -6.516 1 94.83 653 ASN B CA 1
ATOM 12395 C C . ASN B 1 653 ? 26.58 -36.156 -6.99 1 94.83 653 ASN B C 1
ATOM 12397 O O . ASN B 1 653 ? 27.41 -35.72 -7.789 1 94.83 653 ASN B O 1
ATOM 12401 N N . TRP B 1 654 ? 25.564 -35.47 -6.559 1 96.88 654 TRP B N 1
ATOM 12402 C CA . TRP B 1 654 ? 25.29 -34.147 -7.11 1 96.88 654 TRP B CA 1
ATOM 12403 C C . TRP B 1 654 ? 26.443 -33.189 -6.828 1 96.88 654 TRP B C 1
ATOM 12405 O O . TRP B 1 654 ? 26.757 -32.327 -7.651 1 96.88 654 TRP B O 1
ATOM 12415 N N . ARG B 1 655 ? 27.111 -33.306 -5.683 1 94.92 655 ARG B N 1
ATOM 12416 C CA . ARG B 1 655 ? 28.239 -32.435 -5.369 1 94.92 655 ARG B CA 1
ATOM 12417 C C . ARG B 1 655 ? 29.424 -32.724 -6.284 1 94.92 655 ARG B C 1
ATOM 12419 O O . ARG B 1 655 ? 30.054 -31.8 -6.803 1 94.92 655 ARG B O 1
ATOM 12426 N N . GLU B 1 656 ? 29.707 -34.026 -6.504 1 94.6 656 GLU B N 1
ATOM 12427 C CA . GLU B 1 656 ? 30.784 -34.445 -7.397 1 94.6 656 GLU B CA 1
ATOM 12428 C C . GLU B 1 656 ? 30.519 -33.993 -8.83 1 94.6 656 GLU B C 1
ATOM 12430 O O . GLU B 1 656 ? 31.452 -33.657 -9.563 1 94.6 656 GLU B O 1
ATOM 12435 N N . ASP B 1 657 ? 29.295 -33.987 -9.073 1 94.37 657 ASP B N 1
ATOM 12436 C CA . ASP B 1 657 ? 28.909 -33.597 -10.426 1 94.37 657 ASP B CA 1
ATOM 12437 C C . ASP B 1 657 ? 28.752 -32.082 -10.537 1 94.37 657 ASP B C 1
ATOM 12439 O O . ASP B 1 657 ? 28.282 -31.575 -11.558 1 94.37 657 ASP B O 1
ATOM 12443 N N . LYS B 1 658 ? 29.007 -31.391 -9.47 1 91.32 658 LYS B N 1
ATOM 12444 C CA . LYS B 1 658 ? 29.127 -29.937 -9.423 1 91.32 658 LYS B CA 1
ATOM 12445 C C . LYS B 1 658 ? 27.773 -29.266 -9.641 1 91.32 658 LYS B C 1
ATOM 12447 O O . LYS B 1 658 ? 27.68 -28.257 -10.342 1 91.32 658 LYS B O 1
ATOM 12452 N N . PHE B 1 659 ? 26.727 -29.953 -9.146 1 94.94 659 PHE B N 1
ATOM 12453 C CA . PHE B 1 659 ? 25.444 -29.261 -9.102 1 94.94 659 PHE B CA 1
ATOM 12454 C C . PHE B 1 659 ? 25.541 -27.994 -8.26 1 94.94 659 PHE B C 1
ATOM 12456 O O . PHE B 1 659 ? 26.198 -27.984 -7.217 1 94.94 659 PHE B O 1
ATOM 12463 N N . VAL B 1 660 ? 24.912 -26.94 -8.69 1 93.69 660 VAL B N 1
ATOM 12464 C CA . VAL B 1 660 ? 24.964 -25.678 -7.96 1 93.69 660 VAL B CA 1
ATOM 12465 C C . VAL B 1 660 ? 23.971 -25.709 -6.801 1 93.69 660 VAL B C 1
ATOM 12467 O O . VAL B 1 660 ? 24.051 -24.889 -5.884 1 93.69 660 VAL B O 1
ATOM 12470 N N . GLU B 1 661 ? 23.103 -26.656 -6.791 1 95.84 661 GLU B N 1
ATOM 12471 C CA . GLU B 1 661 ? 22.074 -26.886 -5.781 1 95.84 661 GLU B CA 1
ATOM 12472 C C . GLU B 1 661 ? 21.703 -28.364 -5.698 1 95.84 661 GLU B C 1
ATOM 12474 O O . GLU B 1 661 ? 21.737 -29.076 -6.704 1 95.84 661 GLU B O 1
ATOM 12479 N N . ALA B 1 662 ? 21.375 -28.802 -4.453 1 96.96 662 ALA B N 1
ATOM 12480 C CA . ALA B 1 662 ? 20.989 -30.202 -4.294 1 96.96 662 ALA B CA 1
ATOM 12481 C C . ALA B 1 662 ? 19.669 -30.49 -5.004 1 96.96 662 ALA B C 1
ATOM 12483 O O . ALA B 1 662 ? 18.669 -29.807 -4.771 1 96.96 662 ALA B O 1
ATOM 12484 N N . PRO B 1 663 ? 19.627 -31.441 -5.903 1 97.15 663 PRO B N 1
ATOM 12485 C CA . PRO B 1 663 ? 18.383 -31.766 -6.606 1 97.15 663 PRO B CA 1
ATOM 12486 C C . PRO B 1 663 ? 17.446 -32.638 -5.774 1 97.15 663 PRO B C 1
ATOM 12488 O O . PRO B 1 663 ? 17.064 -33.728 -6.206 1 97.15 663 PRO B O 1
ATOM 12491 N N . VAL B 1 664 ? 17 -32.119 -4.65 1 96.33 664 VAL B N 1
ATOM 12492 C CA . VAL B 1 664 ? 16.134 -32.84 -3.722 1 96.33 664 VAL B CA 1
ATOM 12493 C C . VAL B 1 664 ? 14.766 -33.064 -4.36 1 96.33 664 VAL B C 1
ATOM 12495 O O . VAL B 1 664 ? 14.306 -32.248 -5.162 1 96.33 664 VAL B O 1
ATOM 12498 N N . PRO B 1 665 ? 14.122 -34.152 -4.054 1 96.51 665 PRO B N 1
ATOM 12499 C CA . PRO B 1 665 ? 12.811 -34.434 -4.645 1 96.51 665 PRO B CA 1
ATOM 12500 C C . PRO B 1 665 ? 11.674 -33.704 -3.934 1 96.51 665 PRO B C 1
ATOM 12502 O O . PRO B 1 665 ? 10.683 -34.327 -3.545 1 96.51 665 PRO B O 1
ATOM 12505 N N . ILE B 1 666 ? 11.773 -32.475 -3.713 1 97.3 666 ILE B N 1
ATOM 12506 C CA . ILE B 1 666 ? 10.754 -31.548 -3.233 1 97.3 666 ILE B CA 1
ATOM 12507 C C . ILE B 1 666 ? 10.152 -30.787 -4.412 1 97.3 666 ILE B C 1
ATOM 12509 O O . ILE B 1 666 ? 10.881 -30.237 -5.241 1 97.3 666 ILE B O 1
ATOM 12513 N N . PHE B 1 667 ? 8.838 -30.81 -4.528 1 97.4 667 PHE B N 1
ATOM 12514 C CA . PHE B 1 667 ? 8.214 -30.372 -5.77 1 97.4 667 PHE B CA 1
ATOM 12515 C C . PHE B 1 667 ? 7.133 -29.333 -5.496 1 97.4 667 PHE B C 1
ATOM 12517 O O . PHE B 1 667 ? 6.651 -29.214 -4.367 1 97.4 667 PHE B O 1
ATOM 12524 N N . PRO B 1 668 ? 6.825 -28.535 -6.508 1 96.48 668 PRO B N 1
ATOM 12525 C CA . PRO B 1 668 ? 5.703 -27.598 -6.412 1 96.48 668 PRO B CA 1
ATOM 12526 C C . PRO B 1 668 ? 4.349 -28.279 -6.593 1 96.48 668 PRO B C 1
ATOM 12528 O O . PRO B 1 668 ? 4.279 -29.393 -7.12 1 96.48 668 PRO B O 1
ATOM 12531 N N . VAL B 1 669 ? 3.318 -27.639 -6.15 1 97.26 669 VAL B N 1
ATOM 12532 C CA . VAL B 1 669 ? 1.945 -28.111 -6.297 1 97.26 669 VAL B CA 1
ATOM 12533 C C . VAL B 1 669 ? 1.005 -26.919 -6.464 1 97.26 669 VAL B C 1
ATOM 12535 O O . VAL B 1 669 ? 1.213 -25.866 -5.857 1 97.26 669 VAL B O 1
ATOM 12538 N N . GLU B 1 670 ? 0.018 -27.114 -7.3 1 95.9 670 GLU B N 1
ATOM 12539 C CA . GLU B 1 670 ? -0.989 -26.068 -7.454 1 95.9 670 GLU B CA 1
ATOM 12540 C C . GLU B 1 670 ? -2.199 -26.331 -6.561 1 95.9 670 GLU B C 1
ATOM 12542 O O . GLU B 1 670 ? -2.584 -25.475 -5.761 1 95.9 670 GLU B O 1
ATOM 12547 N N . ASN B 1 671 ? -2.785 -27.635 -6.665 1 96.95 671 ASN B N 1
ATOM 12548 C CA . ASN B 1 671 ? -3.989 -27.884 -5.879 1 96.95 671 ASN B CA 1
ATOM 12549 C C . ASN B 1 671 ? -4.052 -29.329 -5.391 1 96.95 671 ASN B C 1
ATOM 12551 O O . ASN B 1 671 ? -4.804 -29.645 -4.468 1 96.95 671 ASN B O 1
ATOM 12555 N N . ILE B 1 672 ? -3.319 -30.303 -6.014 1 98.08 672 ILE B N 1
ATOM 12556 C CA . ILE B 1 672 ? -3.479 -31.727 -5.744 1 98.08 672 ILE B CA 1
ATOM 12557 C C . ILE B 1 672 ? -2.108 -32.386 -5.615 1 98.08 672 ILE B C 1
ATOM 12559 O O . ILE B 1 672 ? -1.227 -32.169 -6.45 1 98.08 672 ILE B O 1
ATOM 12563 N N . VAL B 1 673 ? -1.962 -33.185 -4.66 1 98.16 673 VAL B N 1
ATOM 12564 C CA . VAL B 1 673 ? -0.85 -34.121 -4.543 1 98.16 673 VAL B CA 1
ATOM 12565 C C . VAL B 1 673 ? -1.383 -35.526 -4.273 1 98.16 673 VAL B C 1
ATOM 12567 O O . VAL B 1 673 ? -2.297 -35.706 -3.464 1 98.16 673 VAL B O 1
ATOM 12570 N N . ALA B 1 674 ? -0.797 -36.515 -4.984 1 97.82 674 ALA B N 1
ATOM 12571 C CA . ALA B 1 674 ? -1.309 -37.869 -4.784 1 97.82 674 ALA B CA 1
ATOM 12572 C C . ALA B 1 674 ? -0.189 -38.9 -4.894 1 97.82 674 ALA B C 1
ATOM 12574 O O . ALA B 1 674 ? 0.831 -38.651 -5.54 1 97.82 674 ALA B O 1
ATOM 12575 N N . VAL B 1 675 ? -0.344 -39.993 -4.234 1 97.38 675 VAL B N 1
ATOM 12576 C CA . VAL B 1 675 ? 0.401 -41.229 -4.447 1 97.38 675 VAL B CA 1
ATOM 12577 C C . VAL B 1 675 ? -0.562 -42.358 -4.805 1 97.38 675 VAL B C 1
ATOM 12579 O O . VAL B 1 675 ? -1.708 -42.374 -4.348 1 97.38 675 VAL B O 1
ATOM 12582 N N . SER B 1 676 ? -0.159 -43.149 -5.655 1 94.98 676 SER B N 1
ATOM 12583 C CA . SER B 1 676 ? -1.073 -44.173 -6.151 1 94.98 676 SER B CA 1
ATOM 12584 C C . SER B 1 676 ? -0.329 -45.461 -6.488 1 94.98 676 SER B C 1
ATOM 12586 O O . SER B 1 676 ? 0.799 -45.422 -6.982 1 94.98 676 SER B O 1
ATOM 12588 N N . GLU B 1 677 ? -0.887 -46.563 -6.181 1 89.45 677 GLU B N 1
ATOM 12589 C CA . GLU B 1 677 ? -0.573 -47.896 -6.688 1 89.45 677 GLU B CA 1
ATOM 12590 C C . GLU B 1 677 ? -1.787 -48.533 -7.357 1 89.45 677 GLU B C 1
ATOM 12592 O O . GLU B 1 677 ? -2.82 -47.882 -7.529 1 89.45 677 GLU B O 1
ATOM 12597 N N . GLU B 1 678 ? -1.706 -49.771 -7.693 1 83.88 678 GLU B N 1
ATOM 12598 C CA . GLU B 1 678 ? -2.731 -50.43 -8.498 1 83.88 678 GLU B CA 1
ATOM 12599 C C . GLU B 1 678 ? -4.069 -50.464 -7.766 1 83.88 678 GLU B C 1
ATOM 12601 O O . GLU B 1 678 ? -5.128 -50.38 -8.393 1 83.88 678 GLU B O 1
ATOM 12606 N N . ASP B 1 679 ? -4.055 -50.438 -6.495 1 84.36 679 ASP B N 1
ATOM 12607 C CA . ASP B 1 679 ? -5.338 -50.662 -5.836 1 84.36 679 ASP B CA 1
ATOM 12608 C C . ASP B 1 679 ? -5.618 -49.579 -4.796 1 84.36 679 ASP B C 1
ATOM 12610 O O . ASP B 1 679 ? -6.572 -49.685 -4.023 1 84.36 679 ASP B O 1
ATOM 12614 N N . ALA B 1 680 ? -4.862 -48.574 -4.805 1 89.4 680 ALA B N 1
ATOM 12615 C CA . ALA B 1 680 ? -5.053 -47.567 -3.765 1 89.4 680 ALA B CA 1
ATOM 12616 C C . ALA B 1 680 ? -4.463 -46.224 -4.188 1 89.4 680 ALA B C 1
ATOM 12618 O O . ALA B 1 680 ? -3.39 -46.173 -4.793 1 89.4 680 ALA B O 1
ATOM 12619 N N . THR B 1 681 ? -5.203 -45.163 -3.949 1 93.78 681 THR B N 1
ATOM 12620 C CA . THR B 1 681 ? -4.739 -43.797 -4.162 1 93.78 681 THR B CA 1
ATOM 12621 C C . THR B 1 681 ? -5.084 -42.915 -2.965 1 93.78 681 THR B C 1
ATOM 12623 O O . THR B 1 681 ? -6.199 -42.978 -2.443 1 93.78 681 THR B O 1
ATOM 12626 N N . LEU B 1 682 ? -4.175 -42.188 -2.398 1 96.11 682 LEU B N 1
ATOM 12627 C CA . LEU B 1 682 ? -4.428 -41.109 -1.449 1 96.11 682 LEU B CA 1
ATOM 12628 C C . LEU B 1 682 ? -4.011 -39.763 -2.032 1 96.11 682 LEU B C 1
ATOM 12630 O O . LEU B 1 682 ? -2.92 -39.635 -2.592 1 96.11 682 LEU B O 1
ATOM 12634 N N . ALA B 1 683 ? -4.942 -38.802 -1.976 1 97.44 683 ALA B N 1
ATOM 12635 C CA . ALA B 1 683 ? -4.673 -37.468 -2.506 1 97.44 683 ALA B CA 1
ATOM 12636 C C . ALA B 1 683 ? -4.892 -36.4 -1.438 1 97.44 683 ALA B C 1
ATOM 12638 O O . ALA B 1 683 ? -5.747 -36.555 -0.562 1 97.44 683 ALA B O 1
ATOM 12639 N N . LEU B 1 684 ? -4.099 -35.394 -1.437 1 98.36 684 LEU B N 1
ATOM 12640 C CA . LEU B 1 684 ? -4.308 -34.17 -0.672 1 98.36 684 LEU B CA 1
ATOM 12641 C C . LEU B 1 684 ? -4.739 -33.026 -1.584 1 98.36 684 LEU B C 1
ATOM 12643 O O . LEU B 1 684 ? -4.108 -32.776 -2.614 1 98.36 684 LEU B O 1
ATOM 12647 N N . LEU B 1 685 ? -5.831 -32.411 -1.283 1 98.21 685 LEU B N 1
ATOM 12648 C CA . LEU B 1 685 ? -6.275 -31.167 -1.902 1 98.21 685 LEU B CA 1
ATOM 12649 C C . LEU B 1 685 ? -5.813 -29.961 -1.091 1 98.21 685 LEU B C 1
ATOM 12651 O O . LEU B 1 685 ? -6.265 -29.758 0.039 1 98.21 685 LEU B O 1
ATOM 12655 N N . VAL B 1 686 ? -4.933 -29.128 -1.696 1 96.28 686 VAL B N 1
ATOM 12656 C CA . VAL B 1 686 ? -4.238 -28.161 -0.852 1 96.28 686 VAL B CA 1
ATOM 12657 C C . VAL B 1 686 ? -4.799 -26.763 -1.097 1 96.28 686 VAL B C 1
ATOM 12659 O O . VAL B 1 686 ? -5.174 -26.426 -2.223 1 96.28 686 VAL B O 1
ATOM 12662 N N . GLY B 1 687 ? -4.911 -25.953 -0.069 1 91.31 687 GLY B N 1
ATOM 12663 C CA . GLY B 1 687 ? -5.359 -24.57 -0.122 1 91.31 687 GLY B CA 1
ATOM 12664 C C . GLY B 1 687 ? -4.242 -23.572 0.118 1 91.31 687 GLY B C 1
ATOM 12665 O O . GLY B 1 687 ? -4.234 -22.875 1.135 1 91.31 687 GLY B O 1
ATOM 12666 N N . GLY B 1 688 ? -3.317 -23.433 -0.88 1 92.8 688 GLY B N 1
ATOM 12667 C CA . GLY B 1 688 ? -2.307 -22.391 -0.779 1 92.8 688 GLY B CA 1
ATOM 12668 C C . GLY B 1 688 ? -0.931 -22.926 -0.432 1 92.8 688 GLY B C 1
ATOM 12669 O O . GLY B 1 688 ? 0.066 -22.21 -0.545 1 92.8 688 GLY B O 1
ATOM 12670 N N . ILE B 1 689 ? -0.793 -24.186 0.092 1 97.41 689 ILE B N 1
ATOM 12671 C CA . ILE B 1 689 ? 0.501 -24.826 0.304 1 97.41 689 ILE B CA 1
ATOM 12672 C C . ILE B 1 689 ? 1.127 -25.181 -1.043 1 97.41 689 ILE B C 1
ATOM 12674 O O . ILE B 1 689 ? 0.456 -25.728 -1.921 1 97.41 689 ILE B O 1
ATOM 12678 N N . LYS B 1 690 ? 2.454 -24.895 -1.185 1 97.49 690 LYS B N 1
ATOM 12679 C CA . LYS B 1 690 ? 3.017 -24.942 -2.531 1 97.49 690 LYS B CA 1
ATOM 12680 C C . LYS B 1 690 ? 4.177 -25.931 -2.608 1 97.49 690 LYS B C 1
ATOM 12682 O O . LYS B 1 690 ? 4.795 -26.091 -3.663 1 97.49 690 LYS B O 1
ATOM 12687 N N . GLU B 1 691 ? 4.453 -26.628 -1.497 1 98.19 691 GLU B N 1
ATOM 12688 C CA . GLU B 1 691 ? 5.63 -27.492 -1.467 1 98.19 691 GLU B CA 1
ATOM 12689 C C . GLU B 1 691 ? 5.309 -28.839 -0.827 1 98.19 691 GLU B C 1
ATOM 12691 O O . GLU B 1 691 ? 4.712 -28.894 0.25 1 98.19 691 GLU B O 1
ATOM 12696 N N . TYR B 1 692 ? 5.754 -29.954 -1.545 1 98.37 692 TYR B N 1
ATOM 12697 C CA . TYR B 1 692 ? 5.545 -31.279 -0.973 1 98.37 692 TYR B CA 1
ATOM 12698 C C . TYR B 1 692 ? 6.731 -32.191 -1.262 1 98.37 692 TYR B C 1
ATOM 12700 O O . TYR B 1 692 ? 7.536 -31.909 -2.153 1 98.37 692 TYR B O 1
ATOM 12708 N N . GLU B 1 693 ? 6.843 -33.192 -0.536 1 98.46 693 GLU B N 1
ATOM 12709 C CA . GLU B 1 693 ? 7.795 -34.287 -0.697 1 98.46 693 GLU B CA 1
ATOM 12710 C C . GLU B 1 693 ? 7.178 -35.621 -0.286 1 98.46 693 GLU B C 1
ATOM 12712 O O . GLU B 1 693 ? 6.403 -35.684 0.67 1 98.46 693 GLU B O 1
ATOM 12717 N N . ILE B 1 694 ? 7.458 -36.673 -1.068 1 98.25 694 ILE B N 1
ATOM 12718 C CA . ILE B 1 694 ? 7.053 -38.009 -0.644 1 98.25 694 ILE B CA 1
ATOM 12719 C C . ILE B 1 694 ? 8.192 -38.675 0.125 1 98.25 694 ILE B C 1
ATOM 12721 O O . ILE B 1 694 ? 9.347 -38.634 -0.306 1 98.25 694 ILE B O 1
ATOM 12725 N N . LEU B 1 695 ? 7.87 -39.179 1.258 1 97.43 695 LEU B N 1
ATOM 12726 C CA . LEU B 1 695 ? 8.812 -39.959 2.051 1 97.43 695 LEU B CA 1
ATOM 12727 C C . LEU B 1 695 ? 8.539 -41.453 1.906 1 97.43 695 LEU B C 1
ATOM 12729 O O . LEU B 1 695 ? 7.747 -42.02 2.662 1 97.43 695 LEU B O 1
ATOM 12733 N N . PRO B 1 696 ? 9.241 -42.085 1.059 1 94.04 696 PRO B N 1
ATOM 12734 C CA . PRO B 1 696 ? 8.888 -43.469 0.734 1 94.04 696 PRO B CA 1
ATOM 12735 C C . PRO B 1 696 ? 9.107 -44.424 1.905 1 94.04 696 PRO B C 1
ATOM 12737 O O . PRO B 1 696 ? 8.373 -45.404 2.053 1 94.04 696 PRO B O 1
ATOM 12740 N N . LYS B 1 697 ? 10.094 -44.18 2.74 1 93.58 697 LYS B N 1
ATOM 12741 C CA . LYS B 1 697 ? 10.408 -45.075 3.85 1 93.58 697 LYS B CA 1
ATOM 12742 C C . LYS B 1 697 ? 9.236 -45.178 4.822 1 93.58 697 LYS B C 1
ATOM 12744 O O . LYS B 1 697 ? 8.98 -46.245 5.383 1 93.58 697 LYS B O 1
ATOM 12749 N N . THR B 1 698 ? 8.568 -44.09 4.982 1 95.43 698 THR B N 1
ATOM 12750 C CA . THR B 1 698 ? 7.468 -44.083 5.939 1 95.43 698 THR B CA 1
ATOM 12751 C C . THR B 1 698 ? 6.125 -44.009 5.218 1 95.43 698 THR B C 1
ATOM 12753 O O . THR B 1 698 ? 5.071 -43.99 5.858 1 95.43 698 THR B O 1
ATOM 12756 N N . ALA B 1 699 ? 6.116 -43.952 3.886 1 95.44 699 ALA B N 1
ATOM 12757 C CA . ALA B 1 699 ? 4.918 -43.855 3.056 1 95.44 699 ALA B CA 1
ATOM 12758 C C . ALA B 1 699 ? 4.073 -42.647 3.451 1 95.44 699 ALA B C 1
ATOM 12760 O O . ALA B 1 699 ? 2.87 -42.775 3.688 1 95.44 699 ALA B O 1
ATOM 12761 N N . GLU B 1 700 ? 4.677 -41.558 3.578 1 97.93 700 GLU B N 1
ATOM 12762 C CA . GLU B 1 700 ? 4.002 -40.326 3.975 1 97.93 700 GLU B CA 1
ATOM 12763 C C . GLU B 1 700 ? 4.156 -39.244 2.91 1 97.93 700 GLU B C 1
ATOM 12765 O O . GLU B 1 700 ? 5.168 -39.195 2.209 1 97.93 700 GLU B O 1
ATOM 12770 N N . ILE B 1 701 ? 3.104 -38.437 2.709 1 98.44 701 ILE B N 1
ATOM 12771 C CA . ILE B 1 701 ? 3.215 -37.171 1.994 1 98.44 701 ILE B CA 1
ATOM 12772 C C . ILE B 1 701 ? 3.58 -36.056 2.971 1 98.44 701 ILE B C 1
ATOM 12774 O O . ILE B 1 701 ? 2.836 -35.784 3.917 1 98.44 701 ILE B O 1
ATOM 12778 N N . ALA B 1 702 ? 4.721 -35.44 2.779 1 98.57 702 ALA B N 1
ATOM 12779 C CA . ALA B 1 702 ? 5.142 -34.305 3.597 1 98.57 702 ALA B CA 1
ATOM 12780 C C . ALA B 1 702 ? 4.742 -32.983 2.948 1 98.57 702 ALA B C 1
ATOM 12782 O O . ALA B 1 702 ? 5.239 -32.636 1.873 1 98.57 702 ALA B O 1
ATOM 12783 N N . LEU B 1 703 ? 3.821 -32.249 3.549 1 98.49 703 LEU B N 1
ATOM 12784 C CA . LEU B 1 703 ? 3.507 -30.879 3.158 1 98.49 703 LEU B CA 1
ATOM 12785 C C . LEU B 1 703 ? 4.322 -29.88 3.972 1 98.49 703 LEU B C 1
ATOM 12787 O O . LEU B 1 703 ? 4.234 -29.857 5.202 1 98.49 703 LEU B O 1
ATOM 12791 N N . THR B 1 704 ? 5.084 -29.124 3.311 1 98.51 704 THR B N 1
ATOM 12792 C CA . THR B 1 704 ? 5.783 -28.077 4.048 1 98.51 704 THR B CA 1
ATOM 12793 C C . THR B 1 704 ? 4.833 -26.934 4.395 1 98.51 704 THR B C 1
ATOM 12795 O O . THR B 1 704 ? 4.354 -26.227 3.506 1 98.51 704 THR B O 1
ATOM 12798 N N . LEU B 1 705 ? 4.614 -26.764 5.658 1 98.43 705 LEU B N 1
ATOM 12799 C CA . LEU B 1 705 ? 3.722 -25.687 6.074 1 98.43 705 LEU B CA 1
ATOM 12800 C C . LEU B 1 705 ? 4.405 -24.331 5.932 1 98.43 705 LEU B C 1
ATOM 12802 O O . LEU B 1 705 ? 3.879 -23.432 5.271 1 98.43 705 LEU B O 1
ATOM 12806 N N . PHE B 1 706 ? 5.574 -24.211 6.536 1 98.18 706 PHE B N 1
ATOM 12807 C CA . PHE B 1 706 ? 6.341 -22.983 6.359 1 98.18 706 PHE B CA 1
ATOM 12808 C C . PHE B 1 706 ? 7.797 -23.191 6.759 1 98.18 706 PHE B C 1
ATOM 12810 O O . PHE B 1 706 ? 8.136 -24.198 7.384 1 98.18 706 PHE B O 1
ATOM 12817 N N . ARG B 1 707 ? 8.583 -22.306 6.304 1 97.43 707 ARG B N 1
ATOM 12818 C CA . ARG B 1 707 ? 9.973 -22.144 6.721 1 97.43 707 ARG B CA 1
ATOM 12819 C C . ARG B 1 707 ? 10.18 -20.809 7.428 1 97.43 707 ARG B C 1
ATOM 12821 O O . ARG B 1 707 ? 9.508 -19.824 7.116 1 97.43 707 ARG B O 1
ATOM 12828 N N . SER B 1 708 ? 11.101 -20.812 8.346 1 97.12 708 SER B N 1
ATOM 12829 C CA . SER B 1 708 ? 11.52 -19.589 9.023 1 97.12 708 SER B CA 1
ATOM 12830 C C . SER B 1 708 ? 13.014 -19.342 8.842 1 97.12 708 SER B C 1
ATOM 12832 O O . SER B 1 708 ? 13.837 -20.188 9.201 1 97.12 708 SER B O 1
ATOM 12834 N N . ASN B 1 709 ? 13.344 -18.216 8.237 1 96.55 709 ASN B N 1
ATOM 12835 C CA . ASN B 1 709 ? 14.73 -17.787 8.087 1 96.55 709 ASN B CA 1
ATOM 12836 C C . ASN B 1 709 ? 14.853 -16.266 8.127 1 96.55 709 ASN B C 1
ATOM 12838 O O . ASN B 1 709 ? 13.867 -15.554 7.929 1 96.55 709 ASN B O 1
ATOM 12842 N N . GLY B 1 710 ? 16.078 -15.734 8.37 1 96.16 710 GLY B N 1
ATOM 12843 C CA . GLY B 1 710 ? 16.178 -14.306 8.629 1 96.16 710 GLY B CA 1
ATOM 12844 C C . GLY B 1 710 ? 17.122 -13.592 7.68 1 96.16 710 GLY B C 1
ATOM 12845 O O . GLY B 1 710 ? 17.545 -12.466 7.949 1 96.16 710 GLY B O 1
ATOM 12846 N N . LEU B 1 711 ? 17.525 -14.244 6.518 1 95.85 711 LEU B N 1
ATOM 12847 C CA . LEU B 1 711 ? 18.478 -13.628 5.601 1 95.85 711 LEU B CA 1
ATOM 12848 C C . LEU B 1 711 ? 17.997 -13.745 4.158 1 95.85 711 LEU B C 1
ATOM 12850 O O . LEU B 1 711 ? 17.435 -14.771 3.768 1 95.85 711 LEU B O 1
ATOM 12854 N N . LEU B 1 712 ? 18.277 -12.737 3.381 1 94.88 712 LEU B N 1
ATOM 12855 C CA . LEU B 1 712 ? 17.963 -12.787 1.957 1 94.88 712 LEU B CA 1
ATOM 12856 C C . LEU B 1 712 ? 18.863 -13.785 1.237 1 94.88 712 LEU B C 1
ATOM 12858 O O . LEU B 1 712 ? 18.384 -14.604 0.449 1 94.88 712 LEU B O 1
ATOM 12862 N N . GLY B 1 713 ? 20.163 -13.783 1.454 1 93.34 713 GLY B N 1
ATOM 12863 C CA . GLY B 1 713 ? 21.165 -14.679 0.898 1 93.34 713 GLY B CA 1
ATOM 12864 C C . GLY B 1 713 ? 22.252 -15.047 1.89 1 93.34 713 GLY B C 1
ATOM 12865 O O . GLY B 1 713 ? 22.676 -14.212 2.692 1 93.34 713 GLY B O 1
ATOM 12866 N N . LYS B 1 714 ? 22.545 -16.257 1.849 1 92.58 714 LYS B N 1
ATOM 12867 C CA . LYS B 1 714 ? 23.584 -16.779 2.732 1 92.58 714 LYS B CA 1
ATOM 12868 C C . LYS B 1 714 ? 24.601 -17.609 1.954 1 92.58 714 LYS B C 1
ATOM 12870 O O . LYS B 1 714 ? 24.233 -18.367 1.054 1 92.58 714 LYS B O 1
ATOM 12875 N N . ASP B 1 715 ? 25.821 -17.475 2.266 1 90.92 715 ASP B N 1
ATOM 12876 C CA . ASP B 1 715 ? 26.89 -18.214 1.602 1 90.92 715 ASP B CA 1
ATOM 12877 C C . ASP B 1 715 ? 26.975 -19.646 2.127 1 90.92 715 ASP B C 1
ATOM 12879 O O . ASP B 1 715 ? 26.636 -19.91 3.282 1 90.92 715 ASP B O 1
ATOM 12883 N N . ASP B 1 716 ? 27.369 -20.518 1.252 1 91.32 716 ASP B N 1
ATOM 12884 C CA . ASP B 1 716 ? 27.869 -21.855 1.556 1 91.32 716 ASP B CA 1
ATOM 12885 C C . ASP B 1 716 ? 26.834 -22.665 2.333 1 91.32 716 ASP B C 1
ATOM 12887 O O . ASP B 1 716 ? 27.134 -23.207 3.399 1 91.32 716 ASP B O 1
ATOM 12891 N N . LEU B 1 717 ? 25.688 -22.712 1.857 1 94.77 717 LEU B N 1
ATOM 12892 C CA . LEU B 1 717 ? 24.66 -23.591 2.403 1 94.77 717 LEU B CA 1
ATOM 12893 C C . LEU B 1 717 ? 24.984 -25.053 2.113 1 94.77 717 LEU B C 1
ATOM 12895 O O . LEU B 1 717 ? 25.629 -25.363 1.108 1 94.77 717 LEU B O 1
ATOM 12899 N N . MET B 1 718 ? 24.508 -25.918 2.951 1 95.92 718 MET B N 1
ATOM 12900 C CA . MET B 1 718 ? 24.723 -27.346 2.734 1 95.92 718 MET B CA 1
ATOM 12901 C C . MET B 1 718 ? 24.091 -27.797 1.421 1 95.92 718 MET B C 1
ATOM 12903 O O . MET B 1 718 ? 24.658 -28.625 0.706 1 95.92 718 MET B O 1
ATOM 12907 N N . TRP B 1 719 ? 22.897 -27.314 1.075 1 96.84 719 TRP B N 1
ATOM 12908 C CA . TRP B 1 719 ? 22.183 -27.732 -0.127 1 96.84 719 TRP B CA 1
ATOM 12909 C C . TRP B 1 719 ? 22.479 -26.791 -1.29 1 96.84 719 TRP B C 1
ATOM 12911 O O . TRP B 1 719 ? 22.019 -27.018 -2.412 1 96.84 719 TRP B O 1
ATOM 12921 N N . ARG B 1 720 ? 23.174 -25.718 -1.069 1 95.82 720 ARG B N 1
ATOM 12922 C CA . ARG B 1 720 ? 23.6 -24.789 -2.11 1 95.82 720 ARG B CA 1
ATOM 12923 C C . ARG B 1 720 ? 24.968 -24.196 -1.788 1 95.82 720 ARG B C 1
ATOM 12925 O O . ARG B 1 720 ? 25.064 -23.061 -1.317 1 95.82 720 ARG B O 1
ATOM 12932 N N . PRO B 1 721 ? 25.993 -24.886 -2.051 1 91.79 721 PRO B N 1
ATOM 12933 C CA . PRO B 1 721 ? 27.334 -24.408 -1.709 1 91.79 721 PRO B CA 1
ATOM 12934 C C . PRO B 1 721 ? 27.758 -23.196 -2.536 1 91.79 721 PRO B C 1
ATOM 12936 O O . PRO B 1 721 ? 27.208 -22.957 -3.614 1 91.79 721 PRO B O 1
ATOM 12939 N N . GLY B 1 722 ? 28.658 -22.479 -2.014 1 88.4 722 GLY B N 1
ATOM 12940 C CA . GLY B 1 722 ? 29.203 -21.348 -2.747 1 88.4 722 GLY B CA 1
ATOM 12941 C C . GLY B 1 722 ? 28.623 -20.017 -2.309 1 88.4 722 GLY B C 1
ATOM 12942 O O . GLY B 1 722 ? 28.319 -19.824 -1.13 1 88.4 722 GLY B O 1
ATOM 12943 N N . ARG B 1 723 ? 28.448 -19.16 -3.255 1 85.82 723 ARG B N 1
ATOM 12944 C CA . ARG B 1 723 ? 28.048 -17.79 -2.953 1 85.82 723 ARG B CA 1
ATOM 12945 C C . ARG B 1 723 ? 26.564 -17.715 -2.612 1 85.82 723 ARG B C 1
ATOM 12947 O O . ARG B 1 723 ? 25.778 -18.558 -3.049 1 85.82 723 ARG B O 1
ATOM 12954 N N . ALA B 1 724 ? 26.28 -16.636 -1.931 1 87.94 724 ALA B N 1
ATOM 12955 C CA . ALA B 1 724 ? 24.873 -16.34 -1.672 1 87.94 724 ALA B CA 1
ATOM 12956 C C . ALA B 1 724 ? 24.121 -16.072 -2.973 1 87.94 724 ALA B C 1
ATOM 12958 O O . ALA B 1 724 ? 24.702 -15.579 -3.943 1 87.94 724 ALA B O 1
ATOM 12959 N N . SER B 1 725 ? 22.962 -16.483 -3.012 1 85.01 725 SER B N 1
ATOM 12960 C CA . SER B 1 725 ? 22.093 -16.047 -4.1 1 85.01 725 SER B CA 1
ATOM 12961 C C . SER B 1 725 ? 21.648 -14.601 -3.906 1 85.01 725 SER B C 1
ATOM 12963 O O . SER B 1 725 ? 21.409 -14.165 -2.778 1 85.01 725 SER B O 1
ATOM 12965 N N . GLY B 1 726 ? 21.605 -13.981 -4.955 1 76.95 726 GLY B N 1
ATOM 12966 C CA . GLY B 1 726 ? 21.235 -12.575 -4.909 1 76.95 726 GLY B CA 1
ATOM 12967 C C . GLY B 1 726 ? 22.429 -11.647 -4.792 1 76.95 726 GLY B C 1
ATOM 12968 O O . GLY B 1 726 ? 23.34 -11.692 -5.62 1 76.95 726 GLY B O 1
ATOM 12969 N N . ILE B 1 727 ? 22.457 -11.001 -3.561 1 77.41 727 ILE B N 1
ATOM 12970 C CA . ILE B 1 727 ? 23.47 -9.966 -3.382 1 77.41 727 ILE B CA 1
ATOM 12971 C C . ILE B 1 727 ? 24.716 -10.57 -2.738 1 77.41 727 ILE B C 1
ATOM 12973 O O . ILE B 1 727 ? 24.656 -11.083 -1.617 1 77.41 727 ILE B O 1
ATOM 12977 N N . ASN B 1 728 ? 25.818 -10.52 -3.418 1 70.44 728 ASN B N 1
ATOM 12978 C CA . ASN B 1 728 ? 27.006 -11.225 -2.951 1 70.44 728 ASN B CA 1
ATOM 12979 C C . ASN B 1 728 ? 27.893 -10.325 -2.096 1 70.44 728 ASN B C 1
ATOM 12981 O O . ASN B 1 728 ? 28.77 -10.81 -1.379 1 70.44 728 ASN B O 1
ATOM 12985 N N . ASN B 1 729 ? 27.616 -9.13 -2.122 1 73.55 729 ASN B N 1
ATOM 12986 C CA . ASN B 1 729 ? 28.587 -8.284 -1.435 1 73.55 729 ASN B CA 1
ATOM 12987 C C . ASN B 1 729 ? 27.992 -7.655 -0.178 1 73.55 729 ASN B C 1
ATOM 12989 O O . ASN B 1 729 ? 28.589 -6.752 0.411 1 73.55 729 ASN B O 1
ATOM 12993 N N . LYS B 1 730 ? 26.86 -8.136 0.163 1 79.13 730 LYS B N 1
ATOM 12994 C CA . LYS B 1 730 ? 26.217 -7.6 1.36 1 79.13 730 LYS B CA 1
ATOM 12995 C C . LYS B 1 730 ? 25.211 -8.593 1.934 1 79.13 730 LYS B C 1
ATOM 12997 O O . LYS B 1 730 ? 24.442 -9.206 1.191 1 79.13 730 LYS B O 1
ATOM 13002 N N . VAL B 1 731 ? 25.344 -8.776 3.219 1 84.08 731 VAL B N 1
ATOM 13003 C CA . VAL B 1 731 ? 24.315 -9.55 3.905 1 84.08 731 VAL B CA 1
ATOM 13004 C C . VAL B 1 731 ? 23.099 -8.667 4.179 1 84.08 731 VAL B C 1
ATOM 13006 O O . VAL B 1 731 ? 23.221 -7.607 4.796 1 84.08 731 VAL B O 1
ATOM 13009 N N . VAL B 1 732 ? 21.989 -9.038 3.702 1 90.55 732 VAL B N 1
ATOM 13010 C CA . VAL B 1 732 ? 20.759 -8.279 3.905 1 90.55 732 VAL B CA 1
ATOM 13011 C C . VAL B 1 732 ? 19.851 -9.019 4.885 1 90.55 732 VAL B C 1
ATOM 13013 O O . VAL B 1 732 ? 19.244 -10.033 4.533 1 90.55 732 VAL B O 1
ATOM 13016 N N . PRO B 1 733 ? 19.707 -8.518 6.116 1 94.36 733 PRO B N 1
ATOM 13017 C CA . PRO B 1 733 ? 18.795 -9.151 7.071 1 94.36 733 PRO B CA 1
ATOM 13018 C C . PRO B 1 733 ? 17.328 -8.998 6.677 1 94.36 733 PRO B C 1
ATOM 13020 O O . PRO B 1 733 ? 16.913 -7.924 6.234 1 94.36 733 PRO B O 1
ATOM 13023 N N . THR B 1 734 ? 16.566 -10.004 6.803 1 96.41 734 THR B N 1
ATOM 13024 C CA . THR B 1 734 ? 15.123 -10.035 6.587 1 96.41 734 THR B CA 1
ATOM 13025 C C . THR B 1 734 ? 14.414 -10.693 7.767 1 96.41 734 THR B C 1
ATOM 13027 O O . THR B 1 734 ? 13.86 -11.787 7.634 1 96.41 734 THR B O 1
ATOM 13030 N N . PRO B 1 735 ? 14.342 -10.036 8.869 1 97.42 735 PRO B N 1
ATOM 13031 C CA . PRO B 1 735 ? 13.793 -10.632 10.089 1 97.42 735 PRO B CA 1
ATOM 13032 C C . PRO B 1 735 ? 12.342 -11.079 9.925 1 97.42 735 PRO B C 1
ATOM 13034 O O . PRO B 1 735 ? 11.901 -12.016 10.596 1 97.42 735 PRO B O 1
ATOM 13037 N N . ASP B 1 736 ? 11.599 -10.509 9.059 1 97.25 736 ASP B N 1
ATOM 13038 C CA . ASP B 1 736 ? 10.204 -10.898 8.877 1 97.25 736 ASP B CA 1
ATOM 13039 C C . ASP B 1 736 ? 10.098 -12.298 8.276 1 97.25 736 ASP B C 1
ATOM 13041 O O . ASP B 1 736 ? 9.045 -12.934 8.354 1 97.25 736 ASP B O 1
ATOM 13045 N N . GLY B 1 737 ? 11.182 -12.777 7.645 1 97.65 737 GLY B N 1
ATOM 13046 C CA . GLY B 1 737 ? 11.206 -14.13 7.113 1 97.65 737 GLY B CA 1
ATOM 13047 C C . GLY B 1 737 ? 11.186 -15.196 8.193 1 97.65 737 GLY B C 1
ATOM 13048 O O . GLY B 1 737 ? 10.929 -16.368 7.911 1 97.65 737 GLY B O 1
ATOM 13049 N N . GLN B 1 738 ? 11.338 -14.76 9.465 1 98.27 738 GLN B N 1
ATOM 13050 C CA . GLN B 1 738 ? 11.248 -15.69 10.586 1 98.27 738 GLN B CA 1
ATOM 13051 C C . GLN B 1 738 ? 9.801 -16.095 10.85 1 98.27 738 GLN B C 1
ATOM 13053 O O . GLN B 1 738 ? 9.543 -17.06 11.574 1 98.27 738 GLN B O 1
ATOM 13058 N N . MET B 1 739 ? 8.85 -15.408 10.286 1 98.06 739 MET B N 1
ATOM 13059 C CA . MET B 1 739 ? 7.43 -15.74 10.343 1 98.06 739 MET B CA 1
ATOM 13060 C C . MET B 1 739 ? 6.948 -15.826 11.787 1 98.06 739 MET B C 1
ATOM 13062 O O . MET B 1 739 ? 6.292 -16.796 12.171 1 98.06 739 MET B O 1
ATOM 13066 N N . LEU B 1 740 ? 7.352 -14.876 12.597 1 97.66 740 LEU B N 1
ATOM 13067 C CA . LEU B 1 740 ? 6.891 -14.816 13.98 1 97.66 740 LEU B CA 1
ATOM 13068 C C . LEU B 1 740 ? 5.474 -14.256 14.056 1 97.66 740 LEU B C 1
ATOM 13070 O O . LEU B 1 740 ? 5.271 -13.131 14.518 1 97.66 740 LEU B O 1
ATOM 13074 N N . GLU B 1 741 ? 4.502 -15.057 13.657 1 96.56 741 GLU B N 1
ATOM 13075 C CA . GLU B 1 741 ? 3.1 -14.66 13.565 1 96.56 741 GLU B CA 1
ATOM 13076 C C . GLU B 1 741 ? 2.181 -15.878 13.532 1 96.56 741 GLU B C 1
ATOM 13078 O O . GLU B 1 741 ? 2.651 -17.013 13.43 1 96.56 741 GLU B O 1
ATOM 13083 N N . GLU B 1 742 ? 0.907 -15.643 13.683 1 97.54 742 GLU B N 1
ATOM 13084 C CA . GLU B 1 742 ? -0.098 -16.693 13.543 1 97.54 742 GLU B CA 1
ATOM 13085 C C . GLU B 1 742 ? -0.366 -17.007 12.074 1 97.54 742 GLU B C 1
ATOM 13087 O O . GLU B 1 742 ? -0.526 -16.097 11.258 1 97.54 742 GLU B O 1
ATOM 13092 N N . MET B 1 743 ? -0.337 -18.235 11.674 1 98.05 743 MET B N 1
ATOM 13093 C CA . MET B 1 743 ? -0.588 -18.687 10.308 1 98.05 743 MET B CA 1
ATOM 13094 C C . MET B 1 743 ? -1.626 -19.803 10.286 1 98.05 743 MET B C 1
ATOM 13096 O O . MET B 1 743 ? -1.725 -20.583 11.235 1 98.05 743 MET B O 1
ATOM 13100 N N . ILE B 1 744 ? -2.396 -19.887 9.236 1 98.18 744 ILE B N 1
ATOM 13101 C CA . ILE B 1 744 ? -3.433 -20.894 9.044 1 98.18 744 ILE B CA 1
ATOM 13102 C C . ILE B 1 744 ? -3.129 -21.717 7.794 1 98.18 744 ILE B C 1
ATOM 13104 O O . ILE B 1 744 ? -2.869 -21.16 6.725 1 98.18 744 ILE B O 1
ATOM 13108 N N . PHE B 1 745 ? -3.159 -23.019 7.915 1 98.51 745 PHE B N 1
ATOM 13109 C CA . PHE B 1 745 ? -2.895 -23.95 6.825 1 98.51 745 PHE B CA 1
ATOM 13110 C C . PHE B 1 745 ? -4.103 -24.844 6.571 1 98.51 745 PHE B C 1
ATOM 13112 O O . PHE B 1 745 ? -4.704 -25.366 7.512 1 98.51 745 PHE B O 1
ATOM 13119 N N . GLU B 1 746 ? -4.484 -25.046 5.305 1 98.13 746 GLU B N 1
ATOM 13120 C CA . GLU B 1 746 ? -5.675 -25.826 4.985 1 98.13 746 GLU B CA 1
ATOM 13121 C C . GLU B 1 746 ? -5.398 -26.823 3.864 1 98.13 746 GLU B C 1
ATOM 13123 O O . GLU B 1 746 ? -4.707 -26.499 2.895 1 98.13 746 GLU B O 1
ATOM 13128 N N . TYR B 1 747 ? -5.872 -27.985 4.035 1 98.49 747 TYR B N 1
ATOM 13129 C CA . TYR B 1 747 ? -5.904 -29.008 2.995 1 98.49 747 TYR B CA 1
ATOM 13130 C C . TYR B 1 747 ? -6.98 -30.048 3.286 1 98.49 747 TYR B C 1
ATOM 13132 O O . TYR B 1 747 ? -7.696 -29.946 4.285 1 98.49 747 TYR B O 1
ATOM 13140 N N . ALA B 1 748 ? -7.209 -31.002 2.373 1 98.37 748 ALA B N 1
ATOM 13141 C CA . ALA B 1 748 ? -8.15 -32.105 2.549 1 98.37 748 ALA B CA 1
ATOM 13142 C C . ALA B 1 748 ? -7.507 -33.439 2.18 1 98.37 748 ALA B C 1
ATOM 13144 O O . ALA B 1 748 ? -6.632 -33.494 1.312 1 98.37 748 ALA B O 1
ATOM 13145 N N . VAL B 1 749 ? -7.913 -34.445 2.861 1 97.83 749 VAL B N 1
ATOM 13146 C CA . VAL B 1 749 ? -7.44 -35.799 2.589 1 97.83 749 VAL B CA 1
ATOM 13147 C C . VAL B 1 749 ? -8.527 -36.592 1.867 1 97.83 749 VAL B C 1
ATOM 13149 O O . VAL B 1 749 ? -9.642 -36.733 2.375 1 97.83 749 VAL B O 1
ATOM 13152 N N . TYR B 1 750 ? -8.25 -37.097 0.715 1 96.57 750 TYR B N 1
ATOM 13153 C CA . TYR B 1 750 ? -9.179 -37.88 -0.091 1 96.57 750 TYR B CA 1
ATOM 13154 C C . TYR B 1 750 ? -8.596 -39.249 -0.421 1 96.57 750 TYR B C 1
ATOM 13156 O O . TYR B 1 750 ? -7.45 -39.352 -0.867 1 96.57 750 TYR B O 1
ATOM 13164 N N . VAL B 1 751 ? -9.339 -40.349 -0.196 1 93.49 751 VAL B N 1
ATOM 13165 C CA . VAL B 1 751 ? -8.885 -41.711 -0.454 1 93.49 751 VAL B CA 1
ATOM 13166 C C . VAL B 1 751 ? -9.725 -42.335 -1.567 1 93.49 751 VAL B C 1
ATOM 13168 O O . VAL B 1 751 ? -10.956 -42.344 -1.492 1 93.49 751 VAL B O 1
ATOM 13171 N N . GLN B 1 752 ? -9.013 -42.771 -2.599 1 86.76 752 GLN B N 1
ATOM 13172 C CA . GLN B 1 752 ? -9.625 -43.536 -3.68 1 86.76 752 GLN B CA 1
ATOM 13173 C C . GLN B 1 752 ? -9.269 -45.016 -3.577 1 86.76 752 GLN B C 1
ATOM 13175 O O . GLN B 1 752 ? -8.09 -45.375 -3.549 1 86.76 752 GLN B O 1
ATOM 13180 N N . PRO B 1 753 ? -10.281 -45.952 -3.539 1 80.81 753 PRO B N 1
ATOM 13181 C CA . PRO B 1 753 ? -9.976 -47.383 -3.472 1 80.81 753 PRO B CA 1
ATOM 13182 C C . PRO B 1 753 ? -9.547 -47.959 -4.819 1 80.81 753 PRO B C 1
ATOM 13184 O O . PRO B 1 753 ? -9.9 -49.093 -5.15 1 80.81 753 PRO B O 1
ATOM 13187 N N . GLU B 1 754 ? -9.134 -47.146 -5.656 1 87.57 754 GLU B N 1
ATOM 13188 C CA . GLU B 1 754 ? -8.687 -47.548 -6.987 1 87.57 754 GLU B CA 1
ATOM 13189 C C . GLU B 1 754 ? -7.434 -46.783 -7.403 1 87.57 754 GLU B C 1
ATOM 13191 O O . GLU B 1 754 ? -6.893 -45.995 -6.624 1 87.57 754 GLU B O 1
ATOM 13196 N N . LYS B 1 755 ? -7.033 -47.287 -8.547 1 91.49 755 LYS B N 1
ATOM 13197 C CA . LYS B 1 755 ? -5.9 -46.587 -9.147 1 91.49 755 LYS B CA 1
ATOM 13198 C C . LYS B 1 755 ? -6.249 -45.132 -9.446 1 91.49 755 LYS B C 1
ATOM 13200 O O . LYS B 1 755 ? -7.423 -44.789 -9.603 1 91.49 755 LYS B O 1
ATOM 13205 N N . LEU B 1 756 ? -5.241 -44.445 -9.564 1 93.92 756 LEU B N 1
ATOM 13206 C CA . LEU B 1 756 ? -5.367 -43.012 -9.807 1 93.92 756 LEU B CA 1
ATOM 13207 C C . LEU B 1 756 ? -6.349 -42.738 -10.941 1 93.92 756 LEU B C 1
ATOM 13209 O O . LEU B 1 756 ? -6.206 -43.283 -12.038 1 93.92 756 LEU B O 1
ATOM 13213 N N . ASN B 1 757 ? -7.355 -42.026 -10.601 1 94.69 757 ASN B N 1
ATOM 13214 C CA . ASN B 1 757 ? -8.308 -41.479 -11.561 1 94.69 757 ASN B CA 1
ATOM 13215 C C . ASN B 1 757 ? -8.271 -39.953 -11.58 1 94.69 757 ASN B C 1
ATOM 13217 O O . ASN B 1 757 ? -8.795 -39.304 -10.673 1 94.69 757 ASN B O 1
ATOM 13221 N N . GLU B 1 758 ? -7.702 -39.398 -12.618 1 95.65 758 GLU B N 1
ATOM 13222 C CA . GLU B 1 758 ? -7.461 -37.96 -12.696 1 95.65 758 GLU B CA 1
ATOM 13223 C C . GLU B 1 758 ? -8.771 -37.178 -12.651 1 95.65 758 GLU B C 1
ATOM 13225 O O . GLU B 1 758 ? -8.863 -36.15 -11.976 1 95.65 758 GLU B O 1
ATOM 13230 N N . GLN B 1 759 ? -9.787 -37.604 -13.342 1 95.53 759 GLN B N 1
ATOM 13231 C CA . GLN B 1 759 ? -11.057 -36.887 -13.409 1 95.53 759 GLN B CA 1
ATOM 13232 C C . GLN B 1 759 ? -11.72 -36.814 -12.036 1 95.53 759 GLN B C 1
ATOM 13234 O O . GLN B 1 759 ? -12.233 -35.764 -11.644 1 95.53 759 GLN B O 1
ATOM 13239 N N . THR B 1 760 ? -11.663 -37.905 -11.353 1 95.18 760 THR B N 1
ATOM 13240 C CA . THR B 1 760 ? -12.234 -37.926 -10.011 1 95.18 760 THR B CA 1
ATOM 13241 C C . THR B 1 760 ? -11.472 -36.983 -9.084 1 95.18 760 THR B C 1
ATOM 13243 O O . THR B 1 760 ? -12.079 -36.256 -8.294 1 95.18 760 THR B O 1
ATOM 13246 N N . LEU B 1 761 ? -10.185 -36.997 -9.18 1 96.41 761 LEU B N 1
ATOM 13247 C CA . LEU B 1 761 ? -9.366 -36.147 -8.322 1 96.41 761 LEU B CA 1
ATOM 13248 C C . LEU B 1 761 ? -9.629 -34.672 -8.609 1 96.41 761 LEU B C 1
ATOM 13250 O O . LEU B 1 761 ? -9.754 -33.868 -7.682 1 96.41 761 LEU B O 1
ATOM 13254 N N . TYR B 1 762 ? -9.723 -34.335 -9.872 1 97.04 762 TYR B N 1
ATOM 13255 C CA . TYR B 1 762 ? -9.987 -32.945 -10.225 1 97.04 762 TYR B CA 1
ATOM 13256 C C . TYR B 1 762 ? -11.386 -32.527 -9.788 1 97.04 762 TYR B C 1
ATOM 13258 O O . TYR B 1 762 ? -11.606 -31.375 -9.408 1 97.04 762 TYR B O 1
ATOM 13266 N N . ALA B 1 763 ? -12.341 -33.421 -9.871 1 95.85 763 ALA B N 1
ATOM 13267 C CA . ALA B 1 763 ? -13.689 -33.121 -9.394 1 95.85 763 ALA B CA 1
ATOM 13268 C C . ALA B 1 763 ? -13.684 -32.802 -7.901 1 95.85 763 ALA B C 1
ATOM 13270 O O . ALA B 1 763 ? -14.32 -31.841 -7.464 1 95.85 763 ALA B O 1
ATOM 13271 N N . GLN B 1 764 ? -12.953 -33.644 -7.142 1 95.87 764 GLN B N 1
ATOM 13272 C CA . GLN B 1 764 ? -12.87 -33.419 -5.702 1 95.87 764 GLN B CA 1
ATOM 13273 C C . GLN B 1 764 ? -12.132 -32.119 -5.391 1 95.87 764 GLN B C 1
ATOM 13275 O O . GLN B 1 764 ? -12.525 -31.377 -4.488 1 95.87 764 GLN B O 1
ATOM 13280 N N . SER B 1 765 ? -11.077 -31.866 -6.125 1 96.64 765 SER B N 1
ATOM 13281 C CA . SER B 1 765 ? -10.334 -30.623 -5.942 1 96.64 765 SER B CA 1
ATOM 13282 C C . SER B 1 765 ? -11.202 -29.409 -6.256 1 96.64 765 SER B C 1
ATOM 13284 O O . SER B 1 765 ? -11.12 -28.387 -5.571 1 96.64 765 SER B O 1
ATOM 13286 N N . ASN B 1 766 ? -11.957 -29.503 -7.233 1 95.56 766 ASN B N 1
ATOM 13287 C CA . ASN B 1 766 ? -12.872 -28.44 -7.634 1 95.56 766 ASN B CA 1
ATOM 13288 C C . ASN B 1 766 ? -13.875 -28.117 -6.53 1 95.56 766 ASN B C 1
ATOM 13290 O O . ASN B 1 766 ? -14.217 -26.953 -6.317 1 95.56 766 ASN B O 1
ATOM 13294 N N . ILE B 1 767 ? -14.335 -29.113 -5.857 1 94.67 767 ILE B N 1
ATOM 13295 C CA . ILE B 1 767 ? -15.244 -28.936 -4.73 1 94.67 767 ILE B CA 1
ATOM 13296 C C . ILE B 1 767 ? -14.514 -28.241 -3.583 1 94.67 767 ILE B C 1
ATOM 13298 O O . ILE B 1 767 ? -15.038 -27.296 -2.988 1 94.67 767 ILE B O 1
ATOM 13302 N N . PHE B 1 768 ? -13.328 -28.628 -3.293 1 95.92 768 PHE B N 1
ATOM 13303 C CA . PHE B 1 768 ? -12.545 -28.07 -2.196 1 95.92 768 PHE B CA 1
ATOM 13304 C C . PHE B 1 768 ? -12.201 -26.61 -2.465 1 95.92 768 PHE B C 1
ATOM 13306 O O . PHE B 1 768 ? -12.218 -25.785 -1.549 1 95.92 768 PHE B O 1
ATOM 13313 N N . GLU B 1 769 ? -11.848 -26.255 -3.731 1 94 769 GLU B N 1
ATOM 13314 C CA . GLU B 1 769 ? -11.511 -24.883 -4.098 1 94 769 GLU B CA 1
ATOM 13315 C C . GLU B 1 769 ? -12.708 -23.954 -3.921 1 94 769 GLU B C 1
ATOM 13317 O O . GLU B 1 769 ? -12.543 -22.768 -3.628 1 94 769 GLU B O 1
ATOM 13322 N N . GLY B 1 770 ? -13.884 -24.441 -4.117 1 91.73 770 GLY B N 1
ATOM 13323 C CA . GLY B 1 770 ? -15.102 -23.698 -3.833 1 91.73 770 GLY B CA 1
ATOM 13324 C C . GLY B 1 770 ? -15.577 -22.861 -5.005 1 91.73 770 GLY B C 1
ATOM 13325 O O . GLY B 1 770 ? -14.817 -22.059 -5.551 1 91.73 770 GLY B O 1
ATOM 13326 N N . HIS B 1 771 ? -16.789 -22.968 -5.442 1 95.9 771 HIS B N 1
ATOM 13327 C CA . HIS B 1 771 ? -17.44 -22.249 -6.531 1 95.9 771 HIS B CA 1
ATOM 13328 C C . HIS B 1 771 ? -18.817 -21.744 -6.113 1 95.9 771 HIS B C 1
ATOM 13330 O O . HIS B 1 771 ? -19.698 -21.561 -6.955 1 95.9 771 HIS B O 1
ATOM 13336 N N . THR B 1 772 ? -19.03 -21.599 -4.825 1 95.41 772 THR B N 1
ATOM 13337 C CA . THR B 1 772 ? -20.34 -21.204 -4.321 1 95.41 772 THR B CA 1
ATOM 13338 C C . THR B 1 772 ? -20.238 -19.924 -3.495 1 95.41 772 THR B C 1
ATOM 13340 O O . THR B 1 772 ? -19.305 -19.761 -2.706 1 95.41 772 THR B O 1
ATOM 13343 N N . GLU B 1 773 ? -21.18 -19.045 -3.711 1 95.94 773 GLU B N 1
ATOM 13344 C CA . GLU B 1 773 ? -21.344 -17.834 -2.913 1 95.94 773 GLU B CA 1
ATOM 13345 C C . GLU B 1 773 ? -22.79 -17.666 -2.455 1 95.94 773 GLU B C 1
ATOM 13347 O O . GLU B 1 773 ? -23.712 -18.187 -3.088 1 95.94 773 GLU B O 1
ATOM 13352 N N . THR B 1 774 ? -22.993 -17.01 -1.323 1 97.44 774 THR B N 1
ATOM 13353 C CA . THR B 1 774 ? -24.332 -16.78 -0.792 1 97.44 774 THR B CA 1
ATOM 13354 C C . THR B 1 774 ? -24.494 -15.329 -0.347 1 97.44 774 THR B C 1
ATOM 13356 O O . THR B 1 774 ? -23.507 -14.644 -0.072 1 97.44 774 THR B O 1
ATOM 13359 N N . TYR B 1 775 ? -25.689 -14.866 -0.349 1 97.91 775 TYR B N 1
ATOM 13360 C CA . TYR B 1 775 ? -25.972 -13.501 0.081 1 97.91 775 TYR B CA 1
ATOM 13361 C C . TYR B 1 775 ? -27.395 -13.381 0.614 1 97.91 775 TYR B C 1
ATOM 13363 O O . TYR B 1 775 ? -28.351 -13.775 -0.058 1 97.91 775 TYR B O 1
ATOM 13371 N N . HIS B 1 776 ? -27.547 -12.876 1.782 1 98.1 776 HIS B N 1
ATOM 13372 C CA . HIS B 1 776 ? -28.844 -12.607 2.391 1 98.1 776 HIS B CA 1
ATOM 13373 C C . HIS B 1 776 ? -29.219 -11.134 2.263 1 98.1 776 HIS B C 1
ATOM 13375 O O . HIS B 1 776 ? -28.542 -10.267 2.819 1 98.1 776 HIS B O 1
ATOM 13381 N N . LEU B 1 777 ? -30.228 -10.871 1.525 1 97.5 777 LEU B N 1
ATOM 13382 C CA . LEU B 1 777 ? -30.763 -9.516 1.451 1 97.5 777 LEU B CA 1
ATOM 13383 C C . LEU B 1 777 ? -31.573 -9.182 2.699 1 97.5 777 LEU B C 1
ATOM 13385 O O . LEU B 1 777 ? -32.61 -9.798 2.954 1 97.5 777 LEU B O 1
ATOM 13389 N N . GLN B 1 778 ? -31.097 -8.318 3.495 1 94.06 778 GLN B N 1
ATOM 13390 C CA . GLN B 1 778 ? -31.719 -7.948 4.761 1 94.06 778 GLN B CA 1
ATOM 13391 C C . GLN B 1 778 ? -31.269 -6.561 5.211 1 94.06 778 GLN B C 1
ATOM 13393 O O . GLN B 1 778 ? -30.403 -5.949 4.581 1 94.06 778 GLN B O 1
ATOM 13398 N N . ASN B 1 779 ? -31.876 -5.998 6.204 1 91.31 779 ASN B N 1
ATOM 13399 C CA . ASN B 1 779 ? -31.6 -4.622 6.6 1 91.31 779 ASN B CA 1
ATOM 13400 C C . ASN B 1 779 ? -31.22 -4.528 8.075 1 91.31 779 ASN B C 1
ATOM 13402 O O . ASN B 1 779 ? -31.24 -3.442 8.658 1 91.31 779 ASN B O 1
ATOM 13406 N N . LEU B 1 780 ? -30.939 -5.632 8.681 1 92.85 780 LEU B N 1
ATOM 13407 C CA . LEU B 1 780 ? -30.632 -5.655 10.107 1 92.85 780 LEU B CA 1
ATOM 13408 C C . LEU B 1 780 ? -29.152 -5.377 10.348 1 92.85 780 LEU B C 1
ATOM 13410 O O . LEU B 1 780 ? -28.801 -4.544 11.187 1 92.85 780 LEU B O 1
ATOM 13414 N N . ASN B 1 781 ? -28.274 -6.112 9.656 1 92.71 781 ASN B N 1
ATOM 13415 C CA . ASN B 1 781 ? -26.832 -5.92 9.767 1 92.71 781 ASN B CA 1
ATOM 13416 C C . ASN B 1 781 ? -26.255 -5.27 8.513 1 92.71 781 ASN B C 1
ATOM 13418 O O . ASN B 1 781 ? -26.346 -5.831 7.42 1 92.71 781 ASN B O 1
ATOM 13422 N N . THR B 1 782 ? -25.695 -4.137 8.712 1 88.99 782 THR B N 1
ATOM 13423 C CA . THR B 1 782 ? -25.196 -3.419 7.545 1 88.99 782 THR B CA 1
ATOM 13424 C C . THR B 1 782 ? -23.672 -3.473 7.487 1 88.99 782 THR B C 1
ATOM 13426 O O . THR B 1 782 ? -23.045 -2.69 6.771 1 88.99 782 THR B O 1
ATOM 13429 N N . PHE B 1 783 ? -22.976 -4.409 8.251 1 89.79 783 PHE B N 1
ATOM 13430 C CA . PHE B 1 783 ? -21.522 -4.384 8.35 1 89.79 783 PHE B CA 1
ATOM 13431 C C . PHE B 1 783 ? -20.935 -5.758 8.047 1 89.79 783 PHE B C 1
ATOM 13433 O O . PHE B 1 783 ? -19.72 -5.952 8.132 1 89.79 783 PHE B O 1
ATOM 13440 N N . GLU B 1 784 ? -21.798 -6.696 7.676 1 91.92 784 GLU B N 1
ATOM 13441 C CA . GLU B 1 784 ? -21.321 -8.063 7.485 1 91.92 784 GLU B CA 1
ATOM 13442 C C . GLU B 1 784 ? -20.352 -8.15 6.31 1 91.92 784 GLU B C 1
ATOM 13444 O O . GLU B 1 784 ? -19.291 -8.769 6.417 1 91.92 784 GLU B O 1
ATOM 13449 N N . GLU B 1 785 ? -20.767 -7.54 5.231 1 93.66 785 GLU B N 1
ATOM 13450 C CA . GLU B 1 785 ? -19.906 -7.516 4.052 1 93.66 785 GLU B CA 1
ATOM 13451 C C . GLU B 1 785 ? -19.399 -6.105 3.768 1 93.66 785 GLU B C 1
ATOM 13453 O O . GLU B 1 785 ? -19.922 -5.13 4.312 1 93.66 785 GLU B O 1
ATOM 13458 N N . ARG B 1 786 ? -18.48 -5.939 2.943 1 90.39 786 ARG B N 1
ATOM 13459 C CA . ARG B 1 786 ? -17.658 -4.739 2.833 1 90.39 786 ARG B CA 1
ATOM 13460 C C . ARG B 1 786 ? -18.495 -3.54 2.4 1 90.39 786 ARG B C 1
ATOM 13462 O O . ARG B 1 786 ? -18.322 -2.435 2.919 1 90.39 786 ARG B O 1
ATOM 13469 N N . LEU B 1 787 ? -19.382 -3.679 1.413 1 94.06 787 LEU B N 1
ATOM 13470 C CA . LEU B 1 787 ? -20.111 -2.538 0.87 1 94.06 787 LEU B CA 1
ATOM 13471 C C . LEU B 1 787 ? -21.569 -2.561 1.317 1 94.06 787 LEU B C 1
ATOM 13473 O O . LEU B 1 787 ? -22.4 -1.828 0.776 1 94.06 787 LEU B O 1
ATOM 13477 N N . GLU B 1 788 ? -21.822 -3.323 2.309 1 92.61 788 GLU B N 1
ATOM 13478 C CA . GLU B 1 788 ? -23.2 -3.613 2.694 1 92.61 788 GLU B CA 1
ATOM 13479 C C . GLU B 1 788 ? -23.923 -2.349 3.15 1 92.61 788 GLU B C 1
ATOM 13481 O O . GLU B 1 788 ? -25.107 -2.165 2.858 1 92.61 788 GLU B O 1
ATOM 13486 N N . ARG B 1 789 ? -23.298 -1.455 3.775 1 90.21 789 ARG B N 1
ATOM 13487 C CA . ARG B 1 789 ? -23.913 -0.302 4.425 1 90.21 789 ARG B CA 1
ATOM 13488 C C . ARG B 1 789 ? -24.21 0.802 3.416 1 90.21 789 ARG B C 1
ATOM 13490 O O . ARG B 1 789 ? -25.032 1.683 3.675 1 90.21 789 ARG B O 1
ATOM 13497 N N . PHE B 1 790 ? -23.689 0.705 2.276 1 92.68 790 PHE B N 1
ATOM 13498 C CA . PHE B 1 790 ? -23.754 1.833 1.354 1 92.68 790 PHE B CA 1
ATOM 13499 C C . PHE B 1 790 ? -24.904 1.661 0.369 1 92.68 790 PHE B C 1
ATOM 13501 O O . PHE B 1 790 ? -25.228 0.539 -0.026 1 92.68 790 PHE B O 1
ATOM 13508 N N . GLU B 1 791 ? -25.41 2.797 0.057 1 91.09 791 GLU B N 1
ATOM 13509 C CA . GLU B 1 791 ? -26.404 2.815 -1.012 1 91.09 791 GLU B CA 1
ATOM 13510 C C . GLU B 1 791 ? -25.743 2.708 -2.383 1 91.09 791 GLU B C 1
ATOM 13512 O O . GLU B 1 791 ? -24.718 3.345 -2.635 1 91.09 791 GLU B O 1
ATOM 13517 N N . VAL B 1 792 ? -26.326 1.827 -3.156 1 92.07 792 VAL B N 1
ATOM 13518 C CA . VAL B 1 792 ? -25.81 1.655 -4.51 1 92.07 792 VAL B CA 1
ATOM 13519 C C . VAL B 1 792 ? -26.963 1.684 -5.51 1 92.07 792 VAL B C 1
ATOM 13521 O O . VAL B 1 792 ? -28.13 1.58 -5.125 1 92.07 792 VAL B O 1
ATOM 13524 N N . ASP B 1 793 ? -26.547 1.866 -6.739 1 92.35 793 ASP B N 1
ATOM 13525 C CA . ASP B 1 793 ? -27.538 1.806 -7.81 1 92.35 793 ASP B CA 1
ATOM 13526 C C . ASP B 1 793 ? -27.946 0.364 -8.1 1 92.35 793 ASP B C 1
ATOM 13528 O O . ASP B 1 793 ? -27.145 -0.559 -7.938 1 92.35 793 ASP B O 1
ATOM 13532 N N . TYR B 1 794 ? -29.207 0.163 -8.449 1 94.97 794 TYR B N 1
ATOM 13533 C CA . TYR B 1 794 ? -29.738 -1.12 -8.894 1 94.97 794 TYR B CA 1
ATOM 13534 C C . TYR B 1 794 ? -30.18 -1.052 -10.351 1 94.97 794 TYR B C 1
ATOM 13536 O O . TYR B 1 794 ? -31.348 -0.778 -10.64 1 94.97 794 TYR B O 1
ATOM 13544 N N . PRO B 1 795 ? -29.301 -1.423 -11.208 1 93.79 795 PRO B N 1
ATOM 13545 C CA . PRO B 1 795 ? -29.535 -1.18 -12.633 1 93.79 795 PRO B CA 1
ATOM 13546 C C . PRO B 1 795 ? -30.555 -2.143 -13.236 1 93.79 795 PRO B C 1
ATOM 13548 O O . PRO B 1 795 ? -31.07 -1.897 -14.33 1 93.79 795 PRO B O 1
ATOM 13551 N N . ILE B 1 796 ? -30.824 -3.3 -12.571 1 95.28 796 ILE B N 1
ATOM 13552 C CA . ILE B 1 796 ? -31.762 -4.299 -13.07 1 95.28 796 ILE B CA 1
ATOM 13553 C C . ILE B 1 796 ? -33.022 -4.3 -12.207 1 95.28 796 ILE B C 1
ATOM 13555 O O . ILE B 1 796 ? -32.94 -4.386 -10.979 1 95.28 796 ILE B O 1
ATOM 13559 N N . ASP B 1 797 ? -34.154 -4.269 -12.901 1 94.71 797 ASP B N 1
ATOM 13560 C CA . ASP B 1 797 ? -35.412 -4.128 -12.175 1 94.71 797 ASP B CA 1
ATOM 13561 C C . ASP B 1 797 ? -35.87 -5.468 -11.605 1 94.71 797 ASP B C 1
ATOM 13563 O O . ASP B 1 797 ? -36.234 -5.558 -10.43 1 94.71 797 ASP B O 1
ATOM 13567 N N . ARG B 1 798 ? -35.8 -6.49 -12.534 1 97.12 798 ARG B N 1
ATOM 13568 C CA . ARG B 1 798 ? -36.327 -7.784 -12.111 1 97.12 798 ARG B CA 1
ATOM 13569 C C . ARG B 1 798 ? -35.52 -8.928 -12.715 1 97.12 798 ARG B C 1
ATOM 13571 O O . ARG B 1 798 ? -35.07 -8.841 -13.86 1 97.12 798 ARG B O 1
ATOM 13578 N N . LEU B 1 799 ? -35.332 -9.94 -11.966 1 97.98 799 LEU B N 1
ATOM 13579 C CA . LEU B 1 799 ? -34.727 -11.205 -12.367 1 97.98 799 LEU B CA 1
ATOM 13580 C C . LEU B 1 799 ? -35.508 -12.385 -11.798 1 97.98 799 LEU B C 1
ATOM 13582 O O . LEU B 1 799 ? -36.089 -12.286 -10.715 1 97.98 799 LEU B O 1
ATOM 13586 N N . PRO B 1 800 ? -35.564 -13.525 -12.508 1 97.49 800 PRO B N 1
ATOM 13587 C CA . PRO B 1 800 ? -36.283 -14.689 -11.985 1 97.49 800 PRO B CA 1
ATOM 13588 C C . PRO B 1 800 ? -35.646 -15.257 -10.719 1 97.49 800 PRO B C 1
ATOM 13590 O O . PRO B 1 800 ? -34.476 -14.985 -10.438 1 97.49 800 PRO B O 1
ATOM 13593 N N . ALA B 1 801 ? -36.385 -16.041 -10.02 1 97.07 801 ALA B N 1
ATOM 13594 C CA . ALA B 1 801 ? -35.951 -16.633 -8.758 1 97.07 801 ALA B CA 1
ATOM 13595 C C . ALA B 1 801 ? -34.809 -17.621 -8.979 1 97.07 801 ALA B C 1
ATOM 13597 O O . ALA B 1 801 ? -34.078 -17.955 -8.044 1 97.07 801 ALA B O 1
ATOM 13598 N N . GLN B 1 802 ? -34.68 -18.15 -10.186 1 96.33 802 GLN B N 1
ATOM 13599 C CA . GLN B 1 802 ? -33.592 -19.032 -10.597 1 96.33 802 GLN B CA 1
ATOM 13600 C C . GLN B 1 802 ? -33.147 -18.728 -12.025 1 96.33 802 GLN B C 1
ATOM 13602 O O . GLN B 1 802 ? -33.956 -18.315 -12.858 1 96.33 802 GLN B O 1
ATOM 13607 N N . ASN B 1 803 ? -31.886 -18.948 -12.294 1 95.64 803 ASN B N 1
ATOM 13608 C CA . ASN B 1 803 ? -31.333 -18.69 -13.62 1 95.64 803 ASN B CA 1
ATOM 13609 C C . ASN B 1 803 ? -30.057 -19.49 -13.861 1 95.64 803 ASN B C 1
ATOM 13611 O O . ASN B 1 803 ? -29.43 -19.969 -12.914 1 95.64 803 ASN B O 1
ATOM 13615 N N . SER B 1 804 ? -29.721 -19.825 -15.079 1 95.45 804 SER B N 1
ATOM 13616 C CA . SER B 1 804 ? -28.501 -20.466 -15.559 1 95.45 804 SER B CA 1
ATOM 13617 C C . SER B 1 804 ? -28.062 -19.885 -16.899 1 95.45 804 SER B C 1
ATOM 13619 O O . SER B 1 804 ? -28.878 -19.721 -17.808 1 95.45 804 SER B O 1
ATOM 13621 N N . ILE B 1 805 ? -26.816 -19.583 -17.063 1 93.78 805 ILE B N 1
ATOM 13622 C CA . ILE B 1 805 ? -26.439 -18.908 -18.299 1 93.78 805 ILE B CA 1
ATOM 13623 C C . ILE B 1 805 ? -25.616 -19.852 -19.173 1 93.78 805 ILE B C 1
ATOM 13625 O O . ILE B 1 805 ? -25.39 -19.577 -20.353 1 93.78 805 ILE B O 1
ATOM 13629 N N . PHE B 1 806 ? -25.087 -20.946 -18.649 1 94.13 806 PHE B N 1
ATOM 13630 C CA . PHE B 1 806 ? -24.209 -21.866 -19.363 1 94.13 806 PHE B CA 1
ATOM 13631 C C . PHE B 1 806 ? -24.069 -23.18 -18.605 1 94.13 806 PHE B C 1
ATOM 13633 O O . PHE B 1 806 ? -23.87 -23.183 -17.388 1 94.13 806 PHE B O 1
ATOM 13640 N N . GLU B 1 807 ? -24.158 -24.337 -19.295 1 95.25 807 GLU B N 1
ATOM 13641 C CA . GLU B 1 807 ? -24.05 -25.651 -18.669 1 95.25 807 GLU B CA 1
ATOM 13642 C C . GLU B 1 807 ? -23.32 -26.636 -19.577 1 95.25 807 GLU B C 1
ATOM 13644 O O . GLU B 1 807 ? -23.566 -26.676 -20.784 1 95.25 807 GLU B O 1
ATOM 13649 N N . LEU B 1 808 ? -22.41 -27.366 -19.033 1 95.84 808 LEU B N 1
ATOM 13650 C CA . LEU B 1 808 ? -21.72 -28.443 -19.734 1 95.84 808 LEU B CA 1
ATOM 13651 C C . LEU B 1 808 ? -22.443 -29.772 -19.536 1 95.84 808 LEU B C 1
ATOM 13653 O O . LEU B 1 808 ? -23.01 -30.022 -18.47 1 95.84 808 LEU B O 1
ATOM 13657 N N . ASP B 1 809 ? -22.32 -30.668 -20.491 1 95.82 809 ASP B N 1
ATOM 13658 C CA . ASP B 1 809 ? -23.011 -31.95 -20.399 1 95.82 809 ASP B CA 1
ATOM 13659 C C . ASP B 1 809 ? -22.049 -33.065 -19.994 1 95.82 809 ASP B C 1
ATOM 13661 O O . ASP B 1 809 ? -22.447 -34.227 -19.887 1 95.82 809 ASP B O 1
ATOM 13665 N N . ASN B 1 810 ? -20.768 -32.732 -19.949 1 95.77 810 ASN B N 1
ATOM 13666 C CA . ASN B 1 810 ? -19.749 -33.733 -19.651 1 95.77 810 ASN B CA 1
ATOM 13667 C C . ASN B 1 810 ? -19.008 -33.411 -18.357 1 95.77 810 ASN B C 1
ATOM 13669 O O . ASN B 1 810 ? -18.185 -32.494 -18.319 1 95.77 810 ASN B O 1
ATOM 13673 N N . PRO B 1 811 ? -19.161 -34.108 -17.299 1 92 811 PRO B N 1
ATOM 13674 C CA . PRO B 1 811 ? -18.552 -33.812 -16 1 92 811 PRO B CA 1
ATOM 13675 C C . PRO B 1 811 ? -17.058 -34.128 -15.964 1 92 811 PRO B C 1
ATOM 13677 O O . PRO B 1 811 ? -16.373 -33.78 -14.998 1 92 811 PRO B O 1
ATOM 13680 N N . ASN B 1 812 ? -16.51 -34.734 -17.05 1 94.9 812 ASN B N 1
ATOM 13681 C CA . ASN B 1 812 ? -15.093 -35.079 -17.095 1 94.9 812 ASN B CA 1
ATOM 13682 C C . ASN B 1 812 ? -14.248 -33.913 -17.6 1 94.9 812 ASN B C 1
ATOM 13684 O O . ASN B 1 812 ? -13.018 -33.983 -17.592 1 94.9 812 ASN B O 1
ATOM 13688 N N . VAL B 1 813 ? -14.943 -32.93 -18.031 1 97.11 813 VAL B N 1
ATOM 13689 C CA . VAL B 1 813 ? -14.287 -31.718 -18.511 1 97.11 813 VAL B CA 1
ATOM 13690 C C . VAL B 1 813 ? -14.467 -30.594 -17.492 1 97.11 813 VAL B C 1
ATOM 13692 O O . VAL B 1 813 ? -15.548 -30.431 -16.923 1 97.11 813 VAL B O 1
ATOM 13695 N N . PHE B 1 814 ? -13.402 -29.9 -17.229 1 97.61 814 PHE B N 1
ATOM 13696 C CA . PHE B 1 814 ? -13.42 -28.884 -16.183 1 97.61 814 PHE B CA 1
ATOM 13697 C C . PHE B 1 814 ? -13.217 -27.494 -16.774 1 97.61 814 PHE B C 1
ATOM 13699 O O . PHE B 1 814 ? -12.602 -27.348 -17.832 1 97.61 814 PHE B O 1
ATOM 13706 N N . MET B 1 815 ? -13.759 -26.466 -16.138 1 97.52 815 MET B N 1
ATOM 13707 C CA . MET B 1 815 ? -13.59 -25.068 -16.523 1 97.52 815 MET B CA 1
ATOM 13708 C C . MET B 1 815 ? -12.466 -24.416 -15.724 1 97.52 815 MET B C 1
ATOM 13710 O O . MET B 1 815 ? -12.436 -24.511 -14.496 1 97.52 815 MET B O 1
ATOM 13714 N N . SER B 1 816 ? -11.566 -23.821 -16.439 1 96.86 816 SER B N 1
ATOM 13715 C CA . SER B 1 816 ? -10.477 -23.131 -15.755 1 96.86 816 SER B CA 1
ATOM 13716 C C . SER B 1 816 ? -10.76 -21.638 -15.631 1 96.86 816 SER B C 1
ATOM 13718 O O . SER B 1 816 ? -10.172 -20.957 -14.787 1 96.86 816 SER B O 1
ATOM 13720 N N . THR B 1 817 ? -11.625 -21.123 -16.497 1 97.23 817 THR B N 1
ATOM 13721 C CA . THR B 1 817 ? -11.948 -19.704 -16.391 1 97.23 817 THR B CA 1
ATOM 13722 C C . THR B 1 817 ? -13.243 -19.387 -17.133 1 97.23 817 THR B C 1
ATOM 13724 O O . THR B 1 817 ? -13.623 -20.102 -18.062 1 97.23 817 THR B O 1
ATOM 13727 N N . CYS B 1 818 ? -13.954 -18.446 -16.684 1 98.08 818 CYS B N 1
ATOM 13728 C CA . CYS B 1 818 ? -15.114 -17.814 -17.304 1 98.08 818 CYS B CA 1
ATOM 13729 C C . CYS B 1 818 ? -15.051 -16.298 -17.157 1 98.08 818 CYS B C 1
ATOM 13731 O O . CYS B 1 818 ? -15.121 -15.775 -16.044 1 98.08 818 CYS B O 1
ATOM 13733 N N . LYS B 1 819 ? -14.89 -15.631 -18.258 1 98.1 819 LYS B N 1
ATOM 13734 C CA . LYS B 1 819 ? -14.699 -14.184 -18.21 1 98.1 819 LYS B CA 1
ATOM 13735 C C . LYS B 1 819 ? -15.152 -13.526 -19.51 1 98.1 819 LYS B C 1
ATOM 13737 O O . LYS B 1 819 ? -15.398 -14.21 -20.505 1 98.1 819 LYS B O 1
ATOM 13742 N N . LYS B 1 820 ? -15.184 -12.222 -19.53 1 97.6 820 LYS B N 1
ATOM 13743 C CA . LYS B 1 820 ? -15.395 -11.476 -20.768 1 97.6 820 LYS B CA 1
ATOM 13744 C C . LYS B 1 820 ? -14.139 -11.482 -21.634 1 97.6 820 LYS B C 1
ATOM 13746 O O . LYS B 1 820 ? -13.021 -11.469 -21.116 1 97.6 820 LYS B O 1
ATOM 13751 N N . SER B 1 821 ? -14.32 -11.551 -22.945 1 97.58 821 SER B N 1
ATOM 13752 C CA . SER B 1 821 ? -13.19 -11.561 -23.868 1 97.58 821 SER B CA 1
ATOM 13753 C C . SER B 1 821 ? -12.413 -10.25 -23.805 1 97.58 821 SER B C 1
ATOM 13755 O O . SER B 1 821 ? -12.941 -9.23 -23.357 1 97.58 821 SER B O 1
ATOM 13757 N N . TRP B 1 822 ? -11.188 -10.241 -24.235 1 96.76 822 TRP B N 1
ATOM 13758 C CA . TRP B 1 822 ? -10.312 -9.075 -24.237 1 96.76 822 TRP B CA 1
ATOM 13759 C C . TRP B 1 822 ? -10.962 -7.906 -24.969 1 96.76 822 TRP B C 1
ATOM 13761 O O . TRP B 1 822 ? -10.923 -6.768 -24.495 1 96.76 822 TRP B O 1
ATOM 13771 N N . ASP B 1 823 ? -11.612 -8.192 -26.125 1 94.32 823 ASP B N 1
ATOM 13772 C CA . ASP B 1 823 ? -12.199 -7.143 -26.953 1 94.32 823 ASP B CA 1
ATOM 13773 C C . ASP B 1 823 ? -13.629 -6.834 -26.516 1 94.32 823 ASP B C 1
ATOM 13775 O O . ASP B 1 823 ? -14.278 -5.949 -27.077 1 94.32 823 ASP B O 1
ATOM 13779 N N . GLY B 1 824 ? -14.13 -7.642 -25.591 1 92.8 824 GLY B N 1
ATOM 13780 C CA . GLY B 1 824 ? -15.429 -7.361 -25 1 92.8 824 GLY B CA 1
ATOM 13781 C C . GLY B 1 824 ? -16.588 -7.853 -25.846 1 92.8 824 GLY B C 1
ATOM 13782 O O . GLY B 1 824 ? -17.746 -7.533 -25.57 1 92.8 824 GLY B O 1
ATOM 13783 N N . THR B 1 825 ? -16.343 -8.674 -26.78 1 91.88 825 THR B N 1
ATOM 13784 C CA . THR B 1 825 ? -17.369 -9.029 -27.755 1 91.88 825 THR B CA 1
ATOM 13785 C C . THR B 1 825 ? -18.147 -10.259 -27.297 1 91.88 825 THR B C 1
ATOM 13787 O O . THR B 1 825 ? -19.212 -10.564 -27.839 1 91.88 825 THR B O 1
ATOM 13790 N N . GLY B 1 826 ? -17.583 -10.885 -26.349 1 95.8 826 GLY B N 1
ATOM 13791 C CA . GLY B 1 826 ? -18.261 -12.09 -25.898 1 95.8 826 GLY B CA 1
ATOM 13792 C C . GLY B 1 826 ? -17.677 -12.66 -24.619 1 95.8 826 GLY B C 1
ATOM 13793 O O . GLY B 1 826 ? -16.946 -11.972 -23.904 1 95.8 826 GLY B O 1
ATOM 13794 N N . THR B 1 827 ? -18.116 -13.919 -24.278 1 97.24 827 THR B N 1
ATOM 13795 C CA . THR B 1 827 ? -17.688 -14.63 -23.079 1 97.24 827 THR B CA 1
ATOM 13796 C C . THR B 1 827 ? -16.658 -15.701 -23.424 1 97.24 827 THR B C 1
ATOM 13798 O O . THR B 1 827 ? -16.846 -16.469 -24.37 1 97.24 827 THR B O 1
ATOM 13801 N N . ILE B 1 828 ? -15.569 -15.685 -22.725 1 98.16 828 ILE B N 1
ATOM 13802 C CA . ILE B 1 828 ? -14.535 -16.706 -22.844 1 98.16 828 ILE B CA 1
ATOM 13803 C C . ILE B 1 828 ? -14.777 -17.808 -21.815 1 98.16 828 ILE B C 1
ATOM 13805 O O . ILE B 1 828 ? -14.925 -17.53 -20.622 1 98.16 828 ILE B O 1
ATOM 13809 N N . ILE B 1 829 ? -14.813 -19.002 -22.191 1 97.8 829 ILE B N 1
ATOM 13810 C CA . ILE B 1 829 ? -14.832 -20.181 -21.332 1 97.8 829 ILE B CA 1
ATOM 13811 C C . ILE B 1 829 ? -13.666 -21.099 -21.689 1 97.8 829 ILE B C 1
ATOM 13813 O O . ILE B 1 829 ? -13.562 -21.569 -22.824 1 97.8 829 ILE B O 1
ATOM 13817 N N . ARG B 1 830 ? -12.817 -21.331 -20.84 1 98.48 830 ARG B N 1
ATOM 13818 C CA . ARG B 1 830 ? -11.693 -22.237 -21.051 1 98.48 830 ARG B CA 1
ATOM 13819 C C . ARG B 1 830 ? -11.921 -23.567 -20.34 1 98.48 830 ARG B C 1
ATOM 13821 O O . ARG B 1 830 ? -12.223 -23.593 -19.145 1 98.48 830 ARG B O 1
ATOM 13828 N N . LEU B 1 831 ? -11.81 -24.602 -21.068 1 98.21 831 LEU B N 1
ATOM 13829 C CA . LEU B 1 831 ? -12.048 -25.958 -20.587 1 98.21 831 LEU B CA 1
ATOM 13830 C C . LEU B 1 831 ? -10.781 -26.802 -20.692 1 98.21 831 LEU B C 1
ATOM 13832 O O . LEU B 1 831 ? -9.912 -26.524 -21.521 1 98.21 831 LEU B O 1
ATOM 13836 N N . PHE B 1 832 ? -10.654 -27.816 -19.909 1 98.33 832 PHE B N 1
ATOM 13837 C CA . PHE B 1 832 ? -9.508 -28.71 -20.028 1 98.33 832 PHE B CA 1
ATOM 13838 C C . PHE B 1 832 ? -9.9 -30.141 -19.682 1 98.33 832 PHE B C 1
ATOM 13840 O O . PHE B 1 832 ? -10.898 -30.368 -18.994 1 98.33 832 PHE B O 1
ATOM 13847 N N . ASN B 1 833 ? -9.219 -31.095 -20.237 1 98.13 833 ASN B N 1
ATOM 13848 C CA . ASN B 1 833 ? -9.339 -32.538 -20.064 1 98.13 833 ASN B CA 1
ATOM 13849 C C . ASN B 1 833 ? -8.085 -33.134 -19.43 1 98.13 833 ASN B C 1
ATOM 13851 O O . ASN B 1 833 ? -7.063 -33.295 -20.098 1 98.13 833 ASN B O 1
ATOM 13855 N N . PRO B 1 834 ? -8.177 -33.45 -18.155 1 97.63 834 PRO B N 1
ATOM 13856 C CA . PRO B 1 834 ? -6.961 -33.924 -17.489 1 97.63 834 PRO B CA 1
ATOM 13857 C C . PRO B 1 834 ? -6.679 -35.4 -17.756 1 97.63 834 PRO B C 1
ATOM 13859 O O . PRO B 1 834 ? -5.66 -35.93 -17.305 1 97.63 834 PRO B O 1
ATOM 13862 N N . SER B 1 835 ? -7.468 -36.085 -18.492 1 95.55 835 SER B N 1
ATOM 13863 C CA . SER B 1 835 ? -7.382 -37.535 -18.624 1 95.55 835 SER B CA 1
ATOM 13864 C C . SER B 1 835 ? -6.471 -37.933 -19.781 1 95.55 835 SER B C 1
ATOM 13866 O O . SER B 1 835 ? -6.017 -37.077 -20.543 1 95.55 835 SER B O 1
ATOM 13868 N N . ASP B 1 836 ? -6.237 -39.239 -19.902 1 94.6 836 ASP B N 1
ATOM 13869 C CA . ASP B 1 836 ? -5.386 -39.799 -20.948 1 94.6 836 ASP B CA 1
ATOM 13870 C C . ASP B 1 836 ? -6.211 -40.209 -22.166 1 94.6 836 ASP B C 1
ATOM 13872 O O . ASP B 1 836 ? -5.724 -40.932 -23.037 1 94.6 836 ASP B O 1
ATOM 13876 N N . LYS B 1 837 ? -7.428 -39.7 -22.131 1 95.64 837 LYS B N 1
ATOM 13877 C CA . LYS B 1 837 ? -8.299 -39.959 -23.274 1 95.64 837 LYS B CA 1
ATOM 13878 C C . LYS B 1 837 ? -8.947 -38.671 -23.775 1 95.64 837 LYS B C 1
ATOM 13880 O O . LYS B 1 837 ? -9.087 -37.707 -23.02 1 95.64 837 LYS B O 1
ATOM 13885 N N . GLU B 1 838 ? -9.272 -38.673 -24.923 1 96.82 838 GLU B N 1
ATOM 13886 C CA . GLU B 1 838 ? -9.986 -37.533 -25.49 1 96.82 838 GLU B CA 1
ATOM 13887 C C . GLU B 1 838 ? -11.407 -37.443 -24.94 1 96.82 838 GLU B C 1
ATOM 13889 O O . GLU B 1 838 ? -12.056 -38.466 -24.711 1 96.82 838 GLU B O 1
ATOM 13894 N N . GLU B 1 839 ? -11.916 -36.314 -24.716 1 97.5 839 GLU B N 1
ATOM 13895 C CA . GLU B 1 839 ? -13.265 -36.078 -24.211 1 97.5 839 GLU B CA 1
ATOM 13896 C C . GLU B 1 839 ? -14.024 -35.098 -25.101 1 97.5 839 GLU B C 1
ATOM 13898 O O . GLU B 1 839 ? -13.465 -34.092 -25.544 1 97.5 839 GLU B O 1
ATOM 13903 N N . THR B 1 840 ? -15.268 -35.411 -25.385 1 97.26 840 THR B N 1
ATOM 13904 C CA . THR B 1 840 ? -16.157 -34.501 -26.098 1 97.26 840 THR B CA 1
ATOM 13905 C C . THR B 1 840 ? -17.108 -33.804 -25.13 1 97.26 840 THR B C 1
ATOM 13907 O O . THR B 1 840 ? -17.621 -34.428 -24.198 1 97.26 840 THR B O 1
ATOM 13910 N N . VAL B 1 841 ? -17.334 -32.574 -25.298 1 97 841 VAL B N 1
ATOM 13911 C CA . VAL B 1 841 ? -18.231 -31.811 -24.436 1 97 841 VAL B CA 1
ATOM 13912 C C . VAL B 1 841 ? -19.165 -30.956 -25.289 1 97 841 VAL B C 1
ATOM 13914 O O . VAL B 1 841 ? -18.777 -30.478 -26.358 1 97 841 VAL B O 1
ATOM 13917 N N . ARG B 1 842 ? -20.397 -30.86 -24.909 1 96.62 842 ARG B N 1
ATOM 13918 C CA . ARG B 1 842 ? -21.428 -30.041 -25.538 1 96.62 842 ARG B CA 1
ATOM 13919 C C . ARG B 1 842 ? -22.023 -29.051 -24.542 1 96.62 842 ARG B C 1
ATOM 13921 O O . ARG B 1 842 ? -21.932 -29.251 -23.329 1 96.62 842 ARG B O 1
ATOM 13928 N N . TRP B 1 843 ? -22.515 -27.962 -24.969 1 95.16 843 TRP B N 1
ATOM 13929 C CA . TRP B 1 843 ? -23.188 -26.968 -24.139 1 95.16 843 TRP B CA 1
ATOM 13930 C C . TRP B 1 843 ? -24.365 -26.345 -24.882 1 95.16 843 TRP B C 1
ATOM 13932 O O . TRP B 1 843 ? -24.494 -26.504 -26.098 1 95.16 843 TRP B O 1
ATOM 13942 N N . THR B 1 844 ? -25.252 -25.742 -24.208 1 84.81 844 THR B N 1
ATOM 13943 C CA . THR B 1 844 ? -26.413 -25.068 -24.777 1 84.81 844 THR B CA 1
ATOM 13944 C C . THR B 1 844 ? -26.268 -23.553 -24.664 1 84.81 844 THR B C 1
ATOM 13946 O O . THR B 1 844 ? -26.005 -23.028 -23.579 1 84.81 844 THR B O 1
ATOM 13949 N N . THR B 1 845 ? -26.348 -22.945 -25.739 1 86.49 845 THR B N 1
ATOM 13950 C CA . THR B 1 845 ? -26.328 -21.487 -25.783 1 86.49 845 THR B CA 1
ATOM 13951 C C . THR B 1 845 ? -26.992 -20.975 -27.058 1 86.49 845 THR B C 1
ATOM 13953 O O . THR B 1 845 ? -27.161 -21.727 -28.021 1 86.49 845 THR B O 1
ATOM 13956 N N . ASN B 1 846 ? -27.481 -19.825 -27.008 1 82.27 846 ASN B N 1
ATOM 13957 C CA . ASN B 1 846 ? -28.013 -19.182 -28.205 1 82.27 846 ASN B CA 1
ATOM 13958 C C . ASN B 1 846 ? -26.951 -18.341 -28.908 1 82.27 846 ASN B C 1
ATOM 13960 O O . ASN B 1 846 ? -27.198 -17.798 -29.987 1 82.27 846 ASN B O 1
ATOM 13964 N N . ALA B 1 847 ? -25.774 -18.324 -28.384 1 90.11 847 ALA B N 1
ATOM 13965 C CA . ALA B 1 847 ? -24.686 -17.528 -28.947 1 90.11 847 ALA B CA 1
ATOM 13966 C C . ALA B 1 847 ? -23.9 -18.328 -29.982 1 90.11 847 ALA B C 1
ATOM 13968 O O . ALA B 1 847 ? -23.968 -19.56 -30.006 1 90.11 847 ALA B O 1
ATOM 13969 N N . SER B 1 848 ? -23.189 -17.578 -30.912 1 94.05 848 SER B N 1
ATOM 13970 C CA . SER B 1 848 ? -22.213 -18.23 -31.779 1 94.05 848 SER B CA 1
ATOM 13971 C C . SER B 1 848 ? -20.977 -18.66 -30.995 1 94.05 848 SER B C 1
ATOM 13973 O O . SER B 1 848 ? -20.456 -17.896 -30.18 1 94.05 848 SER B O 1
ATOM 13975 N N . SER B 1 849 ? -20.592 -19.835 -31.241 1 96.72 849 SER B N 1
ATOM 13976 C CA . SER B 1 849 ? -19.451 -20.386 -30.518 1 96.72 849 SER B CA 1
ATOM 13977 C C . SER B 1 849 ? -18.234 -20.524 -31.426 1 96.72 849 SER B C 1
ATOM 13979 O O . SER B 1 849 ? -18.346 -21.014 -32.552 1 96.72 849 SER B O 1
ATOM 13981 N N . PHE B 1 850 ? -17.094 -20.064 -30.997 1 97.74 850 PHE B N 1
ATOM 13982 C CA . PHE B 1 850 ? -15.83 -20.19 -31.712 1 97.74 850 PHE B CA 1
ATOM 13983 C C . PHE B 1 850 ? -14.762 -20.81 -30.819 1 97.74 850 PHE B C 1
ATOM 13985 O O . PHE B 1 850 ? -14.697 -20.515 -29.624 1 97.74 850 PHE B O 1
ATOM 13992 N N . GLU B 1 851 ? -13.961 -21.697 -31.323 1 98.01 851 GLU B N 1
ATOM 13993 C CA . GLU B 1 851 ? -12.693 -22.035 -30.683 1 98.01 851 GLU B CA 1
ATOM 13994 C C . GLU B 1 851 ? -11.669 -20.918 -30.862 1 98.01 851 GLU B C 1
ATOM 13996 O O . GLU B 1 851 ? -11.487 -20.407 -31.969 1 98.01 851 GLU B O 1
ATOM 14001 N N . VAL B 1 852 ? -11.071 -20.512 -29.842 1 98.14 852 VAL B N 1
ATOM 14002 C CA . VAL B 1 852 ? -10.092 -19.432 -29.911 1 98.14 852 VAL B CA 1
ATOM 14003 C C . VAL B 1 852 ? -8.8 -19.859 -29.22 1 98.14 852 VAL B C 1
ATOM 14005 O O . VAL B 1 852 ? -8.8 -20.79 -28.41 1 98.14 852 VAL B O 1
ATOM 14008 N N . SER B 1 853 ? -7.654 -19.243 -29.566 1 98.32 853 SER B N 1
ATOM 14009 C CA . SER B 1 853 ? -6.387 -19.447 -28.871 1 98.32 853 SER B CA 1
ATOM 14010 C C . SER B 1 853 ? -6.411 -18.82 -27.481 1 98.32 853 SER B C 1
ATOM 14012 O O . SER B 1 853 ? -7.387 -18.167 -27.106 1 98.32 853 SER B O 1
ATOM 14014 N N . LEU B 1 854 ? -5.402 -19 -26.702 1 98.45 854 LEU B N 1
ATOM 14015 C CA . LEU B 1 854 ? -5.29 -18.341 -25.406 1 98.45 854 LEU B CA 1
ATOM 14016 C C . LEU B 1 854 ? -5.166 -16.83 -25.574 1 98.45 854 LEU B C 1
ATOM 14018 O O . LEU B 1 854 ? -5.491 -16.071 -24.658 1 98.45 854 LEU B O 1
ATOM 14022 N N . ALA B 1 855 ? -4.725 -16.344 -26.726 1 98.15 855 ALA B N 1
ATOM 14023 C CA . ALA B 1 855 ? -4.705 -14.921 -27.056 1 98.15 855 ALA B CA 1
ATOM 14024 C C . ALA B 1 855 ? -6.092 -14.433 -27.464 1 98.15 855 ALA B C 1
ATOM 14026 O O . ALA B 1 855 ? -6.271 -13.258 -27.793 1 98.15 855 ALA B O 1
ATOM 14027 N N . GLU B 1 856 ? -7.074 -15.404 -27.501 1 97.83 856 GLU B N 1
ATOM 14028 C CA . GLU B 1 856 ? -8.481 -15.143 -27.793 1 97.83 856 GLU B CA 1
ATOM 14029 C C . GLU B 1 856 ? -8.674 -14.729 -29.249 1 97.83 856 GLU B C 1
ATOM 14031 O O . GLU B 1 856 ? -9.453 -13.82 -29.543 1 97.83 856 GLU B O 1
ATOM 14036 N N . GLU B 1 857 ? -7.862 -15.323 -30.081 1 97.83 857 GLU B N 1
ATOM 14037 C CA . GLU B 1 857 ? -8.003 -15.18 -31.526 1 97.83 857 GLU B CA 1
ATOM 14038 C C . GLU B 1 857 ? -8.764 -16.359 -32.126 1 97.83 857 GLU B C 1
ATOM 14040 O O . GLU B 1 857 ? -8.489 -17.515 -31.796 1 97.83 857 GLU B O 1
ATOM 14045 N N . LYS B 1 858 ? -9.688 -16.166 -32.988 1 97.33 858 LYS B N 1
ATOM 14046 C CA . LYS B 1 858 ? -10.569 -17.196 -33.531 1 97.33 858 LYS B CA 1
ATOM 14047 C C . LYS B 1 858 ? -9.785 -18.21 -34.36 1 97.33 858 LYS B C 1
ATOM 14049 O O . LYS B 1 858 ? -8.943 -17.832 -35.177 1 97.33 858 LYS B O 1
ATOM 14054 N N . ILE B 1 859 ? -9.97 -19.405 -34.143 1 97.32 859 ILE B N 1
ATOM 14055 C CA . ILE B 1 859 ? -9.362 -20.517 -34.865 1 97.32 859 ILE B CA 1
ATOM 14056 C C . ILE B 1 859 ? -10.391 -21.153 -35.796 1 97.32 859 ILE B C 1
ATOM 14058 O O . ILE B 1 859 ? -10.118 -21.366 -36.98 1 97.32 859 ILE B O 1
ATOM 14062 N N . ALA B 1 860 ? -11.602 -21.5 -35.186 1 96.82 860 ALA B N 1
ATOM 14063 C CA . ALA B 1 860 ? -12.65 -22.159 -35.962 1 96.82 860 ALA B CA 1
ATOM 14064 C C . ALA B 1 860 ? -14.025 -21.913 -35.347 1 96.82 860 ALA B C 1
ATOM 14066 O O . ALA B 1 860 ? -14.153 -21.79 -34.127 1 96.82 860 ALA B O 1
ATOM 14067 N N . GLU B 1 861 ? -14.971 -21.882 -36.15 1 96.75 861 GLU B N 1
ATOM 14068 C CA . GLU B 1 861 ? -16.345 -21.853 -35.658 1 96.75 861 GLU B CA 1
ATOM 14069 C C . GLU B 1 861 ? -16.783 -23.227 -35.161 1 96.75 861 GLU B C 1
ATOM 14071 O O . GLU B 1 861 ? -16.474 -24.246 -35.783 1 96.75 861 GLU B O 1
ATOM 14076 N N . LEU B 1 862 ? -17.345 -23.283 -34.07 1 96.82 862 LEU B N 1
ATOM 14077 C CA . LEU B 1 862 ? -17.83 -24.536 -33.502 1 96.82 862 LEU B CA 1
ATOM 14078 C C . LEU B 1 862 ? -19.309 -24.739 -33.814 1 96.82 862 LEU B C 1
ATOM 14080 O O . LEU B 1 862 ? -20.17 -24.109 -33.196 1 96.82 862 LEU B O 1
ATOM 14084 N N . LYS B 1 863 ? -19.494 -25.766 -34.654 1 89.31 863 LYS B N 1
ATOM 14085 C CA . LYS B 1 863 ? -20.861 -26.081 -35.058 1 89.31 863 LYS B CA 1
ATOM 14086 C C . LYS B 1 863 ? -21.553 -26.958 -34.019 1 89.31 863 LYS B C 1
ATOM 14088 O O . LYS B 1 863 ? -20.915 -27.801 -33.386 1 89.31 863 LYS B O 1
ATOM 14093 N N . GLU B 1 864 ? -22.79 -26.776 -33.74 1 91.01 864 GLU B N 1
ATOM 14094 C CA . GLU B 1 864 ? -23.639 -27.562 -32.849 1 91.01 864 GLU B CA 1
ATOM 14095 C C . GLU B 1 864 ? -23.196 -27.417 -31.396 1 91.01 864 GLU B C 1
ATOM 14097 O O . GLU B 1 864 ? -23.532 -28.252 -30.553 1 91.01 864 GLU B O 1
ATOM 14102 N N . ASN B 1 865 ? -22.276 -26.531 -31.115 1 95.28 865 ASN B N 1
ATOM 14103 C CA . ASN B 1 865 ? -21.82 -26.261 -29.756 1 95.28 865 ASN B CA 1
ATOM 14104 C C . ASN B 1 865 ? -21.158 -27.486 -29.133 1 95.28 865 ASN B C 1
ATOM 14106 O O . ASN B 1 865 ? -21.521 -27.901 -28.031 1 95.28 865 ASN B O 1
ATOM 14110 N N . THR B 1 866 ? -20.225 -28.031 -29.825 1 96.41 866 THR B N 1
ATOM 14111 C CA . THR B 1 866 ? -19.488 -29.22 -29.41 1 96.41 866 THR B CA 1
ATOM 14112 C C . THR B 1 866 ? -17.997 -29.059 -29.697 1 96.41 866 THR B C 1
ATOM 14114 O O . THR B 1 866 ? -17.614 -28.426 -30.683 1 96.41 866 THR B O 1
ATOM 14117 N N . ILE B 1 867 ? -17.204 -29.617 -28.877 1 97.08 867 ILE B N 1
ATOM 14118 C CA . ILE B 1 867 ? -15.765 -29.596 -29.115 1 97.08 867 ILE B CA 1
ATOM 14119 C C . ILE B 1 867 ? -15.124 -30.845 -28.515 1 97.08 867 ILE B C 1
ATOM 14121 O O . ILE B 1 867 ? -15.586 -31.357 -27.493 1 97.08 867 ILE B O 1
ATOM 14125 N N . CYS B 1 868 ? -14.162 -31.368 -29.148 1 97.02 868 CYS B N 1
ATOM 14126 C CA . CYS B 1 868 ? -13.354 -32.473 -28.646 1 97.02 868 CYS B CA 1
ATOM 14127 C C . CYS B 1 868 ? -12.041 -31.967 -28.061 1 97.02 868 CYS B C 1
ATOM 14129 O O . CYS B 1 868 ? -11.278 -31.278 -28.741 1 97.02 868 CYS B O 1
ATOM 14131 N N . ILE B 1 869 ? -11.761 -32.277 -26.846 1 98.02 869 ILE B N 1
ATOM 14132 C CA . ILE B 1 869 ? -10.532 -31.869 -26.174 1 98.02 869 ILE B CA 1
ATOM 14133 C C . ILE B 1 869 ? -9.587 -33.063 -26.056 1 98.02 869 ILE B C 1
ATOM 14135 O O . ILE B 1 869 ? -9.938 -34.084 -25.46 1 98.02 869 ILE B O 1
ATOM 14139 N N . PRO B 1 870 ? -8.391 -32.961 -26.603 1 96.93 870 PRO B N 1
ATOM 14140 C CA . PRO B 1 870 ? -7.442 -34.075 -26.548 1 96.93 870 PRO B CA 1
ATOM 14141 C C . PRO B 1 870 ? -6.996 -34.401 -25.125 1 96.93 870 PRO B C 1
ATOM 14143 O O . PRO B 1 870 ? -7.301 -33.654 -24.192 1 96.93 870 PRO B O 1
ATOM 14146 N N . LYS B 1 871 ? -6.317 -35.604 -25.049 1 97.02 871 LYS B N 1
ATOM 14147 C CA . LYS B 1 871 ? -5.78 -36.02 -23.756 1 97.02 871 LYS B CA 1
ATOM 14148 C C . LYS B 1 871 ? -4.871 -34.945 -23.168 1 97.02 871 LYS B C 1
ATOM 14150 O O . LYS B 1 871 ? -3.986 -34.429 -23.854 1 97.02 871 LYS B O 1
ATOM 14155 N N . LYS B 1 872 ? -5.086 -34.637 -21.935 1 97.86 872 LYS B N 1
ATOM 14156 C CA . LYS B 1 872 ? -4.311 -33.663 -21.172 1 97.86 872 LYS B CA 1
ATOM 14157 C C . LYS B 1 872 ? -4.293 -32.306 -21.871 1 97.86 872 LYS B C 1
ATOM 14159 O O . LYS B 1 872 ? -3.341 -31.538 -21.721 1 97.86 872 LYS B O 1
ATOM 14164 N N . GLY B 1 873 ? -5.324 -32.099 -22.688 1 97.69 873 GLY B N 1
ATOM 14165 C CA . GLY B 1 873 ? -5.388 -30.868 -23.46 1 97.69 873 GLY B CA 1
ATOM 14166 C C . GLY B 1 873 ? -6.372 -29.86 -22.897 1 97.69 873 GLY B C 1
ATOM 14167 O O . GLY B 1 873 ? -6.99 -30.102 -21.858 1 97.69 873 GLY B O 1
ATOM 14168 N N . PHE B 1 874 ? -6.439 -28.677 -23.508 1 98.25 874 PHE B N 1
ATOM 14169 C CA . PHE B 1 874 ? -7.374 -27.612 -23.167 1 98.25 874 PHE B CA 1
ATOM 14170 C C . PHE B 1 874 ? -7.978 -26.998 -24.425 1 98.25 874 PHE B C 1
ATOM 14172 O O . PHE B 1 874 ? -7.459 -27.19 -25.526 1 98.25 874 PHE B O 1
ATOM 14179 N N . ALA B 1 875 ? -9.065 -26.351 -24.265 1 97.86 875 ALA B N 1
ATOM 14180 C CA . ALA B 1 875 ? -9.739 -25.605 -25.325 1 97.86 875 ALA B CA 1
ATOM 14181 C C . ALA B 1 875 ? -10.367 -24.325 -24.781 1 97.86 875 ALA B C 1
ATOM 14183 O O . ALA B 1 875 ? -10.88 -24.306 -23.659 1 97.86 875 ALA B O 1
ATOM 14184 N N . THR B 1 876 ? -10.288 -23.3 -25.495 1 98.26 876 THR B N 1
ATOM 14185 C CA . THR B 1 876 ? -10.919 -22.03 -25.152 1 98.26 876 THR B CA 1
ATOM 14186 C C . THR B 1 876 ? -12.035 -21.697 -26.139 1 98.26 876 THR B C 1
ATOM 14188 O O . THR B 1 876 ? -11.825 -21.723 -27.353 1 98.26 876 THR B O 1
ATOM 14191 N N . ILE B 1 877 ? -13.151 -21.385 -25.609 1 97.78 877 ILE B N 1
ATOM 14192 C CA . ILE B 1 877 ? -14.336 -21.103 -26.412 1 97.78 877 ILE B CA 1
ATOM 14193 C C . ILE B 1 877 ? -14.741 -19.641 -26.24 1 97.78 877 ILE B C 1
ATOM 14195 O O . ILE B 1 877 ? -14.674 -19.098 -25.135 1 97.78 877 ILE B O 1
ATOM 14199 N N . LEU B 1 878 ? -15.074 -19.019 -27.272 1 97.9 878 LEU B N 1
ATOM 14200 C CA . LEU B 1 878 ? -15.668 -17.687 -27.28 1 97.9 878 LEU B CA 1
ATOM 14201 C C . LEU B 1 878 ? -17.145 -17.753 -27.652 1 97.9 878 LEU B C 1
ATOM 14203 O O . LEU B 1 878 ? -17.501 -18.287 -28.705 1 97.9 878 LEU B O 1
ATOM 14207 N N . LEU B 1 879 ? -18.012 -17.354 -26.776 1 96.88 879 LEU B N 1
ATOM 14208 C CA . LEU B 1 879 ? -19.44 -17.211 -27.036 1 96.88 879 LEU B CA 1
ATOM 14209 C C . LEU B 1 879 ? -19.783 -15.772 -27.41 1 96.88 879 LEU B C 1
ATOM 14211 O O . LEU B 1 879 ? -19.719 -14.875 -26.566 1 96.88 879 LEU B O 1
ATOM 14215 N N . GLU B 1 880 ? -20.072 -15.541 -28.64 1 93.55 880 GLU B N 1
ATOM 14216 C CA . GLU B 1 880 ? -20.315 -14.188 -29.13 1 93.55 880 GLU B CA 1
ATOM 14217 C C . GLU B 1 880 ? -21.793 -13.97 -29.441 1 93.55 880 GLU B C 1
ATOM 14219 O O . GLU B 1 880 ? -22.447 -14.842 -30.017 1 93.55 880 GLU B O 1
ATOM 14224 N N . GLY B 1 881 ? -22.396 -12.718 -29.293 1 79.92 881 GLY B N 1
ATOM 14225 C CA . GLY B 1 881 ? -23.757 -12.335 -29.631 1 79.92 881 GLY B CA 1
ATOM 14226 C C . GLY B 1 881 ? -24.742 -12.573 -28.502 1 79.92 881 GLY B C 1
ATOM 14227 O O . GLY B 1 881 ? -25.951 -12.653 -28.733 1 79.92 881 GLY B O 1
ATOM 14228 N N . GLU B 1 882 ? -24.306 -12.788 -27.298 1 63.57 882 GLU B N 1
ATOM 14229 C CA . GLU B 1 882 ? -25.232 -12.975 -26.185 1 63.57 882 GLU B CA 1
ATOM 14230 C C . GLU B 1 882 ? -25.498 -11.659 -25.46 1 63.57 882 GLU B C 1
ATOM 14232 O O . GLU B 1 882 ? -24.648 -10.765 -25.454 1 63.57 882 GLU B O 1
#